Protein 4KAM (pdb70)

Nearest PDB structures (foldseek):
  4kam-assembly2_B  TM=1.003E+00  e=4.298E-89  Mycobacterium marinum M
  4kam-assembly3_C  TM=9.917E-01  e=6.248E-83  Mycobacterium marinum M
  4kam-assembly3_D  TM=9.986E-01  e=9.108E-81  Mycobacterium marinum M
  4kam-assembly2_A  TM=9.920E-01  e=3.320E-81  Mycobacterium marinum M
  8sf5-assembly1_A-2  TM=9.756E-01  e=5.756E-57  Caldicellulosiruptor hydrothermalis

Organism: Mycobacterium marinum (strain ATCC BAA-535 / M) (NCBI:txid216594)

Structure (mmCIF, N/CA/C/O backbone):
data_4KAM
#
_entry.id   4KAM
#
_cell.length_a   84.670
_cell.length_b   109.100
_cell.length_c   98.630
_cell.angle_alpha   90.00
_cell.angle_beta   98.59
_cell.angle_gamma   90.00
#
_symmetry.space_group_name_H-M   'P 1 21 1'
#
loop_
_entity.id
_entity.type
_entity.pdbx_description
1 polymer 'O-acetylhomoserine sulfhydrylase MetC'
2 non-polymer 'SULFATE ION'
3 water water
#
loop_
_atom_site.group_PDB
_atom_site.id
_atom_site.type_symbol
_atom_site.label_atom_id
_atom_site.label_alt_id
_atom_site.label_comp_id
_atom_site.label_asym_id
_atom_site.label_entity_id
_atom_site.label_seq_id
_atom_site.pdbx_PDB_ins_code
_atom_site.Cartn_x
_atom_site.Cartn_y
_atom_site.Cartn_z
_atom_site.occupancy
_atom_site.B_iso_or_equiv
_atom_site.auth_seq_id
_atom_site.auth_comp_id
_atom_site.auth_asym_id
_atom_site.auth_atom_id
_atom_site.pdbx_PDB_model_num
ATOM 1 N N . PRO A 1 16 ? -0.768 -40.454 -48.153 1.00 70.79 12 PRO A N 1
ATOM 2 C CA . PRO A 1 16 ? -0.586 -41.322 -46.989 1.00 70.15 12 PRO A CA 1
ATOM 3 C C . PRO A 1 16 ? -1.359 -40.821 -45.749 1.00 70.92 12 PRO A C 1
ATOM 4 O O . PRO A 1 16 ? -2.100 -41.567 -45.099 1.00 71.60 12 PRO A O 1
ATOM 8 N N . THR A 1 17 ? -1.176 -39.539 -45.464 1.00 66.78 13 THR A N 1
ATOM 9 C CA . THR A 1 17 ? -1.607 -38.900 -44.259 1.00 60.42 13 THR A CA 1
ATOM 10 C C . THR A 1 17 ? -2.126 -37.502 -44.614 1.00 60.16 13 THR A C 1
ATOM 11 O O . THR A 1 17 ? -2.185 -36.607 -43.765 1.00 52.85 13 THR A O 1
ATOM 15 N N . ALA A 1 18 ? -2.477 -37.318 -45.890 1.00 57.73 14 ALA A N 1
ATOM 16 C CA . ALA A 1 18 ? -2.865 -36.007 -46.412 1.00 54.79 14 ALA A CA 1
ATOM 17 C C . ALA A 1 18 ? -4.282 -35.719 -45.945 1.00 48.82 14 ALA A C 1
ATOM 18 O O . ALA A 1 18 ? -4.592 -34.592 -45.539 1.00 48.90 14 ALA A O 1
ATOM 20 N N . HIS A 1 19 ? -5.118 -36.752 -46.031 1.00 41.46 15 HIS A N 1
ATOM 21 C CA . HIS A 1 19 ? -6.469 -36.830 -45.424 1.00 39.62 15 HIS A CA 1
ATOM 22 C C . HIS A 1 19 ? -6.646 -36.688 -43.864 1.00 32.00 15 HIS A C 1
ATOM 23 O O . HIS A 1 19 ? -7.769 -36.630 -43.382 1.00 29.74 15 HIS A O 1
ATOM 30 N N . TRP A 1 20 ? -5.563 -36.709 -43.086 1.00 26.99 16 TRP A N 1
ATOM 31 C CA . TRP A 1 20 ? -5.627 -36.454 -41.623 1.00 22.22 16 TRP A CA 1
ATOM 32 C C . TRP A 1 20 ? -6.304 -35.114 -41.363 1.00 20.11 16 TRP A C 1
ATOM 33 O O . TRP A 1 20 ? -6.136 -34.190 -42.144 1.00 19.52 16 TRP A O 1
ATOM 44 N N . SER A 1 21 ? -6.998 -34.977 -40.255 1.00 17.92 17 SER A N 1
ATOM 45 C CA . SER A 1 21 ? -7.465 -33.652 -39.814 1.00 16.53 17 SER A CA 1
ATOM 46 C C . SER A 1 21 ? -6.310 -32.739 -39.316 1.00 15.89 17 SER A C 1
ATOM 47 O O . SER A 1 21 ? -5.177 -33.183 -38.983 1.00 16.35 17 SER A O 1
ATOM 50 N N . PHE A 1 22 ? -6.625 -31.459 -39.230 1.00 14.38 18 PHE A N 1
ATOM 51 C CA . PHE A 1 22 ? -5.753 -30.492 -38.681 1.00 14.43 18 PHE A CA 1
ATOM 52 C C . PHE A 1 22 ? -5.194 -30.937 -37.308 1.00 13.21 18 PHE A C 1
ATOM 53 O O . PHE A 1 22 ? -3.985 -30.847 -37.040 1.00 12.35 18 PHE A O 1
ATOM 61 N N . GLU A 1 23 ? -6.088 -31.439 -36.456 1.00 13.70 19 GLU A N 1
ATOM 62 C CA . GLU A 1 23 ? -5.766 -31.843 -35.098 1.00 13.91 19 GLU A CA 1
ATOM 63 C C . GLU A 1 23 ? -4.714 -32.950 -35.116 1.00 13.90 19 GLU A C 1
ATOM 64 O O . GLU A 1 23 ? -3.809 -33.009 -34.280 1.00 14.44 19 GLU A O 1
ATOM 70 N N . THR A 1 24 ? -4.838 -33.860 -36.064 1.00 13.63 20 THR A N 1
ATOM 71 C CA . THR A 1 24 ? -3.911 -34.942 -36.166 1.00 13.09 20 THR A CA 1
ATOM 72 C C . THR A 1 24 ? -2.560 -34.442 -36.648 1.00 12.72 20 THR A C 1
ATOM 73 O O . THR A 1 24 ? -1.537 -34.824 -36.084 1.00 12.32 20 THR A O 1
ATOM 77 N N . LYS A 1 25 ? -2.570 -33.556 -37.649 1.00 12.70 21 LYS A N 1
ATOM 78 C CA . LYS A 1 25 ? -1.398 -32.990 -38.242 1.00 13.45 21 LYS A CA 1
ATOM 79 C C . LYS A 1 25 ? -0.578 -32.199 -37.237 1.00 13.21 21 LYS A C 1
ATOM 80 O O . LYS A 1 25 ? 0.646 -32.250 -37.300 1.00 13.00 21 LYS A O 1
ATOM 86 N N . GLN A 1 26 ? -1.230 -31.472 -36.343 1.00 12.25 22 GLN A N 1
ATOM 87 C CA . GLN A 1 26 ? -0.454 -30.571 -35.467 1.00 12.87 22 GLN A CA 1
ATOM 88 C C . GLN A 1 26 ? 0.380 -31.352 -34.446 1.00 12.71 22 GLN A C 1
ATOM 89 O O . GLN A 1 26 ? 1.302 -30.808 -33.827 1.00 13.10 22 GLN A O 1
ATOM 95 N N . ILE A 1 27 ? 0.048 -32.626 -34.277 1.00 13.21 23 ILE A N 1
ATOM 96 C CA . ILE A 1 27 ? 0.829 -33.535 -33.473 1.00 14.12 23 ILE A CA 1
ATOM 97 C C . ILE A 1 27 ? 1.755 -34.421 -34.280 1.00 14.99 23 ILE A C 1
ATOM 98 O O . ILE A 1 27 ? 2.906 -34.554 -33.951 1.00 16.59 23 ILE A O 1
ATOM 103 N N . HIS A 1 28 ? 1.269 -34.999 -35.356 1.00 14.57 24 HIS A N 1
ATOM 104 C CA . HIS A 1 28 ? 1.980 -36.073 -36.049 1.00 15.07 24 HIS A CA 1
ATOM 105 C C . HIS A 1 28 ? 2.634 -35.663 -37.375 1.00 16.79 24 HIS A C 1
ATOM 106 O O . HIS A 1 28 ? 3.493 -36.391 -37.847 1.00 16.73 24 HIS A O 1
ATOM 113 N N . ALA A 1 29 ? 2.203 -34.576 -38.032 1.00 16.63 25 ALA A N 1
ATOM 114 C CA . ALA A 1 29 ? 2.776 -34.304 -39.366 1.00 19.02 25 ALA A CA 1
ATOM 115 C C . ALA A 1 29 ? 4.318 -34.086 -39.239 1.00 21.30 25 ALA A C 1
ATOM 116 O O . ALA A 1 29 ? 4.810 -33.447 -38.290 1.00 21.12 25 ALA A O 1
ATOM 118 N N . GLY A 1 30 ? 5.059 -34.634 -40.196 1.00 26.66 26 GLY A N 1
ATOM 119 C CA . GLY A 1 30 ? 6.526 -34.563 -40.199 1.00 30.04 26 GLY A CA 1
ATOM 120 C C . GLY A 1 30 ? 7.252 -35.511 -39.246 1.00 34.50 26 GLY A C 1
ATOM 121 O O . GLY A 1 30 ? 8.493 -35.508 -39.187 1.00 31.90 26 GLY A O 1
ATOM 122 N N . GLN A 1 31 ? 6.514 -36.329 -38.487 1.00 33.49 27 GLN A N 1
ATOM 123 C CA . GLN A 1 31 ? 7.147 -37.219 -37.498 1.00 33.30 27 GLN A CA 1
ATOM 124 C C . GLN A 1 31 ? 7.985 -38.272 -38.213 1.00 37.67 27 GLN A C 1
ATOM 125 O O . GLN A 1 31 ? 7.707 -38.563 -39.367 1.00 34.75 27 GLN A O 1
ATOM 131 N N . GLN A 1 32 ? 8.987 -38.833 -37.515 1.00 42.66 28 GLN A N 1
ATOM 132 C CA . GLN A 1 32 ? 9.808 -39.948 -38.035 1.00 48.55 28 GLN A CA 1
ATOM 133 C C . GLN A 1 32 ? 8.901 -41.116 -38.461 1.00 54.58 28 GLN A C 1
ATOM 134 O O . GLN A 1 32 ? 7.958 -41.445 -37.747 1.00 58.70 28 GLN A O 1
ATOM 136 N N . PRO A 1 33 ? 9.168 -41.754 -39.618 1.00 63.30 29 PRO A N 1
ATOM 137 C CA . PRO A 1 33 ? 8.270 -42.856 -40.048 1.00 63.48 29 PRO A CA 1
ATOM 138 C C . PRO A 1 33 ? 8.149 -44.047 -39.068 1.00 63.64 29 PRO A C 1
ATOM 139 O O . PRO A 1 33 ? 7.242 -44.878 -39.238 1.00 62.79 29 PRO A O 1
ATOM 143 N N . ASP A 1 34 ? 9.045 -44.137 -38.074 1.00 61.37 30 ASP A N 1
ATOM 144 C CA . ASP A 1 34 ? 8.950 -45.174 -37.011 1.00 62.83 30 ASP A CA 1
ATOM 145 C C . ASP A 1 34 ? 8.589 -44.619 -35.592 1.00 56.32 30 ASP A C 1
ATOM 146 O O . ASP A 1 34 ? 8.763 -45.301 -34.588 1.00 50.01 30 ASP A O 1
ATOM 151 N N . SER A 1 35 ? 8.073 -43.397 -35.516 1.00 55.20 31 SER A N 1
ATOM 152 C CA . SER A 1 35 ? 7.715 -42.789 -34.224 1.00 56.44 31 SER A CA 1
ATOM 153 C C . SER A 1 35 ? 6.711 -43.651 -33.405 1.00 54.91 31 SER A C 1
ATOM 154 O O . SER A 1 35 ? 6.733 -43.662 -32.162 1.00 46.50 31 SER A O 1
ATOM 157 N N . ALA A 1 36 ? 5.834 -44.350 -34.117 1.00 53.16 32 ALA A N 1
ATOM 158 C CA . ALA A 1 36 ? 4.806 -45.163 -33.490 1.00 54.77 32 ALA A CA 1
ATOM 159 C C . ALA A 1 36 ? 5.430 -46.326 -32.746 1.00 50.66 32 ALA A C 1
ATOM 160 O O . ALA A 1 36 ? 4.976 -46.673 -31.666 1.00 40.72 32 ALA A O 1
ATOM 162 N N . LEU A 1 42 ? 10.463 -36.505 -29.898 1.00 47.87 38 LEU A N 1
ATOM 163 C CA . LEU A 1 42 ? 11.300 -35.551 -30.637 1.00 51.34 38 LEU A CA 1
ATOM 164 C C . LEU A 1 42 ? 12.645 -35.165 -29.919 1.00 44.21 38 LEU A C 1
ATOM 165 O O . LEU A 1 42 ? 12.675 -34.169 -29.172 1.00 50.70 38 LEU A O 1
ATOM 170 N N . PRO A 1 43 ? 13.752 -35.917 -30.170 1.00 41.88 39 PRO A N 1
ATOM 171 C CA . PRO A 1 43 ? 15.123 -35.585 -29.587 1.00 40.16 39 PRO A CA 1
ATOM 172 C C . PRO A 1 43 ? 15.623 -34.201 -29.955 1.00 37.91 39 PRO A C 1
ATOM 173 O O . PRO A 1 43 ? 15.461 -33.811 -31.096 1.00 39.60 39 PRO A O 1
ATOM 177 N N . ILE A 1 44 ? 16.194 -33.454 -29.007 1.00 34.02 40 ILE A N 1
ATOM 178 C CA . ILE A 1 44 ? 16.688 -32.122 -29.310 1.00 28.25 40 ILE A CA 1
ATOM 179 C C . ILE A 1 44 ? 18.125 -32.248 -29.822 1.00 27.51 40 ILE A C 1
ATOM 180 O O . ILE A 1 44 ? 19.048 -32.505 -29.043 1.00 26.64 40 ILE A O 1
ATOM 185 N N . TYR A 1 45 ? 18.322 -32.066 -31.127 1.00 26.56 41 TYR A N 1
ATOM 186 C CA . TYR A 1 45 ? 19.678 -32.157 -31.737 1.00 24.46 41 TYR A CA 1
ATOM 187 C C . TYR A 1 45 ? 20.391 -30.832 -31.618 1.00 23.38 41 TYR A C 1
ATOM 188 O O . TYR A 1 45 ? 20.552 -30.048 -32.573 1.00 22.15 41 TYR A O 1
ATOM 197 N N . GLN A 1 46 ? 20.874 -30.607 -30.425 1.00 22.51 42 GLN A N 1
ATOM 198 C CA . GLN A 1 46 ? 21.530 -29.377 -30.068 1.00 24.96 42 GLN A CA 1
ATOM 199 C C . GLN A 1 46 ? 22.999 -29.540 -30.440 1.00 29.16 42 GLN A C 1
ATOM 200 O O . GLN A 1 46 ? 23.855 -29.855 -29.592 1.00 33.64 42 GLN A O 1
ATOM 206 N N . THR A 1 47 ? 23.259 -29.418 -31.740 1.00 32.70 43 THR A N 1
ATOM 207 C CA . THR A 1 47 ? 24.552 -29.767 -32.347 1.00 34.81 43 THR A CA 1
ATOM 208 C C . THR A 1 47 ? 24.820 -28.790 -33.476 1.00 37.39 43 THR A C 1
ATOM 209 O O . THR A 1 47 ? 23.896 -28.345 -34.169 1.00 44.42 43 THR A O 1
ATOM 213 N N . THR A 1 48 ? 26.092 -28.466 -33.657 1.00 39.79 44 THR A N 1
ATOM 214 C CA . THR A 1 48 ? 26.522 -27.587 -34.741 1.00 41.68 44 THR A CA 1
ATOM 215 C C . THR A 1 48 ? 27.393 -28.318 -35.772 1.00 45.53 44 THR A C 1
ATOM 216 O O . THR A 1 48 ? 28.177 -27.694 -36.493 1.00 46.04 44 THR A O 1
ATOM 220 N N . SER A 1 49 ? 27.243 -29.640 -35.845 1.00 47.84 45 SER A N 1
ATOM 221 C CA . SER A 1 49 ? 28.021 -30.456 -36.784 1.00 52.30 45 SER A CA 1
ATOM 222 C C . SER A 1 49 ? 27.338 -30.403 -38.140 1.00 50.23 45 SER A C 1
ATOM 223 O O . SER A 1 49 ? 26.154 -30.079 -38.200 1.00 50.91 45 SER A O 1
ATOM 226 N N . ASN A 1 76 ? 19.035 -29.500 -39.675 1.00 24.66 72 ASN A N 1
ATOM 227 C CA . ASN A 1 76 ? 18.855 -30.131 -38.367 1.00 23.45 72 ASN A CA 1
ATOM 228 C C . ASN A 1 76 ? 17.586 -31.052 -38.218 1.00 22.01 72 ASN A C 1
ATOM 229 O O . ASN A 1 76 ? 16.484 -30.676 -38.597 1.00 21.66 72 ASN A O 1
ATOM 234 N N . PRO A 1 77 ? 17.738 -32.267 -37.676 1.00 21.32 73 PRO A N 1
ATOM 235 C CA . PRO A 1 77 ? 16.526 -33.053 -37.634 1.00 21.61 73 PRO A CA 1
ATOM 236 C C . PRO A 1 77 ? 15.406 -32.477 -36.756 1.00 19.60 73 PRO A C 1
ATOM 237 O O . PRO A 1 77 ? 14.248 -32.653 -37.086 1.00 20.41 73 PRO A O 1
ATOM 241 N N . THR A 1 78 ? 15.719 -31.843 -35.635 1.00 18.37 74 THR A N 1
ATOM 242 C CA . THR A 1 78 ? 14.675 -31.222 -34.789 1.00 19.02 74 THR A CA 1
ATOM 243 C C . THR A 1 78 ? 13.927 -30.110 -35.554 1.00 18.65 74 THR A C 1
ATOM 244 O O . THR A 1 78 ? 12.669 -30.054 -35.615 1.00 19.55 74 THR A O 1
ATOM 248 N N . THR A 1 79 ? 14.695 -29.244 -36.192 1.00 17.27 75 THR A N 1
ATOM 249 C CA . THR A 1 79 ? 14.100 -28.177 -36.986 1.00 16.87 75 THR A CA 1
ATOM 250 C C . THR A 1 79 ? 13.275 -28.653 -38.205 1.00 16.70 75 THR A C 1
ATOM 251 O O . THR A 1 79 ? 12.196 -28.084 -38.503 1.00 14.97 75 THR A O 1
ATOM 255 N N A ASP A 1 80 ? 13.765 -29.677 -38.886 0.50 16.68 76 ASP A N 1
ATOM 256 N N B ASP A 1 80 ? 13.800 -29.677 -38.886 0.50 17.77 76 ASP A N 1
ATOM 257 C CA A ASP A 1 80 ? 13.093 -30.198 -40.070 0.50 17.41 76 ASP A CA 1
ATOM 258 C CA B ASP A 1 80 ? 13.166 -30.315 -40.052 0.50 19.31 76 ASP A CA 1
ATOM 259 C C A ASP A 1 80 ? 11.683 -30.694 -39.718 0.50 17.75 76 ASP A C 1
ATOM 260 C C B ASP A 1 80 ? 11.721 -30.723 -39.726 0.50 18.85 76 ASP A C 1
ATOM 261 O O A ASP A 1 80 ? 10.740 -30.484 -40.466 0.50 17.73 76 ASP A O 1
ATOM 262 O O B ASP A 1 80 ? 10.805 -30.518 -40.511 0.50 18.84 76 ASP A O 1
ATOM 271 N N . VAL A 1 81 ? 11.530 -31.314 -38.555 1.00 18.53 77 VAL A N 1
ATOM 272 C CA . VAL A 1 81 ? 10.216 -31.783 -38.145 1.00 19.79 77 VAL A CA 1
ATOM 273 C C . VAL A 1 81 ? 9.242 -30.626 -37.977 1.00 17.73 77 VAL A C 1
ATOM 274 O O . VAL A 1 81 ? 8.125 -30.708 -38.458 1.00 16.27 77 VAL A O 1
ATOM 278 N N . VAL A 1 82 ? 9.679 -29.561 -37.313 1.00 15.45 78 VAL A N 1
ATOM 279 C CA . VAL A 1 82 ? 8.832 -28.419 -37.115 1.00 15.55 78 VAL A CA 1
ATOM 280 C C . VAL A 1 82 ? 8.490 -27.737 -38.464 1.00 14.47 78 VAL A C 1
ATOM 281 O O . VAL A 1 82 ? 7.362 -27.306 -38.657 1.00 13.27 78 VAL A O 1
ATOM 285 N N . GLU A 1 83 ? 9.450 -27.717 -39.400 1.00 13.60 79 GLU A N 1
ATOM 286 C CA . GLU A 1 83 ? 9.238 -27.177 -40.725 1.00 13.72 79 GLU A CA 1
ATOM 287 C C . GLU A 1 83 ? 8.193 -28.006 -41.485 1.00 14.36 79 GLU A C 1
ATOM 288 O O . GLU A 1 83 ? 7.253 -27.451 -42.034 1.00 12.73 79 GLU A O 1
ATOM 294 N N . GLN A 1 84 ? 8.364 -29.335 -41.508 1.00 15.98 80 GLN A N 1
ATOM 295 C CA . GLN A 1 84 ? 7.363 -30.231 -42.126 1.00 17.40 80 GLN A CA 1
ATOM 296 C C . GLN A 1 84 ? 5.983 -30.093 -41.513 1.00 15.92 80 GLN A C 1
ATOM 297 O O . GLN A 1 84 ? 4.990 -30.112 -42.246 1.00 15.63 80 GLN A O 1
ATOM 303 N N . ARG A 1 85 ? 5.906 -29.949 -40.194 1.00 15.08 81 ARG A N 1
ATOM 304 C CA . ARG A 1 85 ? 4.610 -29.819 -39.533 1.00 15.32 81 ARG A CA 1
ATOM 305 C C . ARG A 1 85 ? 3.909 -28.501 -39.936 1.00 14.77 81 ARG A C 1
ATOM 306 O O . ARG A 1 85 ? 2.738 -28.511 -40.288 1.00 15.15 81 ARG A O 1
ATOM 314 N N . ILE A 1 86 ? 4.632 -27.388 -39.949 1.00 13.23 82 ILE A N 1
ATOM 315 C CA . ILE A 1 86 ? 4.007 -26.111 -40.292 1.00 13.57 82 ILE A CA 1
ATOM 316 C C . ILE A 1 86 ? 3.594 -26.106 -41.756 1.00 13.86 82 ILE A C 1
ATOM 317 O O . ILE A 1 86 ? 2.505 -25.612 -42.079 1.00 14.27 82 ILE A O 1
ATOM 322 N N . ALA A 1 87 ? 4.413 -26.679 -42.620 1.00 13.86 83 ALA A N 1
ATOM 323 C CA . ALA A 1 87 ? 4.054 -26.812 -44.049 1.00 15.17 83 ALA A CA 1
ATOM 324 C C . ALA A 1 87 ? 2.766 -27.591 -44.234 1.00 14.97 83 ALA A C 1
ATOM 325 O O . ALA A 1 87 ? 1.869 -27.181 -44.972 1.00 14.30 83 ALA A O 1
ATOM 327 N N . ALA A 1 88 ? 2.642 -28.681 -43.480 1.00 15.50 84 ALA A N 1
ATOM 328 C CA . ALA A 1 88 ? 1.481 -29.541 -43.537 1.00 16.09 84 ALA A CA 1
ATOM 329 C C . ALA A 1 88 ? 0.236 -28.782 -43.030 1.00 15.82 84 ALA A C 1
ATOM 330 O O . ALA A 1 88 ? -0.822 -28.868 -43.641 1.00 15.42 84 ALA A O 1
ATOM 332 N N . LEU A 1 89 ? 0.366 -27.996 -41.952 1.00 15.54 85 LEU A N 1
ATOM 333 C CA . LEU A 1 89 ? -0.790 -27.255 -41.471 1.00 14.53 85 LEU A CA 1
ATOM 334 C C . LEU A 1 89 ? -1.288 -26.207 -42.478 1.00 14.96 85 LEU A C 1
ATOM 335 O O . LEU A 1 89 ? -2.487 -25.982 -42.571 1.00 15.12 85 LEU A O 1
ATOM 340 N N . GLU A 1 90 ? -0.367 -25.547 -43.189 1.00 14.04 86 GLU A N 1
ATOM 341 C CA . GLU A 1 90 ? -0.723 -24.601 -44.268 1.00 14.39 86 GLU A CA 1
ATOM 342 C C . GLU A 1 90 ? -1.064 -25.274 -45.649 1.00 15.16 86 GLU A C 1
ATOM 343 O O . GLU A 1 90 ? -1.633 -24.632 -46.530 1.00 17.03 86 GLU A O 1
ATOM 349 N N . GLY A 1 91 ? -0.726 -26.537 -45.802 1.00 15.10 87 GLY A N 1
ATOM 350 C CA . GLY A 1 91 ? -0.860 -27.253 -47.084 1.00 15.98 87 GLY A CA 1
ATOM 351 C C . GLY A 1 91 ? 0.189 -26.757 -48.074 1.00 16.59 87 GLY A C 1
ATOM 352 O O . GLY A 1 91 ? -0.065 -26.738 -49.273 1.00 16.90 87 GLY A O 1
ATOM 353 N N . GLY A 1 92 ? 1.347 -26.293 -47.563 1.00 16.61 88 GLY A N 1
ATOM 354 C CA . GLY A 1 92 ? 2.480 -25.888 -48.386 1.00 16.51 88 GLY A CA 1
ATOM 355 C C . GLY A 1 92 ? 3.368 -27.082 -48.742 1.00 17.26 88 GLY A C 1
ATOM 356 O O . GLY A 1 92 ? 3.203 -28.223 -48.208 1.00 16.28 88 GLY A O 1
ATOM 357 N N . VAL A 1 93 ? 4.331 -26.830 -49.619 1.00 16.25 89 VAL A N 1
ATOM 358 C CA . VAL A 1 93 ? 5.272 -27.891 -50.027 1.00 17.06 89 VAL A CA 1
ATOM 359 C C . VAL A 1 93 ? 6.523 -27.949 -49.204 1.00 15.91 89 VAL A C 1
ATOM 360 O O . VAL A 1 93 ? 7.222 -28.959 -49.224 1.00 16.04 89 VAL A O 1
ATOM 364 N N . ALA A 1 94 ? 6.831 -26.904 -48.441 1.00 15.02 90 ALA A N 1
ATOM 365 C CA . ALA A 1 94 ? 8.099 -26.872 -47.701 1.00 14.46 90 ALA A CA 1
ATOM 366 C C . ALA A 1 94 ? 8.114 -25.629 -46.869 1.00 13.81 90 ALA A C 1
ATOM 367 O O . ALA A 1 94 ? 7.428 -24.684 -47.204 1.00 13.86 90 ALA A O 1
ATOM 369 N N . ALA A 1 95 ? 8.890 -25.645 -45.814 1.00 13.17 91 ALA A N 1
ATOM 370 C CA . ALA A 1 95 ? 9.024 -24.472 -44.947 1.00 12.79 91 ALA A CA 1
ATOM 371 C C . ALA A 1 95 ? 10.449 -24.349 -44.434 1.00 12.76 91 ALA A C 1
ATOM 372 O O . ALA A 1 95 ? 11.216 -25.334 -44.418 1.00 12.21 91 ALA A O 1
ATOM 374 N N . LEU A 1 96 ? 10.790 -23.124 -44.014 1.00 12.16 92 LEU A N 1
ATOM 375 C CA . LEU A 1 96 ? 12.115 -22.803 -43.507 1.00 12.48 92 LEU A CA 1
ATOM 376 C C . LEU A 1 96 ? 11.966 -22.048 -42.182 1.00 12.48 92 LEU A C 1
ATOM 377 O O . LEU A 1 96 ? 11.360 -20.969 -42.158 1.00 12.13 92 LEU A O 1
ATOM 382 N N . PHE A 1 97 ? 12.464 -22.668 -41.107 1.00 12.05 93 PHE A N 1
ATOM 383 C CA . PHE A 1 97 ? 12.353 -22.155 -39.741 1.00 12.81 93 PHE A CA 1
ATOM 384 C C . PHE A 1 97 ? 13.591 -21.334 -39.398 1.00 11.82 93 PHE A C 1
ATOM 385 O O . PHE A 1 97 ? 14.712 -21.690 -39.779 1.00 12.70 93 PHE A O 1
ATOM 393 N N . LEU A 1 98 ? 13.360 -20.172 -38.794 1.00 10.73 94 LEU A N 1
ATOM 394 C CA . LEU A 1 98 ? 14.372 -19.134 -38.644 1.00 10.89 94 LEU A CA 1
ATOM 395 C C . LEU A 1 98 ? 14.375 -18.512 -37.250 1.00 10.79 94 LEU A C 1
ATOM 396 O O . LEU A 1 98 ? 13.475 -18.761 -36.429 1.00 11.02 94 LEU A O 1
ATOM 401 N N . SER A 1 99 ? 15.354 -17.682 -36.991 1.00 10.93 95 SER A N 1
ATOM 402 C CA . SER A 1 99 ? 15.589 -17.115 -35.675 1.00 11.74 95 SER A CA 1
ATOM 403 C C . SER A 1 99 ? 14.467 -16.238 -35.085 1.00 11.66 95 SER A C 1
ATOM 404 O O . SER A 1 99 ? 14.371 -16.133 -33.863 1.00 10.40 95 SER A O 1
ATOM 407 N N . SER A 1 100 ? 13.666 -15.591 -35.949 1.00 11.16 96 SER A N 1
ATOM 408 C CA . SER A 1 100 ? 12.594 -14.734 -35.502 1.00 11.54 96 SER A CA 1
ATOM 409 C C . SER A 1 100 ? 11.590 -14.471 -36.618 1.00 11.53 96 SER A C 1
ATOM 410 O O . SER A 1 100 ? 11.883 -14.696 -37.781 1.00 10.40 96 SER A O 1
ATOM 413 N N . GLY A 1 101 ? 10.444 -13.883 -36.278 1.00 12.04 97 GLY A N 1
ATOM 414 C CA . GLY A 1 101 ? 9.532 -13.412 -37.326 1.00 12.40 97 GLY A CA 1
ATOM 415 C C . GLY A 1 101 ? 10.149 -12.316 -38.205 1.00 12.63 97 GLY A C 1
ATOM 416 O O . GLY A 1 101 ? 9.970 -12.272 -39.447 1.00 11.99 97 GLY A O 1
ATOM 417 N N . GLN A 1 102 ? 10.852 -11.399 -37.564 1.00 12.41 98 GLN A N 1
ATOM 418 C CA . GLN A 1 102 ? 11.551 -10.353 -38.326 1.00 12.40 98 GLN A CA 1
ATOM 419 C C . GLN A 1 102 ? 12.450 -10.989 -39.381 1.00 12.27 98 GLN A C 1
ATOM 420 O O . GLN A 1 102 ? 12.446 -10.556 -40.530 1.00 11.84 98 GLN A O 1
ATOM 426 N N . ALA A 1 103 ? 13.214 -12.036 -39.024 1.00 12.00 99 ALA A N 1
ATOM 427 C CA . ALA A 1 103 ? 14.089 -12.647 -40.017 1.00 11.83 99 ALA A CA 1
ATOM 428 C C . ALA A 1 103 ? 13.316 -13.382 -41.109 1.00 11.95 99 ALA A C 1
ATOM 429 O O . ALA A 1 103 ? 13.773 -13.448 -42.279 1.00 11.69 99 ALA A O 1
ATOM 431 N N . ALA A 1 104 ? 12.155 -13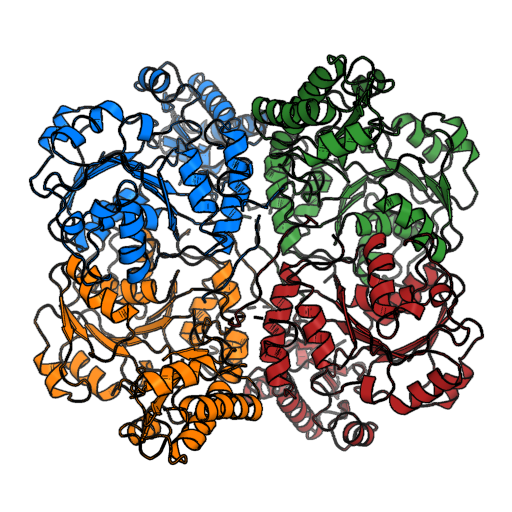.930 -40.745 1.00 11.54 100 ALA A N 1
ATOM 432 C CA . ALA A 1 104 ? 11.287 -14.571 -41.761 1.00 12.21 100 ALA A CA 1
ATOM 433 C C . ALA A 1 104 ? 10.763 -13.535 -42.765 1.00 12.68 100 ALA A C 1
ATOM 434 O O . ALA A 1 104 ? 10.754 -13.810 -43.963 1.00 11.84 100 ALA A O 1
ATOM 436 N N . GLU A 1 105 ? 10.380 -12.344 -42.298 1.00 12.71 101 GLU A N 1
ATOM 437 C CA . GLU A 1 105 ? 9.901 -11.308 -43.242 1.00 14.84 101 GLU A CA 1
ATOM 438 C C . GLU A 1 105 ? 11.066 -10.869 -44.115 1.00 13.58 101 GLU A C 1
ATOM 439 O O . GLU A 1 105 ? 10.942 -10.700 -45.312 1.00 13.82 101 GLU A O 1
ATOM 445 N N . THR A 1 106 ? 12.234 -10.732 -43.491 1.00 13.12 102 THR A N 1
ATOM 446 C CA . THR A 1 106 ? 13.440 -10.298 -44.172 1.00 12.42 102 THR A CA 1
ATOM 447 C C . THR A 1 106 ? 13.790 -11.287 -45.296 1.00 12.87 102 THR A C 1
ATOM 448 O O . THR A 1 106 ? 14.040 -10.898 -46.467 1.00 12.86 102 THR A O 1
ATOM 452 N N . PHE A 1 107 ? 13.866 -12.557 -44.942 1.00 12.11 103 PHE A N 1
ATOM 453 C CA . PHE A 1 107 ? 14.216 -13.604 -45.900 1.00 12.29 103 PHE A CA 1
ATOM 454 C C . PHE A 1 107 ? 13.146 -13.727 -46.996 1.00 12.36 103 PHE A C 1
ATOM 455 O O . PHE A 1 107 ? 13.483 -13.991 -48.160 1.00 13.60 103 PHE A O 1
ATOM 463 N N . ALA A 1 108 ? 11.877 -13.549 -46.656 1.00 12.12 104 ALA A N 1
ATOM 464 C CA . ALA A 1 108 ? 10.797 -13.734 -47.662 1.00 11.95 104 ALA A CA 1
ATOM 465 C C . ALA A 1 108 ? 10.968 -12.723 -48.803 1.00 12.10 104 ALA A C 1
ATOM 466 O O . ALA A 1 108 ? 10.789 -13.056 -49.970 1.00 11.28 104 ALA A O 1
ATOM 468 N N . ILE A 1 109 ? 11.372 -11.512 -48.438 1.00 11.96 105 ILE A N 1
ATOM 469 C CA . ILE A 1 109 ? 11.629 -10.437 -49.393 1.00 13.03 105 ILE A CA 1
ATOM 470 C C . ILE A 1 109 ? 13.002 -10.607 -50.102 1.00 13.46 105 ILE A C 1
ATOM 471 O O . ILE A 1 109 ? 13.090 -10.542 -51.358 1.00 13.00 105 ILE A O 1
ATOM 476 N N . LEU A 1 110 ? 14.063 -10.784 -49.311 1.00 13.75 106 LEU A N 1
ATOM 477 C CA . LEU A 1 110 ? 15.411 -10.881 -49.859 1.00 14.34 106 LEU A CA 1
ATOM 478 C C . LEU A 1 110 ? 15.576 -12.113 -50.761 1.00 14.39 106 LEU A C 1
ATOM 479 O O . LEU A 1 110 ? 16.525 -12.133 -51.607 1.00 13.60 106 LEU A O 1
ATOM 484 N N . ASN A 1 111 ? 14.687 -13.120 -50.629 1.00 13.38 107 ASN A N 1
ATOM 485 C CA . ASN A 1 111 ? 14.814 -14.286 -51.510 1.00 14.30 107 ASN A CA 1
ATOM 486 C C . ASN A 1 111 ? 14.493 -13.923 -52.980 1.00 15.30 107 ASN A C 1
ATOM 487 O O . ASN A 1 111 ? 14.931 -14.609 -53.889 1.00 15.23 107 ASN A O 1
ATOM 492 N N . LEU A 1 112 ? 13.721 -12.846 -53.158 1.00 14.67 108 LEU A N 1
ATOM 493 C CA . LEU A 1 112 ? 13.288 -12.317 -54.442 1.00 15.26 108 LEU A CA 1
ATOM 494 C C . LEU A 1 112 ? 13.914 -10.971 -54.835 1.00 15.66 108 LEU A C 1
ATOM 495 O O . LEU A 1 112 ? 14.090 -10.707 -56.020 1.00 16.80 108 LEU A O 1
ATOM 500 N N . ALA A 1 113 ? 14.195 -10.091 -53.878 1.00 15.25 109 ALA A N 1
ATOM 501 C CA . ALA A 1 113 ? 14.515 -8.726 -54.180 1.00 15.83 109 ALA A CA 1
ATOM 502 C C . ALA A 1 113 ? 15.884 -8.358 -53.633 1.00 16.47 109 ALA A C 1
ATOM 503 O O . ALA A 1 113 ? 16.197 -8.727 -52.504 1.00 16.52 109 ALA A O 1
ATOM 505 N N . GLY A 1 114 ? 16.677 -7.618 -54.421 1.00 15.09 110 GLY A N 1
ATOM 506 C CA . GLY A 1 114 ? 17.836 -6.920 -53.901 1.00 15.01 110 GLY A CA 1
ATOM 507 C C . GLY A 1 114 ? 17.908 -5.457 -54.355 1.00 15.29 110 GLY A C 1
ATOM 508 O O . GLY A 1 114 ? 16.885 -4.818 -54.715 1.00 15.15 110 GLY A O 1
ATOM 509 N N . ALA A 1 115 ? 19.112 -4.909 -54.349 1.00 14.39 111 ALA A N 1
ATOM 510 C CA . ALA A 1 115 ? 19.268 -3.494 -54.703 1.00 14.61 111 ALA A CA 1
ATOM 511 C C . ALA A 1 115 ? 18.655 -3.204 -56.078 1.00 14.93 111 ALA A C 1
ATOM 512 O O . ALA A 1 115 ? 18.924 -3.905 -57.034 1.00 15.72 111 ALA A O 1
ATOM 514 N N . GLY A 1 116 ? 17.809 -2.186 -56.123 1.00 15.62 112 GLY A N 1
ATOM 515 C CA . GLY A 1 116 ? 17.131 -1.740 -57.360 1.00 16.34 112 GLY A CA 1
ATOM 516 C C . GLY A 1 116 ? 15.817 -2.429 -57.650 1.00 15.59 112 GLY A C 1
ATOM 517 O O . GLY A 1 116 ? 15.230 -2.245 -58.727 1.00 15.02 112 GLY A O 1
ATOM 518 N N . ASP A 1 117 ? 15.372 -3.272 -56.722 1.00 14.97 113 ASP A N 1
ATOM 519 C CA . ASP A 1 117 ? 14.103 -3.928 -56.856 1.00 14.89 113 ASP A CA 1
ATOM 520 C C . ASP A 1 117 ? 13.037 -3.247 -55.987 1.00 14.55 113 ASP A C 1
ATOM 521 O O . ASP A 1 117 ? 13.349 -2.372 -55.176 1.00 13.80 113 ASP A O 1
ATOM 526 N N . HIS A 1 118 ? 11.794 -3.686 -56.178 1.00 14.74 114 HIS A N 1
ATOM 527 C CA . HIS A 1 118 ? 10.629 -3.005 -55.621 1.00 15.44 114 HIS A CA 1
ATOM 528 C C . HIS A 1 118 ? 9.576 -3.998 -55.134 1.00 15.23 114 HIS A C 1
ATOM 529 O O . HIS A 1 118 ? 9.433 -5.160 -55.663 1.00 15.84 114 HIS A O 1
ATOM 536 N N . ILE A 1 119 ? 8.905 -3.581 -54.079 1.00 14.20 115 ILE A N 1
ATOM 537 C CA . ILE A 1 119 ? 7.846 -4.337 -53.467 1.00 14.20 115 ILE A CA 1
ATOM 538 C C . ILE A 1 119 ? 6.616 -3.483 -53.330 1.00 14.30 115 ILE A C 1
ATOM 539 O O . ILE A 1 119 ? 6.719 -2.300 -52.939 1.00 15.24 115 ILE A O 1
ATOM 544 N N . VAL A 1 120 ? 5.438 -4.076 -53.573 1.00 14.87 116 VAL A N 1
ATOM 545 C CA . VAL A 1 120 ? 4.149 -3.381 -53.311 1.00 14.54 116 VAL A CA 1
ATOM 546 C C . VAL A 1 120 ? 3.531 -4.017 -52.056 1.00 14.42 116 VAL A C 1
ATOM 547 O O . VAL A 1 120 ? 3.308 -5.231 -52.043 1.00 14.69 116 VAL A O 1
ATOM 551 N N . SER A 1 121 ? 3.264 -3.193 -51.032 1.00 14.04 117 SER A N 1
ATOM 552 C CA . SER A 1 121 ? 2.729 -3.634 -49.734 1.00 14.18 117 SER A CA 1
ATOM 553 C C . SER A 1 121 ? 1.435 -2.930 -49.390 1.00 14.52 117 SER A C 1
ATOM 554 O O . SER A 1 121 ? 1.223 -1.745 -49.748 1.00 14.08 117 SER A O 1
ATOM 557 N N . SER A 1 122 ? 0.584 -3.635 -48.677 1.00 15.02 118 SER A N 1
ATOM 558 C CA . SER A 1 122 ? -0.493 -3.014 -47.942 1.00 15.96 118 SER A CA 1
ATOM 559 C C . SER A 1 122 ? 0.094 -2.039 -46.932 1.00 16.31 118 SER A C 1
ATOM 560 O O . SER A 1 122 ? 1.171 -2.312 -46.367 1.00 15.23 118 SER A O 1
ATOM 563 N N . PRO A 1 123 ? -0.618 -0.937 -46.659 1.00 16.68 119 PRO A N 1
ATOM 564 C CA . PRO A 1 123 ? -0.151 -0.011 -45.608 1.00 17.90 119 PRO A CA 1
ATOM 565 C C . PRO A 1 123 ? -0.532 -0.529 -44.238 1.00 17.98 119 PRO A C 1
ATOM 566 O O . PRO A 1 123 ? -0.068 -0.020 -43.240 1.00 17.08 119 PRO A O 1
ATOM 570 N N . ARG A 1 124 ? -1.385 -1.554 -44.173 1.00 18.20 120 ARG A N 1
ATOM 571 C CA . ARG A 1 124 ? -1.805 -2.071 -42.867 1.00 18.21 120 ARG A CA 1
ATOM 572 C C . ARG A 1 124 ? -0.789 -3.124 -42.401 1.00 18.64 120 ARG A C 1
ATOM 573 O O . ARG A 1 124 ? -0.891 -4.320 -42.731 1.00 17.10 120 ARG A O 1
ATOM 581 N N . LEU A 1 125 ? 0.183 -2.679 -41.630 1.00 17.51 121 LEU A N 1
ATOM 582 C CA . LEU A 1 125 ? 1.304 -3.518 -41.298 1.00 18.40 121 LEU A CA 1
ATOM 583 C C . LEU A 1 125 ? 1.613 -3.436 -39.833 1.00 18.10 121 LEU A C 1
ATOM 584 O O . LEU A 1 125 ? 1.562 -2.368 -39.230 1.00 17.60 121 LEU A O 1
ATOM 589 N N . TYR A 1 126 ? 2.112 -4.544 -39.335 1.00 17.62 122 TYR A N 1
ATOM 590 C CA . TYR A 1 126 ? 2.758 -4.602 -38.042 1.00 17.17 122 TYR A CA 1
ATOM 591 C C . TYR A 1 126 ? 3.935 -3.668 -38.022 1.00 16.34 122 TYR A C 1
ATOM 592 O O . TYR A 1 126 ? 4.688 -3.612 -38.974 1.00 14.37 122 TYR A O 1
ATOM 601 N N . GLY A 1 127 ? 4.106 -2.935 -36.918 1.00 15.41 123 GLY A N 1
ATOM 602 C CA . GLY A 1 127 ? 5.144 -1.917 -36.842 1.00 15.49 123 GLY A CA 1
ATOM 603 C C . GLY A 1 127 ? 6.544 -2.470 -37.117 1.00 15.09 123 GLY A C 1
ATOM 604 O O . GLY A 1 127 ? 7.357 -1.807 -37.779 1.00 15.31 123 GLY A O 1
ATOM 605 N N . GLY A 1 128 ? 6.835 -3.671 -36.599 1.00 14.49 124 GLY A N 1
ATOM 606 C CA . GLY A 1 128 ? 8.139 -4.300 -36.875 1.00 15.08 124 GLY A CA 1
ATOM 607 C C . GLY A 1 128 ? 8.378 -4.568 -38.388 1.00 14.57 124 GLY A C 1
ATOM 608 O O . GLY A 1 128 ? 9.496 -4.399 -38.913 1.00 15.28 124 GLY A O 1
ATOM 609 N N . THR A 1 129 ? 7.334 -4.923 -39.123 1.00 13.98 125 THR A N 1
ATOM 610 C CA . THR A 1 129 ? 7.471 -5.110 -40.569 1.00 13.95 125 THR A CA 1
ATOM 611 C C . THR A 1 129 ? 7.608 -3.757 -41.272 1.00 15.05 125 THR A C 1
ATOM 612 O O . THR A 1 129 ? 8.454 -3.604 -42.158 1.00 13.20 125 THR A O 1
ATOM 616 N N . TYR A 1 130 ? 6.798 -2.768 -40.876 1.00 14.95 126 TYR A N 1
ATOM 617 C CA . TYR A 1 130 ? 6.962 -1.436 -41.463 1.00 16.88 126 TYR A CA 1
ATOM 618 C C . TYR A 1 130 ? 8.399 -0.894 -41.313 1.00 16.60 126 TYR A C 1
ATOM 619 O O . TYR A 1 130 ? 8.976 -0.367 -42.281 1.00 15.72 126 TYR A O 1
ATOM 628 N N . ASN A 1 131 ? 8.970 -1.036 -40.115 1.00 16.53 127 ASN A N 1
ATOM 629 C CA . ASN A 1 131 ? 10.333 -0.530 -39.831 1.00 16.90 127 ASN A CA 1
ATOM 630 C C . ASN A 1 131 ? 11.374 -1.225 -40.738 1.00 15.62 127 ASN A C 1
ATOM 631 O O . ASN A 1 131 ? 12.215 -0.562 -41.354 1.00 15.61 127 ASN A O 1
ATOM 636 N N . LEU A 1 132 ? 11.233 -2.532 -40.872 1.00 13.46 128 LEU A N 1
ATOM 637 C CA . LEU A 1 132 ? 12.071 -3.316 -41.775 1.00 13.84 128 LEU A CA 1
ATOM 638 C C . LEU A 1 132 ? 11.960 -2.821 -43.212 1.00 14.16 128 LEU A C 1
ATOM 639 O O . LEU A 1 132 ? 12.970 -2.587 -43.884 1.00 15.16 128 LEU A O 1
ATOM 644 N N . PHE A 1 133 ? 10.735 -2.683 -43.690 1.00 15.15 129 PHE A N 1
ATOM 645 C CA . PHE A 1 133 ? 10.525 -2.305 -45.082 1.00 16.56 129 PHE A CA 1
ATOM 646 C C . PHE A 1 133 ? 11.008 -0.877 -45.380 1.00 16.85 129 PHE A C 1
ATOM 647 O O . PHE A 1 133 ? 11.571 -0.609 -46.430 1.00 18.09 129 PHE A O 1
ATOM 655 N N . HIS A 1 134 ? 10.673 0.034 -44.481 1.00 18.39 130 HIS A N 1
ATOM 656 C CA . HIS A 1 134 ? 10.861 1.454 -44.667 1.00 19.39 130 HIS A CA 1
ATOM 657 C C . HIS A 1 134 ? 12.286 1.922 -44.306 1.00 19.64 130 HIS A C 1
ATOM 658 O O . HIS A 1 134 ? 12.802 2.813 -44.941 1.00 18.61 130 HIS A O 1
ATOM 665 N N . TYR A 1 135 ? 12.939 1.289 -43.345 1.00 17.90 131 TYR A N 1
ATOM 666 C CA . TYR A 1 135 ? 14.300 1.689 -42.972 1.00 18.99 131 TYR A CA 1
ATOM 667 C C . TYR A 1 135 ? 15.371 0.727 -43.460 1.00 17.78 131 TYR A C 1
ATOM 668 O O . TYR A 1 135 ? 16.093 1.067 -44.375 1.00 15.61 131 TYR A O 1
ATOM 677 N N . SER A 1 136 ? 15.476 -0.464 -42.876 1.00 17.74 132 SER A N 1
ATOM 678 C CA . SER A 1 136 ? 16.629 -1.353 -43.193 1.00 18.47 132 SER A CA 1
ATOM 679 C C . SER A 1 136 ? 16.615 -1.826 -44.661 1.00 17.72 132 SER A C 1
ATOM 680 O O . SER A 1 136 ? 17.652 -1.778 -45.307 1.00 18.01 132 SER A O 1
ATOM 683 N N . LEU A 1 137 ? 15.457 -2.206 -45.222 1.00 17.05 133 LEU A N 1
ATOM 684 C CA . LEU A 1 137 ? 15.439 -2.640 -46.640 1.00 17.26 133 LEU A CA 1
ATOM 685 C C . LEU A 1 137 ? 15.752 -1.491 -47.626 1.00 17.24 133 LEU A C 1
ATOM 686 O O . LEU A 1 137 ? 16.458 -1.702 -48.605 1.00 16.44 133 LEU A O 1
ATOM 691 N N . ALA A 1 138 ? 15.264 -0.290 -47.333 1.00 17.79 134 ALA A N 1
ATOM 692 C CA . ALA A 1 138 ? 15.544 0.901 -48.164 1.00 17.99 134 ALA A CA 1
ATOM 693 C C . ALA A 1 138 ? 17.070 1.110 -48.262 1.00 18.31 134 ALA A C 1
ATOM 694 O O . ALA A 1 138 ? 17.592 1.505 -49.293 1.00 16.62 134 ALA A O 1
ATOM 696 N N . LYS A 1 139 ? 17.800 0.811 -47.188 1.00 18.72 135 LYS A N 1
ATOM 697 C CA . LYS A 1 139 ? 19.265 1.027 -47.197 1.00 20.17 135 LYS A CA 1
ATOM 698 C C . LYS A 1 139 ? 19.986 -0.033 -48.040 1.00 18.80 135 LYS A C 1
ATOM 699 O O . LYS A 1 139 ? 21.139 0.160 -48.465 1.00 17.26 135 LYS A O 1
ATOM 705 N N . LEU A 1 140 ? 19.278 -1.143 -48.293 1.00 17.26 136 LEU A N 1
ATOM 706 C CA . LEU A 1 140 ? 19.748 -2.210 -49.178 1.00 16.97 136 LEU A CA 1
ATOM 707 C C . LEU A 1 140 ? 19.238 -2.027 -50.633 1.00 17.17 136 LEU A C 1
ATOM 708 O O . LEU A 1 140 ? 19.428 -2.906 -51.483 1.00 15.91 136 LEU A O 1
ATOM 713 N N . GLY A 1 141 ? 18.686 -0.842 -50.928 1.00 17.20 137 GLY A N 1
ATOM 714 C CA . GLY A 1 141 ? 18.267 -0.498 -52.279 1.00 17.01 137 GLY A CA 1
ATOM 715 C C . GLY A 1 141 ? 16.960 -1.138 -52.708 1.00 17.03 137 GLY A C 1
ATOM 716 O O . GLY A 1 141 ? 16.657 -1.103 -53.867 1.00 17.32 137 GLY A O 1
ATOM 717 N N . ILE A 1 142 ? 16.154 -1.648 -51.767 1.00 16.33 138 ILE A N 1
ATOM 718 C CA . ILE A 1 142 ? 14.835 -2.203 -52.059 1.00 16.84 138 ILE A CA 1
ATOM 719 C C . ILE A 1 142 ? 13.803 -1.156 -51.679 1.00 17.05 138 ILE A C 1
ATOM 720 O O . ILE A 1 142 ? 13.764 -0.751 -50.522 1.00 16.72 138 ILE A O 1
ATOM 725 N N . GLU A 1 143 ? 13.017 -0.701 -52.649 1.00 16.85 139 GLU A N 1
ATOM 726 C CA . GLU A 1 143 ? 11.953 0.262 -52.400 1.00 17.45 139 GLU A CA 1
ATOM 727 C C . GLU A 1 143 ? 10.630 -0.449 -52.189 1.00 17.42 139 GLU A C 1
ATOM 728 O O . GLU A 1 143 ? 10.184 -1.224 -53.041 1.00 15.83 139 GLU A O 1
ATOM 734 N N . VAL A 1 144 ? 10.029 -0.214 -51.037 1.00 17.57 140 VAL A N 1
ATOM 735 C CA . VAL A 1 144 ? 8.722 -0.767 -50.735 1.00 18.15 140 VAL A CA 1
ATOM 736 C C . VAL A 1 144 ? 7.719 0.321 -50.863 1.00 19.07 140 VAL A C 1
ATOM 737 O O . VAL A 1 144 ? 7.811 1.271 -50.110 1.00 19.52 140 VAL A O 1
ATOM 741 N N . SER A 1 145 ? 6.775 0.203 -51.808 1.00 19.33 141 SER A N 1
ATOM 742 C CA . SER A 1 145 ? 5.674 1.149 -51.915 1.00 19.59 141 SER A CA 1
ATOM 743 C C . SER A 1 145 ? 4.433 0.623 -51.221 1.00 20.54 141 SER A C 1
ATOM 744 O O . SER A 1 145 ? 4.158 -0.559 -51.299 1.00 21.22 141 SER A O 1
ATOM 747 N N . PHE A 1 146 ? 3.659 1.514 -50.607 1.00 19.61 142 PHE A N 1
ATOM 748 C CA . PHE A 1 146 ? 2.435 1.170 -49.912 1.00 19.58 142 PHE A CA 1
ATOM 749 C C . PHE A 1 146 ? 1.253 1.624 -50.708 1.00 21.29 142 PHE A C 1
ATOM 750 O O . PHE A 1 146 ? 1.193 2.800 -51.065 1.00 22.49 142 PHE A O 1
ATOM 758 N N . VAL A 1 147 ? 0.290 0.756 -50.976 1.00 21.12 143 VAL A N 1
ATOM 759 C CA . VAL A 1 147 ? -0.938 1.225 -51.648 1.00 21.98 143 VAL A CA 1
ATOM 760 C C . VAL A 1 147 ? -1.770 2.119 -50.705 1.00 22.62 143 VAL A C 1
ATOM 761 O O . VAL A 1 147 ? -1.627 2.055 -49.470 1.00 20.84 143 VAL A O 1
ATOM 765 N N . ASP A 1 148 ? -2.585 2.993 -51.277 1.00 25.31 144 ASP A N 1
ATOM 766 C CA . ASP A 1 148 ? -3.405 3.938 -50.429 1.00 28.46 144 ASP A CA 1
ATOM 767 C C . ASP A 1 148 ? -4.438 3.143 -49.669 1.00 27.44 144 ASP A C 1
ATOM 768 O O . ASP A 1 148 ? -4.644 3.309 -48.473 1.00 26.38 144 ASP A O 1
ATOM 773 N N . ASP A 1 149 ? -5.046 2.198 -50.363 1.00 27.27 145 ASP A N 1
ATOM 774 C CA . ASP A 1 149 ? -6.148 1.466 -49.770 1.00 28.22 145 ASP A CA 1
ATOM 775 C C . ASP A 1 149 ? -6.040 0.029 -50.256 1.00 24.98 145 ASP A C 1
ATOM 776 O O . ASP A 1 149 ? -6.194 -0.232 -51.437 1.00 24.46 145 ASP A O 1
ATOM 781 N N . PRO A 1 150 ? -5.701 -0.886 -49.350 1.00 23.63 146 PRO A N 1
ATOM 782 C CA . PRO A 1 150 ? -5.467 -2.238 -49.773 1.00 22.29 146 PRO A CA 1
ATOM 783 C C . PRO A 1 150 ? -6.746 -2.947 -50.225 1.00 21.21 146 PRO A C 1
ATOM 784 O O . PRO A 1 150 ? -6.657 -3.977 -50.866 1.00 20.10 146 PRO A O 1
ATOM 788 N N . ASP A 1 151 ? -7.921 -2.388 -49.935 1.00 21.44 147 ASP A N 1
ATOM 789 C CA . ASP A 1 151 ? -9.166 -2.932 -50.478 1.00 22.56 147 ASP A CA 1
ATOM 790 C C . ASP A 1 151 ? -9.446 -2.491 -51.915 1.00 23.45 147 ASP A C 1
ATOM 791 O O . ASP A 1 151 ? -10.397 -2.969 -52.526 1.00 24.21 147 ASP A O 1
ATOM 796 N N . ASN A 1 152 ? -8.610 -1.626 -52.469 1.00 22.55 148 ASN A N 1
ATOM 797 C CA . ASN A 1 152 ? -8.863 -1.130 -53.821 1.00 24.56 148 ASN A CA 1
ATOM 798 C C . ASN A 1 152 ? -7.894 -1.832 -54.759 1.00 23.23 148 ASN A C 1
ATOM 799 O O . ASN A 1 152 ? -6.735 -1.502 -54.842 1.00 22.83 148 ASN A O 1
ATOM 804 N N . LEU A 1 153 ? -8.396 -2.825 -55.450 1.00 23.30 149 LEU A N 1
ATOM 805 C CA . LEU A 1 153 ? -7.571 -3.666 -56.313 1.00 23.10 149 LEU A CA 1
ATOM 806 C C . LEU A 1 153 ? -6.902 -2.883 -57.428 1.00 24.25 149 LEU A C 1
ATOM 807 O O . LEU A 1 153 ? -5.787 -3.202 -57.809 1.00 24.49 149 LEU A O 1
ATOM 812 N N . ASP A 1 154 ? -7.562 -1.863 -57.937 1.00 24.33 150 ASP A N 1
ATOM 813 C CA . ASP A 1 154 ? -6.946 -1.016 -58.942 1.00 26.02 150 ASP A CA 1
ATOM 814 C C . ASP A 1 154 ? -5.718 -0.324 -58.378 1.00 25.20 150 ASP A C 1
ATOM 815 O O . ASP A 1 154 ? -4.783 -0.053 -59.136 1.00 24.68 150 ASP A O 1
ATOM 820 N N . SER A 1 155 ? -5.697 -0.031 -57.066 1.00 24.21 151 SER A N 1
ATOM 821 C CA . SER A 1 155 ? -4.551 0.637 -56.493 1.00 24.27 151 SER A CA 1
ATOM 822 C C . SER A 1 155 ? -3.329 -0.280 -56.532 1.00 21.95 151 SER A C 1
ATOM 823 O O . SER A 1 155 ? -2.212 0.182 -56.661 1.00 19.67 151 SER A O 1
ATOM 826 N N . TRP A 1 156 ? -3.539 -1.581 -56.365 1.00 20.94 152 TRP A N 1
ATOM 827 C CA . TRP A 1 156 ? -2.425 -2.515 -56.429 1.00 19.54 152 TRP A CA 1
ATOM 828 C C . TRP A 1 156 ? -1.832 -2.576 -57.843 1.00 19.91 152 TRP A C 1
ATOM 829 O O . TRP A 1 156 ? -0.610 -2.527 -58.045 1.00 19.19 152 TRP A O 1
ATOM 840 N N . GLN A 1 157 ? -2.706 -2.709 -58.828 1.00 20.47 153 GLN A N 1
ATOM 841 C CA . GLN A 1 157 ? -2.290 -2.672 -60.221 1.00 20.89 153 GLN A CA 1
ATOM 842 C C . GLN A 1 157 ? -1.461 -1.420 -60.541 1.00 20.81 153 GLN A C 1
ATOM 843 O O . GLN A 1 157 ? -0.414 -1.528 -61.203 1.00 20.83 153 GLN A O 1
ATOM 849 N N . ALA A 1 158 ? -1.908 -0.253 -60.088 1.00 21.62 154 ALA A N 1
ATOM 850 C CA . ALA A 1 158 ? -1.262 1.034 -60.437 1.00 21.80 154 ALA A CA 1
ATOM 851 C C . ALA A 1 158 ? 0.131 1.168 -59.837 1.00 21.56 154 ALA A C 1
ATOM 852 O O . ALA A 1 158 ? 0.952 1.936 -60.319 1.00 20.76 154 ALA A O 1
ATOM 854 N N . ALA A 1 159 ? 0.371 0.456 -58.731 1.00 20.66 155 ALA A N 1
ATOM 855 C CA . ALA A 1 159 ? 1.649 0.472 -58.057 1.00 20.27 155 ALA A CA 1
ATOM 856 C C . ALA A 1 159 ? 2.683 -0.455 -58.691 1.00 19.47 155 ALA A C 1
ATOM 857 O O . ALA A 1 159 ? 3.888 -0.333 -58.413 1.00 19.84 155 ALA A O 1
ATOM 859 N N . VAL A 1 160 ? 2.244 -1.351 -59.567 1.00 19.16 156 VAL A N 1
ATOM 860 C CA . VAL A 1 160 ? 3.164 -2.278 -60.245 1.00 19.11 156 VAL A CA 1
ATOM 861 C C . VAL A 1 160 ? 4.207 -1.541 -61.067 1.00 19.65 156 VAL A C 1
ATOM 862 O O . VAL A 1 160 ? 3.868 -0.622 -61.850 1.00 20.22 156 VAL A O 1
ATOM 866 N N A ARG A 1 161 ? 5.477 -1.896 -60.882 0.50 18.82 157 ARG A N 1
ATOM 867 N N B ARG A 1 161 ? 5.458 -1.957 -60.902 0.50 19.48 157 ARG A N 1
ATOM 868 C CA A ARG A 1 161 ? 6.561 -1.351 -61.710 0.50 19.33 157 ARG A CA 1
ATOM 869 C CA B ARG A 1 161 ? 6.566 -1.449 -61.696 0.50 20.41 157 ARG A CA 1
ATOM 870 C C A ARG A 1 161 ? 7.415 -2.496 -62.310 0.50 19.29 157 ARG A C 1
ATOM 871 C C B ARG A 1 161 ? 7.281 -2.573 -62.452 0.50 20.01 157 ARG A C 1
ATOM 872 O O A ARG A 1 161 ? 7.330 -3.631 -61.861 0.50 18.41 157 ARG A O 1
ATOM 873 O O B ARG A 1 161 ? 6.964 -3.758 -62.256 0.50 19.07 157 ARG A O 1
ATOM 888 N N . PRO A 1 162 ? 8.222 -2.203 -63.344 1.00 19.80 158 PRO A N 1
ATOM 889 C CA . PRO A 1 162 ? 9.013 -3.231 -63.992 1.00 19.55 158 PRO A CA 1
ATOM 890 C C . PRO A 1 162 ? 9.935 -3.981 -63.052 1.00 18.68 158 PRO A C 1
ATOM 891 O O . PRO A 1 162 ? 10.190 -5.136 -63.284 1.00 20.24 158 PRO A O 1
ATOM 895 N N . ASN A 1 163 ? 10.401 -3.350 -61.976 1.00 18.08 159 ASN A N 1
ATOM 896 C CA . ASN A 1 163 ? 11.248 -4.009 -61.027 1.00 16.94 159 ASN A CA 1
ATOM 897 C C . ASN A 1 163 ? 10.483 -4.581 -59.807 1.00 16.23 159 ASN A C 1
ATOM 898 O O . ASN A 1 163 ? 11.083 -5.014 -58.849 1.00 15.81 159 ASN A O 1
ATOM 903 N N . THR A 1 164 ? 9.169 -4.602 -59.848 1.00 16.44 160 THR A N 1
ATOM 904 C CA . THR A 1 164 ? 8.380 -5.137 -58.722 1.00 15.91 160 THR A CA 1
ATOM 905 C C . THR A 1 164 ? 8.620 -6.654 -58.643 1.00 16.22 160 THR A C 1
ATOM 906 O O . THR A 1 164 ? 8.509 -7.352 -59.663 1.00 16.29 160 THR A O 1
ATOM 910 N N . LYS A 1 165 ? 8.944 -7.141 -57.457 1.00 15.26 161 LYS A N 1
ATOM 911 C CA . LYS A 1 165 ? 9.231 -8.562 -57.251 1.00 15.50 161 LYS A CA 1
ATOM 912 C C . LYS A 1 165 ? 8.229 -9.317 -56.405 1.00 14.76 161 LYS A C 1
ATOM 913 O O . LYS A 1 165 ? 8.316 -10.516 -56.343 1.00 14.81 161 LYS A O 1
ATOM 919 N N . ALA A 1 166 ? 7.353 -8.616 -55.693 1.00 14.58 162 ALA A N 1
ATOM 920 C CA . ALA A 1 166 ? 6.331 -9.249 -54.873 1.00 13.48 162 ALA A CA 1
ATOM 921 C C . ALA A 1 166 ? 5.298 -8.253 -54.457 1.00 13.75 162 ALA A C 1
ATOM 922 O O . ALA A 1 166 ? 5.536 -7.030 -54.423 1.00 13.79 162 ALA A O 1
ATOM 924 N N . PHE A 1 167 ? 4.130 -8.797 -54.123 1.00 13.54 163 PHE A N 1
ATOM 925 C CA . PHE A 1 167 ? 3.138 -8.098 -53.363 1.00 13.61 163 PHE A CA 1
ATOM 926 C C . PHE A 1 167 ? 3.186 -8.655 -51.930 1.00 13.40 163 PHE A C 1
ATOM 927 O O . PHE A 1 167 ? 3.501 -9.839 -51.732 1.00 14.09 163 PHE A O 1
ATOM 935 N N . PHE A 1 168 ? 2.848 -7.824 -50.943 1.00 13.37 164 PHE A N 1
ATOM 936 C CA . PHE A 1 168 ? 2.848 -8.229 -49.519 1.00 13.11 164 PHE A CA 1
ATOM 937 C C . PHE A 1 168 ? 1.638 -7.686 -48.779 1.00 13.65 164 PHE A C 1
ATOM 938 O O . PHE A 1 168 ? 1.303 -6.511 -48.899 1.00 13.5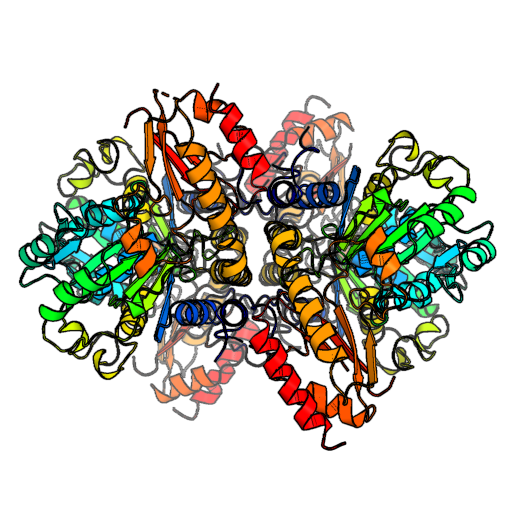9 164 PHE A O 1
ATOM 946 N N . GLY A 1 169 ? 1.005 -8.537 -47.978 1.00 13.43 165 GLY A N 1
ATOM 947 C CA . GLY A 1 169 ? 0.017 -8.067 -47.014 1.00 13.42 165 GLY A CA 1
ATOM 948 C C . GLY A 1 169 ? -0.145 -9.013 -45.874 1.00 12.99 165 GLY A C 1
ATOM 949 O O . GLY A 1 169 ? 0.436 -10.086 -45.866 1.00 13.35 165 GLY A O 1
ATOM 950 N N . GLU A 1 170 ? -0.929 -8.602 -44.887 1.00 12.92 166 GLU A N 1
ATOM 951 C CA . GLU A 1 170 ? -1.232 -9.402 -43.725 1.00 12.78 166 GLU A CA 1
ATOM 952 C C . GLU A 1 170 ? -2.682 -9.899 -43.834 1.00 13.46 166 GLU A C 1
ATOM 953 O O . GLU A 1 170 ? -3.587 -9.103 -44.139 1.00 13.22 166 GLU A O 1
ATOM 959 N N . THR A 1 171 ? -2.920 -11.174 -43.543 1.00 12.54 167 THR A N 1
ATOM 960 C CA . THR A 1 171 ? -4.268 -11.725 -43.722 1.00 13.42 167 THR A CA 1
ATOM 961 C C . THR A 1 171 ? -5.332 -11.062 -42.811 1.00 13.68 167 THR A C 1
ATOM 962 O O . THR A 1 171 ? -6.501 -10.879 -43.251 1.00 13.49 167 THR A O 1
ATOM 966 N N . ILE A 1 172 ? -4.922 -10.726 -41.583 1.00 12.91 168 ILE A N 1
ATOM 967 C CA . ILE A 1 172 ? -5.712 -9.917 -40.667 1.00 13.62 168 ILE A CA 1
ATOM 968 C C . ILE A 1 172 ? -4.716 -8.915 -40.097 1.00 14.26 168 ILE A C 1
ATOM 969 O O . ILE A 1 172 ? -3.680 -9.338 -39.583 1.00 16.12 168 ILE A O 1
ATOM 974 N N . SER A 1 173 ? -4.995 -7.609 -40.151 1.00 14.91 169 SER A N 1
ATOM 975 C CA . SER A 1 173 ? -4.027 -6.636 -39.601 1.00 15.57 169 SER A CA 1
ATOM 976 C C . SER A 1 173 ? -4.552 -6.093 -38.289 1.00 17.25 169 SER A C 1
ATOM 977 O O . SER A 1 173 ? -5.749 -6.223 -37.992 1.00 16.69 169 SER A O 1
ATOM 980 N N . ASN A 1 174 ? -3.676 -5.453 -37.519 1.00 17.84 170 ASN A N 1
ATOM 981 C CA . ASN A 1 174 ? -4.058 -4.950 -36.204 1.00 20.03 170 ASN A CA 1
ATOM 982 C C . ASN A 1 174 ? -3.442 -3.584 -36.080 1.00 18.95 170 ASN A C 1
ATOM 983 O O . ASN A 1 174 ? -2.282 -3.415 -36.382 1.00 18.14 170 ASN A O 1
ATOM 988 N N . PRO A 1 175 ? -4.200 -2.588 -35.634 1.00 18.74 171 PRO A N 1
ATOM 989 C CA . PRO A 1 175 ? -5.417 -2.631 -34.867 1.00 18.91 171 PRO A CA 1
ATOM 990 C C . PRO A 1 175 ? -6.743 -2.647 -35.624 1.00 18.49 171 PRO A C 1
ATOM 991 O O . PRO A 1 175 ? -7.771 -2.657 -34.976 1.00 16.95 171 PRO A O 1
ATOM 995 N N . GLN A 1 176 ? -6.710 -2.585 -36.954 1.00 17.46 172 GLN A N 1
ATOM 996 C CA . GLN A 1 176 ? -7.950 -2.475 -37.722 1.00 18.56 172 GLN A CA 1
ATOM 997 C C . GLN A 1 176 ? -8.826 -3.729 -37.635 1.00 17.36 172 GLN A C 1
ATOM 998 O O . GLN A 1 176 ? -10.090 -3.640 -37.646 1.00 17.48 172 GLN A O 1
ATOM 1004 N N . ILE A 1 177 ? -8.177 -4.881 -37.557 1.00 15.36 173 ILE A N 1
ATOM 1005 C CA . ILE A 1 177 ? -8.846 -6.176 -37.691 1.00 14.95 173 ILE A CA 1
ATOM 1006 C C . ILE A 1 177 ? -9.725 -6.227 -38.955 1.00 15.74 173 ILE A C 1
ATOM 1007 O O . ILE A 1 177 ? -10.898 -6.682 -38.935 1.00 16.37 173 ILE A O 1
ATOM 1012 N N . ASP A 1 178 ? -9.119 -5.806 -40.063 1.00 15.85 174 ASP A N 1
ATOM 1013 C CA . ASP A 1 178 ? -9.638 -6.052 -41.398 1.00 16.35 174 ASP A CA 1
ATOM 1014 C C . ASP A 1 178 ? -9.233 -7.475 -41.804 1.00 16.84 174 ASP A C 1
ATOM 1015 O O . ASP A 1 178 ? -8.498 -8.162 -41.072 1.00 15.42 174 ASP A O 1
ATOM 1020 N N . LEU A 1 179 ? -9.705 -7.914 -42.967 1.00 15.75 175 LEU A N 1
ATOM 1021 C CA . LEU A 1 179 ? -9.115 -9.069 -43.648 1.00 15.61 175 LEU A CA 1
ATOM 1022 C C . LEU A 1 179 ? -8.620 -8.614 -44.990 1.00 15.06 175 LEU A C 1
ATOM 1023 O O . LEU A 1 179 ? -9.294 -7.874 -45.707 1.00 16.11 175 LEU A O 1
ATOM 1028 N N . LEU A 1 180 ? -7.432 -9.051 -45.369 1.00 14.40 176 LEU A N 1
ATOM 1029 C CA . LEU A 1 180 ? -6.966 -8.806 -46.694 1.00 14.08 176 LEU A CA 1
ATOM 1030 C C . LEU A 1 180 ? -7.866 -9.547 -47.671 1.00 14.35 176 LEU A C 1
ATOM 1031 O O . LEU A 1 180 ? -8.312 -10.645 -47.383 1.00 14.56 176 LEU A O 1
ATOM 1036 N N . ASP A 1 181 ? -8.106 -8.939 -48.822 1.00 14.94 177 ASP A N 1
ATOM 1037 C CA . ASP A 1 181 ? -8.737 -9.605 -49.935 1.00 16.45 177 ASP A CA 1
ATOM 1038 C C . ASP A 1 181 ? -7.717 -10.448 -50.657 1.00 15.66 177 ASP A C 1
ATOM 1039 O O . ASP A 1 181 ? -7.285 -10.120 -51.765 1.00 16.94 177 ASP A O 1
ATOM 1044 N N . THR A 1 182 ? -7.378 -11.572 -50.059 1.00 15.22 178 THR A N 1
ATOM 1045 C CA . THR A 1 182 ? -6.267 -12.394 -50.590 1.00 15.58 178 THR A CA 1
ATOM 1046 C C . THR A 1 182 ? -6.553 -12.877 -52.052 1.00 16.33 178 THR A C 1
ATOM 1047 O O . THR A 1 182 ? -5.704 -12.750 -52.911 1.00 15.90 178 THR A O 1
ATOM 1051 N N . PRO A 1 183 ? -7.788 -13.342 -52.353 1.00 17.01 179 PRO A N 1
ATOM 1052 C CA . PRO A 1 183 ? -8.033 -13.741 -53.749 1.00 17.78 179 PRO A CA 1
ATOM 1053 C C . PRO A 1 183 ? -7.895 -12.610 -54.766 1.00 18.05 179 PRO A C 1
ATOM 1054 O O . PRO A 1 183 ? -7.275 -12.801 -55.770 1.00 16.86 179 PRO A O 1
ATOM 1058 N N . GLY A 1 184 ? -8.445 -11.448 -54.462 1.00 17.80 180 GLY A N 1
ATOM 1059 C CA . GLY A 1 184 ? -8.364 -10.306 -55.358 1.00 18.82 180 GLY A CA 1
ATOM 1060 C C . GLY A 1 184 ? -6.977 -9.714 -55.491 1.00 18.07 180 GLY A C 1
ATOM 1061 O O . GLY A 1 184 ? -6.536 -9.350 -56.595 1.00 18.38 180 GLY A O 1
ATOM 1062 N N . VAL A 1 185 ? -6.251 -9.639 -54.385 1.00 16.81 181 VAL A N 1
ATOM 1063 C CA . VAL A 1 185 ? -4.859 -9.153 -54.478 1.00 16.54 181 VAL A CA 1
ATOM 1064 C C . VAL A 1 185 ? -3.984 -10.146 -55.222 1.00 16.67 181 VAL A C 1
ATOM 1065 O O . VAL A 1 185 ? -3.161 -9.756 -56.046 1.00 16.33 181 VAL A O 1
ATOM 1069 N N . ALA A 1 186 ? -4.156 -11.437 -54.912 1.00 16.59 182 ALA A N 1
ATOM 1070 C CA . ALA A 1 186 ? -3.421 -12.461 -55.606 1.00 17.30 182 ALA A CA 1
ATOM 1071 C C . ALA A 1 186 ? -3.697 -12.428 -57.130 1.00 19.34 182 ALA A C 1
ATOM 1072 O O . ALA A 1 186 ? -2.775 -12.611 -57.937 1.00 18.33 182 ALA A O 1
ATOM 1074 N N A GLU A 1 187 ? -4.953 -12.202 -57.504 0.50 20.37 183 GLU A N 1
ATOM 1075 N N B GLU A 1 187 ? -4.949 -12.204 -57.532 0.50 20.22 183 GLU A N 1
ATOM 1076 C CA A GLU A 1 187 ? -5.337 -12.153 -58.919 0.50 22.01 183 GLU A CA 1
ATOM 1077 C CA B GLU A 1 187 ? -5.269 -12.167 -58.972 0.50 21.70 183 GLU A CA 1
ATOM 1078 C C A GLU A 1 187 ? -4.575 -11.034 -59.638 0.50 21.54 183 GLU A C 1
ATOM 1079 C C B GLU A 1 187 ? -4.495 -11.039 -59.634 0.50 21.39 183 GLU A C 1
ATOM 1080 O O A GLU A 1 187 ? -4.066 -11.243 -60.732 0.50 21.20 183 GLU A O 1
ATOM 1081 O O B GLU A 1 187 ? -3.894 -11.244 -60.684 0.50 21.06 183 GLU A O 1
ATOM 1092 N N . VAL A 1 188 ? -4.477 -9.861 -59.014 1.00 20.44 184 VAL A N 1
ATOM 1093 C CA . VAL A 1 188 ? -3.696 -8.720 -59.580 1.00 19.99 184 VAL A CA 1
ATOM 1094 C C . VAL A 1 188 ? -2.194 -9.071 -59.669 1.00 19.72 184 VAL A C 1
ATOM 1095 O O . VAL A 1 188 ? -1.540 -8.851 -60.685 1.00 19.61 184 VAL A O 1
ATOM 1099 N N . ALA A 1 189 ? -1.636 -9.642 -58.608 1.00 17.62 185 ALA A N 1
ATOM 1100 C CA . ALA A 1 189 ? -0.225 -10.005 -58.625 1.00 17.55 185 ALA A CA 1
ATOM 1101 C C . ALA A 1 189 ? 0.066 -10.979 -59.787 1.00 18.13 185 ALA A C 1
ATOM 1102 O O . ALA A 1 189 ? 0.955 -10.766 -60.655 1.00 18.08 185 ALA A O 1
ATOM 1104 N N . HIS A 1 190 ? -0.680 -12.070 -59.785 1.00 17.72 186 HIS A N 1
ATOM 1105 C CA . HIS A 1 190 ? -0.445 -13.121 -60.757 1.00 18.61 186 HIS A CA 1
ATOM 1106 C C . HIS A 1 190 ? -0.613 -12.680 -62.201 1.00 20.18 186 HIS A C 1
ATOM 1107 O O . HIS A 1 190 ? 0.145 -13.124 -63.063 1.00 19.51 186 HIS A O 1
ATOM 1114 N N . ARG A 1 191 ? -1.561 -11.797 -62.479 1.00 20.22 187 ARG A N 1
ATOM 1115 C CA . ARG A 1 191 ? -1.693 -11.403 -63.869 1.00 23.17 187 ARG A CA 1
ATOM 1116 C C . ARG A 1 191 ? -0.487 -10.591 -64.345 1.00 21.88 187 ARG A C 1
ATOM 1117 O O . ARG A 1 191 ? -0.274 -10.520 -65.518 1.00 21.20 187 ARG A O 1
ATOM 1125 N N . ASN A 1 192 ? 0.290 -10.002 -63.419 1.00 19.65 188 ASN A N 1
ATOM 1126 C CA . ASN A 1 192 ? 1.548 -9.298 -63.741 1.00 19.79 188 ASN A CA 1
ATOM 1127 C C . ASN A 1 192 ? 2.803 -10.156 -63.637 1.00 18.94 188 ASN A C 1
ATOM 1128 O O . ASN A 1 192 ? 3.905 -9.672 -63.798 1.00 20.24 188 ASN A O 1
ATOM 1133 N N . GLY A 1 193 ? 2.627 -11.434 -63.315 1.00 18.49 189 GLY A N 1
ATOM 1134 C CA . GLY A 1 193 ? 3.711 -12.343 -63.111 1.00 17.97 189 GLY A CA 1
ATOM 1135 C C . GLY A 1 193 ? 4.442 -12.118 -61.792 1.00 17.16 189 GLY A C 1
ATOM 1136 O O . GLY A 1 193 ? 5.652 -12.325 -61.742 1.00 16.21 189 GLY A O 1
ATOM 1137 N N . ILE A 1 194 ? 3.698 -11.729 -60.752 1.00 16.62 190 ILE A N 1
ATOM 1138 C CA . ILE A 1 194 ? 4.235 -11.360 -59.456 1.00 16.30 190 ILE A CA 1
ATOM 1139 C C . ILE A 1 194 ? 3.627 -12.278 -58.380 1.00 16.09 190 ILE A C 1
ATOM 1140 O O . ILE A 1 194 ? 2.442 -12.570 -58.433 1.00 16.37 190 ILE A O 1
ATOM 1145 N N . PRO A 1 195 ? 4.447 -12.748 -57.439 1.00 15.06 191 PRO A N 1
ATOM 1146 C CA . PRO A 1 195 ? 3.874 -13.574 -56.384 1.00 14.60 191 PRO A CA 1
ATOM 1147 C C . PRO A 1 195 ? 3.373 -12.755 -55.212 1.00 13.59 191 PRO A C 1
ATOM 1148 O O . PRO A 1 195 ? 3.801 -11.606 -55.022 1.00 13.35 191 PRO A O 1
ATOM 1152 N N . LEU A 1 196 ? 2.440 -13.344 -54.481 1.00 13.46 192 LEU A N 1
ATOM 1153 C CA . LEU A 1 196 ? 1.910 -12.745 -53.262 1.00 13.28 192 LEU A CA 1
ATOM 1154 C C . LEU A 1 196 ? 2.437 -13.443 -52.017 1.00 13.10 192 LEU A C 1
ATOM 1155 O O . LEU A 1 196 ? 2.218 -14.661 -51.823 1.00 12.66 192 LEU A O 1
ATOM 1160 N N . ILE A 1 197 ? 3.089 -12.641 -51.176 1.00 13.32 193 ILE A N 1
ATOM 1161 C CA . ILE A 1 197 ? 3.568 -13.034 -49.838 1.00 13.14 193 ILE A CA 1
ATOM 1162 C C . ILE A 1 197 ? 2.559 -12.504 -48.829 1.00 12.76 193 ILE A C 1
ATOM 1163 O O . ILE A 1 197 ? 2.188 -11.311 -48.880 1.00 12.38 193 ILE A O 1
ATOM 1168 N N . VAL A 1 198 ? 2.068 -13.355 -47.926 1.00 11.45 194 VAL A N 1
ATOM 1169 C CA . VAL A 1 198 ? 1.216 -12.840 -46.834 1.00 11.50 194 VAL A CA 1
ATOM 1170 C C . VAL A 1 198 ? 1.752 -13.283 -45.486 1.00 12.00 194 VAL A C 1
ATOM 1171 O O . VAL A 1 198 ? 2.357 -14.354 -45.365 1.00 12.52 194 VAL A O 1
ATOM 1175 N N . ASP A 1 199 ? 1.565 -12.432 -44.493 1.00 12.05 195 ASP A N 1
ATOM 1176 C CA . ASP A 1 199 ? 1.796 -12.770 -43.158 1.00 12.45 195 ASP A CA 1
ATOM 1177 C C . ASP A 1 199 ? 0.465 -13.287 -42.622 1.00 12.16 195 ASP A C 1
ATOM 1178 O O . ASP A 1 199 ? -0.527 -12.550 -42.609 1.00 12.71 195 ASP A O 1
ATOM 1183 N N . ASN A 1 200 ? 0.472 -14.511 -42.109 1.00 11.42 196 ASN A N 1
ATOM 1184 C CA . ASN A 1 200 ? -0.727 -15.165 -41.562 1.00 11.32 196 ASN A CA 1
ATOM 1185 C C . ASN A 1 200 ? -0.684 -15.385 -40.063 1.00 11.79 196 ASN A C 1
ATOM 1186 O O . ASN A 1 200 ? -1.363 -16.238 -39.544 1.00 12.14 196 ASN A O 1
ATOM 1191 N N . THR A 1 201 ? 0.147 -14.597 -39.350 1.00 12.32 197 THR A N 1
ATOM 1192 C CA . THR A 1 201 ? 0.415 -14.801 -37.949 1.00 11.74 197 THR A CA 1
ATOM 1193 C C . THR A 1 201 ? -0.829 -14.741 -37.074 1.00 12.61 197 THR A C 1
ATOM 1194 O O . THR A 1 201 ? -1.071 -15.655 -36.274 1.00 11.66 197 THR A O 1
ATOM 1198 N N . ILE A 1 202 ? -1.570 -13.651 -37.202 1.00 13.14 198 ILE A N 1
ATOM 1199 C CA . ILE A 1 202 ? -2.764 -13.435 -36.400 1.00 14.66 198 ILE A CA 1
ATOM 1200 C C . ILE A 1 202 ? -3.860 -14.465 -36.705 1.00 14.16 198 ILE A C 1
ATOM 1201 O O . ILE A 1 202 ? -4.502 -14.982 -35.769 1.00 15.14 198 ILE A O 1
ATOM 1206 N N . ALA A 1 203 ? -4.147 -14.729 -37.968 1.00 12.69 199 ALA A N 1
ATOM 1207 C CA . ALA A 1 203 ? -5.182 -15.749 -38.260 1.00 12.88 199 ALA A CA 1
ATOM 1208 C C . ALA A 1 203 ? -4.785 -17.160 -37.822 1.00 13.02 199 ALA A C 1
ATOM 1209 O O . ALA A 1 203 ? -5.624 -17.919 -37.256 1.00 13.40 199 ALA A O 1
ATOM 1211 N N . THR A 1 204 ? -3.514 -17.488 -38.088 1.00 12.29 200 THR A N 1
ATOM 1212 C CA . THR A 1 204 ? -2.932 -18.840 -37.965 1.00 12.36 200 THR A CA 1
ATOM 1213 C C . THR A 1 204 ? -3.513 -19.745 -39.058 1.00 12.74 200 THR A C 1
ATOM 1214 O O . THR A 1 204 ? -4.624 -19.479 -39.552 1.00 13.50 200 THR A O 1
ATOM 1218 N N . PRO A 1 205 ? -2.840 -20.880 -39.359 1.00 13.67 201 PRO A N 1
ATOM 1219 C CA . PRO A 1 205 ? -3.370 -21.868 -40.294 1.00 14.20 201 PRO A CA 1
ATOM 1220 C C . PRO A 1 205 ? -4.665 -22.528 -39.860 1.00 14.26 201 PRO A C 1
ATOM 1221 O O . PRO A 1 205 ? -5.354 -23.090 -40.713 1.00 14.21 201 PRO A O 1
ATOM 1225 N N . TYR A 1 206 ? -5.033 -22.407 -38.591 1.00 14.36 202 TYR A N 1
ATOM 1226 C CA . TYR A 1 206 ? -6.311 -22.956 -38.119 1.00 15.18 202 TYR A CA 1
ATOM 1227 C C . TYR A 1 206 ? -7.508 -22.190 -38.678 1.00 15.42 202 TYR A C 1
ATOM 1228 O O . TYR A 1 206 ? -8.544 -22.776 -38.994 1.00 15.66 202 TYR A O 1
ATOM 1237 N N . LEU A 1 207 ? -7.350 -20.889 -38.845 1.00 14.98 203 LEU A N 1
ATOM 1238 C CA . LEU A 1 207 ? -8.412 -20.082 -39.376 1.00 14.45 203 LEU A CA 1
ATOM 1239 C C . LEU A 1 207 ? -8.369 -19.858 -40.890 1.00 14.23 203 LEU A C 1
ATOM 1240 O O . LEU A 1 207 ? -9.443 -19.734 -41.537 1.00 14.11 203 LEU A O 1
ATOM 1245 N N . ILE A 1 208 ? -7.173 -19.663 -41.436 1.00 14.62 204 ILE A N 1
ATOM 1246 C CA . ILE A 1 208 ? -7.004 -19.363 -42.862 1.00 15.11 204 ILE A CA 1
ATOM 1247 C C . ILE A 1 208 ? -5.817 -20.085 -43.404 1.00 14.69 204 ILE A C 1
ATOM 1248 O O . ILE A 1 208 ? -4.768 -20.023 -42.799 1.00 13.19 204 ILE A O 1
ATOM 1253 N N A ARG A 1 209 ? -5.980 -20.767 -44.539 0.50 14.65 205 ARG A N 1
ATOM 1254 N N B ARG A 1 209 ? -6.003 -20.757 -44.546 0.50 14.27 205 ARG A N 1
ATOM 1255 C CA A ARG A 1 209 ? -4.858 -21.325 -45.272 0.50 15.15 205 ARG A CA 1
ATOM 1256 C CA B ARG A 1 209 ? -4.932 -21.350 -45.335 0.50 14.53 205 ARG A CA 1
ATOM 1257 C C A ARG A 1 209 ? -4.770 -20.553 -46.596 0.50 15.35 205 ARG A C 1
ATOM 1258 C C B ARG A 1 209 ? -4.820 -20.514 -46.617 0.50 14.96 205 ARG A C 1
ATOM 1259 O O A ARG A 1 209 ? -5.412 -20.926 -47.600 0.50 14.31 205 ARG A O 1
ATOM 1260 O O B ARG A 1 209 ? -5.485 -20.818 -47.623 0.50 13.96 205 ARG A O 1
ATOM 1275 N N . PRO A 1 210 ? -4.001 -19.453 -46.582 1.00 14.12 206 PRO A N 1
ATOM 1276 C CA . PRO A 1 210 ? -3.960 -18.514 -47.699 1.00 14.99 206 PRO A CA 1
ATOM 1277 C C . PRO A 1 210 ? -3.547 -19.097 -49.048 1.00 14.87 206 PRO A C 1
ATOM 1278 O O . PRO A 1 210 ? -3.893 -18.506 -50.092 1.00 14.51 206 PRO A O 1
ATOM 1282 N N . PHE A 1 211 ? -2.832 -20.231 -49.062 1.00 14.80 207 PHE A N 1
ATOM 1283 C CA . PHE A 1 211 ? -2.519 -20.852 -50.353 1.00 15.71 207 PHE A CA 1
ATOM 1284 C C . PHE A 1 211 ? -3.812 -21.226 -51.071 1.00 17.11 207 PHE A C 1
ATOM 1285 O O . PHE A 1 211 ? -3.857 -21.187 -52.324 1.00 17.69 207 PHE A O 1
ATOM 1293 N N . THR A 1 212 ? -4.882 -21.535 -50.311 1.00 16.97 208 THR A N 1
ATOM 1294 C CA . THR A 1 212 ? -6.146 -21.908 -50.947 1.00 17.94 208 THR A CA 1
ATOM 1295 C C . THR A 1 212 ? -6.829 -20.676 -51.512 1.00 18.73 208 THR A C 1
ATOM 1296 O O . THR A 1 212 ? -7.847 -20.790 -52.169 1.00 17.58 208 THR A O 1
ATOM 1300 N N . GLN A 1 213 ? -6.286 -19.499 -51.198 1.00 17.98 209 GLN A N 1
ATOM 1301 C CA . GLN A 1 213 ? -6.897 -18.264 -51.565 1.00 18.54 209 GLN A CA 1
ATOM 1302 C C . GLN A 1 213 ? -6.075 -17.454 -52.537 1.00 19.06 209 GLN A C 1
ATOM 1303 O O . GLN A 1 213 ? -6.429 -16.325 -52.861 1.00 20.73 209 GLN A O 1
ATOM 1309 N N . GLY A 1 214 ? -4.997 -18.023 -53.023 1.00 19.12 210 GLY A N 1
ATOM 1310 C CA . GLY A 1 214 ? -4.165 -17.356 -54.006 1.00 18.31 210 GLY A CA 1
ATOM 1311 C C . GLY A 1 214 ? -2.778 -16.956 -53.546 1.00 17.25 210 GLY A C 1
ATOM 1312 O O . GLY A 1 214 ? -1.951 -16.575 -54.386 1.00 16.29 210 GLY A O 1
ATOM 1313 N N . ALA A 1 215 ? -2.506 -16.957 -52.234 1.00 15.79 211 ALA A N 1
ATOM 1314 C CA . ALA A 1 215 ? -1.160 -16.566 -51.784 1.00 14.89 211 ALA A CA 1
ATOM 1315 C C . ALA A 1 215 ? -0.152 -17.608 -52.254 1.00 15.01 211 ALA A C 1
ATOM 1316 O O . ALA A 1 215 ? -0.506 -18.781 -52.352 1.00 14.24 211 ALA A O 1
ATOM 1318 N N . ASP A 1 216 ? 1.094 -17.184 -52.509 1.00 14.30 212 ASP A N 1
ATOM 1319 C CA . ASP A 1 216 ? 2.190 -18.085 -52.911 1.00 14.13 212 ASP A CA 1
ATOM 1320 C C . ASP A 1 216 ? 3.176 -18.371 -51.828 1.00 14.11 212 ASP A C 1
ATOM 1321 O O . ASP A 1 216 ? 3.768 -19.434 -51.803 1.00 13.52 212 ASP A O 1
ATOM 1326 N N . ILE A 1 217 ? 3.354 -17.424 -50.887 1.00 13.90 213 ILE A N 1
ATOM 1327 C CA . ILE A 1 217 ? 4.324 -17.559 -49.797 1.00 13.85 213 ILE A CA 1
ATOM 1328 C C . ILE A 1 217 ? 3.639 -17.068 -48.510 1.00 14.09 213 ILE A C 1
ATOM 1329 O O . ILE A 1 217 ? 2.939 -16.038 -48.547 1.00 12.91 213 ILE A O 1
ATOM 1334 N N . VAL A 1 218 ? 3.784 -17.823 -47.418 1.00 13.03 214 VAL A N 1
ATOM 1335 C CA . VAL A 1 218 ? 3.193 -17.504 -46.130 1.00 13.56 214 VAL A CA 1
ATOM 1336 C C . VAL A 1 218 ? 4.278 -17.358 -45.087 1.00 13.51 214 VAL A C 1
ATOM 1337 O O . VAL A 1 218 ? 5.148 -18.257 -44.956 1.00 14.36 214 VAL A O 1
ATOM 1341 N N . VAL A 1 219 ? 4.206 -16.279 -44.300 1.00 13.16 215 VAL A N 1
ATOM 1342 C CA . VAL A 1 219 ? 5.141 -16.034 -43.233 1.00 12.66 215 VAL A CA 1
ATOM 1343 C C . VAL A 1 219 ? 4.386 -16.033 -41.904 1.00 12.65 215 VAL A C 1
ATOM 1344 O O . VAL A 1 219 ? 3.287 -15.484 -41.833 1.00 12.76 215 VAL A O 1
ATOM 1348 N N . HIS A 1 220 ? 4.971 -16.646 -40.883 1.00 12.21 216 HIS A N 1
ATOM 1349 C CA . HIS A 1 220 ? 4.533 -16.509 -39.528 1.00 12.76 216 HIS A CA 1
ATOM 1350 C C . HIS A 1 220 ? 5.634 -16.022 -38.595 1.00 12.45 216 HIS A C 1
ATOM 1351 O O . HIS A 1 220 ? 6.794 -16.499 -38.682 1.00 12.20 216 HIS A O 1
ATOM 1358 N N . SER A 1 221 ? 5.250 -15.162 -37.641 1.00 12.11 217 SER A N 1
ATOM 1359 C CA . SER A 1 221 ? 6.048 -15.012 -36.413 1.00 12.29 217 SER A CA 1
ATOM 1360 C C . SER A 1 221 ? 5.635 -16.183 -35.498 1.00 11.72 217 SER A C 1
ATOM 1361 O O . SER A 1 221 ? 4.590 -16.139 -34.839 1.00 11.45 217 SER A O 1
ATOM 1364 N N . ALA A 1 222 ? 6.419 -17.255 -35.528 1.00 10.72 218 ALA A N 1
ATOM 1365 C CA . ALA A 1 222 ? 6.152 -18.464 -34.709 1.00 11.51 218 ALA A CA 1
ATOM 1366 C C . ALA A 1 222 ? 6.322 -18.182 -33.235 1.00 11.80 218 ALA A C 1
ATOM 1367 O O . ALA A 1 222 ? 5.815 -18.916 -32.404 1.00 12.44 218 ALA A O 1
ATOM 1369 N N . THR A 1 223 ? 7.031 -17.103 -32.928 1.00 11.44 219 THR A N 1
ATOM 1370 C CA . THR A 1 223 ? 7.074 -16.519 -31.572 1.00 12.76 219 THR A CA 1
ATOM 1371 C C . THR A 1 223 ? 5.690 -16.423 -30.926 1.00 13.02 219 THR A C 1
ATOM 1372 O O . THR A 1 223 ? 5.526 -16.539 -29.711 1.00 13.22 219 THR A O 1
ATOM 1376 N N . LYS A 1 224 ? 4.715 -16.131 -31.770 1.00 12.31 220 LYS A N 1
ATOM 1377 C CA . LYS A 1 224 ? 3.402 -15.766 -31.335 1.00 12.48 220 LYS A CA 1
ATOM 1378 C C . LYS A 1 224 ? 2.519 -17.010 -31.215 1.00 12.05 220 LYS A C 1
ATOM 1379 O O . LYS A 1 224 ? 2.848 -17.862 -30.403 1.00 12.85 220 LYS A O 1
ATOM 1385 N N . TYR A 1 225 ? 1.395 -17.105 -31.933 1.00 11.75 221 TYR A N 1
ATOM 1386 C CA . TYR A 1 225 ? 0.430 -18.219 -31.721 1.00 12.16 221 TYR A CA 1
ATOM 1387 C C . TYR A 1 225 ? 1.005 -19.637 -31.960 1.00 12.56 221 TYR A C 1
ATOM 1388 O O . TYR A 1 225 ? 0.602 -20.595 -31.303 1.00 13.09 221 TYR A O 1
ATOM 1397 N N . LEU A 1 226 ? 1.883 -19.815 -32.947 1.00 12.79 222 LEU A N 1
ATOM 1398 C CA . LEU A 1 226 ? 2.345 -21.194 -33.292 1.00 11.94 222 LEU A CA 1
ATOM 1399 C C . LEU A 1 226 ? 3.020 -21.828 -32.075 1.00 12.45 222 LEU A C 1
ATOM 1400 O O . LEU A 1 226 ? 2.652 -22.930 -31.651 1.00 11.95 222 LEU A O 1
ATOM 1405 N N . GLY A 1 227 ? 3.962 -21.115 -31.462 1.00 12.05 223 GLY A N 1
ATOM 1406 C CA . GLY A 1 227 ? 4.594 -21.642 -30.225 1.00 12.31 223 GLY A CA 1
ATOM 1407 C C . GLY A 1 227 ? 3.684 -21.484 -29.035 1.00 13.30 223 GLY A C 1
ATOM 1408 O O . GLY A 1 227 ? 3.544 -22.412 -28.215 1.00 13.35 223 GLY A O 1
ATOM 1409 N N . GLY A 1 228 ? 3.053 -20.315 -28.937 1.00 13.70 224 GLY A N 1
ATOM 1410 C CA . GLY A 1 228 ? 1.934 -20.095 -28.050 1.00 14.42 224 GLY A CA 1
ATOM 1411 C C . GLY A 1 228 ? 2.133 -19.802 -26.584 1.00 14.46 224 GLY A C 1
ATOM 1412 O O . GLY A 1 228 ? 1.168 -19.491 -25.882 1.00 14.50 224 GLY A O 1
ATOM 1413 N N . HIS A 1 229 ? 3.352 -19.889 -26.098 1.00 15.83 225 HIS A N 1
ATOM 1414 C CA . HIS A 1 229 ? 3.611 -19.833 -24.662 1.00 16.44 225 HIS A CA 1
ATOM 1415 C C . HIS A 1 229 ? 4.644 -18.772 -24.296 1.00 16.38 225 HIS A C 1
ATOM 1416 O O . HIS A 1 229 ? 5.181 -18.770 -23.173 1.00 17.55 225 HIS A O 1
ATOM 1423 N N . GLY A 1 230 ? 4.986 -17.916 -25.250 1.00 14.73 226 GLY A N 1
ATOM 1424 C CA . GLY A 1 230 ? 5.900 -16.848 -24.991 1.00 15.19 226 GLY A CA 1
ATOM 1425 C C . GLY A 1 230 ? 7.303 -17.318 -24.630 1.00 15.03 226 GLY A C 1
ATOM 1426 O O . GLY A 1 230 ? 8.025 -16.636 -23.910 1.00 14.52 226 GLY A O 1
ATOM 1427 N N . ALA A 1 231 ? 7.686 -18.478 -25.144 1.00 14.18 227 ALA A N 1
ATOM 1428 C CA . ALA A 1 231 ? 8.889 -19.133 -24.683 1.00 14.78 227 ALA A CA 1
ATOM 1429 C C . ALA A 1 231 ? 9.913 -19.370 -25.784 1.00 15.57 227 ALA A C 1
ATOM 1430 O O . ALA A 1 231 ? 10.979 -19.991 -25.524 1.00 16.10 227 ALA A O 1
ATOM 1432 N N . ALA A 1 232 ? 9.619 -18.926 -27.006 1.00 13.55 228 ALA A N 1
ATOM 1433 C CA . ALA A 1 232 ? 10.560 -19.173 -28.069 1.00 13.27 228 ALA A CA 1
ATOM 1434 C C . ALA A 1 232 ? 10.370 -18.215 -29.231 1.00 13.85 228 ALA A C 1
ATOM 1435 O O . ALA A 1 232 ? 9.390 -18.293 -29.987 1.00 12.91 228 ALA A O 1
ATOM 1437 N N . ILE A 1 233 ? 11.369 -17.368 -29.421 1.00 13.78 229 ILE A N 1
ATOM 1438 C CA . ILE A 1 233 ? 11.377 -16.457 -30.584 1.00 13.76 229 ILE A CA 1
ATOM 1439 C C . ILE A 1 233 ? 11.695 -17.321 -31.812 1.00 12.07 229 ILE A C 1
ATOM 1440 O O . ILE A 1 233 ? 12.600 -18.176 -31.797 1.00 11.76 229 ILE A O 1
ATOM 1445 N N . ALA A 1 234 ? 10.924 -17.118 -32.850 1.00 11.55 230 ALA A N 1
ATOM 1446 C CA . ALA A 1 234 ? 11.046 -17.928 -34.067 1.00 10.49 230 ALA A CA 1
ATOM 1447 C C . ALA A 1 234 ? 10.269 -17.346 -35.224 1.00 10.43 230 ALA A C 1
ATOM 1448 O O . ALA A 1 234 ? 9.238 -16.699 -35.010 1.00 10.34 230 ALA A O 1
ATOM 1450 N N . GLY A 1 235 ? 10.726 -17.597 -36.454 1.00 10.42 231 GLY A N 1
ATOM 1451 C CA . GLY A 1 235 ? 9.980 -17.228 -37.673 1.00 10.61 231 GLY A CA 1
ATOM 1452 C C . GLY A 1 235 ? 9.940 -18.427 -38.570 1.00 11.04 231 GLY A C 1
ATOM 1453 O O . GLY A 1 235 ? 10.741 -19.353 -38.396 1.00 11.66 231 GLY A O 1
ATOM 1454 N N . VAL A 1 236 ? 9.007 -18.431 -39.499 1.00 11.70 232 VAL A N 1
ATOM 1455 C CA . VAL A 1 236 ? 8.912 -19.487 -40.469 1.00 11.61 232 VAL A CA 1
ATOM 1456 C C . VAL A 1 236 ? 8.359 -18.925 -41.769 1.00 11.64 232 VAL A C 1
ATOM 1457 O O . VAL A 1 236 ? 7.479 -18.017 -41.765 1.00 11.65 232 VAL A O 1
ATOM 1461 N N . ILE A 1 237 ? 8.941 -19.384 -42.881 1.00 11.86 233 ILE A N 1
ATOM 1462 C CA . ILE A 1 237 ? 8.445 -19.112 -44.243 1.00 12.35 233 ILE A CA 1
ATOM 1463 C C . ILE A 1 237 ? 7.965 -20.416 -44.812 1.00 12.23 233 ILE A C 1
ATOM 1464 O O . ILE A 1 237 ? 8.680 -21.411 -44.702 1.00 12.29 233 ILE A O 1
ATOM 1469 N N . VAL A 1 238 ? 6.759 -20.407 -45.379 1.00 12.56 234 VAL A N 1
ATOM 1470 C CA . VAL A 1 238 ? 6.158 -21.570 -45.995 1.00 13.40 234 VAL A CA 1
ATOM 1471 C C . VAL A 1 238 ? 5.958 -21.289 -47.497 1.00 13.12 234 VAL A C 1
ATOM 1472 O O . VAL A 1 238 ? 5.406 -20.259 -47.846 1.00 12.93 234 VAL A O 1
ATOM 1476 N N . ASP A 1 239 ? 6.400 -22.226 -48.333 1.00 13.38 235 ASP A N 1
ATOM 1477 C CA . ASP A 1 239 ? 6.383 -22.135 -49.792 1.00 14.73 235 ASP A CA 1
ATOM 1478 C C . ASP A 1 239 ? 5.179 -22.925 -50.242 1.00 15.42 235 ASP A C 1
ATOM 1479 O O . ASP A 1 239 ? 5.043 -24.115 -49.913 1.00 14.50 235 ASP A O 1
ATOM 1484 N N . GLY A 1 240 ? 4.266 -22.240 -50.915 1.00 15.31 236 GLY A N 1
ATOM 1485 C CA . GLY A 1 240 ? 3.043 -22.845 -51.406 1.00 15.99 236 GLY A CA 1
ATOM 1486 C C . GLY A 1 240 ? 3.259 -23.786 -52.576 1.00 17.36 236 GLY A C 1
ATOM 1487 O O . GLY A 1 240 ? 2.395 -24.632 -52.829 1.00 15.95 236 GLY A O 1
ATOM 1488 N N . GLY A 1 241 ? 4.351 -23.576 -53.328 1.00 17.93 237 GLY A N 1
ATOM 1489 C CA . GLY A 1 241 ? 4.602 -24.349 -54.537 1.00 19.39 237 GLY A CA 1
ATOM 1490 C C . GLY A 1 241 ? 3.584 -24.113 -55.646 1.00 20.89 237 GLY A C 1
ATOM 1491 O O . GLY A 1 241 ? 3.409 -24.976 -56.479 1.00 20.41 237 GLY A O 1
ATOM 1492 N N . THR A 1 242 ? 2.981 -22.925 -55.651 1.00 20.43 238 THR A N 1
ATOM 1493 C CA . THR A 1 242 ? 1.844 -22.540 -56.473 1.00 22.77 238 THR A CA 1
ATOM 1494 C C . THR A 1 242 ? 2.271 -21.571 -57.596 1.00 22.00 238 THR A C 1
ATOM 1495 O O . THR A 1 242 ? 1.475 -21.240 -58.446 1.00 24.96 238 THR A O 1
ATOM 1499 N N . PHE A 1 243 ? 3.507 -21.072 -57.575 1.00 20.91 239 PHE A N 1
ATOM 1500 C CA . PHE A 1 243 ? 3.923 -19.984 -58.468 1.00 18.96 239 PHE A CA 1
ATOM 1501 C C . PHE A 1 243 ? 4.930 -20.389 -59.545 1.00 18.89 239 PHE A C 1
ATOM 1502 O O . PHE A 1 243 ? 5.947 -21.029 -59.264 1.00 19.70 239 PHE A O 1
ATOM 1510 N N . ASP A 1 244 ? 4.676 -19.995 -60.780 1.00 18.61 240 ASP A N 1
ATOM 1511 C CA . ASP A 1 244 ? 5.656 -20.237 -61.852 1.00 19.55 240 ASP A CA 1
ATOM 1512 C C . ASP A 1 244 ? 6.742 -19.167 -61.848 1.00 18.51 240 ASP A C 1
ATOM 1513 O O . ASP A 1 244 ? 6.500 -18.039 -62.196 1.00 19.06 240 ASP A O 1
ATOM 1518 N N . TRP A 1 245 ? 7.957 -19.575 -61.511 1.00 18.41 241 TRP A N 1
ATOM 1519 C CA . TRP A 1 245 ? 9.156 -18.692 -61.375 1.00 18.81 241 TRP A CA 1
ATOM 1520 C C . TRP A 1 245 ? 9.857 -18.338 -62.698 1.00 18.84 241 TRP A C 1
ATOM 1521 O O . TRP A 1 245 ? 10.867 -17.631 -62.695 1.00 17.86 241 TRP A O 1
ATOM 1532 N N . THR A 1 246 ? 9.314 -18.830 -63.810 1.00 19.83 242 THR A N 1
ATOM 1533 C CA . THR A 1 246 ? 9.959 -18.715 -65.116 1.00 20.98 242 THR A CA 1
ATOM 1534 C C . THR A 1 246 ? 9.285 -17.724 -66.051 1.00 22.59 242 THR A C 1
ATOM 1535 O O . THR A 1 246 ? 9.605 -17.682 -67.242 1.00 23.47 242 THR A O 1
ATOM 1539 N N . GLN A 1 247 ? 8.373 -16.915 -65.538 1.00 22.64 243 GLN A N 1
ATOM 1540 C CA . GLN A 1 247 ? 7.633 -16.025 -66.407 1.00 23.26 243 GLN A CA 1
ATOM 1541 C C . GLN A 1 247 ? 8.395 -14.754 -66.786 1.00 23.95 243 GLN A C 1
ATOM 1542 O O . GLN A 1 247 ? 7.991 -14.082 -67.708 1.00 24.65 243 GLN A O 1
ATOM 1548 N N . GLY A 1 248 ? 9.547 -14.455 -66.173 1.00 23.36 244 GLY A N 1
ATOM 1549 C CA . GLY A 1 248 ? 10.319 -13.282 -66.625 1.00 22.45 244 GLY A CA 1
ATOM 1550 C C . GLY A 1 248 ? 10.911 -12.420 -65.514 1.00 21.76 244 GLY A C 1
ATOM 1551 O O . GLY A 1 248 ? 12.016 -11.909 -65.637 1.00 21.22 244 GLY A O 1
ATOM 1552 N N . ARG A 1 249 ? 10.221 -12.251 -64.393 1.00 20.70 245 ARG A N 1
ATOM 1553 C CA . ARG A 1 249 ? 10.743 -11.291 -63.419 1.00 19.93 245 ARG A CA 1
ATOM 1554 C C . ARG A 1 249 ? 11.811 -11.876 -62.526 1.00 19.56 245 ARG A C 1
ATOM 1555 O O . ARG A 1 249 ? 12.406 -11.141 -61.716 1.00 18.69 245 ARG A O 1
ATOM 1563 N N . PHE A 1 250 ? 12.036 -13.199 -62.616 1.00 19.01 246 PHE A N 1
ATOM 1564 C CA . PHE A 1 250 ? 12.934 -13.854 -61.687 1.00 18.63 246 PHE A CA 1
ATOM 1565 C C . PHE A 1 250 ? 14.111 -14.606 -62.294 1.00 19.10 246 PHE A C 1
ATOM 1566 O O . PHE A 1 250 ? 14.231 -15.847 -62.128 1.00 19.23 246 PHE A O 1
ATOM 1574 N N . PRO A 1 251 ? 15.047 -13.862 -62.882 1.00 19.27 247 PRO A N 1
ATOM 1575 C CA . PRO A 1 251 ? 16.209 -14.530 -63.480 1.00 20.16 247 PRO A CA 1
ATOM 1576 C C . PRO A 1 251 ? 17.050 -15.305 -62.499 1.00 19.75 247 PRO A C 1
ATOM 1577 O O . PRO A 1 251 ? 17.786 -16.200 -62.907 1.00 19.60 247 PRO A O 1
ATOM 1581 N N . GLU A 1 252 ? 16.995 -14.961 -61.222 1.00 19.64 248 GLU A N 1
ATOM 1582 C CA . GLU A 1 252 ? 17.725 -15.749 -60.196 1.00 20.98 248 GLU A CA 1
ATOM 1583 C C . GLU A 1 252 ? 17.205 -17.181 -60.041 1.00 20.29 248 GLU A C 1
ATOM 1584 O O . GLU A 1 252 ? 17.885 -18.016 -59.436 1.00 21.19 248 GLU A O 1
ATOM 1590 N N . PHE A 1 253 ? 15.986 -17.432 -60.497 1.00 19.47 249 PHE A N 1
ATOM 1591 C CA . PHE A 1 253 ? 15.412 -18.777 -60.485 1.00 19.47 249 PHE A CA 1
ATOM 1592 C C . PHE A 1 253 ? 15.687 -19.577 -61.771 1.00 20.37 249 PHE A C 1
ATOM 1593 O O . PHE A 1 253 ? 15.480 -20.790 -61.785 1.00 20.60 249 PHE A O 1
ATOM 1601 N N . THR A 1 254 ? 16.117 -18.899 -62.844 1.00 21.56 250 THR A N 1
ATOM 1602 C CA . THR A 1 254 ? 16.294 -19.567 -64.145 1.00 23.43 250 THR A CA 1
ATOM 1603 C C . THR A 1 254 ? 17.747 -19.538 -64.633 1.00 24.90 250 THR A C 1
ATOM 1604 O O . THR A 1 254 ? 18.015 -20.056 -65.702 1.00 25.06 250 THR A O 1
ATOM 1608 N N . THR A 1 255 ? 18.666 -18.942 -63.871 1.00 24.60 251 THR A N 1
ATOM 1609 C CA . THR A 1 255 ? 20.075 -18.897 -64.238 1.00 27.10 251 THR A CA 1
ATOM 1610 C C . THR A 1 255 ? 20.873 -19.800 -63.295 1.00 27.49 251 THR A C 1
ATOM 1611 O O . THR A 1 255 ? 20.692 -19.716 -62.084 1.00 25.31 251 THR A O 1
ATOM 1615 N N . PRO A 1 256 ? 21.788 -20.636 -63.836 1.00 27.95 252 PRO A N 1
ATOM 1616 C CA . PRO A 1 256 ? 22.628 -21.445 -62.969 1.00 29.73 252 PRO A CA 1
ATOM 1617 C C . PRO A 1 256 ? 23.329 -20.602 -61.892 1.00 29.65 252 PRO A C 1
ATOM 1618 O O . PRO A 1 256 ? 23.800 -19.512 -62.169 1.00 29.70 252 PRO A O 1
ATOM 1622 N N . ASP A 1 257 ? 23.306 -21.099 -60.674 1.00 29.11 253 ASP A N 1
ATOM 1623 C CA . ASP A 1 257 ? 23.855 -20.414 -59.528 1.00 30.52 253 ASP A CA 1
ATOM 1624 C C . ASP A 1 257 ? 25.242 -20.946 -59.286 1.00 31.18 253 ASP A C 1
ATOM 1625 O O . ASP A 1 257 ? 25.410 -22.065 -58.803 1.00 30.95 253 ASP A O 1
ATOM 1630 N N . PRO A 1 258 ? 26.257 -20.144 -59.609 1.00 33.24 254 PRO A N 1
ATOM 1631 C CA . PRO A 1 258 ? 27.575 -20.712 -59.384 1.00 35.21 254 PRO A CA 1
ATOM 1632 C C . PRO A 1 258 ? 27.890 -20.857 -57.894 1.00 36.09 254 PRO A C 1
ATOM 1633 O O . PRO A 1 258 ? 28.814 -21.556 -57.562 1.00 38.35 254 PRO A O 1
ATOM 1637 N N . SER A 1 259 ? 27.104 -20.250 -57.001 1.00 37.05 255 SER A N 1
ATOM 1638 C CA . SER A 1 259 ? 27.309 -20.440 -55.555 1.00 37.62 255 SER A CA 1
ATOM 1639 C C . SER A 1 259 ? 26.888 -21.847 -55.106 1.00 38.51 255 SER A C 1
ATOM 1640 O O . SER A 1 259 ? 27.267 -22.296 -54.023 1.00 35.72 255 SER A O 1
ATOM 1643 N N . TYR A 1 260 ? 26.091 -22.531 -55.929 1.00 38.07 256 TYR A N 1
ATOM 1644 C CA . TYR A 1 260 ? 25.577 -23.849 -55.562 1.00 36.12 256 TYR A CA 1
ATOM 1645 C C . TYR A 1 260 ? 25.507 -24.813 -56.753 1.00 36.82 256 TYR A C 1
ATOM 1646 O O . TYR A 1 260 ? 24.422 -25.101 -57.283 1.00 34.02 256 TYR A O 1
ATOM 1655 N N . HIS A 1 261 ? 26.683 -25.247 -57.207 1.00 35.76 257 HIS A N 1
ATOM 1656 C CA . HIS A 1 261 ? 26.819 -26.296 -58.213 1.00 38.40 257 HIS A CA 1
ATOM 1657 C C . HIS A 1 261 ? 26.152 -25.988 -59.541 1.00 34.42 257 HIS A C 1
ATOM 1658 O O . HIS A 1 261 ? 25.845 -26.876 -60.302 1.00 34.99 257 HIS A O 1
ATOM 1665 N N . GLY A 1 262 ? 25.945 -24.725 -59.830 1.00 32.54 258 GLY A N 1
ATOM 1666 C CA . GLY A 1 262 ? 25.258 -24.333 -61.056 1.00 31.90 258 GLY A CA 1
ATOM 1667 C C . GLY A 1 262 ? 23.802 -24.745 -61.079 1.00 29.52 258 GLY A C 1
ATOM 1668 O O . GLY A 1 262 ? 23.206 -24.839 -62.131 1.00 29.13 258 GLY A O 1
ATOM 1669 N N . VAL A 1 263 ? 23.196 -24.936 -59.925 1.00 28.34 259 VAL A N 1
ATOM 1670 C CA . VAL A 1 263 ? 21.782 -25.287 -59.883 1.00 27.84 259 VAL A CA 1
ATOM 1671 C C . VAL A 1 263 ? 20.886 -24.178 -60.451 1.00 26.40 259 VAL A C 1
ATOM 1672 O O . VAL A 1 263 ? 21.162 -23.006 -60.270 1.00 25.91 259 VAL A O 1
ATOM 1676 N N . VAL A 1 264 ? 19.831 -24.574 -61.155 1.00 25.01 260 VAL A N 1
ATOM 1677 C CA . VAL A 1 264 ? 18.794 -23.661 -61.636 1.00 24.80 260 VAL A CA 1
ATOM 1678 C C . VAL A 1 264 ? 17.575 -23.905 -60.752 1.00 21.87 260 VAL A C 1
ATOM 1679 O O . VAL A 1 264 ? 16.945 -24.954 -60.827 1.00 20.52 260 VAL A O 1
ATOM 1683 N N . PHE A 1 265 ? 17.227 -22.952 -59.893 1.00 20.47 261 PHE A N 1
ATOM 1684 C CA . PHE A 1 265 ? 16.252 -23.279 -58.851 1.00 20.62 261 PHE A CA 1
ATOM 1685 C C . PHE A 1 265 ? 14.884 -23.687 -59.364 1.00 19.44 261 PHE A C 1
ATOM 1686 O O . PHE A 1 265 ? 14.261 -24.577 -58.780 1.00 18.64 261 PHE A O 1
ATOM 1694 N N . ALA A 1 266 ? 14.421 -23.055 -60.424 1.00 19.31 262 ALA A N 1
ATOM 1695 C CA . ALA A 1 266 ? 13.132 -23.387 -60.984 1.00 20.72 262 ALA A CA 1
ATOM 1696 C C . ALA A 1 266 ? 13.068 -24.839 -61.444 1.00 22.41 262 ALA A C 1
ATOM 1697 O O . ALA A 1 266 ? 12.008 -25.398 -61.415 1.00 21.88 262 ALA A O 1
ATOM 1699 N N . GLU A 1 267 ? 14.192 -25.428 -61.857 1.00 24.67 263 GLU A N 1
ATOM 1700 C CA . GLU A 1 267 ? 14.217 -26.854 -62.223 1.00 26.52 263 GLU A CA 1
ATOM 1701 C C . GLU A 1 267 ? 14.005 -27.768 -61.014 1.00 26.40 263 GLU A C 1
ATOM 1702 O O . GLU A 1 267 ? 13.746 -28.936 -61.185 1.00 27.25 263 GLU A O 1
ATOM 1708 N N . LEU A 1 268 ? 14.021 -27.237 -59.795 1.00 25.70 264 LEU A N 1
ATOM 1709 C CA . LEU A 1 268 ? 13.722 -28.071 -58.614 1.00 25.46 264 LEU A CA 1
ATOM 1710 C C . LEU A 1 268 ? 12.226 -28.264 -58.378 1.00 24.08 264 LEU A C 1
ATOM 1711 O O . LEU A 1 268 ? 11.805 -28.925 -57.416 1.00 25.94 264 LEU A O 1
ATOM 1716 N N . GLY A 1 269 ? 11.412 -27.636 -59.205 1.00 21.47 265 GLY A N 1
ATOM 1717 C CA . GLY A 1 269 ? 9.991 -27.792 -59.119 1.00 21.10 265 GLY A CA 1
ATOM 1718 C C . GLY A 1 269 ? 9.362 -27.047 -57.950 1.00 19.57 265 GLY A C 1
ATOM 1719 O O . GLY A 1 269 ? 9.789 -25.952 -57.605 1.00 18.13 265 GLY A O 1
ATOM 1720 N N . ALA A 1 270 ? 8.351 -27.655 -57.343 1.00 19.44 266 ALA A N 1
ATOM 1721 C CA . ALA A 1 270 ? 7.430 -26.938 -56.462 1.00 19.48 266 ALA A CA 1
ATOM 1722 C C . ALA A 1 270 ? 8.167 -26.183 -55.306 1.00 19.29 266 ALA A C 1
ATOM 1723 O O . ALA A 1 270 ? 7.839 -25.054 -55.043 1.00 18.56 266 ALA A O 1
ATOM 1725 N N . PRO A 1 271 ? 9.169 -26.803 -54.646 1.00 19.13 267 PRO A N 1
ATOM 1726 C CA . PRO A 1 271 ? 9.769 -26.111 -53.480 1.00 18.19 267 PRO A CA 1
ATOM 1727 C C . PRO A 1 271 ? 10.965 -25.233 -53.825 1.00 16.78 267 PRO A C 1
ATOM 1728 O O . PRO A 1 271 ? 11.750 -24.936 -52.938 1.00 17.46 267 PRO A O 1
ATOM 1732 N N . ALA A 1 272 ? 11.094 -24.836 -55.090 1.00 16.82 268 ALA A N 1
ATOM 1733 C CA . ALA A 1 272 ? 12.131 -23.903 -55.535 1.00 16.29 268 ALA A CA 1
ATOM 1734 C C . ALA A 1 272 ? 12.448 -22.735 -54.608 1.00 15.76 268 ALA A C 1
ATOM 1735 O O . ALA A 1 272 ? 13.591 -22.473 -54.274 1.00 15.42 268 ALA A O 1
ATOM 1737 N N . TYR A 1 273 ? 11.431 -21.993 -54.262 1.00 16.13 269 TYR A N 1
ATOM 1738 C CA . TYR A 1 273 ? 11.620 -20.818 -53.427 1.00 15.67 269 TYR A CA 1
ATOM 1739 C C . TYR A 1 273 ? 12.200 -21.146 -52.043 1.00 14.92 269 TYR A C 1
ATOM 1740 O O . TYR A 1 273 ? 13.177 -20.503 -51.598 1.00 15.03 269 TYR A O 1
ATOM 1749 N N . ALA A 1 274 ? 11.623 -22.145 -51.381 1.00 14.62 270 ALA A N 1
ATOM 1750 C CA . ALA A 1 274 ? 12.103 -22.575 -50.069 1.00 14.31 270 ALA A CA 1
ATOM 1751 C C . ALA A 1 274 ? 13.547 -23.087 -50.097 1.00 14.45 270 ALA A C 1
ATOM 1752 O O . ALA A 1 274 ? 14.354 -22.728 -49.211 1.00 13.97 270 ALA A O 1
ATOM 1754 N N . LEU A 1 275 ? 13.885 -23.846 -51.140 1.00 15.45 271 LEU A N 1
ATOM 1755 C CA . LEU A 1 275 ? 15.256 -24.365 -51.267 1.00 16.74 271 LEU A CA 1
ATOM 1756 C C . LEU A 1 275 ? 16.255 -23.249 -51.541 1.00 15.86 271 LEU A C 1
ATOM 1757 O O . LEU A 1 275 ? 17.317 -23.234 -50.957 1.00 16.05 271 LEU A O 1
ATOM 1762 N N . LYS A 1 276 ? 15.910 -22.315 -52.416 1.00 15.56 272 LYS A N 1
ATOM 1763 C CA . LYS A 1 276 ? 16.739 -21.158 -52.659 1.00 17.01 272 LYS A CA 1
ATOM 1764 C C . LYS A 1 276 ? 17.008 -20.323 -51.384 1.00 15.48 272 LYS A C 1
ATOM 1765 O O . LYS A 1 276 ? 18.123 -19.870 -51.146 1.00 15.35 272 LYS A O 1
ATOM 1771 N N . ALA A 1 277 ? 15.971 -20.111 -50.568 1.00 14.23 273 ALA A N 1
ATOM 1772 C CA . ALA A 1 277 ? 16.118 -19.385 -49.308 1.00 13.68 273 ALA A CA 1
ATOM 1773 C C . ALA A 1 277 ? 17.093 -20.093 -48.348 1.00 13.74 273 ALA A C 1
ATOM 1774 O O . ALA A 1 277 ? 17.928 -19.440 -47.714 1.00 13.22 273 ALA A O 1
ATOM 1776 N N . ARG A 1 278 ? 17.019 -21.415 -48.299 1.00 14.72 274 ARG A N 1
ATOM 1777 C CA . ARG A 1 278 ? 17.862 -22.169 -47.411 1.00 15.69 274 ARG A CA 1
ATOM 1778 C C . ARG A 1 278 ? 19.329 -22.125 -47.891 1.00 16.18 274 ARG A C 1
ATOM 1779 O O . ARG A 1 278 ? 20.207 -21.829 -47.105 1.00 15.67 274 ARG A O 1
ATOM 1787 N N . VAL A 1 279 ? 19.565 -22.402 -49.172 1.00 17.14 275 VAL A N 1
ATOM 1788 C CA . VAL A 1 279 ? 20.947 -22.562 -49.649 1.00 18.79 275 VAL A CA 1
ATOM 1789 C C . VAL A 1 279 ? 21.653 -21.228 -49.913 1.00 18.33 275 VAL A C 1
ATOM 1790 O O . VAL A 1 279 ? 22.859 -21.179 -49.909 1.00 18.41 275 VAL A O 1
ATOM 1794 N N . GLN A 1 280 ? 20.918 -20.153 -50.135 1.00 16.71 276 GLN A N 1
ATOM 1795 C CA . GLN A 1 280 ? 21.556 -18.880 -50.295 1.00 18.12 276 GLN A CA 1
ATOM 1796 C C . GLN A 1 280 ? 21.440 -18.015 -49.033 1.00 17.76 276 GLN A C 1
ATOM 1797 O O . GLN A 1 280 ? 22.461 -17.600 -48.495 1.00 17.32 276 GLN A O 1
ATOM 1803 N N . LEU A 1 281 ? 20.217 -17.725 -48.596 1.00 15.35 277 LEU A N 1
ATOM 1804 C CA . LEU A 1 281 ? 20.041 -16.778 -47.504 1.00 15.39 277 LEU A CA 1
ATOM 1805 C C . LEU A 1 281 ? 20.446 -17.316 -46.122 1.00 15.07 277 LEU A C 1
ATOM 1806 O O . LEU A 1 281 ? 21.178 -16.650 -45.400 1.00 15.25 277 LEU A O 1
ATOM 1811 N N . LEU A 1 282 ? 19.928 -18.479 -45.739 1.00 15.77 278 LEU A N 1
ATOM 1812 C CA . LEU A 1 282 ? 20.294 -19.073 -44.451 1.00 16.13 278 LEU A CA 1
ATOM 1813 C C . LEU A 1 282 ? 21.788 -19.300 -44.378 1.00 16.95 278 LEU A C 1
ATOM 1814 O O . LEU A 1 282 ? 22.430 -18.922 -43.392 1.00 16.84 278 LEU A O 1
ATOM 1819 N N . ARG A 1 283 ? 22.347 -19.848 -45.446 1.00 18.32 279 ARG A N 1
ATOM 1820 C CA . ARG A 1 283 ? 23.767 -20.085 -45.544 1.00 19.21 279 ARG A CA 1
ATOM 1821 C C . ARG A 1 283 ? 24.569 -18.788 -45.341 1.00 18.00 279 ARG A C 1
ATOM 1822 O O . ARG A 1 283 ? 25.517 -18.789 -44.581 1.00 16.80 279 ARG A O 1
ATOM 1830 N N . ASP A 1 284 ? 24.203 -17.704 -46.040 1.00 16.00 280 ASP A N 1
ATOM 1831 C CA . ASP A 1 284 ? 25.014 -16.486 -46.048 1.00 16.88 280 ASP A CA 1
ATOM 1832 C C . ASP A 1 284 ? 24.679 -15.528 -44.894 1.00 15.10 280 ASP A C 1
ATOM 1833 O O . ASP A 1 284 ? 25.582 -14.984 -44.252 1.00 14.58 280 ASP A O 1
ATOM 1838 N N . LEU A 1 285 ? 23.384 -15.315 -44.656 1.00 14.95 281 LEU A N 1
ATOM 1839 C CA . LEU A 1 285 ? 22.942 -14.301 -43.702 1.00 14.60 281 LEU A CA 1
ATOM 1840 C C . LEU A 1 285 ? 22.762 -14.838 -42.292 1.00 14.23 281 LEU A C 1
ATOM 1841 O O . LEU A 1 285 ? 22.835 -14.076 -41.332 1.00 13.85 281 LEU A O 1
ATOM 1846 N N . GLY A 1 286 ? 22.540 -16.131 -42.182 1.00 14.15 282 GLY A N 1
ATOM 1847 C CA . GLY A 1 286 ? 22.703 -16.838 -40.925 1.00 14.33 282 GLY A CA 1
ATOM 1848 C C . GLY A 1 286 ? 21.690 -16.662 -39.808 1.00 14.02 282 GLY A C 1
ATOM 1849 O O . GLY A 1 286 ? 22.042 -16.871 -38.656 1.00 14.29 282 GLY A O 1
ATOM 1850 N N . SER A 1 287 ? 20.448 -16.311 -40.147 1.00 14.33 283 SER A N 1
ATOM 1851 C CA . SER A 1 287 ? 19.360 -16.188 -39.193 1.00 12.98 283 SER A CA 1
ATOM 1852 C C . SER A 1 287 ? 18.795 -17.559 -38.776 1.00 12.98 283 SER A C 1
ATOM 1853 O O . SER A 1 287 ? 17.610 -17.835 -38.906 1.00 12.17 283 SER A O 1
ATOM 1856 N N . ALA A 1 288 ? 19.669 -18.385 -38.231 1.00 12.97 284 ALA A N 1
ATOM 1857 C CA . ALA A 1 288 ? 19.342 -19.753 -37.897 1.00 13.46 284 ALA A CA 1
ATOM 1858 C C . ALA A 1 288 ? 18.557 -19.791 -36.609 1.00 13.14 284 ALA A C 1
ATOM 1859 O O . ALA A 1 288 ? 18.825 -19.001 -35.706 1.00 12.57 284 ALA A O 1
ATOM 1861 N N . ALA A 1 289 ? 17.631 -20.762 -36.516 1.00 13.33 285 ALA A N 1
ATOM 1862 C CA . ALA A 1 289 ? 16.919 -21.074 -35.308 1.00 12.61 285 ALA A CA 1
ATOM 1863 C C . ALA A 1 289 ? 17.715 -22.033 -34.436 1.00 13.90 285 ALA A C 1
ATOM 1864 O O . ALA A 1 289 ? 18.271 -23.003 -34.944 1.00 13.37 285 ALA A O 1
ATOM 1866 N N . SER A 1 290 ? 17.728 -21.789 -33.120 1.00 14.17 286 SER A N 1
ATOM 1867 C CA . SER A 1 290 ? 18.186 -22.807 -32.158 1.00 14.98 286 SER A CA 1
ATOM 1868 C C . SER A 1 290 ? 17.294 -24.041 -32.233 1.00 14.89 286 SER A C 1
ATOM 1869 O O . SER A 1 290 ? 16.060 -23.908 -32.254 1.00 13.64 286 SER A O 1
ATOM 1872 N N . PRO A 1 291 ? 17.894 -25.234 -32.239 1.00 15.00 287 PRO A N 1
ATOM 1873 C CA . PRO A 1 291 ? 17.070 -26.493 -32.196 1.00 15.19 287 PRO A CA 1
ATOM 1874 C C . PRO A 1 291 ? 16.162 -26.567 -30.950 1.00 14.63 287 PRO A C 1
ATOM 1875 O O . PRO A 1 291 ? 15.047 -27.088 -30.993 1.00 14.19 287 PRO A O 1
ATOM 1879 N N . PHE A 1 292 ? 16.628 -25.966 -29.870 1.00 14.91 288 PHE A N 1
ATOM 1880 C CA . PHE A 1 292 ? 15.857 -25.874 -28.645 1.00 15.48 288 PHE A CA 1
ATOM 1881 C C . PHE A 1 292 ? 14.594 -25.064 -28.889 1.00 13.76 288 PHE A C 1
ATOM 1882 O O . PHE A 1 292 ? 13.501 -25.491 -28.472 1.00 13.21 288 PHE A O 1
ATOM 1890 N N . ASN A 1 293 ? 14.697 -23.936 -29.613 1.00 12.93 289 ASN A N 1
ATOM 1891 C CA . ASN A 1 293 ? 13.506 -23.155 -29.940 1.00 12.20 289 ASN A CA 1
ATOM 1892 C C . ASN A 1 293 ? 12.562 -23.903 -30.858 1.00 11.84 289 ASN A C 1
ATOM 1893 O O . ASN A 1 293 ? 11.332 -23.815 -30.683 1.00 12.57 289 ASN A O 1
ATOM 1898 N N . ALA A 1 294 ? 13.120 -24.644 -31.811 1.00 11.80 290 ALA A N 1
ATOM 1899 C CA . ALA A 1 294 ? 12.318 -25.518 -32.672 1.00 11.79 290 ALA A CA 1
ATOM 1900 C C . ALA A 1 294 ? 11.495 -26.553 -31.871 1.00 12.49 290 ALA A C 1
ATOM 1901 O O . ALA A 1 294 ? 10.304 -26.720 -32.087 1.00 13.11 290 ALA A O 1
ATOM 1903 N N . PHE A 1 295 ? 12.148 -27.188 -30.915 1.00 12.71 291 PHE A N 1
ATOM 1904 C CA . PHE A 1 295 ? 11.547 -28.113 -29.985 1.00 13.34 291 PHE A CA 1
ATOM 1905 C C . PHE A 1 295 ? 10.386 -27.472 -29.244 1.00 13.62 291 PHE A C 1
ATOM 1906 O O . PHE A 1 295 ? 9.279 -28.045 -29.177 1.00 12.76 291 PHE A O 1
ATOM 1914 N N . LEU A 1 296 ? 10.627 -26.285 -28.684 1.00 12.88 292 LEU A N 1
ATOM 1915 C CA . LEU A 1 296 ? 9.573 -25.575 -27.949 1.00 13.30 292 LEU A CA 1
ATOM 1916 C C . LEU A 1 296 ? 8.353 -25.190 -28.840 1.00 12.64 292 LEU A C 1
ATOM 1917 O O . LEU A 1 296 ? 7.195 -25.306 -28.413 1.00 12.27 292 LEU A O 1
ATOM 1922 N N . VAL A 1 297 ? 8.597 -24.741 -30.065 1.00 11.81 293 VAL A N 1
ATOM 1923 C CA . VAL A 1 297 ? 7.506 -24.365 -30.953 1.00 11.58 293 VAL A CA 1
ATOM 1924 C C . VAL A 1 297 ? 6.737 -25.635 -31.352 1.00 12.14 293 VAL A C 1
ATOM 1925 O O . VAL A 1 297 ? 5.507 -25.636 -31.421 1.00 12.43 293 VAL A O 1
ATOM 1929 N N . ALA A 1 298 ? 7.447 -26.710 -31.583 1.00 12.85 294 ALA A N 1
ATOM 1930 C CA . ALA A 1 298 ? 6.784 -27.994 -31.932 1.00 14.45 294 ALA A CA 1
ATOM 1931 C C . ALA A 1 298 ? 5.888 -28.420 -30.790 1.00 15.59 294 ALA A C 1
ATOM 1932 O O . ALA A 1 298 ? 4.787 -28.951 -30.995 1.00 15.57 294 ALA A O 1
ATOM 1934 N N . GLN A 1 299 ? 6.364 -28.218 -29.565 1.00 17.28 295 GLN A N 1
ATOM 1935 C CA . GLN A 1 299 ? 5.579 -28.548 -28.414 1.00 19.74 295 GLN A CA 1
ATOM 1936 C C . GLN A 1 299 ? 4.310 -27.662 -28.336 1.00 18.65 295 GLN A C 1
ATOM 1937 O O . GLN A 1 299 ? 3.215 -28.171 -28.064 1.00 18.80 295 GLN A O 1
ATOM 1943 N N . GLY A 1 300 ? 4.424 -26.379 -28.638 1.00 15.69 296 GLY A N 1
ATOM 1944 C CA . GLY A 1 300 ? 3.253 -25.541 -28.658 1.00 15.63 296 GLY A CA 1
ATOM 1945 C C . GLY A 1 300 ? 2.282 -25.881 -29.763 1.00 14.87 296 GLY A C 1
ATOM 1946 O O . GLY A 1 300 ? 1.072 -25.777 -29.570 1.00 14.63 296 GLY A O 1
ATOM 1947 N N . LEU A 1 301 ? 2.802 -26.318 -30.911 1.00 13.22 297 LEU A N 1
ATOM 1948 C CA . LEU A 1 301 ? 1.948 -26.676 -32.072 1.00 13.51 297 LEU A CA 1
ATOM 1949 C C . LEU A 1 301 ? 1.002 -27.838 -31.783 1.00 12.86 297 LEU A C 1
ATOM 1950 O O . LEU A 1 301 ? -0.099 -27.901 -32.314 1.00 11.72 297 LEU A O 1
ATOM 1955 N N . GLU A 1 302 ? 1.409 -28.689 -30.847 1.00 12.72 298 GLU A N 1
ATOM 1956 C CA . GLU A 1 302 ? 0.601 -29.832 -30.447 1.00 13.53 298 GLU A CA 1
ATOM 1957 C C . GLU A 1 302 ? -0.765 -29.503 -29.921 1.00 13.72 298 GLU A C 1
ATOM 1958 O O . GLU A 1 302 ? -1.667 -30.390 -30.000 1.00 14.33 298 GLU A O 1
ATOM 1964 N N . THR A 1 303 ? -0.974 -28.252 -29.469 1.00 12.34 299 THR A N 1
ATOM 1965 C CA . THR A 1 303 ? -2.257 -27.802 -29.000 1.00 11.49 299 THR A CA 1
ATOM 1966 C C . THR A 1 303 ? -2.793 -26.627 -29.789 1.00 11.60 299 THR A C 1
ATOM 1967 O O . THR A 1 303 ? -3.726 -25.957 -29.327 1.00 11.23 299 THR A O 1
ATOM 1971 N N . LEU A 1 304 ? -2.203 -26.318 -30.958 1.00 11.78 300 LEU A N 1
ATOM 1972 C CA . LEU A 1 304 ? -2.602 -25.107 -31.696 1.00 11.60 300 LEU A CA 1
ATOM 1973 C C . LEU A 1 304 ? -4.126 -24.880 -31.893 1.00 12.43 300 LEU A C 1
ATOM 1974 O O . LEU A 1 304 ? -4.680 -23.838 -31.485 1.00 11.89 300 LEU A O 1
ATOM 1979 N N . SER A 1 305 ? -4.824 -25.879 -32.438 1.00 12.17 301 SER A N 1
ATOM 1980 C CA . SER A 1 305 ? -6.249 -25.735 -32.708 1.00 12.05 301 SER A CA 1
ATOM 1981 C C . SER A 1 305 ? -7.022 -25.524 -31.424 1.00 12.05 301 SER A C 1
ATOM 1982 O O . SER A 1 305 ? -7.950 -24.758 -31.389 1.00 12.22 301 SER A O 1
ATOM 1985 N N A LEU A 1 306 ? -6.654 -26.234 -30.370 0.50 12.15 302 LEU A N 1
ATOM 1986 N N B LEU A 1 306 ? -6.641 -26.231 -30.374 0.50 12.64 302 LEU A N 1
ATOM 1987 C CA A LEU A 1 306 ? -7.349 -26.092 -29.091 0.50 12.12 302 LEU A CA 1
ATOM 1988 C CA B LEU A 1 306 ? -7.330 -26.109 -29.093 0.50 12.93 302 LEU A CA 1
ATOM 1989 C C A LEU A 1 306 ? -7.219 -24.674 -28.539 0.50 11.97 302 LEU A C 1
ATOM 1990 C C B LEU A 1 306 ? -7.210 -24.689 -28.529 0.50 12.42 302 LEU A C 1
ATOM 1991 O O A LEU A 1 306 ? -8.201 -24.061 -28.067 0.50 12.38 302 LEU A O 1
ATOM 1992 O O B LEU A 1 306 ? -8.191 -24.087 -28.050 0.50 12.83 302 LEU A O 1
ATOM 2001 N N . ARG A 1 307 ? -6.010 -24.149 -28.617 1.00 11.98 303 ARG A N 1
ATOM 2002 C CA . ARG A 1 307 ? -5.749 -22.798 -28.166 1.00 12.22 303 ARG A CA 1
ATOM 2003 C C . ARG A 1 307 ? -6.485 -21.778 -29.012 1.00 12.03 303 ARG A C 1
ATOM 2004 O O . ARG A 1 307 ? -7.193 -20.936 -28.478 1.00 12.06 303 ARG A O 1
ATOM 2012 N N . ILE A 1 308 ? -6.380 -21.884 -30.320 1.00 11.50 304 ILE A N 1
ATOM 2013 C CA . ILE A 1 308 ? -7.003 -20.895 -31.159 1.00 11.69 304 ILE A CA 1
ATOM 2014 C C . ILE A 1 308 ? -8.515 -20.926 -30.961 1.00 11.87 304 ILE A C 1
ATOM 2015 O O . ILE A 1 308 ? -9.165 -19.880 -30.927 1.00 12.25 304 ILE A O 1
ATOM 2020 N N A GLU A 1 309 ? -9.088 -22.105 -30.798 0.50 12.77 305 GLU A N 1
ATOM 2021 N N B GLU A 1 309 ? -9.069 -22.114 -30.786 0.50 12.36 305 GLU A N 1
ATOM 2022 C CA A GLU A 1 309 ? -10.542 -22.181 -30.590 0.50 13.48 305 GLU A CA 1
ATOM 2023 C CA B GLU A 1 309 ? -10.515 -22.230 -30.564 0.50 12.81 305 GLU A CA 1
ATOM 2024 C C A GLU A 1 309 ? -10.957 -21.356 -29.384 0.50 13.17 305 GLU A C 1
ATOM 2025 C C B GLU A 1 309 ? -10.945 -21.375 -29.391 0.50 12.80 305 GLU A C 1
ATOM 2026 O O A GLU A 1 309 ? -11.965 -20.638 -29.410 0.50 13.01 305 GLU A O 1
ATOM 2027 O O B GLU A 1 309 ? -11.929 -20.628 -29.461 0.50 12.74 305 GLU A O 1
ATOM 2038 N N . ARG A 1 310 ? -10.193 -21.483 -28.312 1.00 12.25 306 ARG A N 1
ATOM 2039 C CA . ARG A 1 310 ? -10.503 -20.740 -27.063 1.00 12.92 306 ARG A CA 1
ATOM 2040 C C . ARG A 1 310 ? -10.152 -19.273 -27.145 1.00 12.29 306 ARG A C 1
ATOM 2041 O O . ARG A 1 310 ? -10.898 -18.447 -26.597 1.00 11.84 306 ARG A O 1
ATOM 2049 N N . HIS A 1 311 ? -9.015 -18.934 -27.761 1.00 12.65 307 HIS A N 1
ATOM 2050 C CA . HIS A 1 311 ? -8.663 -17.534 -28.015 1.00 13.19 307 HIS A CA 1
ATOM 2051 C C . HIS A 1 311 ? -9.810 -16.840 -28.773 1.00 13.67 307 HIS A C 1
ATOM 2052 O O . HIS A 1 311 ? -10.265 -15.735 -28.424 1.00 13.44 307 HIS A O 1
ATOM 2059 N N . VAL A 1 312 ? -10.288 -17.497 -29.814 1.00 14.26 308 VAL A N 1
ATOM 2060 C CA . VAL A 1 312 ? -11.284 -16.927 -30.683 1.00 14.50 308 VAL A CA 1
ATOM 2061 C C . VAL A 1 312 ? -12.649 -16.803 -29.978 1.00 14.60 308 VAL A C 1
ATOM 2062 O O . VAL A 1 312 ? -13.297 -15.781 -30.094 1.00 14.98 308 VAL A O 1
ATOM 2066 N N . SER A 1 313 ? -13.099 -17.800 -29.232 1.00 15.08 309 SER A N 1
ATOM 2067 C CA . SER A 1 313 ? -14.375 -17.682 -28.614 1.00 15.98 309 SER A CA 1
ATOM 2068 C C . SER A 1 313 ? -14.332 -16.618 -27.482 1.00 15.05 309 SER A C 1
ATOM 2069 O O . SER A 1 313 ? -15.288 -15.890 -27.313 1.00 15.22 309 SER A O 1
ATOM 2072 N N . ASN A 1 314 ? -13.245 -16.570 -26.724 1.00 13.90 310 ASN A N 1
ATOM 2073 C CA . ASN A 1 314 ? -12.991 -15.466 -25.758 1.00 13.91 310 ASN A CA 1
ATOM 2074 C C . ASN A 1 314 ? -12.985 -14.096 -26.429 1.00 14.07 310 ASN A C 1
ATOM 2075 O O . ASN A 1 314 ? -13.745 -13.221 -26.016 1.00 15.14 310 ASN A O 1
ATOM 2080 N N . ALA A 1 315 ? -12.262 -13.949 -27.550 1.00 13.69 311 ALA A N 1
ATOM 2081 C CA . ALA A 1 315 ? -12.234 -12.673 -28.280 1.00 13.52 311 ALA A CA 1
ATOM 2082 C C . ALA A 1 315 ? -13.578 -12.210 -28.795 1.00 14.09 311 ALA A C 1
ATOM 2083 O O . ALA A 1 315 ? -13.912 -11.022 -28.708 1.00 14.67 311 ALA A O 1
ATOM 2085 N N . GLN A 1 316 ? -14.353 -13.136 -29.369 1.00 14.43 312 GLN A N 1
ATOM 2086 C CA . GLN A 1 316 ? -15.696 -12.864 -29.804 1.00 15.52 312 GLN A CA 1
ATOM 2087 C C . GLN A 1 316 ? -16.549 -12.332 -28.647 1.00 16.35 312 GLN A C 1
ATOM 2088 O O . GLN A 1 316 ? -17.236 -11.313 -28.787 1.00 16.40 312 GLN A O 1
ATOM 2094 N N . ARG A 1 317 ? -16.461 -12.985 -27.499 1.00 16.95 313 ARG A N 1
ATOM 2095 C CA . ARG A 1 317 ? -17.183 -12.533 -26.346 1.00 18.60 313 ARG A CA 1
ATOM 2096 C C . ARG A 1 317 ? -16.698 -11.154 -25.813 1.00 17.15 313 ARG A C 1
ATOM 2097 O O . ARG A 1 317 ? -17.540 -10.296 -25.487 1.00 16.63 313 ARG A O 1
ATOM 2105 N N . VAL A 1 318 ? -15.396 -10.914 -25.798 1.00 15.72 314 VAL A N 1
ATOM 2106 C CA . VAL A 1 318 ? -14.899 -9.619 -25.367 1.00 14.72 314 VAL A CA 1
ATOM 2107 C C . VAL A 1 318 ? -15.393 -8.569 -26.344 1.00 15.66 314 VAL A C 1
ATOM 2108 O O . VAL A 1 318 ? -15.892 -7.553 -25.921 1.00 15.31 314 VAL A O 1
ATOM 2112 N N . ALA A 1 319 ? -15.308 -8.835 -27.656 1.00 15.27 315 ALA A N 1
ATOM 2113 C CA . ALA A 1 319 ? -15.772 -7.890 -28.637 1.00 16.15 315 ALA A CA 1
ATOM 2114 C C . ALA A 1 319 ? -17.232 -7.475 -28.430 1.00 17.62 315 ALA A C 1
ATOM 2115 O O . ALA A 1 319 ? -17.573 -6.281 -28.546 1.00 16.45 315 ALA A O 1
ATOM 2117 N N . GLU A 1 320 ? -18.076 -8.489 -28.226 1.00 18.27 316 GLU A N 1
ATOM 2118 C CA . GLU A 1 320 ? -19.510 -8.293 -28.098 1.00 18.88 316 GLU A CA 1
ATOM 2119 C C . GLU A 1 320 ? -19.815 -7.464 -26.800 1.00 19.25 316 GLU A C 1
ATOM 2120 O O . GLU A 1 320 ? -20.666 -6.549 -26.791 1.00 20.41 316 GLU A O 1
ATOM 2126 N N . PHE A 1 321 ? -19.162 -7.856 -25.728 1.00 18.96 317 PHE A N 1
ATOM 2127 C CA . PHE A 1 321 ? -19.199 -7.168 -24.445 1.00 20.12 317 PHE A CA 1
ATOM 2128 C C . PHE A 1 321 ? -18.900 -5.691 -24.656 1.00 19.38 317 PHE A C 1
ATOM 2129 O O . PHE A 1 321 ? -19.674 -4.832 -24.234 1.00 20.89 317 PHE A O 1
ATOM 2137 N N . LEU A 1 322 ? -17.808 -5.405 -25.346 1.00 18.13 318 LEU A N 1
ATOM 2138 C CA . LEU A 1 322 ? -17.371 -4.046 -25.582 1.00 18.90 318 LEU A CA 1
ATOM 2139 C C . LEU A 1 322 ? -18.370 -3.292 -26.468 1.00 20.55 318 LEU A C 1
ATOM 2140 O O . LEU A 1 322 ? -18.688 -2.127 -26.213 1.00 19.71 318 LEU A O 1
ATOM 2145 N N . ALA A 1 323 ? -18.861 -3.960 -27.496 1.00 20.41 319 ALA A N 1
ATOM 2146 C CA . ALA A 1 323 ? -19.749 -3.316 -28.447 1.00 21.85 319 ALA A CA 1
ATOM 2147 C C . ALA A 1 323 ? -21.057 -2.920 -27.813 1.00 24.95 319 ALA A C 1
ATOM 2148 O O . ALA A 1 323 ? -21.763 -2.071 -28.332 1.00 25.66 319 ALA A O 1
ATOM 2150 N N . ASP A 1 324 ? -21.427 -3.583 -26.735 1.00 27.15 320 ASP A N 1
ATOM 2151 C CA . ASP A 1 324 ? -22.682 -3.268 -26.099 1.00 30.06 320 ASP A CA 1
ATOM 2152 C C . ASP A 1 324 ? -22.578 -2.161 -25.033 1.00 29.15 320 ASP A C 1
ATOM 2153 O O . ASP A 1 324 ? -23.573 -1.762 -24.470 1.00 29.76 320 ASP A O 1
ATOM 2158 N N . ARG A 1 325 ? -21.403 -1.624 -24.784 1.00 27.57 321 ARG A N 1
ATOM 2159 C CA . ARG A 1 325 ? -21.242 -0.649 -23.704 1.00 27.31 321 ARG A CA 1
ATOM 2160 C C . ARG A 1 325 ? -21.401 0.763 -24.207 1.00 26.38 321 ARG A C 1
ATOM 2161 O O . ARG A 1 325 ? -20.806 1.152 -25.208 1.00 25.52 321 ARG A O 1
ATOM 2169 N N . GLU A 1 326 ? -22.171 1.554 -23.457 1.00 26.03 322 GLU A N 1
ATOM 2170 C CA . GLU A 1 326 ? -22.370 2.969 -23.740 1.00 26.31 322 GLU A CA 1
ATOM 2171 C C . GLU A 1 326 ? -21.048 3.757 -23.717 1.00 26.20 322 GLU A C 1
ATOM 2172 O O . GLU A 1 326 ? -20.937 4.743 -24.394 1.00 27.21 322 GLU A O 1
ATOM 2174 N N . ASP A 1 327 ? -20.078 3.347 -22.896 1.00 26.74 323 ASP A N 1
ATOM 2175 C CA . ASP A 1 327 ? -18.827 4.093 -22.704 1.00 27.24 323 ASP A CA 1
ATOM 2176 C C . ASP A 1 327 ? -17.715 3.635 -23.716 1.00 27.91 323 ASP A C 1
ATOM 2177 O O . ASP A 1 327 ? -16.564 4.045 -23.621 1.00 27.32 323 ASP A O 1
ATOM 2182 N N . VAL A 1 328 ? -18.090 2.809 -24.689 1.00 26.52 324 VAL A N 1
ATOM 2183 C CA . VAL A 1 328 ? -17.202 2.429 -25.811 1.00 24.52 324 VAL A CA 1
ATOM 2184 C C . VAL A 1 328 ? -17.750 3.010 -27.106 1.00 24.26 324 VAL A C 1
ATOM 2185 O O . VAL A 1 328 ? -18.870 2.712 -27.465 1.00 24.14 324 VAL A O 1
ATOM 2189 N N . VAL A 1 329 ? -16.962 3.840 -27.787 1.00 24.71 325 VAL A N 1
ATOM 2190 C CA . VAL A 1 329 ? -17.367 4.516 -29.011 1.00 25.71 325 VAL A CA 1
ATOM 2191 C C . VAL A 1 329 ? -17.348 3.548 -30.196 1.00 27.14 325 VAL A C 1
ATOM 2192 O O . VAL A 1 329 ? -18.263 3.501 -31.010 1.00 26.50 325 VAL A O 1
ATOM 2196 N N . THR A 1 330 ? -16.314 2.727 -30.284 1.00 26.44 326 THR A N 1
ATOM 2197 C CA . THR A 1 330 ? -16.309 1.763 -31.358 1.00 26.53 326 THR A CA 1
ATOM 2198 C C . THR A 1 330 ? -15.387 0.606 -31.033 1.00 22.93 326 THR A C 1
ATOM 2199 O O . THR A 1 330 ? -14.455 0.768 -30.256 1.00 20.95 326 THR A O 1
ATOM 2203 N N . VAL A 1 331 ? -15.695 -0.542 -31.620 1.00 20.60 327 VAL A N 1
ATOM 2204 C CA . VAL A 1 331 ? -14.907 -1.736 -31.526 1.00 19.64 327 VAL A CA 1
ATOM 2205 C C . VAL A 1 331 ? -14.473 -2.173 -32.921 1.00 18.97 327 VAL A C 1
ATOM 2206 O O . VAL A 1 331 ? -15.291 -2.279 -33.810 1.00 18.84 327 VAL A O 1
ATOM 2210 N N . ASN A 1 332 ? -13.191 -2.449 -33.081 1.00 17.50 328 ASN A N 1
ATOM 2211 C CA . ASN A 1 332 ? -12.658 -3.054 -34.301 1.00 16.63 328 ASN A CA 1
ATOM 2212 C C . ASN A 1 332 ? -12.417 -4.547 -34.073 1.00 16.00 328 ASN A C 1
ATOM 2213 O O . ASN A 1 332 ? -11.535 -4.919 -33.247 1.00 14.84 328 ASN A O 1
ATOM 2218 N N . TYR A 1 333 ? -13.209 -5.388 -34.751 1.00 15.84 329 TYR A N 1
ATOM 2219 C CA . TYR A 1 333 ? -13.108 -6.859 -34.673 1.00 16.05 329 TYR A CA 1
ATOM 2220 C C . TYR A 1 333 ? -13.980 -7.449 -35.799 1.00 17.14 329 TYR A C 1
ATOM 2221 O O . TYR A 1 333 ? -15.189 -7.266 -35.758 1.00 17.71 329 TYR A O 1
ATOM 2230 N N . ALA A 1 334 ? -13.363 -8.123 -36.786 1.00 16.54 330 ALA A N 1
ATOM 2231 C CA . ALA A 1 334 ? -14.092 -8.581 -37.983 1.00 17.29 330 ALA A CA 1
ATOM 2232 C C . ALA A 1 334 ? -15.213 -9.561 -37.664 1.00 17.22 330 ALA A C 1
ATOM 2233 O O . ALA A 1 334 ? -16.179 -9.696 -38.441 1.00 17.99 330 ALA A O 1
ATOM 2235 N N . GLY A 1 335 ? -15.108 -10.225 -36.519 1.00 16.53 331 GLY A N 1
ATOM 2236 C CA . GLY A 1 335 ? -16.133 -11.129 -36.057 1.00 17.30 331 GLY A CA 1
ATOM 2237 C C . GLY A 1 335 ? -17.435 -10.457 -35.615 1.00 18.05 331 GLY A C 1
ATOM 2238 O O . GLY A 1 335 ? -18.441 -11.160 -35.374 1.00 18.03 331 GLY A O 1
ATOM 2239 N N . LEU A 1 336 ? -17.437 -9.127 -35.486 1.00 17.98 332 LEU A N 1
ATOM 2240 C CA . LEU A 1 336 ? -18.664 -8.432 -35.133 1.00 20.04 332 LEU A CA 1
ATOM 2241 C C . LEU A 1 336 ? -19.480 -8.166 -36.409 1.00 21.54 332 LEU A C 1
ATOM 2242 O O . LEU A 1 336 ? -18.923 -7.735 -37.411 1.00 20.07 332 LEU A O 1
ATOM 2247 N N . PRO A 1 337 ? -20.812 -8.369 -36.362 1.00 24.36 333 PRO A N 1
ATOM 2248 C CA . PRO A 1 337 ? -21.670 -8.004 -37.495 1.00 25.10 333 PRO A CA 1
ATOM 2249 C C . PRO A 1 337 ? -21.443 -6.637 -38.087 1.00 25.84 333 PRO A C 1
ATOM 2250 O O . PRO A 1 337 ? -21.513 -6.471 -39.295 1.00 27.51 333 PRO A O 1
ATOM 2254 N N . GLY A 1 338 ? -21.168 -5.632 -37.297 1.00 26.14 334 GLY A N 1
ATOM 2255 C CA . GLY A 1 338 ? -20.947 -4.297 -37.905 1.00 26.29 334 GLY A CA 1
ATOM 2256 C C . GLY A 1 338 ? -19.555 -3.989 -38.514 1.00 25.12 334 GLY A C 1
ATOM 2257 O O . GLY A 1 338 ? -19.327 -2.901 -39.068 1.00 24.30 334 GLY A O 1
ATOM 2258 N N . SER A 1 339 ? -18.597 -4.898 -38.411 1.00 23.08 335 SER A N 1
ATOM 2259 C CA . SER A 1 339 ? -17.304 -4.630 -39.038 1.00 20.88 335 SER A CA 1
ATOM 2260 C C . SER A 1 339 ? -17.462 -4.553 -40.574 1.00 20.76 335 SER A C 1
ATOM 2261 O O . SER A 1 339 ? -18.153 -5.388 -41.168 1.00 19.41 335 SER A O 1
ATOM 2264 N N . PRO A 1 340 ? -16.742 -3.636 -41.208 1.00 20.32 336 PRO A N 1
ATOM 2265 C CA . PRO A 1 340 ? -16.753 -3.633 -42.678 1.00 20.75 336 PRO A CA 1
ATOM 2266 C C . PRO A 1 340 ? -16.156 -4.908 -43.283 1.00 19.66 336 PRO A C 1
ATOM 2267 O O . PRO A 1 340 ? -16.410 -5.205 -44.462 1.00 18.86 336 PRO A O 1
ATOM 2271 N N . TRP A 1 341 ? -15.422 -5.697 -42.494 1.00 18.60 337 TRP A N 1
ATOM 2272 C CA . TRP A 1 341 ? -14.796 -6.939 -43.042 1.00 18.46 337 TRP A CA 1
ATOM 2273 C C . TRP A 1 341 ? -15.453 -8.200 -42.551 1.00 19.29 337 TRP A C 1
ATOM 2274 O O . TRP A 1 341 ? -14.955 -9.310 -42.798 1.00 18.31 337 TRP A O 1
ATOM 2285 N N . HIS A 1 342 ? -16.647 -8.054 -41.969 1.00 19.34 338 HIS A N 1
ATOM 2286 C CA . HIS A 1 342 ? -17.368 -9.236 -41.441 1.00 19.82 338 HIS A CA 1
ATOM 2287 C C . HIS A 1 342 ? -17.826 -10.206 -42.558 1.00 20.48 338 HIS A C 1
ATOM 2288 O O . HIS A 1 342 ? -17.683 -11.400 -42.428 1.00 19.79 338 HIS A O 1
ATOM 2295 N N . GLU A 1 343 ? -18.402 -9.679 -43.632 1.00 21.60 339 GLU A N 1
ATOM 2296 C CA . GLU A 1 343 ? -18.827 -10.507 -44.764 1.00 23.39 339 GLU A CA 1
ATOM 2297 C C . GLU A 1 343 ? -17.624 -11.214 -45.397 1.00 21.38 339 GLU A C 1
ATOM 2298 O O . GLU A 1 343 ? -17.705 -12.408 -45.713 1.00 20.75 339 GLU A O 1
ATOM 2304 N N . ARG A 1 344 ? -16.521 -10.480 -45.584 1.00 20.18 340 ARG A N 1
ATOM 2305 C CA . ARG A 1 344 ? -15.315 -11.095 -46.066 1.00 18.96 340 ARG A CA 1
ATOM 2306 C C . ARG A 1 344 ? -14.871 -12.227 -45.135 1.00 19.55 340 ARG A C 1
ATOM 2307 O O . ARG A 1 344 ? -14.497 -13.326 -45.604 1.00 18.65 340 ARG A O 1
ATOM 2315 N N . ALA A 1 345 ? -14.962 -11.986 -43.820 1.00 18.55 341 ALA A N 1
ATOM 2316 C CA . ALA A 1 345 ? -14.598 -13.024 -42.834 1.00 18.66 341 ALA A CA 1
ATOM 2317 C C . ALA A 1 345 ? -15.445 -14.285 -42.995 1.00 19.72 341 ALA A C 1
ATOM 2318 O O . ALA A 1 345 ? -14.931 -15.424 -42.873 1.00 19.45 341 ALA A O 1
ATOM 2320 N N . LYS A 1 346 ? -16.729 -14.116 -43.290 1.00 20.37 342 LYS A N 1
ATOM 2321 C CA . LYS A 1 346 ? -17.583 -15.304 -43.463 1.00 22.66 342 LYS A CA 1
ATOM 2322 C C . LYS A 1 346 ? -17.088 -16.133 -44.659 1.00 22.32 342 LYS A C 1
ATOM 2323 O O . LYS A 1 346 ? -17.216 -17.339 -44.689 1.00 21.19 342 LYS A O 1
ATOM 2329 N N . LYS A 1 347 ? -16.564 -15.455 -45.654 1.00 22.86 343 LYS A N 1
ATOM 2330 C CA . LYS A 1 347 ? -16.086 -16.100 -46.873 1.00 25.15 343 LYS A CA 1
ATOM 2331 C C . LYS A 1 347 ? -14.658 -16.673 -46.690 1.00 22.10 343 LYS A C 1
ATOM 2332 O O . LYS A 1 347 ? -14.401 -17.820 -47.056 1.00 19.84 343 LYS A O 1
ATOM 2338 N N . LEU A 1 348 ? -13.740 -15.898 -46.084 1.00 18.61 344 LEU A N 1
ATOM 2339 C CA . LEU A 1 348 ? -12.340 -16.290 -46.071 1.00 17.92 344 LEU A CA 1
ATOM 2340 C C . LEU A 1 348 ? -11.866 -16.961 -44.775 1.00 17.92 344 LEU A C 1
ATOM 2341 O O . LEU A 1 348 ? -10.844 -17.716 -44.775 1.00 18.89 344 LEU A O 1
ATOM 2346 N N . SER A 1 349 ? -12.602 -16.734 -43.695 1.00 18.05 345 SER A N 1
ATOM 2347 C CA . SER A 1 349 ? -12.193 -17.201 -42.384 1.00 17.32 345 SER A CA 1
ATOM 2348 C C . SER A 1 349 ? -13.400 -17.528 -41.519 1.00 18.09 345 SER A C 1
ATOM 2349 O O . SER A 1 349 ? -13.576 -16.897 -40.468 1.00 16.82 345 SER A O 1
ATOM 2352 N N . PRO A 1 350 ? -14.238 -18.496 -41.947 1.00 19.02 346 PRO A N 1
ATOM 2353 C CA . PRO A 1 350 ? -15.519 -18.713 -41.279 1.00 18.94 346 PRO A CA 1
ATOM 2354 C C . PRO A 1 350 ? -15.449 -19.149 -39.809 1.00 18.97 346 PRO A C 1
ATOM 2355 O O . PRO A 1 350 ? -16.395 -18.900 -39.075 1.00 19.35 346 PRO A O 1
ATOM 2359 N N . LYS A 1 351 ? -14.359 -19.737 -39.350 1.00 18.03 347 LYS A N 1
ATOM 2360 C CA . LYS A 1 351 ? -14.296 -20.143 -37.941 1.00 19.06 347 LYS A CA 1
ATOM 2361 C C . LYS A 1 351 ? -13.997 -18.994 -36.941 1.00 19.19 347 LYS A C 1
ATOM 2362 O O . LYS A 1 351 ? -13.963 -19.254 -35.739 1.00 19.66 347 LYS A O 1
ATOM 2368 N N . GLY A 1 352 ? -13.773 -17.765 -37.408 1.00 17.86 348 GLY A N 1
ATOM 2369 C CA . GLY A 1 352 ? -13.365 -16.668 -36.510 1.00 17.44 348 GLY A CA 1
ATOM 2370 C C . GLY A 1 352 ? -12.294 -15.787 -37.108 1.00 17.37 348 GLY A C 1
ATOM 2371 O O . GLY A 1 352 ? -11.728 -16.101 -38.179 1.00 16.09 348 GLY A O 1
ATOM 2372 N N . THR A 1 353 ? -12.023 -14.668 -36.411 1.00 15.87 349 THR A N 1
ATOM 2373 C CA . THR A 1 353 ? -11.219 -13.610 -36.940 1.00 15.80 349 THR A CA 1
ATOM 2374 C C . THR A 1 353 ? -10.052 -13.246 -36.022 1.00 15.30 349 THR A C 1
ATOM 2375 O O . THR A 1 353 ? -9.748 -12.068 -35.854 1.00 15.70 349 THR A O 1
ATOM 2379 N N . GLY A 1 354 ? -9.445 -14.263 -35.422 1.00 16.03 350 GLY A N 1
ATOM 2380 C CA . GLY A 1 354 ? -8.313 -14.154 -34.527 1.00 15.53 350 GLY A CA 1
ATOM 2381 C C . GLY A 1 354 ? -8.704 -13.666 -33.136 1.00 15.62 350 GLY A C 1
ATOM 2382 O O . GLY A 1 354 ? -9.880 -13.630 -32.748 1.00 16.11 350 GLY A O 1
ATOM 2383 N N . ALA A 1 355 ? -7.681 -13.396 -32.356 1.00 15.61 351 ALA A N 1
ATOM 2384 C CA . ALA A 1 355 ? -7.820 -13.089 -30.904 1.00 16.30 351 ALA A CA 1
ATOM 2385 C C . ALA A 1 355 ? -7.439 -11.665 -30.558 1.00 14.75 351 ALA A C 1
ATOM 2386 O O . ALA A 1 355 ? -7.408 -11.320 -29.378 1.00 14.80 351 ALA A O 1
ATOM 2388 N N . VAL A 1 356 ? -7.074 -10.867 -31.552 1.00 14.36 352 VAL A N 1
ATOM 2389 C CA . VAL A 1 356 ? -6.699 -9.464 -31.347 1.00 15.23 352 VAL A CA 1
ATOM 2390 C C . VAL A 1 356 ? -7.837 -8.503 -31.692 1.00 15.01 352 VAL A C 1
ATOM 2391 O O . VAL A 1 356 ? -8.571 -8.665 -32.671 1.00 14.53 352 VAL A O 1
ATOM 2395 N N . LEU A 1 357 ? -7.999 -7.464 -30.874 1.00 14.66 353 LEU A N 1
ATOM 2396 C CA . LEU A 1 357 ? -9.005 -6.466 -31.144 1.00 14.45 353 LEU A CA 1
ATOM 2397 C C . LEU A 1 357 ? -8.546 -5.114 -30.639 1.00 14.96 353 LEU A C 1
ATOM 2398 O O . LEU A 1 357 ? -7.514 -5.014 -29.992 1.00 14.45 353 LEU A O 1
ATOM 2403 N N . SER A 1 358 ? -9.301 -4.068 -30.995 1.00 16.02 354 SER A N 1
ATOM 2404 C CA . SER A 1 358 ? -9.087 -2.740 -30.464 1.00 15.79 354 SER A CA 1
ATOM 2405 C C . SER A 1 358 ? -10.395 -2.017 -30.300 1.00 16.76 354 SER A C 1
ATOM 2406 O O . SER A 1 358 ? -11.405 -2.392 -30.871 1.00 16.74 354 SER A O 1
ATOM 2409 N N . PHE A 1 359 ? -10.390 -1.033 -29.413 1.00 18.32 355 PHE A N 1
ATOM 2410 C CA . PHE A 1 359 ? -11.578 -0.234 -29.215 1.00 18.75 355 PHE A CA 1
ATOM 2411 C C . PHE A 1 359 ? -11.211 1.177 -28.716 1.00 20.07 355 PHE A C 1
ATOM 2412 O O . PHE A 1 359 ? -10.114 1.412 -28.144 1.00 18.68 355 PHE A O 1
ATOM 2420 N N . GLU A 1 360 ? -12.161 2.084 -28.885 1.00 21.64 356 GLU A N 1
ATOM 2421 C CA . GLU A 1 360 ? -11.999 3.465 -28.484 1.00 25.31 356 GLU A CA 1
ATOM 2422 C C . GLU A 1 360 ? -12.954 3.784 -27.349 1.00 23.97 356 GLU A C 1
ATOM 2423 O O . GLU A 1 360 ? -14.134 3.531 -27.452 1.00 22.57 356 GLU A O 1
ATOM 2429 N N . LEU A 1 361 ? -12.421 4.357 -26.283 1.00 26.08 357 LEU A N 1
ATOM 2430 C CA . LEU A 1 361 ? -13.214 4.886 -25.183 1.00 28.25 357 LEU A CA 1
ATOM 2431 C C . LEU A 1 361 ? -13.711 6.296 -25.457 1.00 30.91 357 LEU A C 1
ATOM 2432 O O . LEU A 1 361 ? -13.006 7.103 -26.044 1.00 28.92 357 LEU A O 1
ATOM 2437 N N . ALA A 1 362 ? -14.914 6.558 -24.969 1.00 34.11 358 ALA A N 1
ATOM 2438 C CA . ALA A 1 362 ? -15.530 7.887 -24.966 1.00 39.40 358 ALA A CA 1
ATOM 2439 C C . ALA A 1 362 ? -14.615 8.981 -24.437 1.00 39.04 358 ALA A C 1
ATOM 2440 O O . ALA A 1 362 ? -14.605 10.072 -24.969 1.00 41.94 358 ALA A O 1
ATOM 2442 N N . GLY A 1 363 ? -13.816 8.699 -23.426 1.00 40.29 359 GLY A N 1
ATOM 2443 C CA . GLY A 1 363 ? -13.024 9.786 -22.827 1.00 37.87 359 GLY A CA 1
ATOM 2444 C C . GLY A 1 363 ? -11.689 10.100 -23.474 1.00 36.04 359 GLY A C 1
ATOM 2445 O O . GLY A 1 363 ? -10.928 10.907 -22.953 1.00 36.57 359 GLY A O 1
ATOM 2446 N N . GLY A 1 364 ? -11.365 9.458 -24.590 1.00 31.87 360 GLY A N 1
ATOM 2447 C CA . GLY A 1 364 ? -10.201 9.843 -25.331 1.00 29.19 360 GLY A CA 1
ATOM 2448 C C . GLY A 1 364 ? -8.900 9.264 -24.811 1.00 30.42 360 GLY A C 1
ATOM 2449 O O . GLY A 1 364 ? -8.860 8.170 -24.196 1.00 27.88 360 GLY A O 1
ATOM 2450 N N . VAL A 1 365 ? -7.818 9.974 -25.083 1.00 27.32 361 VAL A N 1
ATOM 2451 C CA . VAL A 1 365 ? -6.498 9.448 -24.863 1.00 26.29 361 VAL A CA 1
ATOM 2452 C C . VAL A 1 365 ? -6.279 9.161 -23.375 1.00 25.66 361 VAL A C 1
ATOM 2453 O O . VAL A 1 365 ? -5.676 8.141 -23.020 1.00 23.71 361 VAL A O 1
ATOM 2457 N N . GLU A 1 366 ? -6.765 10.052 -22.507 1.00 25.24 362 GLU A N 1
ATOM 2458 C CA . GLU A 1 366 ? -6.565 9.869 -21.074 1.00 24.77 362 GLU A CA 1
ATOM 2459 C C . GLU A 1 366 ? -7.396 8.741 -20.528 1.00 23.22 362 GLU A C 1
ATOM 2460 O O . GLU A 1 366 ? -6.936 8.020 -19.647 1.00 22.19 362 GLU A O 1
ATOM 2466 N N . ALA A 1 367 ? -8.613 8.591 -21.028 1.00 22.29 363 ALA A N 1
ATOM 2467 C CA . ALA A 1 367 ? -9.396 7.425 -20.700 1.00 22.44 363 ALA A CA 1
ATOM 2468 C C . ALA A 1 367 ? -8.658 6.121 -21.081 1.00 21.10 363 ALA A C 1
ATOM 2469 O O . ALA A 1 367 ? -8.578 5.183 -20.284 1.00 20.44 363 ALA A O 1
ATOM 2471 N N . GLY A 1 368 ? -8.101 6.077 -22.287 1.00 20.72 364 GLY A N 1
ATOM 2472 C CA . GLY A 1 368 ? -7.364 4.885 -22.777 1.00 20.74 364 GLY A CA 1
ATOM 2473 C C . GLY A 1 368 ? -6.194 4.474 -21.887 1.00 19.98 364 GLY A C 1
ATOM 2474 O O . GLY A 1 368 ? -6.065 3.297 -21.456 1.00 17.75 364 GLY A O 1
ATOM 2475 N N . LYS A 1 369 ? -5.373 5.457 -21.549 1.00 20.74 365 LYS A N 1
ATOM 2476 C CA . LYS A 1 369 ? -4.279 5.242 -20.601 1.00 21.69 365 LYS A CA 1
ATOM 2477 C C . LYS A 1 369 ? -4.751 4.784 -19.240 1.00 20.23 365 LYS A C 1
ATOM 2478 O O . LYS A 1 369 ? -4.153 3.867 -18.678 1.00 18.81 365 LYS A O 1
ATOM 2484 N N . ALA A 1 370 ? -5.758 5.462 -18.671 1.00 19.50 366 ALA A N 1
ATOM 2485 C CA . ALA A 1 370 ? -6.248 5.100 -17.356 1.00 19.02 366 ALA A CA 1
ATOM 2486 C C . ALA A 1 370 ? -6.786 3.644 -17.373 1.00 18.77 366 ALA A C 1
ATOM 2487 O O . ALA A 1 370 ? -6.579 2.856 -16.436 1.00 18.39 366 ALA A O 1
ATOM 2489 N N . PHE A 1 371 ? -7.491 3.320 -18.444 1.00 18.24 367 PHE A N 1
ATOM 2490 C CA . PHE A 1 371 ? -8.086 2.018 -18.596 1.00 18.02 367 PHE A CA 1
ATOM 2491 C C . PHE A 1 371 ? -6.983 0.955 -18.571 1.00 17.81 367 PHE A C 1
ATOM 2492 O O . PHE A 1 371 ? -7.008 0.040 -17.753 1.00 17.02 367 PHE A O 1
ATOM 2500 N N . VAL A 1 372 ? -5.985 1.099 -19.440 1.00 18.52 368 VAL A N 1
ATOM 2501 C CA . VAL A 1 372 ? -4.964 0.056 -19.520 1.00 18.92 368 VAL A CA 1
ATOM 2502 C C . VAL A 1 372 ? -4.118 -0.085 -18.254 1.00 18.80 368 VAL A C 1
ATOM 2503 O O . VAL A 1 372 ? -3.744 -1.207 -17.878 1.00 17.24 368 VAL A O 1
ATOM 2507 N N . ASN A 1 373 ? -3.807 1.050 -17.622 1.00 19.22 369 ASN A N 1
ATOM 2508 C CA . ASN A 1 373 ? -2.936 1.070 -16.439 1.00 19.98 369 ASN A CA 1
ATOM 2509 C C . ASN A 1 373 ? -3.634 0.463 -15.234 1.00 20.07 369 ASN A C 1
ATOM 2510 O O . ASN A 1 373 ? -2.981 0.106 -14.263 1.00 20.61 369 ASN A O 1
ATOM 2515 N N . ALA A 1 374 ? -4.963 0.336 -15.276 1.00 18.94 370 ALA A N 1
ATOM 2516 C CA . ALA A 1 374 ? -5.707 -0.242 -14.156 1.00 19.18 370 ALA A CA 1
ATOM 2517 C C . ALA A 1 374 ? -5.833 -1.766 -14.248 1.00 19.83 370 ALA A C 1
ATOM 2518 O O . ALA A 1 374 ? -6.166 -2.404 -13.281 1.00 19.01 370 ALA A O 1
ATOM 2520 N N . LEU A 1 375 ? -5.560 -2.339 -15.409 1.00 19.10 371 LEU A N 1
ATOM 2521 C CA . LEU A 1 375 ? -5.771 -3.792 -15.581 1.00 19.89 371 LEU A CA 1
ATOM 2522 C C . LEU A 1 375 ? -4.791 -4.559 -14.742 1.00 19.80 371 LEU A C 1
ATOM 2523 O O . LEU A 1 375 ? -3.635 -4.189 -14.685 1.00 20.83 371 LEU A O 1
ATOM 2528 N N . LYS A 1 376 ? -5.258 -5.607 -14.075 1.00 20.84 372 LYS A N 1
ATOM 2529 C CA . LYS A 1 376 ? -4.384 -6.412 -13.210 1.00 21.18 372 LYS A CA 1
ATOM 2530 C C . LYS A 1 376 ? -4.077 -7.781 -13.837 1.00 21.12 372 LYS A C 1
ATOM 2531 O O . LYS A 1 376 ? -2.945 -8.240 -13.825 1.00 21.57 372 LYS A O 1
ATOM 2537 N N . LEU A 1 377 ? -5.081 -8.425 -14.403 1.00 19.12 373 LEU A N 1
ATOM 2538 C CA . LEU A 1 377 ? -4.882 -9.716 -15.024 1.00 18.90 373 LEU A CA 1
ATOM 2539 C C . LEU A 1 377 ? -4.195 -9.621 -16.380 1.00 17.99 373 LEU A C 1
ATOM 2540 O O . LEU A 1 377 ? -3.338 -10.442 -16.681 1.00 17.46 373 LEU A O 1
ATOM 2545 N N . HIS A 1 378 ? -4.602 -8.664 -17.215 1.00 16.46 374 HIS A N 1
ATOM 2546 C CA . HIS A 1 378 ? -3.943 -8.458 -18.497 1.00 15.78 374 HIS A CA 1
ATOM 2547 C C . HIS A 1 378 ? -2.482 -8.104 -18.278 1.00 17.30 374 HIS A C 1
ATOM 2548 O O . HIS A 1 378 ? -2.159 -7.214 -17.465 1.00 15.97 374 HIS A O 1
ATOM 2555 N N . SER A 1 379 ? -1.593 -8.776 -19.004 1.00 15.94 375 SER A N 1
ATOM 2556 C CA . SER A 1 379 ? -0.163 -8.452 -18.965 1.00 17.23 375 SER A CA 1
ATOM 2557 C C . SER A 1 379 ? 0.141 -7.179 -19.788 1.00 17.63 375 SER A C 1
ATOM 2558 O O . SER A 1 379 ? -0.570 -6.882 -20.768 1.00 16.37 375 SER A O 1
ATOM 2561 N N . HIS A 1 380 ? 1.163 -6.443 -19.343 1.00 18.12 376 HIS A N 1
ATOM 2562 C CA . HIS A 1 380 ? 1.752 -5.306 -20.050 1.00 21.24 376 HIS A CA 1
ATOM 2563 C C . HIS A 1 380 ? 3.080 -5.646 -20.683 1.00 21.37 376 HIS A C 1
ATOM 2564 O O . HIS A 1 380 ? 3.624 -4.825 -21.400 1.00 19.98 376 HIS A O 1
ATOM 2571 N N . VAL A 1 381 ? 3.587 -6.860 -20.456 1.00 21.42 377 VAL A N 1
ATOM 2572 C CA . VAL A 1 381 ? 4.870 -7.262 -20.994 1.00 22.27 377 VAL A CA 1
ATOM 2573 C C . VAL A 1 381 ? 4.841 -8.481 -21.971 1.00 22.56 377 VAL A C 1
ATOM 2574 O O . VAL A 1 381 ? 5.786 -8.678 -22.715 1.00 23.99 377 VAL A O 1
ATOM 2578 N N . ALA A 1 382 ? 3.780 -9.274 -21.949 1.00 21.06 378 ALA A N 1
ATOM 2579 C CA . ALA A 1 382 ? 3.647 -10.448 -22.804 1.00 19.38 378 ALA A CA 1
ATOM 2580 C C . ALA A 1 382 ? 3.499 -10.033 -24.282 1.00 19.33 378 ALA A C 1
ATOM 2581 O O . ALA A 1 382 ? 3.011 -8.926 -24.596 1.00 21.02 378 ALA A O 1
ATOM 2583 N N A ASN A 1 383 ? 3.916 -10.954 -25.155 0.50 17.21 379 ASN A N 1
ATOM 2584 N N B ASN A 1 383 ? 3.917 -10.887 -25.200 0.50 17.58 379 ASN A N 1
ATOM 2585 C CA A ASN A 1 383 ? 3.809 -10.841 -26.613 0.50 16.77 379 ASN A CA 1
ATOM 2586 C CA B ASN A 1 383 ? 3.681 -10.589 -26.606 0.50 17.35 379 ASN A CA 1
ATOM 2587 C C A ASN A 1 383 ? 2.456 -11.387 -27.107 0.50 16.25 379 ASN A C 1
ATOM 2588 C C B ASN A 1 383 ? 2.443 -11.315 -27.084 0.50 16.67 379 ASN A C 1
ATOM 2589 O O A ASN A 1 383 ? 1.919 -12.319 -26.502 0.50 14.01 379 ASN A O 1
ATOM 2590 O O B ASN A 1 383 ? 1.995 -12.297 -26.485 0.50 14.29 379 ASN A O 1
ATOM 2599 N N . ILE A 1 384 ? 1.882 -10.760 -28.147 1.00 15.54 380 ILE A N 1
ATOM 2600 C CA . ILE A 1 384 ? 0.740 -11.300 -28.863 1.00 16.64 380 ILE A CA 1
ATOM 2601 C C . ILE A 1 384 ? 0.968 -12.783 -29.143 1.00 15.17 380 ILE A C 1
ATOM 2602 O O . ILE A 1 384 ? 2.073 -13.202 -29.498 1.00 13.92 380 ILE A O 1
ATOM 2607 N N . GLY A 1 385 ? -0.040 -13.584 -28.884 1.00 14.36 381 GLY A N 1
ATOM 2608 C CA . GLY A 1 385 ? 0.092 -15.006 -29.219 1.00 15.32 381 GLY A CA 1
ATOM 2609 C C . GLY A 1 385 ? 0.485 -15.869 -28.058 1.00 14.66 381 GLY A C 1
ATOM 2610 O O . GLY A 1 385 ? 0.575 -17.096 -28.191 1.00 16.73 381 GLY A O 1
ATOM 2611 N N . ASP A 1 386 ? 0.743 -15.247 -26.921 1.00 14.10 382 ASP A N 1
ATOM 2612 C CA . ASP A 1 386 ? 0.890 -15.997 -25.657 1.00 14.74 382 ASP A CA 1
ATOM 2613 C C . ASP A 1 386 ? -0.483 -16.549 -25.262 1.00 13.90 382 ASP A C 1
ATOM 2614 O O . ASP A 1 386 ? -1.500 -15.980 -25.646 1.00 13.74 382 ASP A O 1
ATOM 2619 N N . VAL A 1 387 ? -0.533 -17.567 -24.414 1.00 13.20 383 VAL A N 1
ATOM 2620 C CA . VAL A 1 387 ? -1.800 -17.964 -23.779 1.00 14.24 383 VAL A CA 1
ATOM 2621 C C . VAL A 1 387 ? -2.425 -16.855 -22.916 1.00 14.30 383 VAL A C 1
ATOM 2622 O O . VAL A 1 387 ? -3.646 -16.813 -22.769 1.00 14.42 383 VAL A O 1
ATOM 2626 N N . ARG A 1 388 ? -1.577 -15.963 -22.401 1.00 14.54 384 ARG A N 1
ATOM 2627 C CA . ARG A 1 388 ? -1.950 -14.844 -21.520 1.00 15.90 384 ARG A CA 1
ATOM 2628 C C . ARG A 1 388 ? -2.651 -13.734 -22.281 1.00 14.92 384 ARG A C 1
ATOM 2629 O O . ARG A 1 388 ? -2.133 -13.328 -2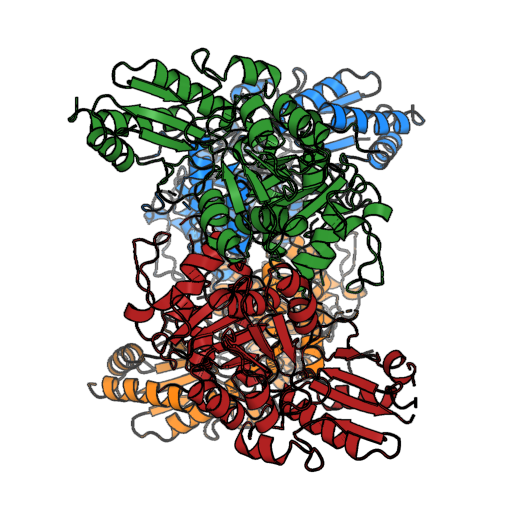3.324 1.00 13.72 384 ARG A O 1
ATOM 2637 N N . SER A 1 389 ? -3.733 -13.187 -21.704 1.00 14.21 385 SER A N 1
ATOM 2638 C CA . SER A 1 389 ? -4.277 -11.907 -22.134 1.00 13.70 385 SER A CA 1
ATOM 2639 C C . SER A 1 389 ? -3.295 -10.751 -21.939 1.00 14.18 385 SER A C 1
ATOM 2640 O O . SER A 1 389 ? -2.546 -10.700 -20.971 1.00 14.07 385 SER A O 1
ATOM 2643 N N . LEU A 1 390 ? -3.307 -9.811 -22.869 1.00 14.13 386 LEU A N 1
ATOM 2644 C CA . LEU A 1 390 ? -2.398 -8.699 -22.775 1.00 15.49 386 LEU A CA 1
ATOM 2645 C C . LEU A 1 390 ? -2.863 -7.442 -23.455 1.00 15.31 386 LEU A C 1
ATOM 2646 O O . LEU A 1 390 ? -3.716 -7.488 -24.324 1.00 13.98 386 LEU A O 1
ATOM 2651 N N . VAL A 1 391 ? -2.342 -6.332 -22.958 1.00 16.89 387 VAL A N 1
ATOM 2652 C CA . VAL A 1 391 ? -2.383 -5.034 -23.627 1.00 19.27 387 VAL A CA 1
ATOM 2653 C C . VAL A 1 391 ? -1.196 -4.965 -24.607 1.00 20.82 387 VAL A C 1
ATOM 2654 O O . VAL A 1 391 ? -0.035 -5.225 -24.223 1.00 20.21 387 VAL A O 1
ATOM 2658 N N . ILE A 1 392 ? -1.517 -4.703 -25.873 1.00 20.73 388 ILE A N 1
ATOM 2659 C CA . ILE A 1 392 ? -0.528 -4.562 -26.924 1.00 24.03 388 ILE A CA 1
ATOM 2660 C C . ILE A 1 392 ? 0.054 -3.154 -26.817 1.00 27.83 388 ILE A C 1
ATOM 2661 O O . ILE A 1 392 ? -0.692 -2.193 -26.894 1.00 28.68 388 ILE A O 1
ATOM 2666 N N . HIS A 1 393 ? 1.363 -3.057 -26.637 1.00 34.50 389 HIS A N 1
ATOM 2667 C CA . HIS A 1 393 ? 2.109 -1.760 -26.577 1.00 43.84 389 HIS A CA 1
ATOM 2668 C C . HIS A 1 393 ? 2.127 -0.956 -27.887 1.00 48.44 389 HIS A C 1
ATOM 2669 O O . HIS A 1 393 ? 3.036 -1.132 -28.705 1.00 55.11 389 HIS A O 1
ATOM 2671 N N . GLY A 1 415 ? -7.068 7.707 -28.166 1.00 39.34 411 GLY A N 1
ATOM 2672 C CA . GLY A 1 415 ? -7.936 6.908 -27.287 1.00 41.88 411 GLY A CA 1
ATOM 2673 C C . GLY A 1 415 ? -8.099 5.374 -27.509 1.00 37.38 411 GLY A C 1
ATOM 2674 O O . GLY A 1 415 ? -9.019 4.774 -26.917 1.00 39.51 411 GLY A O 1
ATOM 2675 N N . LEU A 1 416 ? -7.242 4.753 -28.332 1.00 34.29 412 LEU A N 1
ATOM 2676 C CA . LEU A 1 416 ? -7.423 3.329 -28.746 1.00 28.71 412 LEU A CA 1
ATOM 2677 C C . LEU A 1 416 ? -6.809 2.364 -27.761 1.00 26.51 412 LEU A C 1
ATOM 2678 O O . LEU A 1 416 ? -5.628 2.469 -27.450 1.00 29.92 412 LEU A O 1
ATOM 2683 N N . VAL A 1 417 ? -7.571 1.389 -27.302 1.00 22.42 413 VAL A N 1
ATOM 2684 C CA . VAL A 1 417 ? -7.008 0.332 -26.484 1.00 19.85 413 VAL A CA 1
ATOM 2685 C C . VAL A 1 417 ? -6.923 -0.933 -27.353 1.00 19.55 413 VAL A C 1
ATOM 2686 O O . VAL A 1 417 ? -7.888 -1.273 -28.002 1.00 16.90 413 VAL A O 1
ATOM 2690 N N . ARG A 1 418 ? -5.766 -1.619 -27.312 1.00 18.12 414 ARG A N 1
ATOM 2691 C CA . ARG A 1 418 ? -5.482 -2.761 -28.141 1.00 18.99 414 ARG A CA 1
ATOM 2692 C C . ARG A 1 418 ? -5.221 -3.978 -27.254 1.00 17.69 414 ARG A C 1
ATOM 2693 O O . ARG A 1 418 ? -4.371 -3.927 -26.389 1.00 18.13 414 ARG A O 1
ATOM 2701 N N . LEU A 1 419 ? -5.974 -5.048 -27.455 1.00 16.49 415 LEU A N 1
ATOM 2702 C CA . LEU A 1 419 ? -5.869 -6.249 -26.614 1.00 15.36 415 LEU A CA 1
ATOM 2703 C C . LEU A 1 419 ? -5.571 -7.470 -27.467 1.00 14.94 415 LEU A C 1
ATOM 2704 O O . LEU A 1 419 ? -6.099 -7.577 -28.562 1.00 13.94 415 LEU A O 1
ATOM 2709 N N . ALA A 1 420 ? -4.748 -8.397 -26.942 1.00 14.16 416 ALA A N 1
ATOM 2710 C CA . ALA A 1 420 ? -4.681 -9.744 -27.474 1.00 14.20 416 ALA A CA 1
ATOM 2711 C C . ALA A 1 420 ? -5.306 -10.574 -26.380 1.00 14.00 416 ALA A C 1
ATOM 2712 O O . ALA A 1 420 ? -4.736 -10.654 -25.240 1.00 14.05 416 ALA A O 1
ATOM 2714 N N . VAL A 1 421 ? -6.433 -11.195 -26.721 1.00 12.61 417 VAL A N 1
ATOM 2715 C CA . VAL A 1 421 ? -7.267 -11.918 -25.743 1.00 13.18 417 VAL A CA 1
ATOM 2716 C C . VAL A 1 421 ? -6.738 -13.309 -25.550 1.00 12.72 417 VAL A C 1
ATOM 2717 O O . VAL A 1 421 ? -6.502 -14.015 -26.544 1.00 12.14 417 VAL A O 1
ATOM 2721 N N . GLY A 1 422 ? -6.500 -13.680 -24.267 1.00 12.79 418 GLY A N 1
ATOM 2722 C CA . GLY A 1 422 ? -5.918 -14.954 -23.921 1.00 12.35 418 GLY A CA 1
ATOM 2723 C C . GLY A 1 422 ? -6.962 -16.080 -23.731 1.00 13.25 418 GLY A C 1
ATOM 2724 O O . GLY A 1 422 ? -8.160 -15.920 -24.061 1.00 13.23 418 GLY A O 1
ATOM 2725 N N . ILE A 1 423 ? -6.503 -17.206 -23.194 1.00 13.61 419 ILE A N 1
ATOM 2726 C CA . ILE A 1 423 ? -7.362 -18.337 -22.918 1.00 14.42 419 ILE A CA 1
ATOM 2727 C C . ILE A 1 423 ? -7.767 -18.515 -21.478 1.00 14.78 419 ILE A C 1
ATOM 2728 O O . ILE A 1 423 ? -8.241 -19.621 -21.061 1.00 14.02 419 ILE A O 1
ATOM 2733 N N . GLU A 1 424 ? -7.595 -17.441 -20.688 1.00 14.09 420 GLU A N 1
ATOM 2734 C CA . GLU A 1 424 ? -8.074 -17.484 -19.324 1.00 14.14 420 GLU A CA 1
ATOM 2735 C C . GLU A 1 424 ? -9.578 -17.637 -19.334 1.00 13.97 420 GLU A C 1
ATOM 2736 O O . GLU A 1 424 ? -10.234 -17.536 -20.396 1.00 13.50 420 GLU A O 1
ATOM 2742 N N . GLY A 1 425 ? -10.140 -17.879 -18.150 1.00 13.87 421 GLY A N 1
ATOM 2743 C CA . GLY A 1 425 ? -11.597 -17.850 -17.998 1.00 14.32 421 GLY A CA 1
ATOM 2744 C C . GLY A 1 425 ? -12.202 -16.494 -18.427 1.00 14.47 421 GLY A C 1
ATOM 2745 O O . GLY A 1 425 ? -11.784 -15.411 -17.959 1.00 12.59 421 GLY A O 1
ATOM 2746 N N . ILE A 1 426 ? -13.214 -16.573 -19.272 1.00 14.35 422 ILE A N 1
ATOM 2747 C CA . ILE A 1 426 ? -13.778 -15.399 -19.885 1.00 15.08 422 ILE A CA 1
ATOM 2748 C C . ILE A 1 426 ? -14.324 -14.451 -18.790 1.00 15.92 422 ILE A C 1
ATOM 2749 O O . ILE A 1 426 ? -14.206 -13.253 -18.912 1.00 13.36 422 ILE A O 1
ATOM 2754 N N . GLU A 1 427 ? -14.852 -15.006 -17.709 1.00 16.86 423 GLU A N 1
ATOM 2755 C CA . GLU A 1 427 ? -15.424 -14.174 -16.659 1.00 18.24 423 GLU A CA 1
ATOM 2756 C C . GLU A 1 427 ? -14.325 -13.393 -15.933 1.00 18.22 423 GLU A C 1
ATOM 2757 O O . GLU A 1 427 ? -14.571 -12.278 -15.507 1.00 16.57 423 GLU A O 1
ATOM 2763 N N . ASP A 1 428 ? -13.096 -13.950 -15.828 1.00 16.49 424 ASP A N 1
ATOM 2764 C CA . ASP A 1 428 ? -11.994 -13.267 -15.188 1.00 16.02 424 ASP A CA 1
ATOM 2765 C C . ASP A 1 428 ? -11.499 -12.199 -16.108 1.00 15.09 424 ASP A C 1
ATOM 2766 O O . ASP A 1 428 ? -11.079 -11.157 -15.669 1.00 14.77 424 ASP A O 1
ATOM 2771 N N . ILE A 1 429 ? -11.524 -12.451 -17.407 1.00 14.75 425 ILE A N 1
ATOM 2772 C CA . ILE A 1 429 ? -11.095 -11.462 -18.368 1.00 14.59 425 ILE A CA 1
ATOM 2773 C C . ILE A 1 429 ? -12.047 -10.268 -18.331 1.00 15.51 425 ILE A C 1
ATOM 2774 O O . ILE A 1 429 ? -11.577 -9.088 -18.263 1.00 15.39 425 ILE A O 1
ATOM 2779 N N . LEU A 1 430 ? -13.356 -10.537 -18.314 1.00 15.48 426 LEU A N 1
ATOM 2780 C CA . LEU A 1 430 ? -14.335 -9.442 -18.312 1.00 16.46 426 LEU A CA 1
ATOM 2781 C C . LEU A 1 430 ? -14.292 -8.666 -16.980 1.00 17.35 426 LEU A C 1
ATOM 2782 O O . LEU A 1 430 ? -14.426 -7.462 -16.984 1.00 16.51 426 LEU A O 1
ATOM 2787 N N . ALA A 1 431 ? -14.029 -9.356 -15.859 1.00 17.73 427 ALA A N 1
ATOM 2788 C CA . ALA A 1 431 ? -13.938 -8.696 -14.563 1.00 18.04 427 ALA A CA 1
ATOM 2789 C C . ALA A 1 431 ? -12.718 -7.756 -14.576 1.00 17.63 427 ALA A C 1
ATOM 2790 O O . ALA A 1 431 ? -12.761 -6.662 -14.041 1.00 17.06 427 ALA A O 1
ATOM 2792 N N . ASP A 1 432 ? -11.657 -8.149 -15.250 1.00 16.24 428 ASP A N 1
ATOM 2793 C CA . ASP A 1 432 ? -10.478 -7.315 -15.331 1.00 16.51 428 ASP A CA 1
ATOM 2794 C C . ASP A 1 432 ? -10.755 -6.059 -16.154 1.00 16.37 428 ASP A C 1
ATOM 2795 O O . ASP A 1 432 ? -10.386 -4.925 -15.761 1.00 16.62 428 ASP A O 1
ATOM 2800 N N . LEU A 1 433 ? -11.429 -6.227 -17.276 1.00 16.30 429 LEU A N 1
ATOM 2801 C CA . LEU A 1 433 ? -11.836 -5.067 -18.092 1.00 16.55 429 LEU A CA 1
ATOM 2802 C C . LEU A 1 433 ? -12.706 -4.072 -17.289 1.00 18.27 429 LEU A C 1
ATOM 2803 O O . LEU A 1 433 ? -12.608 -2.825 -17.506 1.00 17.40 429 LEU A O 1
ATOM 2808 N N . GLU A 1 434 ? -13.532 -4.587 -16.369 1.00 18.55 430 GLU A N 1
ATOM 2809 C CA . GLU A 1 434 ? -14.373 -3.697 -15.525 1.00 20.71 430 GLU A CA 1
ATOM 2810 C C . GLU A 1 434 ? -13.490 -2.789 -14.656 1.00 19.49 430 GLU A C 1
ATOM 2811 O O . GLU A 1 434 ? -13.875 -1.667 -14.420 1.00 19.51 430 GLU A O 1
ATOM 2817 N N . LEU A 1 435 ? -12.306 -3.253 -14.248 1.00 17.39 431 LEU A N 1
ATOM 2818 C CA . LEU A 1 435 ? -11.333 -2.412 -13.559 1.00 18.66 431 LEU A CA 1
ATOM 2819 C C . LEU A 1 435 ? -10.937 -1.221 -14.419 1.00 18.82 431 LEU A C 1
ATOM 2820 O O . LEU A 1 435 ? -10.899 -0.074 -13.932 1.00 18.89 431 LEU A O 1
ATOM 2825 N N . GLY A 1 436 ? -10.690 -1.487 -15.688 1.00 17.12 432 GLY A N 1
ATOM 2826 C CA . GLY A 1 436 ? -10.331 -0.439 -16.633 1.00 18.49 432 GLY A CA 1
ATOM 2827 C C . GLY A 1 436 ? -11.464 0.546 -16.864 1.00 18.33 432 GLY A C 1
ATOM 2828 O O . GLY A 1 436 ? -11.224 1.772 -16.883 1.00 19.58 432 GLY A O 1
ATOM 2829 N N . PHE A 1 437 ? -12.693 0.050 -16.970 1.00 17.97 433 PHE A N 1
ATOM 2830 C CA . PHE A 1 437 ? -13.847 0.945 -17.066 1.00 18.57 433 PHE A CA 1
ATOM 2831 C C . PHE A 1 437 ? -14.067 1.857 -15.841 1.00 18.88 433 PHE A C 1
ATOM 2832 O O . PHE A 1 437 ? -14.425 3.034 -16.010 1.00 19.78 433 PHE A O 1
ATOM 2840 N N . ALA A 1 438 ? -13.823 1.329 -14.660 1.00 18.28 434 ALA A N 1
ATOM 2841 C CA . ALA A 1 438 ? -13.917 2.097 -13.429 1.00 19.60 434 ALA A CA 1
ATOM 2842 C C . ALA A 1 438 ? -12.886 3.224 -13.405 1.00 19.97 434 ALA A C 1
ATOM 2843 O O . ALA A 1 438 ? -13.207 4.368 -13.095 1.00 21.49 434 ALA A O 1
ATOM 2845 N N . ALA A 1 439 ? -11.689 2.926 -13.872 1.00 19.77 435 ALA A N 1
ATOM 2846 C CA . ALA A 1 439 ? -10.630 3.912 -13.961 1.00 20.41 435 ALA A CA 1
ATOM 2847 C C . ALA A 1 439 ? -10.888 4.992 -15.005 1.00 21.08 435 ALA A C 1
ATOM 2848 O O . ALA A 1 439 ? -10.468 6.134 -14.867 1.00 20.32 435 ALA A O 1
ATOM 2850 N N . ALA A 1 440 ? -11.515 4.605 -16.105 1.00 21.21 436 ALA A N 1
ATOM 2851 C CA . ALA A 1 440 ? -11.783 5.552 -17.208 1.00 21.20 436 ALA A CA 1
ATOM 2852 C C . ALA A 1 440 ? -12.928 6.506 -16.910 1.00 22.91 436 ALA A C 1
ATOM 2853 O O . ALA A 1 440 ? -13.111 7.511 -17.614 1.00 23.59 436 ALA A O 1
ATOM 2855 N N . ARG A 1 441 ? -13.734 6.139 -15.927 1.00 24.19 437 ARG A N 1
ATOM 2856 C CA . ARG A 1 441 ? -14.909 6.869 -15.559 1.00 28.26 437 ARG A CA 1
ATOM 2857 C C . ARG A 1 441 ? -14.634 8.329 -15.204 1.00 28.93 437 ARG A C 1
ATOM 2858 O O . ARG A 1 441 ? -15.418 9.179 -15.528 1.00 29.12 437 ARG A O 1
ATOM 2866 N N . LYS A 1 442 ? -13.511 8.634 -14.576 1.00 29.17 438 LYS A N 1
ATOM 2867 C CA . LYS A 1 442 ? -13.183 10.045 -14.310 1.00 29.58 438 LYS A CA 1
ATOM 2868 C C . LYS A 1 442 ? -13.011 10.870 -15.600 1.00 31.57 438 LYS A C 1
ATOM 2869 O O . LYS A 1 442 ? -13.039 12.092 -15.538 1.00 32.13 438 LYS A O 1
ATOM 2875 N N . PHE A 1 443 ? -12.802 10.210 -16.745 1.00 31.97 439 PHE A N 1
ATOM 2876 C CA . PHE A 1 443 ? -12.636 10.881 -18.035 1.00 34.48 439 PHE A CA 1
ATOM 2877 C C . PHE A 1 443 ? -13.865 10.610 -18.891 1.00 40.06 439 PHE A C 1
ATOM 2878 O O . PHE A 1 443 ? -13.787 9.983 -19.922 1.00 46.53 439 PHE A O 1
ATOM 2886 N N . SER A 1 444 ? -15.011 11.034 -18.410 1.00 47.20 440 SER A N 1
ATOM 2887 C CA . SER A 1 444 ? -16.199 11.184 -19.224 1.00 53.12 440 SER A CA 1
ATOM 2888 C C . SER A 1 444 ? -15.860 11.613 -20.660 1.00 53.53 440 SER A C 1
ATOM 2889 O O . SER A 1 444 ? -16.527 11.209 -21.606 1.00 54.50 440 SER A O 1
ATOM 2892 N N . PRO B 1 16 ? 36.484 -0.960 -12.958 1.00 60.03 12 PRO B N 1
ATOM 2893 C CA . PRO B 1 16 ? 36.169 -1.605 -11.667 1.00 59.82 12 PRO B CA 1
ATOM 2894 C C . PRO B 1 16 ? 36.836 -2.978 -11.498 1.00 58.40 12 PRO B C 1
ATOM 2895 O O . PRO B 1 16 ? 37.626 -3.165 -10.587 1.00 61.85 12 PRO B O 1
ATOM 2899 N N . THR B 1 17 ? 36.536 -3.913 -12.397 1.00 56.18 13 THR B N 1
ATOM 2900 C CA . THR B 1 17 ? 37.135 -5.248 -12.392 1.00 51.33 13 THR B CA 1
ATOM 2901 C C . THR B 1 17 ? 37.893 -5.520 -13.704 1.00 47.55 13 THR B C 1
ATOM 2902 O O . THR B 1 17 ? 38.103 -6.680 -14.106 1.00 43.18 13 THR B O 1
ATOM 2906 N N . ALA B 1 18 ? 38.271 -4.437 -14.390 1.00 42.01 14 ALA B N 1
ATOM 2907 C CA . ALA B 1 18 ? 39.092 -4.530 -15.584 1.00 39.34 14 ALA B CA 1
ATOM 2908 C C . ALA B 1 18 ? 40.457 -5.116 -15.236 1.00 37.17 14 ALA B C 1
ATOM 2909 O O . ALA B 1 18 ? 41.070 -5.748 -16.070 1.00 38.00 14 ALA B O 1
ATOM 2911 N N . HIS B 1 19 ? 40.924 -4.930 -13.996 1.00 34.93 15 HIS B N 1
ATOM 2912 C CA . HIS B 1 19 ? 42.205 -5.505 -13.535 1.00 34.95 15 HIS B CA 1
ATOM 2913 C C . HIS B 1 19 ? 42.235 -7.062 -13.279 1.00 33.84 15 HIS B C 1
ATOM 2914 O O . HIS B 1 19 ? 43.293 -7.639 -13.082 1.00 30.78 15 HIS B O 1
ATOM 2921 N N . TRP B 1 20 ? 41.085 -7.736 -13.251 1.00 31.43 16 TRP B N 1
ATOM 2922 C CA . TRP B 1 20 ? 41.087 -9.198 -13.162 1.00 30.12 16 TRP B CA 1
ATOM 2923 C C . TRP B 1 20 ? 41.886 -9.874 -14.263 1.00 27.42 16 TRP B C 1
ATOM 2924 O O . TRP B 1 20 ? 41.987 -9.343 -15.353 1.00 26.66 16 TRP B O 1
ATOM 2935 N N . SER B 1 21 ? 42.450 -11.040 -13.981 1.00 25.96 17 SER B N 1
ATOM 2936 C CA . SER B 1 21 ? 42.982 -11.918 -15.018 1.00 26.52 17 SER B CA 1
ATOM 2937 C C . SER B 1 21 ? 41.878 -12.450 -16.002 1.00 25.86 17 SER B C 1
ATOM 2938 O O . SER B 1 21 ? 40.667 -12.411 -15.700 1.00 24.53 17 SER B O 1
ATOM 2941 N N . PHE B 1 22 ? 42.331 -12.904 -17.177 1.00 25.86 18 PHE B N 1
ATOM 2942 C CA . PHE B 1 22 ? 41.473 -13.459 -18.240 1.00 25.79 18 PHE B CA 1
ATOM 2943 C C . PHE B 1 22 ? 40.628 -14.621 -17.631 1.00 25.80 18 PHE B C 1
ATOM 2944 O O . PHE B 1 22 ? 39.409 -14.741 -17.864 1.00 25.02 18 PHE B O 1
ATOM 2952 N N . GLU B 1 23 ? 41.306 -15.471 -16.855 1.00 24.53 19 GLU B N 1
ATOM 2953 C CA . GLU B 1 23 ? 40.675 -16.608 -16.139 1.00 24.68 19 GLU B CA 1
ATOM 2954 C C . GLU B 1 23 ? 39.557 -16.199 -15.226 1.00 23.37 19 GLU B C 1
ATOM 2955 O O . GLU B 1 23 ? 38.505 -16.857 -15.153 1.00 22.99 19 GLU B O 1
ATOM 2961 N N . THR B 1 24 ? 39.745 -15.112 -14.507 1.00 23.04 20 THR B N 1
ATOM 2962 C CA . THR B 1 24 ? 38.667 -14.630 -13.627 1.00 23.14 20 THR B CA 1
ATOM 2963 C C . THR B 1 24 ? 37.495 -14.042 -14.427 1.00 23.30 20 THR B C 1
ATOM 2964 O O . THR B 1 24 ? 36.311 -14.271 -14.122 1.00 21.67 20 THR B O 1
ATOM 2968 N N . LYS B 1 25 ? 37.829 -13.284 -15.468 1.00 22.50 21 LYS B N 1
ATOM 2969 C CA . LYS B 1 25 ? 36.825 -12.634 -16.279 1.00 22.37 21 LYS B CA 1
ATOM 2970 C C . LYS B 1 25 ? 35.902 -13.632 -16.980 1.00 20.71 21 LYS B C 1
ATOM 2971 O O . LYS B 1 25 ? 34.715 -13.405 -17.035 1.00 21.06 21 LYS B O 1
ATOM 2977 N N . GLN B 1 26 ? 36.452 -14.724 -17.490 1.00 20.15 22 GLN B N 1
ATOM 2978 C CA . GLN B 1 26 ? 35.678 -15.713 -18.252 1.00 19.90 22 GLN B CA 1
ATOM 2979 C C . GLN B 1 26 ? 34.576 -16.402 -17.420 1.00 19.82 22 GLN B C 1
ATOM 2980 O O . GLN B 1 26 ? 33.676 -16.979 -17.975 1.00 19.26 22 GLN B O 1
ATOM 2986 N N . ILE B 1 27 ? 34.701 -16.336 -16.100 1.00 21.29 23 ILE B N 1
ATOM 2987 C CA . ILE B 1 27 ? 33.732 -16.839 -15.143 1.00 21.87 23 ILE B CA 1
ATOM 2988 C C . ILE B 1 27 ? 32.879 -15.720 -14.610 1.00 22.18 23 ILE B C 1
ATOM 2989 O O . ILE B 1 27 ? 31.671 -15.843 -14.565 1.00 21.60 23 ILE B O 1
ATOM 2994 N N . HIS B 1 28 ? 33.476 -14.585 -14.270 1.00 22.65 24 HIS B N 1
ATOM 2995 C CA . HIS B 1 28 ? 32.739 -13.570 -13.557 1.00 23.12 24 HIS B CA 1
ATOM 2996 C C . HIS B 1 28 ? 32.389 -12.294 -14.320 1.00 23.01 24 HIS B C 1
ATOM 2997 O O . HIS B 1 28 ? 31.609 -11.517 -13.817 1.00 21.26 24 HIS B O 1
ATOM 3004 N N . ALA B 1 29 ? 33.005 -12.006 -15.462 1.00 24.16 25 ALA B N 1
ATOM 3005 C CA . ALA B 1 29 ? 32.796 -10.680 -16.014 1.00 25.45 25 ALA B CA 1
ATOM 3006 C C . ALA B 1 29 ? 31.334 -10.507 -16.415 1.00 27.26 25 ALA B C 1
ATOM 3007 O O . ALA B 1 29 ? 30.705 -11.443 -16.898 1.00 25.55 25 ALA B O 1
ATOM 3009 N N . GLY B 1 30 ? 30.803 -9.300 -16.210 1.00 31.37 26 GLY B N 1
ATOM 3010 C CA . GLY B 1 30 ? 29.430 -8.976 -16.535 1.00 36.30 26 GLY B CA 1
ATOM 3011 C C . GLY B 1 30 ? 28.397 -9.325 -15.468 1.00 43.08 26 GLY B C 1
ATOM 3012 O O . GLY B 1 30 ? 27.256 -8.897 -15.583 1.00 47.58 26 GLY B O 1
ATOM 3013 N N . GLN B 1 31 ? 28.778 -10.108 -14.448 1.00 47.79 27 GLN B N 1
ATOM 3014 C CA . GLN B 1 31 ? 27.813 -10.712 -13.485 1.00 49.56 27 GLN B CA 1
ATOM 3015 C C . GLN B 1 31 ? 26.895 -9.683 -12.834 1.00 50.29 27 GLN B C 1
ATOM 3016 O O . GLN B 1 31 ? 27.313 -8.550 -12.572 1.00 55.48 27 GLN B O 1
ATOM 3022 N N . ASN B 1 38 ? 27.548 -13.236 -4.123 1.00 49.39 34 ASN B N 1
ATOM 3023 C CA . ASN B 1 38 ? 26.551 -14.237 -4.460 1.00 49.82 34 ASN B CA 1
ATOM 3024 C C . ASN B 1 38 ? 26.604 -14.770 -5.914 1.00 45.43 34 ASN B C 1
ATOM 3025 O O . ASN B 1 38 ? 25.581 -15.141 -6.505 1.00 43.66 34 ASN B O 1
ATOM 3030 N N . ALA B 1 39 ? 27.824 -14.882 -6.436 1.00 42.72 35 ALA B N 1
ATOM 3031 C CA . ALA B 1 39 ? 28.078 -15.427 -7.787 1.00 41.23 35 ALA B CA 1
ATOM 3032 C C . ALA B 1 39 ? 27.657 -16.889 -7.904 1.00 39.89 35 ALA B C 1
ATOM 3033 O O . ALA B 1 39 ? 27.996 -17.721 -7.043 1.00 34.42 35 ALA B O 1
ATOM 3035 N N . ARG B 1 40 ? 26.957 -17.180 -9.000 1.00 37.83 36 ARG B N 1
ATOM 3036 C CA . ARG B 1 40 ? 26.473 -18.511 -9.315 1.00 37.57 36 ARG B CA 1
ATOM 3037 C C . ARG B 1 40 ? 26.217 -18.638 -10.847 1.00 34.88 36 ARG B C 1
ATOM 3038 O O . ARG B 1 40 ? 26.437 -17.690 -11.631 1.00 30.35 36 ARG B O 1
ATOM 3046 N N . ALA B 1 41 ? 25.760 -19.819 -11.271 1.00 33.08 37 ALA B N 1
ATOM 3047 C CA . ALA B 1 41 ? 25.381 -20.026 -12.668 1.00 31.65 37 ALA B CA 1
ATOM 3048 C C . ALA B 1 41 ? 24.329 -19.016 -13.154 1.00 29.95 37 ALA B C 1
ATOM 3049 O O . ALA B 1 41 ? 23.582 -18.421 -12.378 1.00 29.08 37 ALA B O 1
ATOM 3051 N N . LEU B 1 42 ? 24.287 -18.866 -14.463 1.00 30.20 38 LEU B N 1
ATOM 3052 C CA . LEU B 1 42 ? 23.451 -17.889 -15.129 1.00 34.17 38 LEU B CA 1
ATOM 3053 C C . LEU B 1 42 ? 22.044 -18.483 -15.321 1.00 34.15 38 LEU B C 1
ATOM 3054 O O . LEU B 1 42 ? 21.922 -19.603 -15.831 1.00 36.81 38 LEU B O 1
ATOM 3059 N N . PRO B 1 43 ? 20.979 -17.778 -14.866 1.00 30.73 39 PRO B N 1
ATOM 3060 C CA . PRO B 1 43 ? 19.652 -18.304 -15.212 1.00 29.88 39 PRO B CA 1
ATOM 3061 C C . PRO B 1 43 ? 19.342 -18.196 -16.718 1.00 27.50 39 PRO B C 1
ATOM 3062 O O . PRO B 1 43 ? 19.979 -17.402 -17.443 1.00 25.91 39 PRO B O 1
ATOM 3066 N N . ILE B 1 44 ? 18.346 -18.958 -17.164 1.00 24.66 40 ILE B N 1
ATOM 3067 C CA . ILE B 1 44 ? 17.938 -18.905 -18.547 1.00 21.89 40 ILE B CA 1
ATOM 3068 C C . ILE B 1 44 ? 16.616 -18.159 -18.689 1.00 20.64 40 ILE B C 1
ATOM 3069 O O . ILE B 1 44 ? 15.564 -18.688 -18.327 1.00 19.74 40 ILE B O 1
ATOM 3074 N N . TYR B 1 45 ? 16.653 -16.949 -19.237 1.00 19.10 41 TYR B N 1
ATOM 3075 C CA . TYR B 1 45 ? 15.437 -16.185 -19.431 1.00 20.59 41 TYR B CA 1
ATOM 3076 C C . TYR B 1 45 ? 14.785 -16.598 -20.761 1.00 20.22 41 TYR B C 1
ATOM 3077 O O . TYR B 1 45 ? 14.765 -15.828 -21.741 1.00 19.32 41 TYR B O 1
ATOM 3086 N N . GLN B 1 46 ? 14.238 -17.804 -20.783 1.00 19.84 42 GLN B N 1
ATOM 3087 C CA . GLN B 1 46 ? 13.686 -18.365 -22.021 1.00 22.69 42 GLN B CA 1
ATOM 3088 C C . GLN B 1 46 ? 12.278 -17.816 -22.224 1.00 26.83 42 GLN B C 1
ATOM 3089 O O . GLN B 1 46 ? 11.276 -18.404 -21.821 1.00 33.67 42 GLN B O 1
ATOM 3095 N N . THR B 1 47 ? 12.228 -16.655 -22.814 1.00 29.25 43 THR B N 1
ATOM 3096 C CA . THR B 1 47 ? 11.036 -15.818 -22.832 1.00 31.93 43 THR B CA 1
ATOM 3097 C C . THR B 1 47 ? 11.175 -14.820 -23.973 1.00 34.14 43 THR B C 1
ATOM 3098 O O . THR B 1 47 ? 12.282 -14.238 -24.213 1.00 38.18 43 THR B O 1
ATOM 3102 N N . THR B 1 48 ? 10.040 -14.623 -24.638 1.00 33.11 44 THR B N 1
ATOM 3103 C CA . THR B 1 48 ? 9.854 -13.567 -25.611 1.00 33.59 44 THR B CA 1
ATOM 3104 C C . THR B 1 48 ? 9.121 -12.314 -25.136 1.00 34.61 44 THR B C 1
ATOM 3105 O O . THR B 1 48 ? 8.893 -11.421 -25.948 1.00 32.35 44 THR B O 1
ATOM 3109 N N . SER B 1 49 ? 8.744 -12.212 -23.850 1.00 38.16 45 SER B N 1
ATOM 3110 C CA . SER B 1 49 ? 8.170 -10.926 -23.331 1.00 37.12 45 SER B CA 1
ATOM 3111 C C . SER B 1 49 ? 9.226 -9.836 -23.450 1.00 36.15 45 SER B C 1
ATOM 3112 O O . SER B 1 49 ? 10.413 -10.177 -23.597 1.00 31.05 45 SER B O 1
ATOM 3115 N N . THR B 1 72 ? 12.290 -4.129 -22.969 1.00 49.42 68 THR B N 1
ATOM 3116 C CA . THR B 1 72 ? 12.749 -4.379 -24.334 1.00 50.55 68 THR B CA 1
ATOM 3117 C C . THR B 1 72 ? 12.590 -5.838 -24.717 1.00 51.09 68 THR B C 1
ATOM 3118 O O . THR B 1 72 ? 12.818 -6.741 -23.908 1.00 54.49 68 THR B O 1
ATOM 3120 N N . ARG B 1 73 ? 12.229 -6.061 -25.979 1.00 50.50 69 ARG B N 1
ATOM 3121 C CA . ARG B 1 73 ? 12.401 -7.356 -26.618 1.00 44.92 69 ARG B CA 1
ATOM 3122 C C . ARG B 1 73 ? 13.777 -7.374 -27.276 1.00 46.92 69 ARG B C 1
ATOM 3123 O O . ARG B 1 73 ? 14.184 -8.387 -27.842 1.00 51.46 69 ARG B O 1
ATOM 3125 N N . LEU B 1 74 ? 14.505 -6.258 -27.185 1.00 45.85 70 LEU B N 1
ATOM 3126 C CA . LEU B 1 74 ? 15.769 -6.102 -27.891 1.00 46.17 70 LEU B CA 1
ATOM 3127 C C . LEU B 1 74 ? 17.005 -6.368 -27.028 1.00 44.61 70 LEU B C 1
ATOM 3128 O O . LEU B 1 74 ? 18.133 -6.180 -27.522 1.00 38.49 70 LEU B O 1
ATOM 3133 N N . GLY B 1 75 ? 16.758 -6.808 -25.782 1.00 38.23 71 GLY B N 1
ATOM 3134 C CA . GLY B 1 75 ? 17.766 -7.339 -24.836 1.00 36.76 71 GLY B CA 1
ATOM 3135 C C . GLY B 1 75 ? 17.210 -8.575 -24.107 1.00 35.23 71 GLY B C 1
ATOM 3136 O O . GLY B 1 75 ? 16.026 -8.906 -24.240 1.00 35.36 71 GLY B O 1
ATOM 3137 N N . ASN B 1 76 ? 18.057 -9.276 -23.371 1.00 27.32 72 ASN B N 1
ATOM 3138 C CA . ASN B 1 76 ? 17.652 -10.433 -22.581 1.00 23.17 72 ASN B CA 1
ATOM 3139 C C . ASN B 1 76 ? 18.691 -10.553 -21.472 1.00 20.77 72 ASN B C 1
ATOM 3140 O O . ASN B 1 76 ? 19.870 -10.488 -21.749 1.00 19.66 72 ASN B O 1
ATOM 3145 N N . PRO B 1 77 ? 18.275 -10.769 -20.237 1.00 21.89 73 PRO B N 1
ATOM 3146 C CA . PRO B 1 77 ? 19.252 -10.791 -19.149 1.00 22.02 73 PRO B CA 1
ATOM 3147 C C . PRO B 1 77 ? 20.300 -11.886 -19.292 1.00 22.94 73 PRO B C 1
ATOM 3148 O O . PRO B 1 77 ? 21.486 -11.669 -18.930 1.00 21.92 73 PRO B O 1
ATOM 3152 N N . THR B 1 78 ? 19.915 -13.043 -19.836 1.00 20.76 74 THR B N 1
ATOM 3153 C CA . THR B 1 78 ? 20.920 -14.093 -20.071 1.00 20.93 74 THR B CA 1
ATOM 3154 C C . THR B 1 78 ? 21.916 -13.618 -21.148 1.00 19.80 74 THR B C 1
ATOM 3155 O O . THR B 1 78 ? 23.138 -13.661 -20.968 1.00 20.76 74 THR B O 1
ATOM 3159 N N . THR B 1 79 ? 21.402 -13.181 -22.283 1.00 19.02 75 THR B N 1
ATOM 3160 C CA . THR B 1 79 ? 22.269 -12.790 -23.367 1.00 18.82 75 THR B CA 1
ATOM 3161 C C . THR B 1 79 ? 23.160 -11.566 -22.993 1.00 19.28 75 THR B C 1
ATOM 3162 O O . THR B 1 79 ? 24.320 -11.517 -23.391 1.00 18.10 75 THR B O 1
ATOM 3166 N N A ASP B 1 80 ? 22.609 -10.615 -22.224 0.50 18.96 76 ASP B N 1
ATOM 3167 N N B ASP B 1 80 ? 22.614 -10.625 -22.230 0.50 18.69 76 ASP B N 1
ATOM 3168 C CA A ASP B 1 80 ? 23.355 -9.422 -21.765 0.50 20.31 76 ASP B CA 1
ATOM 3169 C CA B ASP B 1 80 ? 23.367 -9.432 -21.878 0.50 19.68 76 ASP B CA 1
ATOM 3170 C C A ASP B 1 80 ? 24.643 -9.816 -21.069 0.50 20.07 76 ASP B C 1
ATOM 3171 C C B ASP B 1 80 ? 24.616 -9.773 -21.041 0.50 19.73 76 ASP B C 1
ATOM 3172 O O A ASP B 1 80 ? 25.719 -9.265 -21.336 0.50 19.62 76 ASP B O 1
ATOM 3173 O O B ASP B 1 80 ? 25.663 -9.143 -21.216 0.50 19.38 76 ASP B O 1
ATOM 3182 N N . VAL B 1 81 ? 24.551 -10.807 -20.193 1.00 20.04 77 VAL B N 1
ATOM 3183 C CA . VAL B 1 81 ? 25.712 -11.224 -19.460 1.00 21.64 77 VAL B CA 1
ATOM 3184 C C . VAL B 1 81 ? 26.776 -11.825 -20.377 1.00 20.28 77 VAL B C 1
ATOM 3185 O O . VAL B 1 81 ? 27.938 -11.493 -20.264 1.00 21.10 77 VAL B O 1
ATOM 3189 N N . VAL B 1 82 ? 26.383 -12.641 -21.322 1.00 19.26 78 VAL B N 1
ATOM 3190 C CA . VAL B 1 82 ? 27.332 -13.222 -22.238 1.00 19.99 78 VAL B CA 1
ATOM 3191 C C . VAL B 1 82 ? 28.018 -12.164 -23.119 1.00 19.51 78 VAL B C 1
ATOM 3192 O O . VAL B 1 82 ? 29.235 -12.252 -23.341 1.00 19.97 78 VAL B O 1
ATOM 3196 N N . GLU B 1 83 ? 27.238 -11.172 -23.565 1.00 17.83 79 GLU B N 1
ATOM 3197 C CA . GLU B 1 83 ? 27.753 -10.017 -24.283 1.00 18.15 79 GLU B CA 1
ATOM 3198 C C . GLU B 1 83 ? 28.812 -9.278 -23.448 1.00 18.87 79 GLU B C 1
ATOM 3199 O O . GLU B 1 83 ? 29.937 -9.067 -23.890 1.00 18.87 79 GLU B O 1
ATOM 3205 N N . GLN B 1 84 ? 28.430 -8.883 -22.251 1.00 20.75 80 GLN B N 1
ATOM 3206 C CA . GLN B 1 84 ? 29.334 -8.164 -21.389 1.00 24.59 80 GLN B CA 1
ATOM 3207 C C . GLN B 1 84 ? 30.618 -8.945 -21.139 1.00 24.57 80 GLN B C 1
ATOM 3208 O O . GLN B 1 84 ? 31.671 -8.333 -21.038 1.00 22.65 80 GLN B O 1
ATOM 3214 N N . ARG B 1 85 ? 30.500 -10.276 -20.992 1.00 22.59 81 ARG B N 1
ATOM 3215 C CA . ARG B 1 85 ? 31.669 -11.144 -20.721 1.00 21.44 81 ARG B CA 1
ATOM 3216 C C . ARG B 1 85 ? 32.637 -11.216 -21.895 1.00 19.75 81 ARG B C 1
ATOM 3217 O O . ARG B 1 85 ? 33.866 -11.095 -21.733 1.00 20.71 81 ARG B O 1
ATOM 3225 N N . ILE B 1 86 ? 32.086 -11.376 -23.089 1.00 17.80 82 ILE B N 1
ATOM 3226 C CA . ILE B 1 86 ? 32.906 -11.473 -24.293 1.00 18.55 82 ILE B CA 1
ATOM 3227 C C . ILE B 1 86 ? 33.598 -10.125 -24.554 1.00 18.05 82 ILE B C 1
ATOM 3228 O O . ILE B 1 86 ? 34.778 -10.108 -24.880 1.00 18.38 82 ILE B O 1
ATOM 3233 N N . ALA B 1 87 ? 32.858 -9.033 -24.370 1.00 17.77 83 ALA B N 1
ATOM 3234 C CA . ALA B 1 87 ? 33.418 -7.695 -24.447 1.00 18.21 83 ALA B CA 1
ATOM 3235 C C . ALA B 1 87 ? 34.583 -7.525 -23.471 1.00 19.87 83 ALA B C 1
ATOM 3236 O O . ALA B 1 87 ? 35.636 -7.054 -23.878 1.00 19.69 83 ALA B O 1
ATOM 3238 N N . ALA B 1 88 ? 34.398 -7.964 -22.218 1.00 20.65 84 ALA B N 1
ATOM 3239 C CA . ALA B 1 88 ? 35.469 -7.919 -21.224 1.00 21.56 84 ALA B CA 1
ATOM 3240 C C . ALA B 1 88 ? 36.705 -8.716 -21.638 1.00 21.22 84 ALA B C 1
ATOM 3241 O O . ALA B 1 88 ? 37.799 -8.209 -21.539 1.00 22.44 84 ALA B O 1
ATOM 3243 N N . LEU B 1 89 ? 36.530 -9.903 -22.174 1.00 20.21 85 LEU B N 1
ATOM 3244 C CA . LEU B 1 89 ? 37.646 -10.717 -22.641 1.00 20.95 85 LEU B CA 1
ATOM 3245 C C . LEU B 1 89 ? 38.467 -10.104 -23.827 1.00 21.75 85 LEU B C 1
ATOM 3246 O O . LEU B 1 89 ? 39.689 -10.307 -23.912 1.00 22.40 85 LEU B O 1
ATOM 3251 N N . GLU B 1 90 ? 37.796 -9.374 -24.719 1.00 20.76 86 GLU B N 1
ATOM 3252 C CA . GLU B 1 90 ? 38.480 -8.664 -25.817 1.00 21.77 86 GLU B CA 1
ATOM 3253 C C . GLU B 1 90 ? 38.953 -7.253 -25.425 1.00 22.22 86 GLU B C 1
ATOM 3254 O O . GLU B 1 90 ? 39.705 -6.608 -26.184 1.00 23.44 86 GLU B O 1
ATOM 3260 N N . GLY B 1 91 ? 38.470 -6.761 -24.286 1.00 22.38 87 GLY B N 1
ATOM 3261 C CA . GLY B 1 91 ? 38.744 -5.393 -23.850 1.00 22.98 87 GLY B CA 1
ATOM 3262 C C . GLY B 1 91 ? 37.940 -4.358 -24.618 1.00 23.49 87 GLY B C 1
ATOM 3263 O O . GLY B 1 91 ? 38.387 -3.217 -24.793 1.00 23.56 87 GLY B O 1
ATOM 3264 N N . GLY B 1 92 ? 36.770 -4.744 -25.101 1.00 22.33 88 GLY B N 1
ATOM 3265 C CA . GLY B 1 92 ? 35.909 -3.850 -25.899 1.00 22.32 88 GLY B CA 1
ATOM 3266 C C . GLY B 1 92 ? 34.925 -3.160 -24.991 1.00 21.32 88 GLY B C 1
ATOM 3267 O O . GLY B 1 92 ? 34.944 -3.407 -23.805 1.00 21.96 88 GLY B O 1
ATOM 3268 N N . VAL B 1 93 ? 34.093 -2.275 -25.531 1.00 20.13 89 VAL B N 1
ATOM 3269 C CA . VAL B 1 93 ? 33.142 -1.517 -24.735 1.00 20.21 89 VAL B CA 1
ATOM 3270 C C . VAL B 1 93 ? 31.733 -2.091 -24.740 1.00 19.53 89 VAL B C 1
ATOM 3271 O O . VAL B 1 93 ? 30.961 -1.774 -23.873 1.00 20.28 89 VAL B O 1
ATOM 3275 N N . ALA B 1 94 ? 31.390 -2.910 -25.722 1.00 18.15 90 ALA B N 1
ATOM 3276 C CA . ALA B 1 94 ? 30.041 -3.485 -25.819 1.00 18.42 90 ALA B CA 1
ATOM 3277 C C . ALA B 1 94 ? 30.116 -4.643 -26.771 1.00 17.97 90 ALA B C 1
ATOM 3278 O O . ALA B 1 94 ? 31.008 -4.676 -27.626 1.00 20.39 90 ALA B O 1
ATOM 3280 N N . ALA B 1 95 ? 29.157 -5.570 -26.668 1.00 16.97 91 ALA B N 1
ATOM 3281 C CA . ALA B 1 95 ? 29.008 -6.605 -27.652 1.00 16.50 91 ALA B CA 1
ATOM 3282 C C . ALA B 1 95 ? 27.552 -6.932 -27.930 1.00 16.85 91 ALA B C 1
ATOM 3283 O O . ALA B 1 95 ? 26.667 -6.620 -27.151 1.00 15.76 91 ALA B O 1
ATOM 3285 N N . LEU B 1 96 ? 27.333 -7.566 -29.085 1.00 17.08 92 LEU B N 1
ATOM 3286 C CA . LEU B 1 96 ? 26.038 -7.936 -29.516 1.00 16.71 92 LEU B CA 1
ATOM 3287 C C . LEU B 1 96 ? 26.064 -9.390 -29.939 1.00 16.07 92 LEU B C 1
ATOM 3288 O O . LEU B 1 96 ? 26.747 -9.734 -30.905 1.00 15.48 92 LEU B O 1
ATOM 3293 N N . PHE B 1 97 ? 25.270 -10.210 -29.243 1.00 15.85 93 PHE B N 1
ATOM 3294 C CA . PHE B 1 97 ? 25.221 -11.665 -29.439 1.00 14.83 93 PHE B CA 1
ATOM 3295 C C . PHE B 1 97 ? 24.062 -12.001 -30.391 1.00 13.57 93 PHE B C 1
ATOM 3296 O O . PHE B 1 97 ? 22.968 -11.468 -30.263 1.00 14.67 93 PHE B O 1
ATOM 3304 N N . LEU B 1 98 ? 24.322 -12.891 -31.344 1.00 12.72 94 LEU B N 1
ATOM 3305 C CA . LEU B 1 98 ? 23.443 -13.148 -32.481 1.00 12.79 94 LEU B CA 1
ATOM 3306 C C . LEU B 1 98 ? 23.300 -14.654 -32.777 1.00 12.99 94 LEU B C 1
ATOM 3307 O O . LEU B 1 98 ? 23.987 -15.491 -32.200 1.00 13.29 94 LEU B O 1
ATOM 3312 N N . SER B 1 99 ? 22.414 -14.951 -33.704 1.00 13.05 95 SER B N 1
ATOM 3313 C CA . SER B 1 99 ? 22.015 -16.310 -34.080 1.00 13.10 95 SER B CA 1
ATOM 3314 C C . SER B 1 99 ? 23.144 -17.176 -34.594 1.00 13.91 95 SER B C 1
ATOM 3315 O O . SER B 1 99 ? 23.127 -18.409 -34.389 1.00 13.65 95 SER B O 1
ATOM 3318 N N . SER B 1 100 ? 24.084 -16.567 -35.302 1.00 13.71 96 SER B N 1
ATOM 3319 C CA . SER B 1 100 ? 25.239 -17.298 -35.865 1.00 13.85 96 SER B CA 1
ATOM 3320 C C . SER B 1 100 ? 26.421 -16.382 -36.186 1.00 13.78 96 SER B C 1
ATOM 3321 O O . SER B 1 100 ? 26.291 -15.160 -36.206 1.00 12.53 96 SER B O 1
ATOM 3324 N N . GLY B 1 101 ? 27.567 -17.003 -36.444 1.00 13.13 97 GLY B N 1
ATOM 3325 C CA . GLY B 1 101 ? 28.750 -16.288 -36.906 1.00 13.82 97 GLY B CA 1
ATOM 3326 C C . GLY B 1 101 ? 28.462 -15.616 -38.236 1.00 13.68 97 GLY B C 1
ATOM 3327 O O . GLY B 1 101 ? 28.848 -14.481 -38.441 1.00 13.65 97 GLY B O 1
ATOM 3328 N N . GLN B 1 102 ? 27.740 -16.300 -39.116 1.00 14.13 98 GLN B N 1
ATOM 3329 C CA . GLN B 1 102 ? 27.368 -15.719 -40.383 1.00 14.33 98 GLN B CA 1
ATOM 3330 C C . GLN B 1 102 ? 26.574 -14.430 -40.204 1.00 14.39 98 GLN B C 1
ATOM 3331 O O . GLN B 1 102 ? 26.791 -13.473 -40.943 1.00 13.27 98 GLN B O 1
ATOM 3337 N N . ALA B 1 103 ? 25.662 -14.424 -39.234 1.00 13.88 99 ALA B N 1
ATOM 3338 C CA . ALA B 1 103 ? 24.845 -13.229 -38.971 1.00 13.69 99 ALA B CA 1
ATOM 3339 C C . ALA B 1 103 ? 25.670 -12.135 -38.376 1.00 13.77 99 ALA B C 1
ATOM 3340 O O . ALA B 1 103 ? 25.423 -10.943 -38.660 1.00 13.25 99 ALA B O 1
ATOM 3342 N N . ALA B 1 104 ? 26.635 -12.503 -37.548 1.00 13.51 100 ALA B N 1
ATOM 3343 C CA . ALA B 1 104 ? 27.556 -11.482 -37.031 1.00 14.62 100 ALA B CA 1
ATOM 3344 C C . ALA B 1 104 ? 28.393 -10.833 -38.132 1.00 15.20 100 ALA B C 1
ATOM 3345 O O . ALA B 1 104 ? 28.606 -9.613 -38.105 1.00 15.03 100 ALA B O 1
ATOM 3347 N N . GLU B 1 105 ? 28.905 -11.613 -39.071 1.00 16.89 101 GLU B N 1
ATOM 3348 C CA . GLU B 1 105 ? 29.621 -11.000 -40.195 1.00 17.77 101 GLU B CA 1
ATOM 3349 C C . GLU B 1 105 ? 28.675 -10.089 -40.948 1.00 16.77 101 GLU B C 1
ATOM 3350 O O . GLU B 1 105 ? 29.053 -8.997 -41.317 1.00 15.52 101 GLU B O 1
ATOM 3356 N N . THR B 1 106 ? 27.475 -10.611 -41.265 1.00 15.22 102 THR B N 1
ATOM 3357 C CA . THR B 1 106 ? 26.465 -9.844 -41.978 1.00 15.00 102 THR B CA 1
ATOM 3358 C C . THR B 1 106 ? 26.182 -8.514 -41.294 1.00 15.14 102 THR B C 1
ATOM 3359 O O . THR B 1 106 ? 26.243 -7.467 -41.932 1.00 14.84 102 THR B O 1
ATOM 3363 N N . PHE B 1 107 ? 25.878 -8.559 -40.000 1.00 14.31 103 PHE B N 1
ATOM 3364 C CA . PHE B 1 107 ? 25.527 -7.346 -39.279 1.00 14.96 103 PHE B CA 1
ATOM 3365 C C . PHE B 1 107 ? 26.754 -6.421 -39.175 1.00 15.47 103 PHE B C 1
ATOM 3366 O O . PHE B 1 107 ? 26.628 -5.195 -39.168 1.00 16.50 103 PHE B O 1
ATOM 3374 N N . ALA B 1 108 ? 27.939 -6.990 -39.112 1.00 15.89 104 ALA B N 1
ATOM 3375 C CA . ALA B 1 108 ? 29.115 -6.121 -38.900 1.00 16.31 104 ALA B CA 1
ATOM 3376 C C . ALA B 1 108 ? 29.293 -5.204 -40.143 1.00 16.64 104 ALA B C 1
ATOM 3377 O O . ALA B 1 108 ? 29.546 -3.992 -40.016 1.00 18.01 104 ALA B O 1
ATOM 3379 N N . ILE B 1 109 ? 29.079 -5.776 -41.326 1.00 16.07 105 ILE B N 1
ATOM 3380 C CA . ILE B 1 109 ? 29.111 -5.047 -42.593 1.00 15.91 105 ILE B CA 1
ATOM 3381 C C . ILE B 1 109 ? 27.893 -4.137 -42.777 1.00 15.97 105 ILE B C 1
ATOM 3382 O O . ILE B 1 109 ? 28.046 -2.937 -43.090 1.00 15.33 105 ILE B O 1
ATOM 3387 N N . LEU B 1 110 ? 26.682 -4.663 -42.550 1.00 15.21 106 LEU B N 1
ATOM 3388 C CA . LEU B 1 110 ? 25.492 -3.899 -42.843 1.00 15.13 106 LEU B CA 1
ATOM 3389 C C . LEU B 1 110 ? 25.297 -2.727 -41.889 1.00 15.69 106 LEU B C 1
ATOM 3390 O O . LEU B 1 110 ? 24.520 -1.778 -42.190 1.00 15.63 106 LEU B O 1
ATOM 3395 N N . ASN B 1 111 ? 25.946 -2.771 -40.734 1.00 15.29 107 ASN B N 1
ATOM 3396 C CA . ASN B 1 111 ? 25.823 -1.668 -39.813 1.00 15.64 107 ASN B CA 1
ATOM 3397 C C . ASN B 1 111 ? 26.530 -0.443 -40.406 1.00 16.86 107 ASN B C 1
ATOM 3398 O O . ASN B 1 111 ? 26.267 0.664 -39.968 1.00 16.67 107 ASN B O 1
ATOM 3403 N N . LEU B 1 112 ? 27.430 -0.664 -41.382 1.00 18.30 108 LEU B N 1
ATOM 3404 C CA . LEU B 1 112 ? 28.217 0.421 -42.022 1.00 18.93 108 LEU B CA 1
ATOM 3405 C C . LEU B 1 112 ? 27.926 0.690 -43.489 1.00 19.84 108 LEU B C 1
ATOM 3406 O O . LEU B 1 112 ? 28.076 1.804 -43.949 1.00 21.92 108 LEU B O 1
ATOM 3411 N N . ALA B 1 113 ? 27.519 -0.336 -44.225 1.00 20.18 109 ALA B N 1
ATOM 3412 C CA . ALA B 1 113 ? 27.421 -0.324 -45.647 1.00 18.56 109 ALA B CA 1
ATOM 3413 C C . ALA B 1 113 ? 26.049 -0.747 -46.115 1.00 19.24 109 ALA B C 1
ATOM 3414 O O . ALA B 1 113 ? 25.443 -1.704 -45.583 1.00 18.53 109 ALA B O 1
ATOM 3416 N N . GLY B 1 114 ? 25.559 -0.040 -47.133 1.00 17.99 110 GLY B N 1
ATOM 3417 C CA . GLY B 1 114 ? 24.316 -0.391 -47.820 1.00 17.83 110 GLY B CA 1
ATOM 3418 C C . GLY B 1 114 ? 24.555 -0.361 -49.321 1.00 17.84 110 GLY B C 1
ATOM 3419 O O . GLY B 1 114 ? 25.705 -0.288 -49.770 1.00 17.36 110 GLY B O 1
ATOM 3420 N N . ALA B 1 115 ? 23.475 -0.435 -50.093 1.00 17.51 111 ALA B N 1
ATOM 3421 C CA . ALA B 1 115 ? 23.531 -0.404 -51.546 1.00 17.31 111 ALA B CA 1
ATOM 3422 C C . ALA B 1 115 ? 24.336 0.788 -52.019 1.00 17.82 111 ALA B C 1
ATOM 3423 O O . ALA B 1 115 ? 24.149 1.911 -51.546 1.00 17.69 111 ALA B O 1
ATOM 3425 N N . GLY B 1 116 ? 25.230 0.537 -52.947 1.00 18.06 112 GLY B N 1
ATOM 3426 C CA . GLY B 1 116 ? 26.143 1.570 -53.493 1.00 18.47 112 GLY B CA 1
ATOM 3427 C C . GLY B 1 116 ? 27.450 1.722 -52.702 1.00 18.30 112 GLY B C 1
ATOM 3428 O O . GLY B 1 116 ? 28.330 2.471 -53.108 1.00 17.02 112 GLY B O 1
ATOM 3429 N N . ASP B 1 117 ? 27.619 0.969 -51.602 1.00 17.66 113 ASP B N 1
ATOM 3430 C CA . ASP B 1 117 ? 28.831 1.060 -50.823 1.00 17.77 113 ASP B CA 1
ATOM 3431 C C . ASP B 1 117 ? 29.889 -0.028 -51.150 1.00 17.35 113 ASP B C 1
ATOM 3432 O O . ASP B 1 117 ? 29.641 -0.961 -51.882 1.00 16.87 113 ASP B O 1
ATOM 3437 N N . HIS B 1 118 ? 31.059 0.081 -50.533 1.00 17.86 114 HIS B N 1
ATOM 3438 C CA . HIS B 1 118 ? 32.235 -0.711 -50.911 1.00 18.08 114 HIS B CA 1
ATOM 3439 C C . HIS B 1 118 ? 32.940 -1.162 -49.636 1.00 18.44 114 HIS B C 1
ATOM 3440 O O . HIS B 1 118 ? 32.846 -0.479 -48.616 1.00 19.22 114 HIS B O 1
ATOM 3447 N N . ILE B 1 119 ? 33.591 -2.318 -49.706 1.00 18.07 115 ILE B N 1
ATOM 3448 C CA . ILE B 1 119 ? 34.334 -2.936 -48.612 1.00 18.37 115 ILE B CA 1
ATOM 3449 C C . ILE B 1 119 ? 35.667 -3.466 -49.242 1.00 18.15 115 ILE B C 1
ATOM 3450 O O . ILE B 1 119 ? 35.665 -3.992 -50.357 1.00 18.24 115 ILE B O 1
ATOM 3455 N N . VAL B 1 120 ? 36.764 -3.359 -48.516 1.00 18.11 116 VAL B N 1
ATOM 3456 C CA . VAL B 1 120 ? 38.030 -3.991 -48.905 1.00 19.00 116 VAL B CA 1
ATOM 3457 C C . VAL B 1 120 ? 38.341 -5.167 -47.961 1.00 18.52 116 VAL B C 1
ATOM 3458 O O . VAL B 1 120 ? 38.393 -4.984 -46.775 1.00 18.93 116 VAL B O 1
ATOM 3462 N N . SER B 1 121 ? 38.549 -6.349 -48.516 1.00 18.52 117 SER B N 1
ATOM 3463 C CA . SER B 1 121 ? 38.759 -7.541 -47.743 1.00 18.32 117 SER B CA 1
ATOM 3464 C C . SER B 1 121 ? 40.040 -8.227 -48.122 1.00 19.36 117 SER B C 1
ATOM 3465 O O . SER B 1 121 ? 40.462 -8.158 -49.276 1.00 20.64 117 SER B O 1
ATOM 3468 N N . SER B 1 122 ? 40.619 -8.964 -47.166 1.00 19.51 118 SER B N 1
ATOM 3469 C CA . SER B 1 122 ? 41.621 -9.930 -47.467 1.00 20.39 118 SER B CA 1
ATOM 3470 C C . SER B 1 122 ? 40.982 -11.036 -48.302 1.00 21.11 118 SER B C 1
ATOM 3471 O O . SER B 1 122 ? 39.804 -11.349 -48.119 1.00 21.07 118 SER B O 1
ATOM 3474 N N . PRO B 1 123 ? 41.736 -11.640 -49.234 1.00 21.88 119 PRO B N 1
ATOM 3475 C CA . PRO B 1 123 ? 41.263 -12.806 -49.962 1.00 22.17 119 PRO B CA 1
ATOM 3476 C C . PRO B 1 123 ? 41.355 -14.103 -49.112 1.00 22.01 119 PRO B C 1
ATOM 3477 O O . PRO B 1 123 ? 40.926 -15.150 -49.540 1.00 22.14 119 PRO B O 1
ATOM 3481 N N . ARG B 1 124 ? 42.006 -14.045 -47.973 1.00 22.96 120 ARG B N 1
ATOM 3482 C CA . ARG B 1 124 ? 42.157 -15.236 -47.117 1.00 23.97 120 ARG B CA 1
ATOM 3483 C C . ARG B 1 124 ? 40.942 -15.288 -46.213 1.00 23.14 120 ARG B C 1
ATOM 3484 O O . ARG B 1 124 ? 40.923 -14.718 -45.122 1.00 24.49 120 ARG B O 1
ATOM 3492 N N . LEU B 1 125 ? 39.910 -15.957 -46.700 1.00 23.17 121 LEU B N 1
ATOM 3493 C CA . LEU B 1 125 ? 38.648 -15.951 -46.007 1.00 22.31 121 LEU B CA 1
ATOM 3494 C C . LEU B 1 125 ? 38.054 -17.328 -45.807 1.00 21.00 121 LEU B C 1
ATOM 3495 O O . LEU B 1 125 ? 38.036 -18.148 -46.686 1.00 20.99 121 LEU B O 1
ATOM 3500 N N . TYR B 1 126 ? 37.469 -17.520 -44.647 1.00 21.63 122 TYR B N 1
ATOM 3501 C CA . TYR B 1 126 ? 36.528 -18.588 -44.429 1.00 22.12 122 TYR B CA 1
ATOM 3502 C C . TYR B 1 126 ? 35.501 -18.631 -45.568 1.00 22.82 122 TYR B C 1
ATOM 3503 O O . TYR B 1 126 ? 34.893 -17.589 -45.901 1.00 21.61 122 TYR B O 1
ATOM 3512 N N . GLY B 1 127 ? 35.311 -19.823 -46.145 1.00 21.16 123 GLY B N 1
ATOM 3513 C CA . GLY B 1 127 ? 34.342 -20.062 -47.223 1.00 21.22 123 GLY B CA 1
ATOM 3514 C C . GLY B 1 127 ? 32.951 -19.435 -47.036 1.00 20.13 123 GLY B C 1
ATOM 3515 O O . GLY B 1 127 ? 32.403 -18.861 -47.970 1.00 18.61 123 GLY B O 1
ATOM 3516 N N . GLY B 1 128 ? 32.389 -19.524 -45.830 1.00 19.99 124 GLY B N 1
ATOM 3517 C CA . GLY B 1 128 ? 31.111 -18.851 -45.552 1.00 20.00 124 GLY B CA 1
ATOM 3518 C C . GLY B 1 128 ? 31.118 -17.325 -45.656 1.00 19.49 124 GLY B C 1
ATOM 3519 O O . GLY B 1 128 ? 30.155 -16.713 -46.156 1.00 18.48 124 GLY B O 1
ATOM 3520 N N . THR B 1 129 ? 32.237 -16.714 -45.261 1.00 19.42 125 THR B N 1
ATOM 3521 C CA . THR B 1 129 ? 32.393 -15.262 -45.362 1.00 17.86 125 THR B CA 1
ATOM 3522 C C . THR B 1 129 ? 32.612 -14.847 -46.790 1.00 18.26 125 THR B C 1
ATOM 3523 O O . THR B 1 129 ? 32.033 -13.851 -47.246 1.00 18.59 125 THR B O 1
ATOM 3527 N N . TYR B 1 130 ? 33.408 -15.623 -47.512 1.00 18.52 126 TYR B N 1
ATOM 3528 C CA . TYR B 1 130 ? 33.558 -15.426 -48.934 1.00 19.53 126 TYR B CA 1
ATOM 3529 C C . TYR B 1 130 ? 32.194 -15.399 -49.661 1.00 18.67 126 TYR B C 1
ATOM 3530 O O . TYR B 1 130 ? 31.943 -14.509 -50.473 1.00 17.43 126 TYR B O 1
ATOM 3539 N N . ASN B 1 131 ? 31.353 -16.387 -49.393 1.00 18.71 127 ASN B N 1
ATOM 3540 C CA . ASN B 1 131 ? 30.072 -16.490 -50.083 1.00 18.79 127 ASN B CA 1
ATOM 3541 C C . ASN B 1 131 ? 29.162 -15.337 -49.760 1.00 17.35 127 ASN B C 1
ATOM 3542 O O . ASN B 1 131 ? 28.500 -14.779 -50.659 1.00 17.87 127 ASN B O 1
ATOM 3547 N N . LEU B 1 132 ? 29.175 -14.952 -48.495 1.00 15.97 128 LEU B N 1
ATOM 3548 C CA . LEU B 1 132 ? 28.414 -13.797 -48.046 1.00 16.08 128 LEU B CA 1
ATOM 3549 C C . LEU B 1 132 ? 28.873 -12.551 -48.824 1.00 17.29 128 LEU B C 1
ATOM 3550 O O . LEU B 1 132 ? 28.052 -11.837 -49.413 1.00 16.35 128 LEU B O 1
ATOM 3555 N N . PHE B 1 133 ? 30.193 -12.337 -48.858 1.00 17.46 129 PHE B N 1
ATOM 3556 C CA . PHE B 1 133 ? 30.767 -11.131 -49.425 1.00 18.60 129 PHE B CA 1
ATOM 3557 C C . PHE B 1 133 ? 30.518 -11.100 -50.924 1.00 19.54 129 PHE B C 1
ATOM 3558 O O . PHE B 1 133 ? 30.127 -10.056 -51.488 1.00 20.61 129 PHE B O 1
ATOM 3566 N N . HIS B 1 134 ? 30.753 -12.231 -51.575 1.00 20.51 130 HIS B N 1
ATOM 3567 C CA . HIS B 1 134 ? 30.762 -12.299 -53.011 1.00 21.33 130 HIS B CA 1
ATOM 3568 C C . HIS B 1 134 ? 29.395 -12.509 -53.635 1.00 20.96 130 HIS B C 1
ATOM 3569 O O . HIS B 1 134 ? 29.149 -12.037 -54.729 1.00 18.72 130 HIS B O 1
ATOM 3576 N N . TYR B 1 135 ? 28.487 -13.209 -52.966 1.00 20.07 131 TYR B N 1
ATOM 3577 C CA . TYR B 1 135 ? 27.173 -13.461 -53.530 1.00 20.54 131 TYR B CA 1
ATOM 3578 C C . TYR B 1 135 ? 26.071 -12.628 -52.885 1.00 19.63 131 TYR B C 1
ATOM 3579 O O . TYR B 1 135 ? 25.510 -11.741 -53.532 1.00 19.00 131 TYR B O 1
ATOM 3588 N N . SER B 1 136 ? 25.795 -12.845 -51.604 1.00 18.22 132 SER B N 1
ATOM 3589 C CA . SER B 1 136 ? 24.648 -12.238 -50.986 1.00 18.59 132 SER B CA 1
ATOM 3590 C C . SER B 1 136 ? 24.840 -10.714 -50.856 1.00 18.01 132 SER B C 1
ATOM 3591 O O . SER B 1 136 ? 23.895 -9.996 -51.134 1.00 16.28 132 SER B O 1
ATOM 3594 N N . LEU B 1 137 ? 26.029 -10.225 -50.492 1.00 16.48 133 LEU B N 1
ATOM 3595 C CA . LEU B 1 137 ? 26.171 -8.764 -50.362 1.00 16.94 133 LEU B CA 1
ATOM 3596 C C . LEU B 1 137 ? 26.112 -8.032 -51.710 1.00 16.39 133 LEU B C 1
ATOM 3597 O O . LEU B 1 137 ? 25.563 -6.922 -51.819 1.00 16.76 133 LEU B O 1
ATOM 3602 N N . ALA B 1 138 ? 26.631 -8.658 -52.743 1.00 16.22 134 ALA B N 1
ATOM 3603 C CA . ALA B 1 138 ? 26.537 -8.133 -54.077 1.00 16.07 134 ALA B CA 1
ATOM 3604 C C . ALA B 1 138 ? 25.072 -7.913 -54.462 1.00 17.36 134 ALA B C 1
ATOM 3605 O O . ALA B 1 138 ? 24.738 -6.964 -55.125 1.00 15.81 134 ALA B O 1
ATOM 3607 N N . LYS B 1 139 ? 24.194 -8.809 -54.033 1.00 17.85 135 LYS B N 1
ATOM 3608 C CA . LYS B 1 139 ? 22.804 -8.686 -54.347 1.00 19.16 135 LYS B CA 1
ATOM 3609 C C . LYS B 1 139 ? 22.202 -7.493 -53.694 1.00 17.42 135 LYS B C 1
ATOM 3610 O O . LYS B 1 139 ? 21.244 -6.970 -54.219 1.00 17.35 135 LYS B O 1
ATOM 3616 N N . LEU B 1 140 ? 22.766 -7.092 -52.563 1.00 15.69 136 LEU B N 1
ATOM 3617 C CA . LEU B 1 140 ? 22.293 -5.962 -51.807 1.00 15.35 136 LEU B CA 1
ATOM 3618 C C . LEU B 1 140 ? 23.000 -4.683 -52.277 1.00 15.51 136 LEU B C 1
ATOM 3619 O O . LEU B 1 140 ? 22.937 -3.650 -51.597 1.00 14.90 136 LEU B O 1
ATOM 3624 N N . GLY B 1 141 ? 23.670 -4.751 -53.431 1.00 15.24 137 GLY B N 1
ATOM 3625 C CA . GLY B 1 141 ? 24.361 -3.584 -53.935 1.00 16.00 137 GLY B CA 1
ATOM 3626 C C . GLY B 1 141 ? 25.695 -3.227 -53.341 1.00 15.60 137 GLY B C 1
ATOM 3627 O O . GLY B 1 141 ? 26.159 -2.132 -53.556 1.00 15.07 137 GLY B O 1
ATOM 3628 N N . ILE B 1 142 ? 26.291 -4.126 -52.561 1.00 16.21 138 ILE B N 1
ATOM 3629 C CA . ILE B 1 142 ? 27.562 -3.874 -51.882 1.00 17.04 138 ILE B CA 1
ATOM 3630 C C . ILE B 1 142 ? 28.672 -4.606 -52.601 1.00 18.70 138 ILE B C 1
ATOM 3631 O O . ILE B 1 142 ? 28.591 -5.818 -52.833 1.00 18.10 138 ILE B O 1
ATOM 3636 N N . GLU B 1 143 ? 29.666 -3.827 -53.045 1.00 19.64 139 GLU B N 1
ATOM 3637 C CA . GLU B 1 143 ? 30.821 -4.358 -53.743 1.00 20.30 139 GLU B CA 1
ATOM 3638 C C . GLU B 1 143 ? 31.946 -4.658 -52.765 1.00 20.99 139 GLU B C 1
ATOM 3639 O O . GLU B 1 143 ? 32.428 -3.748 -52.092 1.00 21.14 139 GLU B O 1
ATOM 3645 N N . VAL B 1 144 ? 32.363 -5.925 -52.698 1.00 21.05 140 VAL B N 1
ATOM 3646 C CA . VAL B 1 144 ? 33.512 -6.320 -51.881 1.00 20.93 140 VAL B CA 1
ATOM 3647 C C . VAL B 1 144 ? 34.677 -6.599 -52.818 1.00 22.11 140 VAL B C 1
ATOM 3648 O O . VAL B 1 144 ? 34.579 -7.451 -53.705 1.00 22.74 140 VAL B O 1
ATOM 3652 N N . SER B 1 145 ? 35.766 -5.857 -52.641 1.00 21.78 141 SER B N 1
ATOM 3653 C CA . SER B 1 145 ? 36.958 -6.017 -53.470 1.00 21.77 141 SER B CA 1
ATOM 3654 C C . SER B 1 145 ? 37.973 -6.712 -52.599 1.00 22.51 141 SER B C 1
ATOM 3655 O O . SER B 1 145 ? 38.107 -6.348 -51.443 1.00 24.35 141 SER B O 1
ATOM 3658 N N . PHE B 1 146 ? 38.697 -7.688 -53.142 1.00 24.87 142 PHE B N 1
ATOM 3659 C CA . PHE B 1 146 ? 39.745 -8.435 -52.389 1.00 25.05 142 PHE B CA 1
ATOM 3660 C C . PHE B 1 146 ? 41.147 -7.972 -52.760 1.00 26.53 142 PHE B C 1
ATOM 3661 O O . PHE B 1 146 ? 41.460 -7.917 -53.933 1.00 24.43 142 PHE B O 1
ATOM 3669 N N . VAL B 1 147 ? 41.995 -7.602 -51.795 1.00 27.39 143 VAL B N 1
ATOM 3670 C CA . VAL B 1 147 ? 43.376 -7.292 -52.162 1.00 28.83 143 VAL B CA 1
ATOM 3671 C C . VAL B 1 147 ? 44.074 -8.525 -52.749 1.00 29.35 143 VAL B C 1
ATOM 3672 O O . VAL B 1 147 ? 43.710 -9.646 -52.456 1.00 27.17 143 VAL B O 1
ATOM 3676 N N . ASP B 1 148 ? 45.037 -8.324 -53.628 1.00 30.80 144 ASP B N 1
ATOM 3677 C CA . ASP B 1 148 ? 45.776 -9.463 -54.207 1.00 34.01 144 ASP B CA 1
ATOM 3678 C C . ASP B 1 148 ? 46.569 -10.221 -53.131 1.00 36.65 144 ASP B C 1
ATOM 3679 O O . ASP B 1 148 ? 46.555 -11.463 -53.037 1.00 36.86 144 ASP B O 1
ATOM 3684 N N . ASP B 1 149 ? 47.182 -9.467 -52.242 1.00 37.99 145 ASP B N 1
ATOM 3685 C CA . ASP B 1 149 ? 48.013 -10.075 -51.214 1.00 37.79 145 ASP B CA 1
ATOM 3686 C C . ASP B 1 149 ? 47.844 -9.240 -49.967 1.00 33.13 145 ASP B C 1
ATOM 3687 O O . ASP B 1 149 ? 48.266 -8.098 -49.925 1.00 34.69 145 ASP B O 1
ATOM 3692 N N . PRO B 1 150 ? 47.204 -9.804 -48.942 1.00 31.47 146 PRO B N 1
ATOM 3693 C CA . PRO B 1 150 ? 46.912 -9.014 -47.757 1.00 29.35 146 PRO B CA 1
ATOM 3694 C C . PRO B 1 150 ? 48.146 -8.632 -46.907 1.00 28.80 146 PRO B C 1
ATOM 3695 O O . PRO B 1 150 ? 48.051 -7.800 -45.991 1.00 26.94 146 PRO B O 1
ATOM 3699 N N . ASP B 1 151 ? 49.302 -9.202 -47.202 1.00 29.75 147 ASP B N 1
ATOM 3700 C CA . ASP B 1 151 ? 50.517 -8.755 -46.528 1.00 30.94 147 ASP B CA 1
ATOM 3701 C C . ASP B 1 151 ? 51.120 -7.531 -47.230 1.00 31.42 147 ASP B C 1
ATOM 3702 O O . ASP B 1 151 ? 52.040 -6.890 -46.714 1.00 31.38 147 ASP B O 1
ATOM 3707 N N . ASN B 1 152 ? 50.620 -7.189 -48.406 1.00 31.34 148 ASN B N 1
ATOM 3708 C CA . ASN B 1 152 ? 51.128 -5.977 -49.085 1.00 30.98 148 ASN B CA 1
ATOM 3709 C C . ASN B 1 152 ? 50.262 -4.806 -48.693 1.00 28.79 148 ASN B C 1
ATOM 3710 O O . ASN B 1 152 ? 49.149 -4.646 -49.170 1.00 28.02 148 ASN B O 1
ATOM 3715 N N . LEU B 1 153 ? 50.782 -3.974 -47.820 1.00 28.07 149 LEU B N 1
ATOM 3716 C CA . LEU B 1 153 ? 50.025 -2.879 -47.314 1.00 27.87 149 LEU B CA 1
ATOM 3717 C C . LEU B 1 153 ? 49.653 -1.836 -48.389 1.00 28.97 149 LEU B C 1
ATOM 3718 O O . LEU B 1 153 ? 48.619 -1.202 -48.282 1.00 28.56 149 LEU B O 1
ATOM 3723 N N . ASP B 1 154 ? 50.478 -1.673 -49.418 1.00 30.25 150 ASP B N 1
ATOM 3724 C CA . ASP B 1 154 ? 50.171 -0.718 -50.494 1.00 31.82 150 ASP B CA 1
ATOM 3725 C C . ASP B 1 154 ? 48.944 -1.164 -51.258 1.00 30.57 150 ASP B C 1
ATOM 3726 O O . ASP B 1 154 ? 48.151 -0.327 -51.646 1.00 29.88 150 ASP B O 1
ATOM 3731 N N . SER B 1 155 ? 48.771 -2.480 -51.407 1.00 30.34 151 SER B N 1
ATOM 3732 C CA . SER B 1 155 ? 47.560 -3.041 -52.007 1.00 31.03 151 SER B CA 1
ATOM 3733 C C . SER B 1 155 ? 46.265 -2.668 -51.294 1.00 29.81 151 SER B C 1
ATOM 3734 O O . SER B 1 155 ? 45.235 -2.433 -51.945 1.00 30.01 151 SER B O 1
ATOM 3737 N N . TRP B 1 156 ? 46.298 -2.633 -49.968 1.00 28.78 152 TRP B N 1
ATOM 3738 C CA . TRP B 1 156 ? 45.113 -2.194 -49.221 1.00 27.09 152 TRP B CA 1
ATOM 3739 C C . TRP B 1 156 ? 44.853 -0.715 -49.550 1.00 26.47 152 TRP B C 1
ATOM 3740 O O . TRP B 1 156 ? 43.719 -0.300 -49.784 1.00 25.46 152 TRP B O 1
ATOM 3751 N N . GLN B 1 157 ? 45.905 0.090 -49.549 1.00 27.23 153 GLN B N 1
ATOM 3752 C CA . GLN B 1 157 ? 45.755 1.517 -49.887 1.00 27.29 153 GLN B CA 1
ATOM 3753 C C . GLN B 1 157 ? 45.169 1.677 -51.280 1.00 27.64 153 GLN B C 1
ATOM 3754 O O . GLN B 1 157 ? 44.232 2.463 -51.480 1.00 27.39 153 GLN B O 1
ATOM 3760 N N . ALA B 1 158 ? 45.670 0.898 -52.237 1.00 28.46 154 ALA B N 1
ATOM 3761 C CA . ALA B 1 158 ? 45.221 1.045 -53.631 1.00 29.25 154 ALA B CA 1
ATOM 3762 C C . ALA B 1 158 ? 43.775 0.672 -53.863 1.00 27.92 154 ALA B C 1
ATOM 3763 O O . ALA B 1 158 ? 43.182 1.120 -54.833 1.00 28.24 154 ALA B O 1
ATOM 3765 N N . ALA B 1 159 ? 43.195 -0.139 -52.982 1.00 27.01 155 ALA B N 1
ATOM 3766 C CA . ALA B 1 159 ? 41.803 -0.612 -53.146 1.00 25.89 155 ALA B CA 1
ATOM 3767 C C . ALA B 1 159 ? 40.799 0.369 -52.532 1.00 26.09 155 ALA B C 1
ATOM 3768 O O . ALA B 1 159 ? 39.598 0.210 -52.713 1.00 25.93 155 ALA B O 1
ATOM 3770 N N . VAL B 1 160 ? 41.296 1.409 -51.848 1.00 26.02 156 VAL B N 1
ATOM 3771 C CA . VAL B 1 160 ? 40.433 2.385 -51.207 1.00 25.30 156 VAL B CA 1
ATOM 3772 C C . VAL B 1 160 ? 39.664 3.181 -52.246 1.00 26.13 156 VAL B C 1
ATOM 3773 O O . VAL B 1 160 ? 40.249 3.664 -53.202 1.00 25.33 156 VAL B O 1
ATOM 3777 N N . ARG B 1 161 ? 38.348 3.319 -52.055 1.00 24.03 157 ARG B N 1
ATOM 3778 C CA . ARG B 1 161 ? 37.523 4.103 -52.949 1.00 24.32 157 ARG B CA 1
ATOM 3779 C C . ARG B 1 161 ? 36.734 5.096 -52.124 1.00 24.21 157 ARG B C 1
ATOM 3780 O O . ARG B 1 161 ? 36.640 4.937 -50.898 1.00 23.66 157 ARG B O 1
ATOM 3788 N N . PRO B 1 162 ? 36.115 6.094 -52.785 1.00 24.63 158 PRO B N 1
ATOM 3789 C CA . PRO B 1 162 ? 35.404 7.072 -52.001 1.00 25.25 158 PRO B CA 1
ATOM 3790 C C . PRO B 1 162 ? 34.206 6.468 -51.246 1.00 23.72 158 PRO B C 1
ATOM 3791 O O . PRO B 1 162 ? 33.838 6.965 -50.199 1.00 22.26 158 PRO B O 1
ATOM 3795 N N . ASN B 1 163 ? 33.624 5.394 -51.774 1.00 23.41 159 ASN B N 1
ATOM 3796 C CA . ASN B 1 163 ? 32.527 4.719 -51.094 1.00 21.74 159 ASN B CA 1
ATOM 3797 C C . ASN B 1 163 ? 32.925 3.540 -50.160 1.00 22.52 159 ASN B C 1
ATOM 3798 O O . ASN B 1 163 ? 32.027 2.774 -49.685 1.00 19.76 159 ASN B O 1
ATOM 3803 N N . THR B 1 164 ? 34.223 3.410 -49.857 1.00 21.73 160 THR B N 1
ATOM 3804 C CA . THR B 1 164 ? 34.677 2.320 -48.984 1.00 20.31 160 THR B CA 1
ATOM 3805 C C . THR B 1 164 ? 34.253 2.596 -47.561 1.00 20.46 160 THR B C 1
ATOM 3806 O O . THR B 1 164 ? 34.429 3.731 -47.059 1.00 20.41 160 THR B O 1
ATOM 3810 N N . LYS B 1 165 ? 33.674 1.581 -46.914 1.00 19.15 161 LYS B N 1
ATOM 3811 C CA . LYS B 1 165 ? 33.135 1.743 -45.585 1.00 18.84 161 LYS B CA 1
ATOM 3812 C C . LYS B 1 165 ? 33.840 0.917 -44.498 1.00 19.12 161 LYS B C 1
ATOM 3813 O O . LYS B 1 165 ? 33.594 1.139 -43.313 1.00 18.47 161 LYS B O 1
ATOM 3819 N N . ALA B 1 166 ? 34.663 -0.042 -44.905 1.00 18.76 162 ALA B N 1
ATOM 3820 C CA . ALA B 1 166 ? 35.421 -0.824 -43.939 1.00 19.25 162 ALA B CA 1
ATOM 3821 C C . ALA B 1 166 ? 36.479 -1.642 -44.624 1.00 19.06 162 ALA B C 1
ATOM 3822 O O . ALA B 1 166 ? 36.375 -1.891 -45.804 1.00 18.20 162 ALA B O 1
ATOM 3824 N N . PHE B 1 167 ? 37.477 -2.062 -43.824 1.00 19.00 163 PHE B N 1
ATOM 3825 C CA . PHE B 1 167 ? 38.416 -3.090 -44.202 1.00 19.02 163 PHE B CA 1
ATOM 3826 C C . PHE B 1 167 ? 38.022 -4.342 -43.374 1.00 19.23 163 PHE B C 1
ATOM 3827 O O . PHE B 1 167 ? 37.473 -4.227 -42.269 1.00 19.29 163 PHE B O 1
ATOM 3835 N N . PHE B 1 168 ? 38.320 -5.516 -43.911 1.00 19.24 164 PHE B N 1
ATOM 3836 C CA . PHE B 1 168 ? 38.010 -6.794 -43.244 1.00 19.19 164 PHE B CA 1
ATOM 3837 C C . PHE B 1 168 ? 39.129 -7.800 -43.442 1.00 18.92 164 PHE B C 1
ATOM 3838 O O . PHE B 1 168 ? 39.691 -7.941 -44.528 1.00 18.74 164 PHE B O 1
ATOM 3846 N N . GLY B 1 169 ? 39.463 -8.515 -42.368 1.00 21.23 165 GLY B N 1
ATOM 3847 C CA . GLY B 1 169 ? 40.391 -9.649 -42.463 1.00 19.88 165 GLY B CA 1
ATOM 3848 C C . GLY B 1 169 ? 40.235 -10.570 -41.257 1.00 19.31 165 GLY B C 1
ATOM 3849 O O . GLY B 1 169 ? 39.603 -10.221 -40.283 1.00 18.07 165 GLY B O 1
ATOM 3850 N N . GLU B 1 170 ? 40.843 -11.729 -41.335 1.00 19.77 166 GLU B N 1
ATOM 3851 C CA . GLU B 1 170 ? 40.810 -12.732 -40.250 1.00 19.84 166 GLU B CA 1
ATOM 3852 C C . GLU B 1 170 ? 42.158 -12.723 -39.548 1.00 20.87 166 GLU B C 1
ATOM 3853 O O . GLU B 1 170 ? 43.198 -12.766 -40.208 1.00 20.29 166 GLU B O 1
ATOM 3859 N N . THR B 1 171 ? 42.180 -12.666 -38.222 1.00 20.78 167 THR B N 1
ATOM 3860 C CA . THR B 1 171 ? 43.468 -12.545 -37.560 1.00 21.71 167 THR B CA 1
ATOM 3861 C C . THR B 1 171 ? 44.367 -13.764 -37.811 1.00 22.04 167 THR B C 1
ATOM 3862 O O . THR B 1 171 ? 45.577 -13.586 -37.970 1.00 23.08 167 THR B O 1
ATOM 3866 N N . ILE B 1 172 ? 43.781 -14.962 -37.885 1.00 21.22 168 ILE B N 1
ATOM 3867 C CA . ILE B 1 172 ? 44.467 -16.158 -38.376 1.00 21.12 168 ILE B CA 1
ATOM 3868 C C . ILE B 1 172 ? 43.558 -16.789 -39.403 1.00 21.48 168 ILE B C 1
ATOM 3869 O O . ILE B 1 172 ? 42.395 -17.076 -39.112 1.00 21.49 168 ILE B O 1
ATOM 3874 N N . SER B 1 173 ? 44.043 -17.037 -40.608 1.00 22.63 169 SER B N 1
ATOM 3875 C CA . SER B 1 173 ? 43.194 -17.651 -41.623 1.00 23.06 169 SER B CA 1
ATOM 3876 C C . SER B 1 173 ? 43.557 -19.092 -41.781 1.00 24.75 169 SER B C 1
ATOM 3877 O O . SER B 1 173 ? 44.625 -19.511 -41.370 1.00 25.64 169 SER B O 1
ATOM 3880 N N . ASN B 1 174 ? 42.666 -19.832 -42.428 1.00 25.56 170 ASN B N 1
ATOM 3881 C CA . ASN B 1 174 ? 42.714 -21.262 -42.483 1.00 28.99 170 ASN B CA 1
ATOM 3882 C C . ASN B 1 174 ? 42.294 -21.650 -43.877 1.00 27.04 170 ASN B C 1
ATOM 3883 O O . ASN B 1 174 ? 41.239 -21.242 -44.310 1.00 27.76 170 ASN B O 1
ATOM 3888 N N . PRO B 1 175 ? 43.053 -22.502 -44.571 1.00 27.46 171 PRO B N 1
ATOM 3889 C CA . PRO B 1 175 ? 44.145 -23.407 -44.171 1.00 28.16 171 PRO B CA 1
ATOM 3890 C C . PRO B 1 175 ? 45.580 -22.830 -44.252 1.00 28.69 171 PRO B C 1
ATOM 3891 O O . PRO B 1 175 ? 46.532 -23.552 -43.963 1.00 29.30 171 PRO B O 1
ATOM 3895 N N . GLN B 1 176 ? 45.750 -21.566 -44.593 1.00 27.80 172 GLN B N 1
ATOM 3896 C CA . GLN B 1 176 ? 47.093 -21.020 -44.681 1.00 29.00 172 GLN B CA 1
ATOM 3897 C C . GLN B 1 176 ? 47.805 -20.960 -43.334 1.00 28.81 172 GLN B C 1
ATOM 3898 O O . GLN B 1 176 ? 49.041 -21.116 -43.246 1.00 29.72 172 GLN B O 1
ATOM 3904 N N . ILE B 1 177 ? 47.019 -20.719 -42.299 1.00 26.17 173 ILE B N 1
ATOM 3905 C CA . ILE B 1 177 ? 47.521 -20.355 -40.989 1.00 25.27 173 ILE B CA 1
ATOM 3906 C C . ILE B 1 177 ? 48.545 -19.216 -41.080 1.00 27.16 173 ILE B C 1
ATOM 3907 O O . ILE B 1 177 ? 49.647 -19.284 -40.506 1.00 27.10 173 ILE B O 1
ATOM 3912 N N . ASP B 1 178 ? 48.185 -18.148 -41.797 1.00 27.87 174 ASP B N 1
ATOM 3913 C CA . ASP B 1 178 ? 48.948 -16.898 -41.687 1.00 30.13 174 ASP B CA 1
ATOM 3914 C C . ASP B 1 178 ? 48.421 -16.148 -40.482 1.00 28.81 174 ASP B C 1
ATOM 3915 O O . ASP B 1 178 ? 47.443 -16.577 -39.834 1.00 29.82 174 ASP B O 1
ATOM 3920 N N . LEU B 1 179 ? 49.077 -15.046 -40.154 1.00 27.25 175 LEU B N 1
ATOM 3921 C CA . LEU B 1 179 ? 48.469 -14.038 -39.334 1.00 25.79 175 LEU B CA 1
ATOM 3922 C C . LEU B 1 179 ? 48.289 -12.787 -40.159 1.00 26.41 175 LEU B C 1
ATOM 3923 O O . LEU B 1 179 ? 49.189 -12.394 -40.946 1.00 28.15 175 LEU B O 1
ATOM 3928 N N . LEU B 1 180 ? 47.147 -12.135 -39.969 1.00 24.70 176 LEU B N 1
ATOM 3929 C CA . LEU B 1 180 ? 46.926 -10.792 -40.488 1.00 24.94 176 LEU B CA 1
ATOM 3930 C C . LEU B 1 180 ? 47.842 -9.778 -39.806 1.00 24.62 176 LEU B C 1
ATOM 3931 O O . LEU B 1 180 ? 48.125 -9.904 -38.603 1.00 23.86 176 LEU B O 1
ATOM 3936 N N . ASP B 1 181 ? 48.312 -8.777 -40.570 1.00 24.88 177 ASP B N 1
ATOM 3937 C CA . ASP B 1 181 ? 49.140 -7.713 -40.022 1.00 25.32 177 ASP B CA 1
ATOM 3938 C C . ASP B 1 181 ? 48.185 -6.636 -39.517 1.00 24.38 177 ASP B C 1
ATOM 3939 O O . ASP B 1 181 ? 48.021 -5.548 -40.096 1.00 22.91 177 ASP B O 1
ATOM 3944 N N . THR B 1 182 ? 47.587 -6.924 -38.375 1.00 23.62 178 THR B N 1
ATOM 3945 C CA . THR B 1 182 ? 46.557 -6.081 -37.826 1.00 23.81 178 THR B CA 1
ATOM 3946 C C . THR B 1 182 ? 47.031 -4.648 -37.634 1.00 25.60 178 THR B C 1
ATOM 3947 O O . THR B 1 182 ? 46.346 -3.732 -38.107 1.00 24.08 178 THR B O 1
ATOM 3951 N N . PRO B 1 183 ? 48.218 -4.435 -37.014 1.00 26.68 179 PRO B N 1
ATOM 3952 C CA . PRO B 1 183 ? 48.700 -3.056 -36.929 1.00 27.46 179 PRO B CA 1
ATOM 3953 C C . PRO B 1 183 ? 48.862 -2.325 -38.266 1.00 27.04 179 PRO B C 1
ATOM 3954 O O . PRO B 1 183 ? 48.418 -1.187 -38.411 1.00 26.44 179 PRO B O 1
ATOM 3958 N N . GLY B 1 184 ? 49.483 -2.989 -39.222 1.00 26.86 180 GLY B N 1
ATOM 3959 C CA . GLY B 1 184 ? 49.743 -2.402 -40.498 1.00 27.52 180 GLY B CA 1
ATOM 3960 C C . GLY B 1 184 ? 48.480 -2.111 -41.275 1.00 27.73 180 GLY B C 1
ATOM 3961 O O . GLY B 1 184 ? 48.331 -1.018 -41.872 1.00 26.20 180 GLY B O 1
ATOM 3962 N N . VAL B 1 185 ? 47.551 -3.079 -41.272 1.00 25.50 181 VAL B N 1
ATOM 3963 C CA . VAL B 1 185 ? 46.303 -2.929 -42.015 1.00 24.44 181 VAL B CA 1
ATOM 3964 C C . VAL B 1 185 ? 45.435 -1.863 -41.359 1.00 24.50 181 VAL B C 1
ATOM 3965 O O . VAL B 1 185 ? 44.844 -1.036 -42.059 1.00 23.56 181 VAL B O 1
ATOM 3969 N N . ALA B 1 186 ? 45.367 -1.876 -40.023 1.00 23.83 182 ALA B N 1
ATOM 3970 C CA . ALA B 1 186 ? 44.649 -0.857 -39.286 1.00 23.79 182 ALA B CA 1
ATOM 3971 C C . ALA B 1 186 ? 45.149 0.543 -39.598 1.00 25.68 182 ALA B C 1
ATOM 3972 O O . ALA B 1 186 ? 44.381 1.500 -39.632 1.00 25.70 182 ALA B O 1
ATOM 3974 N N . GLU B 1 187 ? 46.461 0.684 -39.680 1.00 26.87 183 GLU B N 1
ATOM 3975 C CA . GLU B 1 187 ? 47.041 2.009 -39.939 1.00 29.49 183 GLU B CA 1
ATOM 3976 C C . GLU B 1 187 ? 46.589 2.562 -41.319 1.00 27.03 183 GLU B C 1
ATOM 3977 O O . GLU B 1 187 ? 46.214 3.709 -41.436 1.00 28.12 183 GLU B O 1
ATOM 3983 N N . VAL B 1 188 ? 46.638 1.748 -42.357 1.00 26.14 184 VAL B N 1
ATOM 3984 C CA . VAL B 1 188 ? 46.122 2.153 -43.658 1.00 25.75 184 VAL B CA 1
ATOM 3985 C C . VAL B 1 188 ? 44.626 2.529 -43.578 1.00 25.49 184 VAL B C 1
ATOM 3986 O O . VAL B 1 188 ? 44.179 3.575 -44.088 1.00 24.39 184 VAL B O 1
ATOM 3990 N N . ALA B 1 189 ? 43.833 1.666 -42.953 1.00 24.12 185 ALA B N 1
ATOM 3991 C CA . ALA B 1 189 ? 42.395 1.968 -42.782 1.00 24.07 185 ALA B CA 1
ATOM 3992 C C . ALA B 1 189 ? 42.180 3.322 -42.094 1.00 24.25 185 ALA B C 1
ATOM 3993 O O . ALA B 1 189 ? 41.421 4.215 -42.594 1.00 25.97 185 ALA B O 1
ATOM 3995 N N . HIS B 1 190 ? 42.836 3.504 -40.964 1.00 24.05 186 HIS B N 1
ATOM 3996 C CA . HIS B 1 190 ? 42.621 4.728 -40.190 1.00 24.92 186 HIS B CA 1
ATOM 3997 C C . HIS B 1 190 ? 43.097 6.004 -40.883 1.00 27.13 186 HIS B C 1
ATOM 3998 O O . HIS B 1 190 ? 42.467 7.049 -40.740 1.00 27.74 186 HIS B O 1
ATOM 4005 N N . ARG B 1 191 ? 44.179 5.935 -41.632 1.00 28.14 187 ARG B N 1
ATOM 4006 C CA . ARG B 1 191 ? 44.642 7.175 -42.281 1.00 31.50 187 ARG B CA 1
ATOM 4007 C C . ARG B 1 191 ? 43.678 7.579 -43.421 1.00 30.33 187 ARG B C 1
ATOM 4008 O O . ARG B 1 191 ? 43.732 8.686 -43.881 1.00 29.36 187 ARG B O 1
ATOM 4016 N N . ASN B 1 192 ? 42.800 6.667 -43.859 1.00 28.94 188 ASN B N 1
ATOM 4017 C CA . ASN B 1 192 ? 41.739 6.987 -44.832 1.00 27.56 188 ASN B CA 1
ATOM 4018 C C . ASN B 1 192 ? 40.371 7.212 -44.204 1.00 26.82 188 ASN B C 1
ATOM 4019 O O . ASN B 1 192 ? 39.351 7.336 -44.922 1.00 27.12 188 ASN B O 1
ATOM 4024 N N . GLY B 1 193 ? 40.319 7.266 -42.878 1.00 26.05 189 GLY B N 1
ATOM 4025 C CA . GLY B 1 193 ? 39.048 7.423 -42.165 1.00 25.75 189 GLY B CA 1
ATOM 4026 C C . GLY B 1 193 ? 38.120 6.200 -42.220 1.00 24.16 189 GLY B C 1
ATOM 4027 O O . GLY B 1 193 ? 36.903 6.336 -42.257 1.00 24.26 189 GLY B O 1
ATOM 4028 N N . ILE B 1 194 ? 38.714 5.018 -42.244 1.00 25.15 190 ILE B N 1
ATOM 4029 C CA . ILE B 1 194 ? 37.994 3.748 -42.436 1.00 23.39 190 ILE B CA 1
ATOM 4030 C C . ILE B 1 194 ? 38.274 2.857 -41.224 1.00 23.55 190 ILE B C 1
ATOM 4031 O O . ILE B 1 194 ? 39.409 2.815 -40.742 1.00 23.63 190 ILE B O 1
ATOM 4036 N N . PRO B 1 195 ? 37.242 2.131 -40.720 1.00 22.46 191 PRO B N 1
ATOM 4037 C CA . PRO B 1 195 ? 37.524 1.256 -39.579 1.00 21.34 191 PRO B CA 1
ATOM 4038 C C . PRO B 1 195 ? 37.937 -0.116 -40.056 1.00 20.43 191 PRO B C 1
ATOM 4039 O O . PRO B 1 195 ? 37.608 -0.511 -41.169 1.00 20.21 191 PRO B O 1
ATOM 4043 N N . LEU B 1 196 ? 38.638 -0.847 -39.191 1.00 19.85 192 LEU B N 1
ATOM 4044 C CA . LEU B 1 196 ? 39.015 -2.214 -39.477 1.00 19.10 192 LEU B CA 1
ATOM 4045 C C . LEU B 1 196 ? 38.158 -3.181 -38.676 1.00 19.57 192 LEU B C 1
ATOM 4046 O O . LEU B 1 196 ? 38.123 -3.090 -37.461 1.00 20.19 192 LEU B O 1
ATOM 4051 N N . ILE B 1 197 ? 37.506 -4.095 -39.386 1.00 19.41 193 ILE B N 1
ATOM 4052 C CA . ILE B 1 197 ? 36.779 -5.199 -38.783 1.00 18.37 193 ILE B CA 1
ATOM 4053 C C . ILE B 1 197 ? 37.642 -6.438 -38.936 1.00 17.55 193 ILE B C 1
ATOM 4054 O O . ILE B 1 197 ? 38.096 -6.683 -40.023 1.00 17.46 193 ILE B O 1
ATOM 4059 N N . VAL B 1 198 ? 37.871 -7.199 -37.850 1.00 16.66 194 VAL B N 1
ATOM 4060 C CA . VAL B 1 198 ? 38.527 -8.493 -37.959 1.00 17.15 194 VAL B CA 1
ATOM 4061 C C . VAL B 1 198 ? 37.706 -9.616 -37.334 1.00 17.30 194 VAL B C 1
ATOM 4062 O O . VAL B 1 198 ? 37.012 -9.437 -36.314 1.00 16.14 194 VAL B O 1
ATOM 4066 N N . ASP B 1 199 ? 37.794 -10.769 -37.969 1.00 17.84 195 ASP B N 1
ATOM 4067 C CA . ASP B 1 199 ? 37.243 -12.006 -37.399 1.00 18.64 195 ASP B CA 1
ATOM 4068 C C . ASP B 1 199 ? 38.361 -12.630 -36.564 1.00 18.89 195 ASP B C 1
ATOM 4069 O O . ASP B 1 199 ? 39.447 -12.812 -37.079 1.00 19.00 195 ASP B O 1
ATOM 4074 N N . ASN B 1 200 ? 38.119 -12.855 -35.279 1.00 19.01 196 ASN B N 1
ATOM 4075 C CA . ASN B 1 200 ? 39.161 -13.347 -34.347 1.00 19.23 196 ASN B CA 1
ATOM 4076 C C . ASN B 1 200 ? 38.782 -14.714 -33.822 1.00 20.05 196 ASN B C 1
ATOM 4077 O O . ASN B 1 200 ? 39.214 -15.128 -32.713 1.00 21.27 196 ASN B O 1
ATOM 4082 N N . THR B 1 201 ? 38.014 -15.438 -34.629 1.00 18.73 197 THR B N 1
ATOM 4083 C CA . THR B 1 201 ? 37.487 -16.741 -34.240 1.00 19.20 197 THR B CA 1
ATOM 4084 C C . THR B 1 201 ? 38.561 -17.816 -33.899 1.00 19.99 197 THR B C 1
ATOM 4085 O O . THR B 1 201 ? 38.533 -18.450 -32.837 1.00 18.17 197 THR B O 1
ATOM 4089 N N . ILE B 1 202 ? 39.482 -18.034 -34.818 1.00 20.62 198 ILE B N 1
ATOM 4090 C CA . ILE B 1 202 ? 40.495 -19.105 -34.661 1.00 22.03 198 ILE B CA 1
ATOM 4091 C C . ILE B 1 202 ? 41.467 -18.747 -33.529 1.00 21.86 198 ILE B C 1
ATOM 4092 O O . ILE B 1 202 ? 41.836 -19.582 -32.727 1.00 23.69 198 ILE B O 1
ATOM 4097 N N . ALA B 1 203 ? 41.857 -17.493 -33.433 1.00 21.72 199 ALA B N 1
ATOM 4098 C CA . ALA B 1 203 ? 42.815 -17.076 -32.401 1.00 22.23 199 ALA B CA 1
ATOM 4099 C C . ALA B 1 203 ? 42.198 -17.120 -31.013 1.00 22.26 199 ALA B C 1
ATOM 4100 O O . ALA B 1 203 ? 42.810 -17.574 -30.042 1.00 21.44 199 ALA B O 1
ATOM 4102 N N . THR B 1 204 ? 40.968 -16.628 -30.943 1.00 20.68 200 THR B N 1
ATOM 4103 C CA . THR B 1 204 ? 40.275 -16.318 -29.699 1.00 20.47 200 THR B CA 1
ATOM 4104 C C . THR B 1 204 ? 40.903 -15.171 -28.962 1.00 21.02 200 THR B C 1
ATOM 4105 O O . THR B 1 204 ? 42.103 -14.852 -29.155 1.00 22.40 200 THR B O 1
ATOM 4109 N N . PRO B 1 205 ? 40.134 -14.554 -28.067 1.00 21.58 201 PRO B N 1
ATOM 4110 C CA . PRO B 1 205 ? 40.676 -13.471 -27.245 1.00 21.78 201 PRO B CA 1
ATOM 4111 C C . PRO B 1 205 ? 41.808 -13.914 -26.304 1.00 22.74 201 PRO B C 1
ATOM 4112 O O . PRO B 1 205 ? 42.475 -13.079 -25.732 1.00 23.22 201 PRO B O 1
ATOM 4116 N N . TYR B 1 206 ? 41.925 -15.218 -26.062 1.00 22.92 202 TYR B N 1
ATOM 4117 C CA . TYR B 1 206 ? 42.986 -15.722 -25.212 1.00 23.90 202 TYR B CA 1
ATOM 4118 C C . TYR B 1 206 ? 44.339 -15.529 -25.886 1.00 23.73 202 TYR B C 1
ATOM 4119 O O . TYR B 1 206 ? 45.332 -15.355 -25.192 1.00 24.18 202 TYR B O 1
ATOM 4128 N N . LEU B 1 207 ? 44.375 -15.613 -27.215 1.00 23.74 203 LEU B N 1
ATOM 4129 C CA . LEU B 1 207 ? 45.628 -15.472 -27.950 1.00 25.06 203 LEU B CA 1
ATOM 4130 C C . LEU B 1 207 ? 45.890 -14.088 -28.518 1.00 25.27 203 LEU B C 1
ATOM 4131 O O . LEU B 1 207 ? 47.048 -13.652 -28.537 1.00 24.74 203 LEU B O 1
ATOM 4136 N N . ILE B 1 208 ? 44.853 -13.408 -28.991 1.00 23.43 204 ILE B N 1
ATOM 4137 C CA . ILE B 1 208 ? 45.001 -12.044 -29.568 1.00 24.45 204 ILE B CA 1
ATOM 4138 C C . ILE B 1 208 ? 43.801 -11.204 -29.169 1.00 23.84 204 ILE B C 1
ATOM 4139 O O . ILE B 1 208 ? 42.656 -11.653 -29.321 1.00 20.46 204 ILE B O 1
ATOM 4144 N N . ARG B 1 209 ? 44.070 -10.007 -28.652 1.00 23.86 205 ARG B N 1
ATOM 4145 C CA . ARG B 1 209 ? 43.060 -9.002 -28.412 1.00 23.95 205 ARG B CA 1
ATOM 4146 C C . ARG B 1 209 ? 43.288 -7.927 -29.466 1.00 23.37 205 ARG B C 1
ATOM 4147 O O . ARG B 1 209 ? 44.100 -7.039 -29.292 1.00 23.34 205 ARG B O 1
ATOM 4155 N N . PRO B 1 210 ? 42.587 -8.043 -30.596 1.00 23.22 206 PRO B N 1
ATOM 4156 C CA . PRO B 1 210 ? 42.904 -7.190 -31.762 1.00 22.95 206 PRO B CA 1
ATOM 4157 C C . PRO B 1 210 ? 42.674 -5.722 -31.548 1.00 22.23 206 PRO B C 1
ATOM 4158 O O . PRO B 1 210 ? 43.327 -4.880 -32.223 1.00 23.87 206 PRO B O 1
ATOM 4162 N N . PHE B 1 211 ? 41.816 -5.362 -30.605 1.00 21.18 207 PHE B N 1
ATOM 4163 C CA . PHE B 1 211 ? 41.675 -3.948 -30.282 1.00 21.46 207 PHE B CA 1
ATOM 4164 C C . PHE B 1 211 ? 43.036 -3.298 -29.899 1.00 23.87 207 PHE B C 1
ATOM 4165 O O . PHE B 1 211 ? 43.224 -2.089 -30.107 1.00 23.70 207 PHE B O 1
ATOM 4173 N N . THR B 1 212 ? 43.966 -4.084 -29.366 1.00 24.09 208 THR B N 1
ATOM 4174 C CA . THR B 1 212 ? 45.238 -3.549 -28.882 1.00 25.84 208 THR B CA 1
ATOM 4175 C C . THR B 1 212 ? 46.215 -3.424 -30.064 1.00 27.43 208 THR B C 1
ATOM 4176 O O . THR B 1 212 ? 47.308 -2.914 -29.922 1.00 27.01 208 THR B O 1
ATOM 4180 N N . GLN B 1 213 ? 45.800 -3.915 -31.228 1.00 27.56 209 GLN B N 1
ATOM 4181 C CA . GLN B 1 213 ? 46.623 -3.929 -32.400 1.00 28.05 209 GLN B CA 1
ATOM 4182 C C . GLN B 1 213 ? 45.996 -3.091 -33.509 1.00 27.46 209 GLN B C 1
ATOM 4183 O O . GLN B 1 213 ? 46.458 -3.127 -34.640 1.00 30.65 209 GLN B O 1
ATOM 4189 N N . GLY B 1 214 ? 44.979 -2.312 -33.175 1.00 25.50 210 GLY B N 1
ATOM 4190 C CA . GLY B 1 214 ? 44.369 -1.371 -34.129 1.00 23.90 210 GLY B CA 1
ATOM 4191 C C . GLY B 1 214 ? 43.028 -1.710 -34.709 1.00 22.15 210 GLY B C 1
ATOM 4192 O O . GLY B 1 214 ? 42.420 -0.893 -35.421 1.00 20.97 210 GLY B O 1
ATOM 4193 N N . ALA B 1 215 ? 42.542 -2.911 -34.465 1.00 20.77 211 ALA B N 1
ATOM 4194 C CA . ALA B 1 215 ? 41.204 -3.253 -34.953 1.00 20.42 211 ALA B CA 1
ATOM 4195 C C . ALA B 1 215 ? 40.158 -2.427 -34.232 1.00 19.59 211 ALA B C 1
ATOM 4196 O O . ALA B 1 215 ? 40.344 -2.057 -33.085 1.00 19.97 211 ALA B O 1
ATOM 4198 N N . ASP B 1 216 ? 39.061 -2.103 -34.925 1.00 19.27 212 ASP B N 1
ATOM 4199 C CA . ASP B 1 216 ? 37.964 -1.344 -34.303 1.00 18.78 212 ASP B CA 1
ATOM 4200 C C . ASP B 1 216 ? 36.769 -2.208 -33.922 1.00 18.62 212 ASP B C 1
ATOM 4201 O O . ASP B 1 216 ? 36.011 -1.838 -33.036 1.00 18.85 212 ASP B O 1
ATOM 4206 N N . ILE B 1 217 ? 36.582 -3.301 -34.656 1.00 19.29 213 ILE B N 1
ATOM 4207 C CA . ILE B 1 217 ? 35.433 -4.198 -34.519 1.00 20.11 213 ILE B CA 1
ATOM 4208 C C . ILE B 1 217 ? 35.942 -5.614 -34.630 1.00 19.00 213 ILE B C 1
ATOM 4209 O O . ILE B 1 217 ? 36.761 -5.948 -35.545 1.00 19.00 213 ILE B O 1
ATOM 4214 N N . VAL B 1 218 ? 35.473 -6.453 -33.701 1.00 18.95 214 VAL B N 1
ATOM 4215 C CA . VAL B 1 218 ? 35.851 -7.830 -33.674 1.00 18.20 214 VAL B CA 1
ATOM 4216 C C . VAL B 1 218 ? 34.633 -8.728 -33.812 1.00 18.41 214 VAL B C 1
ATOM 4217 O O . VAL B 1 218 ? 33.687 -8.527 -33.096 1.00 18.08 214 VAL B O 1
ATOM 4221 N N . VAL B 1 219 ? 34.681 -9.704 -34.721 1.00 18.19 215 VAL B N 1
ATOM 4222 C CA . VAL B 1 219 ? 33.625 -10.694 -34.871 1.00 18.29 215 VAL B CA 1
ATOM 4223 C C . VAL B 1 219 ? 34.118 -12.080 -34.446 1.00 18.25 215 VAL B C 1
ATOM 4224 O O . VAL B 1 219 ? 35.229 -12.448 -34.778 1.00 16.78 215 VAL B O 1
ATOM 4228 N N . HIS B 1 220 ? 33.278 -12.845 -33.726 1.00 17.77 216 HIS B N 1
ATOM 4229 C CA . HIS B 1 220 ? 33.527 -14.299 -33.530 1.00 16.84 216 HIS B CA 1
ATOM 4230 C C . HIS B 1 220 ? 32.340 -15.121 -33.989 1.00 16.32 216 HIS B C 1
ATOM 4231 O O . HIS B 1 220 ? 31.189 -14.770 -33.732 1.00 15.60 216 HIS B O 1
ATOM 4238 N N . SER B 1 221 ? 32.612 -16.258 -34.616 1.00 16.56 217 SER B N 1
ATOM 4239 C CA . SER B 1 221 ? 31.671 -17.358 -34.584 1.00 15.73 217 SER B CA 1
ATOM 4240 C C . SER B 1 221 ? 31.814 -18.032 -33.235 1.00 15.47 217 SER B C 1
ATOM 4241 O O . SER B 1 221 ? 32.698 -18.904 -33.034 1.00 16.54 217 SER B O 1
ATOM 4244 N N . ALA B 1 222 ? 30.940 -17.667 -32.319 1.00 14.89 218 ALA B N 1
ATOM 4245 C CA . ALA B 1 222 ? 30.890 -18.284 -31.006 1.00 14.78 218 ALA B CA 1
ATOM 4246 C C . ALA B 1 222 ? 30.473 -19.733 -31.019 1.00 15.20 218 ALA B C 1
ATOM 4247 O O . ALA B 1 222 ? 30.657 -20.444 -30.021 1.00 14.21 218 ALA B O 1
ATOM 4249 N N . THR B 1 223 ? 29.835 -20.146 -32.110 1.00 15.53 219 THR B N 1
ATOM 4250 C CA . THR B 1 223 ? 29.653 -21.552 -32.430 1.00 16.26 219 THR B CA 1
ATOM 4251 C C . THR B 1 223 ? 30.912 -22.385 -32.168 1.00 18.08 219 THR B C 1
ATOM 4252 O O . THR B 1 223 ? 30.845 -23.564 -31.751 1.00 16.80 219 THR B O 1
ATOM 4256 N N . LYS B 1 224 ? 32.068 -21.777 -32.451 1.00 18.53 220 LYS B N 1
ATOM 4257 C CA . LYS B 1 224 ? 33.314 -22.524 -32.405 1.00 19.69 220 LYS B CA 1
ATOM 4258 C C . LYS B 1 224 ? 33.945 -22.519 -30.986 1.00 18.93 220 LYS B C 1
ATOM 4259 O O . LYS B 1 224 ? 33.346 -23.049 -30.048 1.00 18.85 220 LYS B O 1
ATOM 4265 N N . TYR B 1 225 ? 35.139 -21.937 -30.824 1.00 18.84 221 TYR B N 1
ATOM 4266 C CA . TYR B 1 225 ? 35.907 -22.006 -29.580 1.00 19.53 221 TYR B CA 1
ATOM 4267 C C . TYR B 1 225 ? 35.254 -21.391 -28.387 1.00 17.98 221 TYR B C 1
ATOM 4268 O O . TYR B 1 225 ? 35.373 -21.899 -27.279 1.00 18.67 221 TYR B O 1
ATOM 4277 N N . LEU B 1 226 ? 34.573 -20.284 -28.567 1.00 17.57 222 LEU B N 1
ATOM 4278 C CA . LEU B 1 226 ? 33.993 -19.604 -27.395 1.00 17.99 222 LEU B CA 1
ATOM 4279 C C . LEU B 1 226 ? 33.008 -20.527 -26.633 1.00 18.96 222 LEU B C 1
ATOM 4280 O O . LEU B 1 226 ? 33.092 -20.648 -25.423 1.00 18.01 222 LEU B O 1
ATOM 4285 N N . GLY B 1 227 ? 32.036 -21.103 -27.354 1.00 19.73 223 GLY B N 1
ATOM 4286 C CA . GLY B 1 227 ? 31.114 -22.092 -26.754 1.00 21.02 223 GLY B CA 1
ATOM 4287 C C . GLY B 1 227 ? 31.849 -23.411 -26.494 1.00 21.65 223 GLY B C 1
ATOM 4288 O O . GLY B 1 227 ? 31.616 -24.062 -25.460 1.00 21.65 223 GLY B O 1
ATOM 4289 N N . GLY B 1 228 ? 32.674 -23.836 -27.446 1.00 20.30 224 GLY B N 1
ATOM 4290 C CA . GLY B 1 228 ? 33.637 -24.906 -27.166 1.00 22.49 224 GLY B CA 1
ATOM 4291 C C . GLY B 1 228 ? 33.154 -26.349 -27.249 1.00 21.61 224 GLY B C 1
ATOM 4292 O O . GLY B 1 228 ? 33.988 -27.236 -27.355 1.00 22.08 224 GLY B O 1
ATOM 4293 N N . HIS B 1 229 ? 31.831 -26.596 -27.264 1.00 19.72 225 HIS B N 1
ATOM 4294 C CA . HIS B 1 229 ? 31.327 -27.977 -27.150 1.00 20.07 225 HIS B CA 1
ATOM 4295 C C . HIS B 1 229 ? 30.452 -28.433 -28.301 1.00 19.76 225 HIS B C 1
ATOM 4296 O O . HIS B 1 229 ? 29.798 -29.450 -28.203 1.00 18.72 225 HIS B O 1
ATOM 4303 N N . GLY B 1 230 ? 30.473 -27.715 -29.427 1.00 18.10 226 GLY B N 1
ATOM 4304 C CA . GLY B 1 230 ? 29.661 -28.126 -30.559 1.00 17.57 226 GLY B CA 1
ATOM 4305 C C . GLY B 1 230 ? 28.171 -28.136 -30.282 1.00 17.49 226 GLY B C 1
ATOM 4306 O O . GLY B 1 230 ? 27.448 -28.891 -30.923 1.00 17.51 226 GLY B O 1
ATOM 4307 N N . ALA B 1 231 ? 27.692 -27.280 -29.363 1.00 16.81 227 ALA B N 1
ATOM 4308 C CA . ALA B 1 231 ? 26.347 -27.420 -28.873 1.00 19.02 227 ALA B CA 1
ATOM 4309 C C . ALA B 1 231 ? 25.489 -26.168 -29.087 1.00 19.75 227 ALA B C 1
ATOM 4310 O O . ALA B 1 231 ? 24.352 -26.173 -28.686 1.00 22.94 227 ALA B O 1
ATOM 4312 N N . ALA B 1 232 ? 26.018 -25.105 -29.687 1.00 17.61 228 ALA B N 1
ATOM 4313 C CA . ALA B 1 232 ? 25.272 -23.857 -29.761 1.00 16.85 228 ALA B CA 1
ATOM 4314 C C . ALA B 1 232 ? 25.797 -22.967 -30.896 1.00 16.49 228 ALA B C 1
ATOM 4315 O O . ALA B 1 232 ? 26.852 -22.338 -30.768 1.00 15.68 228 ALA B O 1
ATOM 4317 N N . ILE B 1 233 ? 25.031 -22.882 -31.964 1.00 16.90 229 ILE B N 1
ATOM 4318 C CA . ILE B 1 233 ? 25.325 -21.961 -33.063 1.00 17.06 229 ILE B CA 1
ATOM 4319 C C . ILE B 1 233 ? 25.101 -20.528 -32.546 1.00 16.39 229 ILE B C 1
ATOM 4320 O O . ILE B 1 233 ? 24.066 -20.248 -31.921 1.00 14.99 229 ILE B O 1
ATOM 4325 N N . ALA B 1 234 ? 26.095 -19.662 -32.750 1.00 14.91 230 ALA B N 1
ATOM 4326 C CA . ALA B 1 234 ? 26.043 -18.284 -32.267 1.00 13.99 230 ALA B CA 1
ATOM 4327 C C . ALA B 1 234 ? 27.147 -17.426 -32.861 1.00 13.14 230 ALA B C 1
ATOM 4328 O O . ALA B 1 234 ? 28.190 -17.904 -33.250 1.00 12.18 230 ALA B O 1
ATOM 4330 N N . GLY B 1 235 ? 26.867 -16.134 -32.938 1.00 13.40 231 GLY B N 1
ATOM 4331 C CA . GLY B 1 235 ? 27.827 -15.126 -33.388 1.00 12.61 231 GLY B CA 1
ATOM 4332 C C . GLY B 1 235 ? 27.876 -13.975 -32.419 1.00 13.02 231 GLY B C 1
ATOM 4333 O O . GLY B 1 235 ? 26.936 -13.740 -31.619 1.00 13.49 231 GLY B O 1
ATOM 4334 N N . VAL B 1 236 ? 28.977 -13.222 -32.451 1.00 13.27 232 VAL B N 1
ATOM 4335 C CA . VAL B 1 236 ? 29.065 -12.056 -31.606 1.00 13.96 232 VAL B CA 1
ATOM 4336 C C . VAL B 1 236 ? 29.914 -10.999 -32.321 1.00 14.69 232 VAL B C 1
ATOM 4337 O O . VAL B 1 236 ? 30.837 -11.344 -33.079 1.00 15.29 232 VAL B O 1
ATOM 4341 N N . ILE B 1 237 ? 29.491 -9.752 -32.166 1.00 14.92 233 ILE B N 1
ATOM 4342 C CA . ILE B 1 237 ? 30.215 -8.596 -32.648 1.00 15.64 233 ILE B CA 1
ATOM 4343 C C . ILE B 1 237 ? 30.621 -7.808 -31.421 1.00 15.93 233 ILE B C 1
ATOM 4344 O O . ILE B 1 237 ? 29.789 -7.523 -30.568 1.00 15.35 233 ILE B O 1
ATOM 4349 N N . VAL B 1 238 ? 31.909 -7.485 -31.325 1.00 16.20 234 VAL B N 1
ATOM 4350 C CA . VAL B 1 238 ? 32.390 -6.680 -30.224 1.00 17.11 234 VAL B CA 1
ATOM 4351 C C . VAL B 1 238 ? 32.901 -5.331 -30.776 1.00 17.26 234 VAL B C 1
ATOM 4352 O O . VAL B 1 238 ? 33.703 -5.308 -31.736 1.00 18.08 234 VAL B O 1
ATOM 4356 N N . ASP B 1 239 ? 32.466 -4.265 -30.119 1.00 17.73 235 ASP B N 1
ATOM 4357 C CA . ASP B 1 239 ? 32.763 -2.877 -30.477 1.00 19.26 235 ASP B CA 1
ATOM 4358 C C . ASP B 1 239 ? 33.928 -2.405 -29.608 1.00 20.25 235 ASP B C 1
ATOM 4359 O O . ASP B 1 239 ? 33.836 -2.408 -28.367 1.00 20.88 235 ASP B O 1
ATOM 4364 N N . GLY B 1 240 ? 35.041 -2.062 -30.251 1.00 22.35 236 GLY B N 1
ATOM 4365 C CA . GLY B 1 240 ? 36.244 -1.592 -29.511 1.00 23.99 236 GLY B CA 1
ATOM 4366 C C . GLY B 1 240 ? 36.051 -0.225 -28.886 1.00 24.51 236 GLY B C 1
ATOM 4367 O O . GLY B 1 240 ? 36.706 0.113 -27.906 1.00 25.47 236 GLY B O 1
ATOM 4368 N N . GLY B 1 241 ? 35.176 0.579 -29.480 1.00 25.50 237 GLY B N 1
ATOM 4369 C CA . GLY B 1 241 ? 34.951 1.961 -29.023 1.00 27.56 237 GLY B CA 1
ATOM 4370 C C . GLY B 1 241 ? 36.148 2.883 -29.284 1.00 28.04 237 GLY B C 1
ATOM 4371 O O . GLY B 1 241 ? 36.289 3.883 -28.624 1.00 30.07 237 GLY B O 1
ATOM 4372 N N . THR B 1 242 ? 36.971 2.542 -30.270 1.00 28.04 238 THR B N 1
ATOM 4373 C CA . THR B 1 242 ? 38.232 3.248 -30.580 1.00 30.22 238 THR B CA 1
ATOM 4374 C C . THR B 1 242 ? 38.168 4.075 -31.850 1.00 29.56 238 THR B C 1
ATOM 4375 O O . THR B 1 242 ? 39.178 4.579 -32.268 1.00 30.78 238 THR B O 1
ATOM 4379 N N . PHE B 1 243 ? 37.020 4.131 -32.524 1.00 27.09 239 PHE B N 1
ATOM 4380 C CA . PHE B 1 243 ? 36.966 4.762 -33.854 1.00 25.96 239 PHE B CA 1
ATOM 4381 C C . PHE B 1 243 ? 36.093 5.986 -33.823 1.00 25.71 239 PHE B C 1
ATOM 4382 O O . PHE B 1 243 ? 35.023 5.972 -33.241 1.00 24.06 239 PHE B O 1
ATOM 4390 N N . ASP B 1 244 ? 36.553 7.066 -34.451 1.00 26.21 240 ASP B N 1
ATOM 4391 C CA . ASP B 1 244 ? 35.776 8.287 -34.544 1.00 26.41 240 ASP B CA 1
ATOM 4392 C C . ASP B 1 244 ? 34.883 8.180 -35.754 1.00 25.22 240 ASP B C 1
ATOM 4393 O O . ASP B 1 244 ? 35.365 8.154 -36.885 1.00 24.03 240 ASP B O 1
ATOM 4398 N N . TRP B 1 245 ? 33.572 8.159 -35.496 1.00 25.05 241 TRP B N 1
ATOM 4399 C CA . TRP B 1 245 ? 32.543 7.935 -36.526 1.00 24.71 241 TRP B CA 1
ATOM 4400 C C . TRP B 1 245 ? 32.139 9.219 -37.271 1.00 25.66 241 TRP B C 1
ATOM 4401 O O . TRP B 1 245 ? 31.258 9.145 -38.116 1.00 25.02 241 TRP B O 1
ATOM 4412 N N . THR B 1 246 ? 32.778 10.363 -36.948 1.00 26.89 242 THR B N 1
ATOM 4413 C CA . THR B 1 246 ? 32.384 11.718 -37.433 1.00 27.13 242 THR B CA 1
ATOM 4414 C C . THR B 1 246 ? 33.350 12.312 -38.462 1.00 27.57 242 THR B C 1
ATOM 4415 O O . THR B 1 246 ? 33.189 13.480 -38.846 1.00 29.58 242 THR B O 1
ATOM 4419 N N . GLN B 1 247 ? 34.329 11.533 -38.928 1.00 27.37 243 GLN B N 1
ATOM 4420 C CA . GLN B 1 247 ? 35.328 12.013 -39.883 1.00 28.64 243 GLN B CA 1
ATOM 4421 C C . GLN B 1 247 ? 34.790 12.247 -41.298 1.00 29.08 243 GLN B C 1
ATOM 4422 O O . GLN B 1 247 ? 35.398 12.999 -42.052 1.00 28.70 243 GLN B O 1
ATOM 4428 N N . GLY B 1 248 ? 33.683 11.597 -41.675 1.00 27.21 244 GLY B N 1
ATOM 4429 C CA . GLY B 1 248 ? 32.922 12.001 -42.824 1.00 27.08 244 GLY B CA 1
ATOM 4430 C C . GLY B 1 248 ? 32.357 10.886 -43.699 1.00 27.92 244 GLY B C 1
ATOM 4431 O O . GLY B 1 248 ? 31.417 11.108 -44.466 1.00 26.15 244 GLY B O 1
ATOM 4432 N N . ARG B 1 249 ? 32.904 9.679 -43.602 1.00 27.47 245 ARG B N 1
ATOM 4433 C CA . ARG B 1 249 ? 32.350 8.563 -44.369 1.00 26.69 245 ARG B CA 1
ATOM 4434 C C . ARG B 1 249 ? 31.066 7.946 -43.768 1.00 25.13 245 ARG B C 1
ATOM 4435 O O . ARG B 1 249 ? 30.503 7.041 -44.378 1.00 24.46 245 ARG B O 1
ATOM 4443 N N . PHE B 1 250 ? 30.592 8.444 -42.621 1.00 24.23 246 PHE B N 1
ATOM 4444 C CA . PHE B 1 250 ? 29.536 7.780 -41.869 1.00 23.91 246 PHE B CA 1
ATOM 4445 C C . PHE B 1 250 ? 28.392 8.674 -41.442 1.00 24.30 246 PHE B C 1
ATOM 4446 O O . PHE B 1 250 ? 28.158 8.849 -40.251 1.00 23.58 246 PHE B O 1
ATOM 4454 N N . PRO B 1 251 ? 27.653 9.232 -42.421 1.00 25.19 247 PRO B N 1
ATOM 4455 C CA . PRO B 1 251 ? 26.579 10.161 -42.066 1.00 26.77 247 PRO B CA 1
ATOM 4456 C C . PRO B 1 251 ? 25.420 9.482 -41.320 1.00 26.77 247 PRO B C 1
ATOM 4457 O O . PRO B 1 251 ? 24.676 10.143 -40.580 1.00 26.44 247 PRO B O 1
ATOM 4461 N N . GLU B 1 252 ? 25.283 8.172 -41.479 1.00 26.55 248 GLU B N 1
ATOM 4462 C CA . GLU B 1 252 ? 24.357 7.411 -40.608 1.00 27.71 248 GLU B CA 1
ATOM 4463 C C . GLU B 1 252 ? 24.691 7.487 -39.122 1.00 26.85 248 GLU B C 1
ATOM 4464 O O . GLU B 1 252 ? 23.813 7.258 -38.263 1.00 27.94 248 GLU B O 1
ATOM 4470 N N . PHE B 1 253 ? 25.950 7.776 -38.803 1.00 25.61 249 PHE B N 1
ATOM 4471 C CA . PHE B 1 253 ? 26.347 8.004 -37.411 1.00 26.63 249 PHE B CA 1
ATOM 4472 C C . PHE B 1 253 ? 26.176 9.461 -36.944 1.00 28.00 249 PHE B C 1
ATOM 4473 O O . PHE B 1 253 ? 26.211 9.724 -35.730 1.00 30.36 249 PHE B O 1
ATOM 4481 N N . THR B 1 254 ? 25.990 10.403 -37.881 1.00 29.12 250 THR B N 1
ATOM 4482 C CA . THR B 1 254 ? 25.995 11.845 -37.533 1.00 30.61 250 THR B CA 1
ATOM 4483 C C . THR B 1 254 ? 24.672 12.537 -37.842 1.00 32.42 250 THR B C 1
ATOM 4484 O O . THR B 1 254 ? 24.549 13.763 -37.680 1.00 32.44 250 THR B O 1
ATOM 4488 N N . THR B 1 255 ? 23.686 11.739 -38.257 1.00 32.65 251 THR B N 1
ATOM 4489 C CA . THR B 1 255 ? 22.398 12.221 -38.706 1.00 34.93 251 THR B CA 1
ATOM 4490 C C . THR B 1 255 ? 21.301 11.684 -37.786 1.00 33.81 251 THR B C 1
ATOM 4491 O O . THR B 1 255 ? 21.250 10.489 -37.556 1.00 31.74 251 THR B O 1
ATOM 4495 N N . PRO B 1 256 ? 20.429 12.573 -37.244 1.00 36.35 252 PRO B N 1
ATOM 4496 C CA . PRO B 1 256 ? 19.328 12.128 -36.392 1.00 35.37 252 PRO B CA 1
ATOM 4497 C C . PRO B 1 256 ? 18.590 10.983 -37.049 1.00 33.32 252 PRO B C 1
ATOM 4498 O O . PRO B 1 256 ? 18.308 11.066 -38.224 1.00 34.23 252 PRO B O 1
ATOM 4502 N N . ASP B 1 257 ? 18.329 9.899 -36.331 1.00 32.33 253 ASP B N 1
ATOM 4503 C CA . ASP B 1 257 ? 17.718 8.710 -36.950 1.00 32.34 253 ASP B CA 1
ATOM 4504 C C . ASP B 1 257 ? 16.209 8.741 -36.796 1.00 30.89 253 ASP B C 1
ATOM 4505 O O . ASP B 1 257 ? 15.700 8.595 -35.692 1.00 28.98 253 ASP B O 1
ATOM 4510 N N . PRO B 1 258 ? 15.478 8.931 -37.903 1.00 32.46 254 PRO B N 1
ATOM 4511 C CA . PRO B 1 258 ? 14.027 8.977 -37.758 1.00 33.47 254 PRO B CA 1
ATOM 4512 C C . PRO B 1 258 ? 13.437 7.668 -37.202 1.00 34.27 254 PRO B C 1
ATOM 4513 O O . PRO B 1 258 ? 12.384 7.695 -36.613 1.00 32.52 254 PRO B O 1
ATOM 4517 N N . SER B 1 259 ? 14.138 6.551 -37.361 1.00 35.84 255 SER B N 1
ATOM 4518 C CA . SER B 1 259 ? 13.629 5.266 -36.839 1.00 36.28 255 SER B CA 1
ATOM 4519 C C . SER B 1 259 ? 13.776 5.156 -35.334 1.00 37.27 255 SER B C 1
ATOM 4520 O O . SER B 1 259 ? 13.143 4.309 -34.713 1.00 38.91 255 SER B O 1
ATOM 4523 N N . TYR B 1 260 ? 14.617 5.991 -34.737 1.00 34.71 256 TYR B N 1
ATOM 4524 C CA . TYR B 1 260 ? 14.937 5.802 -33.337 1.00 35.58 256 TYR B CA 1
ATOM 4525 C C . TYR B 1 260 ? 15.065 7.138 -32.617 1.00 35.60 256 TYR B C 1
ATOM 4526 O O . TYR B 1 260 ? 16.136 7.512 -32.165 1.00 32.53 256 TYR B O 1
ATOM 4535 N N . HIS B 1 261 ? 13.940 7.849 -32.570 1.00 38.40 257 HIS B N 1
ATOM 4536 C CA . HIS B 1 261 ? 13.753 9.046 -31.758 1.00 38.63 257 HIS B CA 1
ATOM 4537 C C . HIS B 1 261 ? 14.720 10.170 -32.130 1.00 36.26 257 HIS B C 1
ATOM 4538 O O . HIS B 1 261 ? 15.044 10.972 -31.276 1.00 38.25 257 HIS B O 1
ATOM 4545 N N . GLY B 1 262 ? 15.235 10.193 -33.353 1.00 33.63 258 GLY B N 1
ATOM 4546 C CA . GLY B 1 262 ? 16.153 11.244 -33.777 1.00 34.09 258 GLY B CA 1
ATOM 4547 C C . GLY B 1 262 ? 17.529 11.151 -33.135 1.00 34.73 258 GLY B C 1
ATOM 4548 O O . GLY B 1 262 ? 18.326 12.088 -33.202 1.00 33.85 258 GLY B O 1
ATOM 4549 N N . VAL B 1 263 ? 17.841 10.007 -32.540 1.00 32.24 259 VAL B N 1
ATOM 4550 C CA . VAL B 1 263 ? 19.145 9.818 -31.969 1.00 32.79 259 VAL B CA 1
ATOM 4551 C C . VAL B 1 263 ? 20.236 9.996 -33.031 1.00 31.16 259 VAL B C 1
ATOM 4552 O O . VAL B 1 263 ? 20.045 9.664 -34.200 1.00 31.88 259 VAL B O 1
ATOM 4556 N N . VAL B 1 264 ? 21.342 10.602 -32.620 1.00 30.81 260 VAL B N 1
ATOM 4557 C CA . VAL B 1 264 ? 22.540 10.727 -33.433 1.00 30.18 260 VAL B CA 1
ATOM 4558 C C . VAL B 1 264 ? 23.532 9.775 -32.796 1.00 28.42 260 VAL B C 1
ATOM 4559 O O . VAL B 1 264 ? 24.023 10.031 -31.697 1.00 27.30 260 VAL B O 1
ATOM 4563 N N . PHE B 1 265 ? 23.795 8.650 -33.462 1.00 26.12 261 PHE B N 1
ATOM 4564 C CA . PHE B 1 265 ? 24.544 7.590 -32.840 1.00 25.05 261 PHE B CA 1
ATOM 4565 C C . PHE B 1 265 ? 25.909 8.006 -32.325 1.00 26.64 261 PHE B C 1
ATOM 4566 O O . PHE B 1 265 ? 26.287 7.598 -31.225 1.00 25.90 261 PHE B O 1
ATOM 4574 N N . ALA B 1 266 ? 26.646 8.832 -33.072 1.00 27.25 262 ALA B N 1
ATOM 4575 C CA . ALA B 1 266 ? 27.991 9.241 -32.624 1.00 27.37 262 ALA B CA 1
ATOM 4576 C C . ALA B 1 266 ? 27.973 9.956 -31.279 1.00 29.12 262 ALA B C 1
ATOM 4577 O O . ALA B 1 266 ? 28.938 9.880 -30.515 1.00 31.29 262 ALA B O 1
ATOM 4579 N N . GLU B 1 267 ? 26.878 10.634 -30.976 1.00 30.73 263 GLU B N 1
ATOM 4580 C CA . GLU B 1 267 ? 26.722 11.313 -29.685 1.00 31.63 263 GLU B CA 1
ATOM 4581 C C . GLU B 1 267 ? 26.526 10.345 -28.525 1.00 31.53 263 GLU B C 1
ATOM 4582 O O . GLU B 1 267 ? 26.487 10.757 -27.386 1.00 32.15 263 GLU B O 1
ATOM 4588 N N . LEU B 1 268 ? 26.367 9.064 -28.803 1.00 29.90 264 LEU B N 1
ATOM 4589 C CA . LEU B 1 268 ? 26.308 8.096 -27.744 1.00 29.86 264 LEU B CA 1
ATOM 4590 C C . LEU B 1 268 ? 27.701 7.684 -27.318 1.00 28.66 264 LEU B C 1
ATOM 4591 O O . LEU B 1 268 ? 27.833 6.913 -26.409 1.00 29.76 264 LEU B O 1
ATOM 4596 N N . GLY B 1 269 ? 28.744 8.221 -27.934 1.00 29.36 265 GLY B N 1
ATOM 4597 C CA . GLY B 1 269 ? 30.086 7.987 -27.452 1.00 28.82 265 GLY B CA 1
ATOM 4598 C C . GLY B 1 269 ? 30.625 6.623 -27.874 1.00 27.82 265 GLY B C 1
ATOM 4599 O O . GLY B 1 269 ? 30.263 6.107 -28.948 1.00 26.25 265 GLY B O 1
ATOM 4600 N N . ALA B 1 270 ? 31.438 6.025 -27.001 1.00 25.87 266 ALA B N 1
ATOM 4601 C CA . ALA B 1 270 ? 32.235 4.854 -27.341 1.00 25.51 266 ALA B CA 1
ATOM 4602 C C . ALA B 1 270 ? 31.457 3.661 -27.953 1.00 24.32 266 ALA B C 1
ATOM 4603 O O . ALA B 1 270 ? 31.952 3.061 -28.881 1.00 24.16 266 ALA B O 1
ATOM 4605 N N . PRO B 1 271 ? 30.261 3.309 -27.436 1.00 23.95 267 PRO B N 1
ATOM 4606 C CA . PRO B 1 271 ? 29.584 2.125 -28.014 1.00 23.00 267 PRO B CA 1
ATOM 4607 C C . PRO B 1 271 ? 28.536 2.451 -29.084 1.00 21.51 267 PRO B C 1
ATOM 4608 O O . PRO B 1 271 ? 27.584 1.709 -29.270 1.00 21.07 267 PRO B O 1
ATOM 4612 N N . ALA B 1 272 ? 28.732 3.541 -29.802 1.00 20.68 268 ALA B N 1
ATOM 4613 C CA . ALA B 1 272 ? 27.834 3.964 -30.847 1.00 20.72 268 ALA B CA 1
ATOM 4614 C C . ALA B 1 272 ? 27.551 2.827 -31.835 1.00 20.02 268 ALA B C 1
ATOM 4615 O O . ALA B 1 272 ? 26.396 2.598 -32.235 1.00 20.26 268 ALA B O 1
ATOM 4617 N N . TYR B 1 273 ? 28.593 2.131 -32.266 1.00 19.51 269 TYR B N 1
ATOM 4618 C CA . TYR B 1 273 ? 28.421 1.110 -33.289 1.00 18.69 269 TYR B CA 1
ATOM 4619 C C . TYR B 1 273 ? 27.606 -0.053 -32.789 1.00 18.78 269 TYR B C 1
ATOM 4620 O O . TYR B 1 273 ? 26.706 -0.516 -33.476 1.00 18.32 269 TYR B O 1
ATOM 4629 N N . ALA B 1 274 ? 27.918 -0.543 -31.595 1.00 18.85 270 ALA B N 1
ATOM 4630 C CA . ALA B 1 274 ? 27.120 -1.601 -31.000 1.00 18.15 270 ALA B CA 1
ATOM 4631 C C . ALA B 1 274 ? 25.656 -1.224 -30.817 1.00 18.65 270 ALA B C 1
ATOM 4632 O O . ALA B 1 274 ? 24.759 -2.070 -31.067 1.00 17.22 270 ALA B O 1
ATOM 4634 N N . LEU B 1 275 ? 25.411 -0.003 -30.358 1.00 18.21 271 LEU B N 1
ATOM 4635 C CA . LEU B 1 275 ? 24.053 0.418 -30.093 1.00 19.64 271 LEU B CA 1
ATOM 4636 C C . LEU B 1 275 ? 23.265 0.531 -31.378 1.00 18.77 271 LEU B C 1
ATOM 4637 O O . LEU B 1 275 ? 22.121 0.071 -31.459 1.00 19.55 271 LEU B O 1
ATOM 4642 N N . LYS B 1 276 ? 23.866 1.151 -32.380 1.00 18.33 272 LYS B N 1
ATOM 4643 C CA . LYS B 1 276 ? 23.249 1.230 -33.690 1.00 17.97 272 LYS B CA 1
ATOM 4644 C C . LYS B 1 276 ? 22.894 -0.147 -34.223 1.00 17.52 272 LYS B C 1
ATOM 4645 O O . LYS B 1 276 ? 21.842 -0.323 -34.863 1.00 18.43 272 LYS B O 1
ATOM 4651 N N . ALA B 1 277 ? 23.796 -1.102 -34.069 1.00 16.66 273 ALA B N 1
ATOM 4652 C CA . ALA B 1 277 ? 23.551 -2.423 -34.657 1.00 17.20 273 ALA B CA 1
ATOM 4653 C C . ALA B 1 277 ? 22.344 -3.053 -33.946 1.00 17.56 273 ALA B C 1
ATOM 4654 O O . ALA B 1 277 ? 21.536 -3.719 -34.583 1.00 16.52 273 ALA B O 1
ATOM 4656 N N . ARG B 1 278 ? 22.259 -2.879 -32.625 1.00 17.39 274 ARG B N 1
ATOM 4657 C CA . ARG B 1 278 ? 21.135 -3.463 -31.894 1.00 17.64 274 ARG B CA 1
ATOM 4658 C C . ARG B 1 278 ? 19.792 -2.807 -32.262 1.00 17.81 274 ARG B C 1
ATOM 4659 O O . ARG B 1 278 ? 18.800 -3.482 -32.510 1.00 16.34 274 ARG B O 1
ATOM 4667 N N . VAL B 1 279 ? 19.746 -1.484 -32.309 1.00 18.17 275 VAL B N 1
ATOM 4668 C CA . VAL B 1 279 ? 18.465 -0.826 -32.422 1.00 19.54 275 VAL B CA 1
ATOM 4669 C C . VAL B 1 279 ? 17.955 -0.768 -33.852 1.00 19.24 275 VAL B C 1
ATOM 4670 O O . VAL B 1 279 ? 16.760 -0.566 -34.055 1.00 18.63 275 VAL B O 1
ATOM 4674 N N . GLN B 1 280 ? 18.843 -0.941 -34.826 1.00 17.83 276 GLN B N 1
ATOM 4675 C CA . GLN B 1 280 ? 18.469 -0.932 -36.217 1.00 18.05 276 GLN B CA 1
ATOM 4676 C C . GLN B 1 280 ? 18.488 -2.354 -36.778 1.00 17.31 276 GLN B C 1
ATOM 4677 O O . GLN B 1 280 ? 17.445 -2.835 -37.190 1.00 17.58 276 GLN B O 1
ATOM 4683 N N . LEU B 1 281 ? 19.633 -3.034 -36.763 1.00 15.90 277 LEU B N 1
ATOM 4684 C CA . LEU B 1 281 ? 19.755 -4.326 -37.469 1.00 16.90 277 LEU B CA 1
ATOM 4685 C C . LEU B 1 281 ? 19.070 -5.486 -36.749 1.00 16.25 277 LEU B C 1
ATOM 4686 O O . LEU B 1 281 ? 18.294 -6.236 -37.350 1.00 16.00 277 LEU B O 1
ATOM 4691 N N . LEU B 1 282 ? 19.297 -5.611 -35.457 1.00 16.52 278 LEU B N 1
ATOM 4692 C CA . LEU B 1 282 ? 18.661 -6.693 -34.714 1.00 16.00 278 LEU B CA 1
ATOM 4693 C C . LEU B 1 282 ? 17.164 -6.473 -34.680 1.00 16.60 278 LEU B C 1
ATOM 4694 O O . LEU B 1 282 ? 16.395 -7.403 -34.877 1.00 15.65 278 LEU B O 1
ATOM 4699 N N . ARG B 1 283 ? 16.760 -5.239 -34.432 1.00 17.30 279 ARG B N 1
ATOM 4700 C CA . ARG B 1 283 ? 15.374 -4.869 -34.543 1.00 17.96 279 ARG B CA 1
ATOM 4701 C C . ARG B 1 283 ? 14.720 -5.279 -35.869 1.00 17.34 279 ARG B C 1
ATOM 4702 O O . ARG B 1 283 ? 13.641 -5.904 -35.840 1.00 16.85 279 ARG B O 1
ATOM 4710 N N . ASP B 1 284 ? 15.293 -4.858 -37.010 1.00 15.75 280 ASP B N 1
ATOM 4711 C CA . ASP B 1 284 ? 14.647 -5.098 -38.324 1.00 15.93 280 ASP B CA 1
ATOM 4712 C C . ASP B 1 284 ? 14.883 -6.471 -38.928 1.00 15.13 280 ASP B C 1
ATOM 4713 O O . ASP B 1 284 ? 13.932 -7.154 -39.429 1.00 15.06 280 ASP B O 1
ATOM 4718 N N . LEU B 1 285 ? 16.139 -6.894 -38.868 1.00 14.08 281 LEU B N 1
ATOM 4719 C CA . LEU B 1 285 ? 16.588 -8.117 -39.574 1.00 13.37 281 LEU B CA 1
ATOM 4720 C C . LEU B 1 285 ? 16.467 -9.380 -38.711 1.00 12.68 281 LEU B C 1
ATOM 4721 O O . LEU B 1 285 ? 16.358 -10.453 -39.259 1.00 12.03 281 LEU B O 1
ATOM 4726 N N . GLY B 1 286 ? 16.520 -9.243 -37.403 1.00 12.24 282 GLY B N 1
ATOM 4727 C CA . GLY B 1 286 ? 16.019 -10.298 -36.499 1.00 12.80 282 GLY B CA 1
ATOM 4728 C C . GLY B 1 286 ? 16.860 -11.543 -36.347 1.00 12.76 282 GLY B C 1
ATOM 4729 O O . GLY B 1 286 ? 16.304 -12.646 -36.047 1.00 13.27 282 GLY B O 1
ATOM 4730 N N . SER B 1 287 ? 18.178 -11.398 -36.524 1.00 12.04 283 SER B N 1
ATOM 4731 C CA . SER B 1 287 ? 19.122 -12.482 -36.287 1.00 12.15 283 SER B CA 1
ATOM 4732 C C . SER B 1 287 ? 19.410 -12.694 -34.796 1.00 12.37 283 SER B C 1
ATOM 4733 O O . SER B 1 287 ? 20.537 -12.677 -34.389 1.00 11.45 283 SER B O 1
ATOM 4736 N N . ALA B 1 288 ? 18.345 -12.928 -34.030 1.00 13.78 284 ALA B N 1
ATOM 4737 C CA . ALA B 1 288 ? 18.391 -13.009 -32.580 1.00 14.15 284 ALA B CA 1
ATOM 4738 C C . ALA B 1 288 ? 18.924 -14.379 -32.128 1.00 13.66 284 ALA B C 1
ATOM 4739 O O . ALA B 1 288 ? 18.670 -15.401 -32.766 1.00 11.89 284 ALA B O 1
ATOM 4741 N N . ALA B 1 289 ? 19.626 -14.373 -30.999 1.00 13.30 285 ALA B N 1
ATOM 4742 C CA . ALA B 1 289 ? 20.019 -15.609 -30.349 1.00 14.65 285 ALA B CA 1
ATOM 4743 C C . ALA B 1 289 ? 18.970 -16.096 -29.372 1.00 15.10 285 ALA B C 1
ATOM 4744 O O . ALA B 1 289 ? 18.363 -15.328 -28.654 1.00 15.17 285 ALA B O 1
ATOM 4746 N N . SER B 1 290 ? 18.799 -17.399 -29.298 1.00 15.42 286 SER B N 1
ATOM 4747 C CA . SER B 1 290 ? 18.020 -17.968 -28.205 1.00 15.13 286 SER B CA 1
ATOM 4748 C C . SER B 1 290 ? 18.741 -17.759 -26.901 1.00 14.87 286 SER B C 1
ATOM 4749 O O . SER B 1 290 ? 19.955 -17.974 -26.854 1.00 14.70 286 SER B O 1
ATOM 4752 N N . PRO B 1 291 ? 18.029 -17.394 -25.830 1.00 14.75 287 PRO B N 1
ATOM 4753 C CA . PRO B 1 291 ? 18.675 -17.353 -24.501 1.00 14.60 287 PRO B CA 1
ATOM 4754 C C . PRO B 1 291 ? 19.318 -18.688 -24.068 1.00 14.58 287 PRO B C 1
ATOM 4755 O O . PRO B 1 291 ? 20.315 -18.672 -23.374 1.00 14.29 287 PRO B O 1
ATOM 4759 N N . PHE B 1 292 ? 18.797 -19.811 -24.535 1.00 14.27 288 PHE B N 1
ATOM 4760 C CA . PHE B 1 292 ? 19.389 -21.115 -24.236 1.00 15.07 288 PHE B CA 1
ATOM 4761 C C . PHE B 1 292 ? 20.767 -21.271 -24.885 1.00 14.79 288 PHE B C 1
ATOM 4762 O O . PHE B 1 292 ? 21.707 -21.774 -24.264 1.00 14.14 288 PHE B O 1
ATOM 4770 N N . ASN B 1 293 ? 20.879 -20.866 -26.156 1.00 13.31 289 ASN B N 1
ATOM 4771 C CA . ASN B 1 293 ? 22.191 -20.808 -26.812 1.00 13.58 289 ASN B CA 1
ATOM 4772 C C . ASN B 1 293 ? 23.212 -19.860 -26.139 1.00 13.13 289 ASN B C 1
ATOM 4773 O O . ASN B 1 293 ? 24.379 -20.195 -26.003 1.00 14.14 289 ASN B O 1
ATOM 4778 N N . ALA B 1 294 ? 22.762 -18.736 -25.628 1.00 13.21 290 ALA B N 1
ATOM 4779 C CA . ALA B 1 294 ? 23.638 -17.847 -24.866 1.00 12.69 290 ALA B CA 1
ATOM 4780 C C . ALA B 1 294 ? 24.091 -18.500 -23.564 1.00 13.48 290 ALA B C 1
ATOM 4781 O O . ALA B 1 294 ? 25.255 -18.419 -23.202 1.00 13.26 290 ALA B O 1
ATOM 4783 N N . PHE B 1 295 ? 23.167 -19.143 -22.865 1.00 13.61 291 PHE B N 1
ATOM 4784 C CA . PHE B 1 295 ? 23.514 -19.930 -21.662 1.00 14.40 291 PHE B CA 1
ATOM 4785 C C . PHE B 1 295 ? 24.569 -20.985 -21.972 1.00 14.80 291 PHE B C 1
ATOM 4786 O O . PHE B 1 295 ? 25.524 -21.131 -21.204 1.00 16.04 291 PHE B O 1
ATOM 4794 N N . LEU B 1 296 ? 24.401 -21.739 -23.066 1.00 14.43 292 LEU B N 1
ATOM 4795 C CA . LEU B 1 296 ? 25.399 -22.754 -23.437 1.00 15.80 292 LEU B CA 1
ATOM 4796 C C . LEU B 1 296 ? 26.737 -22.126 -23.773 1.00 15.82 292 LEU B C 1
ATOM 4797 O O . LEU B 1 296 ? 27.749 -22.651 -23.424 1.00 16.30 292 LEU B O 1
ATOM 4802 N N . VAL B 1 297 ? 26.744 -20.983 -24.433 1.00 15.83 293 VAL B N 1
ATOM 4803 C CA . VAL B 1 297 ? 28.006 -20.336 -24.721 1.00 15.58 293 VAL B CA 1
ATOM 4804 C C . VAL B 1 297 ? 28.672 -19.878 -23.438 1.00 16.18 293 VAL B C 1
ATOM 4805 O O . VAL B 1 297 ? 29.885 -20.038 -23.304 1.00 17.15 293 VAL B O 1
ATOM 4809 N N . ALA B 1 298 ? 27.911 -19.317 -22.523 1.00 15.88 294 ALA B N 1
ATOM 4810 C CA . ALA B 1 298 ? 28.443 -18.914 -21.213 1.00 18.44 294 ALA B CA 1
ATOM 4811 C C . ALA B 1 298 ? 29.140 -20.070 -20.491 1.00 19.97 294 ALA B C 1
ATOM 4812 O O . ALA B 1 298 ? 30.186 -19.885 -19.859 1.00 18.96 294 ALA B O 1
ATOM 4814 N N A GLN B 1 299 ? 28.569 -21.257 -20.620 0.50 20.29 295 GLN B N 1
ATOM 4815 N N B GLN B 1 299 ? 28.515 -21.250 -20.577 0.50 19.28 295 GLN B N 1
ATOM 4816 C CA A GLN B 1 299 ? 29.104 -22.419 -19.974 0.50 21.50 295 GLN B CA 1
ATOM 4817 C CA B GLN B 1 299 ? 29.055 -22.487 -20.036 0.50 19.65 295 GLN B CA 1
ATOM 4818 C C A GLN B 1 299 ? 30.427 -22.832 -20.614 0.50 21.38 295 GLN B C 1
ATOM 4819 C C B GLN B 1 299 ? 30.444 -22.692 -20.587 0.50 20.42 295 GLN B C 1
ATOM 4820 O O A GLN B 1 299 ? 31.313 -23.405 -19.956 0.50 22.08 295 GLN B O 1
ATOM 4821 O O B GLN B 1 299 ? 31.396 -22.934 -19.826 0.50 21.80 295 GLN B O 1
ATOM 4832 N N . GLY B 1 300 ? 30.560 -22.565 -21.899 1.00 19.78 296 GLY B N 1
ATOM 4833 C CA . GLY B 1 300 ? 31.821 -22.801 -22.585 1.00 20.71 296 GLY B CA 1
ATOM 4834 C C . GLY B 1 300 ? 32.866 -21.772 -22.182 1.00 21.82 296 GLY B C 1
ATOM 4835 O O . GLY B 1 300 ? 34.042 -22.104 -22.026 1.00 22.65 296 GLY B O 1
ATOM 4836 N N . LEU B 1 301 ? 32.440 -20.519 -22.049 1.00 20.29 297 LEU B N 1
ATOM 4837 C CA . LEU B 1 301 ? 33.338 -19.440 -21.652 1.00 19.85 297 LEU B CA 1
ATOM 4838 C C . LEU B 1 301 ? 34.032 -19.679 -20.309 1.00 19.54 297 LEU B C 1
ATOM 4839 O O . LEU B 1 301 ? 35.227 -19.330 -20.122 1.00 17.95 297 LEU B O 1
ATOM 4844 N N . GLU B 1 302 ? 33.303 -20.326 -19.410 1.00 18.92 298 GLU B N 1
ATOM 4845 C CA . GLU B 1 302 ? 33.830 -20.593 -18.106 1.00 20.54 298 GLU B CA 1
ATOM 4846 C C . GLU B 1 302 ? 35.101 -21.402 -18.146 1.00 20.77 298 GLU B C 1
ATOM 4847 O O . GLU B 1 302 ? 35.844 -21.330 -17.177 1.00 24.34 298 GLU B O 1
ATOM 4853 N N . THR B 1 303 ? 35.380 -22.137 -19.230 1.00 19.70 299 THR B N 1
ATOM 4854 C CA . THR B 1 303 ? 36.650 -22.869 -19.367 1.00 20.22 299 THR B CA 1
ATOM 4855 C C . THR B 1 303 ? 37.504 -22.443 -20.579 1.00 19.68 299 THR B C 1
ATOM 4856 O O . THR B 1 303 ? 38.463 -23.128 -20.966 1.00 20.51 299 THR B O 1
ATOM 4860 N N . LEU B 1 304 ? 37.173 -21.322 -21.192 1.00 19.62 300 LEU B N 1
ATOM 4861 C CA . LEU B 1 304 ? 37.830 -20.959 -22.481 1.00 19.20 300 LEU B CA 1
ATOM 4862 C C . LEU B 1 304 ? 39.360 -21.060 -22.465 1.00 18.94 300 LEU B C 1
ATOM 4863 O O . LEU B 1 304 ? 39.966 -21.793 -23.269 1.00 19.19 300 LEU B O 1
ATOM 4868 N N . SER B 1 305 ? 39.974 -20.332 -21.549 1.00 19.75 301 SER B N 1
ATOM 4869 C CA . SER B 1 305 ? 41.467 -20.277 -21.478 1.00 21.71 301 SER B CA 1
ATOM 4870 C C . SER B 1 305 ? 42.094 -21.666 -21.248 1.00 22.28 301 SER B C 1
ATOM 4871 O O . SER B 1 305 ? 43.122 -22.029 -21.868 1.00 21.71 301 SER B O 1
ATOM 4874 N N . LEU B 1 306 ? 41.448 -22.478 -20.397 1.00 22.64 302 LEU B N 1
ATOM 4875 C CA . LEU B 1 306 ? 41.939 -23.853 -20.146 1.00 23.08 302 LEU B CA 1
ATOM 4876 C C . LEU B 1 306 ? 41.910 -24.677 -21.421 1.00 23.33 302 LEU B C 1
ATOM 4877 O O . LEU B 1 306 ? 42.877 -25.413 -21.782 1.00 22.80 302 LEU B O 1
ATOM 4882 N N . ARG B 1 307 ? 40.789 -24.568 -22.126 1.00 20.92 303 ARG B N 1
ATOM 4883 C CA . ARG B 1 307 ? 40.640 -25.309 -23.348 1.00 20.88 303 ARG B CA 1
ATOM 4884 C C . ARG B 1 307 ? 41.617 -24.792 -24.413 1.00 21.37 303 ARG B C 1
ATOM 4885 O O . ARG B 1 307 ? 42.221 -25.599 -25.093 1.00 20.78 303 ARG B O 1
ATOM 4893 N N . ILE B 1 308 ? 41.698 -23.469 -24.614 1.00 20.83 304 ILE B N 1
ATOM 4894 C CA . ILE B 1 308 ? 42.644 -22.959 -25.666 1.00 22.08 304 ILE B CA 1
ATOM 4895 C C . ILE B 1 308 ? 44.093 -23.387 -25.334 1.00 22.25 304 ILE B C 1
ATOM 4896 O O . ILE B 1 308 ? 44.806 -23.783 -26.205 1.00 23.61 304 ILE B O 1
ATOM 4901 N N A GLU B 1 309 ? 44.478 -23.365 -24.070 0.50 23.69 305 GLU B N 1
ATOM 4902 N N B GLU B 1 309 ? 44.475 -23.344 -24.061 0.50 23.96 305 GLU B N 1
ATOM 4903 C CA A GLU B 1 309 ? 45.825 -23.802 -23.697 0.50 24.64 305 GLU B CA 1
ATOM 4904 C CA B GLU B 1 309 ? 45.816 -23.783 -23.641 0.50 25.08 305 GLU B CA 1
ATOM 4905 C C A GLU B 1 309 ? 46.148 -25.183 -24.186 0.50 25.18 305 GLU B C 1
ATOM 4906 C C B GLU B 1 309 ? 46.145 -25.169 -24.162 0.50 25.42 305 GLU B C 1
ATOM 4907 O O A GLU B 1 309 ? 47.227 -25.403 -24.726 0.50 24.52 305 GLU B O 1
ATOM 4908 O O B GLU B 1 309 ? 47.228 -25.376 -24.700 0.50 24.71 305 GLU B O 1
ATOM 4919 N N . ARG B 1 310 ? 45.201 -26.112 -24.032 1.00 24.70 306 ARG B N 1
ATOM 4920 C CA . ARG B 1 310 ? 45.446 -27.512 -24.413 1.00 24.56 306 ARG B CA 1
ATOM 4921 C C . ARG B 1 310 ? 45.252 -27.708 -25.900 1.00 23.58 306 ARG B C 1
ATOM 4922 O O . ARG B 1 310 ? 45.961 -28.490 -26.542 1.00 23.56 306 ARG B O 1
ATOM 4930 N N . HIS B 1 311 ? 44.282 -27.020 -26.480 1.00 22.70 307 HIS B N 1
ATOM 4931 C CA . HIS B 1 311 ? 44.106 -27.080 -27.952 1.00 22.95 307 HIS B CA 1
ATOM 4932 C C . HIS B 1 311 ? 45.440 -26.652 -28.600 1.00 23.90 307 HIS B C 1
ATOM 4933 O O . HIS B 1 311 ? 45.957 -27.318 -29.537 1.00 24.57 307 HIS B O 1
ATOM 4940 N N . VAL B 1 312 ? 45.996 -25.570 -28.086 1.00 24.54 308 VAL B N 1
ATOM 4941 C CA . VAL B 1 312 ? 47.238 -24.994 -28.666 1.00 27.24 308 VAL B CA 1
ATOM 4942 C C . VAL B 1 312 ? 48.483 -25.867 -28.405 1.00 28.21 308 VAL B C 1
ATOM 4943 O O . VAL B 1 312 ? 49.257 -26.123 -29.332 1.00 28.51 308 VAL B O 1
ATOM 4947 N N . SER B 1 313 ? 48.674 -26.357 -27.171 1.00 30.02 309 SER B N 1
ATOM 4948 C CA . SER B 1 313 ? 49.820 -27.231 -26.914 1.00 29.13 309 SER B CA 1
ATOM 4949 C C . SER B 1 313 ? 49.703 -28.513 -27.756 1.00 29.22 309 SER B C 1
ATOM 4950 O O . SER B 1 313 ? 50.686 -28.958 -28.371 1.00 27.10 309 SER B O 1
ATOM 4953 N N . ASN B 1 314 ? 48.495 -29.073 -27.880 1.00 26.92 310 ASN B N 1
ATOM 4954 C CA . ASN B 1 314 ? 48.304 -30.240 -28.765 1.00 27.04 310 ASN B CA 1
ATOM 4955 C C . ASN B 1 314 ? 48.610 -29.946 -30.241 1.00 27.07 310 ASN B C 1
ATOM 4956 O O . ASN B 1 314 ? 49.232 -30.746 -30.930 1.00 28.48 310 ASN B O 1
ATOM 4961 N N . ALA B 1 315 ? 48.096 -28.835 -30.746 1.00 26.24 311 ALA B N 1
ATOM 4962 C CA . ALA B 1 315 ? 48.250 -28.459 -32.140 1.00 26.19 311 ALA B CA 1
ATOM 4963 C C . ALA B 1 315 ? 49.728 -28.215 -32.504 1.00 27.25 311 ALA B C 1
ATOM 4964 O O . ALA B 1 315 ? 50.184 -28.612 -33.574 1.00 27.14 311 ALA B O 1
ATOM 4966 N N . GLN B 1 316 ? 50.437 -27.526 -31.620 1.00 28.16 312 GLN B N 1
ATOM 4967 C CA . GLN B 1 316 ? 51.884 -27.341 -31.763 1.00 30.35 312 GLN B CA 1
ATOM 4968 C C . GLN B 1 316 ? 52.619 -28.692 -31.929 1.00 32.38 312 GLN B C 1
ATOM 4969 O O . GLN B 1 316 ? 53.385 -28.902 -32.913 1.00 32.47 312 GLN B O 1
ATOM 4975 N N . ARG B 1 317 ? 52.340 -29.619 -31.005 1.00 31.13 313 ARG B N 1
ATOM 4976 C CA . ARG B 1 317 ? 52.915 -30.962 -31.074 1.00 31.30 313 ARG B CA 1
ATOM 4977 C C . ARG B 1 317 ? 52.501 -31.666 -32.352 1.00 31.13 313 ARG B C 1
ATOM 4978 O O . ARG B 1 317 ? 53.332 -32.315 -32.998 1.00 33.02 313 ARG B O 1
ATOM 4980 N N . VAL B 1 318 ? 51.243 -31.546 -32.764 1.00 28.29 314 VAL B N 1
ATOM 4981 C CA . VAL B 1 318 ? 50.845 -32.210 -34.029 1.00 28.67 314 VAL B CA 1
ATOM 4982 C C . VAL B 1 318 ? 51.639 -31.594 -35.221 1.00 30.82 314 VAL B C 1
ATOM 4983 O O . VAL B 1 318 ? 52.134 -32.303 -36.138 1.00 31.48 314 VAL B O 1
ATOM 4987 N N . ALA B 1 319 ? 51.759 -30.275 -35.201 1.00 31.06 315 ALA B N 1
ATOM 4988 C CA . ALA B 1 319 ? 52.467 -29.582 -36.289 1.00 33.17 315 ALA B CA 1
ATOM 4989 C C . ALA B 1 319 ? 53.937 -30.035 -36.392 1.00 34.33 315 ALA B C 1
ATOM 4990 O O . ALA B 1 319 ? 54.427 -30.327 -37.492 1.00 35.22 315 ALA B O 1
ATOM 4992 N N . GLU B 1 320 ? 54.606 -30.095 -35.237 1.00 35.42 316 GLU B N 1
ATOM 4993 C CA . GLU B 1 320 ? 56.010 -30.543 -35.132 1.00 36.95 316 GLU B CA 1
ATOM 4994 C C . GLU B 1 320 ? 56.147 -31.976 -35.558 1.00 38.58 316 GLU B C 1
ATOM 4995 O O . GLU B 1 320 ? 57.012 -32.328 -36.369 1.00 40.47 316 GLU B O 1
ATOM 5001 N N . PHE B 1 321 ? 55.295 -32.813 -34.985 1.00 37.13 317 PHE B N 1
ATOM 5002 C CA . PHE B 1 321 ? 55.173 -34.187 -35.413 1.00 37.00 317 PHE B CA 1
ATOM 5003 C C . PHE B 1 321 ? 55.149 -34.261 -36.936 1.00 37.78 317 PHE B C 1
ATOM 5004 O O . PHE B 1 321 ? 55.966 -34.949 -37.585 1.00 40.07 317 PHE B O 1
ATOM 5012 N N . LEU B 1 322 ? 54.245 -33.507 -37.526 1.00 36.44 318 LEU B N 1
ATOM 5013 C CA . LEU B 1 322 ? 54.089 -33.539 -38.967 1.00 36.32 318 LEU B CA 1
ATOM 5014 C C . LEU B 1 322 ? 55.310 -32.956 -39.724 1.00 37.40 318 LEU B C 1
ATOM 5015 O O . LEU B 1 322 ? 55.660 -33.453 -40.794 1.00 37.03 318 LEU B O 1
ATOM 5020 N N . ALA B 1 323 ? 55.928 -31.909 -39.186 1.00 36.71 319 ALA B N 1
ATOM 5021 C CA . ALA B 1 323 ? 57.008 -31.218 -39.901 1.00 37.75 319 ALA B CA 1
ATOM 5022 C C . ALA B 1 323 ? 58.260 -32.097 -39.972 1.00 40.51 319 ALA B C 1
ATOM 5023 O O . ALA B 1 323 ? 59.095 -31.910 -40.840 1.00 41.11 319 ALA B O 1
ATOM 5025 N N . ASP B 1 324 ? 58.370 -33.043 -39.046 1.00 42.00 320 ASP B N 1
ATOM 5026 C CA . ASP B 1 324 ? 59.496 -33.944 -38.967 1.00 44.49 320 ASP B CA 1
ATOM 5027 C C . ASP B 1 324 ? 59.343 -35.210 -39.835 1.00 47.18 320 ASP B C 1
ATOM 5028 O O . ASP B 1 324 ? 60.285 -36.019 -39.914 1.00 49.38 320 ASP B O 1
ATOM 5030 N N . ARG B 1 325 ? 58.201 -35.397 -40.491 1.00 46.05 321 ARG B N 1
ATOM 5031 C CA . ARG B 1 325 ? 57.995 -36.617 -41.291 1.00 47.18 321 ARG B CA 1
ATOM 5032 C C . ARG B 1 325 ? 58.400 -36.450 -42.731 1.00 46.81 321 ARG B C 1
ATOM 5033 O O . ARG B 1 325 ? 58.137 -35.406 -43.347 1.00 46.04 321 ARG B O 1
ATOM 5041 N N . GLU B 1 326 ? 58.992 -37.506 -43.280 1.00 46.31 322 GLU B N 1
ATOM 5042 C CA . GLU B 1 326 ? 59.464 -37.510 -44.660 1.00 46.37 322 GLU B CA 1
ATOM 5043 C C . GLU B 1 326 ? 58.301 -37.703 -45.637 1.00 46.40 322 GLU B C 1
ATOM 5044 O O . GLU B 1 326 ? 58.410 -37.275 -46.766 1.00 48.75 322 GLU B O 1
ATOM 5046 N N . ASP B 1 327 ? 57.175 -38.302 -45.218 1.00 45.40 323 ASP B N 1
ATOM 5047 C CA . ASP B 1 327 ? 56.035 -38.480 -46.138 1.00 45.67 323 ASP B CA 1
ATOM 5048 C C . ASP B 1 327 ? 55.060 -37.258 -46.076 1.00 45.22 323 ASP B C 1
ATOM 5049 O O . ASP B 1 327 ? 53.984 -37.272 -46.666 1.00 44.43 323 ASP B O 1
ATOM 5054 N N . VAL B 1 328 ? 55.482 -36.196 -45.395 1.00 44.60 324 VAL B N 1
ATOM 5055 C CA . VAL B 1 328 ? 54.755 -34.931 -45.407 1.00 46.26 324 VAL B CA 1
ATOM 5056 C C . VAL B 1 328 ? 55.539 -33.863 -46.168 1.00 47.24 324 VAL B C 1
ATOM 5057 O O . VAL B 1 328 ? 56.643 -33.485 -45.752 1.00 48.20 324 VAL B O 1
ATOM 5061 N N . VAL B 1 329 ? 54.932 -33.365 -47.250 1.00 47.87 325 VAL B N 1
ATOM 5062 C CA . VAL B 1 329 ? 55.562 -32.385 -48.167 1.00 48.17 325 VAL B CA 1
ATOM 5063 C C . VAL B 1 329 ? 55.653 -30.993 -47.538 1.00 47.09 325 VAL B C 1
ATOM 5064 O O . VAL B 1 329 ? 56.706 -30.350 -47.571 1.00 45.04 325 VAL B O 1
ATOM 5068 N N . THR B 1 330 ? 54.555 -30.503 -46.974 1.00 42.44 326 THR B N 1
ATOM 5069 C CA . THR B 1 330 ? 54.662 -29.287 -46.199 1.00 41.29 326 THR B CA 1
ATOM 5070 C C . THR B 1 330 ? 53.596 -29.208 -45.131 1.00 37.96 326 THR B C 1
ATOM 5071 O O . THR B 1 330 ? 52.567 -29.849 -45.267 1.00 34.44 326 THR B O 1
ATOM 5075 N N . VAL B 1 331 ? 53.898 -28.473 -44.060 1.00 36.34 327 VAL B N 1
ATOM 5076 C CA . VAL B 1 331 ? 52.942 -28.215 -42.998 1.00 37.31 327 VAL B CA 1
ATOM 5077 C C . VAL B 1 331 ? 52.679 -26.711 -42.927 1.00 35.53 327 VAL B C 1
ATOM 5078 O O . VAL B 1 331 ? 53.591 -25.909 -43.002 1.00 37.20 327 VAL B O 1
ATOM 5082 N N . ASN B 1 332 ? 51.426 -26.339 -42.758 1.00 32.04 328 ASN B N 1
ATOM 5083 C CA . ASN B 1 332 ? 51.084 -24.948 -42.520 1.00 30.01 328 ASN B CA 1
ATOM 5084 C C . ASN B 1 332 ? 50.651 -24.758 -41.087 1.00 28.75 328 ASN B C 1
ATOM 5085 O O . ASN B 1 332 ? 49.630 -25.319 -40.674 1.00 28.48 328 ASN B O 1
ATOM 5090 N N . TYR B 1 333 ? 51.378 -23.927 -40.357 1.00 27.44 329 TYR B N 1
ATOM 5091 C CA . TYR B 1 333 ? 51.061 -23.624 -38.959 1.00 28.51 329 TYR B CA 1
ATOM 5092 C C . TYR B 1 333 ? 52.052 -22.575 -38.468 1.00 29.91 329 TYR B C 1
ATOM 5093 O O . TYR B 1 333 ? 53.271 -22.825 -38.439 1.00 31.16 329 TYR B O 1
ATOM 5102 N N . ALA B 1 334 ? 51.551 -21.402 -38.098 1.00 29.58 330 ALA B N 1
ATOM 5103 C CA . ALA B 1 334 ? 52.412 -20.261 -37.775 1.00 30.59 330 ALA B CA 1
ATOM 5104 C C . ALA B 1 334 ? 53.364 -20.453 -36.576 1.00 32.11 330 ALA B C 1
ATOM 5105 O O . ALA B 1 334 ? 54.345 -19.717 -36.409 1.00 29.35 330 ALA B O 1
ATOM 5107 N N . GLY B 1 335 ? 53.006 -21.386 -35.698 1.00 32.21 331 GLY B N 1
ATOM 5108 C CA . GLY B 1 335 ? 53.844 -21.735 -34.570 1.00 32.66 331 GLY B CA 1
ATOM 5109 C C . GLY B 1 335 ? 55.102 -22.519 -34.922 1.00 33.43 331 GLY B C 1
ATOM 5110 O O . GLY B 1 335 ? 55.961 -22.693 -34.060 1.00 34.80 331 GLY B O 1
ATOM 5111 N N . LEU B 1 336 ? 55.196 -23.043 -36.146 1.00 33.93 332 LEU B N 1
ATOM 5112 C CA . LEU B 1 336 ? 56.431 -23.692 -36.609 1.00 33.77 332 LEU B CA 1
ATOM 5113 C C . LEU B 1 336 ? 57.406 -22.612 -37.043 1.00 34.63 332 LEU B C 1
ATOM 5114 O O . LEU B 1 336 ? 57.010 -21.670 -37.743 1.00 34.19 332 LEU B O 1
ATOM 5119 N N . PRO B 1 337 ? 58.684 -22.750 -36.650 1.00 37.29 333 PRO B N 1
ATOM 5120 C CA . PRO B 1 337 ? 59.740 -21.839 -37.069 1.00 37.90 333 PRO B CA 1
ATOM 5121 C C . PRO B 1 337 ? 59.777 -21.594 -38.564 1.00 37.77 333 PRO B C 1
ATOM 5122 O O . PRO B 1 337 ? 60.035 -20.480 -38.973 1.00 41.94 333 PRO B O 1
ATOM 5126 N N . GLY B 1 338 ? 59.535 -22.623 -39.371 1.00 37.67 334 GLY B N 1
ATOM 5127 C CA . GLY B 1 338 ? 59.546 -22.498 -40.824 1.00 36.05 334 GLY B CA 1
ATOM 5128 C C . GLY B 1 338 ? 58.433 -21.649 -41.448 1.00 35.32 334 GLY B C 1
ATOM 5129 O O . GLY B 1 338 ? 58.519 -21.286 -42.611 1.00 34.55 334 GLY B O 1
ATOM 5130 N N . SER B 1 339 ? 57.381 -21.323 -40.698 1.00 33.49 335 SER B N 1
ATOM 5131 C CA . SER B 1 339 ? 56.302 -20.534 -41.256 1.00 31.30 335 SER B CA 1
ATOM 5132 C C . SER B 1 339 ? 56.711 -19.075 -41.559 1.00 30.48 335 SER B C 1
ATOM 5133 O O . SER B 1 339 ? 57.299 -18.402 -40.718 1.00 30.92 335 SER B O 1
ATOM 5136 N N . PRO B 1 340 ? 56.325 -18.556 -42.732 1.00 30.78 336 PRO B N 1
ATOM 5137 C CA . PRO B 1 340 ? 56.572 -17.154 -42.993 1.00 30.98 336 PRO B CA 1
ATOM 5138 C C . PRO B 1 340 ? 55.885 -16.218 -42.023 1.00 31.02 336 PRO B C 1
ATOM 5139 O O . PRO B 1 340 ? 56.267 -15.044 -41.929 1.00 30.25 336 PRO B O 1
ATOM 5143 N N . TRP B 1 341 ? 54.851 -16.695 -41.323 1.00 29.61 337 TRP B N 1
ATOM 5144 C CA . TRP B 1 341 ? 54.185 -15.851 -40.333 1.00 29.66 337 TRP B CA 1
ATOM 5145 C C . TRP B 1 341 ? 54.614 -16.145 -38.918 1.00 30.74 337 TRP B C 1
ATOM 5146 O O . TRP B 1 341 ? 54.023 -15.631 -37.973 1.00 32.90 337 TRP B O 1
ATOM 5157 N N . HIS B 1 342 ? 55.689 -16.915 -38.763 1.00 32.70 338 HIS B N 1
ATOM 5158 C CA . HIS B 1 342 ? 56.177 -17.270 -37.423 1.00 33.19 338 HIS B CA 1
ATOM 5159 C C . HIS B 1 342 ? 56.612 -16.066 -36.614 1.00 33.36 338 HIS B C 1
ATOM 5160 O O . HIS B 1 342 ? 56.218 -15.921 -35.443 1.00 31.17 338 HIS B O 1
ATOM 5167 N N . GLU B 1 343 ? 57.402 -15.185 -37.243 1.00 32.64 339 GLU B N 1
ATOM 5168 C CA . GLU B 1 343 ? 57.872 -13.969 -36.571 1.00 32.10 339 GLU B CA 1
ATOM 5169 C C . GLU B 1 343 ? 56.722 -13.057 -36.239 1.00 30.37 339 GLU B C 1
ATOM 5170 O O . GLU B 1 343 ? 56.681 -12.454 -35.174 1.00 30.46 339 GLU B O 1
ATOM 5176 N N . ARG B 1 344 ? 55.769 -12.923 -37.160 1.00 30.48 340 ARG B N 1
ATOM 5177 C CA . ARG B 1 344 ? 54.598 -12.116 -36.856 1.00 29.36 340 ARG B CA 1
ATOM 5178 C C . ARG B 1 344 ? 53.863 -12.693 -35.606 1.00 28.48 340 ARG B C 1
ATOM 5179 O O . ARG B 1 344 ? 53.427 -11.951 -34.711 1.00 27.53 340 ARG B O 1
ATOM 5187 N N . ALA B 1 345 ? 53.800 -14.008 -35.522 1.00 28.45 341 ALA B N 1
ATOM 5188 C CA . ALA B 1 345 ? 53.144 -14.670 -34.358 1.00 28.23 341 ALA B CA 1
ATOM 5189 C C . ALA B 1 345 ? 53.864 -14.355 -33.060 1.00 28.85 341 ALA B C 1
ATOM 5190 O O . ALA B 1 345 ? 53.245 -14.141 -32.025 1.00 27.00 341 ALA B O 1
ATOM 5192 N N . LYS B 1 346 ? 55.195 -14.237 -33.124 1.00 31.55 342 LYS B N 1
ATOM 5193 C CA . LYS B 1 346 ? 55.967 -13.882 -31.934 1.00 32.66 342 LYS B CA 1
ATOM 5194 C C . LYS B 1 346 ? 55.605 -12.486 -31.449 1.00 31.39 342 LYS B C 1
ATOM 5195 O O . LYS B 1 346 ? 55.564 -12.244 -30.244 1.00 32.10 342 LYS B O 1
ATOM 5201 N N . LYS B 1 347 ? 55.299 -11.571 -32.367 1.00 31.42 343 LYS B N 1
ATOM 5202 C CA . LYS B 1 347 ? 54.917 -10.201 -31.985 1.00 30.68 343 LYS B CA 1
ATOM 5203 C C . LYS B 1 347 ? 53.426 -10.090 -31.641 1.00 29.96 343 LYS B C 1
ATOM 5204 O O . LYS B 1 347 ? 53.054 -9.409 -30.695 1.00 29.58 343 LYS B O 1
ATOM 5206 N N . LEU B 1 348 ? 52.560 -10.689 -32.443 1.00 29.28 344 LEU B N 1
ATOM 5207 C CA . LEU B 1 348 ? 51.112 -10.439 -32.281 1.00 28.14 344 LEU B CA 1
ATOM 5208 C C . LEU B 1 348 ? 50.395 -11.490 -31.464 1.00 28.16 344 LEU B C 1
ATOM 5209 O O . LEU B 1 348 ? 49.274 -11.241 -30.963 1.00 30.20 344 LEU B O 1
ATOM 5214 N N . SER B 1 349 ? 50.983 -12.680 -31.370 1.00 27.62 345 SER B N 1
ATOM 5215 C CA . SER B 1 349 ? 50.318 -13.805 -30.716 1.00 27.44 345 SER B CA 1
ATOM 5216 C C . SER B 1 349 ? 51.295 -14.700 -29.979 1.00 26.78 345 SER B C 1
ATOM 5217 O O . SER B 1 349 ? 51.450 -15.840 -30.369 1.00 25.22 345 SER B O 1
ATOM 5220 N N . PRO B 1 350 ? 51.971 -14.168 -28.944 1.00 27.76 346 PRO B N 1
ATOM 5221 C CA . PRO B 1 350 ? 53.145 -14.962 -28.464 1.00 29.87 346 PRO B CA 1
ATOM 5222 C C . PRO B 1 350 ? 52.777 -16.318 -27.826 1.00 31.80 346 PRO B C 1
ATOM 5223 O O . PRO B 1 350 ? 53.632 -17.222 -27.779 1.00 31.35 346 PRO B O 1
ATOM 5227 N N . LYS B 1 351 ? 51.527 -16.482 -27.379 1.00 30.85 347 LYS B N 1
ATOM 5228 C CA . LYS B 1 351 ? 51.150 -17.723 -26.700 1.00 33.96 347 LYS B CA 1
ATOM 5229 C C . LYS B 1 351 ? 50.861 -18.866 -27.623 1.00 32.47 347 LYS B C 1
ATOM 5230 O O . LYS B 1 351 ? 50.814 -20.014 -27.193 1.00 32.93 347 LYS B O 1
ATOM 5236 N N . GLY B 1 352 ? 50.696 -18.577 -28.902 1.00 29.39 348 GLY B N 1
ATOM 5237 C CA . GLY B 1 352 ? 50.467 -19.629 -29.840 1.00 28.34 348 GLY B CA 1
ATOM 5238 C C . GLY B 1 352 ? 49.584 -19.146 -30.957 1.00 26.20 348 GLY B C 1
ATOM 5239 O O . GLY B 1 352 ? 49.112 -18.018 -30.927 1.00 25.84 348 GLY B O 1
ATOM 5240 N N . THR B 1 353 ? 49.396 -20.013 -31.937 1.00 25.48 349 THR B N 1
ATOM 5241 C CA . THR B 1 353 ? 48.750 -19.640 -33.180 1.00 27.18 349 THR B CA 1
ATOM 5242 C C . THR B 1 353 ? 47.536 -20.492 -33.499 1.00 25.49 349 THR B C 1
ATOM 5243 O O . THR B 1 353 ? 47.391 -20.999 -34.606 1.00 25.69 349 THR B O 1
ATOM 5247 N N . GLY B 1 354 ? 46.693 -20.689 -32.497 1.00 26.97 350 GLY B N 1
ATOM 5248 C CA . GLY B 1 354 ? 45.412 -21.449 -32.690 1.00 26.98 350 GLY B CA 1
ATOM 5249 C C . GLY B 1 354 ? 45.581 -22.943 -32.842 1.00 26.35 350 GLY B C 1
ATOM 5250 O O . GLY B 1 354 ? 46.682 -23.465 -32.712 1.00 29.74 350 GLY B O 1
ATOM 5251 N N . ALA B 1 355 ? 44.496 -23.642 -33.150 1.00 24.97 351 ALA B N 1
ATOM 5252 C CA . ALA B 1 355 ? 44.483 -25.101 -33.133 1.00 23.82 351 ALA B CA 1
ATOM 5253 C C . ALA B 1 355 ? 44.111 -25.693 -34.436 1.00 23.52 351 ALA B C 1
ATOM 5254 O O . ALA B 1 355 ? 43.871 -26.908 -34.529 1.00 21.36 351 ALA B O 1
ATOM 5256 N N . VAL B 1 356 ? 44.098 -24.877 -35.489 1.00 22.55 352 VAL B N 1
ATOM 5257 C CA . VAL B 1 356 ? 43.806 -25.412 -36.760 1.00 23.28 352 VAL B CA 1
ATOM 5258 C C . VAL B 1 356 ? 45.128 -25.477 -37.519 1.00 25.05 352 VAL B C 1
ATOM 5259 O O . VAL B 1 356 ? 45.995 -24.611 -37.363 1.00 26.45 352 VAL B O 1
ATOM 5263 N N . LEU B 1 357 ? 45.273 -26.500 -38.348 1.00 25.93 353 LEU B N 1
ATOM 5264 C CA . LEU B 1 357 ? 46.423 -26.587 -39.229 1.00 27.37 353 LEU B CA 1
ATOM 5265 C C . LEU B 1 357 ? 46.095 -27.367 -40.452 1.00 26.42 353 LEU B C 1
ATOM 5266 O O . LEU B 1 357 ? 45.024 -28.010 -40.549 1.00 25.77 353 LEU B O 1
ATOM 5271 N N . SER B 1 358 ? 47.009 -27.310 -41.417 1.00 25.78 354 SER B N 1
ATOM 5272 C CA . SER B 1 358 ? 46.901 -28.115 -42.620 1.00 26.06 354 SER B CA 1
ATOM 5273 C C . SER B 1 358 ? 48.291 -28.602 -43.056 1.00 27.30 354 SER B C 1
ATOM 5274 O O . SER B 1 358 ? 49.300 -28.106 -42.608 1.00 25.38 354 SER B O 1
ATOM 5277 N N . PHE B 1 359 ? 48.303 -29.619 -43.889 1.00 30.21 355 PHE B N 1
ATOM 5278 C CA . PHE B 1 359 ? 49.562 -30.209 -44.346 1.00 33.77 355 PHE B CA 1
ATOM 5279 C C . PHE B 1 359 ? 49.310 -30.974 -45.628 1.00 37.38 355 PHE B C 1
ATOM 5280 O O . PHE B 1 359 ? 48.162 -31.335 -45.935 1.00 36.69 355 PHE B O 1
ATOM 5288 N N . GLU B 1 360 ? 50.392 -31.195 -46.374 1.00 40.43 356 GLU B N 1
ATOM 5289 C CA . GLU B 1 360 ? 50.323 -31.746 -47.703 1.00 43.76 356 GLU B CA 1
ATOM 5290 C C . GLU B 1 360 ? 50.985 -33.121 -47.738 1.00 44.46 356 GLU B C 1
ATOM 5291 O O . GLU B 1 360 ? 52.102 -33.282 -47.252 1.00 41.29 356 GLU B O 1
ATOM 5297 N N . LEU B 1 361 ? 50.280 -34.095 -48.313 1.00 48.69 357 LEU B N 1
ATOM 5298 C CA . LEU B 1 361 ? 50.783 -35.464 -48.484 1.00 52.56 357 LEU B CA 1
ATOM 5299 C C . LEU B 1 361 ? 51.372 -35.676 -49.862 1.00 55.00 357 LEU B C 1
ATOM 5300 O O . LEU B 1 361 ? 50.905 -35.082 -50.819 1.00 55.47 357 LEU B O 1
ATOM 5305 N N . ALA B 1 362 ? 52.323 -36.603 -49.972 1.00 59.99 358 ALA B N 1
ATOM 5306 C CA . ALA B 1 362 ? 53.021 -36.856 -51.236 1.00 63.48 358 ALA B CA 1
ATOM 5307 C C . ALA B 1 362 ? 52.135 -37.270 -52.429 1.00 63.79 358 ALA B C 1
ATOM 5308 O O . ALA B 1 362 ? 52.466 -36.946 -53.574 1.00 72.52 358 ALA B O 1
ATOM 5310 N N . GLY B 1 363 ? 51.029 -37.971 -52.182 1.00 60.98 359 GLY B N 1
ATOM 5311 C CA . GLY B 1 363 ? 50.254 -38.606 -53.262 1.00 60.34 359 GLY B CA 1
ATOM 5312 C C . GLY B 1 363 ? 48.984 -37.928 -53.746 1.00 60.80 359 GLY B C 1
ATOM 5313 O O . GLY B 1 363 ? 48.131 -38.570 -54.381 1.00 59.06 359 GLY B O 1
ATOM 5314 N N . GLY B 1 364 ? 48.819 -36.642 -53.442 1.00 61.03 360 GLY B N 1
ATOM 5315 C CA . GLY B 1 364 ? 47.620 -35.923 -53.871 1.00 61.42 360 GLY B CA 1
ATOM 5316 C C . GLY B 1 364 ? 46.294 -36.523 -53.402 1.00 62.19 360 GLY B C 1
ATOM 5317 O O . GLY B 1 364 ? 46.244 -37.256 -52.412 1.00 62.90 360 GLY B O 1
ATOM 5318 N N . VAL B 1 365 ? 45.223 -36.222 -54.141 1.00 63.55 361 VAL B N 1
ATOM 5319 C CA . VAL B 1 365 ? 43.849 -36.528 -53.732 1.00 63.23 361 VAL B CA 1
ATOM 5320 C C . VAL B 1 365 ? 43.709 -37.938 -53.181 1.00 66.97 361 VAL B C 1
ATOM 5321 O O . VAL B 1 365 ? 43.098 -38.156 -52.137 1.00 69.87 361 VAL B O 1
ATOM 5323 N N . GLU B 1 366 ? 44.299 -38.895 -53.877 1.00 67.57 362 GLU B N 1
ATOM 5324 C CA . GLU B 1 366 ? 44.094 -40.289 -53.553 1.00 68.06 362 GLU B CA 1
ATOM 5325 C C . GLU B 1 366 ? 44.758 -40.709 -52.241 1.00 65.15 362 GLU B C 1
ATOM 5326 O O . GLU B 1 366 ? 44.165 -41.464 -51.481 1.00 65.93 362 GLU B O 1
ATOM 5332 N N . ALA B 1 367 ? 45.964 -40.226 -51.962 1.00 62.13 363 ALA B N 1
ATOM 5333 C CA . ALA B 1 367 ? 46.584 -40.480 -50.658 1.00 60.44 363 ALA B CA 1
ATOM 5334 C C . ALA B 1 367 ? 45.782 -39.800 -49.514 1.00 60.43 363 ALA B C 1
ATOM 5335 O O . ALA B 1 367 ? 45.663 -40.338 -48.407 1.00 54.74 363 ALA B O 1
ATOM 5337 N N . GLY B 1 368 ? 45.235 -38.624 -49.802 1.00 58.92 364 GLY B N 1
ATOM 5338 C CA . GLY B 1 368 ? 44.474 -37.868 -48.814 1.00 59.45 364 GLY B CA 1
ATOM 5339 C C . GLY B 1 368 ? 43.111 -38.467 -48.536 1.00 57.93 364 GLY B C 1
ATOM 5340 O O . GLY B 1 368 ? 42.680 -38.477 -47.391 1.00 56.96 364 GLY B O 1
ATOM 5341 N N . LYS B 1 369 ? 42.439 -38.970 -49.576 1.00 57.72 365 LYS B N 1
ATOM 5342 C CA . LYS B 1 369 ? 41.133 -39.628 -49.421 1.00 54.97 365 LYS B CA 1
ATOM 5343 C C . LYS B 1 369 ? 41.228 -40.837 -48.502 1.00 56.83 365 LYS B C 1
ATOM 5344 O O . LYS B 1 369 ? 40.387 -41.017 -47.597 1.00 55.19 365 LYS B O 1
ATOM 5346 N N . ALA B 1 370 ? 42.256 -41.659 -48.719 1.00 52.50 366 ALA B N 1
ATOM 5347 C CA . ALA B 1 370 ? 42.473 -42.827 -47.860 1.00 49.89 366 ALA B CA 1
ATOM 5348 C C . ALA B 1 370 ? 43.092 -42.446 -46.513 1.00 47.20 366 ALA B C 1
ATOM 5349 O O . ALA B 1 370 ? 42.953 -43.198 -45.534 1.00 45.73 366 ALA B O 1
ATOM 5351 N N . PHE B 1 371 ? 43.796 -41.310 -46.452 1.00 44.98 367 PHE B N 1
ATOM 5352 C CA . PHE B 1 371 ? 44.329 -40.845 -45.161 1.00 43.78 367 PHE B CA 1
ATOM 5353 C C . PHE B 1 371 ? 43.125 -40.545 -44.244 1.00 43.80 367 PHE B C 1
ATOM 5354 O O . PHE B 1 371 ? 42.955 -41.190 -43.228 1.00 45.06 367 PHE B O 1
ATOM 5362 N N . VAL B 1 372 ? 42.262 -39.616 -44.641 1.00 45.49 368 VAL B N 1
ATOM 5363 C CA . VAL B 1 372 ? 41.139 -39.225 -43.783 1.00 46.84 368 VAL B CA 1
ATOM 5364 C C . VAL B 1 372 ? 40.203 -40.403 -43.522 1.00 48.63 368 VAL B C 1
ATOM 5365 O O . VAL B 1 372 ? 39.723 -40.572 -42.393 1.00 47.66 368 VAL B O 1
ATOM 5369 N N . ASN B 1 373 ? 39.974 -41.239 -44.536 1.00 49.43 369 ASN B N 1
ATOM 5370 C CA . ASN B 1 373 ? 39.141 -42.451 -44.376 1.00 49.46 369 ASN B CA 1
ATOM 5371 C C . ASN B 1 373 ? 39.645 -43.476 -43.344 1.00 46.69 369 ASN B C 1
ATOM 5372 O O . ASN B 1 373 ? 38.863 -44.267 -42.849 1.00 48.91 369 ASN B O 1
ATOM 5374 N N . ALA B 1 374 ? 40.930 -43.456 -43.003 1.00 45.37 370 ALA B N 1
ATOM 5375 C CA . ALA B 1 374 ? 41.494 -44.403 -42.025 1.00 43.74 370 ALA B CA 1
ATOM 5376 C C . ALA B 1 374 ? 41.404 -43.986 -40.551 1.00 43.28 370 ALA B C 1
ATOM 5377 O O . ALA B 1 374 ? 41.538 -44.813 -39.655 1.00 42.33 370 ALA B O 1
ATOM 5379 N N . LEU B 1 375 ? 41.194 -42.702 -40.294 1.00 42.18 371 LEU B N 1
ATOM 5380 C CA . LEU B 1 375 ? 41.230 -42.198 -38.920 1.00 39.68 371 LEU B CA 1
ATOM 5381 C C . LEU B 1 375 ? 40.038 -42.735 -38.100 1.00 37.96 371 LEU B C 1
ATOM 5382 O O . LEU B 1 375 ? 38.908 -42.791 -38.570 1.00 38.23 371 LEU B O 1
ATOM 5387 N N . LYS B 1 376 ? 40.307 -43.119 -36.868 1.00 38.12 372 LYS B N 1
ATOM 5388 C CA . LYS B 1 376 ? 39.293 -43.707 -36.007 1.00 38.45 372 LYS B CA 1
ATOM 5389 C C . LYS B 1 376 ? 38.877 -42.733 -34.872 1.00 38.22 372 LYS B C 1
ATOM 5390 O O . LYS B 1 376 ? 37.761 -42.809 -34.369 1.00 44.02 372 LYS B O 1
ATOM 5392 N N . LEU B 1 377 ? 39.739 -41.814 -34.473 1.00 34.79 373 LEU B N 1
ATOM 5393 C CA . LEU B 1 377 ? 39.421 -40.894 -33.386 1.00 32.84 373 LEU B CA 1
ATOM 5394 C C . LEU B 1 377 ? 38.934 -39.513 -33.872 1.00 32.39 373 LEU B C 1
ATOM 5395 O O . LEU B 1 377 ? 38.019 -38.889 -33.274 1.00 30.87 373 LEU B O 1
ATOM 5400 N N . HIS B 1 378 ? 39.539 -39.033 -34.948 1.00 30.30 374 HIS B N 1
ATOM 5401 C CA . HIS B 1 378 ? 39.121 -37.761 -35.546 1.00 28.27 374 HIS B CA 1
ATOM 5402 C C . HIS B 1 378 ? 37.714 -37.797 -36.121 1.00 27.99 374 HIS B C 1
ATOM 5403 O O . HIS B 1 378 ? 37.387 -38.692 -36.896 1.00 29.43 374 HIS B O 1
ATOM 5410 N N . SER B 1 379 ? 36.900 -36.789 -35.813 1.00 25.40 375 SER B N 1
ATOM 5411 C CA . SER B 1 379 ? 35.572 -36.705 -36.360 1.00 26.47 375 SER B CA 1
ATOM 5412 C C . SER B 1 379 ? 35.606 -36.145 -37.778 1.00 28.37 375 SER B C 1
ATOM 5413 O O . SER B 1 379 ? 36.417 -35.284 -38.072 1.00 30.96 375 SER B O 1
ATOM 5416 N N . HIS B 1 380 ? 34.709 -36.612 -38.642 1.00 29.62 376 HIS B N 1
ATOM 5417 C CA . HIS B 1 380 ? 34.519 -36.021 -39.962 1.00 34.11 376 HIS B CA 1
ATOM 5418 C C . HIS B 1 380 ? 33.343 -35.042 -39.970 1.00 35.73 376 HIS B C 1
ATOM 5419 O O . HIS B 1 380 ? 33.098 -34.395 -40.982 1.00 33.95 376 HIS B O 1
ATOM 5426 N N . VAL B 1 381 ? 32.604 -34.960 -38.857 1.00 36.11 377 VAL B N 1
ATOM 5427 C CA . VAL B 1 381 ? 31.401 -34.112 -38.782 1.00 35.85 377 VAL B CA 1
ATOM 5428 C C . VAL B 1 381 ? 31.434 -32.976 -37.772 1.00 34.91 377 VAL B C 1
ATOM 5429 O O . VAL B 1 381 ? 30.626 -32.039 -37.898 1.00 36.28 377 VAL B O 1
ATOM 5433 N N . ALA B 1 382 ? 32.344 -33.022 -36.796 1.00 33.26 378 ALA B N 1
ATOM 5434 C CA . ALA B 1 382 ? 32.398 -31.960 -35.791 1.00 30.89 378 ALA B CA 1
ATOM 5435 C C . ALA B 1 382 ? 32.863 -30.638 -36.389 1.00 31.55 378 ALA B C 1
ATOM 5436 O O . ALA B 1 382 ? 33.680 -30.630 -37.330 1.00 33.03 378 ALA B O 1
ATOM 5438 N N . ASN B 1 383 ? 32.384 -29.534 -35.813 1.00 28.63 379 ASN B N 1
ATOM 5439 C CA . ASN B 1 383 ? 32.755 -28.164 -36.246 1.00 27.37 379 ASN B CA 1
ATOM 5440 C C . ASN B 1 383 ? 34.065 -27.797 -35.668 1.00 23.90 379 ASN B C 1
ATOM 5441 O O . ASN B 1 383 ? 34.361 -28.199 -34.554 1.00 23.55 379 ASN B O 1
ATOM 5446 N N . ILE B 1 384 ? 34.870 -27.028 -36.407 1.00 22.76 380 ILE B N 1
ATOM 5447 C CA . ILE B 1 384 ? 36.012 -26.351 -35.789 1.00 23.22 380 ILE B CA 1
ATOM 5448 C C . ILE B 1 384 ? 35.675 -25.731 -34.427 1.00 22.06 380 ILE B C 1
ATOM 5449 O O . ILE B 1 384 ? 34.647 -25.077 -34.250 1.00 21.79 380 ILE B O 1
ATOM 5454 N N . GLY B 1 385 ? 36.545 -25.884 -33.450 1.00 22.16 381 GLY B N 1
ATOM 5455 C CA . GLY B 1 385 ? 36.307 -25.229 -32.167 1.00 21.73 381 GLY B CA 1
ATOM 5456 C C . GLY B 1 385 ? 35.538 -26.070 -31.164 1.00 22.72 381 GLY B C 1
ATOM 5457 O O . GLY B 1 385 ? 35.250 -25.607 -30.050 1.00 23.78 381 GLY B O 1
ATOM 5458 N N . ASP B 1 386 ? 35.189 -27.289 -31.563 1.00 22.11 382 ASP B N 1
ATOM 5459 C CA . ASP B 1 386 ? 34.657 -28.297 -30.627 1.00 22.96 382 ASP B CA 1
ATOM 5460 C C . ASP B 1 386 ? 35.830 -28.885 -29.828 1.00 22.43 382 ASP B C 1
ATOM 5461 O O . ASP B 1 386 ? 36.970 -28.814 -30.241 1.00 22.64 382 ASP B O 1
ATOM 5466 N N . VAL B 1 387 ? 35.548 -29.479 -28.677 1.00 22.60 383 VAL B N 1
ATOM 5467 C CA . VAL B 1 387 ? 36.577 -30.235 -27.930 1.00 21.74 383 VAL B CA 1
ATOM 5468 C C . VAL B 1 387 ? 37.147 -31.435 -28.708 1.00 22.61 383 VAL B C 1
ATOM 5469 O O . VAL B 1 387 ? 38.294 -31.825 -28.505 1.00 22.16 383 VAL B O 1
ATOM 5473 N N . ARG B 1 388 ? 36.326 -31.981 -29.596 1.00 23.16 384 ARG B N 1
ATOM 5474 C CA . ARG B 1 388 ? 36.622 -33.121 -30.455 1.00 24.14 384 ARG B CA 1
ATOM 5475 C C . ARG B 1 388 ? 37.576 -32.709 -31.592 1.00 24.62 384 ARG B C 1
ATOM 5476 O O . ARG B 1 388 ? 37.306 -31.721 -32.275 1.00 24.04 384 ARG B O 1
ATOM 5484 N N . SER B 1 389 ? 38.659 -33.468 -31.821 1.00 24.40 385 SER B N 1
ATOM 5485 C CA . SER B 1 389 ? 39.512 -33.285 -33.011 1.00 23.77 385 SER B CA 1
ATOM 5486 C C . SER B 1 389 ? 38.693 -33.590 -34.264 1.00 25.61 385 SER B C 1
ATOM 5487 O O . SER B 1 389 ? 37.865 -34.516 -34.279 1.00 24.97 385 SER B O 1
ATOM 5490 N N . LEU B 1 390 ? 38.919 -32.824 -35.333 1.00 26.77 386 LEU B N 1
ATOM 5491 C CA . LEU B 1 390 ? 38.240 -33.134 -36.587 1.00 28.92 386 LEU B CA 1
ATOM 5492 C C . LEU B 1 390 ? 39.150 -33.014 -37.808 1.00 28.02 386 LEU B C 1
ATOM 5493 O O . LEU B 1 390 ? 40.191 -32.342 -37.779 1.00 25.14 386 LEU B O 1
ATOM 5498 N N . VAL B 1 391 ? 38.747 -33.702 -38.855 1.00 32.03 387 VAL B N 1
ATOM 5499 C CA . VAL B 1 391 ? 39.570 -33.876 -40.039 1.00 39.35 387 VAL B CA 1
ATOM 5500 C C . VAL B 1 391 ? 38.712 -33.585 -41.257 1.00 45.38 387 VAL B C 1
ATOM 5501 O O . VAL B 1 391 ? 37.484 -33.745 -41.207 1.00 49.69 387 VAL B O 1
ATOM 5505 N N . ILE B 1 392 ? 39.373 -33.089 -42.315 1.00 52.33 388 ILE B N 1
ATOM 5506 C CA . ILE B 1 392 ? 38.768 -32.639 -43.602 1.00 54.60 388 ILE B CA 1
ATOM 5507 C C . ILE B 1 392 ? 39.871 -32.745 -44.692 1.00 59.06 388 ILE B C 1
ATOM 5508 O O . ILE B 1 392 ? 41.031 -32.335 -44.484 1.00 51.01 388 ILE B O 1
ATOM 5513 N N . HIS B 1 393 ? 39.522 -33.290 -45.852 1.00 61.51 389 HIS B N 1
ATOM 5514 C CA . HIS B 1 393 ? 40.480 -33.380 -46.942 1.00 66.67 389 HIS B CA 1
ATOM 5515 C C . HIS B 1 393 ? 40.453 -32.147 -47.870 1.00 66.02 389 HIS B C 1
ATOM 5516 O O . HIS B 1 393 ? 39.451 -31.859 -48.528 1.00 66.43 389 HIS B O 1
ATOM 5523 N N . SER B 1 413 ? 46.389 -27.592 -52.839 1.00 64.99 409 SER B N 1
ATOM 5524 C CA . SER B 1 413 ? 47.109 -28.842 -52.997 1.00 64.31 409 SER B CA 1
ATOM 5525 C C . SER B 1 413 ? 46.106 -29.990 -52.951 1.00 66.33 409 SER B C 1
ATOM 5526 O O . SER B 1 413 ? 45.245 -30.022 -52.073 1.00 67.50 409 SER B O 1
ATOM 5528 N N . PRO B 1 414 ? 46.197 -30.941 -53.896 1.00 68.89 410 PRO B N 1
ATOM 5529 C CA . PRO B 1 414 ? 45.195 -32.015 -53.892 1.00 66.26 410 PRO B CA 1
ATOM 5530 C C . PRO B 1 414 ? 45.420 -33.045 -52.785 1.00 62.64 410 PRO B C 1
ATOM 5531 O O . PRO B 1 414 ? 44.480 -33.740 -52.410 1.00 58.49 410 PRO B O 1
ATOM 5535 N N . GLY B 1 415 ? 46.650 -33.132 -52.268 1.00 57.70 411 GLY B N 1
ATOM 5536 C CA . GLY B 1 415 ? 46.939 -33.935 -51.084 1.00 53.37 411 GLY B CA 1
ATOM 5537 C C . GLY B 1 415 ? 46.879 -33.128 -49.794 1.00 50.06 411 GLY B C 1
ATOM 5538 O O . GLY B 1 415 ? 47.583 -33.457 -48.830 1.00 48.01 411 GLY B O 1
ATOM 5539 N N . LEU B 1 416 ? 46.051 -32.078 -49.766 1.00 43.88 412 LEU B N 1
ATOM 5540 C CA . LEU B 1 416 ? 45.974 -31.201 -48.599 1.00 41.45 412 LEU B CA 1
ATOM 5541 C C . LEU B 1 416 ? 44.977 -31.736 -47.571 1.00 38.74 412 LEU B C 1
ATOM 5542 O O . LEU B 1 416 ? 43.774 -31.810 -47.851 1.00 39.16 412 LEU B O 1
ATOM 5547 N N . VAL B 1 417 ? 45.471 -32.043 -46.381 1.00 35.73 413 VAL B N 1
ATOM 5548 C CA . VAL B 1 417 ? 44.612 -32.429 -45.248 1.00 34.80 413 VAL B CA 1
ATOM 5549 C C . VAL B 1 417 ? 44.568 -31.303 -44.222 1.00 32.52 413 VAL B C 1
ATOM 5550 O O . VAL B 1 417 ? 45.594 -30.755 -43.872 1.00 32.65 413 VAL B O 1
ATOM 5554 N N . ARG B 1 418 ? 43.381 -31.037 -43.686 1.00 32.12 414 ARG B N 1
ATOM 5555 C CA . ARG B 1 418 ? 43.123 -29.972 -42.726 1.00 30.23 414 ARG B CA 1
ATOM 5556 C C . ARG B 1 418 ? 42.607 -30.553 -41.405 1.00 30.49 414 ARG B C 1
ATOM 5557 O O . ARG B 1 418 ? 41.677 -31.391 -41.413 1.00 30.73 414 ARG B O 1
ATOM 5565 N N . LEU B 1 419 ? 43.204 -30.142 -40.281 1.00 28.79 415 LEU B N 1
ATOM 5566 C CA . LEU B 1 419 ? 42.765 -30.614 -38.971 1.00 26.15 415 LEU B CA 1
ATOM 5567 C C . LEU B 1 419 ? 42.431 -29.467 -38.068 1.00 24.57 415 LEU B C 1
ATOM 5568 O O . LEU B 1 419 ? 43.073 -28.440 -38.091 1.00 22.43 415 LEU B O 1
ATOM 5573 N N . ALA B 1 420 ? 41.425 -29.666 -37.236 1.00 23.41 416 ALA B N 1
ATOM 5574 C CA . ALA B 1 420 ? 41.233 -28.806 -36.076 1.00 22.88 416 ALA B CA 1
ATOM 5575 C C . ALA B 1 420 ? 41.579 -29.724 -34.945 1.00 23.26 416 ALA B C 1
ATOM 5576 O O . ALA B 1 420 ? 40.865 -30.700 -34.685 1.00 23.73 416 ALA B O 1
ATOM 5578 N N . VAL B 1 421 ? 42.649 -29.399 -34.232 1.00 23.67 417 VAL B N 1
ATOM 5579 C CA . VAL B 1 421 ? 43.167 -30.299 -33.206 1.00 24.36 417 VAL B CA 1
ATOM 5580 C C . VAL B 1 421 ? 42.420 -30.106 -31.876 1.00 23.61 417 VAL B C 1
ATOM 5581 O O . VAL B 1 421 ? 42.285 -28.976 -31.346 1.00 23.31 417 VAL B O 1
ATOM 5585 N N . GLY B 1 422 ? 41.959 -31.221 -31.334 1.00 23.90 418 GLY B N 1
ATOM 5586 C CA . GLY B 1 422 ? 41.028 -31.197 -30.210 1.00 24.84 418 GLY B CA 1
ATOM 5587 C C . GLY B 1 422 ? 41.787 -31.219 -28.912 1.00 26.03 418 GLY B C 1
ATOM 5588 O O . GLY B 1 422 ? 43.015 -31.001 -28.875 1.00 25.77 418 GLY B O 1
ATOM 5589 N N . ILE B 1 423 ? 41.072 -31.498 -27.823 1.00 24.62 419 ILE B N 1
ATOM 5590 C CA . ILE B 1 423 ? 41.761 -31.575 -26.544 1.00 25.14 419 ILE B CA 1
ATOM 5591 C C . ILE B 1 423 ? 41.863 -33.008 -25.990 1.00 25.05 419 ILE B C 1
ATOM 5592 O O . ILE B 1 423 ? 42.053 -33.206 -24.800 1.00 26.17 419 ILE B O 1
ATOM 5597 N N . GLU B 1 424 ? 41.776 -33.998 -26.874 1.00 24.67 420 GLU B N 1
ATOM 5598 C CA . GLU B 1 424 ? 42.075 -35.373 -26.509 1.00 26.05 420 GLU B CA 1
ATOM 5599 C C . GLU B 1 424 ? 43.545 -35.502 -26.104 1.00 27.11 420 GLU B C 1
ATOM 5600 O O . GLU B 1 424 ? 44.357 -34.593 -26.344 1.00 27.23 420 GLU B O 1
ATOM 5606 N N . GLY B 1 425 ? 43.873 -36.635 -25.498 1.00 28.92 421 GLY B N 1
ATOM 5607 C CA . GLY B 1 425 ? 45.274 -36.945 -25.135 1.00 29.33 421 GLY B CA 1
ATOM 5608 C C . GLY B 1 425 ? 46.129 -36.907 -26.385 1.00 29.08 421 GLY B C 1
ATOM 5609 O O . GLY B 1 425 ? 45.784 -37.509 -27.400 1.00 29.81 421 GLY B O 1
ATOM 5610 N N . ILE B 1 426 ? 47.235 -36.192 -26.330 1.00 31.02 422 ILE B N 1
ATOM 5611 C CA . ILE B 1 426 ? 48.079 -36.043 -27.535 1.00 32.08 422 ILE B CA 1
ATOM 5612 C C . ILE B 1 426 ? 48.525 -37.369 -28.137 1.00 32.83 422 ILE B C 1
ATOM 5613 O O . ILE B 1 426 ? 48.523 -37.542 -29.364 1.00 31.74 422 ILE B O 1
ATOM 5618 N N . GLU B 1 427 ? 48.873 -38.332 -27.286 1.00 33.89 423 GLU B N 1
ATOM 5619 C CA . GLU B 1 427 ? 49.385 -39.599 -27.797 1.00 35.34 423 GLU B CA 1
ATOM 5620 C C . GLU B 1 427 ? 48.315 -40.362 -28.555 1.00 34.21 423 GLU B C 1
ATOM 5621 O O . GLU B 1 427 ? 48.623 -41.059 -29.541 1.00 34.12 423 GLU B O 1
ATOM 5627 N N . ASP B 1 428 ? 47.054 -40.201 -28.152 1.00 32.09 424 ASP B N 1
ATOM 5628 C CA . ASP B 1 428 ? 45.926 -40.791 -28.888 1.00 31.62 424 ASP B CA 1
ATOM 5629 C C . ASP B 1 428 ? 45.737 -40.110 -30.246 1.00 32.21 424 ASP B C 1
ATOM 5630 O O . ASP B 1 428 ? 45.498 -40.771 -31.264 1.00 32.70 424 ASP B O 1
ATOM 5635 N N . ILE B 1 429 ? 45.822 -38.784 -30.261 1.00 30.97 425 ILE B N 1
ATOM 5636 C CA . ILE B 1 429 ? 45.723 -38.044 -31.516 1.00 30.41 425 ILE B CA 1
ATOM 5637 C C . ILE B 1 429 ? 46.775 -38.540 -32.509 1.00 32.51 425 ILE B C 1
ATOM 5638 O O . ILE B 1 429 ? 46.448 -38.887 -33.643 1.00 33.28 425 ILE B O 1
ATOM 5643 N N . LEU B 1 430 ? 48.023 -38.599 -32.057 1.00 34.32 426 LEU B N 1
ATOM 5644 C CA . LEU B 1 430 ? 49.178 -38.992 -32.933 1.00 36.19 426 LEU B CA 1
ATOM 5645 C C . LEU B 1 430 ? 49.115 -40.426 -33.427 1.00 36.35 426 LEU B C 1
ATOM 5646 O O . LEU B 1 430 ? 49.349 -40.704 -34.619 1.00 35.10 426 LEU B O 1
ATOM 5651 N N . ALA B 1 431 ? 48.706 -41.324 -32.531 1.00 37.19 427 ALA B N 1
ATOM 5652 C CA . ALA B 1 431 ? 48.445 -42.711 -32.912 1.00 36.18 427 ALA B CA 1
ATOM 5653 C C . ALA B 1 431 ? 47.421 -42.765 -34.003 1.00 35.48 427 ALA B C 1
ATOM 5654 O O . ALA B 1 431 ? 47.550 -43.547 -34.927 1.00 35.56 427 ALA B O 1
ATOM 5656 N N . ASP B 1 432 ? 46.374 -41.935 -33.904 1.00 35.00 428 ASP B N 1
ATOM 5657 C CA . ASP B 1 432 ? 45.315 -41.958 -34.909 1.00 33.76 428 ASP B CA 1
ATOM 5658 C C . ASP B 1 432 ? 45.847 -41.516 -36.285 1.00 34.12 428 ASP B C 1
ATOM 5659 O O . ASP B 1 432 ? 45.457 -42.054 -37.338 1.00 35.47 428 ASP B O 1
ATOM 5664 N N . LEU B 1 433 ? 46.707 -40.506 -36.277 1.00 34.48 429 LEU B N 1
ATOM 5665 C CA . LEU B 1 433 ? 47.295 -39.988 -37.522 1.00 35.56 429 LEU B CA 1
ATOM 5666 C C . LEU B 1 433 ? 48.171 -41.068 -38.184 1.00 39.37 429 LEU B C 1
ATOM 5667 O O . LEU B 1 433 ? 48.188 -41.171 -39.419 1.00 41.48 429 LEU B O 1
ATOM 5672 N N . GLU B 1 434 ? 48.835 -41.908 -37.389 1.00 41.03 430 GLU B N 1
ATOM 5673 C CA . GLU B 1 434 ? 49.682 -42.988 -37.984 1.00 43.19 430 GLU B CA 1
ATOM 5674 C C . GLU B 1 434 ? 48.824 -43.909 -38.814 1.00 43.52 430 GLU B C 1
ATOM 5675 O O . GLU B 1 434 ? 49.232 -44.357 -39.875 1.00 40.80 430 GLU B O 1
ATOM 5681 N N . LEU B 1 435 ? 47.596 -44.143 -38.358 1.00 42.25 431 LEU B N 1
ATOM 5682 C CA . LEU B 1 435 ? 46.654 -44.943 -39.132 1.00 43.11 431 LEU B CA 1
ATOM 5683 C C . LEU B 1 435 ? 46.456 -44.324 -40.505 1.00 43.10 431 LEU B C 1
ATOM 5684 O O . LEU B 1 435 ? 46.485 -45.021 -41.513 1.00 45.21 431 LEU B O 1
ATOM 5689 N N . GLY B 1 436 ? 46.268 -43.007 -40.549 1.00 40.98 432 GLY B N 1
ATOM 5690 C CA . GLY B 1 436 ? 46.168 -42.288 -41.820 1.00 40.17 432 GLY B CA 1
ATOM 5691 C C . GLY B 1 436 ? 47.387 -42.456 -42.724 1.00 40.44 432 GLY B C 1
ATOM 5692 O O . GLY B 1 436 ? 47.251 -42.674 -43.921 1.00 39.85 432 GLY B O 1
ATOM 5693 N N . PHE B 1 437 ? 48.577 -42.333 -42.164 1.00 41.54 433 PHE B N 1
ATOM 5694 C CA . PHE B 1 437 ? 49.779 -42.433 -42.975 1.00 45.84 433 PHE B CA 1
ATOM 5695 C C . PHE B 1 437 ? 49.837 -43.821 -43.598 1.00 48.66 433 PHE B C 1
ATOM 5696 O O . PHE B 1 437 ? 49.976 -43.941 -44.830 1.00 49.09 433 PHE B O 1
ATOM 5704 N N . ALA B 1 438 ? 49.643 -44.856 -42.777 1.00 47.37 434 ALA B N 1
ATOM 5705 C CA . ALA B 1 438 ? 49.669 -46.225 -43.292 1.00 50.27 434 ALA B CA 1
ATOM 5706 C C . ALA B 1 438 ? 48.743 -46.359 -44.514 1.00 51.33 434 ALA B C 1
ATOM 5707 O O . ALA B 1 438 ? 49.165 -46.847 -45.571 1.00 51.06 434 ALA B O 1
ATOM 5709 N N . ALA B 1 439 ? 47.514 -45.857 -44.394 1.00 50.79 435 ALA B N 1
ATOM 5710 C CA . ALA B 1 439 ? 46.513 -45.974 -45.475 1.00 51.80 435 ALA B CA 1
ATOM 5711 C C . ALA B 1 439 ? 46.903 -45.225 -46.744 1.00 53.65 435 ALA B C 1
ATOM 5712 O O . ALA B 1 439 ? 46.766 -45.754 -47.843 1.00 54.85 435 ALA B O 1
ATOM 5714 N N . ALA B 1 440 ? 47.369 -43.988 -46.580 1.00 55.45 436 ALA B N 1
ATOM 5715 C CA . ALA B 1 440 ? 47.890 -43.174 -47.685 1.00 57.45 436 ALA B CA 1
ATOM 5716 C C . ALA B 1 440 ? 49.085 -43.827 -48.437 1.00 59.27 436 ALA B C 1
ATOM 5717 O O . ALA B 1 440 ? 49.258 -43.569 -49.637 1.00 58.11 436 ALA B O 1
ATOM 5719 N N . ARG B 1 441 ? 49.890 -44.635 -47.722 1.00 61.78 437 ARG B N 1
ATOM 5720 C CA . ARG B 1 441 ? 51.065 -45.356 -48.292 1.00 62.21 437 ARG B CA 1
ATOM 5721 C C . ARG B 1 441 ? 50.686 -46.445 -49.306 1.00 64.60 437 ARG B C 1
ATOM 5722 O O . ARG B 1 441 ? 51.571 -47.037 -49.920 1.00 64.10 437 ARG B O 1
ATOM 5724 N N . LYS B 1 442 ? 49.384 -46.717 -49.459 1.00 65.02 438 LYS B N 1
ATOM 5725 C CA . LYS B 1 442 ? 48.837 -47.314 -50.684 1.00 66.12 438 LYS B CA 1
ATOM 5726 C C . LYS B 1 442 ? 48.521 -46.198 -51.711 1.00 69.68 438 LYS B C 1
ATOM 5727 O O . LYS B 1 442 ? 47.386 -46.087 -52.190 1.00 74.19 438 LYS B O 1
ATOM 5729 N N . PHE B 1 443 ? 49.522 -45.368 -52.036 1.00 68.55 439 PHE B N 1
ATOM 5730 C CA . PHE B 1 443 ? 49.358 -44.253 -52.984 1.00 67.55 439 PHE B CA 1
ATOM 5731 C C . PHE B 1 443 ? 50.456 -43.216 -52.789 1.00 66.07 439 PHE B C 1
ATOM 5732 O O . PHE B 1 443 ? 51.627 -43.510 -53.027 1.00 69.19 439 PHE B O 1
ATOM 5734 N N . PRO C 1 16 ? -7.395 -13.226 -2.852 1.00 79.63 12 PRO C N 1
ATOM 5735 C CA . PRO C 1 16 ? -7.198 -12.230 -3.907 1.00 78.02 12 PRO C CA 1
ATOM 5736 C C . PRO C 1 16 ? -7.433 -12.803 -5.315 1.00 76.02 12 PRO C C 1
ATOM 5737 O O . PRO C 1 16 ? -7.930 -12.114 -6.211 1.00 71.29 12 PRO C O 1
ATOM 5741 N N . THR C 1 17 ? -7.064 -14.065 -5.488 1.00 72.41 13 THR C N 1
ATOM 5742 C CA . THR C 1 17 ? -7.071 -14.732 -6.768 1.00 65.25 13 THR C CA 1
ATOM 5743 C C . THR C 1 17 ? -7.624 -16.145 -6.579 1.00 63.08 13 THR C C 1
ATOM 5744 O O . THR C 1 17 ? -7.247 -17.069 -7.296 1.00 64.59 13 THR C O 1
ATOM 5748 N N . ALA C 1 18 ? -8.515 -16.298 -5.597 1.00 62.27 14 ALA C N 1
ATOM 5749 C CA . ALA C 1 18 ? -9.117 -17.594 -5.261 1.00 57.84 14 ALA C CA 1
ATOM 5750 C C . ALA C 1 18 ? -10.352 -17.835 -6.122 1.00 53.79 14 ALA C C 1
ATOM 5751 O O . ALA C 1 18 ? -10.574 -18.958 -6.587 1.00 54.74 14 ALA C O 1
ATOM 5753 N N . HIS C 1 19 ? -11.156 -16.775 -6.268 1.00 43.78 15 HIS C N 1
ATOM 5754 C CA . HIS C 1 19 ? -12.267 -16.638 -7.233 1.00 41.85 15 HIS C CA 1
ATOM 5755 C C . HIS C 1 19 ? -11.977 -16.851 -8.766 1.00 32.39 15 HIS C C 1
ATOM 5756 O O . HIS C 1 19 ? -12.904 -16.972 -9.594 1.00 30.53 15 HIS C O 1
ATOM 5763 N N . TRP C 1 20 ? -10.710 -16.807 -9.146 1.00 25.07 16 TRP C N 1
ATOM 5764 C CA . TRP C 1 20 ? -10.325 -17.155 -10.515 1.00 21.41 16 TRP C CA 1
ATOM 5765 C C . TRP C 1 20 ? -10.864 -18.519 -10.964 1.00 19.22 16 TRP C C 1
ATOM 5766 O O . TRP C 1 20 ? -10.829 -19.487 -10.214 1.00 17.91 16 TRP C O 1
ATOM 5777 N N . SER C 1 21 ? -11.230 -18.610 -12.216 1.00 18.35 17 SER C N 1
ATOM 5778 C CA . SER C 1 21 ? -11.539 -19.929 -12.812 1.00 17.48 17 SER C CA 1
ATOM 5779 C C . SER C 1 21 ? -10.286 -20.831 -12.932 1.00 17.49 17 SER C C 1
ATOM 5780 O O . SER C 1 21 ? -9.125 -20.363 -12.795 1.00 16.85 17 SER C O 1
ATOM 5783 N N . PHE C 1 22 ? -10.539 -22.119 -13.166 1.00 15.65 18 PHE C N 1
ATOM 5784 C CA . PHE C 1 22 ? -9.499 -23.131 -13.373 1.00 15.01 18 PHE C CA 1
ATOM 5785 C C . PHE C 1 22 ? -8.589 -22.709 -14.536 1.00 14.72 18 PHE C C 1
ATOM 5786 O O . PHE C 1 22 ? -7.361 -22.768 -14.423 1.00 13.40 18 PHE C O 1
ATOM 5794 N N . GLU C 1 23 ? -9.218 -22.194 -15.591 1.00 14.73 19 GLU C N 1
ATOM 5795 C CA . GLU C 1 23 ? -8.536 -21.779 -16.800 1.00 15.25 19 GLU C CA 1
ATOM 5796 C C . GLU C 1 23 ? -7.553 -20.645 -16.521 1.00 15.36 19 GLU C C 1
ATOM 5797 O O . GLU C 1 23 ? -6.441 -20.604 -17.055 1.00 15.72 19 GLU C O 1
ATOM 5803 N N . THR C 1 24 ? -7.954 -19.712 -15.674 1.00 14.98 20 THR C N 1
ATOM 5804 C CA . THR C 1 24 ? -7.055 -18.614 -15.284 1.00 14.08 20 THR C CA 1
ATOM 5805 C C . THR C 1 24 ? -5.933 -19.126 -14.423 1.00 14.08 20 THR C C 1
ATOM 5806 O O . THR C 1 24 ? -4.782 -18.774 -14.640 1.00 13.62 20 THR C O 1
ATOM 5810 N N . LYS C 1 25 ? -6.252 -19.958 -13.427 1.00 14.10 21 LYS C N 1
ATOM 5811 C CA . LYS C 1 25 ? -5.270 -20.508 -12.540 1.00 14.53 21 LYS C CA 1
ATOM 5812 C C . LYS C 1 25 ? -4.200 -21.325 -13.286 1.00 14.04 21 LYS C C 1
ATOM 5813 O O . LYS C 1 25 ? -3.025 -21.316 -12.901 1.00 13.75 21 LYS C O 1
ATOM 5819 N N . GLN C 1 26 ? -4.586 -22.072 -14.312 1.00 13.14 22 GLN C N 1
ATOM 5820 C CA . GLN C 1 26 ? -3.572 -22.986 -14.918 1.00 13.05 22 GLN C CA 1
ATOM 5821 C C . GLN C 1 26 ? -2.473 -22.181 -15.621 1.00 13.55 22 GLN C C 1
ATOM 5822 O O . GLN C 1 26 ? -1.390 -22.712 -15.927 1.00 13.37 22 GLN C O 1
ATOM 5828 N N . ILE C 1 27 ? -2.769 -20.915 -15.875 1.00 14.29 23 ILE C N 1
ATOM 5829 C CA . ILE C 1 27 ? -1.783 -19.989 -16.431 1.00 16.12 23 ILE C CA 1
ATOM 5830 C C . ILE C 1 27 ? -1.136 -19.116 -15.379 1.00 17.36 23 ILE C C 1
ATOM 5831 O O . ILE C 1 27 ? 0.077 -18.967 -15.375 1.00 17.54 23 ILE C O 1
ATOM 5836 N N . HIS C 1 28 ? -1.935 -18.560 -14.472 1.00 16.26 24 HIS C N 1
ATOM 5837 C CA . HIS C 1 28 ? -1.452 -17.491 -13.630 1.00 16.56 24 HIS C CA 1
ATOM 5838 C C . HIS C 1 28 ? -1.172 -17.851 -12.168 1.00 18.03 24 HIS C C 1
ATOM 5839 O O . HIS C 1 28 ? -0.479 -17.083 -11.481 1.00 19.34 24 HIS C O 1
ATOM 5846 N N . ALA C 1 29 ? -1.675 -18.990 -11.669 1.00 18.31 25 ALA C N 1
ATOM 5847 C CA . ALA C 1 29 ? -1.549 -19.236 -10.230 1.00 20.23 25 ALA C CA 1
ATOM 5848 C C . ALA C 1 29 ? -0.084 -19.473 -9.939 1.00 22.33 25 ALA C C 1
ATOM 5849 O O . ALA C 1 29 ? 0.630 -20.171 -10.696 1.00 23.28 25 ALA C O 1
ATOM 5851 N N . GLY C 1 30 ? 0.348 -18.898 -8.832 1.00 25.84 26 GLY C N 1
ATOM 5852 C CA . GLY C 1 30 ? 1.736 -18.930 -8.412 1.00 29.82 26 GLY C CA 1
ATOM 5853 C C . GLY C 1 30 ? 2.704 -18.002 -9.127 1.00 33.24 26 GLY C C 1
ATOM 5854 O O . GLY C 1 30 ? 3.912 -18.112 -8.905 1.00 37.32 26 GLY C O 1
ATOM 5855 N N . GLN C 1 31 ? 2.219 -17.097 -9.992 1.00 34.23 27 GLN C N 1
ATOM 5856 C CA . GLN C 1 31 ? 3.108 -16.184 -10.748 1.00 32.58 27 GLN C CA 1
ATOM 5857 C C . GLN C 1 31 ? 3.714 -15.111 -9.832 1.00 35.36 27 GLN C C 1
ATOM 5858 O O . GLN C 1 31 ? 3.132 -14.784 -8.796 1.00 34.35 27 GLN C O 1
ATOM 5864 N N . GLN C 1 32 ? 4.873 -14.546 -10.226 1.00 40.60 28 GLN C N 1
ATOM 5865 C CA . GLN C 1 32 ? 5.435 -13.353 -9.543 1.00 44.53 28 GLN C CA 1
ATOM 5866 C C . GLN C 1 32 ? 4.342 -12.274 -9.381 1.00 51.51 28 GLN C C 1
ATOM 5867 O O . GLN C 1 32 ? 3.548 -12.039 -10.309 1.00 51.09 28 GLN C O 1
ATOM 5869 N N . PRO C 1 33 ? 4.271 -11.619 -8.208 1.00 57.37 29 PRO C N 1
ATOM 5870 C CA . PRO C 1 33 ? 3.199 -10.606 -8.082 1.00 59.26 29 PRO C CA 1
ATOM 5871 C C . PRO C 1 33 ? 3.332 -9.381 -9.039 1.00 58.05 29 PRO C C 1
ATOM 5872 O O . PRO C 1 33 ? 2.395 -8.578 -9.133 1.00 55.51 29 PRO C O 1
ATOM 5876 N N . ASP C 1 34 ? 4.468 -9.247 -9.735 1.00 55.09 30 ASP C N 1
ATOM 5877 C CA . ASP C 1 34 ? 4.675 -8.178 -10.743 1.00 56.92 30 ASP C CA 1
ATOM 5878 C C . ASP C 1 34 ? 4.871 -8.723 -12.193 1.00 54.97 30 ASP C C 1
ATOM 5879 O O . ASP C 1 34 ? 5.421 -8.040 -13.066 1.00 49.68 30 ASP C O 1
ATOM 5884 N N . SER C 1 35 ? 4.412 -9.947 -12.443 1.00 53.53 31 SER C N 1
ATOM 5885 C CA . SER C 1 35 ? 4.587 -10.573 -13.752 1.00 53.44 31 SER C CA 1
ATOM 5886 C C . SER C 1 35 ? 3.790 -9.836 -14.832 1.00 49.51 31 SER C C 1
ATOM 5887 O O . SER C 1 35 ? 4.112 -9.938 -16.017 1.00 46.47 31 SER C O 1
ATOM 5890 N N . ALA C 1 36 ? 2.764 -9.092 -14.414 1.00 48.39 32 ALA C N 1
ATOM 5891 C CA . ALA C 1 36 ? 1.945 -8.292 -15.336 1.00 49.98 32 ALA C CA 1
ATOM 5892 C C . ALA C 1 36 ? 2.760 -7.154 -15.904 1.00 47.13 32 ALA C C 1
ATOM 5893 O O . ALA C 1 36 ? 2.609 -6.808 -17.057 1.00 41.60 32 ALA C O 1
ATOM 5895 N N . THR C 1 37 ? 3.620 -6.575 -15.063 1.00 51.80 33 THR C N 1
ATOM 5896 C CA . THR C 1 37 ? 4.454 -5.437 -15.442 1.00 48.67 33 THR C CA 1
ATOM 5897 C C . THR C 1 37 ? 5.902 -5.867 -15.317 1.00 49.55 33 THR C C 1
ATOM 5898 O O . THR C 1 37 ? 6.757 -5.254 -15.948 1.00 55.40 33 THR C O 1
ATOM 5900 N N . LEU C 1 42 ? 8.791 -16.618 -16.585 1.00 48.76 38 LEU C N 1
ATOM 5901 C CA . LEU C 1 42 ? 9.053 -17.955 -16.057 1.00 47.86 38 LEU C CA 1
ATOM 5902 C C . LEU C 1 42 ? 10.527 -18.425 -16.270 1.00 42.68 38 LEU C C 1
ATOM 5903 O O . LEU C 1 42 ? 10.727 -19.451 -16.958 1.00 41.69 38 LEU C O 1
ATOM 5905 N N . PRO C 1 43 ? 11.536 -17.684 -15.703 1.00 38.94 39 PRO C N 1
ATOM 5906 C CA . PRO C 1 43 ? 13.014 -18.025 -15.899 1.00 38.48 39 PRO C CA 1
ATOM 5907 C C . PRO C 1 43 ? 13.389 -19.410 -15.447 1.00 35.11 39 PRO C C 1
ATOM 5908 O O . PRO C 1 43 ? 12.742 -19.941 -14.537 1.00 40.81 39 PRO C O 1
ATOM 5912 N N . ILE C 1 44 ? 14.401 -20.010 -16.075 1.00 29.87 40 ILE C N 1
ATOM 5913 C CA . ILE C 1 44 ? 14.783 -21.369 -15.716 1.00 25.32 40 ILE C CA 1
ATOM 5914 C C . ILE C 1 44 ? 16.013 -21.232 -14.831 1.00 24.76 40 ILE C C 1
ATOM 5915 O O . ILE C 1 44 ? 17.106 -20.860 -15.333 1.00 22.28 40 ILE C O 1
ATOM 5920 N N . TYR C 1 45 ? 15.811 -21.470 -13.526 1.00 23.14 41 TYR C N 1
ATOM 5921 C CA . TYR C 1 45 ? 16.881 -21.383 -12.505 1.00 23.73 41 TYR C CA 1
ATOM 5922 C C . TYR C 1 45 ? 17.604 -22.702 -12.387 1.00 24.32 41 TYR C C 1
ATOM 5923 O O . TYR C 1 45 ? 17.429 -23.484 -11.464 1.00 20.71 41 TYR C O 1
ATOM 5932 N N . GLN C 1 46 ? 18.446 -22.921 -13.367 1.00 25.06 42 GLN C N 1
ATOM 5933 C CA . GLN C 1 46 ? 19.132 -24.162 -13.565 1.00 28.53 42 GLN C CA 1
ATOM 5934 C C . GLN C 1 46 ? 20.457 -23.957 -12.854 1.00 33.71 42 GLN C C 1
ATOM 5935 O O . GLN C 1 46 ? 21.486 -23.755 -13.522 1.00 40.62 42 GLN C O 1
ATOM 5941 N N . THR C 1 47 ? 20.376 -23.878 -11.507 1.00 34.24 43 THR C N 1
ATOM 5942 C CA . THR C 1 47 ? 21.470 -23.520 -10.556 1.00 34.69 43 THR C CA 1
ATOM 5943 C C . THR C 1 47 ? 21.394 -24.400 -9.298 1.00 38.17 43 THR C C 1
ATOM 5944 O O . THR C 1 47 ? 20.317 -24.579 -8.707 1.00 42.14 43 THR C O 1
ATOM 5948 N N . THR C 1 48 ? 22.543 -24.921 -8.881 1.00 38.93 44 THR C N 1
ATOM 5949 C CA . THR C 1 48 ? 22.652 -25.775 -7.677 1.00 38.51 44 THR C CA 1
ATOM 5950 C C . THR C 1 48 ? 23.354 -25.060 -6.523 1.00 43.89 44 THR C C 1
ATOM 5951 O O . THR C 1 48 ? 23.992 -25.697 -5.651 1.00 46.00 44 THR C O 1
ATOM 5955 N N . SER C 1 49 ? 23.240 -23.733 -6.518 1.00 45.41 45 SER C N 1
ATOM 5956 C CA . SER C 1 49 ? 23.808 -22.915 -5.454 1.00 45.27 45 SER C CA 1
ATOM 5957 C C . SER C 1 49 ? 22.959 -23.099 -4.176 1.00 47.67 45 SER C C 1
ATOM 5958 O O . SER C 1 49 ? 23.328 -22.576 -3.112 1.00 53.77 45 SER C O 1
ATOM 5961 N N . ARG C 1 73 ? 19.051 -24.894 -1.233 1.00 61.25 69 ARG C N 1
ATOM 5962 C CA . ARG C 1 73 ? 19.243 -25.971 -2.191 1.00 57.32 69 ARG C CA 1
ATOM 5963 C C . ARG C 1 73 ? 18.239 -27.126 -1.981 1.00 55.84 69 ARG C C 1
ATOM 5964 O O . ARG C 1 73 ? 18.547 -28.259 -2.327 1.00 58.88 69 ARG C O 1
ATOM 5966 N N . LEU C 1 74 ? 17.059 -26.841 -1.410 1.00 51.75 70 LEU C N 1
ATOM 5967 C CA . LEU C 1 74 ? 15.935 -27.808 -1.318 1.00 48.46 70 LEU C CA 1
ATOM 5968 C C . LEU C 1 74 ? 14.716 -27.228 -2.033 1.00 51.69 70 LEU C C 1
ATOM 5969 O O . LEU C 1 74 ? 13.559 -27.549 -1.677 1.00 49.00 70 LEU C O 1
ATOM 5971 N N . GLY C 1 75 ? 14.988 -26.385 -3.041 1.00 46.55 71 GLY C N 1
ATOM 5972 C CA . GLY C 1 75 ? 13.985 -25.454 -3.610 1.00 44.34 71 GLY C CA 1
ATOM 5973 C C . GLY C 1 75 ? 14.591 -24.458 -4.614 1.00 39.97 71 GLY C C 1
ATOM 5974 O O . GLY C 1 75 ? 15.811 -24.230 -4.648 1.00 39.01 71 GLY C O 1
ATOM 5975 N N . ASN C 1 76 ? 13.732 -23.812 -5.378 1.00 31.70 72 ASN C N 1
ATOM 5976 C CA . ASN C 1 76 ? 14.151 -23.157 -6.614 1.00 28.71 72 ASN C CA 1
ATOM 5977 C C . ASN C 1 76 ? 12.970 -22.327 -7.127 1.00 24.41 72 ASN C C 1
ATOM 5978 O O . ASN C 1 76 ? 11.864 -22.822 -7.087 1.00 21.53 72 ASN C O 1
ATOM 5983 N N . PRO C 1 77 ? 13.169 -21.066 -7.562 1.00 22.98 73 PRO C N 1
ATOM 5984 C CA . PRO C 1 77 ? 11.950 -20.350 -7.948 1.00 22.88 73 PRO C CA 1
ATOM 5985 C C . PRO C 1 77 ? 11.194 -20.966 -9.140 1.00 21.33 73 PRO C C 1
ATOM 5986 O O . PRO C 1 77 ? 10.004 -20.816 -9.220 1.00 20.97 73 PRO C O 1
ATOM 5990 N N . THR C 1 78 ? 11.868 -21.642 -10.061 1.00 20.60 74 THR C N 1
ATOM 5991 C CA . THR C 1 78 ? 11.158 -22.290 -11.173 1.00 20.23 74 THR C CA 1
ATOM 5992 C C . THR C 1 78 ? 10.240 -23.391 -10.624 1.00 19.00 74 THR C C 1
ATOM 5993 O O . THR C 1 78 ? 9.054 -23.438 -10.874 1.00 20.50 74 THR C O 1
ATOM 5997 N N . THR C 1 79 ? 10.795 -24.255 -9.797 1.00 19.25 75 THR C N 1
ATOM 5998 C CA . THR C 1 79 ? 10.018 -25.309 -9.225 1.00 18.12 75 THR C CA 1
ATOM 5999 C C . THR C 1 79 ? 8.900 -24.800 -8.278 1.00 18.54 75 THR C C 1
ATOM 6000 O O . THR C 1 79 ? 7.778 -25.371 -8.278 1.00 15.58 75 THR C O 1
ATOM 6004 N N A ASP C 1 80 ? 9.163 -23.748 -7.503 0.50 17.56 76 ASP C N 1
ATOM 6005 N N B ASP C 1 80 ? 9.188 -23.741 -7.496 0.50 18.94 76 ASP C N 1
ATOM 6006 C CA A ASP C 1 80 ? 8.131 -23.236 -6.608 0.50 18.51 76 ASP C CA 1
ATOM 6007 C CA B ASP C 1 80 ? 8.180 -23.113 -6.619 0.50 20.99 76 ASP C CA 1
ATOM 6008 C C A ASP C 1 80 ? 6.879 -22.734 -7.361 0.50 18.95 76 ASP C C 1
ATOM 6009 C C B ASP C 1 80 ? 6.897 -22.766 -7.377 0.50 20.34 76 ASP C C 1
ATOM 6010 O O A ASP C 1 80 ? 5.761 -22.895 -6.878 0.50 17.93 76 ASP C O 1
ATOM 6011 O O B ASP C 1 80 ? 5.789 -22.997 -6.892 0.50 19.08 76 ASP C O 1
ATOM 6020 N N . VAL C 1 81 ? 7.067 -22.128 -8.537 1.00 19.38 77 VAL C N 1
ATOM 6021 C CA . VAL C 1 81 ? 5.936 -21.678 -9.353 1.00 20.56 77 VAL C CA 1
ATOM 6022 C C . VAL C 1 81 ? 5.078 -22.898 -9.752 1.00 19.14 77 VAL C C 1
ATOM 6023 O O . VAL C 1 81 ? 3.891 -22.893 -9.559 1.00 19.29 77 VAL C O 1
ATOM 6027 N N . VAL C 1 82 ? 5.697 -23.962 -10.226 1.00 17.98 78 VAL C N 1
ATOM 6028 C CA . VAL C 1 82 ? 4.942 -25.141 -10.615 1.00 17.65 78 VAL C CA 1
ATOM 6029 C C . VAL C 1 82 ? 4.241 -25.796 -9.419 1.00 16.64 78 VAL C C 1
ATOM 6030 O O . VAL C 1 82 ? 3.122 -26.257 -9.556 1.00 15.78 78 VAL C O 1
ATOM 6034 N N . GLU C 1 83 ? 4.860 -25.770 -8.246 1.00 15.61 79 GLU C N 1
ATOM 6035 C CA . GLU C 1 83 ? 4.239 -26.322 -7.049 1.00 16.15 79 GLU C CA 1
ATOM 6036 C C . GLU C 1 83 ? 3.003 -25.516 -6.642 1.00 15.73 79 GLU C C 1
ATOM 6037 O O . GLU C 1 83 ? 1.960 -26.077 -6.361 1.00 13.07 79 GLU C O 1
ATOM 6043 N N . GLN C 1 84 ? 3.145 -24.196 -6.611 1.00 17.01 80 GLN C N 1
ATOM 6044 C CA . GLN C 1 84 ? 2.054 -23.342 -6.213 1.00 18.59 80 GLN C CA 1
ATOM 6045 C C . GLN C 1 84 ? 0.894 -23.437 -7.194 1.00 17.33 80 GLN C C 1
ATOM 6046 O O . GLN C 1 84 ? -0.256 -23.373 -6.787 1.00 15.46 80 GLN C O 1
ATOM 6052 N N . ARG C 1 85 ? 1.196 -23.608 -8.470 1.00 17.62 81 ARG C N 1
ATOM 6053 C CA . ARG C 1 85 ? 0.146 -23.682 -9.507 1.00 17.57 81 ARG C CA 1
ATOM 6054 C C . ARG C 1 85 ? -0.650 -24.988 -9.388 1.00 16.78 81 ARG C C 1
ATOM 6055 O O . ARG C 1 85 ? -1.860 -24.961 -9.395 1.00 17.11 81 ARG C O 1
ATOM 6063 N N . ILE C 1 86 ? 0.044 -26.124 -9.257 1.00 16.39 82 ILE C N 1
ATOM 6064 C CA . ILE C 1 86 ? -0.642 -27.419 -9.039 1.00 14.99 82 ILE C CA 1
ATOM 6065 C C . ILE C 1 86 ? -1.448 -27.417 -7.742 1.00 14.36 82 ILE C C 1
ATOM 6066 O O . ILE C 1 86 ? -2.575 -27.880 -7.708 1.00 13.60 82 ILE C O 1
ATOM 6071 N N . ALA C 1 87 ? -0.865 -26.909 -6.657 1.00 14.43 83 ALA C N 1
ATOM 6072 C CA . ALA C 1 87 ? -1.604 -26.819 -5.386 1.00 14.64 83 ALA C CA 1
ATOM 6073 C C . ALA C 1 87 ? -2.875 -25.994 -5.595 1.00 13.93 83 ALA C C 1
ATOM 6074 O O . ALA C 1 87 ? -3.951 -26.380 -5.105 1.00 14.06 83 ALA C O 1
ATOM 6076 N N . ALA C 1 88 ? -2.794 -24.890 -6.344 1.00 14.55 84 ALA C N 1
ATOM 6077 C CA . ALA C 1 88 ? -3.974 -24.036 -6.608 1.00 14.63 84 ALA C CA 1
ATOM 6078 C C . ALA C 1 88 ? -5.035 -24.769 -7.463 1.00 14.81 84 ALA C C 1
ATOM 6079 O O . ALA C 1 88 ? -6.236 -24.680 -7.207 1.00 13.46 84 ALA C O 1
ATOM 6081 N N . LEU C 1 89 ? -4.594 -25.546 -8.434 1.00 14.35 85 LEU C N 1
ATOM 6082 C CA . LEU C 1 89 ? -5.555 -26.303 -9.220 1.00 13.58 85 LEU C CA 1
ATOM 6083 C C . LEU C 1 89 ? -6.299 -27.364 -8.389 1.00 14.50 85 LEU C C 1
ATOM 6084 O O . LEU C 1 89 ? -7.481 -27.625 -8.644 1.00 14.79 85 LEU C O 1
ATOM 6089 N N . GLU C 1 90 ? -5.601 -28.021 -7.450 1.00 15.48 86 GLU C N 1
ATOM 6090 C CA . GLU C 1 90 ? -6.263 -28.935 -6.542 1.00 15.98 86 GLU C CA 1
ATOM 6091 C C . GLU C 1 90 ? -6.985 -28.269 -5.358 1.00 17.67 86 GLU C C 1
ATOM 6092 O O . GLU C 1 90 ? -7.779 -28.948 -4.684 1.00 18.32 86 GLU C O 1
ATOM 6098 N N . GLY C 1 91 ? -6.727 -26.991 -5.105 1.00 16.59 87 GLY C N 1
ATOM 6099 C CA . GLY C 1 91 ? -7.208 -26.322 -3.884 1.00 17.42 87 GLY C CA 1
ATOM 6100 C C . GLY C 1 91 ? -6.493 -26.828 -2.642 1.00 17.87 87 GLY C C 1
ATOM 6101 O O . GLY C 1 91 ? -7.091 -26.867 -1.589 1.00 18.19 87 GLY C O 1
ATOM 6102 N N . GLY C 1 92 ? -5.239 -27.279 -2.786 1.00 17.30 88 GLY C N 1
ATOM 6103 C CA . GLY C 1 92 ? -4.458 -27.711 -1.636 1.00 17.85 88 GLY C CA 1
ATOM 6104 C C . GLY C 1 92 ? -3.693 -26.560 -1.050 1.00 17.73 88 GLY C C 1
ATOM 6105 O O . GLY C 1 92 ? -3.712 -25.445 -1.631 1.00 18.45 88 GLY C O 1
ATOM 6106 N N . VAL C 1 93 ? -2.976 -26.801 0.040 1.00 17.56 89 VAL C N 1
ATOM 6107 C CA . VAL C 1 93 ? -2.223 -25.719 0.720 1.00 17.73 89 VAL C CA 1
ATOM 6108 C C . VAL C 1 93 ? -0.784 -25.655 0.313 1.00 17.75 89 VAL C C 1
ATOM 6109 O O . VAL C 1 93 ? -0.154 -24.640 0.466 1.00 17.61 89 VAL C O 1
ATOM 6113 N N . ALA C 1 94 ? -0.250 -26.714 -0.276 1.00 16.94 90 ALA C N 1
ATOM 6114 C CA . ALA C 1 94 ? 1.158 -26.709 -0.648 1.00 16.57 90 ALA C CA 1
ATOM 6115 C C . ALA C 1 94 ? 1.411 -27.938 -1.507 1.00 15.71 90 ALA C C 1
ATOM 6116 O O . ALA C 1 94 ? 0.649 -28.902 -1.393 1.00 15.78 90 ALA C O 1
ATOM 6118 N N . ALA C 1 95 ? 2.469 -27.910 -2.301 1.00 14.22 91 ALA C N 1
ATOM 6119 C CA . ALA C 1 95 ? 2.871 -29.053 -3.113 1.00 14.28 91 ALA C CA 1
ATOM 6120 C C . ALA C 1 95 ? 4.381 -29.177 -3.165 1.00 14.39 91 ALA C C 1
ATOM 6121 O O . ALA C 1 95 ? 5.128 -28.182 -2.979 1.00 14.53 91 ALA C O 1
ATOM 6123 N N . LEU C 1 96 ? 4.843 -30.392 -3.473 1.00 14.43 92 LEU C N 1
ATOM 6124 C CA . LEU C 1 96 ? 6.224 -30.711 -3.581 1.00 14.12 92 LEU C CA 1
ATOM 6125 C C . LEU C 1 96 ? 6.454 -31.463 -4.875 1.00 14.05 92 LEU C C 1
ATOM 6126 O O . LEU C 1 96 ? 5.885 -32.525 -5.075 1.00 13.50 92 LEU C O 1
ATOM 6131 N N . PHE C 1 97 ? 7.296 -30.887 -5.741 1.00 13.41 93 PHE C N 1
ATOM 6132 C CA . PHE C 1 97 ? 7.500 -31.365 -7.090 1.00 13.72 93 PHE C CA 1
ATOM 6133 C C . PHE C 1 97 ? 8.786 -32.153 -7.079 1.00 13.19 93 PHE C C 1
ATOM 6134 O O . PHE C 1 97 ? 9.767 -31.757 -6.448 1.00 12.82 93 PHE C O 1
ATOM 6142 N N . LEU C 1 98 ? 8.760 -33.310 -7.712 1.00 12.66 94 LEU C N 1
ATOM 6143 C CA . LEU C 1 98 ? 9.823 -34.323 -7.555 1.00 13.03 94 LEU C CA 1
ATOM 6144 C C . LEU C 1 98 ? 10.246 -34.964 -8.882 1.00 13.00 94 LEU C C 1
ATOM 6145 O O . LEU C 1 98 ? 9.668 -34.703 -9.923 1.00 12.93 94 LEU C O 1
ATOM 6150 N N . SER C 1 99 ? 11.264 -35.804 -8.836 1.00 13.43 95 SER C N 1
ATOM 6151 C CA . SER C 1 99 ? 11.854 -36.412 -10.017 1.00 14.32 95 SER C CA 1
ATOM 6152 C C . SER C 1 99 ? 10.943 -37.275 -10.901 1.00 14.59 95 SER C C 1
ATOM 6153 O O . SER C 1 99 ? 11.151 -37.371 -12.128 1.00 14.26 95 SER C O 1
ATOM 6156 N N . SER C 1 100 ? 9.942 -37.921 -10.300 1.00 13.69 96 SER C N 1
ATOM 6157 C CA . SER C 1 100 ? 9.046 -38.747 -11.032 1.00 13.36 96 SER C CA 1
ATOM 6158 C C . SER C 1 100 ? 7.785 -39.021 -10.223 1.00 13.73 96 SER C C 1
ATOM 6159 O O . SER C 1 100 ? 7.750 -38.781 -9.025 1.00 12.98 96 SER C O 1
ATOM 6162 N N . GLY C 1 101 ? 6.795 -39.580 -10.897 1.00 13.58 97 GLY C N 1
ATOM 6163 C CA . GLY C 1 101 ? 5.590 -40.082 -10.222 1.00 13.70 97 GLY C CA 1
ATOM 6164 C C . GLY C 1 101 ? 5.932 -41.197 -9.209 1.00 13.63 97 GLY C C 1
ATOM 6165 O O . GLY C 1 101 ? 5.409 -41.187 -8.102 1.00 12.89 97 GLY C O 1
ATOM 6166 N N . GLN C 1 102 ? 6.815 -42.130 -9.598 1.00 13.33 98 GLN C N 1
ATOM 6167 C CA . GLN C 1 102 ? 7.280 -43.187 -8.676 1.00 14.32 98 GLN C CA 1
ATOM 6168 C C . GLN C 1 102 ? 7.852 -42.527 -7.403 1.00 14.33 98 GLN C C 1
ATOM 6169 O O . GLN C 1 102 ? 7.525 -42.950 -6.288 1.00 13.75 98 GLN C O 1
ATOM 6175 N N . ALA C 1 103 ? 8.633 -41.431 -7.553 1.00 13.39 99 ALA C N 1
ATOM 6176 C CA . ALA C 1 103 ? 9.173 -40.789 -6.368 1.00 13.18 99 ALA C CA 1
ATOM 6177 C C . ALA C 1 103 ? 8.097 -40.101 -5.548 1.00 13.44 99 ALA C C 1
ATOM 6178 O O . ALA C 1 103 ? 8.175 -40.110 -4.321 1.00 13.57 99 ALA C O 1
ATOM 6180 N N . ALA C 1 104 ? 7.079 -39.524 -6.208 1.00 13.08 100 ALA C N 1
ATOM 6181 C CA . ALA C 1 104 ? 5.965 -38.948 -5.453 1.00 13.33 100 ALA C CA 1
ATOM 6182 C C . ALA C 1 104 ? 5.212 -39.996 -4.648 1.00 13.93 100 ALA C C 1
ATOM 6183 O O . ALA C 1 104 ? 4.844 -39.711 -3.514 1.00 13.64 100 ALA C O 1
ATOM 6185 N N . GLU C 1 105 ? 4.949 -41.186 -5.223 1.00 13.88 101 GLU C N 1
ATOM 6186 C CA . GLU C 1 105 ? 4.311 -42.252 -4.449 1.00 15.57 101 GLU C CA 1
ATOM 6187 C C . GLU C 1 105 ? 5.182 -42.645 -3.273 1.00 15.46 101 GLU C C 1
ATOM 6188 O O . GLU C 1 105 ? 4.694 -42.777 -2.179 1.00 17.02 101 GLU C O 1
ATOM 6194 N N . THR C 1 106 ? 6.488 -42.757 -3.499 1.00 15.20 102 THR C N 1
ATOM 6195 C CA . THR C 1 106 ? 7.453 -43.184 -2.512 1.00 14.81 102 THR C CA 1
ATOM 6196 C C . THR C 1 106 ? 7.473 -42.209 -1.319 1.00 15.63 102 THR C C 1
ATOM 6197 O O . THR C 1 106 ? 7.280 -42.608 -0.154 1.00 15.56 102 THR C O 1
ATOM 6201 N N . PHE C 1 107 ? 7.659 -40.932 -1.625 1.00 15.49 103 PHE C N 1
ATOM 6202 C CA . PHE C 1 107 ? 7.702 -39.895 -0.628 1.00 15.22 103 PHE C CA 1
ATOM 6203 C C . PHE C 1 107 ? 6.340 -39.768 0.064 1.00 15.34 103 PHE C C 1
ATOM 6204 O O . PHE C 1 107 ? 6.294 -39.547 1.267 1.00 16.31 103 PHE C O 1
ATOM 6212 N N . ALA C 1 108 ? 5.241 -39.956 -0.633 1.00 15.29 104 ALA C N 1
ATOM 6213 C CA . ALA C 1 108 ? 3.923 -39.820 0.050 1.00 15.87 104 ALA C CA 1
ATOM 6214 C C . ALA C 1 108 ? 3.728 -40.851 1.194 1.00 15.62 104 ALA C C 1
ATOM 6215 O O . ALA C 1 108 ? 3.198 -40.515 2.241 1.00 14.99 104 ALA C O 1
ATOM 6217 N N . ILE C 1 109 ? 4.210 -42.069 0.977 1.00 15.19 105 ILE C N 1
ATOM 6218 C CA . ILE C 1 109 ? 4.184 -43.117 1.976 1.00 15.63 105 ILE C CA 1
ATOM 6219 C C . ILE C 1 109 ? 5.309 -42.933 3.022 1.00 15.82 105 ILE C C 1
ATOM 6220 O O . ILE C 1 109 ? 5.030 -42.956 4.209 1.00 16.26 105 ILE C O 1
ATOM 6225 N N . LEU C 1 110 ? 6.568 -42.750 2.590 1.00 15.74 106 LEU C N 1
ATOM 6226 C CA . LEU C 1 110 ? 7.679 -42.650 3.541 1.00 16.49 106 LEU C CA 1
ATOM 6227 C C . LEU C 1 110 ? 7.570 -41.411 4.441 1.00 17.53 106 LEU C C 1
ATOM 6228 O O . LEU C 1 110 ? 8.223 -41.342 5.486 1.00 17.18 106 LEU C O 1
ATOM 6233 N N . ASN C 1 111 ? 6.772 -40.422 4.044 1.00 15.93 107 ASN C N 1
ATOM 6234 C CA . ASN C 1 111 ? 6.580 -39.276 4.907 1.00 16.71 107 ASN C CA 1
ATOM 6235 C C . ASN C 1 111 ? 5.812 -39.654 6.166 1.00 16.68 107 ASN C C 1
ATOM 6236 O O . ASN C 1 111 ? 5.909 -38.975 7.166 1.00 15.41 107 ASN C O 1
ATOM 6241 N N . LEU C 1 112 ? 5.052 -40.741 6.074 1.00 17.00 108 LEU C N 1
ATOM 6242 C CA . LEU C 1 112 ? 4.271 -41.270 7.186 1.00 17.55 108 LEU C CA 1
ATOM 6243 C C . LEU C 1 112 ? 4.750 -42.608 7.785 1.00 17.88 108 LEU C C 1
ATOM 6244 O O . LEU C 1 112 ? 4.580 -42.821 8.959 1.00 18.28 108 LEU C O 1
ATOM 6249 N N . ALA C 1 113 ? 5.308 -43.492 6.978 1.00 17.68 109 ALA C N 1
ATOM 6250 C CA . ALA C 1 113 ? 5.538 -44.885 7.352 1.00 17.40 109 ALA C CA 1
ATOM 6251 C C . ALA C 1 113 ? 7.005 -45.196 7.234 1.00 18.21 109 ALA C C 1
ATOM 6252 O O . ALA C 1 113 ? 7.650 -44.721 6.309 1.00 18.30 109 ALA C O 1
ATOM 6254 N N . GLY C 1 114 ? 7.565 -45.923 8.216 1.00 17.44 110 GLY C N 1
ATOM 6255 C CA . GLY C 1 114 ? 8.833 -46.589 8.042 1.00 16.90 110 GLY C CA 1
ATOM 6256 C C . GLY C 1 114 ? 8.783 -48.044 8.480 1.00 17.33 110 GLY C C 1
ATOM 6257 O O . GLY C 1 114 ? 7.714 -48.682 8.485 1.00 17.18 110 GLY C O 1
ATOM 6258 N N . ALA C 1 115 ? 9.927 -48.592 8.837 1.00 16.72 111 ALA C N 1
ATOM 6259 C CA . ALA C 1 115 ? 9.989 -50.003 9.195 1.00 17.39 111 ALA C CA 1
ATOM 6260 C C . ALA C 1 115 ? 8.991 -50.298 10.319 1.00 17.66 111 ALA C C 1
ATOM 6261 O O . ALA C 1 115 ? 8.970 -49.610 11.314 1.00 16.85 111 ALA C O 1
ATOM 6263 N N . GLY C 1 116 ? 8.168 -51.322 10.118 1.00 18.01 112 GLY C N 1
ATOM 6264 C CA . GLY C 1 116 ? 7.202 -51.763 11.123 1.00 18.37 112 GLY C CA 1
ATOM 6265 C C . GLY C 1 116 ? 5.827 -51.093 11.018 1.00 18.23 112 GLY C C 1
ATOM 6266 O O . GLY C 1 116 ? 4.948 -51.319 11.874 1.00 17.49 112 GLY C O 1
ATOM 6267 N N . ASP C 1 117 ? 5.653 -50.265 9.990 1.00 17.71 113 ASP C N 1
ATOM 6268 C CA . ASP C 1 117 ? 4.384 -49.624 9.726 1.00 18.08 113 ASP C CA 1
ATOM 6269 C C . ASP C 1 117 ? 3.626 -50.329 8.584 1.00 17.98 113 ASP C C 1
ATOM 6270 O O . ASP C 1 117 ? 4.157 -51.219 7.908 1.00 17.23 113 ASP C O 1
ATOM 6275 N N . HIS C 1 118 ? 2.376 -49.903 8.426 1.00 17.94 114 HIS C N 1
ATOM 6276 C CA . HIS C 1 118 ? 1.412 -50.580 7.605 1.00 17.66 114 HIS C CA 1
ATOM 6277 C C . HIS C 1 118 ? 0.597 -49.568 6.833 1.00 17.69 114 HIS C C 1
ATOM 6278 O O . HIS C 1 118 ? 0.316 -48.442 7.315 1.00 17.57 114 HIS C O 1
ATOM 6285 N N . ILE C 1 119 ? 0.239 -49.953 5.615 1.00 17.43 115 ILE C N 1
ATOM 6286 C CA . ILE C 1 119 ? -0.659 -49.191 4.774 1.00 16.97 115 ILE C CA 1
ATOM 6287 C C . ILE C 1 119 ? -1.793 -50.093 4.271 1.00 17.24 115 ILE C C 1
ATOM 6288 O O . ILE C 1 119 ? -1.547 -51.280 3.918 1.00 18.05 115 ILE C O 1
ATOM 6293 N N . VAL C 1 120 ? -3.010 -49.552 4.181 1.00 16.80 116 VAL C N 1
ATOM 6294 C CA . VAL C 1 120 ? -4.115 -50.215 3.502 1.00 17.07 116 VAL C CA 1
ATOM 6295 C C . VAL C 1 120 ? -4.320 -49.596 2.124 1.00 17.14 116 VAL C C 1
ATOM 6296 O O . VAL C 1 120 ? -4.523 -48.410 2.038 1.00 17.83 116 VAL C O 1
ATOM 6300 N N . SER C 1 121 ? -4.302 -50.405 1.062 1.00 16.89 117 SER C N 1
ATOM 6301 C CA . SER C 1 121 ? -4.467 -49.965 -0.309 1.00 16.70 117 SER C CA 1
ATOM 6302 C C . SER C 1 121 ? -5.607 -50.671 -1.040 1.00 16.57 117 SER C C 1
ATOM 6303 O O . SER C 1 121 ? -5.911 -51.829 -0.772 1.00 16.47 117 SER C O 1
ATOM 6306 N N . SER C 1 122 ? -6.228 -49.974 -1.978 1.00 16.18 118 SER C N 1
ATOM 6307 C CA . SER C 1 122 ? -6.984 -50.610 -3.004 1.00 16.44 118 SER C CA 1
ATOM 6308 C C . SER C 1 122 ? -6.101 -51.592 -3.766 1.00 16.89 118 SER C C 1
ATOM 6309 O O . SER C 1 122 ? -4.895 -51.289 -3.987 1.00 17.36 118 SER C O 1
ATOM 6312 N N . PRO C 1 123 ? -6.679 -52.740 -4.220 1.00 18.00 119 PRO C N 1
ATOM 6313 C CA . PRO C 1 123 ? -5.956 -53.645 -5.114 1.00 18.40 119 PRO C CA 1
ATOM 6314 C C . PRO C 1 123 ? -5.983 -53.087 -6.536 1.00 18.42 119 PRO C C 1
ATOM 6315 O O . PRO C 1 123 ? -5.269 -53.564 -7.352 1.00 18.01 119 PRO C O 1
ATOM 6319 N N . ARG C 1 124 ? -6.794 -52.064 -6.820 1.00 18.40 120 ARG C N 1
ATOM 6320 C CA . ARG C 1 124 ? -6.810 -51.496 -8.192 1.00 18.44 120 ARG C CA 1
ATOM 6321 C C . ARG C 1 124 ? -5.724 -50.443 -8.375 1.00 18.43 120 ARG C C 1
ATOM 6322 O O . ARG C 1 124 ? -5.930 -49.255 -8.080 1.00 18.06 120 ARG C O 1
ATOM 6330 N N . LEU C 1 125 ? -4.568 -50.888 -8.850 1.00 18.18 121 LEU C N 1
ATOM 6331 C CA . LEU C 1 125 ? -3.375 -50.069 -8.821 1.00 19.51 121 LEU C CA 1
ATOM 6332 C C . LEU C 1 125 ? -2.651 -50.149 -10.123 1.00 18.84 121 LEU C C 1
ATOM 6333 O O . LEU C 1 125 ? -2.541 -51.214 -10.694 1.00 18.46 121 LEU C O 1
ATOM 6338 N N . TYR C 1 126 ? -2.072 -49.027 -10.506 1.00 18.94 122 TYR C N 1
ATOM 6339 C CA . TYR C 1 126 ? -1.009 -48.955 -11.517 1.00 18.94 122 TYR C CA 1
ATOM 6340 C C . TYR C 1 126 ? 0.142 -49.882 -11.166 1.00 18.03 122 TYR C C 1
ATOM 6341 O O . TYR C 1 126 ? 0.602 -49.934 -10.031 1.00 18.14 122 TYR C O 1
ATOM 6350 N N . GLY C 1 127 ? 0.587 -50.668 -12.147 1.00 18.39 123 GLY C N 1
ATOM 6351 C CA . GLY C 1 127 ? 1.620 -51.665 -11.940 1.00 17.21 123 GLY C CA 1
ATOM 6352 C C . GLY C 1 127 ? 2.885 -51.075 -11.306 1.00 17.41 123 GLY C C 1
ATOM 6353 O O . GLY C 1 127 ? 3.471 -51.685 -10.436 1.00 16.36 123 GLY C O 1
ATOM 6354 N N . GLY C 1 128 ? 3.257 -49.842 -11.674 1.00 16.96 124 GLY C N 1
ATOM 6355 C CA . GLY C 1 128 ? 4.441 -49.176 -11.032 1.00 17.51 124 GLY C CA 1
ATOM 6356 C C . GLY C 1 128 ? 4.240 -48.921 -9.519 1.00 16.39 124 GLY C C 1
ATOM 6357 O O . GLY C 1 128 ? 5.155 -49.086 -8.718 1.00 17.54 124 GLY C O 1
ATOM 6358 N N . THR C 1 129 ? 3.029 -48.597 -9.121 1.00 16.28 125 THR C N 1
ATOM 6359 C CA . THR C 1 129 ? 2.724 -48.444 -7.671 1.00 16.58 125 THR C CA 1
ATOM 6360 C C . THR C 1 129 ? 2.691 -49.795 -6.952 1.00 16.45 125 THR C C 1
ATOM 6361 O O . THR C 1 129 ? 3.196 -49.942 -5.850 1.00 15.77 125 THR C O 1
ATOM 6365 N N . TYR C 1 130 ? 2.145 -50.805 -7.601 1.00 18.07 126 TYR C N 1
ATOM 6366 C CA . TYR C 1 130 ? 2.046 -52.090 -6.962 1.00 19.35 126 TYR C CA 1
ATOM 6367 C C . TYR C 1 130 ? 3.423 -52.634 -6.703 1.00 19.15 126 TYR C C 1
ATOM 6368 O O . TYR C 1 130 ? 3.654 -53.182 -5.652 1.00 18.94 126 TYR C O 1
ATOM 6377 N N . ASN C 1 131 ? 4.321 -52.510 -7.697 1.00 19.93 127 ASN C N 1
ATOM 6378 C CA . ASN C 1 131 ? 5.677 -52.969 -7.559 1.00 20.98 127 ASN C CA 1
ATOM 6379 C C . ASN C 1 131 ? 6.398 -52.263 -6.416 1.00 19.17 127 ASN C C 1
ATOM 6380 O O . ASN C 1 131 ? 7.032 -52.915 -5.557 1.00 18.99 127 ASN C O 1
ATOM 6385 N N . LEU C 1 132 ? 6.272 -50.942 -6.374 1.00 18.28 128 LEU C N 1
ATOM 6386 C CA . LEU C 1 132 ? 6.817 -50.171 -5.235 1.00 17.18 128 LEU C CA 1
ATOM 6387 C C . LEU C 1 132 ? 6.272 -50.709 -3.888 1.00 17.08 128 LEU C C 1
ATOM 6388 O O . LEU C 1 132 ? 7.024 -50.980 -2.953 1.00 17.56 128 LEU C O 1
ATOM 6393 N N . PHE C 1 133 ? 4.965 -50.847 -3.789 1.00 17.34 129 PHE C N 1
ATOM 6394 C CA . PHE C 1 133 ? 4.342 -51.238 -2.516 1.00 18.41 129 PHE C CA 1
ATOM 6395 C C . PHE C 1 133 ? 4.738 -52.640 -2.092 1.00 19.35 129 PHE C C 1
ATOM 6396 O O . PHE C 1 133 ? 5.024 -52.905 -0.935 1.00 20.45 129 PHE C O 1
ATOM 6404 N N . HIS C 1 134 ? 4.665 -53.552 -3.037 1.00 21.38 130 HIS C N 1
ATOM 6405 C CA . HIS C 1 134 ? 4.827 -54.961 -2.763 1.00 21.38 130 HIS C CA 1
ATOM 6406 C C . HIS C 1 134 ? 6.287 -55.413 -2.686 1.00 21.47 130 HIS C C 1
ATOM 6407 O O . HIS C 1 134 ? 6.604 -56.318 -1.933 1.00 19.35 130 HIS C O 1
ATOM 6414 N N . TYR C 1 1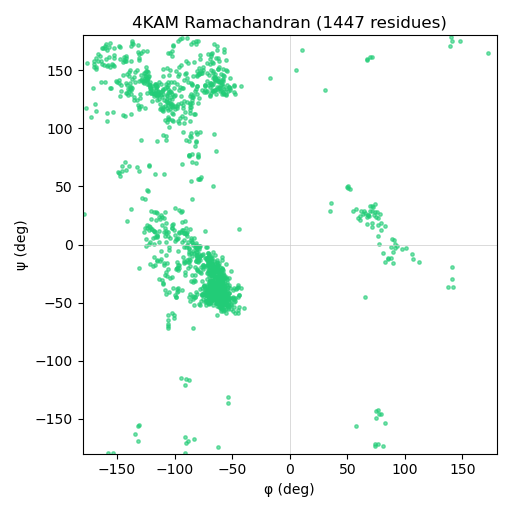35 ? 7.185 -54.791 -3.433 1.00 20.93 131 TYR C N 1
ATOM 6415 C CA . TYR C 1 135 ? 8.580 -55.204 -3.397 1.00 21.39 131 TYR C CA 1
ATOM 6416 C C . TYR C 1 135 ? 9.483 -54.253 -2.640 1.00 21.79 131 TYR C C 1
ATOM 6417 O O . TYR C 1 135 ? 10.027 -54.645 -1.617 1.00 21.38 131 TYR C O 1
ATOM 6426 N N . SER C 1 136 ? 9.715 -53.026 -3.148 1.00 20.87 132 SER C N 1
ATOM 6427 C CA . SER C 1 136 ? 10.708 -52.168 -2.519 1.00 20.53 132 SER C CA 1
ATOM 6428 C C . SER C 1 136 ? 10.305 -51.698 -1.126 1.00 20.23 132 SER C C 1
ATOM 6429 O O . SER C 1 136 ? 11.148 -51.665 -0.225 1.00 20.14 132 SER C O 1
ATOM 6432 N N . LEU C 1 137 ? 9.062 -51.281 -0.933 1.00 19.01 133 LEU C N 1
ATOM 6433 C CA . LEU C 1 137 ? 8.697 -50.825 0.405 1.00 19.27 133 LEU C CA 1
ATOM 6434 C C . LEU C 1 137 ? 8.697 -51.977 1.424 1.00 19.24 133 LEU C C 1
ATOM 6435 O O . LEU C 1 137 ? 8.977 -51.744 2.581 1.00 18.10 133 LEU C O 1
ATOM 6440 N N . ALA C 1 138 ? 8.370 -53.188 0.980 1.00 19.60 134 ALA C N 1
ATOM 6441 C CA . ALA C 1 138 ? 8.362 -54.380 1.849 1.00 21.38 134 ALA C CA 1
ATOM 6442 C C . ALA C 1 138 ? 9.747 -54.627 2.429 1.00 21.68 134 ALA C C 1
ATOM 6443 O O . ALA C 1 138 ? 9.903 -54.955 3.585 1.00 20.74 134 ALA C O 1
ATOM 6445 N N . LYS C 1 139 ? 10.768 -54.435 1.610 1.00 22.00 135 LYS C N 1
ATOM 6446 C CA . LYS C 1 139 ? 12.155 -54.536 2.070 1.00 22.84 135 LYS C CA 1
ATOM 6447 C C . LYS C 1 139 ? 12.540 -53.461 3.076 1.00 21.28 135 LYS C C 1
ATOM 6448 O O . LYS C 1 139 ? 13.481 -53.627 3.841 1.00 20.28 135 LYS C O 1
ATOM 6454 N N . LEU C 1 140 ? 11.830 -52.335 3.068 1.00 19.80 136 LEU C N 1
ATOM 6455 C CA . LEU C 1 140 ? 12.075 -51.289 4.066 1.00 19.65 136 LEU C CA 1
ATOM 6456 C C . LEU C 1 140 ? 11.221 -51.502 5.316 1.00 19.79 136 LEU C C 1
ATOM 6457 O O . LEU C 1 140 ? 11.116 -50.631 6.155 1.00 19.36 136 LEU C O 1
ATOM 6462 N N . GLY C 1 141 ? 10.586 -52.664 5.425 1.00 19.87 137 GLY C N 1
ATOM 6463 C CA . GLY C 1 141 ? 9.808 -52.998 6.634 1.00 19.76 137 GLY C CA 1
ATOM 6464 C C . GLY C 1 141 ? 8.412 -52.403 6.613 1.00 19.06 137 GLY C C 1
ATOM 6465 O O . GLY C 1 141 ? 7.741 -52.362 7.626 1.00 19.28 137 GLY C O 1
ATOM 6466 N N . ILE C 1 142 ? 7.947 -51.970 5.454 1.00 19.67 138 ILE C N 1
ATOM 6467 C CA . ILE C 1 142 ? 6.607 -51.411 5.312 1.00 19.83 138 ILE C CA 1
ATOM 6468 C C . ILE C 1 142 ? 5.678 -52.454 4.686 1.00 21.48 138 ILE C C 1
ATOM 6469 O O . ILE C 1 142 ? 5.916 -52.932 3.557 1.00 21.26 138 ILE C O 1
ATOM 6474 N N . GLU C 1 143 ? 4.622 -52.791 5.418 1.00 21.67 139 GLU C N 1
ATOM 6475 C CA . GLU C 1 143 ? 3.655 -53.795 4.951 1.00 21.89 139 GLU C CA 1
ATOM 6476 C C . GLU C 1 143 ? 2.413 -53.109 4.350 1.00 21.41 139 GLU C C 1
ATOM 6477 O O . GLU C 1 143 ? 1.677 -52.400 5.028 1.00 21.87 139 GLU C O 1
ATOM 6483 N N . VAL C 1 144 ? 2.191 -53.334 3.065 1.00 21.51 140 VAL C N 1
ATOM 6484 C CA . VAL C 1 144 ? 1.028 -52.804 2.410 1.00 20.93 140 VAL C CA 1
ATOM 6485 C C . VAL C 1 144 ? 0.056 -53.933 2.180 1.00 22.00 140 VAL C C 1
ATOM 6486 O O . VAL C 1 144 ? 0.370 -54.867 1.401 1.00 21.09 140 VAL C O 1
ATOM 6490 N N . SER C 1 145 ? -1.108 -53.860 2.818 1.00 20.61 141 SER C N 1
ATOM 6491 C CA . SER C 1 145 ? -2.199 -54.841 2.594 1.00 21.81 141 SER C CA 1
ATOM 6492 C C . SER C 1 145 ? -3.184 -54.297 1.573 1.00 21.52 141 SER C C 1
ATOM 6493 O O . SER C 1 145 ? -3.422 -53.087 1.530 1.00 21.41 141 SER C O 1
ATOM 6496 N N . PHE C 1 146 ? -3.778 -55.172 0.777 1.00 21.05 142 PHE C N 1
ATOM 6497 C CA . PHE C 1 146 ? -4.750 -54.799 -0.233 1.00 21.19 142 PHE C CA 1
ATOM 6498 C C . PHE C 1 146 ? -6.121 -55.282 0.185 1.00 23.30 142 PHE C C 1
ATOM 6499 O O . PHE C 1 146 ? -6.294 -56.471 0.544 1.00 22.21 142 PHE C O 1
ATOM 6507 N N . VAL C 1 147 ? -7.121 -54.407 0.153 1.00 23.25 143 VAL C N 1
ATOM 6508 C CA . VAL C 1 147 ? -8.479 -54.863 0.483 1.00 25.30 143 VAL C CA 1
ATOM 6509 C C . VAL C 1 147 ? -8.993 -55.749 -0.690 1.00 27.61 143 VAL C C 1
ATOM 6510 O O . VAL C 1 147 ? -8.622 -55.536 -1.844 1.00 25.81 143 VAL C O 1
ATOM 6514 N N . ASP C 1 148 ? -9.817 -56.755 -0.402 1.00 30.21 144 ASP C N 1
ATOM 6515 C CA . ASP C 1 148 ? -10.384 -57.624 -1.477 1.00 32.20 144 ASP C CA 1
ATOM 6516 C C . ASP C 1 148 ? -11.207 -56.843 -2.488 1.00 32.52 144 ASP C C 1
ATOM 6517 O O . ASP C 1 148 ? -11.041 -56.991 -3.707 1.00 33.04 144 ASP C O 1
ATOM 6522 N N . ASP C 1 149 ? -12.048 -55.938 -1.997 1.00 32.90 145 ASP C N 1
ATOM 6523 C CA . ASP C 1 149 ? -12.900 -55.152 -2.880 1.00 31.66 145 ASP C CA 1
ATOM 6524 C C . ASP C 1 149 ? -12.914 -53.710 -2.377 1.00 28.79 145 ASP C C 1
ATOM 6525 O O . ASP C 1 149 ? -13.451 -53.467 -1.326 1.00 26.17 145 ASP C O 1
ATOM 6530 N N . PRO C 1 150 ? -12.318 -52.753 -3.140 1.00 26.85 146 PRO C N 1
ATOM 6531 C CA . PRO C 1 150 ? -12.268 -51.409 -2.634 1.00 25.93 146 PRO C CA 1
ATOM 6532 C C . PRO C 1 150 ? -13.631 -50.694 -2.592 1.00 24.96 146 PRO C C 1
ATOM 6533 O O . PRO C 1 150 ? -13.714 -49.614 -2.022 1.00 23.43 146 PRO C O 1
ATOM 6537 N N . ASP C 1 151 ? -14.682 -51.276 -3.159 1.00 25.52 147 ASP C N 1
ATOM 6538 C CA . ASP C 1 151 ? -16.016 -50.700 -3.042 1.00 26.55 147 ASP C CA 1
ATOM 6539 C C . ASP C 1 151 ? -16.715 -51.153 -1.764 1.00 26.29 147 ASP C C 1
ATOM 6540 O O . ASP C 1 151 ? -17.774 -50.639 -1.432 1.00 26.81 147 ASP C O 1
ATOM 6545 N N . ASN C 1 152 ? -16.124 -52.091 -1.035 1.00 25.50 148 ASN C N 1
ATOM 6546 C CA . ASN C 1 152 ? -16.739 -52.548 0.234 1.00 24.91 148 ASN C CA 1
ATOM 6547 C C . ASN C 1 152 ? -16.103 -51.792 1.386 1.00 23.13 148 ASN C C 1
ATOM 6548 O O . ASN C 1 152 ? -14.986 -52.081 1.769 1.00 23.72 148 ASN C O 1
ATOM 6553 N N . LEU C 1 153 ? -16.818 -50.833 1.940 1.00 22.83 149 LEU C N 1
ATOM 6554 C CA . LEU C 1 153 ? -16.248 -49.988 2.963 1.00 23.08 149 LEU C CA 1
ATOM 6555 C C . LEU C 1 153 ? -15.902 -50.752 4.233 1.00 24.62 149 LEU C C 1
ATOM 6556 O O . LEU C 1 153 ? -14.988 -50.347 4.953 1.00 23.96 149 LEU C O 1
ATOM 6561 N N . ASP C 1 154 ? -16.623 -51.843 4.514 1.00 25.37 150 ASP C N 1
ATOM 6562 C CA . ASP C 1 154 ? -16.332 -52.649 5.684 1.00 26.93 150 ASP C CA 1
ATOM 6563 C C . ASP C 1 154 ? -14.980 -53.369 5.486 1.00 26.45 150 ASP C C 1
ATOM 6564 O O . ASP C 1 154 ? -14.271 -53.609 6.443 1.00 24.83 150 ASP C O 1
ATOM 6569 N N . SER C 1 155 ? -14.608 -53.701 4.256 1.00 25.69 151 SER C N 1
ATOM 6570 C CA . SER C 1 155 ? -13.303 -54.307 4.048 1.00 26.88 151 SER C CA 1
ATOM 6571 C C . SER C 1 155 ? -12.189 -53.363 4.438 1.00 25.20 151 SER C C 1
ATOM 6572 O O . SER C 1 155 ? -11.198 -53.817 4.950 1.00 24.18 151 SER C O 1
ATOM 6575 N N . TRP C 1 156 ? -12.331 -52.061 4.160 1.00 23.80 152 TRP C N 1
ATOM 6576 C CA . TRP C 1 156 ? -11.303 -51.085 4.547 1.00 22.35 152 TRP C CA 1
ATOM 6577 C C . TRP C 1 156 ? -11.166 -51.062 6.060 1.00 22.72 152 TRP C C 1
ATOM 6578 O O . TRP C 1 156 ? -10.059 -51.091 6.583 1.00 21.41 152 TRP C O 1
ATOM 6589 N N . GLN C 1 157 ? -12.295 -51.011 6.761 1.00 22.67 153 GLN C N 1
ATOM 6590 C CA . GLN C 1 157 ? -12.276 -51.020 8.228 1.00 23.84 153 GLN C CA 1
ATOM 6591 C C . GLN C 1 157 ? -11.586 -52.272 8.775 1.00 24.26 153 GLN C C 1
ATOM 6592 O O . GLN C 1 157 ? -10.808 -52.196 9.753 1.00 24.31 153 GLN C O 1
ATOM 6598 N N . ALA C 1 158 ? -11.905 -53.415 8.183 1.00 24.62 154 ALA C N 1
ATOM 6599 C CA . ALA C 1 158 ? -11.407 -54.711 8.662 1.00 24.88 154 ALA C CA 1
ATOM 6600 C C . ALA C 1 158 ? -9.881 -54.864 8.492 1.00 24.17 154 ALA C C 1
ATOM 6601 O O . ALA C 1 158 ? -9.215 -55.600 9.237 1.00 22.55 154 ALA C O 1
ATOM 6603 N N . ALA C 1 159 ? -9.298 -54.099 7.566 1.00 22.76 155 ALA C N 1
ATOM 6604 C CA . ALA C 1 159 ? -7.854 -54.136 7.350 1.00 22.35 155 ALA C CA 1
ATOM 6605 C C . ALA C 1 159 ? -7.072 -53.174 8.263 1.00 21.39 155 ALA C C 1
ATOM 6606 O O . ALA C 1 159 ? -5.845 -53.206 8.290 1.00 22.30 155 ALA C O 1
ATOM 6608 N N . VAL C 1 160 ? -7.758 -52.323 9.003 1.00 20.44 156 VAL C N 1
ATOM 6609 C CA . VAL C 1 160 ? -7.064 -51.360 9.863 1.00 20.51 156 VAL C CA 1
ATOM 6610 C C . VAL C 1 160 ? -6.320 -52.067 10.986 1.00 21.96 156 VAL C C 1
ATOM 6611 O O . VAL C 1 160 ? -6.894 -52.991 11.618 1.00 22.54 156 VAL C O 1
ATOM 6615 N N . ARG C 1 161 ? -5.048 -51.694 11.190 1.00 21.35 157 ARG C N 1
ATOM 6616 C CA . ARG C 1 161 ? -4.224 -52.254 12.261 1.00 23.21 157 ARG C CA 1
ATOM 6617 C C . ARG C 1 161 ? -3.704 -51.097 13.127 1.00 22.32 157 ARG C C 1
ATOM 6618 O O . ARG C 1 161 ? -3.790 -49.948 12.714 1.00 22.78 157 ARG C O 1
ATOM 6626 N N . PRO C 1 162 ? -3.171 -51.402 14.314 1.00 22.40 158 PRO C N 1
ATOM 6627 C CA . PRO C 1 162 ? -2.632 -50.332 15.154 1.00 23.02 158 PRO C CA 1
ATOM 6628 C C . PRO C 1 162 ? -1.503 -49.545 14.505 1.00 21.19 158 PRO C C 1
ATOM 6629 O O . PRO C 1 162 ? -1.340 -48.371 14.803 1.00 21.47 158 PRO C O 1
ATOM 6633 N N . ASN C 1 163 ? -0.751 -50.173 13.608 1.00 20.54 159 ASN C N 1
ATOM 6634 C CA . ASN C 1 163 ? 0.386 -49.536 12.947 1.00 19.49 159 ASN C CA 1
ATOM 6635 C C . ASN C 1 163 ? 0.035 -48.955 11.567 1.00 19.08 159 ASN C C 1
ATOM 6636 O O . ASN C 1 163 ? 0.902 -48.521 10.807 1.00 19.06 159 ASN C O 1
ATOM 6641 N N . THR C 1 164 ? -1.243 -48.902 11.248 1.00 19.25 160 THR C N 1
ATOM 6642 C CA . THR C 1 164 ? -1.671 -48.376 9.953 1.00 18.43 160 THR C CA 1
ATOM 6643 C C . THR C 1 164 ? -1.400 -46.860 9.938 1.00 18.65 160 THR C C 1
ATOM 6644 O O . THR C 1 164 ? -1.809 -46.170 10.837 1.00 18.03 160 THR C O 1
ATOM 6648 N N . LYS C 1 165 ? -0.701 -46.384 8.908 1.00 18.83 161 LYS C N 1
ATOM 6649 C CA . LYS C 1 165 ? -0.367 -44.971 8.749 1.00 18.48 161 LYS C CA 1
ATOM 6650 C C . LYS C 1 165 ? -1.111 -44.236 7.630 1.00 18.18 161 LYS C C 1
ATOM 6651 O O . LYS C 1 165 ? -1.130 -42.996 7.626 1.00 18.08 161 LYS C O 1
ATOM 6657 N N . ALA C 1 166 ? -1.708 -44.966 6.681 1.00 16.71 162 ALA C N 1
ATOM 6658 C CA . ALA C 1 166 ? -2.427 -44.316 5.610 1.00 15.62 162 ALA C CA 1
ATOM 6659 C C . ALA C 1 166 ? -3.348 -45.293 4.893 1.00 15.58 162 ALA C C 1
ATOM 6660 O O . ALA C 1 166 ? -3.161 -46.525 4.949 1.00 15.33 162 ALA C O 1
ATOM 6662 N N . PHE C 1 167 ? -4.387 -44.731 4.278 1.00 15.43 163 PHE C N 1
ATOM 6663 C CA . PHE C 1 167 ? -5.168 -45.421 3.245 1.00 15.13 163 PHE C CA 1
ATOM 6664 C C . PHE C 1 167 ? -4.660 -44.931 1.887 1.00 15.16 163 PHE C C 1
ATOM 6665 O O . PHE C 1 167 ? -4.201 -43.791 1.795 1.00 15.03 163 PHE C O 1
ATOM 6673 N N . PHE C 1 168 ? -4.715 -45.778 0.847 1.00 14.53 164 PHE C N 1
ATOM 6674 C CA . PHE C 1 168 ? -4.330 -45.365 -0.517 1.00 14.81 164 PHE C CA 1
ATOM 6675 C C . PHE C 1 168 ? -5.272 -45.908 -1.574 1.00 15.10 164 PHE C C 1
ATOM 6676 O O . PHE C 1 168 ? -5.594 -47.093 -1.573 1.00 15.66 164 PHE C O 1
ATOM 6684 N N . GLY C 1 169 ? -5.590 -45.072 -2.550 1.00 14.57 165 GLY C N 1
ATOM 6685 C CA . GLY C 1 169 ? -6.305 -45.521 -3.717 1.00 15.08 165 GLY C CA 1
ATOM 6686 C C . GLY C 1 169 ? -6.138 -44.594 -4.882 1.00 14.72 165 GLY C C 1
ATOM 6687 O O . GLY C 1 169 ? -5.566 -43.499 -4.758 1.00 13.76 165 GLY C O 1
ATOM 6688 N N . GLU C 1 170 ? -6.633 -45.022 -6.040 1.00 15.08 166 GLU C N 1
ATOM 6689 C CA . GLU C 1 170 ? -6.539 -44.204 -7.236 1.00 14.33 166 GLU C CA 1
ATOM 6690 C C . GLU C 1 170 ? -7.940 -43.694 -7.554 1.00 14.74 166 GLU C C 1
ATOM 6691 O O . GLU C 1 170 ? -8.887 -44.464 -7.545 1.00 14.16 166 GLU C O 1
ATOM 6697 N N . THR C 1 171 ? -8.099 -42.400 -7.882 1.00 14.10 167 THR C N 1
ATOM 6698 C CA . THR C 1 171 ? -9.455 -41.889 -8.074 1.00 14.38 167 THR C CA 1
ATOM 6699 C C . THR C 1 171 ? -10.178 -42.573 -9.267 1.00 14.06 167 THR C C 1
ATOM 6700 O O . THR C 1 171 ? -11.384 -42.806 -9.211 1.00 14.60 167 THR C O 1
ATOM 6704 N N . ILE C 1 172 ? -9.449 -42.851 -10.338 1.00 14.80 168 ILE C N 1
ATOM 6705 C CA . ILE C 1 172 ? -9.920 -43.672 -11.466 1.00 15.34 168 ILE C CA 1
ATOM 6706 C C . ILE C 1 172 ? -8.766 -44.658 -11.728 1.00 16.26 168 ILE C C 1
ATOM 6707 O O . ILE C 1 172 ? -7.608 -44.243 -11.873 1.00 16.48 168 ILE C O 1
ATOM 6712 N N . SER C 1 173 ? -9.040 -45.958 -11.714 1.00 16.41 169 SER C N 1
ATOM 6713 C CA . SER C 1 173 ? -7.992 -46.935 -11.985 1.00 17.77 169 SER C CA 1
ATOM 6714 C C . SER C 1 173 ? -8.105 -47.474 -13.420 1.00 18.09 169 SER C C 1
ATOM 6715 O O . SER C 1 173 ? -9.133 -47.330 -14.046 1.00 18.75 169 SER C O 1
ATOM 6718 N N . ASN C 1 174 ? -7.061 -48.149 -13.880 1.00 18.55 170 ASN C N 1
ATOM 6719 C CA . ASN C 1 174 ? -6.954 -48.603 -15.251 1.00 20.68 170 ASN C CA 1
ATOM 6720 C C . ASN C 1 174 ? -6.345 -49.993 -15.168 1.00 20.32 170 ASN C C 1
ATOM 6721 O O . ASN C 1 174 ? -5.384 -50.196 -14.453 1.00 21.08 170 ASN C O 1
ATOM 6726 N N . PRO C 1 175 ? -6.904 -50.988 -15.864 1.00 21.30 171 PRO C N 1
ATOM 6727 C CA . PRO C 1 175 ? -7.902 -50.971 -16.945 1.00 20.71 171 PRO C CA 1
ATOM 6728 C C . PRO C 1 175 ? -9.364 -50.977 -16.588 1.00 20.08 171 PRO C C 1
ATOM 6729 O O . PRO C 1 175 ? -10.209 -50.897 -17.514 1.00 18.84 171 PRO C O 1
ATOM 6733 N N . GLN C 1 176 ? -9.708 -51.062 -15.294 1.00 20.40 172 GLN C N 1
ATOM 6734 C CA . GLN C 1 176 ? -11.117 -51.205 -14.917 1.00 19.41 172 GLN C CA 1
ATOM 6735 C C . GLN C 1 176 ? -11.927 -49.970 -15.246 1.00 19.47 172 GLN C C 1
ATOM 6736 O O . GLN C 1 176 ? -13.088 -50.063 -15.625 1.00 20.36 172 GLN C O 1
ATOM 6742 N N . ILE C 1 177 ? -11.301 -48.804 -15.132 1.00 18.19 173 ILE C N 1
ATOM 6743 C CA . ILE C 1 177 ? -11.983 -47.507 -15.207 1.00 18.00 173 ILE C CA 1
ATOM 6744 C C . ILE C 1 177 ? -13.160 -47.464 -14.240 1.00 17.92 173 ILE C C 1
ATOM 6745 O O . ILE C 1 177 ? -14.284 -47.036 -14.595 1.00 18.64 173 ILE C O 1
ATOM 6750 N N . ASP C 1 178 ? -12.886 -47.892 -13.013 1.00 18.27 174 ASP C N 1
ATOM 6751 C CA . ASP C 1 178 ? -13.801 -47.602 -11.872 1.00 19.14 174 ASP C CA 1
ATOM 6752 C C . ASP C 1 178 ? -13.564 -46.181 -11.377 1.00 18.55 174 ASP C C 1
ATOM 6753 O O . ASP C 1 178 ? -12.651 -45.465 -11.872 1.00 16.35 174 ASP C O 1
ATOM 6758 N N . LEU C 1 179 ? -14.393 -45.748 -10.418 1.00 18.24 175 LEU C N 1
ATOM 6759 C CA . LEU C 1 179 ? -14.038 -44.598 -9.581 1.00 18.05 175 LEU C CA 1
ATOM 6760 C C . LEU C 1 179 ? -13.970 -45.072 -8.123 1.00 18.14 175 LEU C C 1
ATOM 6761 O O . LEU C 1 179 ? -14.874 -45.769 -7.642 1.00 17.73 175 LEU C O 1
ATOM 6766 N N . LEU C 1 180 ? -12.895 -44.711 -7.425 1.00 17.13 176 LEU C N 1
ATOM 6767 C CA . LEU C 1 180 ? -12.816 -44.891 -5.989 1.00 16.78 176 LEU C CA 1
ATOM 6768 C C . LEU C 1 180 ? -13.972 -44.148 -5.335 1.00 17.62 176 LEU C C 1
ATOM 6769 O O . LEU C 1 180 ? -14.315 -43.048 -5.760 1.00 17.09 176 LEU C O 1
ATOM 6774 N N . ASP C 1 181 ? -14.558 -44.754 -4.306 1.00 18.01 177 ASP C N 1
ATOM 6775 C CA . ASP C 1 181 ? -15.536 -44.094 -3.449 1.00 18.64 177 ASP C CA 1
ATOM 6776 C C . ASP C 1 181 ? -14.784 -43.229 -2.448 1.00 18.19 177 ASP C C 1
ATOM 6777 O O . ASP C 1 181 ? -14.645 -43.553 -1.248 1.00 18.42 177 ASP C O 1
ATOM 6782 N N . THR C 1 182 ? -14.295 -42.093 -2.933 1.00 17.88 178 THR C N 1
ATOM 6783 C CA . THR C 1 182 ? -13.420 -41.264 -2.138 1.00 16.97 178 THR C CA 1
ATOM 6784 C C . THR C 1 182 ? -14.111 -40.752 -0.828 1.00 17.19 178 THR C C 1
ATOM 6785 O O . THR C 1 182 ? -13.498 -40.804 0.203 1.00 16.66 178 THR C O 1
ATOM 6789 N N . PRO C 1 183 ? -15.360 -40.260 -0.863 1.00 18.74 179 PRO C N 1
ATOM 6790 C CA . PRO C 1 183 ? -15.993 -39.841 0.400 1.00 19.33 179 PRO C CA 1
ATOM 6791 C C . PRO C 1 183 ? -16.123 -40.988 1.413 1.00 19.70 179 PRO C C 1
ATOM 6792 O O . PRO C 1 183 ? -15.836 -40.811 2.579 1.00 19.64 179 PRO C O 1
ATOM 6796 N N . GLY C 1 184 ? -16.520 -42.160 0.949 1.00 20.02 180 GLY C N 1
ATOM 6797 C CA . GLY C 1 184 ? -16.776 -43.310 1.848 1.00 20.53 180 GLY C CA 1
ATOM 6798 C C . GLY C 1 184 ? -15.493 -43.906 2.388 1.00 19.48 180 GLY C C 1
ATOM 6799 O O . GLY C 1 184 ? -15.372 -44.197 3.571 1.00 19.04 180 GLY C O 1
ATOM 6800 N N . VAL C 1 185 ? -14.488 -44.013 1.528 1.00 18.32 181 VAL C N 1
ATOM 6801 C CA . VAL C 1 185 ? -13.177 -44.445 1.968 1.00 17.40 181 VAL C CA 1
ATOM 6802 C C . VAL C 1 185 ? -12.532 -43.449 2.938 1.00 17.52 181 VAL C C 1
ATOM 6803 O O . VAL C 1 185 ? -11.967 -43.861 3.973 1.00 17.70 181 VAL C O 1
ATOM 6807 N N . ALA C 1 186 ? -12.613 -42.154 2.605 1.00 17.27 182 ALA C N 1
ATOM 6808 C CA . ALA C 1 186 ? -12.142 -41.094 3.487 1.00 18.19 182 ALA C CA 1
ATOM 6809 C C . ALA C 1 186 ? -12.811 -41.153 4.879 1.00 20.19 182 ALA C C 1
ATOM 6810 O O . ALA C 1 186 ? -12.180 -40.913 5.904 1.00 19.84 182 ALA C O 1
ATOM 6812 N N . GLU C 1 187 ? -14.104 -41.413 4.899 1.00 21.42 183 GLU C N 1
ATOM 6813 C CA . GLU C 1 187 ? -14.823 -41.439 6.154 1.00 23.92 183 GLU C CA 1
ATOM 6814 C C . GLU C 1 187 ? -14.304 -42.564 7.030 1.00 23.00 183 GLU C C 1
ATOM 6815 O O . GLU C 1 187 ? -14.161 -42.386 8.239 1.00 22.97 183 GLU C O 1
ATOM 6821 N N . VAL C 1 188 ? -14.032 -43.731 6.442 1.00 20.71 184 VAL C N 1
ATOM 6822 C CA . VAL C 1 188 ? -13.456 -44.854 7.211 1.00 19.98 184 VAL C CA 1
ATOM 6823 C C . VAL C 1 188 ? -12.072 -44.492 7.756 1.00 19.76 184 VAL C C 1
ATOM 6824 O O . VAL C 1 188 ? -11.785 -44.682 8.960 1.00 19.51 184 VAL C O 1
ATOM 6828 N N . ALA C 1 189 ? -11.220 -43.962 6.894 1.00 17.70 185 ALA C N 1
ATOM 6829 C CA . ALA C 1 189 ? -9.878 -43.569 7.296 1.00 17.93 185 ALA C CA 1
ATOM 6830 C C . ALA C 1 189 ? -9.975 -42.633 8.488 1.00 18.84 185 ALA C C 1
ATOM 6831 O O . ALA C 1 189 ? -9.360 -42.868 9.546 1.00 17.79 185 ALA C O 1
ATOM 6833 N N . HIS C 1 190 ? -10.762 -41.583 8.313 1.00 19.27 186 HIS C N 1
ATOM 6834 C CA . HIS C 1 190 ? -10.794 -40.512 9.324 1.00 20.59 186 HIS C CA 1
ATOM 6835 C C . HIS C 1 190 ? -11.365 -40.938 10.685 1.00 21.66 186 HIS C C 1
ATOM 6836 O O . HIS C 1 190 ? -10.956 -40.419 11.732 1.00 21.44 186 HIS C O 1
ATOM 6843 N N . ARG C 1 191 ? -12.342 -41.814 10.694 1.00 23.12 187 ARG C N 1
ATOM 6844 C CA . ARG C 1 191 ? -12.849 -42.221 11.999 1.00 25.44 187 ARG C CA 1
ATOM 6845 C C . ARG C 1 191 ? -11.820 -43.069 12.748 1.00 24.17 187 ARG C C 1
ATOM 6846 O O . ARG C 1 191 ? -11.934 -43.232 13.932 1.00 23.21 187 ARG C O 1
ATOM 6854 N N . ASN C 1 192 ? -10.810 -43.598 12.060 1.00 22.16 188 ASN C N 1
ATOM 6855 C CA . ASN C 1 192 ? -9.718 -44.298 12.698 1.00 21.59 188 ASN C CA 1
ATOM 6856 C C . ASN C 1 192 ? -8.475 -43.443 12.937 1.00 21.28 188 ASN C C 1
ATOM 6857 O O . ASN C 1 192 ? -7.418 -43.987 13.364 1.00 19.75 188 ASN C O 1
ATOM 6862 N N . GLY C 1 193 ? -8.557 -42.131 12.650 1.00 20.59 189 GLY C N 1
ATOM 6863 C CA . GLY C 1 193 ? -7.405 -41.248 12.800 1.00 20.18 189 GLY C CA 1
ATOM 6864 C C . GLY C 1 193 ? -6.335 -41.483 11.738 1.00 19.56 189 GLY C C 1
ATOM 6865 O O . GLY C 1 193 ? -5.149 -41.293 11.985 1.00 20.29 189 GLY C O 1
ATOM 6866 N N . ILE C 1 194 ? -6.768 -41.851 10.538 1.00 20.11 190 ILE C N 1
ATOM 6867 C CA . ILE C 1 194 ? -5.875 -42.206 9.409 1.00 18.97 190 ILE C CA 1
ATOM 6868 C C . ILE C 1 194 ? -6.155 -41.280 8.213 1.00 18.94 190 ILE C C 1
ATOM 6869 O O . ILE C 1 194 ? -7.337 -41.063 7.864 1.00 18.73 190 ILE C O 1
ATOM 6874 N N . PRO C 1 195 ? -5.094 -40.747 7.574 1.00 17.38 191 PRO C N 1
ATOM 6875 C CA . PRO C 1 195 ? -5.233 -39.952 6.365 1.00 16.77 191 PRO C CA 1
ATOM 6876 C C . PRO C 1 195 ? -5.455 -40.812 5.105 1.00 16.50 191 PRO C C 1
ATOM 6877 O O . PRO C 1 195 ? -4.987 -41.969 5.035 1.00 16.36 191 PRO C O 1
ATOM 6881 N N . LEU C 1 196 ? -6.147 -40.235 4.121 1.00 15.79 192 LEU C N 1
ATOM 6882 C CA . LEU C 1 196 ? -6.329 -40.844 2.804 1.00 15.07 192 LEU C CA 1
ATOM 6883 C C . LEU C 1 196 ? -5.470 -40.133 1.756 1.00 15.39 192 LEU C C 1
ATOM 6884 O O . LEU C 1 196 ? -5.607 -38.904 1.529 1.00 14.24 192 LEU C O 1
ATOM 6889 N N . ILE C 1 197 ? -4.539 -40.910 1.190 1.00 15.66 193 ILE C N 1
ATOM 6890 C CA . ILE C 1 197 ? -3.751 -40.532 0.024 1.00 15.12 193 ILE C CA 1
ATOM 6891 C C . ILE C 1 197 ? -4.428 -41.073 -1.239 1.00 15.20 193 ILE C C 1
ATOM 6892 O O . ILE C 1 197 ? -4.726 -42.278 -1.294 1.00 14.14 193 ILE C O 1
ATOM 6897 N N . VAL C 1 198 ? -4.671 -40.208 -2.253 1.00 13.67 194 VAL C N 1
ATOM 6898 C CA . VAL C 1 198 ? -5.136 -40.718 -3.537 1.00 13.70 194 VAL C CA 1
ATOM 6899 C C . VAL C 1 198 ? -4.227 -40.262 -4.661 1.00 14.40 194 VAL C C 1
ATOM 6900 O O . VAL C 1 198 ? -3.637 -39.172 -4.600 1.00 13.39 194 VAL C O 1
ATOM 6904 N N . ASP C 1 199 ? -4.141 -41.109 -5.683 1.00 15.12 195 ASP C N 1
ATOM 6905 C CA . ASP C 1 199 ? -3.472 -40.767 -6.908 1.00 15.52 195 ASP C CA 1
ATOM 6906 C C . ASP C 1 199 ? -4.572 -40.321 -7.830 1.00 15.33 195 ASP C C 1
ATOM 6907 O O . ASP C 1 199 ? -5.546 -41.090 -8.096 1.00 15.66 195 ASP C O 1
ATOM 6912 N N . ASN C 1 200 ? -4.462 -39.067 -8.288 1.00 14.14 196 ASN C N 1
ATOM 6913 C CA . ASN C 1 200 ? -5.469 -38.434 -9.122 1.00 13.93 196 ASN C CA 1
ATOM 6914 C C . ASN C 1 200 ? -4.967 -38.209 -10.533 1.00 14.05 196 ASN C C 1
ATOM 6915 O O . ASN C 1 200 ? -5.487 -37.365 -11.247 1.00 14.01 196 ASN C O 1
ATOM 6920 N N . THR C 1 201 ? -3.974 -39.007 -10.951 1.00 13.66 197 THR C N 1
ATOM 6921 C CA . THR C 1 201 ? -3.299 -38.813 -12.231 1.00 13.79 197 THR C CA 1
ATOM 6922 C C . THR C 1 201 ? -4.248 -38.856 -13.445 1.00 14.22 197 THR C C 1
ATOM 6923 O O . THR C 1 201 ? -4.306 -37.913 -14.266 1.00 12.55 197 THR C O 1
ATOM 6927 N N . ILE C 1 202 ? -4.957 -39.979 -13.567 1.00 14.27 198 ILE C N 1
ATOM 6928 C CA . ILE C 1 202 ? -5.836 -40.168 -14.688 1.00 15.62 198 ILE C CA 1
ATOM 6929 C C . ILE C 1 202 ? -6.980 -39.137 -14.720 1.00 14.88 198 ILE C C 1
ATOM 6930 O O . ILE C 1 202 ? -7.303 -38.618 -15.792 1.00 13.86 198 ILE C O 1
ATOM 6935 N N . ALA C 1 203 ? -7.604 -38.837 -13.592 1.00 14.28 199 ALA C N 1
ATOM 6936 C CA . ALA C 1 203 ? -8.713 -37.848 -13.644 1.00 14.91 199 ALA C CA 1
ATOM 6937 C C . ALA C 1 203 ? -8.248 -36.401 -13.930 1.00 15.33 199 ALA C C 1
ATOM 6938 O O . ALA C 1 203 ? -8.917 -35.652 -14.651 1.00 16.18 199 ALA C O 1
ATOM 6940 N N . THR C 1 204 ? -7.119 -36.030 -13.312 1.00 14.71 200 THR C N 1
ATOM 6941 C CA . THR C 1 204 ? -6.584 -34.685 -13.211 1.00 14.41 200 THR C CA 1
ATOM 6942 C C . THR C 1 204 ? -7.471 -33.814 -12.353 1.00 14.62 200 THR C C 1
ATOM 6943 O O . THR C 1 204 ? -8.655 -34.107 -12.189 1.00 14.34 200 THR C O 1
ATOM 6947 N N . PRO C 1 205 ? -6.910 -32.717 -11.824 1.00 14.70 201 PRO C N 1
ATOM 6948 C CA . PRO C 1 205 ? -7.669 -31.732 -11.114 1.00 15.88 201 PRO C CA 1
ATOM 6949 C C . PRO C 1 205 ? -8.813 -31.105 -11.932 1.00 15.00 201 PRO C C 1
ATOM 6950 O O . PRO C 1 205 ? -9.708 -30.544 -11.356 1.00 15.45 201 PRO C O 1
ATOM 6954 N N . TYR C 1 206 ? -8.754 -31.157 -13.240 1.00 13.91 202 TYR C N 1
ATOM 6955 C CA . TYR C 1 206 ? -9.886 -30.641 -14.083 1.00 14.66 202 TYR C CA 1
ATOM 6956 C C . TYR C 1 206 ? -11.175 -31.449 -13.894 1.00 14.67 202 TYR C C 1
ATOM 6957 O O . TYR C 1 206 ? -12.270 -30.894 -13.913 1.00 14.88 202 TYR C O 1
ATOM 6966 N N . LEU C 1 207 ? -11.050 -32.741 -13.656 1.00 14.93 203 LEU C N 1
ATOM 6967 C CA . LEU C 1 207 ? -12.239 -33.575 -13.497 1.00 14.66 203 LEU C CA 1
ATOM 6968 C C . LEU C 1 207 ? -12.589 -33.799 -12.044 1.00 14.95 203 LEU C C 1
ATOM 6969 O O . LEU C 1 207 ? -13.763 -33.833 -11.705 1.00 14.46 203 LEU C O 1
ATOM 6974 N N . ILE C 1 208 ? -11.592 -34.018 -11.191 1.00 15.22 204 ILE C N 1
ATOM 6975 C CA . ILE C 1 208 ? -11.854 -34.276 -9.771 1.00 15.36 204 ILE C CA 1
ATOM 6976 C C . ILE C 1 208 ? -10.876 -33.541 -8.903 1.00 15.63 204 ILE C C 1
ATOM 6977 O O . ILE C 1 208 ? -9.655 -33.619 -9.151 1.00 14.71 204 ILE C O 1
ATOM 6982 N N A ARG C 1 209 ? -11.392 -32.872 -7.866 0.50 16.27 205 ARG C N 1
ATOM 6983 N N B ARG C 1 209 ? -11.376 -32.859 -7.870 0.50 16.40 205 ARG C N 1
ATOM 6984 C CA A ARG C 1 209 ? -10.587 -32.271 -6.801 0.50 16.56 205 ARG C CA 1
ATOM 6985 C CA B ARG C 1 209 ? -10.524 -32.296 -6.823 0.50 16.72 205 ARG C CA 1
ATOM 6986 C C A ARG C 1 209 ? -10.807 -33.091 -5.526 0.50 16.83 205 ARG C C 1
ATOM 6987 C C B ARG C 1 209 ? -10.786 -33.080 -5.538 0.50 16.94 205 ARG C C 1
ATOM 6988 O O A ARG C 1 209 ? -11.699 -32.752 -4.733 0.50 16.25 205 ARG C O 1
ATOM 6989 O O B ARG C 1 209 ? -11.685 -32.721 -4.759 0.50 16.36 205 ARG C O 1
ATOM 7004 N N . PRO C 1 210 ? -9.995 -34.139 -5.298 1.00 15.96 206 PRO C N 1
ATOM 7005 C CA . PRO C 1 210 ? -10.330 -35.086 -4.236 1.00 16.71 206 PRO C CA 1
ATOM 7006 C C . PRO C 1 210 ? -10.312 -34.497 -2.804 1.00 17.46 206 PRO C C 1
ATOM 7007 O O . PRO C 1 210 ? -10.932 -35.084 -1.901 1.00 18.73 206 PRO C O 1
ATOM 7011 N N . PHE C 1 211 ? -9.612 -33.391 -2.578 1.00 17.06 207 PHE C N 1
ATOM 7012 C CA . PHE C 1 211 ? -9.714 -32.733 -1.252 1.00 17.56 207 PHE C CA 1
ATOM 7013 C C . PHE C 1 211 ? -11.183 -32.349 -0.943 1.00 18.29 207 PHE C C 1
ATOM 7014 O O . PHE C 1 211 ? -11.609 -32.377 0.211 1.00 18.95 207 PHE C O 1
ATOM 7022 N N . THR C 1 212 ? -11.994 -32.084 -1.967 1.00 18.45 208 THR C N 1
ATOM 7023 C CA . THR C 1 212 ? -13.402 -31.751 -1.729 1.00 18.99 208 THR C CA 1
ATOM 7024 C C . THR C 1 212 ? -14.250 -32.977 -1.386 1.00 18.97 208 THR C C 1
ATOM 7025 O O . THR C 1 212 ? -15.392 -32.839 -1.067 1.00 19.31 208 THR C O 1
ATOM 7029 N N . GLN C 1 213 ? -13.691 -34.173 -1.528 1.00 18.56 209 GLN C N 1
ATOM 7030 C CA . GLN C 1 213 ? -14.393 -35.427 -1.336 1.00 18.52 209 GLN C CA 1
ATOM 7031 C C . GLN C 1 213 ? -13.782 -36.221 -0.178 1.00 19.42 209 GLN C C 1
ATOM 7032 O O . GLN C 1 213 ? -14.088 -37.389 0.017 1.00 19.55 209 GLN C O 1
ATOM 7038 N N . GLY C 1 214 ? -12.899 -35.598 0.592 1.00 19.60 210 GLY C N 1
ATOM 7039 C CA . GLY C 1 214 ? -12.325 -36.247 1.781 1.00 19.10 210 GLY C CA 1
ATOM 7040 C C . GLY C 1 214 ? -10.887 -36.712 1.744 1.00 18.32 210 GLY C C 1
ATOM 7041 O O . GLY C 1 214 ? -10.331 -37.074 2.792 1.00 17.61 210 GLY C O 1
ATOM 7042 N N . ALA C 1 215 ? -10.259 -36.756 0.569 1.00 17.01 211 ALA C N 1
ATOM 7043 C CA . ALA C 1 215 ? -8.833 -37.066 0.519 1.00 16.19 211 ALA C CA 1
ATOM 7044 C C . ALA C 1 215 ? -8.001 -35.998 1.268 1.00 15.67 211 ALA C C 1
ATOM 7045 O O . ALA C 1 215 ? -8.348 -34.830 1.256 1.00 15.27 211 ALA C O 1
ATOM 7047 N N . ASP C 1 216 ? -6.859 -36.387 1.806 1.00 15.25 212 ASP C N 1
ATOM 7048 C CA . ASP C 1 216 ? -5.947 -35.487 2.521 1.00 15.34 212 ASP C CA 1
ATOM 7049 C C . ASP C 1 216 ? -4.660 -35.184 1.767 1.00 15.65 212 ASP C C 1
ATOM 7050 O O . ASP C 1 216 ? -4.056 -34.148 1.976 1.00 16.17 212 ASP C O 1
ATOM 7055 N N A ILE C 1 217 ? -4.244 -36.119 0.915 0.50 15.30 213 ILE C N 1
ATOM 7056 N N B ILE C 1 217 ? -4.212 -36.136 0.945 0.50 15.62 213 ILE C N 1
ATOM 7057 C CA A ILE C 1 217 ? -3.025 -36.019 0.167 0.50 15.20 213 ILE C CA 1
ATOM 7058 C CA B ILE C 1 217 ? -2.984 -36.033 0.190 0.50 15.78 213 ILE C CA 1
ATOM 7059 C C A ILE C 1 217 ? -3.338 -36.492 -1.250 0.50 15.52 213 ILE C C 1
ATOM 7060 C C B ILE C 1 217 ? -3.296 -36.509 -1.238 0.50 15.87 213 ILE C C 1
ATOM 7061 O O A ILE C 1 217 ? -4.047 -37.495 -1.443 0.50 14.51 213 ILE C O 1
ATOM 7062 O O B ILE C 1 217 ? -3.965 -37.536 -1.427 0.50 14.83 213 ILE C O 1
ATOM 7071 N N . VAL C 1 218 ? -2.856 -35.738 -2.236 1.00 15.39 214 VAL C N 1
ATOM 7072 C CA . VAL C 1 218 ? -3.022 -36.112 -3.647 1.00 15.71 214 VAL C CA 1
ATOM 7073 C C . VAL C 1 218 ? -1.682 -36.278 -4.311 1.00 15.36 214 VAL C C 1
ATOM 7074 O O . VAL C 1 218 ? -0.805 -35.438 -4.144 1.00 17.65 214 VAL C O 1
ATOM 7078 N N . VAL C 1 219 ? -1.528 -37.351 -5.083 1.00 14.81 215 VAL C N 1
ATOM 7079 C CA . VAL C 1 219 ? -0.332 -37.591 -5.890 1.00 14.93 215 VAL C CA 1
ATOM 7080 C C . VAL C 1 219 ? -0.674 -37.593 -7.362 1.00 14.17 215 VAL C C 1
ATOM 7081 O O . VAL C 1 219 ? -1.668 -38.170 -7.781 1.00 13.25 215 VAL C O 1
ATOM 7085 N N . HIS C 1 220 ? 0.184 -36.957 -8.138 1.00 14.06 216 HIS C N 1
ATOM 7086 C CA . HIS C 1 220 ? 0.192 -37.085 -9.579 1.00 14.00 216 HIS C CA 1
ATOM 7087 C C . HIS C 1 220 ? 1.529 -37.503 -10.131 1.00 14.21 216 HIS C C 1
ATOM 7088 O O . HIS C 1 220 ? 2.581 -36.971 -9.699 1.00 13.98 216 HIS C O 1
ATOM 7095 N N . SER C 1 221 ? 1.470 -38.375 -11.161 1.00 13.69 217 SER C N 1
ATOM 7096 C CA . SER C 1 221 ? 2.566 -38.547 -12.102 1.00 13.36 217 SER C CA 1
ATOM 7097 C C . SER C 1 221 ? 2.415 -37.377 -13.085 1.00 13.40 217 SER C C 1
ATOM 7098 O O . SER C 1 221 ? 1.593 -37.423 -13.994 1.00 12.31 217 SER C O 1
ATOM 7101 N N . ALA C 1 222 ? 3.150 -36.294 -12.825 1.00 13.14 218 ALA C N 1
ATOM 7102 C CA . ALA C 1 222 ? 3.122 -35.092 -13.691 1.00 13.10 218 ALA C CA 1
ATOM 7103 C C . ALA C 1 222 ? 3.708 -35.375 -15.053 1.00 13.27 218 ALA C C 1
ATOM 7104 O O . ALA C 1 222 ? 3.512 -34.616 -15.982 1.00 14.06 218 ALA C O 1
ATOM 7106 N N . THR C 1 223 ? 4.453 -36.458 -15.141 1.00 14.35 219 THR C N 1
ATOM 7107 C CA . THR C 1 223 ? 4.900 -37.044 -16.394 1.00 15.20 219 THR C CA 1
ATOM 7108 C C . THR C 1 223 ? 3.778 -37.142 -17.415 1.00 15.30 219 THR C C 1
ATOM 7109 O O . THR C 1 223 ? 3.988 -36.975 -18.596 1.00 16.68 219 THR C O 1
ATOM 7113 N N . LYS C 1 224 ? 2.580 -37.451 -16.927 1.00 14.82 220 LYS C N 1
ATOM 7114 C CA . LYS C 1 224 ? 1.478 -37.775 -17.776 1.00 14.58 220 LYS C CA 1
ATOM 7115 C C . LYS C 1 224 ? 0.679 -36.502 -18.147 1.00 13.82 220 LYS C C 1
ATOM 7116 O O . LYS C 1 224 ? 1.235 -35.599 -18.789 1.00 12.13 220 LYS C O 1
ATOM 7122 N N . TYR C 1 225 ? -0.580 -36.395 -17.728 1.00 13.00 221 TYR C N 1
ATOM 7123 C CA . TYR C 1 225 ? -1.475 -35.320 -18.220 1.00 13.39 221 TYR C CA 1
ATOM 7124 C C . TYR C 1 225 ? -1.077 -33.895 -17.794 1.00 13.35 221 TYR C C 1
ATOM 7125 O O . TYR C 1 225 ? -1.301 -32.934 -18.545 1.00 13.65 221 TYR C O 1
ATOM 7134 N N . LEU C 1 226 ? -0.485 -33.729 -16.613 1.00 13.06 222 LEU C N 1
ATOM 7135 C CA . LEU C 1 226 ? -0.122 -32.372 -16.157 1.00 12.69 222 LEU C CA 1
ATOM 7136 C C . LEU C 1 226 ? 0.865 -31.714 -17.124 1.00 13.23 222 LEU C C 1
ATOM 7137 O O . LEU C 1 226 ? 0.631 -30.616 -17.625 1.00 13.01 222 LEU C O 1
ATOM 7142 N N . GLY C 1 227 ? 1.971 -32.385 -17.421 1.00 13.94 223 GLY C N 1
ATOM 7143 C CA . GLY C 1 227 ? 2.887 -31.895 -18.431 1.00 14.40 223 GLY C CA 1
ATOM 7144 C C . GLY C 1 227 ? 2.328 -32.053 -19.843 1.00 14.95 223 GLY C C 1
ATOM 7145 O O . GLY C 1 227 ? 2.473 -31.159 -20.709 1.00 14.25 223 GLY C O 1
ATOM 7146 N N . GLY C 1 228 ? 1.784 -33.238 -20.117 1.00 14.14 224 GLY C N 1
ATOM 7147 C CA . GLY C 1 228 ? 0.950 -33.433 -21.279 1.00 14.96 224 GLY C CA 1
ATOM 7148 C C . GLY C 1 228 ? 1.615 -33.752 -22.618 1.00 15.83 224 GLY C C 1
ATOM 7149 O O . GLY C 1 228 ? 0.935 -34.099 -23.579 1.00 16.02 224 GLY C O 1
ATOM 7150 N N . HIS C 1 229 ? 2.930 -33.609 -22.705 1.00 17.28 225 HIS C N 1
ATOM 7151 C CA . HIS C 1 229 ? 3.606 -33.677 -24.004 1.00 17.73 225 HIS C CA 1
ATOM 7152 C C . HIS C 1 229 ? 4.693 -34.729 -24.020 1.00 16.55 225 HIS C C 1
ATOM 7153 O O . HIS C 1 229 ? 5.580 -34.710 -24.898 1.00 17.39 225 HIS C O 1
ATOM 7160 N N . GLY C 1 230 ? 4.683 -35.648 -23.072 1.00 15.70 226 GLY C N 1
ATOM 7161 C CA . GLY C 1 230 ? 5.674 -36.702 -23.084 1.00 15.26 226 GLY C CA 1
ATOM 7162 C C . GLY C 1 230 ? 7.106 -36.211 -23.051 1.00 15.93 226 GLY C C 1
ATOM 7163 O O . GLY C 1 230 ? 8.030 -36.883 -23.507 1.00 15.46 226 GLY C O 1
ATOM 7164 N N . ALA C 1 231 ? 7.333 -35.076 -22.412 1.00 17.21 227 ALA C N 1
ATOM 7165 C CA . ALA C 1 231 ? 8.634 -34.439 -22.510 1.00 17.39 227 ALA C CA 1
ATOM 7166 C C . ALA C 1 231 ? 9.328 -34.161 -21.133 1.00 17.78 227 ALA C C 1
ATOM 7167 O O . ALA C 1 231 ? 10.418 -33.568 -21.090 1.00 18.40 227 ALA C O 1
ATOM 7169 N N . ALA C 1 232 ? 8.679 -34.493 -20.026 1.00 15.55 228 ALA C N 1
ATOM 7170 C CA . ALA C 1 232 ? 9.299 -34.283 -18.751 1.00 16.37 228 ALA C CA 1
ATOM 7171 C C . ALA C 1 232 ? 8.781 -35.245 -17.686 1.00 16.65 228 ALA C C 1
ATOM 7172 O O . ALA C 1 232 ? 7.632 -35.152 -17.227 1.00 16.50 228 ALA C O 1
ATOM 7174 N N . ILE C 1 233 ? 9.662 -36.113 -17.217 1.00 16.04 229 ILE C N 1
ATOM 7175 C CA . ILE C 1 233 ? 9.290 -37.011 -16.123 1.00 15.28 229 ILE C CA 1
ATOM 7176 C C . ILE C 1 233 ? 9.249 -36.158 -14.869 1.00 14.25 229 ILE C C 1
ATOM 7177 O O . ILE C 1 233 ? 10.160 -35.349 -14.617 1.00 13.28 229 ILE C O 1
ATOM 7182 N N . ALA C 1 234 ? 8.221 -36.377 -14.066 1.00 13.19 230 ALA C N 1
ATOM 7183 C CA . ALA C 1 234 ? 7.995 -35.604 -12.852 1.00 12.16 230 ALA C CA 1
ATOM 7184 C C . ALA C 1 234 ? 6.914 -36.188 -11.994 1.00 11.34 230 ALA C C 1
ATOM 7185 O O . ALA C 1 234 ? 5.951 -36.836 -12.504 1.00 11.90 230 ALA C O 1
ATOM 7187 N N . GLY C 1 235 ? 7.012 -35.941 -10.701 1.00 11.02 231 GLY C N 1
ATOM 7188 C CA . GLY C 1 235 ? 5.912 -36.290 -9.785 1.00 11.11 231 GLY C CA 1
ATOM 7189 C C . GLY C 1 235 ? 5.598 -35.120 -8.929 1.00 11.46 231 GLY C C 1
ATOM 7190 O O . GLY C 1 235 ? 6.403 -34.172 -8.860 1.00 12.15 231 GLY C O 1
ATOM 7191 N N . VAL C 1 236 ? 4.452 -35.141 -8.303 1.00 11.70 232 VAL C N 1
ATOM 7192 C CA . VAL C 1 236 ? 4.082 -34.061 -7.407 1.00 12.72 232 VAL C CA 1
ATOM 7193 C C . VAL C 1 236 ? 3.168 -34.629 -6.314 1.00 13.16 232 VAL C C 1
ATOM 7194 O O . VAL C 1 236 ? 2.366 -35.563 -6.579 1.00 12.96 232 VAL C O 1
ATOM 7198 N N . ILE C 1 237 ? 3.382 -34.149 -5.094 1.00 13.05 233 ILE C N 1
ATOM 7199 C CA . ILE C 1 237 ? 2.558 -34.453 -3.937 1.00 14.07 233 ILE C CA 1
ATOM 7200 C C . ILE C 1 237 ? 1.888 -33.151 -3.508 1.00 14.42 233 ILE C C 1
ATOM 7201 O O . ILE C 1 237 ? 2.582 -32.130 -3.347 1.00 14.16 233 ILE C O 1
ATOM 7206 N N . VAL C 1 238 ? 0.572 -33.198 -3.349 1.00 13.63 234 VAL C N 1
ATOM 7207 C CA . VAL C 1 238 ? -0.196 -32.053 -2.931 1.00 14.14 234 VAL C CA 1
ATOM 7208 C C . VAL C 1 238 ? -0.811 -32.320 -1.548 1.00 14.71 234 VAL C C 1
ATOM 7209 O O . VAL C 1 238 ? -1.476 -33.338 -1.371 1.00 13.96 234 VAL C O 1
ATOM 7213 N N . ASP C 1 239 ? -0.613 -31.360 -0.617 1.00 14.99 235 ASP C N 1
ATOM 7214 C CA . ASP C 1 239 ? -1.095 -31.413 0.781 1.00 15.76 235 ASP C CA 1
ATOM 7215 C C . ASP C 1 239 ? -2.398 -30.604 0.847 1.00 16.70 235 ASP C C 1
ATOM 7216 O O . ASP C 1 239 ? -2.463 -29.406 0.488 1.00 16.46 235 ASP C O 1
ATOM 7221 N N . GLY C 1 240 ? -3.463 -31.299 1.227 1.00 17.03 236 GLY C N 1
ATOM 7222 C CA . GLY C 1 240 ? -4.806 -30.732 1.361 1.00 16.87 236 GLY C CA 1
ATOM 7223 C C . GLY C 1 240 ? -4.920 -29.790 2.554 1.00 18.69 236 GLY C C 1
ATOM 7224 O O . GLY C 1 240 ? -5.789 -28.890 2.540 1.00 18.36 236 GLY C O 1
ATOM 7225 N N . GLY C 1 241 ? -4.052 -29.971 3.558 1.00 18.96 237 GLY C N 1
ATOM 7226 C CA . GLY C 1 241 ? -4.106 -29.154 4.772 1.00 20.49 237 GLY C CA 1
ATOM 7227 C C . GLY C 1 241 ? -5.366 -29.445 5.602 1.00 22.63 237 GLY C C 1
ATOM 7228 O O . GLY C 1 241 ? -5.798 -28.600 6.366 1.00 22.93 237 GLY C O 1
ATOM 7229 N N . THR C 1 242 ? -5.920 -30.652 5.453 1.00 22.26 238 THR C N 1
ATOM 7230 C CA . THR C 1 242 ? -7.287 -31.012 5.901 1.00 23.82 238 THR C CA 1
ATOM 7231 C C . THR C 1 242 ? -7.265 -32.009 7.065 1.00 23.89 238 THR C C 1
ATOM 7232 O O . THR C 1 242 ? -8.334 -32.341 7.591 1.00 24.72 238 THR C O 1
ATOM 7236 N N . PHE C 1 243 ? -6.072 -32.508 7.451 1.00 22.41 239 PHE C N 1
ATOM 7237 C CA . PHE C 1 243 ? -5.970 -33.584 8.403 1.00 21.70 239 PHE C CA 1
ATOM 7238 C C . PHE C 1 243 ? -5.264 -33.184 9.704 1.00 21.56 239 PHE C C 1
ATOM 7239 O O . PHE C 1 243 ? -4.195 -32.578 9.697 1.00 19.57 239 PHE C O 1
ATOM 7247 N N . ASP C 1 244 ? -5.854 -33.556 10.840 1.00 20.51 240 ASP C N 1
ATOM 7248 C CA . ASP C 1 244 ? -5.228 -33.279 12.131 1.00 21.08 240 ASP C CA 1
ATOM 7249 C C . ASP C 1 244 ? -4.208 -34.368 12.449 1.00 20.20 240 ASP C C 1
ATOM 7250 O O . ASP C 1 244 ? -4.566 -35.522 12.688 1.00 20.01 240 ASP C O 1
ATOM 7255 N N . TRP C 1 245 ? -2.928 -33.982 12.460 1.00 19.79 241 TRP C N 1
ATOM 7256 C CA . TRP C 1 245 ? -1.803 -34.895 12.657 1.00 19.30 241 TRP C CA 1
ATOM 7257 C C . TRP C 1 245 ? -1.484 -35.228 14.141 1.00 19.80 241 TRP C C 1
ATOM 7258 O O . TRP C 1 245 ? -0.532 -35.940 14.409 1.00 18.39 241 TRP C O 1
ATOM 7269 N N . THR C 1 246 ? -2.307 -34.755 15.073 1.00 20.18 242 THR C N 1
ATOM 7270 C CA . THR C 1 246 ? -1.997 -34.841 16.486 1.00 21.42 242 THR C CA 1
ATOM 7271 C C . THR C 1 246 ? -2.841 -35.871 17.223 1.00 22.01 242 THR C C 1
ATOM 7272 O O . THR C 1 246 ? -2.786 -35.920 18.433 1.00 21.93 242 THR C O 1
ATOM 7276 N N . GLN C 1 247 ? -3.588 -36.691 16.501 1.00 22.57 243 GLN C N 1
ATOM 7277 C CA . GLN C 1 247 ? -4.571 -37.565 17.097 1.00 23.51 243 GLN C CA 1
ATOM 7278 C C . GLN C 1 247 ? -3.979 -38.822 17.714 1.00 24.10 243 GLN C C 1
ATOM 7279 O O . GLN C 1 247 ? -4.673 -39.476 18.488 1.00 24.87 243 GLN C O 1
ATOM 7285 N N . GLY C 1 248 ? -2.725 -39.169 17.411 1.00 22.67 244 GLY C N 1
ATOM 7286 C CA . GLY C 1 248 ? -2.114 -40.304 18.069 1.00 22.76 244 GLY C CA 1
ATOM 7287 C C . GLY C 1 248 ? -1.230 -41.174 17.204 1.00 23.00 244 GLY C C 1
ATOM 7288 O O . GLY C 1 248 ? -0.189 -41.652 17.677 1.00 23.50 244 GLY C O 1
ATOM 7289 N N . ARG C 1 249 ? -1.591 -41.380 15.931 1.00 22.09 245 ARG C N 1
ATOM 7290 C CA . ARG C 1 249 ? -0.796 -42.323 15.119 1.00 22.48 245 ARG C CA 1
ATOM 7291 C C . ARG C 1 249 ? 0.466 -41.691 14.548 1.00 21.67 245 ARG C C 1
ATOM 7292 O O . ARG C 1 249 ? 1.274 -42.414 13.909 1.00 20.79 245 ARG C O 1
ATOM 7300 N N . PHE C 1 250 ? 0.635 -40.367 14.719 1.00 20.97 246 PHE C N 1
ATOM 7301 C CA . PHE C 1 250 ? 1.770 -39.664 14.061 1.00 20.41 246 PHE C CA 1
ATOM 7302 C C . PHE C 1 250 ? 2.736 -38.910 14.984 1.00 21.44 246 PHE C C 1
ATOM 7303 O O . PHE C 1 250 ? 2.862 -37.646 14.918 1.00 20.89 246 PHE C O 1
ATOM 7311 N N . PRO C 1 251 ? 3.479 -39.662 15.794 1.00 21.31 247 PRO C N 1
ATOM 7312 C CA . PRO C 1 251 ? 4.384 -38.997 16.703 1.00 22.46 247 PRO C CA 1
ATOM 7313 C C . PRO C 1 251 ? 5.499 -38.228 16.019 1.00 22.55 247 PRO C C 1
ATOM 7314 O O . PRO C 1 251 ? 6.069 -37.352 16.634 1.00 21.92 247 PRO C O 1
ATOM 7318 N N . GLU C 1 252 ? 5.847 -38.585 14.784 1.00 22.68 248 GLU C N 1
ATOM 7319 C CA . GLU C 1 252 ? 6.825 -37.809 14.021 1.00 22.99 248 GLU C CA 1
ATOM 7320 C C . GLU C 1 252 ? 6.405 -36.381 13.744 1.00 22.18 248 GLU C C 1
ATOM 7321 O O . GLU C 1 252 ? 7.264 -35.535 13.358 1.00 21.75 248 GLU C O 1
ATOM 7327 N N . PHE C 1 253 ? 5.116 -36.118 13.894 1.00 20.97 249 PHE C N 1
ATOM 7328 C CA . PHE C 1 253 ? 4.564 -34.786 13.673 1.00 21.02 249 PHE C CA 1
ATOM 7329 C C . PHE C 1 253 ? 4.385 -33.988 14.956 1.00 22.25 249 PHE C C 1
ATOM 7330 O O . PHE C 1 253 ? 4.130 -32.781 14.876 1.00 22.10 249 PHE C O 1
ATOM 7338 N N . THR C 1 254 ? 4.440 -34.659 16.107 1.00 23.13 250 THR C N 1
ATOM 7339 C CA . THR C 1 254 ? 4.248 -34.011 17.416 1.00 24.72 250 THR C CA 1
ATOM 7340 C C . THR C 1 254 ? 5.467 -34.079 18.334 1.00 25.68 250 THR C C 1
ATOM 7341 O O . THR C 1 254 ? 5.363 -33.702 19.476 1.00 26.05 250 THR C O 1
ATOM 7345 N N . THR C 1 255 ? 6.603 -34.574 17.836 1.00 27.38 251 THR C N 1
ATOM 7346 C CA . THR C 1 255 ? 7.830 -34.671 18.600 1.00 28.78 251 THR C CA 1
ATOM 7347 C C . THR C 1 255 ? 8.858 -33.777 17.950 1.00 29.36 251 THR C C 1
ATOM 7348 O O . THR C 1 255 ? 8.977 -33.791 16.712 1.00 27.25 251 THR C O 1
ATOM 7352 N N . PRO C 1 256 ? 9.594 -32.981 18.756 1.00 29.30 252 PRO C N 1
ATOM 7353 C CA . PRO C 1 256 ? 10.607 -32.109 18.171 1.00 30.92 252 PRO C CA 1
ATOM 7354 C C . PRO C 1 256 ? 11.617 -32.881 17.323 1.00 31.84 252 PRO C C 1
ATOM 7355 O O . PRO C 1 256 ? 12.064 -33.926 17.726 1.00 33.08 252 PRO C O 1
ATOM 7359 N N . ASP C 1 257 ? 11.926 -32.396 16.136 1.00 33.38 253 ASP C N 1
ATOM 7360 C CA . ASP C 1 257 ? 12.828 -33.088 15.230 1.00 34.97 253 ASP C CA 1
ATOM 7361 C C . ASP C 1 257 ? 14.244 -32.547 15.382 1.00 35.05 253 ASP C C 1
ATOM 7362 O O . ASP C 1 257 ? 14.547 -31.425 14.969 1.00 33.71 253 ASP C O 1
ATOM 7367 N N . PRO C 1 258 ? 15.129 -33.356 15.960 1.00 36.72 254 PRO C N 1
ATOM 7368 C CA . PRO C 1 258 ? 16.492 -32.874 16.083 1.00 38.74 254 PRO C CA 1
ATOM 7369 C C . PRO C 1 258 ? 17.217 -32.720 14.743 1.00 40.30 254 PRO C C 1
ATOM 7370 O O . PRO C 1 258 ? 18.225 -32.064 14.722 1.00 40.83 254 PRO C O 1
ATOM 7374 N N . SER C 1 259 ? 16.734 -33.330 13.652 1.00 40.57 255 SER C N 1
ATOM 7375 C CA . SER C 1 259 ? 17.355 -33.131 12.324 1.00 39.51 255 SER C CA 1
ATOM 7376 C C . SER C 1 259 ? 17.065 -31.737 11.787 1.00 40.00 255 SER C C 1
ATOM 7377 O O . SER C 1 259 ? 17.747 -31.264 10.895 1.00 44.14 255 SER C O 1
ATOM 7380 N N . TYR C 1 260 ? 16.037 -31.088 12.322 1.00 39.31 256 TYR C N 1
ATOM 7381 C CA . TYR C 1 260 ? 15.623 -29.791 11.839 1.00 39.43 256 TYR C CA 1
ATOM 7382 C C . TYR C 1 260 ? 15.215 -28.816 12.961 1.00 38.83 256 TYR C C 1
ATOM 7383 O O . TYR C 1 260 ? 14.042 -28.453 13.114 1.00 38.72 256 TYR C O 1
ATOM 7392 N N . HIS C 1 261 ? 16.206 -28.417 13.752 1.00 41.10 257 HIS C N 1
ATOM 7393 C CA . HIS C 1 261 ? 16.070 -27.354 14.762 1.00 43.23 257 HIS C CA 1
ATOM 7394 C C . HIS C 1 261 ? 15.060 -27.605 15.868 1.00 39.95 257 HIS C C 1
ATOM 7395 O O . HIS C 1 261 ? 14.614 -26.660 16.484 1.00 40.75 257 HIS C O 1
ATOM 7402 N N . GLY C 1 262 ? 14.694 -28.854 16.131 1.00 37.06 258 GLY C N 1
ATOM 7403 C CA . GLY C 1 262 ? 13.658 -29.149 17.129 1.00 34.83 258 GLY C CA 1
ATOM 7404 C C . GLY C 1 262 ? 12.246 -28.761 16.695 1.00 32.98 258 GLY C C 1
ATOM 7405 O O . GLY C 1 262 ? 11.330 -28.654 17.520 1.00 32.29 258 GLY C O 1
ATOM 7406 N N . VAL C 1 263 ? 12.032 -28.569 15.400 1.00 30.72 259 VAL C N 1
ATOM 7407 C CA . VAL C 1 263 ? 10.695 -28.227 14.932 1.00 29.45 259 VAL C CA 1
ATOM 7408 C C . VAL C 1 263 ? 9.678 -29.341 15.265 1.00 27.18 259 VAL C C 1
ATOM 7409 O O . VAL C 1 263 ? 10.001 -30.540 15.223 1.00 26.24 259 VAL C O 1
ATOM 7413 N N . VAL C 1 264 ? 8.476 -28.926 15.650 1.00 25.34 260 VAL C N 1
ATOM 7414 C CA . VAL C 1 264 ? 7.322 -29.806 15.765 1.00 25.91 260 VAL C CA 1
ATOM 7415 C C . VAL C 1 264 ? 6.420 -29.594 14.550 1.00 23.79 260 VAL C C 1
ATOM 7416 O O . VAL C 1 264 ? 5.754 -28.546 14.444 1.00 22.37 260 VAL C O 1
ATOM 7420 N N . PHE C 1 265 ? 6.389 -30.560 13.625 1.00 22.59 261 PHE C N 1
ATOM 7421 C CA . PHE C 1 265 ? 5.772 -30.287 12.330 1.00 23.03 261 PHE C CA 1
ATOM 7422 C C . PHE C 1 265 ? 4.317 -29.907 12.419 1.00 22.59 261 PHE C C 1
ATOM 7423 O O . PHE C 1 265 ? 3.873 -29.020 11.681 1.00 22.90 261 PHE C O 1
ATOM 7431 N N . ALA C 1 266 ? 3.576 -30.534 13.333 1.00 22.11 262 ALA C N 1
ATOM 7432 C CA . ALA C 1 266 ? 2.172 -30.190 13.496 1.00 23.81 262 ALA C CA 1
ATOM 7433 C C . ALA C 1 266 ? 1.963 -28.718 13.847 1.00 25.49 262 ALA C C 1
ATOM 7434 O O . ALA C 1 266 ? 0.919 -28.148 13.496 1.00 24.76 262 ALA C O 1
ATOM 7436 N N . GLU C 1 267 ? 2.929 -28.131 14.565 1.00 25.55 263 GLU C N 1
ATOM 7437 C CA . GLU C 1 267 ? 2.851 -26.711 14.962 1.00 27.50 263 GLU C CA 1
ATOM 7438 C C . GLU C 1 267 ? 2.985 -25.762 13.761 1.00 28.09 263 GLU C C 1
ATOM 7439 O O . GLU C 1 267 ? 2.729 -24.590 13.886 1.00 29.03 263 GLU C O 1
ATOM 7445 N N . LEU C 1 268 ? 3.374 -26.263 12.591 1.00 26.87 264 LEU C N 1
ATOM 7446 C CA . LEU C 1 268 ? 3.396 -25.442 11.409 1.00 26.04 264 LEU C CA 1
ATOM 7447 C C . LEU C 1 268 ? 2.033 -25.322 10.774 1.00 25.50 264 LEU C C 1
ATOM 7448 O O . LEU C 1 268 ? 1.911 -24.652 9.751 1.00 26.96 264 LEU C O 1
ATOM 7453 N N . GLY C 1 269 ? 0.998 -25.963 11.329 1.00 22.57 265 GLY C N 1
ATOM 7454 C CA . GLY C 1 269 ? -0.347 -25.775 10.812 1.00 22.27 265 GLY C CA 1
ATOM 7455 C C . GLY C 1 269 ? -0.621 -26.550 9.522 1.00 22.52 265 GLY C C 1
ATOM 7456 O O . GLY C 1 269 ? -0.051 -27.629 9.306 1.00 20.93 265 GLY C O 1
ATOM 7457 N N . ALA C 1 270 ? -1.432 -25.953 8.650 1.00 21.48 266 ALA C N 1
ATOM 7458 C CA . ALA C 1 270 ? -2.005 -26.610 7.489 1.00 22.99 266 ALA C CA 1
ATOM 7459 C C . ALA C 1 270 ? -0.995 -27.395 6.600 1.00 21.27 266 ALA C C 1
ATOM 7460 O O . ALA C 1 270 ? -1.314 -28.516 6.207 1.00 22.11 266 ALA C O 1
ATOM 7462 N N . PRO C 1 271 ? 0.189 -26.816 6.289 1.00 19.59 267 PRO C N 1
ATOM 7463 C CA . PRO C 1 271 ? 1.103 -27.467 5.354 1.00 18.58 267 PRO C CA 1
ATOM 7464 C C . PRO C 1 271 ? 2.159 -28.347 6.019 1.00 18.08 267 PRO C C 1
ATOM 7465 O O . PRO C 1 271 ? 3.159 -28.669 5.372 1.00 17.80 267 PRO C O 1
ATOM 7469 N N . ALA C 1 272 ? 1.922 -28.753 7.265 1.00 17.72 268 ALA C N 1
ATOM 7470 C CA . ALA C 1 272 ? 2.901 -29.586 8.012 1.00 17.88 268 ALA C CA 1
ATOM 7471 C C . ALA C 1 272 ? 3.407 -30.765 7.202 1.00 17.34 268 ALA C C 1
ATOM 7472 O O . ALA C 1 272 ? 4.613 -31.057 7.177 1.00 18.19 268 ALA C O 1
ATOM 7474 N N . TYR C 1 273 ? 2.499 -31.485 6.559 1.00 17.57 269 TYR C N 1
ATOM 7475 C CA . TYR C 1 273 ? 2.918 -32.677 5.799 1.00 16.27 269 TYR C CA 1
ATOM 7476 C C . TYR C 1 273 ? 3.855 -32.359 4.631 1.00 16.00 269 TYR C C 1
ATOM 7477 O O . TYR C 1 273 ? 4.917 -32.973 4.501 1.00 14.38 269 TYR C O 1
ATOM 7486 N N . ALA C 1 274 ? 3.490 -31.384 3.806 1.00 15.58 270 ALA C N 1
ATOM 7487 C CA . ALA C 1 274 ? 4.372 -30.965 2.702 1.00 16.74 270 ALA C CA 1
ATOM 7488 C C . ALA C 1 274 ? 5.739 -30.451 3.146 1.00 17.25 270 ALA C C 1
ATOM 7489 O O . ALA C 1 274 ? 6.772 -30.817 2.577 1.00 18.16 270 ALA C O 1
ATOM 7491 N N . LEU C 1 275 ? 5.757 -29.640 4.207 1.00 18.84 271 LEU C N 1
ATOM 7492 C CA . LEU C 1 275 ? 6.998 -29.139 4.732 1.00 19.23 271 LEU C CA 1
ATOM 7493 C C . LEU C 1 275 ? 7.893 -30.235 5.281 1.00 19.05 271 LEU C C 1
ATOM 7494 O O . LEU C 1 275 ? 9.106 -30.234 5.040 1.00 18.29 271 LEU C O 1
ATOM 7499 N N . LYS C 1 276 ? 7.307 -31.167 6.023 1.00 18.13 272 LYS C N 1
ATOM 7500 C CA . LYS C 1 276 ? 8.049 -32.304 6.540 1.00 19.10 272 LYS C CA 1
ATOM 7501 C C . LYS C 1 276 ? 8.665 -33.154 5.405 1.00 18.79 272 LYS C C 1
ATOM 7502 O O . LYS C 1 276 ? 9.809 -33.609 5.496 1.00 18.02 272 LYS C O 1
ATOM 7508 N N . ALA C 1 277 ? 7.903 -33.348 4.327 1.00 17.86 273 ALA C N 1
ATOM 7509 C CA . ALA C 1 277 ? 8.407 -34.124 3.169 1.00 16.29 273 ALA C CA 1
ATOM 7510 C C . ALA C 1 277 ? 9.572 -33.434 2.481 1.00 16.46 273 ALA C C 1
ATOM 7511 O O . ALA C 1 277 ? 10.529 -34.092 2.054 1.00 15.97 273 ALA C O 1
ATOM 7513 N N . ARG C 1 278 ? 9.536 -32.103 2.449 1.00 17.30 274 ARG C N 1
ATOM 7514 C CA . ARG C 1 278 ? 10.625 -31.349 1.856 1.00 18.49 274 ARG C CA 1
ATOM 7515 C C . ARG C 1 278 ? 11.880 -31.404 2.713 1.00 18.45 274 ARG C C 1
ATOM 7516 O O . ARG C 1 278 ? 12.956 -31.620 2.189 1.00 17.45 274 ARG C O 1
ATOM 7524 N N . VAL C 1 279 ? 11.754 -31.119 4.002 1.00 19.71 275 VAL C N 1
ATOM 7525 C CA . VAL C 1 279 ? 12.952 -30.954 4.832 1.00 21.63 275 VAL C CA 1
ATOM 7526 C C . VAL C 1 279 ? 13.546 -32.254 5.283 1.00 20.74 275 VAL C C 1
ATOM 7527 O O . VAL C 1 279 ? 14.712 -32.272 5.639 1.00 20.70 275 VAL C O 1
ATOM 7531 N N . GLN C 1 280 ? 12.764 -33.334 5.278 1.00 20.19 276 GLN C N 1
ATOM 7532 C CA . GLN C 1 280 ? 13.315 -34.639 5.610 1.00 19.76 276 GLN C CA 1
ATOM 7533 C C . GLN C 1 280 ? 13.625 -35.506 4.366 1.00 19.27 276 GLN C C 1
ATOM 7534 O O . GLN C 1 280 ? 14.773 -35.909 4.172 1.00 18.86 276 GLN C O 1
ATOM 7540 N N . LEU C 1 281 ? 12.608 -35.816 3.571 1.00 17.67 277 LEU C N 1
ATOM 7541 C CA . LEU C 1 281 ? 12.778 -36.761 2.518 1.00 17.98 277 LEU C CA 1
ATOM 7542 C C . LEU C 1 281 ? 13.518 -36.157 1.321 1.00 17.45 277 LEU C C 1
ATOM 7543 O O . LEU C 1 281 ? 14.399 -36.790 0.761 1.00 18.29 277 LEU C O 1
ATOM 7548 N N . LEU C 1 282 ? 13.120 -34.997 0.858 1.00 17.70 278 LEU C N 1
ATOM 7549 C CA . LEU C 1 282 ? 13.843 -34.432 -0.289 1.00 18.39 278 LEU C CA 1
ATOM 7550 C C . LEU C 1 282 ? 15.305 -34.191 0.126 1.00 18.88 278 LEU C C 1
ATOM 7551 O O . LEU C 1 282 ? 16.219 -34.517 -0.609 1.00 18.53 278 LEU C O 1
ATOM 7556 N N . ARG C 1 283 ? 15.506 -33.666 1.325 1.00 20.64 279 ARG C N 1
ATOM 7557 C CA . ARG C 1 283 ? 16.845 -33.380 1.849 1.00 21.75 279 ARG C CA 1
ATOM 7558 C C . ARG C 1 283 ? 17.701 -34.636 1.830 1.00 21.18 279 ARG C C 1
ATOM 7559 O O . ARG C 1 283 ? 18.827 -34.612 1.319 1.00 19.29 279 ARG C O 1
ATOM 7567 N N . ASP C 1 284 ? 17.191 -35.732 2.424 1.00 20.24 280 ASP C N 1
ATOM 7568 C CA . ASP C 1 284 ? 17.983 -36.963 2.599 1.00 18.78 280 ASP C CA 1
ATOM 7569 C C . ASP C 1 284 ? 18.002 -37.909 1.400 1.00 17.60 280 ASP C C 1
ATOM 7570 O O . ASP C 1 284 ? 19.051 -38.436 1.036 1.00 17.21 280 ASP C O 1
ATOM 7575 N N . LEU C 1 285 ? 16.823 -38.178 0.834 1.00 16.69 281 LEU C N 1
ATOM 7576 C CA . LEU C 1 285 ? 16.662 -39.177 -0.241 1.00 16.29 281 LEU C CA 1
ATOM 7577 C C . LEU C 1 285 ? 16.861 -38.611 -1.655 1.00 16.12 281 LEU C C 1
ATOM 7578 O O . LEU C 1 285 ? 17.076 -39.348 -2.575 1.00 15.49 281 LEU C O 1
ATOM 7583 N N . GLY C 1 286 ? 16.744 -37.313 -1.817 1.00 16.32 282 GLY C N 1
ATOM 7584 C CA . GLY C 1 286 ? 17.302 -36.671 -3.011 1.00 16.47 282 GLY C CA 1
ATOM 7585 C C . GLY C 1 286 ? 16.543 -36.854 -4.323 1.00 16.19 282 GLY C C 1
ATOM 7586 O O . GLY C 1 286 ? 17.116 -36.656 -5.349 1.00 16.21 282 GLY C O 1
ATOM 7587 N N . SER C 1 287 ? 15.235 -37.148 -4.279 1.00 15.91 283 SER C N 1
ATOM 7588 C CA . SER C 1 287 ? 14.435 -37.286 -5.511 1.00 15.44 283 SER C CA 1
ATOM 7589 C C . SER C 1 287 ? 14.027 -35.941 -6.114 1.00 15.26 283 SER C C 1
ATOM 7590 O O . SER C 1 287 ? 12.853 -35.710 -6.394 1.00 15.75 283 SER C O 1
ATOM 7593 N N . ALA C 1 288 ? 15.028 -35.112 -6.389 1.00 15.15 284 ALA C N 1
ATOM 7594 C CA . ALA C 1 288 ? 14.824 -33.745 -6.848 1.00 15.54 284 ALA C CA 1
ATOM 7595 C C . ALA C 1 288 ? 14.437 -33.695 -8.322 1.00 14.90 284 ALA C C 1
ATOM 7596 O O . ALA C 1 288 ? 14.905 -34.487 -9.111 1.00 14.73 284 ALA C O 1
ATOM 7598 N N . ALA C 1 289 ? 13.623 -32.714 -8.682 1.00 14.71 285 ALA C N 1
ATOM 7599 C CA . ALA C 1 289 ? 13.304 -32.436 -10.087 1.00 15.48 285 ALA C CA 1
ATOM 7600 C C . ALA C 1 289 ? 14.326 -31.468 -10.672 1.00 15.16 285 ALA C C 1
ATOM 7601 O O . ALA C 1 289 ? 14.635 -30.477 -10.065 1.00 14.49 285 ALA C O 1
ATOM 7603 N N . SER C 1 290 ? 14.728 -31.691 -11.904 1.00 16.05 286 SER C N 1
ATOM 7604 C CA . SER C 1 290 ? 15.441 -30.636 -12.674 1.00 16.53 286 SER C CA 1
ATOM 7605 C C . SER C 1 290 ? 14.526 -29.444 -12.874 1.00 16.11 286 SER C C 1
ATOM 7606 O O . SER C 1 290 ? 13.339 -29.651 -13.225 1.00 14.45 286 SER C O 1
ATOM 7609 N N . PRO C 1 291 ? 15.052 -28.215 -12.660 1.00 16.00 287 PRO C N 1
ATOM 7610 C CA . PRO C 1 291 ? 14.294 -26.979 -12.963 1.00 16.03 287 PRO C CA 1
ATOM 7611 C C . PRO C 1 291 ? 13.751 -26.944 -14.392 1.00 15.27 287 PRO C C 1
ATOM 7612 O O . PRO C 1 291 ? 12.641 -26.455 -14.654 1.00 13.97 287 PRO C O 1
ATOM 7616 N N . PHE C 1 292 ? 14.532 -27.514 -15.298 1.00 15.09 288 PHE C N 1
ATOM 7617 C CA . PHE C 1 292 ? 14.138 -27.619 -16.675 1.00 15.26 288 PHE C CA 1
ATOM 7618 C C . PHE C 1 292 ? 12.822 -28.411 -16.815 1.00 14.00 288 PHE C C 1
ATOM 7619 O O . PHE C 1 292 ? 11.921 -27.985 -17.510 1.00 13.07 288 PHE C O 1
ATOM 7627 N N . ASN C 1 293 ? 12.734 -29.566 -16.147 1.00 13.66 289 ASN C N 1
ATOM 7628 C CA . ASN C 1 293 ? 11.496 -30.343 -16.103 1.00 13.40 289 ASN C CA 1
ATOM 7629 C C . ASN C 1 293 ? 10.322 -29.555 -15.521 1.00 13.43 289 ASN C C 1
ATOM 7630 O O . ASN C 1 293 ? 9.216 -29.650 -16.045 1.00 14.30 289 ASN C O 1
ATOM 7635 N N . ALA C 1 294 ? 10.545 -28.781 -14.464 1.00 12.88 290 ALA C N 1
ATOM 7636 C CA . ALA C 1 294 ? 9.490 -27.975 -13.872 1.00 12.76 290 ALA C CA 1
ATOM 7637 C C . ALA C 1 294 ? 8.953 -26.940 -14.872 1.00 13.25 290 ALA C C 1
ATOM 7638 O O . ALA C 1 294 ? 7.725 -26.746 -15.013 1.00 13.73 290 ALA C O 1
ATOM 7640 N N . PHE C 1 295 ? 9.886 -26.311 -15.588 1.00 13.31 291 PHE C N 1
ATOM 7641 C CA . PHE C 1 295 ? 9.581 -25.371 -16.638 1.00 13.99 291 PHE C CA 1
ATOM 7642 C C . PHE C 1 295 ? 8.672 -26.052 -17.662 1.00 13.82 291 PHE C C 1
ATOM 7643 O O . PHE C 1 295 ? 7.635 -25.485 -18.063 1.00 13.80 291 PHE C O 1
ATOM 7651 N N . LEU C 1 296 ? 9.081 -27.221 -18.125 1.00 12.76 292 LEU C N 1
ATOM 7652 C CA . LEU C 1 296 ? 8.302 -27.946 -19.123 1.00 13.23 292 LEU C CA 1
ATOM 7653 C C . LEU C 1 296 ? 6.886 -28.333 -18.643 1.00 13.01 292 LEU C C 1
ATOM 7654 O O . LEU C 1 296 ? 5.924 -28.171 -19.365 1.00 13.13 292 LEU C O 1
ATOM 7659 N N . VAL C 1 297 ? 6.763 -28.802 -17.415 1.00 13.28 293 VAL C N 1
ATOM 7660 C CA . VAL C 1 297 ? 5.453 -29.131 -16.880 1.00 13.53 293 VAL C CA 1
ATOM 7661 C C . VAL C 1 297 ? 4.602 -27.866 -16.746 1.00 14.13 293 VAL C C 1
ATOM 7662 O O . VAL C 1 297 ? 3.416 -27.887 -17.087 1.00 14.13 293 VAL C O 1
ATOM 7666 N N . ALA C 1 298 ? 5.200 -26.791 -16.255 1.00 15.61 294 ALA C N 1
ATOM 7667 C CA . ALA C 1 298 ? 4.491 -25.504 -16.115 1.00 17.10 294 ALA C CA 1
ATOM 7668 C C . ALA C 1 298 ? 3.930 -25.116 -17.479 1.00 17.44 294 ALA C C 1
ATOM 7669 O O . ALA C 1 298 ? 2.810 -24.651 -17.586 1.00 15.92 294 ALA C O 1
ATOM 7671 N N . GLN C 1 299 ? 4.735 -25.276 -18.520 1.00 17.75 295 GLN C N 1
ATOM 7672 C CA . GLN C 1 299 ? 4.257 -24.961 -19.834 1.00 20.47 295 GLN C CA 1
ATOM 7673 C C . GLN C 1 299 ? 3.069 -25.827 -20.251 1.00 19.30 295 GLN C C 1
ATOM 7674 O O . GLN C 1 299 ? 2.099 -25.328 -20.799 1.00 18.94 295 GLN C O 1
ATOM 7680 N N . GLY C 1 300 ? 3.135 -27.129 -19.997 1.00 16.34 296 GLY C N 1
ATOM 7681 C CA . GLY C 1 300 ? 2.009 -27.971 -20.317 1.00 15.96 296 GLY C CA 1
ATOM 7682 C C . GLY C 1 300 ? 0.771 -27.617 -19.517 1.00 15.20 296 GLY C C 1
ATOM 7683 O O . GLY C 1 300 ? -0.345 -27.747 -20.022 1.00 15.68 296 GLY C O 1
ATOM 7684 N N . LEU C 1 301 ? 0.947 -27.167 -18.276 1.00 13.61 297 LEU C N 1
ATOM 7685 C CA . LEU C 1 301 ? -0.205 -26.868 -17.424 1.00 13.39 297 LEU C CA 1
ATOM 7686 C C . LEU C 1 301 ? -1.037 -25.736 -18.020 1.00 12.90 297 LEU C C 1
ATOM 7687 O O . LEU C 1 301 ? -2.228 -25.669 -17.797 1.00 12.55 297 LEU C O 1
ATOM 7692 N N . GLU C 1 302 ? -0.396 -24.864 -18.803 1.00 13.19 298 GLU C N 1
ATOM 7693 C CA . GLU C 1 302 ? -1.059 -23.713 -19.409 1.00 13.70 298 GLU C CA 1
ATOM 7694 C C . GLU C 1 302 ? -2.241 -24.043 -20.289 1.00 13.80 298 GLU C C 1
ATOM 7695 O O . GLU C 1 302 ? -3.098 -23.161 -20.507 1.00 14.29 298 GLU C O 1
ATOM 7701 N N . THR C 1 303 ? -2.265 -25.271 -20.835 1.00 12.21 299 THR C N 1
ATOM 7702 C CA . THR C 1 303 ? -3.373 -25.755 -21.629 1.00 11.38 299 THR C CA 1
ATOM 7703 C C . THR C 1 303 ? -4.130 -26.919 -20.976 1.00 11.61 299 THR C C 1
ATOM 7704 O O . THR C 1 303 ? -4.897 -27.622 -21.653 1.00 12.19 299 THR C O 1
ATOM 7708 N N . LEU C 1 304 ? -3.879 -27.203 -19.706 1.00 11.51 300 LEU C N 1
ATOM 7709 C CA . LEU C 1 304 ? -4.470 -28.440 -19.123 1.00 11.82 300 LEU C CA 1
ATOM 7710 C C . LEU C 1 304 ? -5.954 -28.686 -19.378 1.00 11.61 300 LEU C C 1
ATOM 7711 O O . LEU C 1 304 ? -6.347 -29.732 -19.925 1.00 10.47 300 LEU C O 1
ATOM 7716 N N . SER C 1 305 ? -6.792 -27.742 -18.950 1.00 12.02 301 SER C N 1
ATOM 7717 C CA . SER C 1 305 ? -8.241 -27.850 -19.150 1.00 12.38 301 SER C CA 1
ATOM 7718 C C . SER C 1 305 ? -8.611 -28.097 -20.614 1.00 12.43 301 SER C C 1
ATOM 7719 O O . SER C 1 305 ? -9.513 -28.846 -20.894 1.00 11.40 301 SER C O 1
ATOM 7722 N N . LEU C 1 306 ? -7.966 -27.403 -21.537 1.00 13.04 302 LEU C N 1
ATOM 7723 C CA . LEU C 1 306 ? -8.296 -27.533 -22.958 1.00 13.24 302 LEU C CA 1
ATOM 7724 C C . LEU C 1 306 ? -7.949 -28.940 -23.460 1.00 12.95 302 LEU C C 1
ATOM 7725 O O . LEU C 1 306 ? -8.722 -29.567 -24.192 1.00 13.54 302 LEU C O 1
ATOM 7730 N N . ARG C 1 307 ? -6.797 -29.440 -23.054 1.00 12.56 303 ARG C N 1
ATOM 7731 C CA . ARG C 1 307 ? -6.401 -30.777 -23.459 1.00 12.52 303 ARG C CA 1
ATOM 7732 C C . ARG C 1 307 ? -7.352 -31.786 -22.840 1.00 12.53 303 ARG C C 1
ATOM 7733 O O . ARG C 1 307 ? -7.845 -32.698 -23.522 1.00 11.87 303 ARG C O 1
ATOM 7741 N N . ILE C 1 308 ? -7.628 -31.650 -21.547 1.00 12.57 304 ILE C N 1
ATOM 7742 C CA . ILE C 1 308 ? -8.449 -32.659 -20.901 1.00 13.20 304 ILE C CA 1
ATOM 7743 C C . ILE C 1 308 ? -9.846 -32.652 -21.537 1.00 13.53 304 ILE C C 1
ATOM 7744 O O . ILE C 1 308 ? -10.430 -33.743 -21.793 1.00 13.20 304 ILE C O 1
ATOM 7749 N N A GLU C 1 309 ? -10.402 -31.478 -21.821 0.50 13.63 305 GLU C N 1
ATOM 7750 N N B GLU C 1 309 ? -10.386 -31.468 -21.817 0.50 13.34 305 GLU C N 1
ATOM 7751 C CA A GLU C 1 309 ? -11.722 -31.444 -22.500 0.50 14.47 305 GLU C CA 1
ATOM 7752 C CA B GLU C 1 309 ? -11.702 -31.388 -22.499 0.50 13.99 305 GLU C CA 1
ATOM 7753 C C A GLU C 1 309 ? -11.750 -32.292 -23.780 0.50 13.93 305 GLU C C 1
ATOM 7754 C C B GLU C 1 309 ? -11.750 -32.259 -23.775 0.50 13.67 305 GLU C C 1
ATOM 7755 O O A GLU C 1 309 ? -12.694 -33.036 -24.026 0.50 13.34 305 GLU C O 1
ATOM 7756 O O B GLU C 1 309 ? -12.689 -33.019 -23.989 0.50 13.13 305 GLU C O 1
ATOM 7767 N N . ARG C 1 310 ? -10.719 -32.158 -24.605 1.00 13.63 306 ARG C N 1
ATOM 7768 C CA . ARG C 1 310 ? -10.670 -32.873 -25.886 1.00 13.98 306 ARG C CA 1
ATOM 7769 C C . ARG C 1 310 ? -10.315 -34.339 -25.689 1.00 13.53 306 ARG C C 1
ATOM 7770 O O . ARG C 1 310 ? -10.892 -35.176 -26.378 1.00 13.18 306 ARG C O 1
ATOM 7778 N N . HIS C 1 311 ? -9.384 -34.660 -24.781 1.00 13.51 307 HIS C N 1
ATOM 7779 C CA . HIS C 1 311 ? -9.115 -36.068 -24.411 1.00 13.71 307 HIS C CA 1
ATOM 7780 C C . HIS C 1 311 ? -10.403 -36.774 -24.048 1.00 14.27 307 HIS C C 1
ATOM 7781 O O . HIS C 1 311 ? -10.697 -37.881 -24.517 1.00 14.36 307 HIS C O 1
ATOM 7788 N N . VAL C 1 312 ? -11.139 -36.151 -23.146 1.00 15.52 308 VAL C N 1
ATOM 7789 C CA . VAL C 1 312 ? -12.364 -36.726 -22.625 1.00 15.27 308 VAL C CA 1
ATOM 7790 C C . VAL C 1 312 ? -13.482 -36.836 -23.697 1.00 15.38 308 VAL C C 1
ATOM 7791 O O . VAL C 1 312 ? -14.129 -37.887 -23.776 1.00 14.78 308 VAL C O 1
ATOM 7795 N N . SER C 1 313 ? -13.744 -35.818 -24.532 1.00 16.10 309 SER C N 1
ATOM 7796 C CA . SER C 1 313 ? -14.797 -35.985 -25.505 1.00 17.84 309 SER C CA 1
ATOM 7797 C C . SER C 1 313 ? -14.350 -37.021 -26.550 1.00 16.30 309 SER C C 1
ATOM 7798 O O . SER C 1 313 ? -15.174 -37.769 -26.993 1.00 15.54 309 SER C O 1
ATOM 7801 N N . ASN C 1 314 ? -13.044 -37.086 -26.894 1.00 14.68 310 ASN C N 1
ATOM 7802 C CA . ASN C 1 314 ? -12.554 -38.172 -27.774 1.00 13.76 310 ASN C CA 1
ATOM 7803 C C . ASN C 1 314 ? -12.754 -39.555 -27.138 1.00 14.10 310 ASN C C 1
ATOM 7804 O O . ASN C 1 314 ? -13.246 -40.514 -27.806 1.00 14.52 310 ASN C O 1
ATOM 7809 N N . ALA C 1 315 ? -12.398 -39.681 -25.860 1.00 13.41 311 ALA C N 1
ATOM 7810 C CA . ALA C 1 315 ? -12.464 -40.959 -25.193 1.00 13.25 311 ALA C CA 1
ATOM 7811 C C . ALA C 1 315 ? -13.930 -41.434 -25.072 1.00 13.82 311 ALA C C 1
ATOM 7812 O O . ALA C 1 315 ? -14.250 -42.601 -25.358 1.00 13.75 311 ALA C O 1
ATOM 7814 N N . GLN C 1 316 ? -14.837 -40.536 -24.728 1.00 15.03 312 GLN C N 1
ATOM 7815 C CA . GLN C 1 316 ? -16.260 -40.876 -24.687 1.00 16.08 312 GLN C CA 1
ATOM 7816 C C . GLN C 1 316 ? -16.775 -41.388 -26.058 1.00 16.49 312 GLN C C 1
ATOM 7817 O O . GLN C 1 316 ? -17.513 -42.397 -26.139 1.00 15.47 312 GLN C O 1
ATOM 7823 N N . ARG C 1 317 ? -16.382 -40.724 -27.145 1.00 16.59 313 ARG C N 1
ATOM 7824 C CA . ARG C 1 317 ? -16.730 -41.197 -28.489 1.00 18.99 313 ARG C CA 1
ATOM 7825 C C . ARG C 1 317 ? -16.112 -42.578 -28.846 1.00 17.70 313 ARG C C 1
ATOM 7826 O O . ARG C 1 317 ? -16.807 -43.421 -29.389 1.00 18.54 313 ARG C O 1
ATOM 7834 N N . VAL C 1 318 ? -14.854 -42.812 -28.500 1.00 16.37 314 VAL C N 1
ATOM 7835 C CA . VAL C 1 318 ? -14.224 -44.078 -28.747 1.00 15.90 314 VAL C CA 1
ATOM 7836 C C . VAL C 1 318 ? -14.979 -45.169 -27.951 1.00 17.19 314 VAL C C 1
ATOM 7837 O O . VAL C 1 318 ? -15.312 -46.210 -28.501 1.00 16.63 314 VAL C O 1
ATOM 7841 N N . ALA C 1 319 ? -15.315 -44.882 -26.699 1.00 17.72 315 ALA C N 1
ATOM 7842 C CA . ALA C 1 319 ? -16.032 -45.843 -25.871 1.00 18.36 315 ALA C CA 1
ATOM 7843 C C . ALA C 1 319 ? -17.379 -46.223 -26.458 1.00 19.54 315 ALA C C 1
ATOM 7844 O O . ALA C 1 319 ? -17.702 -47.418 -26.544 1.00 19.32 315 ALA C O 1
ATOM 7846 N N . GLU C 1 320 ? -18.148 -45.223 -26.892 1.00 19.28 316 GLU C N 1
ATOM 7847 C CA . GLU C 1 320 ? -19.466 -45.467 -27.455 1.00 19.62 316 GLU C CA 1
ATOM 7848 C C . GLU C 1 320 ? -19.346 -46.268 -28.781 1.00 20.49 316 GLU C C 1
ATOM 7849 O O . GLU C 1 320 ? -20.117 -47.198 -29.047 1.00 18.87 316 GLU C O 1
ATOM 7855 N N . PHE C 1 321 ? -18.352 -45.900 -29.592 1.00 19.32 317 PHE C N 1
ATOM 7856 C CA . PHE C 1 321 ? -18.069 -46.568 -30.864 1.00 19.81 317 PHE C CA 1
ATOM 7857 C C . PHE C 1 321 ? -17.784 -48.029 -30.612 1.00 20.68 317 PHE C C 1
ATOM 7858 O O . PHE C 1 321 ? -18.363 -48.911 -31.278 1.00 21.99 317 PHE C O 1
ATOM 7866 N N . LEU C 1 322 ? -16.926 -48.308 -29.639 1.00 20.32 318 LEU C N 1
ATOM 7867 C CA . LEU C 1 322 ? -16.585 -49.687 -29.316 1.00 21.27 318 LEU C CA 1
ATOM 7868 C C . LEU C 1 322 ? -17.775 -50.471 -28.767 1.00 21.84 318 LEU C C 1
ATOM 7869 O O . LEU C 1 322 ? -17.957 -51.620 -29.113 1.00 21.05 318 LEU C O 1
ATOM 7874 N N . ALA C 1 323 ? -18.550 -49.836 -27.894 1.00 21.55 319 ALA C N 1
ATOM 7875 C CA . ALA C 1 323 ? -19.671 -50.489 -27.235 1.00 23.41 319 ALA C CA 1
ATOM 7876 C C . ALA C 1 323 ? -20.724 -50.863 -28.231 1.00 24.95 319 ALA C C 1
ATOM 7877 O O . ALA C 1 323 ? -21.494 -51.765 -27.994 1.00 25.29 319 ALA C O 1
ATOM 7879 N N . ASP C 1 324 ? -20.756 -50.185 -29.360 1.00 26.06 320 ASP C N 1
ATOM 7880 C CA . ASP C 1 324 ? -21.771 -50.459 -30.331 1.00 29.50 320 ASP C CA 1
ATOM 7881 C C . ASP C 1 324 ? -21.375 -51.582 -31.324 1.00 29.45 320 ASP C C 1
ATOM 7882 O O . ASP C 1 324 ? -22.174 -51.920 -32.195 1.00 29.66 320 ASP C O 1
ATOM 7887 N N . ARG C 1 325 ? -20.200 -52.197 -31.167 1.00 26.36 321 ARG C N 1
ATOM 7888 C CA . ARG C 1 325 ? -19.695 -53.177 -32.149 1.00 26.27 321 ARG C CA 1
ATOM 7889 C C . ARG C 1 325 ? -19.956 -54.605 -31.740 1.00 24.94 321 ARG C C 1
ATOM 7890 O O . ARG C 1 325 ? -19.702 -54.996 -30.593 1.00 22.44 321 ARG C O 1
ATOM 7898 N N . GLU C 1 326 ? -20.359 -55.422 -32.722 1.00 26.03 322 GLU C N 1
ATOM 7899 C CA . GLU C 1 326 ? -20.640 -56.846 -32.483 1.00 26.04 322 GLU C CA 1
ATOM 7900 C C . GLU C 1 326 ? -19.356 -57.618 -32.175 1.00 27.24 322 GLU C C 1
ATOM 7901 O O . GLU C 1 326 ? -19.408 -58.624 -31.497 1.00 26.20 322 GLU C O 1
ATOM 7903 N N . ASP C 1 327 ? -18.200 -57.140 -32.662 1.00 26.00 323 ASP C N 1
ATOM 7904 C CA . ASP C 1 327 ? -16.933 -57.877 -32.472 1.00 26.41 323 ASP C CA 1
ATOM 7905 C C . ASP C 1 327 ? -16.183 -57.416 -31.180 1.00 25.36 323 ASP C C 1
ATOM 7906 O O . ASP C 1 327 ? -15.039 -57.792 -30.946 1.00 25.13 323 ASP C O 1
ATOM 7911 N N . VAL C 1 328 ? -16.846 -56.615 -30.365 1.00 24.43 324 VAL C N 1
ATOM 7912 C CA . VAL C 1 328 ? -16.347 -56.215 -29.030 1.00 22.87 324 VAL C CA 1
ATOM 7913 C C . VAL C 1 328 ? -17.261 -56.820 -27.976 1.00 23.18 324 VAL C C 1
ATOM 7914 O O . VAL C 1 328 ? -18.451 -56.583 -27.986 1.00 24.57 324 VAL C O 1
ATOM 7918 N N . VAL C 1 329 ? -16.709 -57.566 -27.045 1.00 23.17 325 VAL C N 1
ATOM 7919 C CA . VAL C 1 329 ? -17.486 -58.234 -26.014 1.00 24.83 325 VAL C CA 1
ATOM 7920 C C . VAL C 1 329 ? -17.835 -57.295 -24.858 1.00 26.23 325 VAL C C 1
ATOM 7921 O O . VAL C 1 329 ? -18.926 -57.316 -24.344 1.00 24.17 325 VAL C O 1
ATOM 7925 N N . THR C 1 330 ? -16.874 -56.461 -24.456 1.00 25.61 326 THR C N 1
ATOM 7926 C CA . THR C 1 330 ? -17.149 -55.487 -23.429 1.00 26.55 326 THR C CA 1
ATOM 7927 C C . THR C 1 330 ? -16.174 -54.329 -23.494 1.00 23.54 326 THR C C 1
ATOM 7928 O O . THR C 1 330 ? -15.028 -54.477 -23.981 1.00 21.09 326 THR C O 1
ATOM 7932 N N . VAL C 1 331 ? -16.661 -53.198 -22.988 1.00 21.52 327 VAL C N 1
ATOM 7933 C CA . VAL C 1 331 ? -15.909 -51.967 -22.863 1.00 20.74 327 VAL C CA 1
ATOM 7934 C C . VAL C 1 331 ? -15.937 -51.502 -21.406 1.00 20.96 327 VAL C C 1
ATOM 7935 O O . VAL C 1 331 ? -16.998 -51.406 -20.814 1.00 19.63 327 VAL C O 1
ATOM 7939 N N . ASN C 1 332 ? -14.763 -51.187 -20.866 1.00 19.91 328 ASN C N 1
ATOM 7940 C CA . ASN C 1 332 ? -14.610 -50.595 -19.549 1.00 19.83 328 ASN C CA 1
ATOM 7941 C C . ASN C 1 332 ? -14.328 -49.101 -19.741 1.00 19.81 328 ASN C C 1
ATOM 7942 O O . ASN C 1 332 ? -13.281 -48.725 -20.278 1.00 17.29 328 ASN C O 1
ATOM 7947 N N . TYR C 1 333 ? -15.295 -48.282 -19.311 1.00 19.46 329 TYR C N 1
ATOM 7948 C CA . TYR C 1 333 ? -15.176 -46.848 -19.295 1.00 18.68 329 TYR C CA 1
ATOM 7949 C C . TYR C 1 333 ? -16.370 -46.310 -18.494 1.00 19.65 329 TYR C C 1
ATOM 7950 O O . TYR C 1 333 ? -17.518 -46.548 -18.855 1.00 18.57 329 TYR C O 1
ATOM 7959 N N . ALA C 1 334 ? -16.082 -45.577 -17.412 1.00 18.36 330 ALA C N 1
ATOM 7960 C CA . ALA C 1 334 ? -17.126 -45.105 -16.517 1.00 18.32 330 ALA C CA 1
ATOM 7961 C C . ALA C 1 334 ? -18.098 -44.159 -17.144 1.00 17.86 330 ALA C C 1
ATOM 7962 O O . ALA C 1 334 ? -19.202 -44.009 -16.632 1.00 18.78 330 ALA C O 1
ATOM 7964 N N . GLY C 1 335 ? -17.713 -43.511 -18.218 1.00 17.50 331 GLY C N 1
ATOM 7965 C CA . GLY C 1 335 ? -18.599 -42.578 -18.906 1.00 17.68 331 GLY C CA 1
ATOM 7966 C C . GLY C 1 335 ? -19.697 -43.228 -19.695 1.00 19.20 331 GLY C C 1
ATOM 7967 O O . GLY C 1 335 ? -20.606 -42.526 -20.166 1.00 18.63 331 GLY C O 1
ATOM 7968 N N . LEU C 1 336 ? -19.598 -44.543 -19.880 1.00 19.98 332 LEU C N 1
ATOM 7969 C CA . LEU C 1 336 ? -20.680 -45.309 -20.495 1.00 22.39 332 LEU C CA 1
ATOM 7970 C C . LEU C 1 336 ? -21.802 -45.638 -19.485 1.00 24.55 332 LEU C C 1
ATOM 7971 O O . LEU C 1 336 ? -21.511 -46.086 -18.357 1.00 21.16 332 LEU C O 1
ATOM 7976 N N . PRO C 1 337 ? -23.079 -45.471 -19.914 1.00 26.43 333 PRO C N 1
ATOM 7977 C CA . PRO C 1 337 ? -24.242 -45.761 -19.080 1.00 27.72 333 PRO C CA 1
ATOM 7978 C C . PRO C 1 337 ? -24.176 -47.152 -18.495 1.00 27.61 333 PRO C C 1
ATOM 7979 O O . PRO C 1 337 ? -24.501 -47.341 -17.341 1.00 28.07 333 PRO C O 1
ATOM 7983 N N . GLY C 1 338 ? -23.688 -48.116 -19.249 1.00 27.01 334 GLY C N 1
ATOM 7984 C CA . GLY C 1 338 ? -23.541 -49.459 -18.705 1.00 28.25 334 GLY C CA 1
ATOM 7985 C C . GLY C 1 338 ? -22.505 -49.722 -17.623 1.00 25.86 334 GLY C C 1
ATOM 7986 O O . GLY C 1 338 ? -22.504 -50.776 -17.020 1.00 25.03 334 GLY C O 1
ATOM 7987 N N . SER C 1 339 ? -21.578 -48.807 -17.382 1.00 24.61 335 SER C N 1
ATOM 7988 C CA . SER C 1 339 ? -20.530 -49.068 -16.369 1.00 22.63 335 SER C CA 1
ATOM 7989 C C . SER C 1 339 ? -21.096 -49.112 -14.933 1.00 22.05 335 SER C C 1
ATOM 7990 O O . SER C 1 339 ? -21.909 -48.267 -14.555 1.00 22.28 335 SER C O 1
ATOM 7993 N N . PRO C 1 340 ? -20.620 -50.048 -14.119 1.00 21.70 336 PRO C N 1
ATOM 7994 C CA . PRO C 1 340 ? -21.028 -50.079 -12.722 1.00 22.94 336 PRO C CA 1
ATOM 7995 C C . PRO C 1 340 ? -20.619 -48.800 -11.983 1.00 22.63 336 PRO C C 1
ATOM 7996 O O . PRO C 1 340 ? -21.142 -48.556 -10.905 1.00 21.10 336 PRO C O 1
ATOM 8000 N N . TRP C 1 341 ? -19.690 -47.994 -12.551 1.00 21.30 337 TRP C N 1
ATOM 8001 C CA . TRP C 1 341 ? -19.256 -46.740 -11.868 1.00 20.38 337 TRP C CA 1
ATOM 8002 C C . TRP C 1 341 ? -19.809 -45.506 -12.507 1.00 20.70 337 TRP C C 1
ATOM 8003 O O . TRP C 1 341 ? -19.464 -44.403 -12.106 1.00 22.01 337 TRP C O 1
ATOM 8014 N N . HIS C 1 342 ? -20.758 -45.665 -13.424 1.00 20.59 338 HIS C N 1
ATOM 8015 C CA . HIS C 1 342 ? -21.298 -44.504 -14.107 1.00 22.03 338 HIS C CA 1
ATOM 8016 C C . HIS C 1 342 ? -22.076 -43.547 -13.166 1.00 22.44 338 HIS C C 1
ATOM 8017 O O . HIS C 1 342 ? -21.890 -42.318 -13.232 1.00 18.98 338 HIS C O 1
ATOM 8024 N N . GLU C 1 343 ? -22.947 -44.106 -12.303 1.00 22.72 339 GLU C N 1
ATOM 8025 C CA . GLU C 1 343 ? -23.660 -43.276 -11.328 1.00 23.01 339 GLU C CA 1
ATOM 8026 C C . GLU C 1 343 ? -22.671 -42.590 -10.402 1.00 21.35 339 GLU C C 1
ATOM 8027 O O . GLU C 1 343 ? -22.827 -41.430 -10.079 1.00 19.59 339 GLU C O 1
ATOM 8033 N N . ARG C 1 344 ? -21.645 -43.309 -9.967 1.00 21.53 340 ARG C N 1
ATOM 8034 C CA . ARG C 1 344 ? -20.670 -42.686 -9.115 1.00 20.55 340 ARG C CA 1
ATOM 8035 C C . ARG C 1 344 ? -19.995 -41.533 -9.909 1.00 21.31 340 ARG C C 1
ATOM 8036 O O . ARG C 1 344 ? -19.814 -40.429 -9.370 1.00 20.59 340 ARG C O 1
ATOM 8044 N N . ALA C 1 345 ? -19.654 -41.752 -11.184 1.00 20.90 341 ALA C N 1
ATOM 8045 C CA . ALA C 1 345 ? -19.095 -40.650 -12.004 1.00 20.52 341 ALA C CA 1
ATOM 8046 C C . ALA C 1 345 ? -19.976 -39.395 -12.068 1.00 22.09 341 ALA C C 1
ATOM 8047 O O . ALA C 1 345 ? -19.485 -38.235 -11.944 1.00 20.81 341 ALA C O 1
ATOM 8049 N N . LYS C 1 346 ? -21.277 -39.608 -12.248 1.00 23.14 342 LYS C N 1
ATOM 8050 C CA . LYS C 1 346 ? -22.214 -38.495 -12.228 1.00 25.25 342 LYS C CA 1
ATOM 8051 C C . LYS C 1 346 ? -22.111 -37.665 -10.947 1.00 23.56 342 LYS C C 1
ATOM 8052 O O . LYS C 1 346 ? -22.221 -36.486 -11.021 1.00 23.64 342 LYS C O 1
ATOM 8058 N N . LYS C 1 347 ? -21.837 -38.283 -9.801 1.00 22.91 343 LYS C N 1
ATOM 8059 C CA . LYS C 1 347 ? -21.691 -37.575 -8.538 1.00 22.28 343 LYS C CA 1
ATOM 8060 C C . LYS C 1 347 ? -20.282 -36.996 -8.314 1.00 20.82 343 LYS C C 1
ATOM 8061 O O . LYS C 1 347 ? -20.143 -35.878 -7.856 1.00 20.59 343 LYS C O 1
ATOM 8063 N N . LEU C 1 348 ? -19.231 -37.772 -8.583 1.00 18.61 344 LEU C N 1
ATOM 8064 C CA . LEU C 1 348 ? -17.870 -37.379 -8.207 1.00 17.50 344 LEU C CA 1
ATOM 8065 C C . LEU C 1 348 ? -17.048 -36.749 -9.302 1.00 17.45 344 LEU C C 1
ATOM 8066 O O . LEU C 1 348 ? -16.031 -36.077 -9.021 1.00 17.27 344 LEU C O 1
ATOM 8071 N N . SER C 1 349 ? -17.448 -36.986 -10.539 1.00 18.25 345 SER C N 1
ATOM 8072 C CA . SER C 1 349 ? -16.711 -36.512 -11.719 1.00 18.30 345 SER C CA 1
ATOM 8073 C C . SER C 1 349 ? -17.620 -36.220 -12.892 1.00 19.00 345 SER C C 1
ATOM 8074 O O . SER C 1 349 ? -17.501 -36.852 -13.948 1.00 18.49 345 SER C O 1
ATOM 8077 N N . PRO C 1 350 ? -18.529 -35.248 -12.735 1.00 20.68 346 PRO C N 1
ATOM 8078 C CA . PRO C 1 350 ? -19.560 -35.022 -13.740 1.00 20.72 346 PRO C CA 1
ATOM 8079 C C . PRO C 1 350 ? -19.069 -34.584 -15.117 1.00 20.77 346 PRO C C 1
ATOM 8080 O O . PRO C 1 350 ? -19.768 -34.804 -16.061 1.00 18.67 346 PRO C O 1
ATOM 8084 N N . LYS C 1 351 ? -17.874 -34.002 -15.249 1.00 19.69 347 LYS C N 1
ATOM 8085 C CA . LYS C 1 351 ? -17.436 -33.560 -16.580 1.00 20.43 347 LYS C CA 1
ATOM 8086 C C . LYS C 1 351 ? -16.878 -34.705 -17.438 1.00 20.75 347 LYS C C 1
ATOM 8087 O O . LYS C 1 351 ? -16.564 -34.464 -18.606 1.00 21.63 347 LYS C O 1
ATOM 8093 N N . GLY C 1 352 ? -16.726 -35.916 -16.867 1.00 18.03 348 GLY C N 1
ATOM 8094 C CA . GLY C 1 352 ? -16.178 -37.075 -17.605 1.00 17.29 348 GLY C CA 1
ATOM 8095 C C . GLY C 1 352 ? -15.240 -37.920 -16.770 1.00 16.34 348 GLY C C 1
ATOM 8096 O O . GLY C 1 352 ? -14.906 -37.583 -15.599 1.00 17.52 348 GLY C O 1
ATOM 8097 N N . THR C 1 353 ? -14.751 -38.991 -17.378 1.00 16.63 349 THR C N 1
ATOM 8098 C CA . THR C 1 353 ? -14.080 -40.059 -16.651 1.00 16.95 349 THR C CA 1
ATOM 8099 C C . THR C 1 353 ? -12.720 -40.426 -17.211 1.00 16.13 349 THR C C 1
ATOM 8100 O O . THR C 1 353 ? -12.353 -41.603 -17.277 1.00 16.90 349 THR C O 1
ATOM 8104 N N . GLY C 1 354 ? -11.987 -39.409 -17.608 1.00 16.05 350 GLY C N 1
ATOM 8105 C CA . GLY C 1 354 ? -10.593 -39.533 -18.064 1.00 15.72 350 GLY C CA 1
ATOM 8106 C C . GLY C 1 354 ? -10.518 -39.988 -19.515 1.00 15.94 350 GLY C C 1
ATOM 8107 O O . GLY C 1 354 ? -11.533 -40.103 -20.221 1.00 15.35 350 GLY C O 1
ATOM 8108 N N . ALA C 1 355 ? -9.308 -40.257 -19.970 1.00 16.15 351 ALA C N 1
ATOM 8109 C CA . ALA C 1 355 ? -9.084 -40.566 -21.362 1.00 16.89 351 ALA C CA 1
ATOM 8110 C C . ALA C 1 355 ? -8.599 -41.972 -21.597 1.00 16.52 351 ALA C C 1
ATOM 8111 O O . ALA C 1 355 ? -8.226 -42.298 -22.723 1.00 16.49 351 ALA C O 1
ATOM 8113 N N . VAL C 1 356 ? -8.601 -42.788 -20.557 1.00 15.22 352 VAL C N 1
ATOM 8114 C CA . VAL C 1 356 ? -8.129 -44.146 -20.645 1.00 15.26 352 VAL C CA 1
ATOM 8115 C C . VAL C 1 356 ? -9.335 -45.100 -20.631 1.00 15.41 352 VAL C C 1
ATOM 8116 O O . VAL C 1 356 ? -10.299 -44.943 -19.867 1.00 14.89 352 VAL C O 1
ATOM 8120 N N . LEU C 1 357 ? -9.243 -46.131 -21.464 1.00 15.40 353 LEU C N 1
ATOM 8121 C CA . LEU C 1 357 ? -10.268 -47.142 -21.502 1.00 15.59 353 LEU C CA 1
ATOM 8122 C C . LEU C 1 357 ? -9.674 -48.487 -21.838 1.00 15.61 353 LEU C C 1
ATOM 8123 O O . LEU C 1 357 ? -8.478 -48.601 -22.190 1.00 15.74 353 LEU C O 1
ATOM 8128 N N . SER C 1 358 ? -10.485 -49.531 -21.707 1.00 15.65 354 SER C N 1
ATOM 8129 C CA . SER C 1 358 ? -10.048 -50.840 -22.161 1.00 16.41 354 SER C CA 1
ATOM 8130 C C . SER C 1 358 ? -11.232 -51.590 -22.749 1.00 17.08 354 SER C C 1
ATOM 8131 O O . SER C 1 358 ? -12.381 -51.208 -22.556 1.00 16.52 354 SER C O 1
ATOM 8134 N N . PHE C 1 359 ? -10.942 -52.619 -23.536 1.00 18.15 355 PHE C N 1
ATOM 8135 C CA . PHE C 1 359 ? -12.009 -53.405 -24.122 1.00 18.63 355 PHE C CA 1
ATOM 8136 C C . PHE C 1 359 ? -11.495 -54.802 -24.491 1.00 20.47 355 PHE C C 1
ATOM 8137 O O . PHE C 1 359 ? -10.308 -55.036 -24.664 1.00 19.35 355 PHE C O 1
ATOM 8145 N N . GLU C 1 360 ? -12.444 -55.695 -24.657 1.00 22.44 356 GLU C N 1
ATOM 8146 C CA . GLU C 1 360 ? -12.188 -57.086 -24.915 1.00 25.68 356 GLU C CA 1
ATOM 8147 C C . GLU C 1 360 ? -12.734 -57.439 -26.265 1.00 23.79 356 GLU C C 1
ATOM 8148 O O . GLU C 1 360 ? -13.912 -57.188 -26.547 1.00 21.05 356 GLU C O 1
ATOM 8154 N N . LEU C 1 361 ? -11.916 -58.067 -27.088 1.00 25.36 357 LEU C N 1
ATOM 8155 C CA . LEU C 1 361 ? -12.360 -58.503 -28.410 1.00 26.81 357 LEU C CA 1
ATOM 8156 C C . LEU C 1 361 ? -12.904 -59.911 -28.348 1.00 26.97 357 LEU C C 1
ATOM 8157 O O . LEU C 1 361 ? -12.403 -60.725 -27.610 1.00 25.72 357 LEU C O 1
ATOM 8162 N N . ALA C 1 362 ? -13.898 -60.172 -29.185 1.00 28.95 358 ALA C N 1
ATOM 8163 C CA . ALA C 1 362 ? -14.454 -61.497 -29.417 1.00 32.00 358 ALA C CA 1
ATOM 8164 C C . ALA C 1 362 ? -13.433 -62.645 -29.583 1.00 32.29 358 ALA C C 1
ATOM 8165 O O . ALA C 1 362 ? -13.623 -63.734 -29.013 1.00 33.89 358 ALA C O 1
ATOM 8167 N N . GLY C 1 363 ? -12.366 -62.431 -30.341 1.00 30.16 359 GLY C N 1
ATOM 8168 C CA . GLY C 1 363 ? -11.431 -63.554 -30.619 1.00 29.33 359 GLY C CA 1
ATOM 8169 C C . GLY C 1 363 ? -10.340 -63.779 -29.595 1.00 28.75 359 GLY C C 1
ATOM 8170 O O . GLY C 1 363 ? -9.384 -64.504 -29.853 1.00 29.27 359 GLY C O 1
ATOM 8171 N N . GLY C 1 364 ? -10.450 -63.156 -28.424 1.00 27.18 360 GLY C N 1
ATOM 8172 C CA . GLY C 1 364 ? -9.532 -63.459 -27.350 1.00 26.71 360 GLY C CA 1
ATOM 8173 C C . GLY C 1 364 ? -8.146 -62.852 -27.569 1.00 27.07 360 GLY C C 1
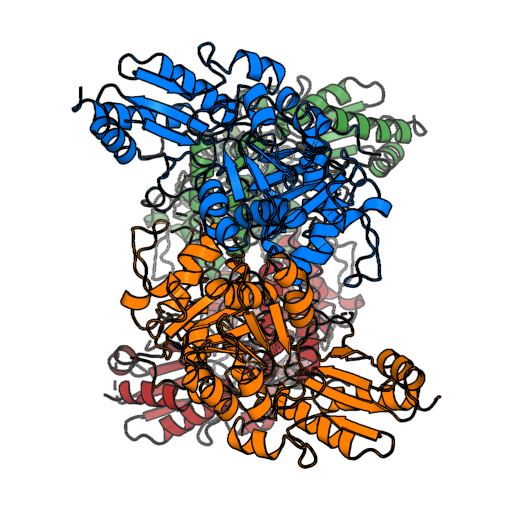ATOM 8174 O O . GLY C 1 364 ? -7.979 -61.792 -28.241 1.00 25.29 360 GLY C O 1
ATOM 8175 N N . VAL C 1 365 ? -7.151 -63.551 -27.048 1.00 25.79 361 VAL C N 1
ATOM 8176 C CA . VAL C 1 365 ? -5.814 -63.027 -26.947 1.00 25.38 361 VAL C CA 1
ATOM 8177 C C . VAL C 1 365 ? -5.145 -62.771 -28.300 1.00 24.43 361 VAL C C 1
ATOM 8178 O O . VAL C 1 365 ? -4.461 -61.738 -28.457 1.00 22.40 361 VAL C O 1
ATOM 8182 N N . GLU C 1 366 ? -5.310 -63.683 -29.264 1.00 23.14 362 GLU C N 1
ATOM 8183 C CA . GLU C 1 366 ? -4.697 -63.466 -30.573 1.00 23.43 362 GLU C CA 1
ATOM 8184 C C . GLU C 1 366 ? -5.355 -62.325 -31.305 1.00 21.82 362 GLU C C 1
ATOM 8185 O O . GLU C 1 366 ? -4.708 -61.597 -32.036 1.00 21.97 362 GLU C O 1
ATOM 8191 N N . ALA C 1 367 ? -6.646 -62.178 -31.129 1.00 20.43 363 ALA C N 1
ATOM 8192 C CA . ALA C 1 367 ? -7.338 -61.043 -31.671 1.00 19.75 363 ALA C CA 1
ATOM 8193 C C . ALA C 1 367 ? -6.783 -59.722 -31.101 1.00 18.93 363 ALA C C 1
ATOM 8194 O O . ALA C 1 367 ? -6.529 -58.790 -31.841 1.00 17.93 363 ALA C O 1
ATOM 8196 N N . GLY C 1 368 ? -6.609 -59.644 -29.789 1.00 19.74 364 GLY C N 1
ATOM 8197 C CA . GLY C 1 368 ? -6.058 -58.443 -29.145 1.00 19.01 364 GLY C CA 1
ATOM 8198 C C . GLY C 1 368 ? -4.670 -58.078 -29.641 1.00 18.82 364 GLY C C 1
ATOM 8199 O O . GLY C 1 368 ? -4.382 -56.894 -29.921 1.00 16.93 364 GLY C O 1
ATOM 8200 N N . LYS C 1 369 ? -3.796 -59.071 -29.728 1.00 19.38 365 LYS C N 1
ATOM 8201 C CA . LYS C 1 369 ? -2.464 -58.812 -30.281 1.00 20.49 365 LYS C CA 1
ATOM 8202 C C . LYS C 1 369 ? -2.531 -58.380 -31.733 1.00 18.64 365 LYS C C 1
ATOM 8203 O O . LYS C 1 369 ? -1.795 -57.479 -32.112 1.00 17.81 365 LYS C O 1
ATOM 8209 N N . ALA C 1 370 ? -3.364 -59.043 -32.553 1.00 17.93 366 ALA C N 1
ATOM 8210 C CA . ALA C 1 370 ? -3.427 -58.672 -33.953 1.00 17.31 366 ALA C CA 1
ATOM 8211 C C . ALA C 1 370 ? -3.933 -57.214 -34.084 1.00 17.87 366 ALA C C 1
ATOM 8212 O O . ALA C 1 370 ? -3.439 -56.423 -34.903 1.00 16.89 366 ALA C O 1
ATOM 8214 N N . PHE C 1 371 ? -4.967 -56.898 -33.290 1.00 17.93 367 PHE C N 1
ATOM 8215 C CA . PHE C 1 371 ? -5.571 -55.570 -33.246 1.00 17.72 367 PHE C CA 1
ATOM 8216 C C . PHE C 1 371 ? -4.504 -54.493 -32.928 1.00 17.94 367 PHE C C 1
ATOM 8217 O O . PHE C 1 371 ? -4.294 -53.582 -33.721 1.00 16.69 367 PHE C O 1
ATOM 8225 N N . VAL C 1 372 ? -3.778 -54.652 -31.803 1.00 18.99 368 VAL C N 1
ATOM 8226 C CA . VAL C 1 372 ? -2.802 -53.632 -31.414 1.00 18.62 368 VAL C CA 1
ATOM 8227 C C . VAL C 1 372 ? -1.646 -53.515 -32.411 1.00 18.66 368 VAL C C 1
ATOM 8228 O O . VAL C 1 372 ? -1.225 -52.396 -32.744 1.00 16.75 368 VAL C O 1
ATOM 8232 N N . ASN C 1 373 ? -1.159 -54.653 -32.911 1.00 18.69 369 ASN C N 1
ATOM 8233 C CA . ASN C 1 373 ? -0.051 -54.654 -33.838 1.00 19.03 369 ASN C CA 1
ATOM 8234 C C . ASN C 1 373 ? -0.373 -54.042 -35.185 1.00 18.69 369 ASN C C 1
ATOM 8235 O O . ASN C 1 373 ? 0.542 -53.768 -35.933 1.00 19.20 369 ASN C O 1
ATOM 8240 N N . ALA C 1 374 ? -1.647 -53.882 -35.529 1.00 17.48 370 ALA C N 1
ATOM 8241 C CA . ALA C 1 374 ? -1.988 -53.324 -36.826 1.00 17.53 370 ALA C CA 1
ATOM 8242 C C . ALA C 1 374 ? -2.185 -51.818 -36.779 1.00 18.02 370 ALA C C 1
ATOM 8243 O O . ALA C 1 374 ? -2.301 -51.194 -37.822 1.00 16.61 370 ALA C O 1
ATOM 8245 N N . LEU C 1 375 ? -2.253 -51.229 -35.574 1.00 16.96 371 LEU C N 1
ATOM 8246 C CA . LEU C 1 375 ? -2.537 -49.808 -35.460 1.00 18.37 371 LEU C CA 1
ATOM 8247 C C . LEU C 1 375 ? -1.354 -48.968 -35.968 1.00 18.72 371 LEU C C 1
ATOM 8248 O O . LEU C 1 375 ? -0.220 -49.323 -35.721 1.00 19.33 371 LEU C O 1
ATOM 8253 N N . LYS C 1 376 ? -1.622 -47.909 -36.736 1.00 18.73 372 LYS C N 1
ATOM 8254 C CA . LYS C 1 376 ? -0.550 -47.099 -37.310 1.00 20.19 372 LYS C CA 1
ATOM 8255 C C . LYS C 1 376 ? -0.461 -45.721 -36.630 1.00 20.44 372 LYS C C 1
ATOM 8256 O O . LYS C 1 376 ? 0.622 -45.221 -36.339 1.00 22.22 372 LYS C O 1
ATOM 8262 N N . LEU C 1 377 ? -1.590 -45.129 -36.312 1.00 18.82 373 LEU C N 1
ATOM 8263 C CA . LEU C 1 377 ? -1.552 -43.830 -35.648 1.00 18.57 373 LEU C CA 1
ATOM 8264 C C . LEU C 1 377 ? -1.301 -43.926 -34.154 1.00 18.75 373 LEU C C 1
ATOM 8265 O O . LEU C 1 377 ? -0.539 -43.123 -33.610 1.00 17.93 373 LEU C O 1
ATOM 8270 N N . HIS C 1 378 ? -1.951 -44.874 -33.477 1.00 17.22 374 HIS C N 1
ATOM 8271 C CA . HIS C 1 378 ? -1.687 -45.070 -32.058 1.00 16.16 374 HIS C CA 1
ATOM 8272 C C . HIS C 1 378 ? -0.219 -45.416 -31.899 1.00 17.03 374 HIS C C 1
ATOM 8273 O O . HIS C 1 378 ? 0.282 -46.298 -32.594 1.00 16.34 374 HIS C O 1
ATOM 8280 N N . SER C 1 379 ? 0.427 -44.755 -30.946 1.00 15.94 375 SER C N 1
ATOM 8281 C CA . SER C 1 379 ? 1.780 -45.083 -30.551 1.00 17.71 375 SER C CA 1
ATOM 8282 C C . SER C 1 379 ? 1.852 -46.349 -29.679 1.00 18.40 375 SER C C 1
ATOM 8283 O O . SER C 1 379 ? 0.937 -46.673 -28.936 1.00 19.04 375 SER C O 1
ATOM 8286 N N . HIS C 1 380 ? 2.936 -47.074 -29.828 1.00 19.76 376 HIS C N 1
ATOM 8287 C CA . HIS C 1 380 ? 3.250 -48.211 -29.001 1.00 22.76 376 HIS C CA 1
ATOM 8288 C C . HIS C 1 380 ? 4.344 -47.879 -28.004 1.00 24.04 376 HIS C C 1
ATOM 8289 O O . HIS C 1 380 ? 4.680 -48.726 -27.222 1.00 23.38 376 HIS C O 1
ATOM 8296 N N . VAL C 1 381 ? 4.894 -46.660 -28.034 1.00 22.93 377 VAL C N 1
ATOM 8297 C CA . VAL C 1 381 ? 5.960 -46.287 -27.140 1.00 24.54 377 VAL C CA 1
ATOM 8298 C C . VAL C 1 381 ? 5.651 -45.066 -26.248 1.00 25.16 377 VAL C C 1
ATOM 8299 O O . VAL C 1 381 ? 6.332 -44.861 -25.258 1.00 27.28 377 VAL C O 1
ATOM 8303 N N . ALA C 1 382 ? 4.648 -44.255 -26.563 1.00 24.95 378 ALA C N 1
ATOM 8304 C CA . ALA C 1 382 ? 4.380 -43.048 -25.741 1.00 22.77 378 ALA C CA 1
ATOM 8305 C C . ALA C 1 382 ? 3.759 -43.443 -24.392 1.00 22.40 378 ALA C C 1
ATOM 8306 O O . ALA C 1 382 ? 3.165 -44.515 -24.256 1.00 23.26 378 ALA C O 1
ATOM 8308 N N A ASN C 1 383 ? 3.871 -42.519 -23.440 0.50 20.91 379 ASN C N 1
ATOM 8309 N N B ASN C 1 383 ? 3.898 -42.615 -23.374 0.50 21.55 379 ASN C N 1
ATOM 8310 C CA A ASN C 1 383 ? 3.323 -42.641 -22.089 0.50 19.24 379 ASN C CA 1
ATOM 8311 C CA B ASN C 1 383 ? 3.237 -42.935 -22.120 0.50 20.22 379 ASN C CA 1
ATOM 8312 C C A ASN C 1 383 ? 1.882 -42.161 -22.005 0.50 18.74 379 ASN C C 1
ATOM 8313 C C B ASN C 1 383 ? 1.907 -42.237 -22.014 0.50 19.27 379 ASN C C 1
ATOM 8314 O O A ASN C 1 383 ? 1.500 -41.235 -22.700 0.50 16.99 379 ASN C O 1
ATOM 8315 O O B ASN C 1 383 ? 1.635 -41.263 -22.697 0.50 17.50 379 ASN C O 1
ATOM 8324 N N . ILE C 1 384 ? 1.085 -42.760 -21.126 1.00 19.30 380 ILE C N 1
ATOM 8325 C CA . ILE C 1 384 ? -0.223 -42.248 -20.834 1.00 18.96 380 ILE C CA 1
ATOM 8326 C C . ILE C 1 384 ? -0.128 -40.753 -20.549 1.00 17.95 380 ILE C C 1
ATOM 8327 O O . ILE C 1 384 ? 0.764 -40.311 -19.854 1.00 17.65 380 ILE C O 1
ATOM 8332 N N . GLY C 1 385 ? -1.077 -39.985 -21.038 1.00 16.94 381 GLY C N 1
ATOM 8333 C CA . GLY C 1 385 ? -1.094 -38.532 -20.712 1.00 16.76 381 GLY C CA 1
ATOM 8334 C C . GLY C 1 385 ? -0.355 -37.650 -21.702 1.00 15.68 381 GLY C C 1
ATOM 8335 O O . GLY C 1 385 ? -0.315 -36.432 -21.550 1.00 16.05 381 GLY C O 1
ATOM 8336 N N . ASP C 1 386 ? 0.261 -38.267 -22.698 1.00 15.36 382 ASP C N 1
ATOM 8337 C CA . ASP C 1 386 ? 0.735 -37.547 -23.870 1.00 16.62 382 ASP C CA 1
ATOM 8338 C C . ASP C 1 386 ? -0.481 -37.033 -24.662 1.00 15.44 382 ASP C C 1
ATOM 8339 O O . ASP C 1 386 ? -1.595 -37.583 -24.577 1.00 16.44 382 ASP C O 1
ATOM 8344 N N . VAL C 1 387 ? -0.298 -36.005 -25.469 1.00 14.38 383 VAL C N 1
ATOM 8345 C CA . VAL C 1 387 ? -1.331 -35.592 -26.415 1.00 15.40 383 VAL C CA 1
ATOM 8346 C C . VAL C 1 387 ? -1.658 -36.700 -27.444 1.00 15.11 383 VAL C C 1
ATOM 8347 O O . VAL C 1 387 ? -2.767 -36.743 -27.950 1.00 16.43 383 VAL C O 1
ATOM 8351 N N . ARG C 1 388 ? -0.694 -37.570 -27.686 1.00 14.91 384 ARG C N 1
ATOM 8352 C CA . ARG C 1 388 ? -0.776 -38.687 -28.624 1.00 17.36 384 ARG C CA 1
ATOM 8353 C C . ARG C 1 388 ? -1.647 -39.813 -28.103 1.00 15.70 384 ARG C C 1
ATOM 8354 O O . ARG C 1 388 ? -1.540 -40.196 -26.923 1.00 15.39 384 ARG C O 1
ATOM 8362 N N . SER C 1 389 ? -2.455 -40.348 -28.993 1.00 14.54 385 SER C N 1
ATOM 8363 C CA . SER C 1 389 ? -3.148 -41.644 -28.749 1.00 13.77 385 SER C CA 1
ATOM 8364 C C . SER C 1 389 ? -2.132 -42.777 -28.635 1.00 14.16 385 SER C C 1
ATOM 8365 O O . SER C 1 389 ? -1.142 -42.855 -29.374 1.00 13.69 385 SER C O 1
ATOM 8368 N N . LEU C 1 390 ? -2.402 -43.716 -27.744 1.00 15.04 386 LEU C N 1
ATOM 8369 C CA . LEU C 1 390 ? -1.498 -44.815 -27.579 1.00 16.17 386 LEU C CA 1
ATOM 8370 C C . LEU C 1 390 ? -2.157 -46.089 -27.039 1.00 17.64 386 LEU C C 1
ATOM 8371 O O . LEU C 1 390 ? -3.259 -46.060 -26.473 1.00 14.78 386 LEU C O 1
ATOM 8376 N N . VAL C 1 391 ? -1.486 -47.180 -27.374 1.00 18.55 387 VAL C N 1
ATOM 8377 C CA . VAL C 1 391 ? -1.710 -48.489 -26.805 1.00 22.68 387 VAL C CA 1
ATOM 8378 C C . VAL C 1 391 ? -0.910 -48.604 -25.523 1.00 21.85 387 VAL C C 1
ATOM 8379 O O . VAL C 1 391 ? 0.301 -48.445 -25.530 1.00 19.99 387 VAL C O 1
ATOM 8383 N N . ILE C 1 392 ? -1.587 -48.861 -24.416 1.00 23.30 388 ILE C N 1
ATOM 8384 C CA . ILE C 1 392 ? -0.877 -49.053 -23.150 1.00 24.85 388 ILE C CA 1
ATOM 8385 C C . ILE C 1 392 ? -0.375 -50.489 -23.061 1.00 27.04 388 ILE C C 1
ATOM 8386 O O . ILE C 1 392 ? -1.159 -51.383 -23.247 1.00 34.00 388 ILE C O 1
ATOM 8391 N N . HIS C 1 393 ? 0.880 -50.718 -22.700 1.00 34.84 389 HIS C N 1
ATOM 8392 C CA . HIS C 1 393 ? 1.427 -52.104 -22.616 1.00 41.15 389 HIS C CA 1
ATOM 8393 C C . HIS C 1 393 ? 1.065 -52.834 -21.302 1.00 43.96 389 HIS C C 1
ATOM 8394 O O . HIS C 1 393 ? 1.660 -52.576 -20.247 1.00 49.83 389 HIS C O 1
ATOM 8396 N N . SER C 1 413 ? -9.178 -59.800 -18.726 1.00 55.53 409 SER C N 1
ATOM 8397 C CA . SER C 1 413 ? -9.561 -60.888 -19.603 1.00 55.48 409 SER C CA 1
ATOM 8398 C C . SER C 1 413 ? -8.457 -61.193 -20.619 1.00 60.25 409 SER C C 1
ATOM 8399 O O . SER C 1 413 ? -7.509 -60.411 -20.773 1.00 63.29 409 SER C O 1
ATOM 8401 N N . PRO C 1 414 ? -8.569 -62.340 -21.312 1.00 62.00 410 PRO C N 1
ATOM 8402 C CA . PRO C 1 414 ? -7.602 -62.691 -22.349 1.00 58.79 410 PRO C CA 1
ATOM 8403 C C . PRO C 1 414 ? -7.431 -61.613 -23.446 1.00 52.82 410 PRO C C 1
ATOM 8404 O O . PRO C 1 414 ? -6.324 -61.082 -23.663 1.00 46.93 410 PRO C O 1
ATOM 8408 N N . GLY C 1 415 ? -8.515 -61.279 -24.126 1.00 47.91 411 GLY C N 1
ATOM 8409 C CA . GLY C 1 415 ? -8.403 -60.375 -25.255 1.00 47.87 411 GLY C CA 1
ATOM 8410 C C . GLY C 1 415 ? -8.435 -58.881 -24.939 1.00 41.20 411 GLY C C 1
ATOM 8411 O O . GLY C 1 415 ? -9.066 -58.154 -25.717 1.00 41.14 411 GLY C O 1
ATOM 8412 N N . LEU C 1 416 ? -7.791 -58.424 -23.846 1.00 34.63 412 LEU C N 1
ATOM 8413 C CA . LEU C 1 416 ? -7.984 -57.015 -23.377 1.00 30.89 412 LEU C CA 1
ATOM 8414 C C . LEU C 1 416 ? -7.075 -55.975 -24.045 1.00 26.82 412 LEU C C 1
ATOM 8415 O O . LEU C 1 416 ? -5.845 -56.021 -23.923 1.00 30.41 412 LEU C O 1
ATOM 8420 N N . VAL C 1 417 ? -7.675 -55.021 -24.727 1.00 22.75 413 VAL C N 1
ATOM 8421 C CA . VAL C 1 417 ? -6.907 -53.960 -25.389 1.00 20.56 413 VAL C CA 1
ATOM 8422 C C . VAL C 1 417 ? -7.058 -52.685 -24.494 1.00 19.74 413 VAL C C 1
ATOM 8423 O O . VAL C 1 417 ? -8.167 -52.364 -24.087 1.00 18.12 413 VAL C O 1
ATOM 8427 N N . ARG C 1 418 ? -5.941 -52.027 -24.182 1.00 18.90 414 ARG C N 1
ATOM 8428 C CA . ARG C 1 418 ? -5.920 -50.840 -23.343 1.00 19.63 414 ARG C CA 1
ATOM 8429 C C . ARG C 1 418 ? -5.444 -49.622 -24.136 1.00 18.79 414 ARG C C 1
ATOM 8430 O O . ARG C 1 418 ? -4.367 -49.654 -24.737 1.00 19.02 414 ARG C O 1
ATOM 8438 N N . LEU C 1 419 ? -6.246 -48.561 -24.155 1.00 17.10 415 LEU C N 1
ATOM 8439 C CA . LEU C 1 419 ? -5.914 -47.344 -24.923 1.00 16.40 415 LEU C CA 1
ATOM 8440 C C . LEU C 1 419 ? -5.881 -46.133 -24.013 1.00 15.52 415 LEU C C 1
ATOM 8441 O O . LEU C 1 419 ? -6.681 -46.047 -23.070 1.00 14.48 415 LEU C O 1
ATOM 8446 N N . ALA C 1 420 ? -4.979 -45.198 -24.301 1.00 13.97 416 ALA C N 1
ATOM 8447 C CA . ALA C 1 420 ? -5.091 -43.861 -23.778 1.00 13.89 416 ALA C CA 1
ATOM 8448 C C . ALA C 1 420 ? -5.364 -42.992 -24.978 1.00 13.60 416 ALA C C 1
ATOM 8449 O O . ALA C 1 420 ? -4.504 -42.919 -25.902 1.00 13.83 416 ALA C O 1
ATOM 8451 N N . VAL C 1 421 ? -6.547 -42.356 -24.978 1.00 12.33 417 VAL C N 1
ATOM 8452 C CA . VAL C 1 421 ? -7.071 -41.707 -26.150 1.00 12.99 417 VAL C CA 1
ATOM 8453 C C . VAL C 1 421 ? -6.473 -40.303 -26.148 1.00 13.35 417 VAL C C 1
ATOM 8454 O O . VAL C 1 421 ? -6.559 -39.601 -25.126 1.00 13.02 417 VAL C O 1
ATOM 8458 N N . GLY C 1 422 ? -5.902 -39.911 -27.293 1.00 13.69 418 GLY C N 1
ATOM 8459 C CA . GLY C 1 422 ? -5.272 -38.591 -27.477 1.00 13.85 418 GLY C CA 1
ATOM 8460 C C . GLY C 1 422 ? -6.225 -37.521 -27.981 1.00 14.21 418 GLY C C 1
ATOM 8461 O O . GLY C 1 422 ? -7.447 -37.722 -28.036 1.00 14.74 418 GLY C O 1
ATOM 8462 N N . ILE C 1 423 ? -5.657 -36.366 -28.350 1.00 14.78 419 ILE C N 1
ATOM 8463 C CA . ILE C 1 423 ? -6.413 -35.235 -28.864 1.00 14.83 419 ILE C CA 1
ATOM 8464 C C . ILE C 1 423 ? -6.366 -35.032 -30.370 1.00 14.77 419 ILE C C 1
ATOM 8465 O O . ILE C 1 423 ? -6.767 -33.945 -30.907 1.00 15.41 419 ILE C O 1
ATOM 8470 N N . GLU C 1 424 ? -5.894 -36.057 -31.071 1.00 14.20 420 GLU C N 1
ATOM 8471 C CA . GLU C 1 424 ? -6.036 -36.101 -32.518 1.00 14.09 420 GLU C CA 1
ATOM 8472 C C . GLU C 1 424 ? -7.503 -36.006 -32.922 1.00 14.00 420 GLU C C 1
ATOM 8473 O O . GLU C 1 424 ? -8.427 -36.155 -32.089 1.00 12.44 420 GLU C O 1
ATOM 8479 N N . GLY C 1 425 ? -7.709 -35.747 -34.207 1.00 14.22 421 GLY C N 1
ATOM 8480 C CA . GLY C 1 425 ? -9.057 -35.711 -34.781 1.00 14.56 421 GLY C CA 1
ATOM 8481 C C . GLY C 1 425 ? -9.742 -37.082 -34.556 1.00 14.87 421 GLY C C 1
ATOM 8482 O O . GLY C 1 425 ? -9.187 -38.130 -34.881 1.00 13.73 421 GLY C O 1
ATOM 8483 N N . ILE C 1 426 ? -10.946 -37.043 -34.022 1.00 15.30 422 ILE C N 1
ATOM 8484 C CA . ILE C 1 426 ? -11.660 -38.253 -33.673 1.00 16.23 422 ILE C CA 1
ATOM 8485 C C . ILE C 1 426 ? -11.836 -39.180 -34.886 1.00 16.79 422 ILE C C 1
ATOM 8486 O O . ILE C 1 426 ? -11.731 -40.413 -34.756 1.00 16.38 422 ILE C O 1
ATOM 8491 N N . GLU C 1 427 ? -12.064 -38.614 -36.057 1.00 17.53 423 GLU C N 1
ATOM 8492 C CA . GLU C 1 427 ? -12.279 -39.453 -37.242 1.00 17.98 423 GLU C CA 1
ATOM 8493 C C . GLU C 1 427 ? -11.034 -40.246 -37.598 1.00 17.43 423 GLU C C 1
ATOM 8494 O O . GLU C 1 427 ? -11.140 -41.421 -38.012 1.00 16.32 423 GLU C O 1
ATOM 8500 N N . ASP C 1 428 ? -9.864 -39.655 -37.348 1.00 15.16 424 ASP C N 1
ATOM 8501 C CA . ASP C 1 428 ? -8.607 -40.317 -37.611 1.00 15.33 424 ASP C CA 1
ATOM 8502 C C . ASP C 1 428 ? -8.345 -41.396 -36.602 1.00 14.20 424 ASP C C 1
ATOM 8503 O O . ASP C 1 428 ? -7.777 -42.429 -36.932 1.00 14.17 424 ASP C O 1
ATOM 8508 N N . ILE C 1 429 ? -8.709 -41.157 -35.353 1.00 14.00 425 ILE C N 1
ATOM 8509 C CA . ILE C 1 429 ? -8.554 -42.167 -34.294 1.00 13.89 425 ILE C CA 1
ATOM 8510 C C . ILE C 1 429 ? -9.450 -43.390 -34.623 1.00 14.43 425 ILE C C 1
ATOM 8511 O O . ILE C 1 429 ? -8.996 -44.550 -34.537 1.00 14.76 425 ILE C O 1
ATOM 8516 N N . LEU C 1 430 ? -10.684 -43.131 -35.019 1.00 14.16 426 LEU C N 1
ATOM 8517 C CA . LEU C 1 430 ? -11.635 -44.218 -35.362 1.00 15.22 426 LEU C CA 1
ATOM 8518 C C . LEU C 1 430 ? -11.178 -45.037 -36.578 1.00 15.82 426 LEU C C 1
ATOM 8519 O O . LEU C 1 430 ? -11.252 -46.279 -36.569 1.00 16.85 426 LEU C O 1
ATOM 8524 N N . ALA C 1 431 ? -10.620 -44.363 -37.590 1.00 16.32 427 ALA C N 1
ATOM 8525 C CA . ALA C 1 431 ? -10.121 -45.025 -38.790 1.00 16.00 427 ALA C CA 1
ATOM 8526 C C . ALA C 1 431 ? -8.934 -45.880 -38.450 1.00 16.18 427 ALA C C 1
ATOM 8527 O O . ALA C 1 431 ? -8.736 -46.969 -39.023 1.00 14.69 427 ALA C O 1
ATOM 8529 N N . ASP C 1 432 ? -8.130 -45.438 -37.483 1.00 15.06 428 ASP C N 1
ATOM 8530 C CA . ASP C 1 432 ? -6.989 -46.277 -37.053 1.00 15.04 428 ASP C CA 1
ATOM 8531 C C . ASP C 1 432 ? -7.511 -47.519 -36.359 1.00 14.65 428 ASP C C 1
ATOM 8532 O O . ASP C 1 432 ? -7.036 -48.622 -36.648 1.00 14.46 428 ASP C O 1
ATOM 8537 N N . LEU C 1 433 ? -8.486 -47.375 -35.455 1.00 14.72 429 LEU C N 1
ATOM 8538 C CA . LEU C 1 433 ? -9.049 -48.576 -34.781 1.00 15.20 429 LEU C CA 1
ATOM 8539 C C . LEU C 1 433 ? -9.615 -49.569 -35.792 1.00 16.30 429 LEU C C 1
ATOM 8540 O O . LEU C 1 433 ? -9.528 -50.764 -35.578 1.00 16.35 429 LEU C O 1
ATOM 8545 N N . GLU C 1 434 ? -10.166 -49.084 -36.903 1.00 18.08 430 GLU C N 1
ATOM 8546 C CA . GLU C 1 434 ? -10.701 -49.976 -37.971 1.00 19.74 430 GLU C CA 1
ATOM 8547 C C . GLU C 1 434 ? -9.579 -50.833 -38.590 1.00 18.55 430 GLU C C 1
ATOM 8548 O O . GLU C 1 434 ? -9.825 -51.952 -38.956 1.00 18.56 430 GLU C O 1
ATOM 8554 N N . LEU C 1 435 ? -8.353 -50.326 -38.658 1.00 16.99 431 LEU C N 1
ATOM 8555 C CA . LEU C 1 435 ? -7.180 -51.176 -39.034 1.00 17.52 431 LEU C CA 1
ATOM 8556 C C . LEU C 1 435 ? -7.070 -52.357 -38.085 1.00 16.77 431 LEU C C 1
ATOM 8557 O O . LEU C 1 435 ? -6.863 -53.477 -38.528 1.00 16.48 431 LEU C O 1
ATOM 8562 N N . GLY C 1 436 ? -7.235 -52.088 -36.795 1.00 15.39 432 GLY C N 1
ATOM 8563 C CA . GLY C 1 436 ? -7.189 -53.119 -35.785 1.00 15.87 432 GLY C CA 1
ATOM 8564 C C . GLY C 1 436 ? -8.303 -54.150 -35.924 1.00 16.37 432 GLY C C 1
ATOM 8565 O O . GLY C 1 436 ? -8.043 -55.350 -35.830 1.00 16.94 432 GLY C O 1
ATOM 8566 N N . PHE C 1 437 ? -9.537 -53.689 -36.161 1.00 16.29 433 PHE C N 1
ATOM 8567 C CA . PHE C 1 437 ? -10.667 -54.606 -36.358 1.00 16.88 433 PHE C CA 1
ATOM 8568 C C . PHE C 1 437 ? -10.524 -55.487 -37.611 1.00 16.98 433 PHE C C 1
ATOM 8569 O O . PHE C 1 437 ? -10.916 -56.674 -37.595 1.00 17.17 433 PHE C O 1
ATOM 8577 N N . ALA C 1 438 ? -9.948 -54.940 -38.679 1.00 16.48 434 ALA C N 1
ATOM 8578 C CA . ALA C 1 438 ? -9.706 -55.736 -39.893 1.00 17.11 434 ALA C CA 1
ATOM 8579 C C . ALA C 1 438 ? -8.640 -56.807 -39.622 1.00 17.78 434 ALA C C 1
ATOM 8580 O O . ALA C 1 438 ? -8.801 -57.958 -40.070 1.00 19.71 434 ALA C O 1
ATOM 8582 N N . ALA C 1 439 ? -7.636 -56.472 -38.799 1.00 17.25 435 ALA C N 1
ATOM 8583 C CA . ALA C 1 439 ? -6.599 -57.427 -38.406 1.00 17.64 435 ALA C CA 1
ATOM 8584 C C . ALA C 1 439 ? -7.147 -58.513 -37.519 1.00 18.14 435 ALA C C 1
ATOM 8585 O O . ALA C 1 439 ? -6.647 -59.651 -37.568 1.00 18.67 435 ALA C O 1
ATOM 8587 N N . ALA C 1 440 ? -8.108 -58.166 -36.657 1.00 17.65 436 ALA C N 1
ATOM 8588 C CA . ALA C 1 440 ? -8.680 -59.107 -35.674 1.00 17.95 436 ALA C CA 1
ATOM 8589 C C . ALA C 1 440 ? -9.668 -60.040 -36.344 1.00 19.50 436 ALA C C 1
ATOM 8590 O O . ALA C 1 440 ? -10.041 -61.051 -35.767 1.00 20.18 436 ALA C O 1
ATOM 8592 N N . ARG C 1 441 ? -10.068 -59.717 -37.570 1.00 21.24 437 ARG C N 1
ATOM 8593 C CA . ARG C 1 441 ? -11.107 -60.483 -38.268 1.00 23.52 437 ARG C CA 1
ATOM 8594 C C . ARG C 1 441 ? -10.760 -61.951 -38.489 1.00 22.76 437 ARG C C 1
ATOM 8595 O O . ARG C 1 441 ? -11.614 -62.806 -38.432 1.00 21.98 437 ARG C O 1
ATOM 8603 N N . LYS C 1 442 ? -9.489 -62.244 -38.709 1.00 22.25 438 LYS C N 1
ATOM 8604 C CA . LYS C 1 442 ? -9.073 -63.635 -38.894 1.00 22.99 438 LYS C CA 1
ATOM 8605 C C . LYS C 1 442 ? -9.226 -64.483 -37.583 1.00 23.74 438 LYS C C 1
ATOM 8606 O O . LYS C 1 442 ? -9.092 -65.698 -37.634 1.00 23.78 438 LYS C O 1
ATOM 8612 N N . PHE C 1 443 ? -9.459 -63.840 -36.443 1.00 24.29 439 PHE C N 1
ATOM 8613 C CA . PHE C 1 443 ? -9.770 -64.518 -35.145 1.00 27.58 439 PHE C CA 1
ATOM 8614 C C . PHE C 1 443 ? -11.215 -64.160 -34.671 1.00 31.98 439 PHE C C 1
ATOM 8615 O O . PHE C 1 443 ? -11.449 -63.158 -34.016 1.00 35.64 439 PHE C O 1
ATOM 8623 N N . SER C 1 444 ? -12.174 -64.949 -35.096 1.00 38.13 440 SER C N 1
ATOM 8624 C CA . SER C 1 444 ? -13.603 -64.743 -34.839 1.00 42.95 440 SER C CA 1
ATOM 8625 C C . SER C 1 444 ? -13.992 -64.733 -33.363 1.00 43.03 440 SER C C 1
ATOM 8626 O O . SER C 1 444 ? -13.902 -65.766 -32.679 1.00 40.56 440 SER C O 1
ATOM 8629 N N . HIS D 1 19 ? 43.364 -48.492 -23.913 1.00 45.93 15 HIS D N 1
ATOM 8630 C CA . HIS D 1 19 ? 44.241 -47.766 -24.878 1.00 44.60 15 HIS D CA 1
ATOM 8631 C C . HIS D 1 19 ? 44.233 -46.231 -24.647 1.00 44.00 15 HIS D C 1
ATOM 8632 O O . HIS D 1 19 ? 45.286 -45.592 -24.496 1.00 45.35 15 HIS D O 1
ATOM 8634 N N . TRP D 1 20 ? 43.040 -45.652 -24.608 1.00 39.18 16 TRP D N 1
ATOM 8635 C CA . TRP D 1 20 ? 42.877 -44.192 -24.564 1.00 36.18 16 TRP D CA 1
ATOM 8636 C C . TRP D 1 20 ? 43.274 -43.617 -23.223 1.00 33.31 16 TRP D C 1
ATOM 8637 O O . TRP D 1 20 ? 42.996 -44.220 -22.192 1.00 32.32 16 TRP D O 1
ATOM 8648 N N . SER D 1 21 ? 43.930 -42.462 -23.240 1.00 29.90 17 SER D N 1
ATOM 8649 C CA . SER D 1 21 ? 44.107 -41.618 -22.051 1.00 29.19 17 SER D CA 1
ATOM 8650 C C . SER D 1 21 ? 42.782 -41.103 -21.450 1.00 28.94 17 SER D C 1
ATOM 8651 O O . SER D 1 21 ? 41.741 -41.067 -22.133 1.00 28.07 17 SER D O 1
ATOM 8654 N N . PHE D 1 22 ? 42.849 -40.686 -20.184 1.00 28.29 18 PHE D N 1
ATOM 8655 C CA . PHE D 1 22 ? 41.736 -40.048 -19.465 1.00 28.45 18 PHE D CA 1
ATOM 8656 C C . PHE D 1 22 ? 41.094 -38.922 -20.318 1.00 28.40 18 PHE D C 1
ATOM 8657 O O . PHE D 1 22 ? 39.862 -38.838 -20.460 1.00 29.33 18 PHE D O 1
ATOM 8665 N N . GLU D 1 23 ? 41.943 -38.058 -20.864 1.00 26.98 19 GLU D N 1
ATOM 8666 C CA . GLU D 1 23 ? 41.529 -36.916 -21.691 1.00 26.47 19 GLU D CA 1
ATOM 8667 C C . GLU D 1 23 ? 40.689 -37.325 -22.892 1.00 24.61 19 GLU D C 1
ATOM 8668 O O . GLU D 1 23 ? 39.669 -36.707 -23.188 1.00 26.32 19 GLU D O 1
ATOM 8674 N N . THR D 1 24 ? 41.078 -38.371 -23.592 1.00 23.87 20 THR D N 1
ATOM 8675 C CA . THR D 1 24 ? 40.303 -38.820 -24.712 1.00 23.39 20 THR D CA 1
ATOM 8676 C C . THR D 1 24 ? 38.989 -39.474 -24.226 1.00 24.26 20 THR D C 1
ATOM 8677 O O . THR D 1 24 ? 37.928 -39.365 -24.878 1.00 21.58 20 THR D O 1
ATOM 8681 N N . LYS D 1 25 ? 39.058 -40.173 -23.086 1.00 24.95 21 LYS D N 1
ATOM 8682 C CA . LYS D 1 25 ? 37.861 -40.834 -22.567 1.00 24.82 21 LYS D CA 1
ATOM 8683 C C . LYS D 1 25 ? 36.776 -39.834 -22.098 1.00 23.48 21 LYS D C 1
ATOM 8684 O O . LYS D 1 25 ? 35.589 -40.089 -22.256 1.00 23.61 21 LYS D O 1
ATOM 8690 N N . GLN D 1 26 ? 37.183 -38.736 -21.472 1.00 21.92 22 GLN D N 1
ATOM 8691 C CA . GLN D 1 26 ? 36.219 -37.801 -20.937 1.00 22.96 22 GLN D CA 1
ATOM 8692 C C . GLN D 1 26 ? 35.412 -37.132 -22.060 1.00 23.35 22 GLN D C 1
ATOM 8693 O O . GLN D 1 26 ? 34.384 -36.547 -21.802 1.00 22.61 22 GLN D O 1
ATOM 8699 N N . ILE D 1 27 ? 35.870 -37.259 -23.301 1.00 24.96 23 ILE D N 1
ATOM 8700 C CA . ILE D 1 27 ? 35.168 -36.693 -24.466 1.00 25.41 23 ILE D CA 1
ATOM 8701 C C . ILE D 1 27 ? 34.466 -37.792 -25.249 1.00 24.42 23 ILE D C 1
ATOM 8702 O O . ILE D 1 27 ? 33.345 -37.629 -25.590 1.00 23.75 23 ILE D O 1
ATOM 8707 N N . HIS D 1 28 ? 35.109 -38.946 -25.425 1.00 23.61 24 HIS D N 1
ATOM 8708 C CA . HIS D 1 28 ? 34.654 -39.993 -26.322 1.00 23.36 24 HIS D CA 1
ATOM 8709 C C . HIS D 1 28 ? 34.171 -41.302 -25.673 1.00 24.09 24 HIS D C 1
ATOM 8710 O O . HIS D 1 28 ? 33.586 -42.110 -26.344 1.00 23.50 24 HIS D O 1
ATOM 8717 N N . ALA D 1 29 ? 34.400 -41.538 -24.397 1.00 25.92 25 ALA D N 1
ATOM 8718 C CA . ALA D 1 29 ? 34.031 -42.860 -23.875 1.00 28.77 25 ALA D CA 1
ATOM 8719 C C . ALA D 1 29 ? 32.529 -43.008 -23.879 1.00 30.49 25 ALA D C 1
ATOM 8720 O O . ALA D 1 29 ? 31.805 -42.118 -23.451 1.00 30.47 25 ALA D O 1
ATOM 8722 N N . GLY D 1 30 ? 32.071 -44.152 -24.379 1.00 36.10 26 GLY D N 1
ATOM 8723 C CA . GLY D 1 30 ? 30.665 -44.452 -24.439 1.00 39.44 26 GLY D CA 1
ATOM 8724 C C . GLY D 1 30 ? 29.987 -44.005 -25.721 1.00 45.00 26 GLY D C 1
ATOM 8725 O O . GLY D 1 30 ? 28.887 -44.466 -25.977 1.00 46.58 26 GLY D O 1
ATOM 8726 N N . GLN D 1 31 ? 30.625 -43.121 -26.517 1.00 45.77 27 GLN D N 1
ATOM 8727 C CA . GLN D 1 31 ? 29.943 -42.373 -27.621 1.00 45.33 27 GLN D CA 1
ATOM 8728 C C . GLN D 1 31 ? 29.220 -43.323 -28.575 1.00 45.33 27 GLN D C 1
ATOM 8729 O O . GLN D 1 31 ? 29.683 -44.448 -28.756 1.00 43.68 27 GLN D O 1
ATOM 8735 N N . ASN D 1 38 ? 32.536 -39.845 -36.822 1.00 53.48 34 ASN D N 1
ATOM 8736 C CA . ASN D 1 38 ? 31.308 -39.069 -36.703 1.00 54.50 34 ASN D CA 1
ATOM 8737 C C . ASN D 1 38 ? 30.921 -38.694 -35.278 1.00 48.91 34 ASN D C 1
ATOM 8738 O O . ASN D 1 38 ? 29.751 -38.471 -34.973 1.00 44.70 34 ASN D O 1
ATOM 8743 N N . ALA D 1 39 ? 31.934 -38.559 -34.429 1.00 44.82 35 ALA D N 1
ATOM 8744 C CA . ALA D 1 39 ? 31.769 -37.942 -33.110 1.00 41.89 35 ALA D CA 1
ATOM 8745 C C . ALA D 1 39 ? 31.192 -36.493 -33.194 1.00 40.77 35 ALA D C 1
ATOM 8746 O O . ALA D 1 39 ? 31.639 -35.663 -33.999 1.00 33.64 35 ALA D O 1
ATOM 8748 N N . ARG D 1 40 ? 30.195 -36.232 -32.345 1.00 38.79 36 ARG D N 1
ATOM 8749 C CA . ARG D 1 40 ? 29.630 -34.905 -32.169 1.00 36.58 36 ARG D CA 1
ATOM 8750 C C . ARG D 1 40 ? 29.039 -34.805 -30.744 1.00 35.58 36 ARG D C 1
ATOM 8751 O O . ARG D 1 40 ? 29.113 -35.761 -29.954 1.00 31.58 36 ARG D O 1
ATOM 8753 N N . ALA D 1 41 ? 28.471 -33.639 -30.418 1.00 35.52 37 ALA D N 1
ATOM 8754 C CA . ALA D 1 41 ? 27.837 -33.425 -29.116 1.00 34.68 37 ALA D CA 1
ATOM 8755 C C . ALA D 1 41 ? 26.645 -34.401 -28.911 1.00 32.98 37 ALA D C 1
ATOM 8756 O O . ALA D 1 41 ? 26.064 -34.934 -29.850 1.00 27.62 37 ALA D O 1
ATOM 8758 N N . LEU D 1 42 ? 26.296 -34.620 -27.660 1.00 34.02 38 LEU D N 1
ATOM 8759 C CA . LEU D 1 42 ? 25.299 -35.619 -27.293 1.00 35.01 38 LEU D CA 1
ATOM 8760 C C . LEU D 1 42 ? 23.884 -35.059 -27.554 1.00 35.83 38 LEU D C 1
ATOM 8761 O O . LEU D 1 42 ? 23.586 -33.955 -27.090 1.00 33.89 38 LEU D O 1
ATOM 8766 N N . PRO D 1 43 ? 23.019 -35.771 -28.333 1.00 32.48 39 PRO D N 1
ATOM 8767 C CA . PRO D 1 43 ? 21.658 -35.198 -28.436 1.00 31.47 39 PRO D CA 1
ATOM 8768 C C . PRO D 1 43 ? 20.878 -35.278 -27.109 1.00 29.62 39 PRO D C 1
ATOM 8769 O O . PRO D 1 43 ? 21.247 -36.052 -26.214 1.00 28.14 39 PRO D O 1
ATOM 8773 N N . ILE D 1 44 ? 19.789 -34.515 -26.991 1.00 26.59 40 ILE D N 1
ATOM 8774 C CA . ILE D 1 44 ? 18.993 -34.580 -25.753 1.00 24.33 40 ILE D CA 1
ATOM 8775 C C . ILE D 1 44 ? 17.683 -35.332 -25.981 1.00 23.02 40 ILE D C 1
ATOM 8776 O O . ILE D 1 44 ? 16.729 -34.812 -26.622 1.00 21.59 40 ILE D O 1
ATOM 8781 N N . TYR D 1 45 ? 17.629 -36.569 -25.485 1.00 22.51 41 TYR D N 1
ATOM 8782 C CA . TYR D 1 45 ? 16.413 -37.355 -25.651 1.00 22.96 41 TYR D CA 1
ATOM 8783 C C . TYR D 1 45 ? 15.408 -36.940 -24.584 1.00 22.03 41 TYR D C 1
ATOM 8784 O O . TYR D 1 45 ? 15.127 -37.704 -23.653 1.00 20.52 41 TYR D O 1
ATOM 8793 N N . GLN D 1 46 ? 14.873 -35.727 -24.713 1.00 20.96 42 GLN D N 1
ATOM 8794 C CA . GLN D 1 46 ? 13.969 -35.186 -23.695 1.00 24.12 42 GLN D CA 1
ATOM 8795 C C . GLN D 1 46 ? 12.555 -35.731 -23.906 1.00 28.31 42 GLN D C 1
ATOM 8796 O O . GLN D 1 46 ? 11.734 -35.162 -24.594 1.00 31.93 42 GLN D O 1
ATOM 8802 N N . THR D 1 47 ? 12.297 -36.849 -23.304 1.00 32.70 43 THR D N 1
ATOM 8803 C CA . THR D 1 47 ? 11.147 -37.676 -23.649 1.00 35.43 43 THR D CA 1
ATOM 8804 C C . THR D 1 47 ? 10.920 -38.667 -22.503 1.00 37.83 43 THR D C 1
ATOM 8805 O O . THR D 1 47 ? 11.894 -39.237 -21.954 1.00 43.92 43 THR D O 1
ATOM 8809 N N . THR D 1 48 ? 9.643 -38.863 -22.192 1.00 34.29 44 THR D N 1
ATOM 8810 C CA . THR D 1 48 ? 9.194 -39.932 -21.311 1.00 36.41 44 THR D CA 1
ATOM 8811 C C . THR D 1 48 ? 8.691 -41.172 -22.044 1.00 35.22 44 THR D C 1
ATOM 8812 O O . THR D 1 48 ? 8.192 -42.085 -21.405 1.00 33.58 44 THR D O 1
ATOM 8816 N N . SER D 1 49 ? 8.778 -41.230 -23.373 1.00 39.33 45 SER D N 1
ATOM 8817 C CA . SER D 1 49 ? 8.389 -42.474 -24.051 1.00 42.09 45 SER D CA 1
ATOM 8818 C C . SER D 1 49 ? 9.384 -43.553 -23.643 1.00 43.57 45 SER D C 1
ATOM 8819 O O . SER D 1 49 ? 10.412 -43.268 -23.024 1.00 36.69 45 SER D O 1
ATOM 8822 N N . TYR D 1 50 ? 9.092 -44.788 -24.036 1.00 50.19 46 TYR D N 1
ATOM 8823 C CA . TYR D 1 50 ? 10.005 -45.917 -23.808 1.00 54.29 46 TYR D CA 1
ATOM 8824 C C . TYR D 1 50 ? 11.260 -45.806 -24.703 1.00 52.14 46 TYR D C 1
ATOM 8825 O O . TYR D 1 50 ? 11.153 -45.647 -25.928 1.00 56.00 46 TYR D O 1
ATOM 8834 N N . ARG D 1 73 ? 11.627 -47.559 -20.626 1.00 51.58 69 ARG D N 1
ATOM 8835 C CA . ARG D 1 73 ? 11.482 -46.368 -19.771 1.00 50.24 69 ARG D CA 1
ATOM 8836 C C . ARG D 1 73 ? 12.569 -46.223 -18.681 1.00 52.91 69 ARG D C 1
ATOM 8837 O O . ARG D 1 73 ? 12.787 -45.110 -18.190 1.00 53.31 69 ARG D O 1
ATOM 8839 N N . LEU D 1 74 ? 13.266 -47.309 -18.308 1.00 53.26 70 LEU D N 1
ATOM 8840 C CA . LEU D 1 74 ? 14.271 -47.229 -17.216 1.00 53.31 70 LEU D CA 1
ATOM 8841 C C . LEU D 1 74 ? 15.726 -47.112 -17.746 1.00 52.21 70 LEU D C 1
ATOM 8842 O O . LEU D 1 74 ? 16.663 -47.565 -17.085 1.00 46.73 70 LEU D O 1
ATOM 8844 N N . GLY D 1 75 ? 15.866 -46.464 -18.921 1.00 47.72 71 GLY D N 1
ATOM 8845 C CA . GLY D 1 75 ? 17.138 -46.120 -19.621 1.00 40.02 71 GLY D CA 1
ATOM 8846 C C . GLY D 1 75 ? 16.831 -44.997 -20.655 1.00 37.12 71 GLY D C 1
ATOM 8847 O O . GLY D 1 75 ? 15.700 -44.837 -21.113 1.00 35.32 71 GLY D O 1
ATOM 8848 N N . ASN D 1 76 ? 17.814 -44.194 -21.005 1.00 29.04 72 ASN D N 1
ATOM 8849 C CA . ASN D 1 76 ? 17.589 -43.053 -21.892 1.00 25.40 72 ASN D CA 1
ATOM 8850 C C . ASN D 1 76 ? 18.881 -42.922 -22.692 1.00 23.25 72 ASN D C 1
ATOM 8851 O O . ASN D 1 76 ? 19.936 -43.037 -22.103 1.00 22.37 72 ASN D O 1
ATOM 8856 N N . PRO D 1 77 ? 18.812 -42.686 -24.005 1.00 23.49 73 PRO D N 1
ATOM 8857 C CA . PRO D 1 77 ? 20.108 -42.667 -24.723 1.00 23.53 73 PRO D CA 1
ATOM 8858 C C . PRO D 1 77 ? 21.066 -41.551 -24.345 1.00 22.98 73 PRO D C 1
ATOM 8859 O O . PRO D 1 77 ? 22.252 -41.753 -24.455 1.00 24.58 73 PRO D O 1
ATOM 8863 N N . THR D 1 78 ? 20.584 -40.397 -23.864 1.00 21.23 74 THR D N 1
ATOM 8864 C CA . THR D 1 78 ? 21.474 -39.347 -23.399 1.00 20.94 74 THR D CA 1
ATOM 8865 C C . THR D 1 78 ? 22.132 -39.796 -22.097 1.00 20.45 74 THR D C 1
ATOM 8866 O O . THR D 1 78 ? 23.373 -39.780 -21.970 1.00 20.91 74 THR D O 1
ATOM 8870 N N . THR D 1 79 ? 21.313 -40.254 -21.149 1.00 19.23 75 THR D N 1
ATOM 8871 C CA . THR D 1 79 ? 21.812 -40.652 -19.859 1.00 19.76 75 THR D CA 1
ATOM 8872 C C . THR D 1 79 ? 22.772 -41.875 -19.961 1.00 20.09 75 THR D C 1
ATOM 8873 O O . THR D 1 79 ? 23.749 -41.969 -19.231 1.00 19.92 75 THR D O 1
ATOM 8877 N N A ASP D 1 80 ? 22.469 -42.785 -20.881 0.50 20.60 76 ASP D N 1
ATOM 8878 N N B ASP D 1 80 ? 22.478 -42.773 -20.884 0.50 20.07 76 ASP D N 1
ATOM 8879 C CA A ASP D 1 80 ? 23.292 -43.980 -21.112 0.50 21.92 76 ASP D CA 1
ATOM 8880 C CA B ASP D 1 80 ? 23.280 -43.976 -21.054 0.50 20.85 76 ASP D CA 1
ATOM 8881 C C A ASP D 1 80 ? 24.735 -43.578 -21.370 0.50 21.73 76 ASP D C 1
ATOM 8882 C C B ASP D 1 80 ? 24.726 -43.642 -21.444 0.50 21.17 76 ASP D C 1
ATOM 8883 O O A ASP D 1 80 ? 25.653 -44.110 -20.732 0.50 21.44 76 ASP D O 1
ATOM 8884 O O B ASP D 1 80 ? 25.649 -44.319 -20.983 0.50 21.20 76 ASP D O 1
ATOM 8893 N N . VAL D 1 81 ? 24.936 -42.590 -22.249 1.00 21.07 77 VAL D N 1
ATOM 8894 C CA . VAL D 1 81 ? 26.287 -42.139 -22.596 1.00 21.54 77 VAL D CA 1
ATOM 8895 C C . VAL D 1 81 ? 27.040 -41.576 -21.412 1.00 21.37 77 VAL D C 1
ATOM 8896 O O . VAL D 1 81 ? 28.205 -41.899 -21.182 1.00 23.22 77 VAL D O 1
ATOM 8900 N N . VAL D 1 82 ? 26.370 -40.772 -20.622 1.00 21.48 78 VAL D N 1
ATOM 8901 C CA . VAL D 1 82 ? 26.977 -40.189 -19.449 1.00 21.26 78 VAL D CA 1
ATOM 8902 C C . VAL D 1 82 ? 27.352 -41.256 -18.414 1.00 21.37 78 VAL D C 1
ATOM 8903 O O . VAL D 1 82 ? 28.409 -41.167 -17.801 1.00 22.02 78 VAL D O 1
ATOM 8907 N N . GLU D 1 83 ? 26.511 -42.263 -18.254 1.00 20.90 79 GLU D N 1
ATOM 8908 C CA . GLU D 1 83 ? 26.846 -43.416 -17.423 1.00 21.24 79 GLU D CA 1
ATOM 8909 C C . GLU D 1 83 ? 28.108 -44.140 -17.934 1.00 22.34 79 GLU D C 1
ATOM 8910 O O . GLU D 1 83 ? 29.043 -44.365 -17.191 1.00 22.01 79 GLU D O 1
ATOM 8916 N N . GLN D 1 84 ? 28.099 -44.540 -19.187 1.00 24.57 80 GLN D N 1
ATOM 8917 C CA . GLN D 1 84 ? 29.258 -45.254 -19.739 1.00 28.26 80 GLN D CA 1
ATOM 8918 C C . GLN D 1 84 ? 30.521 -44.441 -19.595 1.00 28.23 80 GLN D C 1
ATOM 8919 O O . GLN D 1 84 ? 31.583 -44.977 -19.266 1.00 28.72 80 GLN D O 1
ATOM 8925 N N . ARG D 1 85 ? 30.387 -43.134 -19.839 1.00 26.59 81 ARG D N 1
ATOM 8926 C CA . ARG D 1 85 ? 31.504 -42.254 -19.765 1.00 25.83 81 ARG D CA 1
ATOM 8927 C C . ARG D 1 85 ? 32.076 -42.262 -18.353 1.00 25.06 81 ARG D C 1
ATOM 8928 O O . ARG D 1 85 ? 33.289 -42.460 -18.182 1.00 22.84 81 ARG D O 1
ATOM 8936 N N . ILE D 1 86 ? 31.228 -42.018 -17.352 1.00 22.47 82 ILE D N 1
ATOM 8937 C CA . ILE D 1 86 ? 31.711 -41.946 -15.965 1.00 21.93 82 ILE D CA 1
ATOM 8938 C C . ILE D 1 86 ? 32.311 -43.302 -15.529 1.00 22.59 82 ILE D C 1
ATOM 8939 O O . ILE D 1 86 ? 33.359 -43.317 -14.867 1.00 22.70 82 ILE D O 1
ATOM 8944 N N . ALA D 1 87 ? 31.672 -44.403 -15.944 1.00 22.77 83 ALA D N 1
ATOM 8945 C CA . ALA D 1 87 ? 32.160 -45.761 -15.665 1.00 23.67 83 ALA D CA 1
ATOM 8946 C C . ALA D 1 87 ? 33.570 -45.924 -16.283 1.00 24.65 83 ALA D C 1
ATOM 8947 O O . ALA D 1 87 ? 34.468 -46.443 -15.637 1.00 24.34 83 ALA D O 1
ATOM 8949 N N . ALA D 1 88 ? 33.765 -45.422 -17.508 1.00 24.80 84 ALA D N 1
ATOM 8950 C CA . ALA D 1 88 ? 35.091 -45.489 -18.165 1.00 25.39 84 ALA D CA 1
ATOM 8951 C C . ALA D 1 88 ? 36.133 -44.696 -17.431 1.00 25.76 84 ALA D C 1
ATOM 8952 O O . ALA D 1 88 ? 37.267 -45.117 -17.339 1.00 29.14 84 ALA D O 1
ATOM 8954 N N . LEU D 1 89 ? 35.784 -43.537 -16.906 1.00 25.70 85 LEU D N 1
ATOM 8955 C CA . LEU D 1 89 ? 36.764 -42.723 -16.185 1.00 24.86 85 LEU D CA 1
ATOM 8956 C C . LEU D 1 89 ? 37.238 -43.318 -14.844 1.00 25.87 85 LEU D C 1
ATOM 8957 O O . LEU D 1 89 ? 38.387 -43.106 -14.425 1.00 25.28 85 LEU D O 1
ATOM 8962 N N . GLU D 1 90 ? 36.333 -44.000 -14.136 1.00 25.13 86 GLU D N 1
ATOM 8963 C CA . GLU D 1 90 ? 36.668 -44.711 -12.880 1.00 25.58 86 GLU D CA 1
ATOM 8964 C C . GLU D 1 90 ? 37.185 -46.136 -13.123 1.00 27.33 86 GLU D C 1
ATOM 8965 O O . GLU D 1 90 ? 37.721 -46.748 -12.206 1.00 28.40 86 GLU D O 1
ATOM 8971 N N . GLY D 1 91 ? 37.027 -46.657 -14.346 1.00 27.77 87 GLY D N 1
ATOM 8972 C CA . GLY D 1 91 ? 37.421 -48.016 -14.701 1.00 28.08 87 GLY D CA 1
ATOM 8973 C C . GLY D 1 91 ? 36.438 -49.106 -14.239 1.00 28.16 87 GLY D C 1
ATOM 8974 O O . GLY D 1 91 ? 36.833 -50.249 -14.036 1.00 27.84 87 GLY D O 1
ATOM 8975 N N . GLY D 1 92 ? 35.172 -48.750 -14.083 1.00 25.74 88 GLY D N 1
ATOM 8976 C CA . GLY D 1 92 ? 34.152 -49.668 -13.589 1.00 26.60 88 GLY D CA 1
ATOM 8977 C C . GLY D 1 92 ? 33.504 -50.376 -14.745 1.00 26.25 88 GLY D C 1
ATOM 8978 O O . GLY D 1 92 ? 33.819 -50.106 -15.890 1.00 25.53 88 GLY D O 1
ATOM 8979 N N . VAL D 1 93 ? 32.546 -51.246 -14.455 1.00 25.56 89 VAL D N 1
ATOM 8980 C CA . VAL D 1 93 ? 31.871 -51.991 -15.478 1.00 25.29 89 VAL D CA 1
ATOM 8981 C C . VAL D 1 93 ? 30.538 -51.347 -15.921 1.00 25.36 89 VAL D C 1
ATOM 8982 O O . VAL D 1 93 ? 30.037 -51.641 -16.989 1.00 26.12 89 VAL D O 1
ATOM 8986 N N . ALA D 1 94 ? 29.954 -50.481 -15.098 1.00 24.75 90 ALA D N 1
ATOM 8987 C CA . ALA D 1 94 ? 28.633 -49.941 -15.349 1.00 23.78 90 ALA D CA 1
ATOM 8988 C C . ALA D 1 94 ? 28.384 -48.821 -14.378 1.00 23.07 90 ALA D C 1
ATOM 8989 O O . ALA D 1 94 ? 28.985 -48.786 -13.298 1.00 24.16 90 ALA D O 1
ATOM 8991 N N . ALA D 1 95 ? 27.489 -47.900 -14.763 1.00 22.11 91 ALA D N 1
ATOM 8992 C CA . ALA D 1 95 ? 27.073 -46.844 -13.873 1.00 20.69 91 ALA D CA 1
ATOM 8993 C C . ALA D 1 95 ? 25.598 -46.496 -14.028 1.00 19.79 91 ALA D C 1
ATOM 8994 O O . ALA D 1 95 ? 24.947 -46.803 -15.033 1.00 19.12 91 ALA D O 1
ATOM 8996 N N . LEU D 1 96 ? 25.062 -45.891 -12.975 1.00 19.69 92 LEU D N 1
ATOM 8997 C CA . LEU D 1 96 ? 23.662 -45.512 -12.944 1.00 18.88 92 LEU D CA 1
ATOM 8998 C C . LEU D 1 96 ? 23.546 -44.058 -12.541 1.00 17.86 92 LEU D C 1
ATOM 8999 O O . LEU D 1 96 ? 23.937 -43.711 -11.416 1.00 16.66 92 LEU D O 1
ATOM 9004 N N . PHE D 1 97 ? 22.970 -43.224 -13.432 1.00 17.23 93 PHE D N 1
ATOM 9005 C CA . PHE D 1 97 ? 22.893 -41.789 -13.245 1.00 17.39 93 PHE D CA 1
ATOM 9006 C C . PHE D 1 97 ? 21.529 -41.431 -12.649 1.00 16.36 93 PHE D C 1
ATOM 9007 O O . PHE D 1 97 ? 20.517 -41.933 -13.094 1.00 17.18 93 PHE D O 1
ATOM 9015 N N . LEU D 1 98 ? 21.517 -40.600 -11.611 1.00 15.95 94 LEU D N 1
ATOM 9016 C CA . LEU D 1 98 ? 20.332 -40.341 -10.766 1.00 15.59 94 LEU D CA 1
ATOM 9017 C C . LEU D 1 98 ? 20.073 -38.837 -10.529 1.00 15.33 94 LEU D C 1
ATOM 9018 O O . LEU D 1 98 ? 20.882 -37.977 -10.917 1.00 14.41 94 LEU D O 1
ATOM 9023 N N . SER D 1 99 ? 18.930 -38.536 -9.932 1.00 15.30 95 SER D N 1
ATOM 9024 C CA . SER D 1 99 ? 18.454 -37.161 -9.702 1.00 15.63 95 SER D CA 1
ATOM 9025 C C . SER D 1 99 ? 19.419 -36.263 -8.892 1.00 16.32 95 SER D C 1
ATOM 9026 O O . SER D 1 99 ? 19.438 -35.022 -9.088 1.00 17.21 95 SER D O 1
ATOM 9029 N N . SER D 1 100 ? 20.224 -36.878 -8.027 1.00 15.96 96 SER D N 1
ATOM 9030 C CA . SER D 1 100 ? 21.148 -36.170 -7.106 1.00 16.07 96 SER D CA 1
ATOM 9031 C C . SER D 1 100 ? 22.174 -37.091 -6.470 1.00 16.54 96 SER D C 1
ATOM 9032 O O . SER D 1 100 ? 22.000 -38.307 -6.465 1.00 15.83 96 SER D O 1
ATOM 9035 N N . GLY D 1 101 ? 23.234 -36.503 -5.907 1.00 15.96 97 GLY D N 1
ATOM 9036 C CA . GLY D 1 101 ? 24.145 -37.239 -5.062 1.00 16.66 97 GLY D CA 1
ATOM 9037 C C . GLY D 1 101 ? 23.444 -37.859 -3.863 1.00 16.42 97 GLY D C 1
ATOM 9038 O O . GLY D 1 101 ? 23.713 -38.989 -3.499 1.00 16.54 97 GLY D O 1
ATOM 9039 N N . GLN D 1 102 ? 22.497 -37.153 -3.269 1.00 15.98 98 GLN D N 1
ATOM 9040 C CA . GLN D 1 102 ? 21.759 -37.740 -2.146 1.00 17.03 98 GLN D CA 1
ATOM 9041 C C . GLN D 1 102 ? 21.033 -39.009 -2.539 1.00 16.46 98 GLN D C 1
ATOM 9042 O O . GLN D 1 102 ? 21.078 -39.984 -1.829 1.00 15.27 98 GLN D O 1
ATOM 9048 N N . ALA D 1 103 ? 20.404 -39.004 -3.719 1.00 15.80 99 ALA D N 1
ATOM 9049 C CA . ALA D 1 103 ? 19.773 -40.225 -4.233 1.00 15.73 99 ALA D CA 1
ATOM 9050 C C . ALA D 1 103 ? 20.783 -41.309 -4.568 1.00 16.97 99 ALA D C 1
ATOM 9051 O O . ALA D 1 103 ? 20.527 -42.520 -4.341 1.00 16.88 99 ALA D O 1
ATOM 9053 N N . ALA D 1 104 ? 21.961 -40.921 -5.081 1.00 17.11 100 ALA D N 1
ATOM 9054 C CA . ALA D 1 104 ? 23.023 -41.936 -5.277 1.00 18.14 100 ALA D CA 1
ATOM 9055 C C . ALA D 1 104 ? 23.488 -42.575 -3.961 1.00 18.88 100 ALA D C 1
ATOM 9056 O O . ALA D 1 104 ? 23.727 -43.803 -3.943 1.00 19.47 100 ALA D O 1
ATOM 9058 N N . GLU D 1 105 ? 23.663 -41.798 -2.888 1.00 19.33 101 GLU D N 1
ATOM 9059 C CA . GLU D 1 105 ? 24.061 -42.395 -1.604 1.00 21.06 101 GLU D CA 1
ATOM 9060 C C . GLU D 1 105 ? 22.934 -43.344 -1.169 1.00 19.75 101 GLU D C 1
ATOM 9061 O O . GLU D 1 105 ? 23.182 -44.475 -0.696 1.00 19.48 101 GLU D O 1
ATOM 9067 N N . THR D 1 106 ? 21.710 -42.859 -1.326 1.00 17.73 102 THR D N 1
ATOM 9068 C CA . THR D 1 106 ? 20.523 -43.591 -0.885 1.00 17.82 102 THR D CA 1
ATOM 9069 C C . THR D 1 106 ? 20.427 -44.900 -1.619 1.00 17.19 102 THR D C 1
ATOM 9070 O O . THR D 1 106 ? 20.297 -45.930 -0.992 1.00 17.58 102 THR D O 1
ATOM 9074 N N . PHE D 1 107 ? 20.510 -44.871 -2.939 1.00 16.73 103 PHE D N 1
ATOM 9075 C CA . PHE D 1 107 ? 20.444 -46.093 -3.720 1.00 17.08 103 PHE D CA 1
ATOM 9076 C C . PHE D 1 107 ? 21.613 -47.018 -3.429 1.00 18.31 103 PHE D C 1
ATOM 9077 O O . PHE D 1 107 ? 21.437 -48.239 -3.437 1.00 19.33 103 PHE D O 1
ATOM 9085 N N . ALA D 1 108 ? 22.800 -46.467 -3.172 1.00 18.32 104 ALA D N 1
ATOM 9086 C CA . ALA D 1 108 ? 23.968 -47.312 -3.038 1.00 19.43 104 ALA D CA 1
ATOM 9087 C C . ALA D 1 108 ? 23.786 -48.221 -1.795 1.00 19.71 104 ALA D C 1
ATOM 9088 O O . ALA D 1 108 ? 24.139 -49.404 -1.839 1.00 19.96 104 ALA D O 1
ATOM 9090 N N . ILE D 1 109 ? 23.212 -47.651 -0.740 1.00 19.52 105 ILE D N 1
ATOM 9091 C CA . ILE D 1 109 ? 22.874 -48.410 0.500 1.00 20.35 105 ILE D CA 1
ATOM 9092 C C . ILE D 1 109 ? 21.655 -49.336 0.315 1.00 19.70 105 ILE D C 1
ATOM 9093 O O . ILE D 1 109 ? 21.728 -50.549 0.593 1.00 19.54 105 ILE D O 1
ATOM 9098 N N . LEU D 1 110 ? 20.558 -48.804 -0.223 1.00 18.49 106 LEU D N 1
ATOM 9099 C CA . LEU D 1 110 ? 19.339 -49.581 -0.304 1.00 18.11 106 LEU D CA 1
ATOM 9100 C C . LEU D 1 110 ? 19.397 -50.711 -1.309 1.00 18.27 106 LEU D C 1
ATOM 9101 O O . LEU D 1 110 ? 18.560 -51.601 -1.273 1.00 18.34 106 LEU D O 1
ATOM 9106 N N . ASN D 1 111 ? 20.360 -50.696 -2.207 1.00 18.61 107 ASN D N 1
ATOM 9107 C CA . ASN D 1 111 ? 20.535 -51.830 -3.104 1.00 19.39 107 ASN D CA 1
ATOM 9108 C C . ASN D 1 111 ? 21.053 -53.061 -2.364 1.00 19.86 107 ASN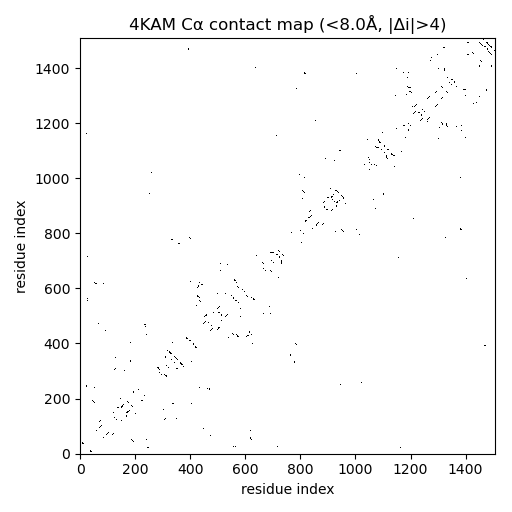 D C 1
ATOM 9109 O O . ASN D 1 111 ? 20.900 -54.164 -2.860 1.00 20.55 107 ASN D O 1
ATOM 9114 N N . LEU D 1 112 ? 21.685 -52.845 -1.206 1.00 21.30 108 LEU D N 1
ATOM 9115 C CA . LEU D 1 112 ? 22.281 -53.890 -0.366 1.00 22.26 108 LEU D CA 1
ATOM 9116 C C . LEU D 1 112 ? 21.568 -54.133 0.953 1.00 22.87 108 LEU D C 1
ATOM 9117 O O . LEU D 1 112 ? 21.657 -55.216 1.483 1.00 24.38 108 LEU D O 1
ATOM 9122 N N . ALA D 1 113 ? 20.946 -53.110 1.527 1.00 22.36 109 ALA D N 1
ATOM 9123 C CA . ALA D 1 113 ? 20.445 -53.150 2.887 1.00 21.98 109 ALA D CA 1
ATOM 9124 C C . ALA D 1 113 ? 18.977 -52.761 2.990 1.00 21.54 109 ALA D C 1
ATOM 9125 O O . ALA D 1 113 ? 18.531 -51.781 2.370 1.00 20.56 109 ALA D O 1
ATOM 9127 N N . GLY D 1 114 ? 18.234 -53.471 3.836 1.00 20.14 110 GLY D N 1
ATOM 9128 C CA . GLY D 1 114 ? 16.852 -53.057 4.146 1.00 20.12 110 GLY D CA 1
ATOM 9129 C C . GLY D 1 114 ? 16.602 -53.128 5.630 1.00 20.46 110 GLY D C 1
ATOM 9130 O O . GLY D 1 114 ? 17.540 -53.211 6.418 1.00 20.90 110 GLY D O 1
ATOM 9131 N N . ALA D 1 115 ? 15.337 -53.131 6.026 1.00 20.08 111 ALA D N 1
ATOM 9132 C CA . ALA D 1 115 ? 15.014 -53.049 7.438 1.00 20.46 111 ALA D CA 1
ATOM 9133 C C . ALA D 1 115 ? 15.636 -54.244 8.140 1.00 20.86 111 ALA D C 1
ATOM 9134 O O . ALA D 1 115 ? 15.610 -55.345 7.623 1.00 22.00 111 ALA D O 1
ATOM 9136 N N . GLY D 1 116 ? 16.230 -54.018 9.300 1.00 21.69 112 GLY D N 1
ATOM 9137 C CA . GLY D 1 116 ? 16.928 -55.075 10.073 1.00 21.69 112 GLY D CA 1
ATOM 9138 C C . GLY D 1 116 ? 18.401 -55.214 9.712 1.00 22.13 112 GLY D C 1
ATOM 9139 O O . GLY D 1 116 ? 19.108 -55.924 10.356 1.00 20.76 112 GLY D O 1
ATOM 9140 N N . ASP D 1 117 ? 18.887 -54.504 8.682 1.00 21.75 113 ASP D N 1
ATOM 9141 C CA . ASP D 1 117 ? 20.313 -54.543 8.348 1.00 22.01 113 ASP D CA 1
ATOM 9142 C C . ASP D 1 117 ? 21.132 -53.410 8.951 1.00 22.07 113 ASP D C 1
ATOM 9143 O O . ASP D 1 117 ? 20.586 -52.509 9.551 1.00 21.54 113 ASP D O 1
ATOM 9148 N N . HIS D 1 118 ? 22.453 -53.469 8.716 1.00 23.12 114 HIS D N 1
ATOM 9149 C CA . HIS D 1 118 ? 23.464 -52.673 9.378 1.00 23.30 114 HIS D CA 1
ATOM 9150 C C . HIS D 1 118 ? 24.524 -52.228 8.354 1.00 23.57 114 HIS D C 1
ATOM 9151 O O . HIS D 1 118 ? 24.791 -52.919 7.376 1.00 24.38 114 HIS D O 1
ATOM 9158 N N . ILE D 1 119 ? 25.089 -51.062 8.604 1.00 22.62 115 ILE D N 1
ATOM 9159 C CA . ILE D 1 119 ? 26.148 -50.474 7.794 1.00 22.62 115 ILE D CA 1
ATOM 9160 C C . ILE D 1 119 ? 27.225 -49.946 8.743 1.00 23.05 115 ILE D C 1
ATOM 9161 O O . ILE D 1 119 ? 26.904 -49.353 9.790 1.00 23.66 115 ILE D O 1
ATOM 9166 N N . VAL D 1 120 ? 28.494 -50.130 8.369 1.00 23.09 116 VAL D N 1
ATOM 9167 C CA . VAL D 1 120 ? 29.566 -49.514 9.089 1.00 24.47 116 VAL D CA 1
ATOM 9168 C C . VAL D 1 120 ? 30.141 -48.349 8.276 1.00 25.10 116 VAL D C 1
ATOM 9169 O O . VAL D 1 120 ? 30.543 -48.542 7.100 1.00 23.87 116 VAL D O 1
ATOM 9173 N N . SER D 1 121 ? 30.167 -47.172 8.909 1.00 24.43 117 SER D N 1
ATOM 9174 C CA . SER D 1 121 ? 30.590 -45.956 8.250 1.00 25.56 117 SER D CA 1
ATOM 9175 C C . SER D 1 121 ? 31.636 -45.206 9.022 1.00 25.81 117 SER D C 1
ATOM 9176 O O . SER D 1 121 ? 31.595 -45.160 10.228 1.00 28.09 117 SER D O 1
ATOM 9179 N N . SER D 1 122 ? 32.527 -44.566 8.276 1.00 26.53 118 SER D N 1
ATOM 9180 C CA . SER D 1 122 ? 33.414 -43.549 8.773 1.00 25.84 118 SER D CA 1
ATOM 9181 C C . SER D 1 122 ? 32.611 -42.403 9.379 1.00 25.66 118 SER D C 1
ATOM 9182 O O . SER D 1 122 ? 31.510 -42.108 8.925 1.00 24.60 118 SER D O 1
ATOM 9185 N N . PRO D 1 123 ? 33.134 -41.769 10.448 1.00 25.73 119 PRO D N 1
ATOM 9186 C CA . PRO D 1 123 ? 32.466 -40.614 11.008 1.00 25.70 119 PRO D CA 1
ATOM 9187 C C . PRO D 1 123 ? 32.799 -39.339 10.212 1.00 25.77 119 PRO D C 1
ATOM 9188 O O . PRO D 1 123 ? 32.220 -38.308 10.468 1.00 26.16 119 PRO D O 1
ATOM 9192 N N . ARG D 1 124 ? 33.746 -39.390 9.290 1.00 26.86 120 ARG D N 1
ATOM 9193 C CA . ARG D 1 124 ? 34.111 -38.175 8.556 1.00 28.82 120 ARG D CA 1
ATOM 9194 C C . ARG D 1 124 ? 33.214 -38.136 7.309 1.00 27.98 120 ARG D C 1
ATOM 9195 O O . ARG D 1 124 ? 33.550 -38.714 6.264 1.00 28.55 120 ARG D O 1
ATOM 9203 N N . LEU D 1 125 ? 32.060 -37.502 7.469 1.00 27.35 121 LEU D N 1
ATOM 9204 C CA . LEU D 1 125 ? 31.024 -37.535 6.442 1.00 27.49 121 LEU D CA 1
ATOM 9205 C C . LEU D 1 125 ? 30.532 -36.169 6.090 1.00 25.57 121 LEU D C 1
ATOM 9206 O O . LEU D 1 125 ? 30.349 -35.348 6.937 1.00 26.39 121 LEU D O 1
ATOM 9211 N N . TYR D 1 126 ? 30.278 -35.956 4.812 1.00 24.81 122 TYR D N 1
ATOM 9212 C CA . TYR D 1 126 ? 29.419 -34.860 4.375 1.00 24.57 122 TYR D CA 1
ATOM 9213 C C . TYR D 1 126 ? 28.134 -34.840 5.167 1.00 23.41 122 TYR D C 1
ATOM 9214 O O . TYR D 1 126 ? 27.509 -35.883 5.369 1.00 23.65 122 TYR D O 1
ATOM 9223 N N . GLY D 1 127 ? 27.726 -33.654 5.587 1.00 23.09 123 GLY D N 1
ATOM 9224 C CA . GLY D 1 127 ? 26.508 -33.456 6.380 1.00 23.90 123 GLY D CA 1
ATOM 9225 C C . GLY D 1 127 ? 25.238 -34.066 5.789 1.00 23.62 123 GLY D C 1
ATOM 9226 O O . GLY D 1 127 ? 24.439 -34.642 6.516 1.00 23.65 123 GLY D O 1
ATOM 9227 N N . GLY D 1 128 ? 25.033 -33.945 4.478 1.00 23.33 124 GLY D N 1
ATOM 9228 C CA . GLY D 1 128 ? 23.872 -34.602 3.864 1.00 23.50 124 GLY D CA 1
ATOM 9229 C C . GLY D 1 128 ? 23.879 -36.126 4.002 1.00 23.17 124 GLY D C 1
ATOM 9230 O O . GLY D 1 128 ? 22.827 -36.753 4.172 1.00 21.67 124 GLY D O 1
ATOM 9231 N N . THR D 1 129 ? 25.072 -36.723 3.948 1.00 23.45 125 THR D N 1
ATOM 9232 C CA . THR D 1 129 ? 25.200 -38.177 4.049 1.00 22.18 125 THR D CA 1
ATOM 9233 C C . THR D 1 129 ? 24.976 -38.596 5.494 1.00 22.90 125 THR D C 1
ATOM 9234 O O . THR D 1 129 ? 24.243 -39.537 5.747 1.00 21.85 125 THR D O 1
ATOM 9238 N N . TYR D 1 130 ? 25.542 -37.849 6.435 1.00 24.99 126 TYR D N 1
ATOM 9239 C CA . TYR D 1 130 ? 25.261 -38.059 7.845 1.00 26.01 126 TYR D CA 1
ATOM 9240 C C . TYR D 1 130 ? 23.757 -38.032 8.147 1.00 25.09 126 TYR D C 1
ATOM 9241 O O . TYR D 1 130 ? 23.257 -38.882 8.869 1.00 24.44 126 TYR D O 1
ATOM 9250 N N . ASN D 1 131 ? 23.048 -37.058 7.605 1.00 23.08 127 ASN D N 1
ATOM 9251 C CA . ASN D 1 131 ? 21.621 -36.932 7.898 1.00 23.91 127 ASN D CA 1
ATOM 9252 C C . ASN D 1 131 ? 20.834 -38.094 7.345 1.00 21.96 127 ASN D C 1
ATOM 9253 O O . ASN D 1 131 ? 19.973 -38.644 8.018 1.00 21.93 127 ASN D O 1
ATOM 9258 N N . LEU D 1 132 ? 21.183 -38.487 6.135 1.00 21.32 128 LEU D N 1
ATOM 9259 C CA . LEU D 1 132 ? 20.593 -39.660 5.508 1.00 19.83 128 LEU D CA 1
ATOM 9260 C C . LEU D 1 132 ? 20.839 -40.890 6.391 1.00 20.79 128 LEU D C 1
ATOM 9261 O O . LEU D 1 132 ? 19.927 -41.668 6.681 1.00 20.06 128 LEU D O 1
ATOM 9266 N N . PHE D 1 133 ? 22.073 -41.055 6.822 1.00 21.35 129 PHE D N 1
ATOM 9267 C CA . PHE D 1 133 ? 22.456 -42.264 7.543 1.00 22.75 129 PHE D CA 1
ATOM 9268 C C . PHE D 1 133 ? 21.800 -42.306 8.907 1.00 23.66 129 PHE D C 1
ATOM 9269 O O . PHE D 1 133 ? 21.211 -43.323 9.324 1.00 24.99 129 PHE D O 1
ATOM 9277 N N . HIS D 1 134 ? 21.923 -41.201 9.619 1.00 23.95 130 HIS D N 1
ATOM 9278 C CA . HIS D 1 134 ? 21.445 -41.120 10.972 1.00 24.63 130 HIS D CA 1
ATOM 9279 C C . HIS D 1 134 ? 19.915 -41.020 11.110 1.00 23.95 130 HIS D C 1
ATOM 9280 O O . HIS D 1 134 ? 19.363 -41.553 12.045 1.00 22.76 130 HIS D O 1
ATOM 9287 N N . TYR D 1 135 ? 19.222 -40.334 10.203 1.00 23.98 131 TYR D N 1
ATOM 9288 C CA . TYR D 1 135 ? 17.788 -40.086 10.373 1.00 24.02 131 TYR D CA 1
ATOM 9289 C C . TYR D 1 135 ? 16.933 -40.938 9.450 1.00 23.56 131 TYR D C 1
ATOM 9290 O O . TYR D 1 135 ? 16.235 -41.838 9.912 1.00 26.09 131 TYR D O 1
ATOM 9299 N N . SER D 1 136 ? 16.975 -40.655 8.145 1.00 21.21 132 SER D N 1
ATOM 9300 C CA . SER D 1 136 ? 16.099 -41.286 7.237 1.00 20.16 132 SER D CA 1
ATOM 9301 C C . SER D 1 136 ? 16.310 -42.805 7.197 1.00 20.81 132 SER D C 1
ATOM 9302 O O . SER D 1 136 ? 15.336 -43.557 7.178 1.00 20.36 132 SER D O 1
ATOM 9305 N N . LEU D 1 137 ? 17.551 -43.270 7.158 1.00 20.16 133 LEU D N 1
ATOM 9306 C CA . LEU D 1 137 ? 17.775 -44.686 7.070 1.00 20.85 133 LEU D CA 1
ATOM 9307 C C . LEU D 1 137 ? 17.349 -45.400 8.351 1.00 21.20 133 LEU D C 1
ATOM 9308 O O . LEU D 1 137 ? 16.837 -46.497 8.276 1.00 19.62 133 LEU D O 1
ATOM 9313 N N . ALA D 1 138 ? 17.531 -44.757 9.502 1.00 20.84 134 ALA D N 1
ATOM 9314 C CA . ALA D 1 138 ? 17.069 -45.309 10.753 1.00 21.96 134 ALA D CA 1
ATOM 9315 C C . ALA D 1 138 ? 15.570 -45.533 10.678 1.00 22.68 134 ALA D C 1
ATOM 9316 O O . ALA D 1 138 ? 15.058 -46.504 11.229 1.00 21.50 134 ALA D O 1
ATOM 9318 N N . LYS D 1 139 ? 14.855 -44.653 9.974 1.00 23.24 135 LYS D N 1
ATOM 9319 C CA . LYS D 1 139 ? 13.407 -44.792 9.913 1.00 24.86 135 LYS D CA 1
ATOM 9320 C C . LYS D 1 139 ? 13.032 -46.018 9.142 1.00 22.63 135 LYS D C 1
ATOM 9321 O O . LYS D 1 139 ? 11.980 -46.612 9.387 1.00 22.10 135 LYS D O 1
ATOM 9327 N N . LEU D 1 140 ? 13.925 -46.416 8.246 1.00 20.78 136 LEU D N 1
ATOM 9328 C CA . LEU D 1 140 ? 13.705 -47.546 7.392 1.00 19.98 136 LEU D CA 1
ATOM 9329 C C . LEU D 1 140 ? 14.253 -48.829 7.998 1.00 19.71 136 LEU D C 1
ATOM 9330 O O . LEU D 1 140 ? 14.343 -49.859 7.316 1.00 18.89 136 LEU D O 1
ATOM 9335 N N . GLY D 1 141 ? 14.641 -48.754 9.270 1.00 19.82 137 GLY D N 1
ATOM 9336 C CA . GLY D 1 141 ? 15.081 -49.913 10.042 1.00 20.02 137 GLY D CA 1
ATOM 9337 C C . GLY D 1 141 ? 16.500 -50.327 9.766 1.00 19.62 137 GLY D C 1
ATOM 9338 O O . GLY D 1 141 ? 16.868 -51.460 10.076 1.00 19.11 137 GLY D O 1
ATOM 9339 N N . ILE D 1 142 ? 17.285 -49.424 9.184 1.00 19.54 138 ILE D N 1
ATOM 9340 C CA . ILE D 1 142 ? 18.710 -49.640 8.907 1.00 20.41 138 ILE D CA 1
ATOM 9341 C C . ILE D 1 142 ? 19.586 -48.903 9.915 1.00 21.88 138 ILE D C 1
ATOM 9342 O O . ILE D 1 142 ? 19.485 -47.683 10.076 1.00 22.44 138 ILE D O 1
ATOM 9347 N N . GLU D 1 143 ? 20.419 -49.660 10.622 1.00 23.24 139 GLU D N 1
ATOM 9348 C CA . GLU D 1 143 ? 21.284 -49.105 11.630 1.00 24.35 139 GLU D CA 1
ATOM 9349 C C . GLU D 1 143 ? 22.631 -48.777 11.016 1.00 24.13 139 GLU D C 1
ATOM 9350 O O . GLU D 1 143 ? 23.327 -49.675 10.562 1.00 24.14 139 GLU D O 1
ATOM 9356 N N . VAL D 1 144 ? 22.998 -47.500 11.026 1.00 24.94 140 VAL D N 1
ATOM 9357 C CA . VAL D 1 144 ? 24.330 -47.102 10.562 1.00 26.25 140 VAL D CA 1
ATOM 9358 C C . VAL D 1 144 ? 25.168 -46.818 11.791 1.00 27.09 140 VAL D C 1
ATOM 9359 O O . VAL D 1 144 ? 24.792 -45.962 12.606 1.00 27.47 140 VAL D O 1
ATOM 9363 N N . SER D 1 145 ? 26.258 -47.575 11.949 1.00 27.28 141 SER D N 1
ATOM 9364 C CA . SER D 1 145 ? 27.218 -47.362 13.039 1.00 28.29 141 SER D CA 1
ATOM 9365 C C . SER D 1 145 ? 28.479 -46.644 12.506 1.00 28.55 141 SER D C 1
ATOM 9366 O O . SER D 1 145 ? 28.980 -47.004 11.465 1.00 28.52 141 SER D O 1
ATOM 9369 N N . PHE D 1 146 ? 29.019 -45.702 13.272 1.00 30.05 142 PHE D N 1
ATOM 9370 C CA . PHE D 1 146 ? 30.238 -44.936 12.897 1.00 31.86 142 PHE D CA 1
ATOM 9371 C C . PHE D 1 146 ? 31.448 -45.364 13.724 1.00 34.53 142 PHE D C 1
ATOM 9372 O O . PHE D 1 146 ? 31.394 -45.300 14.938 1.00 34.35 142 PHE D O 1
ATOM 9380 N N . VAL D 1 147 ? 32.533 -45.789 13.077 1.00 36.78 143 VAL D N 1
ATOM 9381 C CA . VAL D 1 147 ? 33.777 -46.067 13.786 1.00 37.82 143 VAL D CA 1
ATOM 9382 C C . VAL D 1 147 ? 34.297 -44.807 14.474 1.00 40.43 143 VAL D C 1
ATOM 9383 O O . VAL D 1 147 ? 33.962 -43.709 14.070 1.00 38.87 143 VAL D O 1
ATOM 9387 N N . ASP D 1 148 ? 35.046 -44.962 15.566 1.00 41.59 144 ASP D N 1
ATOM 9388 C CA . ASP D 1 148 ? 35.578 -43.799 16.314 1.00 46.00 144 ASP D CA 1
ATOM 9389 C C . ASP D 1 148 ? 36.675 -43.076 15.528 1.00 46.10 144 ASP D C 1
ATOM 9390 O O . ASP D 1 148 ? 36.636 -41.854 15.356 1.00 43.77 144 ASP D O 1
ATOM 9395 N N . ASP D 1 149 ? 37.620 -43.852 15.026 1.00 46.67 145 ASP D N 1
ATOM 9396 C CA . ASP D 1 149 ? 38.676 -43.345 14.160 1.00 46.45 145 ASP D CA 1
ATOM 9397 C C . ASP D 1 149 ? 38.679 -44.170 12.879 1.00 41.89 145 ASP D C 1
ATOM 9398 O O . ASP D 1 149 ? 38.898 -45.361 12.927 1.00 43.67 145 ASP D O 1
ATOM 9403 N N . PRO D 1 150 ? 38.419 -43.548 11.718 1.00 39.68 146 PRO D N 1
ATOM 9404 C CA . PRO D 1 150 ? 38.474 -44.372 10.492 1.00 37.65 146 PRO D CA 1
ATOM 9405 C C . PRO D 1 150 ? 39.888 -44.797 10.044 1.00 35.67 146 PRO D C 1
ATOM 9406 O O . PRO D 1 150 ? 40.024 -45.610 9.138 1.00 33.03 146 PRO D O 1
ATOM 9410 N N . ASP D 1 151 ? 40.921 -44.212 10.633 1.00 36.92 147 ASP D N 1
ATOM 9411 C CA . ASP D 1 151 ? 42.305 -44.603 10.367 1.00 37.88 147 ASP D CA 1
ATOM 9412 C C . ASP D 1 151 ? 42.685 -45.848 11.170 1.00 37.33 147 ASP D C 1
ATOM 9413 O O . ASP D 1 151 ? 43.710 -46.473 10.924 1.00 36.32 147 ASP D O 1
ATOM 9418 N N . ASN D 1 152 ? 41.849 -46.196 12.131 1.00 36.87 148 ASN D N 1
ATOM 9419 C CA . ASN D 1 152 ? 42.092 -47.372 12.972 1.00 38.54 148 ASN D CA 1
ATOM 9420 C C . ASN D 1 152 ? 41.392 -48.562 12.367 1.00 35.49 148 ASN D C 1
ATOM 9421 O O . ASN D 1 152 ? 40.197 -48.755 12.550 1.00 34.73 148 ASN D O 1
ATOM 9426 N N . LEU D 1 153 ? 42.153 -49.337 11.616 1.00 35.06 149 LEU D N 1
ATOM 9427 C CA . LEU D 1 153 ? 41.637 -50.479 10.907 1.00 35.94 149 LEU D CA 1
ATOM 9428 C C . LEU D 1 153 ? 40.998 -51.485 11.850 1.00 38.53 149 LEU D C 1
ATOM 9429 O O . LEU D 1 153 ? 40.011 -52.153 11.498 1.00 40.46 149 LEU D O 1
ATOM 9434 N N . ASP D 1 154 ? 41.542 -51.599 13.065 1.00 42.20 150 ASP D N 1
ATOM 9435 C CA . ASP D 1 154 ? 40.949 -52.513 14.043 1.00 43.81 150 ASP D CA 1
ATOM 9436 C C . ASP D 1 154 ? 39.581 -52.032 14.512 1.00 42.28 150 ASP D C 1
ATOM 9437 O O . ASP D 1 154 ? 38.761 -52.863 14.910 1.00 42.45 150 ASP D O 1
ATOM 9442 N N . SER D 1 155 ? 39.315 -50.723 14.464 1.00 40.91 151 SER D N 1
ATOM 9443 C CA . SER D 1 155 ? 37.973 -50.253 14.801 1.00 39.56 151 SER D CA 1
ATOM 9444 C C . SER D 1 155 ? 36.950 -50.726 13.777 1.00 38.70 151 SER D C 1
ATOM 9445 O O . SER D 1 155 ? 35.824 -51.054 14.142 1.00 38.10 151 SER D O 1
ATOM 9448 N N . TRP D 1 156 ? 37.334 -50.763 12.501 1.00 37.60 152 TRP D N 1
ATOM 9449 C CA . TRP D 1 156 ? 36.418 -51.200 11.448 1.00 36.80 152 TRP D CA 1
ATOM 9450 C C . TRP D 1 156 ? 35.998 -52.654 11.710 1.00 36.90 152 TRP D C 1
ATOM 9451 O O . TRP D 1 156 ? 34.815 -53.019 11.669 1.00 34.66 152 TRP D O 1
ATOM 9462 N N . GLN D 1 157 ? 37.003 -53.476 11.973 1.00 37.90 153 GLN D N 1
ATOM 9463 C CA . GLN D 1 157 ? 36.827 -54.895 12.247 1.00 37.43 153 GLN D CA 1
ATOM 9464 C C . GLN D 1 157 ? 35.880 -55.118 13.414 1.00 36.43 153 GLN D C 1
ATOM 9465 O O . GLN D 1 157 ? 34.961 -55.938 13.321 1.00 37.00 153 GLN D O 1
ATOM 9471 N N . ALA D 1 158 ? 36.114 -54.394 14.511 1.00 37.04 154 ALA D N 1
ATOM 9472 C CA . ALA D 1 158 ? 35.288 -54.510 15.716 1.00 36.81 154 ALA D CA 1
ATOM 9473 C C . ALA D 1 158 ? 33.836 -54.096 15.511 1.00 36.27 154 ALA D C 1
ATOM 9474 O O . ALA D 1 158 ? 32.959 -54.580 16.216 1.00 34.86 154 ALA D O 1
ATOM 9476 N N . ALA D 1 159 ? 33.570 -53.195 14.561 1.00 34.62 155 ALA D N 1
ATOM 9477 C CA . ALA D 1 159 ? 32.181 -52.772 14.263 1.00 32.60 155 ALA D CA 1
ATOM 9478 C C . ALA D 1 159 ? 31.398 -53.744 13.378 1.00 31.82 155 ALA D C 1
ATOM 9479 O O . ALA D 1 159 ? 30.207 -53.558 13.200 1.00 30.96 155 ALA D O 1
ATOM 9481 N N . VAL D 1 160 ? 32.055 -54.760 12.814 1.00 31.79 156 VAL D N 1
ATOM 9482 C CA . VAL D 1 160 ? 31.369 -55.753 11.994 1.00 31.72 156 VAL D CA 1
ATOM 9483 C C . VAL D 1 160 ? 30.302 -56.532 12.754 1.00 32.88 156 VAL D C 1
ATOM 9484 O O . VAL D 1 160 ? 30.544 -57.001 13.865 1.00 32.49 156 VAL D O 1
ATOM 9488 N N . ARG D 1 161 ? 29.123 -56.689 12.140 1.00 31.74 157 ARG D N 1
ATOM 9489 C CA . ARG D 1 161 ? 28.019 -57.459 12.759 1.00 31.78 157 ARG D CA 1
ATOM 9490 C C . ARG D 1 161 ? 27.490 -58.497 11.773 1.00 30.81 157 ARG D C 1
ATOM 9491 O O . ARG D 1 161 ? 27.796 -58.411 10.573 1.00 30.50 157 ARG D O 1
ATOM 9499 N N . PRO D 1 162 ? 26.708 -59.486 12.262 1.00 30.34 158 PRO D N 1
ATOM 9500 C CA . PRO D 1 162 ? 26.212 -60.503 11.322 1.00 29.75 158 PRO D CA 1
ATOM 9501 C C . PRO D 1 162 ? 25.319 -59.929 10.211 1.00 27.18 158 PRO D C 1
ATOM 9502 O O . PRO D 1 162 ? 25.279 -60.483 9.123 1.00 25.47 158 PRO D O 1
ATOM 9506 N N . ASN D 1 163 ? 24.602 -58.852 10.521 1.00 26.29 159 ASN D N 1
ATOM 9507 C CA . ASN D 1 163 ? 23.699 -58.187 9.567 1.00 25.81 159 ASN D CA 1
ATOM 9508 C C . ASN D 1 163 ? 24.320 -56.991 8.784 1.00 26.47 159 ASN D C 1
ATOM 9509 O O . ASN D 1 163 ? 23.578 -56.220 8.116 1.00 24.89 159 ASN D O 1
ATOM 9514 N N . THR D 1 164 ? 25.640 -56.827 8.883 1.00 26.26 160 THR D N 1
ATOM 9515 C CA . THR D 1 164 ? 26.337 -55.722 8.241 1.00 25.60 160 THR D CA 1
ATOM 9516 C C . THR D 1 164 ? 26.374 -55.991 6.770 1.00 25.45 160 THR D C 1
ATOM 9517 O O . THR D 1 164 ? 26.774 -57.098 6.359 1.00 25.69 160 THR D O 1
ATOM 9521 N N . LYS D 1 165 ? 25.997 -54.984 5.960 1.00 24.38 161 LYS D N 1
ATOM 9522 C CA . LYS D 1 165 ? 25.892 -55.188 4.507 1.00 23.30 161 LYS D CA 1
ATOM 9523 C C . LYS D 1 165 ? 26.848 -54.307 3.681 1.00 23.07 161 LYS D C 1
ATOM 9524 O O . LYS D 1 165 ? 27.000 -54.513 2.483 1.00 23.26 161 LYS D O 1
ATOM 9530 N N . ALA D 1 166 ? 27.474 -53.337 4.318 1.00 22.90 162 ALA D N 1
ATOM 9531 C CA . ALA D 1 166 ? 28.512 -52.553 3.669 1.00 23.15 162 ALA D CA 1
ATOM 9532 C C . ALA D 1 166 ? 29.352 -51.759 4.638 1.00 23.18 162 ALA D C 1
ATOM 9533 O O . ALA D 1 166 ? 28.968 -51.519 5.770 1.00 23.26 162 ALA D O 1
ATOM 9535 N N . PHE D 1 167 ? 30.517 -51.342 4.136 1.00 22.78 163 PHE D N 1
ATOM 9536 C CA . PHE D 1 167 ? 31.337 -50.302 4.734 1.00 23.76 163 PHE D CA 1
ATOM 9537 C C . PHE D 1 167 ? 31.222 -49.110 3.761 1.00 23.44 163 PHE D C 1
ATOM 9538 O O . PHE D 1 167 ? 31.081 -49.288 2.551 1.00 22.60 163 PHE D O 1
ATOM 9546 N N . PHE D 1 168 ? 31.350 -47.922 4.325 1.00 25.35 164 PHE D N 1
ATOM 9547 C CA . PHE D 1 168 ? 31.282 -46.665 3.612 1.00 23.80 164 PHE D CA 1
ATOM 9548 C C . PHE D 1 168 ? 32.275 -45.646 4.147 1.00 24.28 164 PHE D C 1
ATOM 9549 O O . PHE D 1 168 ? 32.442 -45.445 5.363 1.00 23.57 164 PHE D O 1
ATOM 9557 N N . GLY D 1 169 ? 32.903 -44.931 3.201 1.00 24.58 165 GLY D N 1
ATOM 9558 C CA . GLY D 1 169 ? 33.724 -43.818 3.553 1.00 24.17 165 GLY D CA 1
ATOM 9559 C C . GLY D 1 169 ? 33.930 -42.918 2.362 1.00 23.54 165 GLY D C 1
ATOM 9560 O O . GLY D 1 169 ? 33.603 -43.253 1.256 1.00 22.95 165 GLY D O 1
ATOM 9561 N N . GLU D 1 170 ? 34.504 -41.774 2.611 1.00 25.19 166 GLU D N 1
ATOM 9562 C CA . GLU D 1 170 ? 34.742 -40.797 1.550 1.00 25.20 166 GLU D CA 1
ATOM 9563 C C . GLU D 1 170 ? 36.232 -40.742 1.305 1.00 26.41 166 GLU D C 1
ATOM 9564 O O . GLU D 1 170 ? 36.989 -40.654 2.247 1.00 28.25 166 GLU D O 1
ATOM 9570 N N . THR D 1 171 ? 36.655 -40.788 0.040 1.00 26.35 167 THR D N 1
ATOM 9571 C CA . THR D 1 171 ? 38.053 -40.920 -0.272 1.00 26.83 167 THR D CA 1
ATOM 9572 C C . THR D 1 171 ? 38.866 -39.724 0.239 1.00 28.42 167 THR D C 1
ATOM 9573 O O . THR D 1 171 ? 40.004 -39.906 0.650 1.00 28.15 167 THR D O 1
ATOM 9577 N N . ILE D 1 172 ? 38.271 -38.526 0.197 1.00 28.35 168 ILE D N 1
ATOM 9578 C CA . ILE D 1 172 ? 38.816 -37.348 0.830 1.00 28.06 168 ILE D CA 1
ATOM 9579 C C . ILE D 1 172 ? 37.650 -36.694 1.536 1.00 29.05 168 ILE D C 1
ATOM 9580 O O . ILE D 1 172 ? 36.635 -36.365 0.912 1.00 29.25 168 ILE D O 1
ATOM 9585 N N . SER D 1 173 ? 37.764 -36.466 2.835 1.00 30.42 169 SER D N 1
ATOM 9586 C CA . SER D 1 173 ? 36.652 -35.857 3.587 1.00 30.43 169 SER D CA 1
ATOM 9587 C C . SER D 1 173 ? 36.918 -34.404 3.850 1.00 30.83 169 SER D C 1
ATOM 9588 O O . SER D 1 173 ? 38.057 -33.960 3.808 1.00 31.58 169 SER D O 1
ATOM 9591 N N . ASN D 1 174 ? 35.862 -33.681 4.188 1.00 31.87 170 ASN D N 1
ATOM 9592 C CA . ASN D 1 174 ? 35.874 -32.226 4.224 1.00 34.30 170 ASN D CA 1
ATOM 9593 C C . ASN D 1 174 ? 35.137 -31.763 5.456 1.00 33.77 170 ASN D C 1
ATOM 9594 O O . ASN D 1 174 ? 34.004 -32.148 5.633 1.00 32.84 170 ASN D O 1
ATOM 9599 N N . PRO D 1 175 ? 35.717 -30.870 6.278 1.00 35.27 171 PRO D N 1
ATOM 9600 C CA . PRO D 1 175 ? 36.922 -29.994 6.178 1.00 36.00 171 PRO D CA 1
ATOM 9601 C C . PRO D 1 175 ? 38.312 -30.527 6.640 1.00 37.14 171 PRO D C 1
ATOM 9602 O O . PRO D 1 175 ? 39.297 -29.736 6.685 1.00 35.71 171 PRO D O 1
ATOM 9606 N N . GLN D 1 176 ? 38.405 -31.806 6.982 1.00 35.45 172 GLN D N 1
ATOM 9607 C CA . GLN D 1 176 ? 39.638 -32.332 7.537 1.00 38.23 172 GLN D CA 1
ATOM 9608 C C . GLN D 1 176 ? 40.681 -32.524 6.443 1.00 38.48 172 GLN D C 1
ATOM 9609 O O . GLN D 1 176 ? 41.883 -32.360 6.664 1.00 39.47 172 GLN D O 1
ATOM 9615 N N . ILE D 1 177 ? 40.205 -32.835 5.249 1.00 36.81 173 ILE D N 1
ATOM 9616 C CA . ILE D 1 177 ? 41.063 -33.171 4.125 1.00 36.39 173 ILE D CA 1
ATOM 9617 C C . ILE D 1 177 ? 42.071 -34.243 4.516 1.00 36.32 173 ILE D C 1
ATOM 9618 O O . ILE D 1 177 ? 43.278 -34.100 4.298 1.00 34.44 173 ILE D O 1
ATOM 9623 N N . ASP D 1 178 ? 41.552 -35.308 5.112 1.00 36.44 174 ASP D N 1
ATOM 9624 C CA . ASP D 1 178 ? 42.251 -36.572 5.191 1.00 36.74 174 ASP D CA 1
ATOM 9625 C C . ASP D 1 178 ? 42.073 -37.326 3.899 1.00 35.74 174 ASP D C 1
ATOM 9626 O O . ASP D 1 178 ? 41.266 -36.942 3.017 1.00 37.15 174 ASP D O 1
ATOM 9631 N N . LEU D 1 179 ? 42.800 -38.419 3.800 1.00 33.22 175 LEU D N 1
ATOM 9632 C CA . LEU D 1 179 ? 42.530 -39.439 2.850 1.00 33.08 175 LEU D CA 1
ATOM 9633 C C . LEU D 1 179 ? 42.126 -40.726 3.540 1.00 36.05 175 LEU D C 1
ATOM 9634 O O . LEU D 1 179 ? 42.836 -41.214 4.449 1.00 38.24 175 LEU D O 1
ATOM 9639 N N . LEU D 1 180 ? 41.004 -41.303 3.120 1.00 34.22 176 LEU D N 1
ATOM 9640 C CA . LEU D 1 180 ? 40.615 -42.635 3.575 1.00 34.44 176 LEU D CA 1
ATOM 9641 C C . LEU D 1 180 ? 41.694 -43.640 3.215 1.00 36.36 176 LEU D C 1
ATOM 9642 O O . LEU D 1 180 ? 42.310 -43.535 2.146 1.00 36.31 176 LEU D O 1
ATOM 9647 N N . ASP D 1 181 ? 41.942 -44.597 4.118 1.00 35.47 177 ASP D N 1
ATOM 9648 C CA . ASP D 1 181 ? 42.826 -45.726 3.844 1.00 36.21 177 ASP D CA 1
ATOM 9649 C C . ASP D 1 181 ? 42.039 -46.728 3.026 1.00 35.10 177 ASP D C 1
ATOM 9650 O O . ASP D 1 181 ? 41.572 -47.727 3.532 1.00 35.76 177 ASP D O 1
ATOM 9655 N N . THR D 1 182 ? 41.880 -46.482 1.742 1.00 34.13 178 THR D N 1
ATOM 9656 C CA . THR D 1 182 ? 40.999 -47.340 0.969 1.00 32.69 178 THR D CA 1
ATOM 9657 C C . THR D 1 182 ? 41.479 -48.802 0.872 1.00 33.46 178 THR D C 1
ATOM 9658 O O . THR D 1 182 ? 40.676 -49.724 1.092 1.00 30.63 178 THR D O 1
ATOM 9662 N N . PRO D 1 183 ? 42.771 -49.028 0.557 1.00 33.16 179 PRO D N 1
ATOM 9663 C CA . PRO D 1 183 ? 43.218 -50.423 0.509 1.00 34.51 179 PRO D CA 1
ATOM 9664 C C . PRO D 1 183 ? 43.014 -51.185 1.828 1.00 34.60 179 PRO D C 1
ATOM 9665 O O . PRO D 1 183 ? 42.605 -52.341 1.803 1.00 34.48 179 PRO D O 1
ATOM 9669 N N . GLY D 1 184 ? 43.247 -50.511 2.943 1.00 34.64 180 GLY D N 1
ATOM 9670 C CA . GLY D 1 184 ? 43.220 -51.151 4.242 1.00 37.88 180 GLY D CA 1
ATOM 9671 C C . GLY D 1 184 ? 41.805 -51.378 4.748 1.00 37.65 180 GLY D C 1
ATOM 9672 O O . GLY D 1 184 ? 41.507 -52.404 5.368 1.00 36.81 180 GLY D O 1
ATOM 9673 N N . VAL D 1 185 ? 40.927 -50.413 4.482 1.00 35.70 181 VAL D N 1
ATOM 9674 C CA . VAL D 1 185 ? 39.509 -50.563 4.823 1.00 34.94 181 VAL D CA 1
ATOM 9675 C C . VAL D 1 185 ? 38.880 -51.650 3.952 1.00 34.41 181 VAL D C 1
ATOM 9676 O O . VAL D 1 185 ? 38.109 -52.491 4.453 1.00 32.08 181 VAL D O 1
ATOM 9680 N N . ALA D 1 186 ? 39.220 -51.642 2.664 1.00 32.65 182 ALA D N 1
ATOM 9681 C CA . ALA D 1 186 ? 38.749 -52.666 1.727 1.00 33.19 182 ALA D CA 1
ATOM 9682 C C . ALA D 1 186 ? 39.155 -54.088 2.112 1.00 35.09 182 ALA D C 1
ATOM 9683 O O . ALA D 1 186 ? 38.375 -55.015 1.916 1.00 35.98 182 ALA D O 1
ATOM 9685 N N . GLU D 1 187 ? 40.390 -54.283 2.548 1.00 37.34 183 GLU D N 1
ATOM 9686 C CA . GLU D 1 187 ? 40.778 -55.653 2.997 1.00 38.91 183 GLU D CA 1
ATOM 9687 C C . GLU D 1 187 ? 40.053 -56.066 4.302 1.00 36.07 183 GLU D C 1
ATOM 9688 O O . GLU D 1 187 ? 39.692 -57.205 4.452 1.00 36.47 183 GLU D O 1
ATOM 9694 N N . VAL D 1 188 ? 39.783 -55.142 5.210 1.00 33.83 184 VAL D N 1
ATOM 9695 C CA . VAL D 1 188 ? 38.944 -55.478 6.332 1.00 32.33 184 VAL D CA 1
ATOM 9696 C C . VAL D 1 188 ? 37.543 -55.862 5.873 1.00 32.99 184 VAL D C 1
ATOM 9697 O O . VAL D 1 188 ? 37.006 -56.897 6.303 1.00 32.11 184 VAL D O 1
ATOM 9701 N N . ALA D 1 189 ? 36.916 -55.024 5.037 1.00 30.47 185 ALA D N 1
ATOM 9702 C CA . ALA D 1 189 ? 35.619 -55.359 4.471 1.00 30.14 185 ALA D CA 1
ATOM 9703 C C . ALA D 1 189 ? 35.632 -56.705 3.788 1.00 30.91 185 ALA D C 1
ATOM 9704 O O . ALA D 1 189 ? 34.802 -57.572 4.112 1.00 33.40 185 ALA D O 1
ATOM 9706 N N . HIS D 1 190 ? 36.530 -56.898 2.832 1.00 30.61 186 HIS D N 1
ATOM 9707 C CA . HIS D 1 190 ? 36.449 -58.127 2.005 1.00 32.18 186 HIS D CA 1
ATOM 9708 C C . HIS D 1 190 ? 36.696 -59.459 2.756 1.00 32.38 186 HIS D C 1
ATOM 9709 O O . HIS D 1 190 ? 36.141 -60.500 2.392 1.00 32.49 186 HIS D O 1
ATOM 9716 N N . ARG D 1 191 ? 37.552 -59.442 3.754 1.00 33.49 187 ARG D N 1
ATOM 9717 C CA . ARG D 1 191 ? 37.804 -60.712 4.499 1.00 36.27 187 ARG D CA 1
ATOM 9718 C C . ARG D 1 191 ? 36.595 -61.095 5.362 1.00 35.21 187 ARG D C 1
ATOM 9719 O O . ARG D 1 191 ? 36.520 -62.198 5.824 1.00 35.85 187 ARG D O 1
ATOM 9727 N N . ASN D 1 192 ? 35.624 -60.184 5.514 1.00 34.02 188 ASN D N 1
ATOM 9728 C CA . ASN D 1 192 ? 34.383 -60.445 6.243 1.00 32.34 188 ASN D CA 1
ATOM 9729 C C . ASN D 1 192 ? 33.242 -60.661 5.269 1.00 31.89 188 ASN D C 1
ATOM 9730 O O . ASN D 1 192 ? 32.090 -60.750 5.673 1.00 30.82 188 ASN D O 1
ATOM 9735 N N . GLY D 1 193 ? 33.560 -60.704 3.976 1.00 31.73 189 GLY D N 1
ATOM 9736 C CA . GLY D 1 193 ? 32.543 -60.855 2.933 1.00 30.40 189 GLY D CA 1
ATOM 9737 C C . GLY D 1 193 ? 31.697 -59.608 2.708 1.00 29.36 189 GLY D C 1
ATOM 9738 O O . GLY D 1 193 ? 30.539 -59.719 2.383 1.00 28.69 189 GLY D O 1
ATOM 9739 N N . ILE D 1 194 ? 32.267 -58.420 2.892 1.00 28.68 190 ILE D N 1
ATOM 9740 C CA . ILE D 1 194 ? 31.477 -57.188 2.837 1.00 27.81 190 ILE D CA 1
ATOM 9741 C C . ILE D 1 194 ? 32.080 -56.245 1.773 1.00 27.92 190 ILE D C 1
ATOM 9742 O O . ILE D 1 194 ? 33.311 -56.103 1.698 1.00 27.57 190 ILE D O 1
ATOM 9747 N N . PRO D 1 195 ? 31.224 -55.584 0.973 1.00 26.96 191 PRO D N 1
ATOM 9748 C CA . PRO D 1 195 ? 31.777 -54.661 -0.056 1.00 27.04 191 PRO D CA 1
ATOM 9749 C C . PRO D 1 195 ? 32.091 -53.302 0.531 1.00 26.75 191 PRO D C 1
ATOM 9750 O O . PRO D 1 195 ? 31.508 -52.944 1.545 1.00 27.87 191 PRO D O 1
ATOM 9754 N N . LEU D 1 196 ? 32.988 -52.533 -0.102 1.00 26.73 192 LEU D N 1
ATOM 9755 C CA . LEU D 1 196 ? 33.259 -51.169 0.337 1.00 25.75 192 LEU D CA 1
ATOM 9756 C C . LEU D 1 196 ? 32.640 -50.206 -0.647 1.00 25.18 192 LEU D C 1
ATOM 9757 O O . LEU D 1 196 ? 32.902 -50.280 -1.842 1.00 25.64 192 LEU D O 1
ATOM 9762 N N . ILE D 1 197 ? 31.869 -49.274 -0.117 1.00 25.57 193 ILE D N 1
ATOM 9763 C CA . ILE D 1 197 ? 31.347 -48.166 -0.914 1.00 23.45 193 ILE D CA 1
ATOM 9764 C C . ILE D 1 197 ? 32.123 -46.926 -0.542 1.00 22.37 193 ILE D C 1
ATOM 9765 O O . ILE D 1 197 ? 32.296 -46.624 0.634 1.00 22.43 193 ILE D O 1
ATOM 9770 N N . VAL D 1 198 ? 32.626 -46.200 -1.535 1.00 22.13 194 VAL D N 1
ATOM 9771 C CA . VAL D 1 198 ? 33.245 -44.919 -1.249 1.00 22.54 194 VAL D CA 1
ATOM 9772 C C . VAL D 1 198 ? 32.637 -43.823 -2.069 1.00 22.22 194 VAL D C 1
ATOM 9773 O O . VAL D 1 198 ? 32.330 -44.040 -3.207 1.00 21.97 194 VAL D O 1
ATOM 9777 N N . ASP D 1 199 ? 32.506 -42.659 -1.467 1.00 22.38 195 ASP D N 1
ATOM 9778 C CA . ASP D 1 199 ? 32.195 -41.434 -2.167 1.00 24.58 195 ASP D CA 1
ATOM 9779 C C . ASP D 1 199 ? 33.522 -40.833 -2.660 1.00 24.07 195 ASP D C 1
ATOM 9780 O O . ASP D 1 199 ? 34.448 -40.593 -1.845 1.00 26.17 195 ASP D O 1
ATOM 9785 N N . ASN D 1 200 ? 33.641 -40.647 -3.979 1.00 23.91 196 ASN D N 1
ATOM 9786 C CA . ASN D 1 200 ? 34.857 -40.066 -4.589 1.00 24.17 196 ASN D CA 1
ATOM 9787 C C . ASN D 1 200 ? 34.631 -38.656 -5.196 1.00 25.76 196 ASN D C 1
ATOM 9788 O O . ASN D 1 200 ? 35.357 -38.215 -6.113 1.00 27.75 196 ASN D O 1
ATOM 9793 N N . THR D 1 201 ? 33.636 -37.961 -4.672 1.00 25.04 197 THR D N 1
ATOM 9794 C CA . THR D 1 201 ? 33.223 -36.646 -5.178 1.00 24.31 197 THR D CA 1
ATOM 9795 C C . THR D 1 201 ? 34.377 -35.604 -5.198 1.00 25.45 197 THR D C 1
ATOM 9796 O O . THR D 1 201 ? 34.638 -34.985 -6.237 1.00 23.52 197 THR D O 1
ATOM 9800 N N . ILE D 1 202 ? 35.066 -35.461 -4.062 1.00 27.32 198 ILE D N 1
ATOM 9801 C CA . ILE D 1 202 ? 36.071 -34.410 -3.849 1.00 28.35 198 ILE D CA 1
ATOM 9802 C C . ILE D 1 202 ? 37.327 -34.736 -4.663 1.00 28.15 198 ILE D C 1
ATOM 9803 O O . ILE D 1 202 ? 37.891 -33.861 -5.310 1.00 29.09 198 ILE D O 1
ATOM 9808 N N . ALA D 1 203 ? 37.759 -35.995 -4.658 1.00 27.68 199 ALA D N 1
ATOM 9809 C CA . ALA D 1 203 ? 39.001 -36.368 -5.362 1.00 28.52 199 ALA D CA 1
ATOM 9810 C C . ALA D 1 203 ? 38.814 -36.315 -6.870 1.00 28.13 199 ALA D C 1
ATOM 9811 O O . ALA D 1 203 ? 39.643 -35.772 -7.607 1.00 27.31 199 ALA D O 1
ATOM 9813 N N . THR D 1 204 ? 37.649 -36.832 -7.283 1.00 26.19 200 THR D N 1
ATOM 9814 C CA . THR D 1 204 ? 37.279 -37.095 -8.638 1.00 24.74 200 THR D CA 1
ATOM 9815 C C . THR D 1 204 ? 38.061 -38.267 -9.179 1.00 25.18 200 THR D C 1
ATOM 9816 O O . THR D 1 204 ? 39.152 -38.575 -8.732 1.00 27.54 200 THR D O 1
ATOM 9820 N N . PRO D 1 205 ? 37.567 -38.847 -10.263 1.00 25.77 201 PRO D N 1
ATOM 9821 C CA . PRO D 1 205 ? 38.389 -39.868 -10.888 1.00 26.55 201 PRO D CA 1
ATOM 9822 C C . PRO D 1 205 ? 39.722 -39.368 -11.436 1.00 27.49 201 PRO D C 1
ATOM 9823 O O . PRO D 1 205 ? 40.561 -40.194 -11.766 1.00 28.83 201 PRO D O 1
ATOM 9827 N N . TYR D 1 206 ? 39.921 -38.059 -11.563 1.00 27.08 202 TYR D N 1
ATOM 9828 C CA . TYR D 1 206 ? 41.186 -37.597 -12.159 1.00 27.91 202 TYR D CA 1
ATOM 9829 C C . TYR D 1 206 ? 42.332 -37.819 -11.166 1.00 27.90 202 TYR D C 1
ATOM 9830 O O . TYR D 1 206 ? 43.486 -38.063 -11.576 1.00 29.43 202 TYR D O 1
ATOM 9839 N N . LEU D 1 207 ? 41.993 -37.762 -9.883 1.00 27.24 203 LEU D N 1
ATOM 9840 C CA . LEU D 1 207 ? 42.957 -37.849 -8.801 1.00 28.35 203 LEU D CA 1
ATOM 9841 C C . LEU D 1 207 ? 43.071 -39.251 -8.212 1.00 30.00 203 LEU D C 1
ATOM 9842 O O . LEU D 1 207 ? 44.195 -39.668 -7.912 1.00 29.17 203 LEU D O 1
ATOM 9847 N N . ILE D 1 208 ? 41.936 -39.947 -8.052 1.00 28.91 204 ILE D N 1
ATOM 9848 C CA . ILE D 1 208 ? 41.867 -41.319 -7.457 1.00 30.24 204 ILE D CA 1
ATOM 9849 C C . ILE D 1 208 ? 40.866 -42.169 -8.195 1.00 29.50 204 ILE D C 1
ATOM 9850 O O . ILE D 1 208 ? 39.746 -41.727 -8.435 1.00 29.46 204 ILE D O 1
ATOM 9855 N N . ARG D 1 209 ? 41.285 -43.357 -8.607 1.00 29.58 205 ARG D N 1
ATOM 9856 C CA . ARG D 1 209 ? 40.377 -44.341 -9.118 1.00 30.42 205 ARG D CA 1
ATOM 9857 C C . ARG D 1 209 ? 40.263 -45.437 -8.045 1.00 31.00 205 ARG D C 1
ATOM 9858 O O . ARG D 1 209 ? 41.023 -46.408 -8.092 1.00 28.35 205 ARG D O 1
ATOM 9866 N N . PRO D 1 210 ? 39.290 -45.294 -7.110 1.00 28.97 206 PRO D N 1
ATOM 9867 C CA . PRO D 1 210 ? 39.258 -46.160 -5.910 1.00 28.85 206 PRO D CA 1
ATOM 9868 C C . PRO D 1 210 ? 39.071 -47.643 -6.189 1.00 28.90 206 PRO D C 1
ATOM 9869 O O . PRO D 1 210 ? 39.476 -48.475 -5.348 1.00 29.69 206 PRO D O 1
ATOM 9873 N N . PHE D 1 211 ? 38.543 -48.013 -7.346 1.00 27.16 207 PHE D N 1
ATOM 9874 C CA . PHE D 1 211 ? 38.514 -49.432 -7.710 1.00 29.08 207 PHE D CA 1
ATOM 9875 C C . PHE D 1 211 ? 39.928 -50.038 -7.725 1.00 31.40 207 PHE D C 1
ATOM 9876 O O . PHE D 1 211 ? 40.064 -51.255 -7.512 1.00 30.88 207 PHE D O 1
ATOM 9884 N N . THR D 1 212 ? 40.958 -49.211 -7.956 1.00 31.15 208 THR D N 1
ATOM 9885 C CA . THR D 1 212 ? 42.344 -49.703 -8.035 1.00 32.99 208 THR D CA 1
ATOM 9886 C C . THR D 1 212 ? 42.912 -49.965 -6.659 1.00 34.45 208 THR D C 1
ATOM 9887 O O . THR D 1 212 ? 43.992 -50.523 -6.547 1.00 35.28 208 THR D O 1
ATOM 9891 N N . GLN D 1 213 ? 42.185 -49.525 -5.635 1.00 33.85 209 GLN D N 1
ATOM 9892 C CA . GLN D 1 213 ? 42.625 -49.514 -4.274 1.00 35.12 209 GLN D CA 1
ATOM 9893 C C . GLN D 1 213 ? 41.702 -50.330 -3.364 1.00 34.05 209 GLN D C 1
ATOM 9894 O O . GLN D 1 213 ? 41.784 -50.191 -2.150 1.00 36.04 209 GLN D O 1
ATOM 9900 N N . GLY D 1 214 ? 40.850 -51.169 -3.948 1.00 33.06 210 GLY D N 1
ATOM 9901 C CA . GLY D 1 214 ? 39.961 -52.041 -3.192 1.00 32.38 210 GLY D CA 1
ATOM 9902 C C . GLY D 1 214 ? 38.500 -51.637 -3.023 1.00 31.56 210 GLY D C 1
ATOM 9903 O O . GLY D 1 214 ? 37.709 -52.399 -2.425 1.00 31.15 210 GLY D O 1
ATOM 9904 N N . ALA D 1 215 ? 38.084 -50.472 -3.514 1.00 28.60 211 ALA D N 1
ATOM 9905 C CA . ALA D 1 215 ? 36.664 -50.134 -3.382 1.00 26.86 211 ALA D CA 1
ATOM 9906 C C . ALA D 1 215 ? 35.870 -50.943 -4.386 1.00 25.73 211 ALA D C 1
ATOM 9907 O O . ALA D 1 215 ? 36.393 -51.334 -5.421 1.00 26.04 211 ALA D O 1
ATOM 9909 N N . ASP D 1 216 ? 34.615 -51.262 -4.052 1.00 26.05 212 ASP D N 1
ATOM 9910 C CA . ASP D 1 216 ? 33.760 -52.042 -4.948 1.00 25.21 212 ASP D CA 1
ATOM 9911 C C . ASP D 1 216 ? 32.671 -51.207 -5.628 1.00 24.64 212 ASP D C 1
ATOM 9912 O O . ASP D 1 216 ? 32.156 -51.598 -6.680 1.00 24.63 212 ASP D O 1
ATOM 9917 N N . ILE D 1 217 ? 32.270 -50.129 -4.964 1.00 25.08 213 ILE D N 1
ATOM 9918 C CA . ILE D 1 217 ? 31.213 -49.200 -5.453 1.00 25.23 213 ILE D CA 1
ATOM 9919 C C . ILE D 1 217 ? 31.721 -47.824 -5.161 1.00 23.34 213 ILE D C 1
ATOM 9920 O O . ILE D 1 217 ? 32.204 -47.558 -4.048 1.00 23.14 213 ILE D O 1
ATOM 9925 N N . VAL D 1 218 ? 31.571 -46.934 -6.136 1.00 24.32 214 VAL D N 1
ATOM 9926 C CA . VAL D 1 218 ? 31.948 -45.533 -6.003 1.00 23.10 214 VAL D CA 1
ATOM 9927 C C . VAL D 1 218 ? 30.714 -44.631 -6.257 1.00 22.45 214 VAL D C 1
ATOM 9928 O O . VAL D 1 218 ? 29.983 -44.828 -7.213 1.00 21.48 214 VAL D O 1
ATOM 9932 N N . VAL D 1 219 ? 30.535 -43.623 -5.411 1.00 21.66 215 VAL D N 1
ATOM 9933 C CA . VAL D 1 219 ? 29.474 -42.686 -5.537 1.00 21.75 215 VAL D CA 1
ATOM 9934 C C . VAL D 1 219 ? 30.045 -41.289 -5.808 1.00 21.85 215 VAL D C 1
ATOM 9935 O O . VAL D 1 219 ? 31.019 -40.873 -5.179 1.00 21.60 215 VAL D O 1
ATOM 9939 N N . HIS D 1 220 ? 29.447 -40.574 -6.767 1.00 21.62 216 HIS D N 1
ATOM 9940 C CA . HIS D 1 220 ? 29.728 -39.140 -6.901 1.00 21.24 216 HIS D CA 1
ATOM 9941 C C . HIS D 1 220 ? 28.457 -38.289 -6.800 1.00 20.07 216 HIS D C 1
ATOM 9942 O O . HIS D 1 220 ? 27.410 -38.657 -7.321 1.00 18.81 216 HIS D O 1
ATOM 9949 N N . SER D 1 221 ? 28.581 -37.111 -6.210 1.00 20.04 217 SER D N 1
ATOM 9950 C CA . SER D 1 221 ? 27.617 -36.052 -6.432 1.00 19.65 217 SER D CA 1
ATOM 9951 C C . SER D 1 221 ? 28.128 -35.372 -7.706 1.00 20.24 217 SER D C 1
ATOM 9952 O O . SER D 1 221 ? 29.067 -34.548 -7.665 1.00 20.14 217 SER D O 1
ATOM 9955 N N . ALA D 1 222 ? 27.560 -35.777 -8.833 1.00 19.77 218 ALA D N 1
ATOM 9956 C CA . ALA D 1 222 ? 27.874 -35.169 -10.131 1.00 18.22 218 ALA D CA 1
ATOM 9957 C C . ALA D 1 222 ? 27.447 -33.734 -10.204 1.00 18.53 218 ALA D C 1
ATOM 9958 O O . ALA D 1 222 ? 27.949 -32.974 -11.067 1.00 18.39 218 ALA D O 1
ATOM 9960 N N . THR D 1 223 ? 26.570 -33.330 -9.286 1.00 18.35 219 THR D N 1
ATOM 9961 C CA . THR D 1 223 ? 26.338 -31.929 -9.033 1.00 18.59 219 THR D CA 1
ATOM 9962 C C . THR D 1 223 ? 27.607 -31.104 -8.944 1.00 20.22 219 THR D C 1
ATOM 9963 O O . THR D 1 223 ? 27.604 -29.938 -9.362 1.00 19.09 219 THR D O 1
ATOM 9967 N N . LYS D 1 224 ? 28.694 -31.687 -8.398 1.00 20.30 220 LYS D N 1
ATOM 9968 C CA . LYS D 1 224 ? 29.849 -30.901 -8.042 1.00 21.79 220 LYS D CA 1
ATOM 9969 C C . LYS D 1 224 ? 30.865 -30.932 -9.214 1.00 21.40 220 LYS D C 1
ATOM 9970 O O . LYS D 1 224 ? 30.534 -30.483 -10.296 1.00 21.82 220 LYS D O 1
ATOM 9976 N N . TYR D 1 225 ? 32.052 -31.511 -9.043 1.00 20.84 221 TYR D N 1
ATOM 9977 C CA . TYR D 1 225 ? 33.101 -31.436 -10.041 1.00 21.57 221 TYR D CA 1
ATOM 9978 C C . TYR D 1 225 ? 32.806 -32.092 -11.375 1.00 20.84 221 TYR D C 1
ATOM 9979 O O . TYR D 1 225 ? 33.344 -31.650 -12.383 1.00 22.70 221 TYR D O 1
ATOM 9988 N N . LEU D 1 226 ? 32.029 -33.162 -11.418 1.00 19.99 222 LEU D N 1
ATOM 9989 C CA . LEU D 1 226 ? 31.831 -33.857 -12.689 1.00 20.85 222 LEU D CA 1
ATOM 9990 C C . LEU D 1 226 ? 31.147 -32.943 -13.678 1.00 20.01 222 LEU D C 1
ATOM 9991 O O . LEU D 1 226 ? 31.649 -32.801 -14.775 1.00 21.12 222 LEU D O 1
ATOM 9996 N N . GLY D 1 227 ? 30.015 -32.359 -13.300 1.00 19.31 223 GLY D N 1
ATOM 9997 C CA . GLY D 1 227 ? 29.312 -31.368 -14.132 1.00 20.06 223 GLY D CA 1
ATOM 9998 C C . GLY D 1 227 ? 30.092 -30.065 -14.167 1.00 20.95 223 GLY D C 1
ATOM 9999 O O . GLY D 1 227 ? 30.286 -29.488 -15.214 1.00 21.77 223 GLY D O 1
ATOM 10000 N N . GLY D 1 228 ? 30.513 -29.588 -12.994 1.00 20.74 224 GLY D N 1
ATOM 10001 C CA . GLY D 1 228 ? 31.526 -28.557 -12.923 1.00 22.08 224 GLY D CA 1
ATOM 10002 C C . GLY D 1 228 ? 31.048 -27.122 -12.982 1.00 22.23 224 GLY D C 1
ATOM 10003 O O . GLY D 1 228 ? 31.838 -26.231 -12.725 1.00 23.00 224 GLY D O 1
ATOM 10004 N N . HIS D 1 229 ? 29.782 -26.869 -13.326 1.00 20.10 225 HIS D N 1
ATOM 10005 C CA . HIS D 1 229 ? 29.366 -25.511 -13.606 1.00 20.81 225 HIS D CA 1
ATOM 10006 C C . HIS D 1 229 ? 28.208 -25.046 -12.761 1.00 19.95 225 HIS D C 1
ATOM 10007 O O . HIS D 1 229 ? 27.557 -24.050 -13.096 1.00 17.35 225 HIS D O 1
ATOM 10014 N N . GLY D 1 230 ? 27.904 -25.772 -11.693 1.00 18.23 226 GLY D N 1
ATOM 10015 C CA . GLY D 1 230 ? 26.821 -25.318 -10.811 1.00 17.91 226 GLY D CA 1
ATOM 10016 C C . GLY D 1 230 ? 25.458 -25.287 -11.483 1.00 17.63 226 GLY D C 1
ATOM 10017 O O . GLY D 1 230 ? 24.585 -24.532 -11.045 1.00 18.86 226 GLY D O 1
ATOM 10018 N N . ALA D 1 231 ? 25.259 -26.112 -12.512 1.00 17.14 227 ALA D N 1
ATOM 10019 C CA . ALA D 1 231 ? 24.063 -25.996 -13.360 1.00 17.85 227 ALA D CA 1
ATOM 10020 C C . ALA D 1 231 ? 23.230 -27.245 -13.487 1.00 18.58 227 ALA D C 1
ATOM 10021 O O . ALA D 1 231 ? 22.283 -27.257 -14.263 1.00 20.58 227 ALA D O 1
ATOM 10023 N N . ALA D 1 232 ? 23.575 -28.303 -12.763 1.00 17.56 228 ALA D N 1
ATOM 10024 C CA . ALA D 1 232 ? 22.851 -29.535 -12.909 1.00 16.92 228 ALA D CA 1
ATOM 10025 C C . ALA D 1 232 ? 23.028 -30.463 -11.721 1.00 17.05 228 ALA D C 1
ATOM 10026 O O . ALA D 1 232 ? 24.066 -31.138 -11.596 1.00 17.06 228 ALA D O 1
ATOM 10028 N N A ILE D 1 233 ? 21.991 -30.537 -10.882 0.50 16.42 229 ILE D N 1
ATOM 10029 N N B ILE D 1 233 ? 22.007 -30.536 -10.877 0.50 16.77 229 ILE D N 1
ATOM 10030 C CA A ILE D 1 233 ? 21.940 -31.506 -9.783 0.50 16.45 229 ILE D CA 1
ATOM 10031 C CA B ILE D 1 233 ? 22.005 -31.499 -9.793 0.50 16.99 229 ILE D CA 1
ATOM 10032 C C A ILE D 1 233 ? 21.882 -32.936 -10.326 0.50 16.16 229 ILE D C 1
ATOM 10033 C C B ILE D 1 233 ? 21.914 -32.922 -10.341 0.50 16.46 229 ILE D C 1
ATOM 10034 O O A ILE D 1 233 ? 21.095 -33.246 -11.232 0.50 15.61 229 ILE D O 1
ATOM 10035 O O B ILE D 1 233 ? 21.131 -33.214 -11.257 0.50 15.90 229 ILE D O 1
ATOM 10044 N N . ALA D 1 234 ? 22.720 -33.810 -9.788 1.00 15.94 230 ALA D N 1
ATOM 10045 C CA . ALA D 1 234 ? 22.836 -35.155 -10.319 1.00 15.98 230 ALA D CA 1
ATOM 10046 C C . ALA D 1 234 ? 23.680 -36.029 -9.415 1.00 15.94 230 ALA D C 1
ATOM 10047 O O . ALA D 1 234 ? 24.591 -35.537 -8.743 1.00 15.95 230 ALA D O 1
ATOM 10049 N N . GLY D 1 235 ? 23.414 -37.322 -9.418 1.00 16.45 231 GLY D N 1
ATOM 10050 C CA . GLY D 1 235 ? 24.298 -38.307 -8.753 1.00 16.56 231 GLY D CA 1
ATOM 10051 C C . GLY D 1 235 ? 24.593 -39.481 -9.662 1.00 17.68 231 GLY D C 1
ATOM 10052 O O . GLY D 1 235 ? 23.893 -39.732 -10.674 1.00 17.76 231 GLY D O 1
ATOM 10053 N N . VAL D 1 236 ? 25.596 -40.249 -9.276 1.00 17.46 232 VAL D N 1
ATOM 10054 C CA . VAL D 1 236 ? 25.948 -41.407 -10.024 1.00 18.08 232 VAL D CA 1
ATOM 10055 C C . VAL D 1 236 ? 26.557 -42.448 -9.106 1.00 18.22 232 VAL D C 1
ATOM 10056 O O . VAL D 1 236 ? 27.295 -42.130 -8.170 1.00 19.42 232 VAL D O 1
ATOM 10060 N N . ILE D 1 237 ? 26.183 -43.678 -9.379 1.00 18.59 233 ILE D N 1
ATOM 10061 C CA . ILE D 1 237 ? 26.791 -44.849 -8.761 1.00 19.40 233 ILE D CA 1
ATOM 10062 C C . ILE D 1 237 ? 27.561 -45.603 -9.802 1.00 19.54 233 ILE D C 1
ATOM 10063 O O . ILE D 1 237 ? 26.998 -45.950 -10.823 1.00 19.14 233 ILE D O 1
ATOM 10068 N N . VAL D 1 238 ? 28.824 -45.907 -9.495 1.00 19.59 234 VAL D N 1
ATOM 10069 C CA . VAL D 1 238 ? 29.648 -46.753 -10.365 1.00 21.50 234 VAL D CA 1
ATOM 10070 C C . VAL D 1 238 ? 29.951 -48.125 -9.723 1.00 21.43 234 VAL D C 1
ATOM 10071 O O . VAL D 1 238 ? 30.425 -48.185 -8.592 1.00 22.80 234 VAL D O 1
ATOM 10075 N N . ASP D 1 239 ? 29.652 -49.188 -10.459 1.00 22.74 235 ASP D N 1
ATOM 10076 C CA . ASP D 1 239 ? 29.917 -50.578 -10.099 1.00 24.06 235 ASP D CA 1
ATOM 10077 C C . ASP D 1 239 ? 31.309 -51.010 -10.626 1.00 26.73 235 ASP D C 1
ATOM 10078 O O . ASP D 1 239 ? 31.551 -51.051 -11.842 1.00 27.96 235 ASP D O 1
ATOM 10083 N N . GLY D 1 240 ? 32.230 -51.294 -9.706 1.00 29.16 236 GLY D N 1
ATOM 10084 C CA . GLY D 1 240 ? 33.603 -51.770 -10.062 1.00 31.13 236 GLY D CA 1
ATOM 10085 C C . GLY D 1 240 ? 33.591 -53.150 -10.679 1.00 32.25 236 GLY D C 1
ATOM 10086 O O . GLY D 1 240 ? 34.506 -53.516 -11.448 1.00 33.44 236 GLY D O 1
ATOM 10087 N N . GLY D 1 241 ? 32.542 -53.915 -10.372 1.00 32.37 237 GLY D N 1
ATOM 10088 C CA . GLY D 1 241 ? 32.419 -55.302 -10.844 1.00 34.89 237 GLY D CA 1
ATOM 10089 C C . GLY D 1 241 ? 33.460 -56.232 -10.200 1.00 36.24 237 GLY D C 1
ATOM 10090 O O . GLY D 1 241 ? 33.780 -57.244 -10.762 1.00 37.10 237 GLY D O 1
ATOM 10091 N N . THR D 1 242 ? 33.946 -55.870 -9.013 1.00 38.89 238 THR D N 1
ATOM 10092 C CA . THR D 1 242 ? 35.052 -56.553 -8.309 1.00 41.48 238 THR D CA 1
ATOM 10093 C C . THR D 1 242 ? 34.629 -57.418 -7.112 1.00 39.73 238 THR D C 1
ATOM 10094 O O . THR D 1 242 ? 35.485 -57.864 -6.366 1.00 40.94 238 THR D O 1
ATOM 10098 N N . PHE D 1 243 ? 33.333 -57.599 -6.901 1.00 35.53 239 PHE D N 1
ATOM 10099 C CA . PHE D 1 243 ? 32.839 -58.207 -5.678 1.00 34.18 239 PHE D CA 1
ATOM 10100 C C . PHE D 1 243 ? 32.054 -59.454 -5.972 1.00 34.57 239 PHE D C 1
ATOM 10101 O O . PHE D 1 243 ? 31.198 -59.473 -6.841 1.00 34.73 239 PHE D O 1
ATOM 10109 N N . ASP D 1 244 ? 32.341 -60.501 -5.201 1.00 34.71 240 ASP D N 1
ATOM 10110 C CA . ASP D 1 244 ? 31.612 -61.725 -5.279 1.00 34.32 240 ASP D CA 1
ATOM 10111 C C . ASP D 1 244 ? 30.419 -61.565 -4.359 1.00 33.19 240 ASP D C 1
ATOM 10112 O O . ASP D 1 244 ? 30.615 -61.496 -3.157 1.00 31.77 240 ASP D O 1
ATOM 10117 N N . TRP D 1 245 ? 29.217 -61.528 -4.952 1.00 32.34 241 TRP D N 1
ATOM 10118 C CA . TRP D 1 245 ? 27.944 -61.310 -4.261 1.00 32.42 241 TRP D CA 1
ATOM 10119 C C . TRP D 1 245 ? 27.350 -62.591 -3.686 1.00 33.52 241 TRP D C 1
ATOM 10120 O O . TRP D 1 245 ? 26.242 -62.534 -3.154 1.00 32.14 241 TRP D O 1
ATOM 10131 N N . THR D 1 246 ? 28.055 -63.726 -3.834 1.00 34.56 242 THR D N 1
ATOM 10132 C CA . THR D 1 246 ? 27.493 -65.056 -3.503 1.00 35.72 242 THR D CA 1
ATOM 10133 C C . THR D 1 246 ? 28.090 -65.675 -2.272 1.00 35.31 242 THR D C 1
ATOM 10134 O O . THR D 1 246 ? 27.842 -66.850 -2.016 1.00 35.17 242 THR D O 1
ATOM 10138 N N . GLN D 1 247 ? 28.862 -64.903 -1.506 1.00 35.66 243 GLN D N 1
ATOM 10139 C CA . GLN D 1 247 ? 29.616 -65.446 -0.381 1.00 36.42 243 GLN D CA 1
ATOM 10140 C C . GLN D 1 247 ? 28.727 -65.696 0.810 1.00 36.72 243 GLN D C 1
ATOM 10141 O O . GLN D 1 247 ? 29.135 -66.411 1.704 1.00 37.12 243 GLN D O 1
ATOM 10147 N N . GLY D 1 248 ? 27.551 -65.073 0.873 1.00 34.92 244 GLY D N 1
ATOM 10148 C CA . GLY D 1 248 ? 26.594 -65.417 1.918 1.00 34.09 244 GLY D CA 1
ATOM 10149 C C . GLY D 1 248 ? 25.803 -64.283 2.537 1.00 32.64 244 GLY D C 1
ATOM 10150 O O . GLY D 1 248 ? 24.674 -64.489 2.950 1.00 31.94 244 GLY D O 1
ATOM 10151 N N . ARG D 1 249 ? 26.359 -63.082 2.587 1.00 31.83 245 ARG D N 1
ATOM 10152 C CA . ARG D 1 249 ? 25.604 -61.960 3.162 1.00 31.38 245 ARG D CA 1
ATOM 10153 C C . ARG D 1 249 ? 24.531 -61.334 2.253 1.00 30.74 245 ARG D C 1
ATOM 10154 O O . ARG D 1 249 ? 23.797 -60.461 2.735 1.00 29.86 245 ARG D O 1
ATOM 10162 N N . PHE D 1 250 ? 24.389 -61.833 1.014 1.00 30.17 246 PHE D N 1
ATOM 10163 C CA . PHE D 1 250 ? 23.534 -61.218 -0.013 1.00 29.33 246 PHE D CA 1
ATOM 10164 C C . PHE D 1 250 ? 22.590 -62.147 -0.780 1.00 30.17 246 PHE D C 1
ATOM 10165 O O . PHE D 1 250 ? 22.735 -62.317 -1.982 1.00 29.62 246 PHE D O 1
ATOM 10173 N N . PRO D 1 251 ? 21.588 -62.716 -0.095 1.00 31.17 247 PRO D N 1
ATOM 10174 C CA . PRO D 1 251 ? 20.632 -63.585 -0.763 1.00 31.74 247 PRO D CA 1
ATOM 10175 C C . PRO D 1 251 ? 19.742 -62.873 -1.803 1.00 31.91 247 PRO D C 1
ATOM 10176 O O . PRO D 1 251 ? 19.187 -63.518 -2.703 1.00 31.33 247 PRO D O 1
ATOM 10180 N N . GLU D 1 252 ? 19.608 -61.560 -1.700 1.00 32.30 248 GLU D N 1
ATOM 10181 C CA . GLU D 1 252 ? 18.972 -60.800 -2.777 1.00 32.79 248 GLU D CA 1
ATOM 10182 C C . GLU D 1 252 ? 19.693 -60.931 -4.119 1.00 30.85 248 GLU D C 1
ATOM 10183 O O . GLU D 1 252 ? 19.075 -60.778 -5.151 1.00 31.85 248 GLU D O 1
ATOM 10189 N N . PHE D 1 253 ? 20.985 -61.225 -4.102 1.00 30.12 249 PHE D N 1
ATOM 10190 C CA . PHE D 1 253 ? 21.745 -61.491 -5.334 1.00 30.57 249 PHE D CA 1
ATOM 10191 C C . PHE D 1 253 ? 21.777 -62.961 -5.803 1.00 32.43 249 PHE D C 1
ATOM 10192 O O . PHE D 1 253 ? 22.165 -63.232 -6.950 1.00 32.15 249 PHE D O 1
ATOM 10200 N N . THR D 1 254 ? 21.371 -63.893 -4.938 1.00 32.85 250 THR D N 1
ATOM 10201 C CA . THR D 1 254 ? 21.415 -65.310 -5.264 1.00 36.48 250 THR D CA 1
ATOM 10202 C C . THR D 1 254 ? 20.059 -65.970 -5.265 1.00 37.12 250 THR D C 1
ATOM 10203 O O . THR D 1 254 ? 19.998 -67.156 -5.325 1.00 41.11 250 THR D O 1
ATOM 10207 N N . THR D 1 255 ? 18.984 -65.198 -5.219 1.00 37.54 251 THR D N 1
ATOM 10208 C CA . THR D 1 255 ? 17.622 -65.718 -5.173 1.00 38.63 251 THR D CA 1
ATOM 10209 C C . THR D 1 255 ? 16.833 -65.177 -6.373 1.00 37.50 251 THR D C 1
ATOM 10210 O O . THR D 1 255 ? 16.872 -63.999 -6.606 1.00 37.12 251 THR D O 1
ATOM 10214 N N . PRO D 1 256 ? 16.104 -66.032 -7.126 1.00 40.45 252 PRO D N 1
ATOM 10215 C CA . PRO D 1 256 ? 15.336 -65.466 -8.232 1.00 39.65 252 PRO D CA 1
ATOM 10216 C C . PRO D 1 256 ? 14.452 -64.329 -7.750 1.00 39.79 252 PRO D C 1
ATOM 10217 O O . PRO D 1 256 ? 13.811 -64.432 -6.696 1.00 38.47 252 PRO D O 1
ATOM 10221 N N . ASP D 1 257 ? 14.438 -63.244 -8.504 1.00 39.53 253 ASP D N 1
ATOM 10222 C CA . ASP D 1 257 ? 13.657 -62.086 -8.153 1.00 37.88 253 ASP D CA 1
ATOM 10223 C C . ASP D 1 257 ? 12.297 -62.213 -8.792 1.00 36.72 253 ASP D C 1
ATOM 10224 O O . ASP D 1 257 ? 12.165 -62.073 -10.007 1.00 33.90 253 ASP D O 1
ATOM 10229 N N . PRO D 1 258 ? 11.259 -62.463 -7.980 1.00 38.76 254 PRO D N 1
ATOM 10230 C CA . PRO D 1 258 ? 9.937 -62.519 -8.585 1.00 38.83 254 PRO D CA 1
ATOM 10231 C C . PRO D 1 258 ? 9.491 -61.167 -9.194 1.00 40.76 254 PRO D C 1
ATOM 10232 O O . PRO D 1 258 ? 8.648 -61.168 -10.070 1.00 40.56 254 PRO D O 1
ATOM 10236 N N . SER D 1 259 ? 10.071 -60.037 -8.769 1.00 40.41 255 SER D N 1
ATOM 10237 C CA . SER D 1 259 ? 9.738 -58.734 -9.402 1.00 41.00 255 SER D CA 1
ATOM 10238 C C . SER D 1 259 ? 10.315 -58.592 -10.806 1.00 39.46 255 SER D C 1
ATOM 10239 O O . SER D 1 259 ? 9.939 -57.663 -11.532 1.00 36.92 255 SER D O 1
ATOM 10242 N N . TYR D 1 260 ? 11.237 -59.479 -11.179 1.00 37.72 256 TYR D N 1
ATOM 10243 C CA . TYR D 1 260 ? 11.933 -59.337 -12.431 1.00 38.77 256 TYR D CA 1
ATOM 10244 C C . TYR D 1 260 ? 12.273 -60.670 -13.115 1.00 39.43 256 TYR D C 1
ATOM 10245 O O . TYR D 1 260 ? 13.429 -61.038 -13.255 1.00 35.27 256 TYR D O 1
ATOM 10254 N N . HIS D 1 261 ? 11.228 -61.363 -13.550 1.00 43.20 257 HIS D N 1
ATOM 10255 C CA . HIS D 1 261 ? 11.324 -62.607 -14.297 1.00 44.24 257 HIS D CA 1
ATOM 10256 C C . HIS D 1 261 ? 12.127 -63.683 -13.627 1.00 42.56 257 HIS D C 1
ATOM 10257 O O . HIS D 1 261 ? 12.724 -64.484 -14.327 1.00 45.77 257 HIS D O 1
ATOM 10264 N N . GLY D 1 262 ? 12.192 -63.707 -12.304 1.00 37.54 258 GLY D N 1
ATOM 10265 C CA . GLY D 1 262 ? 12.970 -64.737 -11.634 1.00 38.06 258 GLY D CA 1
ATOM 10266 C C . GLY D 1 262 ? 14.462 -64.621 -11.859 1.00 37.92 258 GLY D C 1
ATOM 10267 O O . GLY D 1 262 ? 15.229 -65.546 -11.592 1.00 35.63 258 GLY D O 1
ATOM 10268 N N . VAL D 1 263 ? 14.908 -63.457 -12.301 1.00 35.92 259 VAL D N 1
ATOM 10269 C CA . VAL D 1 263 ? 16.323 -63.269 -12.531 1.00 35.68 259 VAL D CA 1
ATOM 10270 C C . VAL D 1 263 ? 17.087 -63.435 -11.225 1.00 35.53 259 VAL D C 1
ATOM 10271 O O . VAL D 1 263 ? 16.586 -63.054 -10.164 1.00 36.78 259 VAL D O 1
ATOM 10275 N N . VAL D 1 264 ? 18.254 -64.071 -11.313 1.00 34.36 260 VAL D N 1
ATOM 10276 C CA . VAL D 1 264 ? 19.214 -64.185 -10.203 1.00 35.13 260 VAL D CA 1
ATOM 10277 C C . VAL D 1 264 ? 20.355 -63.211 -10.511 1.00 33.77 260 VAL D C 1
ATOM 10278 O O . VAL D 1 264 ? 21.158 -63.480 -11.401 1.00 33.17 260 VAL D O 1
ATOM 10282 N N . PHE D 1 265 ? 20.445 -62.102 -9.782 1.00 30.97 261 PHE D N 1
ATOM 10283 C CA . PHE D 1 265 ? 21.337 -61.033 -10.195 1.00 30.80 261 PHE D CA 1
ATOM 10284 C C . PHE D 1 265 ? 22.799 -61.426 -10.293 1.00 31.59 261 PHE D C 1
ATOM 10285 O O . PHE D 1 265 ? 23.484 -60.953 -11.213 1.00 30.35 261 PHE D O 1
ATOM 10293 N N . ALA D 1 266 ? 23.266 -62.304 -9.399 1.00 31.62 262 ALA D N 1
ATOM 10294 C CA . ALA D 1 266 ? 24.669 -62.745 -9.423 1.00 32.13 262 ALA D CA 1
ATOM 10295 C C . ALA D 1 266 ? 25.050 -63.438 -10.731 1.00 33.60 262 ALA D C 1
ATOM 10296 O O . ALA D 1 266 ? 26.174 -63.266 -11.211 1.00 34.89 262 ALA D O 1
ATOM 10298 N N . GLU D 1 267 ? 24.104 -64.150 -11.342 1.00 35.44 263 GLU D N 1
ATOM 10299 C CA . GLU D 1 267 ? 24.331 -64.833 -12.626 1.00 38.06 263 GLU D CA 1
ATOM 10300 C C . GLU D 1 267 ? 24.465 -63.860 -13.818 1.00 38.01 263 GLU D C 1
ATOM 10301 O O . GLU D 1 267 ? 24.765 -64.254 -14.930 1.00 38.13 263 GLU D O 1
ATOM 10307 N N . LEU D 1 268 ? 24.221 -62.586 -13.590 1.00 37.25 264 LEU D N 1
ATOM 10308 C CA . LEU D 1 268 ? 24.533 -61.587 -14.596 1.00 36.03 264 LEU D CA 1
ATOM 10309 C C . LEU D 1 268 ? 25.999 -61.171 -14.566 1.00 35.01 264 LEU D C 1
ATOM 10310 O O . LEU D 1 268 ? 26.405 -60.349 -15.375 1.00 38.67 264 LEU D O 1
ATOM 10315 N N . GLY D 1 269 ? 26.802 -61.700 -13.647 1.00 34.06 265 GLY D N 1
ATOM 10316 C CA . GLY D 1 269 ? 28.233 -61.430 -13.677 1.00 34.60 265 GLY D CA 1
ATOM 10317 C C . GLY D 1 269 ? 28.626 -60.042 -13.169 1.00 32.98 265 GLY D C 1
ATOM 10318 O O . GLY D 1 269 ? 28.021 -59.524 -12.237 1.00 31.86 265 GLY D O 1
ATOM 10319 N N . ALA D 1 270 ? 29.624 -59.433 -13.800 1.00 31.85 266 ALA D N 1
ATOM 10320 C CA . ALA D 1 270 ? 30.295 -58.255 -13.253 1.00 31.54 266 ALA D CA 1
ATOM 10321 C C . ALA D 1 270 ? 29.357 -57.076 -12.851 1.00 29.32 266 ALA D C 1
ATOM 10322 O O . ALA D 1 270 ? 29.517 -56.506 -11.784 1.00 30.60 266 ALA D O 1
ATOM 10324 N N . PRO D 1 271 ? 28.395 -56.708 -13.688 1.00 28.88 267 PRO D N 1
ATOM 10325 C CA . PRO D 1 271 ? 27.558 -55.527 -13.318 1.00 26.54 267 PRO D CA 1
ATOM 10326 C C . PRO D 1 271 ? 26.239 -55.869 -12.582 1.00 25.73 267 PRO D C 1
ATOM 10327 O O . PRO D 1 271 ? 25.233 -55.116 -12.645 1.00 24.39 267 PRO D O 1
ATOM 10331 N N . ALA D 1 272 ? 26.238 -56.993 -11.868 1.00 24.47 268 ALA D N 1
ATOM 10332 C CA . ALA D 1 272 ? 25.093 -57.420 -11.103 1.00 24.05 268 ALA D CA 1
ATOM 10333 C C . ALA D 1 272 ? 24.534 -56.284 -10.247 1.00 22.61 268 ALA D C 1
ATOM 10334 O O . ALA D 1 272 ? 23.334 -56.062 -10.217 1.00 23.46 268 ALA D O 1
ATOM 10336 N N . TYR D 1 273 ? 25.394 -55.601 -9.505 1.00 22.91 269 TYR D N 1
ATOM 10337 C CA . TYR D 1 273 ? 24.950 -54.558 -8.571 1.00 22.35 269 TYR D CA 1
ATOM 10338 C C . TYR D 1 273 ? 24.266 -53.389 -9.304 1.00 22.92 269 TYR D C 1
ATOM 10339 O O . TYR D 1 273 ? 23.184 -52.954 -8.919 1.00 22.55 269 TYR D O 1
ATOM 10348 N N . ALA D 1 274 ? 24.884 -52.912 -10.387 1.00 23.18 270 ALA D N 1
ATOM 10349 C CA . ALA D 1 274 ? 24.320 -51.801 -11.143 1.00 23.64 270 ALA D CA 1
ATOM 10350 C C . ALA D 1 274 ? 22.989 -52.175 -11.774 1.00 24.08 270 ALA D C 1
ATOM 10351 O O . ALA D 1 274 ? 22.043 -51.370 -11.773 1.00 21.96 270 ALA D O 1
ATOM 10353 N N . LEU D 1 275 ? 22.896 -53.400 -12.302 1.00 24.46 271 LEU D N 1
ATOM 10354 C CA . LEU D 1 275 ? 21.680 -53.836 -12.976 1.00 24.88 271 LEU D CA 1
ATOM 10355 C C . LEU D 1 275 ? 20.534 -53.980 -11.978 1.00 24.28 271 LEU D C 1
ATOM 10356 O O . LEU D 1 275 ? 19.407 -53.578 -12.270 1.00 23.41 271 LEU D O 1
ATOM 10361 N N . LYS D 1 276 ? 20.835 -54.558 -10.817 1.00 23.88 272 LYS D N 1
ATOM 10362 C CA . LYS D 1 276 ? 19.870 -54.668 -9.712 1.00 23.37 272 LYS D CA 1
ATOM 10363 C C . LYS D 1 276 ? 19.325 -53.304 -9.281 1.00 22.04 272 LYS D C 1
ATOM 10364 O O . LYS D 1 276 ? 18.100 -53.116 -9.098 1.00 21.33 272 LYS D O 1
ATOM 10370 N N . ALA D 1 277 ? 20.233 -52.350 -9.133 1.00 21.61 273 ALA D N 1
ATOM 10371 C CA . ALA D 1 277 ? 19.850 -50.984 -8.736 1.00 21.18 273 ALA D CA 1
ATOM 10372 C C . ALA D 1 277 ? 18.922 -50.358 -9.771 1.00 20.88 273 ALA D C 1
ATOM 10373 O O . ALA D 1 277 ? 17.999 -49.659 -9.386 1.00 19.61 273 ALA D O 1
ATOM 10375 N N . ARG D 1 278 ? 19.168 -50.609 -11.057 1.00 19.92 274 ARG D N 1
ATOM 10376 C CA . ARG D 1 278 ? 18.325 -50.032 -12.103 1.00 19.95 274 ARG D CA 1
ATOM 10377 C C . ARG D 1 278 ? 16.924 -50.629 -12.122 1.00 20.86 274 ARG D C 1
ATOM 10378 O O . ARG D 1 278 ? 15.921 -49.913 -12.092 1.00 20.23 274 ARG D O 1
ATOM 10386 N N . VAL D 1 279 ? 16.853 -51.950 -12.137 1.00 22.80 275 VAL D N 1
ATOM 10387 C CA . VAL D 1 279 ? 15.581 -52.645 -12.339 1.00 23.98 275 VAL D CA 1
ATOM 10388 C C . VAL D 1 279 ? 14.710 -52.730 -11.107 1.00 22.70 275 VAL D C 1
ATOM 10389 O O . VAL D 1 279 ? 13.522 -52.872 -11.236 1.00 23.51 275 VAL D O 1
ATOM 10393 N N . GLN D 1 280 ? 15.292 -52.614 -9.926 1.00 22.36 276 GLN D N 1
ATOM 10394 C CA . GLN D 1 280 ? 14.528 -52.534 -8.695 1.00 23.10 276 GLN D CA 1
ATOM 10395 C C . GLN D 1 280 ? 14.391 -51.114 -8.160 1.00 21.73 276 GLN D C 1
ATOM 10396 O O . GLN D 1 280 ? 13.261 -50.633 -8.021 1.00 22.52 276 GLN D O 1
ATOM 10402 N N . LEU D 1 281 ? 15.496 -50.471 -7.793 1.00 20.98 277 LEU D N 1
ATOM 10403 C CA . LEU D 1 281 ? 15.418 -49.183 -7.085 1.00 19.82 277 LEU D CA 1
ATOM 10404 C C . LEU D 1 281 ? 14.943 -48.015 -7.977 1.00 18.64 277 LEU D C 1
ATOM 10405 O O . LEU D 1 281 ? 14.052 -47.237 -7.597 1.00 17.15 277 LEU D O 1
ATOM 10410 N N . LEU D 1 282 ? 15.522 -47.891 -9.157 1.00 19.02 278 LEU D N 1
ATOM 10411 C CA . LEU D 1 282 ? 15.106 -46.824 -10.073 1.00 18.26 278 LEU D CA 1
ATOM 10412 C C . LEU D 1 282 ? 13.672 -47.011 -10.536 1.00 18.83 278 LEU D C 1
ATOM 10413 O O . LEU D 1 282 ? 12.908 -46.038 -10.607 1.00 18.93 278 LEU D O 1
ATOM 10418 N N . ARG D 1 283 ? 13.312 -48.242 -10.867 1.00 19.15 279 ARG D N 1
ATOM 10419 C CA . ARG D 1 283 ? 11.968 -48.585 -11.238 1.00 20.32 279 ARG D CA 1
ATOM 10420 C C . ARG D 1 283 ? 10.988 -48.165 -10.170 1.00 19.89 279 ARG D C 1
ATOM 10421 O O . ARG D 1 283 ? 9.994 -47.526 -10.501 1.00 18.32 279 ARG D O 1
ATOM 10429 N N . ASP D 1 284 ? 11.244 -48.562 -8.902 1.00 19.09 280 ASP D N 1
ATOM 10430 C CA . ASP D 1 284 ? 10.259 -48.396 -7.807 1.00 18.96 280 ASP D CA 1
ATOM 10431 C C . ASP D 1 284 ? 10.341 -47.019 -7.112 1.00 17.66 280 ASP D C 1
ATOM 10432 O O . ASP D 1 284 ? 9.315 -46.311 -6.919 1.00 16.55 280 ASP D O 1
ATOM 10437 N N . LEU D 1 285 ? 11.560 -46.629 -6.755 1.00 16.13 281 LEU D N 1
ATOM 10438 C CA . LEU D 1 285 ? 11.769 -45.387 -5.995 1.00 15.92 281 LEU D CA 1
ATOM 10439 C C . LEU D 1 285 ? 11.864 -44.152 -6.886 1.00 16.10 281 LEU D C 1
ATOM 10440 O O . LEU D 1 285 ? 11.506 -43.059 -6.453 1.00 15.79 281 LEU D O 1
ATOM 10445 N N . GLY D 1 286 ? 12.275 -44.308 -8.135 1.00 15.53 282 GLY D N 1
ATOM 10446 C CA . GLY D 1 286 ? 11.979 -43.218 -9.113 1.00 15.54 282 GLY D CA 1
ATOM 10447 C C . GLY D 1 286 ? 12.861 -41.959 -9.037 1.00 15.52 282 GLY D C 1
ATOM 10448 O O . GLY D 1 286 ? 12.449 -40.890 -9.511 1.00 16.33 282 GLY D O 1
ATOM 10449 N N . SER D 1 287 ? 14.067 -42.080 -8.482 1.00 15.23 283 SER D N 1
ATOM 10450 C CA . SER D 1 287 ? 15.035 -40.971 -8.411 1.00 15.08 283 SER D CA 1
ATOM 10451 C C . SER D 1 287 ? 15.789 -40.762 -9.748 1.00 14.63 283 SER D C 1
ATOM 10452 O O . SER D 1 287 ? 17.015 -40.734 -9.811 1.00 14.16 283 SER D O 1
ATOM 10455 N N . ALA D 1 288 ? 15.003 -40.553 -10.800 1.00 15.11 284 ALA D N 1
ATOM 10456 C CA . ALA D 1 288 ? 15.495 -40.480 -12.175 1.00 15.72 284 ALA D CA 1
ATOM 10457 C C . ALA D 1 288 ? 16.106 -39.113 -12.447 1.00 15.96 284 ALA D C 1
ATOM 10458 O O . ALA D 1 288 ? 15.588 -38.077 -11.933 1.00 14.50 284 ALA D O 1
ATOM 10460 N N . ALA D 1 289 ? 17.140 -39.107 -13.296 1.00 15.32 285 ALA D N 1
ATOM 10461 C CA . ALA D 1 289 ? 17.691 -37.878 -13.838 1.00 16.23 285 ALA D CA 1
ATOM 10462 C C . ALA D 1 289 ? 16.934 -37.413 -15.104 1.00 16.79 285 ALA D C 1
ATOM 10463 O O . ALA D 1 289 ? 16.581 -38.194 -15.948 1.00 16.43 285 ALA D O 1
ATOM 10465 N N . SER D 1 290 ? 16.698 -36.121 -15.209 1.00 16.61 286 SER D N 1
ATOM 10466 C CA . SER D 1 290 ? 16.333 -35.496 -16.463 1.00 16.60 286 SER D CA 1
ATOM 10467 C C . SER D 1 290 ? 17.433 -35.686 -17.511 1.00 15.91 286 SER D C 1
ATOM 10468 O O . SER D 1 290 ? 18.607 -35.440 -17.221 1.00 15.05 286 SER D O 1
ATOM 10471 N N . PRO D 1 291 ? 17.056 -36.055 -18.746 1.00 16.39 287 PRO D N 1
ATOM 10472 C CA . PRO D 1 291 ? 18.037 -36.104 -19.830 1.00 16.64 287 PRO D CA 1
ATOM 10473 C C . PRO D 1 291 ? 18.759 -34.764 -20.033 1.00 16.40 287 PRO D C 1
ATOM 10474 O O . PRO D 1 291 ? 19.954 -34.731 -20.368 1.00 15.74 287 PRO D O 1
ATOM 10478 N N . PHE D 1 292 ? 18.099 -33.660 -19.707 1.00 16.59 288 PHE D N 1
ATOM 10479 C CA . PHE D 1 292 ? 18.740 -32.327 -19.843 1.00 17.51 288 PHE D CA 1
ATOM 10480 C C . PHE D 1 292 ? 19.918 -32.159 -18.837 1.00 18.11 288 PHE D C 1
ATOM 10481 O O . PHE D 1 292 ? 21.032 -31.676 -19.183 1.00 17.81 288 PHE D O 1
ATOM 10489 N N . ASN D 1 293 ? 19.707 -32.642 -17.606 1.00 16.17 289 ASN D N 1
ATOM 10490 C CA . ASN D 1 293 ? 20.745 -32.620 -16.626 1.00 15.35 289 ASN D CA 1
ATOM 10491 C C . ASN D 1 293 ? 21.913 -33.577 -16.989 1.00 14.92 289 ASN D C 1
ATOM 10492 O O . ASN D 1 293 ? 23.061 -33.224 -16.814 1.00 14.07 289 ASN D O 1
ATOM 10497 N N . ALA D 1 294 ? 21.616 -34.717 -17.593 1.00 14.57 290 ALA D N 1
ATOM 10498 C CA . ALA D 1 294 ? 22.659 -35.606 -18.084 1.00 14.81 290 ALA D CA 1
ATOM 10499 C C . ALA D 1 294 ? 23.495 -34.936 -19.183 1.00 15.42 290 ALA D C 1
ATOM 10500 O O . ALA D 1 294 ? 24.701 -35.039 -19.176 1.00 15.27 290 ALA D O 1
ATOM 10502 N N . PHE D 1 295 ? 22.819 -34.303 -20.131 1.00 15.05 291 PHE D N 1
ATOM 10503 C CA . PHE D 1 295 ? 23.479 -33.527 -21.176 1.00 15.39 291 PHE D CA 1
ATOM 10504 C C . PHE D 1 295 ? 24.454 -32.470 -20.584 1.00 15.15 291 PHE D C 1
ATOM 10505 O O . PHE D 1 295 ? 25.600 -32.358 -21.031 1.00 15.76 291 PHE D O 1
ATOM 10513 N N . LEU D 1 296 ? 23.977 -31.708 -19.610 1.00 14.82 292 LEU D N 1
ATOM 10514 C CA . LEU D 1 296 ? 24.802 -30.681 -18.952 1.00 16.78 292 LEU D CA 1
ATOM 10515 C C . LEU D 1 296 ? 25.991 -31.300 -18.231 1.00 16.59 292 LEU D C 1
ATOM 10516 O O . LEU D 1 296 ? 27.113 -30.790 -18.309 1.00 16.51 292 LEU D O 1
ATOM 10521 N N . VAL D 1 297 ? 25.783 -32.413 -17.543 1.00 17.01 293 VAL D N 1
ATOM 10522 C CA . VAL D 1 297 ? 26.927 -33.117 -16.952 1.00 16.94 293 VAL D CA 1
ATOM 10523 C C . VAL D 1 297 ? 27.894 -33.651 -18.027 1.00 17.19 293 VAL D C 1
ATOM 10524 O O . VAL D 1 297 ? 29.099 -33.504 -17.848 1.00 17.30 293 VAL D O 1
ATOM 10528 N N . ALA D 1 298 ? 27.421 -34.232 -19.119 1.00 17.74 294 ALA D N 1
ATOM 10529 C CA . ALA D 1 298 ? 28.338 -34.623 -20.225 1.00 20.81 294 ALA D CA 1
ATOM 10530 C C . ALA D 1 298 ? 29.198 -33.431 -20.719 1.00 22.49 294 ALA D C 1
ATOM 10531 O O . ALA D 1 298 ? 30.416 -33.567 -20.976 1.00 22.16 294 ALA D O 1
ATOM 10533 N N . GLN D 1 299 ? 28.582 -32.259 -20.804 1.00 23.63 295 GLN D N 1
ATOM 10534 C CA . GLN D 1 299 ? 29.313 -31.053 -21.206 1.00 25.48 295 GLN D CA 1
ATOM 10535 C C . GLN D 1 299 ? 30.453 -30.751 -20.223 1.00 25.35 295 GLN D C 1
ATOM 10536 O O . GLN D 1 299 ? 31.521 -30.314 -20.614 1.00 24.70 295 GLN D O 1
ATOM 10542 N N . GLY D 1 300 ? 30.189 -30.931 -18.940 1.00 23.22 296 GLY D N 1
ATOM 10543 C CA . GLY D 1 300 ? 31.197 -30.671 -17.937 1.00 23.52 296 GLY D CA 1
ATOM 10544 C C . GLY D 1 300 ? 32.284 -31.731 -17.993 1.00 22.79 296 GLY D C 1
ATOM 10545 O O . GLY D 1 300 ? 33.488 -31.423 -17.859 1.00 25.53 296 GLY D O 1
ATOM 10546 N N . LEU D 1 301 ? 31.880 -32.977 -18.172 1.00 19.82 297 LEU D N 1
ATOM 10547 C CA . LEU D 1 301 ? 32.857 -34.063 -18.296 1.00 20.39 297 LEU D CA 1
ATOM 10548 C C . LEU D 1 301 ? 33.885 -33.810 -19.397 1.00 21.07 297 LEU D C 1
ATOM 10549 O O . LEU D 1 301 ? 35.044 -34.228 -19.281 1.00 21.28 297 LEU D O 1
ATOM 10554 N N . GLU D 1 302 ? 33.466 -33.118 -20.455 1.00 20.53 298 GLU D N 1
ATOM 10555 C CA . GLU D 1 302 ? 34.366 -32.876 -21.573 1.00 22.11 298 GLU D CA 1
ATOM 10556 C C . GLU D 1 302 ? 35.586 -32.066 -21.203 1.00 21.30 298 GLU D C 1
ATOM 10557 O O . GLU D 1 302 ? 36.562 -32.131 -21.932 1.00 24.11 298 GLU D O 1
ATOM 10563 N N . THR D 1 303 ? 35.550 -31.301 -20.121 1.00 21.06 299 THR D N 1
ATOM 10564 C CA . THR D 1 303 ? 36.727 -30.575 -19.650 1.00 21.44 299 THR D CA 1
ATOM 10565 C C . THR D 1 303 ? 37.252 -31.045 -18.261 1.00 22.55 299 THR D C 1
ATOM 10566 O O . THR D 1 303 ? 38.178 -30.441 -17.692 1.00 22.22 299 THR D O 1
ATOM 10570 N N . LEU D 1 304 ? 36.685 -32.131 -17.715 1.00 22.08 300 LEU D N 1
ATOM 10571 C CA . LEU D 1 304 ? 37.027 -32.551 -16.351 1.00 21.99 300 LEU D CA 1
ATOM 10572 C C . LEU D 1 304 ? 38.529 -32.530 -16.007 1.00 21.54 300 LEU D C 1
ATOM 10573 O O . LEU D 1 304 ? 38.914 -31.849 -15.073 1.00 23.61 300 LEU D O 1
ATOM 10578 N N . SER D 1 305 ? 39.376 -33.219 -16.753 1.00 22.90 301 SER D N 1
ATOM 10579 C CA . SER D 1 305 ? 40.807 -33.236 -16.399 1.00 24.07 301 SER D CA 1
ATOM 10580 C C . SER D 1 305 ? 41.426 -31.844 -16.353 1.00 24.72 301 SER D C 1
ATOM 10581 O O . SER D 1 305 ? 42.217 -31.517 -15.449 1.00 23.96 301 SER D O 1
ATOM 10584 N N . LEU D 1 306 ? 41.046 -31.021 -17.325 1.00 24.15 302 LEU D N 1
ATOM 10585 C CA . LEU D 1 306 ? 41.518 -29.647 -17.423 1.00 24.27 302 LEU D CA 1
ATOM 10586 C C . LEU D 1 306 ? 41.110 -28.805 -16.217 1.00 23.20 302 LEU D C 1
ATOM 10587 O O . LEU D 1 306 ? 41.925 -28.048 -15.648 1.00 22.68 302 LEU D O 1
ATOM 10592 N N . ARG D 1 307 ? 39.850 -28.915 -15.819 1.00 21.56 303 ARG D N 1
ATOM 10593 C CA . ARG D 1 307 ? 39.382 -28.144 -14.660 1.00 21.04 303 ARG D CA 1
ATOM 10594 C C . ARG D 1 307 ? 40.025 -28.652 -13.362 1.00 21.66 303 ARG D C 1
ATOM 10595 O O . ARG D 1 307 ? 40.526 -27.873 -12.551 1.00 23.03 303 ARG D O 1
ATOM 10603 N N . ILE D 1 308 ? 39.986 -29.965 -13.140 1.00 21.88 304 ILE D N 1
ATOM 10604 C CA . ILE D 1 308 ? 40.604 -30.492 -11.928 1.00 23.73 304 ILE D CA 1
ATOM 10605 C C . ILE D 1 308 ? 42.101 -30.089 -11.826 1.00 25.06 304 ILE D C 1
ATOM 10606 O O . ILE D 1 308 ? 42.520 -29.647 -10.775 1.00 26.10 304 ILE D O 1
ATOM 10611 N N A GLU D 1 309 ? 42.861 -30.206 -12.910 0.50 26.28 305 GLU D N 1
ATOM 10612 N N B GLU D 1 309 ? 42.862 -30.215 -12.918 0.50 26.75 305 GLU D N 1
ATOM 10613 C CA A GLU D 1 309 ? 44.262 -29.753 -12.896 0.50 27.28 305 GLU D CA 1
ATOM 10614 C CA B GLU D 1 309 ? 44.275 -29.763 -12.939 0.50 28.05 305 GLU D CA 1
ATOM 10615 C C A GLU D 1 309 ? 44.361 -28.342 -12.343 0.50 27.85 305 GLU D C 1
ATOM 10616 C C B GLU D 1 309 ? 44.388 -28.342 -12.386 0.50 28.30 305 GLU D C 1
ATOM 10617 O O A GLU D 1 309 ? 45.171 -28.064 -11.458 0.50 27.81 305 GLU D O 1
ATOM 10618 O O B GLU D 1 309 ? 45.254 -28.051 -11.561 0.50 28.16 305 GLU D O 1
ATOM 10629 N N . ARG D 1 310 ? 43.509 -27.440 -12.835 1.00 27.16 306 ARG D N 1
ATOM 10630 C CA . ARG D 1 310 ? 43.583 -26.041 -12.409 1.00 25.94 306 ARG D CA 1
ATOM 10631 C C . ARG D 1 310 ? 43.051 -25.814 -11.016 1.00 25.64 306 ARG D C 1
ATOM 10632 O O . ARG D 1 310 ? 43.592 -25.018 -10.256 1.00 27.77 306 ARG D O 1
ATOM 10640 N N . HIS D 1 311 ? 41.953 -26.470 -10.664 1.00 24.98 307 HIS D N 1
ATOM 10641 C CA . HIS D 1 311 ? 41.425 -26.395 -9.300 1.00 23.90 307 HIS D CA 1
ATOM 10642 C C . HIS D 1 311 ? 42.513 -26.784 -8.302 1.00 25.02 307 HIS D C 1
ATOM 10643 O O . HIS D 1 311 ? 42.672 -26.137 -7.283 1.00 23.98 307 HIS D O 1
ATOM 10650 N N . VAL D 1 312 ? 43.227 -27.858 -8.618 1.00 26.57 308 VAL D N 1
ATOM 10651 C CA . VAL D 1 312 ? 44.220 -28.438 -7.697 1.00 29.49 308 VAL D CA 1
ATOM 10652 C C . VAL D 1 312 ? 45.538 -27.641 -7.629 1.00 30.40 308 VAL D C 1
ATOM 10653 O O . VAL D 1 312 ? 46.087 -27.491 -6.553 1.00 31.50 308 VAL D O 1
ATOM 10657 N N . SER D 1 313 ? 46.035 -27.088 -8.736 1.00 31.67 309 SER D N 1
ATOM 10658 C CA . SER D 1 313 ? 47.230 -26.202 -8.606 1.00 31.73 309 SER D CA 1
ATOM 10659 C C . SER D 1 313 ? 46.854 -24.878 -7.899 1.00 31.29 309 SER D C 1
ATOM 10660 O O . SER D 1 313 ? 47.573 -24.399 -7.016 1.00 31.33 309 SER D O 1
ATOM 10663 N N . ASN D 1 314 ? 45.666 -24.331 -8.182 1.00 29.90 310 ASN D N 1
ATOM 10664 C CA . ASN D 1 314 ? 45.182 -23.201 -7.381 1.00 28.85 310 ASN D CA 1
ATOM 10665 C C . ASN D 1 314 ? 45.060 -23.524 -5.899 1.00 29.87 310 ASN D C 1
ATOM 10666 O O . ASN D 1 314 ? 45.483 -22.736 -5.037 1.00 30.57 310 ASN D O 1
ATOM 10671 N N . ALA D 1 315 ? 44.479 -24.680 -5.575 1.00 30.03 311 ALA D N 1
ATOM 10672 C CA . ALA D 1 315 ? 44.252 -25.013 -4.174 1.00 30.51 311 ALA D CA 1
ATOM 10673 C C . ALA D 1 315 ? 45.586 -25.309 -3.489 1.00 32.11 311 ALA D C 1
ATOM 10674 O O . ALA D 1 315 ? 45.800 -24.916 -2.354 1.00 31.20 311 ALA D O 1
ATOM 10676 N N . GLN D 1 316 ? 46.475 -26.008 -4.196 1.00 34.19 312 GLN D N 1
ATOM 10677 C CA . GLN D 1 316 ? 47.824 -26.298 -3.685 1.00 35.22 312 GLN D CA 1
ATOM 10678 C C . GLN D 1 316 ? 48.584 -25.020 -3.390 1.00 36.38 312 GLN D C 1
ATOM 10679 O O . GLN D 1 316 ? 49.215 -24.903 -2.327 1.00 36.78 312 GLN D O 1
ATOM 10685 N N . ARG D 1 317 ? 48.545 -24.065 -4.315 1.00 35.87 313 ARG D N 1
ATOM 10686 C CA . ARG D 1 317 ? 49.103 -22.742 -4.046 1.00 36.80 313 ARG D CA 1
ATOM 10687 C C . ARG D 1 317 ? 48.384 -21.980 -2.924 1.00 36.37 313 ARG D C 1
ATOM 10688 O O . ARG D 1 317 ? 49.021 -21.338 -2.092 1.00 38.37 313 ARG D O 1
ATOM 10696 N N . VAL D 1 318 ? 47.068 -22.044 -2.854 1.00 35.01 314 VAL D N 1
ATOM 10697 C CA . VAL D 1 318 ? 46.368 -21.354 -1.760 1.00 35.04 314 VAL D CA 1
ATOM 10698 C C . VAL D 1 318 ? 46.732 -22.025 -0.416 1.00 37.53 314 VAL D C 1
ATOM 10699 O O . VAL D 1 318 ? 46.846 -21.355 0.621 1.00 37.05 314 VAL D O 1
ATOM 10703 N N . ALA D 1 319 ? 46.899 -23.343 -0.432 1.00 37.28 315 ALA D N 1
ATOM 10704 C CA . ALA D 1 319 ? 47.214 -24.043 0.813 1.00 37.99 315 ALA D CA 1
ATOM 10705 C C . ALA D 1 319 ? 48.585 -23.515 1.312 1.00 39.38 315 ALA D C 1
ATOM 10706 O O . ALA D 1 319 ? 48.727 -23.137 2.464 1.00 41.00 315 ALA D O 1
ATOM 10708 N N . GLU D 1 320 ? 49.553 -23.497 0.400 1.00 41.05 316 GLU D N 1
ATOM 10709 C CA . GLU D 1 320 ? 50.938 -23.106 0.685 1.00 42.59 316 GLU D CA 1
ATOM 10710 C C . GLU D 1 320 ? 50.973 -21.670 1.171 1.00 45.02 316 GLU D C 1
ATOM 10711 O O . GLU D 1 320 ? 51.562 -21.386 2.201 1.00 47.65 316 GLU D O 1
ATOM 10717 N N . PHE D 1 321 ? 50.290 -20.783 0.449 1.00 45.60 317 PHE D N 1
ATOM 10718 C CA . PHE D 1 321 ? 50.065 -19.388 0.867 1.00 45.42 317 PHE D CA 1
ATOM 10719 C C . PHE D 1 321 ? 49.645 -19.336 2.321 1.00 45.78 317 PHE D C 1
ATOM 10720 O O . PHE D 1 321 ? 50.319 -18.752 3.142 1.00 47.36 317 PHE D O 1
ATOM 10728 N N . LEU D 1 322 ? 48.542 -19.997 2.644 1.00 45.86 318 LEU D N 1
ATOM 10729 C CA . LEU D 1 322 ? 47.965 -19.920 3.986 1.00 45.45 318 LEU D CA 1
ATOM 10730 C C . LEU D 1 322 ? 48.896 -20.427 5.102 1.00 45.95 318 LEU D C 1
ATOM 10731 O O . LEU D 1 322 ? 48.901 -19.892 6.216 1.00 44.08 318 LEU D O 1
ATOM 10736 N N . ALA D 1 323 ? 49.683 -21.447 4.787 1.00 46.10 319 ALA D N 1
ATOM 10737 C CA . ALA D 1 323 ? 50.570 -22.066 5.754 1.00 47.10 319 ALA D CA 1
ATOM 10738 C C . ALA D 1 323 ? 51.728 -21.144 6.168 1.00 50.83 319 ALA D C 1
ATOM 10739 O O . ALA D 1 323 ? 52.173 -21.200 7.294 1.00 50.09 319 ALA D O 1
ATOM 10741 N N . ASP D 1 324 ? 52.178 -20.299 5.245 1.00 56.15 320 ASP D N 1
ATOM 10742 C CA . ASP D 1 324 ? 53.246 -19.315 5.462 1.00 60.71 320 ASP D CA 1
ATOM 10743 C C . ASP D 1 324 ? 52.883 -18.130 6.340 1.00 64.26 320 ASP D C 1
ATOM 10744 O O . ASP D 1 324 ? 53.745 -17.272 6.558 1.00 66.70 320 ASP D O 1
ATOM 10749 N N . ARG D 1 325 ? 51.639 -18.035 6.812 1.00 63.05 321 ARG D N 1
ATOM 10750 C CA . ARG D 1 325 ? 51.187 -16.829 7.521 1.00 63.25 321 ARG D CA 1
ATOM 10751 C C . ARG D 1 325 ? 51.079 -16.949 9.032 1.00 64.10 321 ARG D C 1
ATOM 10752 O O . ARG D 1 325 ? 50.462 -17.879 9.553 1.00 62.75 321 ARG D O 1
ATOM 10760 N N . GLU D 1 326 ? 51.639 -15.955 9.717 1.00 66.13 322 GLU D N 1
ATOM 10761 C CA . GLU D 1 326 ? 51.682 -15.917 11.173 1.00 64.39 322 GLU D CA 1
ATOM 10762 C C . GLU D 1 326 ? 50.286 -15.752 11.754 1.00 62.82 322 GLU D C 1
ATOM 10763 O O . GLU D 1 326 ? 50.029 -16.226 12.854 1.00 65.58 322 GLU D O 1
ATOM 10765 N N . ASP D 1 327 ? 49.373 -15.112 11.023 1.00 60.23 323 ASP D N 1
ATOM 10766 C CA . ASP D 1 327 ? 48.000 -14.956 11.526 1.00 58.74 323 ASP D CA 1
ATOM 10767 C C . ASP D 1 327 ? 47.096 -16.162 11.219 1.00 55.98 323 ASP D C 1
ATOM 10768 O O . ASP D 1 327 ? 45.918 -16.143 11.566 1.00 52.03 323 ASP D O 1
ATOM 10773 N N . VAL D 1 328 ? 47.673 -17.213 10.626 1.00 55.08 324 VAL D N 1
ATOM 10774 C CA . VAL D 1 328 ? 46.974 -18.478 10.391 1.00 53.51 324 VAL D CA 1
ATOM 10775 C C . VAL D 1 328 ? 47.516 -19.603 11.269 1.00 53.85 324 VAL D C 1
ATOM 10776 O O . VAL D 1 328 ? 48.647 -20.048 11.074 1.00 53.54 324 VAL D O 1
ATOM 10780 N N . VAL D 1 329 ? 46.662 -20.108 12.162 1.00 54.70 325 VAL D N 1
ATOM 10781 C CA . VAL D 1 329 ? 47.028 -21.123 13.173 1.00 56.50 325 VAL D CA 1
ATOM 10782 C C . VAL D 1 329 ? 47.301 -22.501 12.574 1.00 55.18 325 VAL D C 1
ATOM 10783 O O . VAL D 1 329 ? 48.328 -23.121 12.860 1.00 52.07 325 VAL D O 1
ATOM 10787 N N . THR D 1 330 ? 46.370 -22.996 11.757 1.00 53.44 326 THR D N 1
ATOM 10788 C CA . THR D 1 330 ? 46.639 -24.214 10.997 1.00 49.77 326 THR D CA 1
ATOM 10789 C C . THR D 1 330 ? 45.832 -24.291 9.688 1.00 46.14 326 THR D C 1
ATOM 10790 O O . THR D 1 330 ? 44.871 -23.554 9.504 1.00 42.01 326 THR D O 1
ATOM 10794 N N . VAL D 1 331 ? 46.289 -25.180 8.805 1.00 45.27 327 VAL D N 1
ATOM 10795 C CA . VAL D 1 331 ? 45.718 -25.416 7.487 1.00 44.64 327 VAL D CA 1
ATOM 10796 C C . VAL D 1 331 ? 45.502 -26.907 7.330 1.00 43.09 327 VAL D C 1
ATOM 10797 O O . VAL D 1 331 ? 46.425 -27.691 7.549 1.00 43.69 327 VAL D O 1
ATOM 10801 N N . ASN D 1 332 ? 44.299 -27.301 6.923 1.00 39.40 328 ASN D N 1
ATOM 10802 C CA . ASN D 1 332 ? 44.047 -28.661 6.568 1.00 37.10 328 ASN D CA 1
ATOM 10803 C C . ASN D 1 332 ? 44.023 -28.787 5.057 1.00 35.86 328 ASN D C 1
ATOM 10804 O O . ASN D 1 332 ? 43.187 -28.172 4.403 1.00 35.73 328 ASN D O 1
ATOM 10809 N N . TYR D 1 333 ? 44.946 -29.578 4.528 1.00 35.80 329 TYR D N 1
ATOM 10810 C CA . TYR D 1 333 ? 45.021 -29.889 3.130 1.00 36.36 329 TYR D CA 1
ATOM 10811 C C . TYR D 1 333 ? 46.088 -30.964 2.984 1.00 36.22 329 TYR D C 1
ATOM 10812 O O . TYR D 1 333 ? 47.259 -30.712 3.207 1.00 38.92 329 TYR D O 1
ATOM 10821 N N . ALA D 1 334 ? 45.682 -32.185 2.663 1.00 36.37 330 ALA D N 1
ATOM 10822 C CA . ALA D 1 334 ? 46.628 -33.320 2.561 1.00 38.51 330 ALA D CA 1
ATOM 10823 C C . ALA D 1 334 ? 47.864 -33.066 1.668 1.00 39.88 330 ALA D C 1
ATOM 10824 O O . ALA D 1 334 ? 48.904 -33.753 1.804 1.00 38.93 330 ALA D O 1
ATOM 10826 N N . GLY D 1 335 ? 47.735 -32.113 0.738 1.00 38.25 331 GLY D N 1
ATOM 10827 C CA . GLY D 1 335 ? 48.851 -31.723 -0.129 1.00 39.52 331 GLY D CA 1
ATOM 10828 C C . GLY D 1 335 ? 49.988 -30.955 0.512 1.00 41.43 331 GLY D C 1
ATOM 10829 O O . GLY D 1 335 ? 51.047 -30.849 -0.085 1.00 42.15 331 GLY D O 1
ATOM 10830 N N . LEU D 1 336 ? 49.755 -30.393 1.701 1.00 42.37 332 LEU D N 1
ATOM 10831 C CA . LEU D 1 336 ? 50.804 -29.771 2.495 1.00 44.83 332 LEU D CA 1
ATOM 10832 C C . LEU D 1 336 ? 51.653 -30.860 3.161 1.00 45.71 332 LEU D C 1
ATOM 10833 O O . LEU D 1 336 ? 51.116 -31.811 3.718 1.00 44.80 332 LEU D O 1
ATOM 10838 N N . PRO D 1 337 ? 52.994 -30.734 3.079 1.00 49.28 333 PRO D N 1
ATOM 10839 C CA . PRO D 1 337 ? 53.888 -31.687 3.758 1.00 48.94 333 PRO D CA 1
ATOM 10840 C C . PRO D 1 337 ? 53.618 -31.902 5.260 1.00 49.40 333 PRO D C 1
ATOM 10841 O O . PRO D 1 337 ? 53.892 -32.997 5.780 1.00 50.45 333 PRO D O 1
ATOM 10845 N N . GLY D 1 338 ? 53.081 -30.896 5.954 1.00 49.97 334 GLY D N 1
ATOM 10846 C CA . GLY D 1 338 ? 52.741 -31.034 7.396 1.00 48.96 334 GLY D CA 1
ATOM 10847 C C . GLY D 1 338 ? 51.484 -31.850 7.730 1.00 50.10 334 GLY D C 1
ATOM 10848 O O . GLY D 1 338 ? 51.311 -32.304 8.864 1.00 49.10 334 GLY D O 1
ATOM 10849 N N . SER D 1 339 ? 50.581 -32.032 6.765 1.00 47.41 335 SER D N 1
ATOM 10850 C CA . SER D 1 339 ? 49.370 -32.801 7.027 1.00 44.59 335 SER D CA 1
ATOM 10851 C C . SER D 1 339 ? 49.675 -34.232 7.457 1.00 42.05 335 SER D C 1
ATOM 10852 O O . SER D 1 339 ? 50.524 -34.888 6.856 1.00 42.43 335 SER D O 1
ATOM 10855 N N . PRO D 1 340 ? 48.914 -34.755 8.437 1.00 42.09 336 PRO D N 1
ATOM 10856 C CA . PRO D 1 340 ? 49.035 -36.192 8.743 1.00 41.73 336 PRO D CA 1
ATOM 10857 C C . PRO D 1 340 ? 48.736 -37.123 7.555 1.00 41.30 336 PRO D C 1
ATOM 10858 O O . PRO D 1 340 ? 49.193 -38.270 7.548 1.00 40.18 336 PRO D O 1
ATOM 10862 N N . TRP D 1 341 ? 48.005 -36.648 6.544 1.00 39.79 337 TRP D N 1
ATOM 10863 C CA . TRP D 1 341 ? 47.645 -37.529 5.430 1.00 39.16 337 TRP D CA 1
ATOM 10864 C C . TRP D 1 341 ? 48.499 -37.300 4.180 1.00 40.41 337 TRP D C 1
ATOM 10865 O O . TRP D 1 341 ? 48.213 -37.825 3.101 1.00 39.73 337 TRP D O 1
ATOM 10876 N N . HIS D 1 342 ? 49.605 -36.572 4.350 1.00 42.50 338 HIS D N 1
ATOM 10877 C CA . HIS D 1 342 ? 50.424 -36.184 3.216 1.00 42.29 338 HIS D CA 1
ATOM 10878 C C . HIS D 1 342 ? 51.056 -37.395 2.557 1.00 43.05 338 HIS D C 1
ATOM 10879 O O . HIS D 1 342 ? 51.060 -37.536 1.319 1.00 38.31 338 HIS D O 1
ATOM 10886 N N . GLU D 1 343 ? 51.542 -38.307 3.403 1.00 42.51 339 GLU D N 1
ATOM 10887 C CA . GLU D 1 343 ? 52.211 -39.491 2.915 1.00 43.13 339 GLU D CA 1
ATOM 10888 C C . GLU D 1 343 ? 51.235 -40.465 2.258 1.00 40.65 339 GLU D C 1
ATOM 10889 O O . GLU D 1 343 ? 51.540 -41.081 1.233 1.00 40.17 339 GLU D O 1
ATOM 10895 N N . ARG D 1 344 ? 50.050 -40.612 2.838 1.00 40.14 340 ARG D N 1
ATOM 10896 C CA . ARG D 1 344 ? 49.006 -41.373 2.182 1.00 39.07 340 ARG D CA 1
ATOM 10897 C C . ARG D 1 344 ? 48.650 -40.741 0.824 1.00 38.28 340 ARG D C 1
ATOM 10898 O O . ARG D 1 344 ? 48.457 -41.440 -0.187 1.00 38.71 340 ARG D O 1
ATOM 10906 N N . ALA D 1 345 ? 48.580 -39.418 0.784 1.00 37.15 341 ALA D N 1
ATOM 10907 C CA . ALA D 1 345 ? 48.338 -38.759 -0.511 1.00 36.77 341 ALA D CA 1
ATOM 10908 C C . ALA D 1 345 ? 49.405 -39.123 -1.573 1.00 38.69 341 ALA D C 1
ATOM 10909 O O . ALA D 1 345 ? 49.052 -39.381 -2.735 1.00 38.32 341 ALA D O 1
ATOM 10911 N N . LYS D 1 346 ? 50.690 -39.219 -1.183 1.00 39.13 342 LYS D N 1
ATOM 10912 C CA . LYS D 1 346 ? 51.729 -39.581 -2.147 1.00 39.59 342 LYS D CA 1
ATOM 10913 C C . LYS D 1 346 ? 51.475 -40.981 -2.696 1.00 39.74 342 LYS D C 1
ATOM 10914 O O . LYS D 1 346 ? 51.804 -41.279 -3.839 1.00 39.87 342 LYS D O 1
ATOM 10916 N N . LYS D 1 347 ? 50.885 -41.851 -1.881 1.00 39.64 343 LYS D N 1
ATOM 10917 C CA . LYS D 1 347 ? 50.660 -43.222 -2.310 1.00 38.51 343 LYS D CA 1
ATOM 10918 C C . LYS D 1 347 ? 49.374 -43.280 -3.124 1.00 36.76 343 LYS D C 1
ATOM 10919 O O . LYS D 1 347 ? 49.377 -43.781 -4.243 1.00 38.34 343 LYS D O 1
ATOM 10921 N N . LEU D 1 348 ? 48.288 -42.745 -2.574 1.00 36.11 344 LEU D N 1
ATOM 10922 C CA . LEU D 1 348 ? 46.947 -42.939 -3.159 1.00 35.49 344 LEU D CA 1
ATOM 10923 C C . LEU D 1 348 ? 46.440 -41.802 -4.070 1.00 35.89 344 LEU D C 1
ATOM 10924 O O . LEU D 1 348 ? 45.464 -41.992 -4.805 1.00 35.00 344 LEU D O 1
ATOM 10929 N N . SER D 1 349 ? 47.045 -40.620 -3.984 1.00 36.74 345 SER D N 1
ATOM 10930 C CA . SER D 1 349 ? 46.551 -39.444 -4.750 1.00 36.59 345 SER D CA 1
ATOM 10931 C C . SER D 1 349 ? 47.722 -38.536 -5.145 1.00 35.33 345 SER D C 1
ATOM 10932 O O . SER D 1 349 ? 47.783 -37.370 -4.741 1.00 35.56 345 SER D O 1
ATOM 10935 N N . PRO D 1 350 ? 48.688 -39.086 -5.900 1.00 35.13 346 PRO D N 1
ATOM 10936 C CA . PRO D 1 350 ? 49.952 -38.349 -6.077 1.00 36.06 346 PRO D CA 1
ATOM 10937 C C . PRO D 1 350 ? 49.804 -37.004 -6.834 1.00 37.86 346 PRO D C 1
ATOM 10938 O O . PRO D 1 350 ? 50.616 -36.063 -6.627 1.00 36.51 346 PRO D O 1
ATOM 10942 N N . LYS D 1 351 ? 48.764 -36.895 -7.663 1.00 36.45 347 LYS D N 1
ATOM 10943 C CA . LYS D 1 351 ? 48.588 -35.683 -8.486 1.00 38.24 347 LYS D CA 1
ATOM 10944 C C . LYS D 1 351 ? 48.004 -34.541 -7.710 1.00 37.99 347 LYS D C 1
ATOM 10945 O O . LYS D 1 351 ? 47.930 -33.460 -8.242 1.00 38.32 347 LYS D O 1
ATOM 10951 N N . GLY D 1 352 ? 47.573 -34.779 -6.471 1.00 35.30 348 GLY D N 1
ATOM 10952 C CA . GLY D 1 352 ? 47.066 -33.713 -5.622 1.00 33.61 348 GLY D CA 1
ATOM 10953 C C . GLY D 1 352 ? 45.878 -34.202 -4.829 1.00 32.35 348 GLY D C 1
ATOM 10954 O O . GLY D 1 352 ? 45.429 -35.327 -5.025 1.00 32.85 348 GLY D O 1
ATOM 10955 N N . THR D 1 353 ? 45.380 -33.350 -3.934 1.00 32.13 349 THR D N 1
ATOM 10956 C CA . THR D 1 353 ? 44.421 -33.756 -2.928 1.00 33.46 349 THR D CA 1
ATOM 10957 C C . THR D 1 353 ? 43.120 -32.943 -2.960 1.00 32.57 349 THR D C 1
ATOM 10958 O O . THR D 1 353 ? 42.614 -32.463 -1.936 1.00 32.46 349 THR D O 1
ATOM 10962 N N . GLY D 1 354 ? 42.584 -32.780 -4.155 1.00 33.77 350 GLY D N 1
ATOM 10963 C CA . GLY D 1 354 ? 41.319 -32.043 -4.322 1.00 31.55 350 GLY D CA 1
ATOM 10964 C C . GLY D 1 354 ? 41.496 -30.554 -4.162 1.00 30.79 350 GLY D C 1
ATOM 10965 O O . GLY D 1 354 ? 42.628 -30.028 -4.070 1.00 30.86 350 GLY D O 1
ATOM 10966 N N . ALA D 1 355 ? 40.374 -29.855 -4.136 1.00 28.89 351 ALA D N 1
ATOM 10967 C CA . ALA D 1 355 ? 40.370 -28.416 -4.235 1.00 28.63 351 ALA D CA 1
ATOM 10968 C C . ALA D 1 355 ? 39.638 -27.756 -3.122 1.00 28.00 351 ALA D C 1
ATOM 10969 O O . ALA D 1 355 ? 39.364 -26.566 -3.194 1.00 26.57 351 ALA D O 1
ATOM 10971 N N . VAL D 1 356 ? 39.351 -28.521 -2.071 1.00 27.20 352 VAL D N 1
ATOM 10972 C CA . VAL D 1 356 ? 38.641 -28.012 -0.931 1.00 28.41 352 VAL D CA 1
ATOM 10973 C C . VAL D 1 356 ? 39.662 -27.955 0.243 1.00 30.41 352 VAL D C 1
ATOM 10974 O O . VAL D 1 356 ? 40.548 -28.809 0.335 1.00 31.45 352 VAL D O 1
ATOM 10978 N N . LEU D 1 357 ? 39.547 -26.958 1.111 1.00 31.06 353 LEU D N 1
ATOM 10979 C CA . LEU D 1 357 ? 40.444 -26.821 2.267 1.00 32.58 353 LEU D CA 1
ATOM 10980 C C . LEU D 1 357 ? 39.807 -25.994 3.361 1.00 32.66 353 LEU D C 1
ATOM 10981 O O . LEU D 1 357 ? 38.768 -25.380 3.179 1.00 31.16 353 LEU D O 1
ATOM 10986 N N . SER D 1 358 ? 40.449 -25.985 4.521 1.00 34.95 354 SER D N 1
ATOM 10987 C CA . SER D 1 358 ? 39.976 -25.201 5.637 1.00 35.13 354 SER D CA 1
ATOM 10988 C C . SER D 1 358 ? 41.212 -24.754 6.398 1.00 37.12 354 SER D C 1
ATOM 10989 O O . SER D 1 358 ? 42.281 -25.334 6.234 1.00 37.67 354 SER D O 1
ATOM 10992 N N . PHE D 1 359 ? 41.063 -23.705 7.197 1.00 38.96 355 PHE D N 1
ATOM 10993 C CA . PHE D 1 359 ? 42.158 -23.177 7.989 1.00 41.23 355 PHE D CA 1
ATOM 10994 C C . PHE D 1 359 ? 41.596 -22.425 9.170 1.00 42.98 355 PHE D C 1
ATOM 10995 O O . PHE D 1 359 ? 40.463 -21.926 9.103 1.00 41.93 355 PHE D O 1
ATOM 11003 N N . GLU D 1 360 ? 42.384 -22.376 10.261 1.00 47.40 356 GLU D N 1
ATOM 11004 C CA . GLU D 1 360 ? 41.992 -21.662 11.477 1.00 48.75 356 GLU D CA 1
ATOM 11005 C C . GLU D 1 360 ? 42.680 -20.307 11.547 1.00 50.44 356 GLU D C 1
ATOM 11006 O O . GLU D 1 360 ? 43.906 -20.234 11.442 1.00 49.33 356 GLU D O 1
ATOM 11008 N N . LEU D 1 361 ? 41.883 -19.253 11.756 1.00 53.95 357 LEU D N 1
ATOM 11009 C CA . LEU D 1 361 ? 42.377 -17.878 12.052 1.00 58.07 357 LEU D CA 1
ATOM 11010 C C . LEU D 1 361 ? 42.470 -17.520 13.547 1.00 59.38 357 LEU D C 1
ATOM 11011 O O . LEU D 1 361 ? 41.703 -18.025 14.347 1.00 58.40 357 LEU D O 1
ATOM 11016 N N . ALA D 1 362 ? 43.352 -16.575 13.890 1.00 65.11 358 ALA D N 1
ATOM 11017 C CA . ALA D 1 362 ? 43.486 -16.074 15.274 1.00 67.62 358 ALA D CA 1
ATOM 11018 C C . ALA D 1 362 ? 42.319 -15.155 15.708 1.00 66.57 358 ALA D C 1
ATOM 11019 O O . ALA D 1 362 ? 41.311 -15.603 16.278 1.00 64.98 358 ALA D O 1
ATOM 11021 N N . LYS D 1 369 ? 34.402 -14.267 10.725 1.00 59.23 365 LYS D N 1
ATOM 11022 C CA . LYS D 1 369 ? 33.288 -13.365 10.438 1.00 63.68 365 LYS D CA 1
ATOM 11023 C C . LYS D 1 369 ? 33.738 -12.094 9.722 1.00 67.17 365 LYS D C 1
ATOM 11024 O O . LYS D 1 369 ? 33.103 -11.673 8.751 1.00 74.18 365 LYS D O 1
ATOM 11026 N N . ALA D 1 370 ? 34.822 -11.482 10.188 1.00 68.42 366 ALA D N 1
ATOM 11027 C CA . ALA D 1 370 ? 35.369 -10.282 9.526 1.00 67.96 366 ALA D CA 1
ATOM 11028 C C . ALA D 1 370 ? 36.028 -10.629 8.188 1.00 65.77 366 ALA D C 1
ATOM 11029 O O . ALA D 1 370 ? 35.842 -9.926 7.187 1.00 68.02 366 ALA D O 1
ATOM 11031 N N . PHE D 1 371 ? 36.801 -11.712 8.204 1.00 62.03 367 PHE D N 1
ATOM 11032 C CA . PHE D 1 371 ? 37.575 -12.197 7.060 1.00 58.94 367 PHE D CA 1
ATOM 11033 C C . PHE D 1 371 ? 36.700 -12.471 5.828 1.00 59.02 367 PHE D C 1
ATOM 11034 O O . PHE D 1 371 ? 37.019 -11.999 4.734 1.00 58.54 367 PHE D O 1
ATOM 11042 N N . VAL D 1 372 ? 35.600 -13.199 6.023 1.00 58.69 368 VAL D N 1
ATOM 11043 C CA . VAL D 1 372 ? 34.676 -13.540 4.932 1.00 61.80 368 VAL D CA 1
ATOM 11044 C C . VAL D 1 372 ? 33.884 -12.334 4.459 1.00 65.24 368 VAL D C 1
ATOM 11045 O O . VAL D 1 372 ? 33.720 -12.149 3.255 1.00 72.20 368 VAL D O 1
ATOM 11049 N N . ASN D 1 373 ? 33.406 -11.513 5.396 1.00 62.60 369 ASN D N 1
ATOM 11050 C CA . ASN D 1 373 ? 32.652 -10.310 5.045 1.00 59.06 369 ASN D CA 1
ATOM 11051 C C . ASN D 1 373 ? 33.431 -9.377 4.124 1.00 56.16 369 ASN D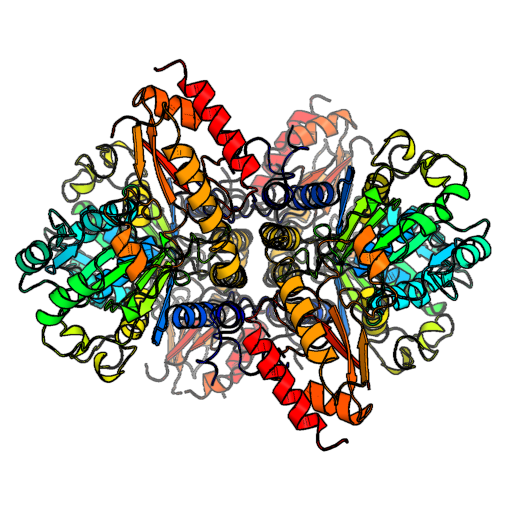 C 1
ATOM 11052 O O . ASN D 1 373 ? 32.824 -8.629 3.393 1.00 60.72 369 ASN D O 1
ATOM 11054 N N . ALA D 1 374 ? 34.761 -9.416 4.168 1.00 55.51 370 ALA D N 1
ATOM 11055 C CA . ALA D 1 374 ? 35.594 -8.554 3.324 1.00 54.63 370 ALA D CA 1
ATOM 11056 C C . ALA D 1 374 ? 35.787 -9.090 1.893 1.00 54.37 370 ALA D C 1
ATOM 11057 O O . ALA D 1 374 ? 36.024 -8.314 0.965 1.00 51.88 370 ALA D O 1
ATOM 11059 N N . LEU D 1 375 ? 35.692 -10.407 1.723 1.00 53.22 371 LEU D N 1
ATOM 11060 C CA . LEU D 1 375 ? 35.915 -11.053 0.424 1.00 49.86 371 LEU D CA 1
ATOM 11061 C C . LEU D 1 375 ? 34.970 -10.502 -0.654 1.00 46.54 371 LEU D C 1
ATOM 11062 O O . LEU D 1 375 ? 33.776 -10.362 -0.428 1.00 44.02 371 LEU D O 1
ATOM 11067 N N . LYS D 1 376 ? 35.520 -10.150 -1.811 1.00 44.89 372 LYS D N 1
ATOM 11068 C CA . LYS D 1 376 ? 34.702 -9.602 -2.902 1.00 43.57 372 LYS D CA 1
ATOM 11069 C C . LYS D 1 376 ? 34.525 -10.606 -4.072 1.00 40.76 372 LYS D C 1
ATOM 11070 O O . LYS D 1 376 ? 33.555 -10.522 -4.810 1.00 44.22 372 LYS D O 1
ATOM 11072 N N . LEU D 1 377 ? 35.437 -11.559 -4.217 1.00 36.62 373 LEU D N 1
ATOM 11073 C CA . LEU D 1 377 ? 35.428 -12.488 -5.330 1.00 33.94 373 LEU D CA 1
ATOM 11074 C C . LEU D 1 377 ? 34.861 -13.863 -4.957 1.00 33.94 373 LEU D C 1
ATOM 11075 O O . LEU D 1 377 ? 34.221 -14.490 -5.786 1.00 31.56 373 LEU D O 1
ATOM 11080 N N . HIS D 1 378 ? 35.141 -14.349 -3.753 1.00 31.68 374 HIS D N 1
ATOM 11081 C CA . HIS D 1 378 ? 34.610 -15.655 -3.320 1.00 31.80 374 HIS D CA 1
ATOM 11082 C C . HIS D 1 378 ? 33.118 -15.572 -3.219 1.00 31.45 374 HIS D C 1
ATOM 11083 O O . HIS D 1 378 ? 32.622 -14.622 -2.685 1.00 33.39 374 HIS D O 1
ATOM 11090 N N . SER D 1 379 ? 32.384 -16.545 -3.764 1.00 31.10 375 SER D N 1
ATOM 11091 C CA . SER D 1 379 ? 30.946 -16.587 -3.580 1.00 30.28 375 SER D CA 1
ATOM 11092 C C . SER D 1 379 ? 30.615 -17.188 -2.220 1.00 32.88 375 SER D C 1
ATOM 11093 O O . SER D 1 379 ? 31.381 -18.010 -1.716 1.00 32.58 375 SER D O 1
ATOM 11096 N N . HIS D 1 380 ? 29.496 -16.752 -1.644 1.00 34.39 376 HIS D N 1
ATOM 11097 C CA . HIS D 1 380 ? 28.918 -17.372 -0.448 1.00 38.08 376 HIS D CA 1
ATOM 11098 C C . HIS D 1 380 ? 27.904 -18.440 -0.831 1.00 37.69 376 HIS D C 1
ATOM 11099 O O . HIS D 1 380 ? 27.526 -19.245 0.007 1.00 37.32 376 HIS D O 1
ATOM 11106 N N . VAL D 1 381 ? 27.470 -18.476 -2.090 1.00 36.29 377 VAL D N 1
ATOM 11107 C CA . VAL D 1 381 ? 26.390 -19.388 -2.456 1.00 37.61 377 VAL D CA 1
ATOM 11108 C C . VAL D 1 381 ? 26.772 -20.480 -3.440 1.00 37.03 377 VAL D C 1
ATOM 11109 O O . VAL D 1 381 ? 26.027 -21.430 -3.560 1.00 38.02 377 VAL D O 1
ATOM 11113 N N . ALA D 1 382 ? 27.914 -20.388 -4.118 1.00 35.13 378 ALA D N 1
ATOM 11114 C CA . ALA D 1 382 ? 28.244 -21.421 -5.116 1.00 35.46 378 ALA D CA 1
ATOM 11115 C C . ALA D 1 382 ? 28.493 -22.775 -4.441 1.00 36.27 378 ALA D C 1
ATOM 11116 O O . ALA D 1 382 ? 29.066 -22.807 -3.349 1.00 40.32 378 ALA D O 1
ATOM 11118 N N . ASN D 1 383 ? 28.072 -23.875 -5.069 1.00 30.05 379 ASN D N 1
ATOM 11119 C CA . ASN D 1 383 ? 28.361 -25.222 -4.528 1.00 28.09 379 ASN D CA 1
ATOM 11120 C C . ASN D 1 383 ? 29.794 -25.611 -4.774 1.00 27.30 379 ASN D C 1
ATOM 11121 O O . ASN D 1 383 ? 30.455 -25.145 -5.723 1.00 26.59 379 ASN D O 1
ATOM 11126 N N . ILE D 1 384 ? 30.287 -26.471 -3.898 1.00 25.17 380 ILE D N 1
ATOM 11127 C CA . ILE D 1 384 ? 31.566 -27.112 -4.085 1.00 26.13 380 ILE D CA 1
ATOM 11128 C C . ILE D 1 384 ? 31.567 -27.751 -5.476 1.00 25.53 380 ILE D C 1
ATOM 11129 O O . ILE D 1 384 ? 30.607 -28.431 -5.853 1.00 25.01 380 ILE D O 1
ATOM 11134 N N . GLY D 1 385 ? 32.648 -27.584 -6.218 1.00 24.22 381 GLY D N 1
ATOM 11135 C CA . GLY D 1 385 ? 32.746 -28.206 -7.521 1.00 23.45 381 GLY D CA 1
ATOM 11136 C C . GLY D 1 385 ? 32.295 -27.329 -8.677 1.00 23.88 381 GLY D C 1
ATOM 11137 O O . GLY D 1 385 ? 32.337 -27.752 -9.843 1.00 24.24 381 GLY D O 1
ATOM 11138 N N . ASP D 1 386 ? 31.840 -26.132 -8.359 1.00 22.41 382 ASP D N 1
ATOM 11139 C CA . ASP D 1 386 ? 31.589 -25.129 -9.378 1.00 22.53 382 ASP D CA 1
ATOM 11140 C C . ASP D 1 386 ? 32.936 -24.524 -9.785 1.00 23.09 382 ASP D C 1
ATOM 11141 O O . ASP D 1 386 ? 33.955 -24.645 -9.082 1.00 23.70 382 ASP D O 1
ATOM 11146 N N . VAL D 1 387 ? 32.946 -23.854 -10.920 1.00 22.10 383 VAL D N 1
ATOM 11147 C CA . VAL D 1 387 ? 34.131 -23.160 -11.392 1.00 21.73 383 VAL D CA 1
ATOM 11148 C C . VAL D 1 387 ? 34.459 -21.989 -10.479 1.00 21.82 383 VAL D C 1
ATOM 11149 O O . VAL D 1 387 ? 35.604 -21.527 -10.405 1.00 23.29 383 VAL D O 1
ATOM 11153 N N . ARG D 1 388 ? 33.426 -21.492 -9.818 1.00 22.53 384 ARG D N 1
ATOM 11154 C CA . ARG D 1 388 ? 33.511 -20.339 -8.958 1.00 23.80 384 ARG D CA 1
ATOM 11155 C C . ARG D 1 388 ? 34.039 -20.735 -7.589 1.00 25.09 384 ARG D C 1
ATOM 11156 O O . ARG D 1 388 ? 33.543 -21.718 -6.999 1.00 22.76 384 ARG D O 1
ATOM 11164 N N . SER D 1 389 ? 35.009 -19.962 -7.067 1.00 24.95 385 SER D N 1
ATOM 11165 C CA . SER D 1 389 ? 35.511 -20.147 -5.671 1.00 25.46 385 SER D CA 1
ATOM 11166 C C . SER D 1 389 ? 34.408 -19.841 -4.665 1.00 26.33 385 SER D C 1
ATOM 11167 O O . SER D 1 389 ? 33.643 -18.872 -4.852 1.00 27.17 385 SER D O 1
ATOM 11170 N N . LEU D 1 390 ? 34.350 -20.642 -3.596 1.00 27.95 386 LEU D N 1
ATOM 11171 C CA . LEU D 1 390 ? 33.331 -20.541 -2.571 1.00 30.32 386 LEU D CA 1
ATOM 11172 C C . LEU D 1 390 ? 33.999 -20.383 -1.201 1.00 30.97 386 LEU D C 1
ATOM 11173 O O . LEU D 1 390 ? 35.015 -21.005 -0.952 1.00 30.56 386 LEU D O 1
ATOM 11178 N N . VAL D 1 391 ? 33.413 -19.556 -0.342 1.00 32.91 387 VAL D N 1
ATOM 11179 C CA . VAL D 1 391 ? 33.848 -19.413 1.046 1.00 36.72 387 VAL D CA 1
ATOM 11180 C C . VAL D 1 391 ? 32.718 -19.636 2.056 1.00 39.10 387 VAL D C 1
ATOM 11181 O O . VAL D 1 391 ? 31.571 -19.341 1.766 1.00 42.45 387 VAL D O 1
ATOM 11185 N N . ILE D 1 392 ? 33.070 -20.174 3.236 1.00 43.71 388 ILE D N 1
ATOM 11186 C CA . ILE D 1 392 ? 32.155 -20.348 4.401 1.00 47.18 388 ILE D CA 1
ATOM 11187 C C . ILE D 1 392 ? 32.912 -20.210 5.760 1.00 51.63 388 ILE D C 1
ATOM 11188 O O . ILE D 1 392 ? 33.939 -20.899 6.001 1.00 47.92 388 ILE D O 1
ATOM 11193 N N . HIS D 1 393 ? 32.384 -19.349 6.636 1.00 55.09 389 HIS D N 1
ATOM 11194 C CA . HIS D 1 393 ? 32.783 -19.299 8.052 1.00 58.91 389 HIS D CA 1
ATOM 11195 C C . HIS D 1 393 ? 31.638 -19.823 8.924 1.00 62.09 389 HIS D C 1
ATOM 11196 O O . HIS D 1 393 ? 30.749 -19.051 9.283 1.00 63.47 389 HIS D O 1
ATOM 11198 N N . PRO D 1 394 ? 31.654 -21.134 9.267 1.00 68.41 390 PRO D N 1
ATOM 11199 C CA . PRO D 1 394 ? 30.638 -21.745 10.147 1.00 69.31 390 PRO D CA 1
ATOM 11200 C C . PRO D 1 394 ? 30.934 -21.568 11.642 1.00 65.56 390 PRO D C 1
ATOM 11201 O O . PRO D 1 394 ? 30.865 -20.451 12.160 1.00 64.84 390 PRO D O 1
ATOM 11205 N N . SER D 1 413 ? 36.465 -25.358 14.840 1.00 57.64 409 SER D N 1
ATOM 11206 C CA . SER D 1 413 ? 36.992 -24.183 15.516 1.00 62.01 409 SER D CA 1
ATOM 11207 C C . SER D 1 413 ? 36.062 -22.989 15.285 1.00 65.83 409 SER D C 1
ATOM 11208 O O . SER D 1 413 ? 35.418 -22.905 14.246 1.00 68.09 409 SER D O 1
ATOM 11210 N N . PRO D 1 414 ? 35.997 -22.042 16.244 1.00 71.96 410 PRO D N 1
ATOM 11211 C CA . PRO D 1 414 ? 35.164 -20.850 16.048 1.00 70.75 410 PRO D CA 1
ATOM 11212 C C . PRO D 1 414 ? 35.843 -19.807 15.129 1.00 68.78 410 PRO D C 1
ATOM 11213 O O . PRO D 1 414 ? 35.254 -18.758 14.830 1.00 63.91 410 PRO D O 1
ATOM 11217 N N . GLY D 1 415 ? 37.083 -20.088 14.719 1.00 64.35 411 GLY D N 1
ATOM 11218 C CA . GLY D 1 415 ? 37.731 -19.351 13.644 1.00 61.90 411 GLY D CA 1
ATOM 11219 C C . GLY D 1 415 ? 38.030 -20.215 12.424 1.00 56.51 411 GLY D C 1
ATOM 11220 O O . GLY D 1 415 ? 38.962 -19.918 11.676 1.00 55.67 411 GLY D O 1
ATOM 11221 N N . LEU D 1 416 ? 37.253 -21.279 12.206 1.00 51.42 412 LEU D N 1
ATOM 11222 C CA . LEU D 1 416 ? 37.499 -22.142 11.055 1.00 49.20 412 LEU D CA 1
ATOM 11223 C C . LEU D 1 416 ? 36.899 -21.504 9.799 1.00 45.47 412 LEU D C 1
ATOM 11224 O O . LEU D 1 416 ? 35.755 -21.061 9.808 1.00 47.66 412 LEU D O 1
ATOM 11229 N N . VAL D 1 417 ? 37.709 -21.423 8.748 1.00 43.67 413 VAL D N 1
ATOM 11230 C CA . VAL D 1 417 ? 37.256 -20.965 7.423 1.00 40.61 413 VAL D CA 1
ATOM 11231 C C . VAL D 1 417 ? 37.370 -22.088 6.396 1.00 38.16 413 VAL D C 1
ATOM 11232 O O . VAL D 1 417 ? 38.390 -22.791 6.307 1.00 37.31 413 VAL D O 1
ATOM 11236 N N . ARG D 1 418 ? 36.337 -22.219 5.578 1.00 35.97 414 ARG D N 1
ATOM 11237 C CA . ARG D 1 418 ? 36.265 -23.311 4.624 1.00 35.31 414 ARG D CA 1
ATOM 11238 C C . ARG D 1 418 ? 36.247 -22.734 3.221 1.00 35.37 414 ARG D C 1
ATOM 11239 O O . ARG D 1 418 ? 35.441 -21.842 2.932 1.00 32.72 414 ARG D O 1
ATOM 11247 N N . LEU D 1 419 ? 37.117 -23.244 2.352 1.00 36.34 415 LEU D N 1
ATOM 11248 C CA . LEU D 1 419 ? 37.137 -22.803 0.962 1.00 34.64 415 LEU D CA 1
ATOM 11249 C C . LEU D 1 419 ? 36.968 -23.924 -0.007 1.00 32.34 415 LEU D C 1
ATOM 11250 O O . LEU D 1 419 ? 37.521 -24.998 0.178 1.00 30.68 415 LEU D O 1
ATOM 11255 N N . ALA D 1 420 ? 36.233 -23.642 -1.084 1.00 29.81 416 ALA D N 1
ATOM 11256 C CA . ALA D 1 420 ? 36.337 -24.446 -2.249 1.00 29.16 416 ALA D CA 1
ATOM 11257 C C . ALA D 1 420 ? 36.979 -23.518 -3.250 1.00 29.21 416 ALA D C 1
ATOM 11258 O O . ALA D 1 420 ? 36.415 -22.487 -3.631 1.00 26.94 416 ALA D O 1
ATOM 11260 N N . VAL D 1 421 ? 38.165 -23.912 -3.676 1.00 29.63 417 VAL D N 1
ATOM 11261 C CA . VAL D 1 421 ? 38.988 -23.099 -4.541 1.00 28.64 417 VAL D CA 1
ATOM 11262 C C . VAL D 1 421 ? 38.607 -23.361 -6.001 1.00 26.89 417 VAL D C 1
ATOM 11263 O O . VAL D 1 421 ? 38.728 -24.470 -6.516 1.00 25.43 417 VAL D O 1
ATOM 11267 N N . GLY D 1 422 ? 38.224 -22.296 -6.669 1.00 27.27 418 GLY D N 1
ATOM 11268 C CA . GLY D 1 422 ? 37.836 -22.336 -8.084 1.00 27.16 418 GLY D CA 1
ATOM 11269 C C . GLY D 1 422 ? 38.994 -22.282 -9.071 1.00 27.53 418 GLY D C 1
ATOM 11270 O O . GLY D 1 422 ? 40.162 -22.489 -8.699 1.00 26.19 418 GLY D O 1
ATOM 11271 N N . ILE D 1 423 ? 38.644 -22.046 -10.342 1.00 26.05 419 ILE D N 1
ATOM 11272 C CA . ILE D 1 423 ? 39.603 -21.945 -11.442 1.00 27.24 419 ILE D CA 1
ATOM 11273 C C . ILE D 1 423 ? 39.790 -20.517 -11.959 1.00 26.73 419 ILE D C 1
ATOM 11274 O O . ILE D 1 423 ? 40.325 -20.320 -13.051 1.00 26.20 419 ILE D O 1
ATOM 11279 N N . GLU D 1 424 ? 39.391 -19.541 -11.148 1.00 26.85 420 GLU D N 1
ATOM 11280 C CA . GLU D 1 424 ? 39.784 -18.162 -11.355 1.00 26.57 420 GLU D CA 1
ATOM 11281 C C . GLU D 1 424 ? 41.312 -18.050 -11.373 1.00 27.69 420 GLU D C 1
ATOM 11282 O O . GLU D 1 424 ? 42.026 -19.021 -11.050 1.00 28.33 420 GLU D O 1
ATOM 11288 N N . GLY D 1 425 ? 41.817 -16.886 -11.800 1.00 27.90 421 GLY D N 1
ATOM 11289 C CA . GLY D 1 425 ? 43.271 -16.653 -11.832 1.00 27.33 421 GLY D CA 1
ATOM 11290 C C . GLY D 1 425 ? 43.811 -16.684 -10.403 1.00 28.07 421 GLY D C 1
ATOM 11291 O O . GLY D 1 425 ? 43.293 -16.000 -9.529 1.00 26.96 421 GLY D O 1
ATOM 11292 N N . ILE D 1 426 ? 44.861 -17.461 -10.164 1.00 29.82 422 ILE D N 1
ATOM 11293 C CA . ILE D 1 426 ? 45.365 -17.598 -8.774 1.00 32.73 422 ILE D CA 1
ATOM 11294 C C . ILE D 1 426 ? 45.686 -16.284 -8.089 1.00 34.50 422 ILE D C 1
ATOM 11295 O O . ILE D 1 426 ? 45.349 -16.087 -6.922 1.00 35.42 422 ILE D O 1
ATOM 11300 N N . GLU D 1 427 ? 46.238 -15.338 -8.831 1.00 36.11 423 GLU D N 1
ATOM 11301 C CA . GLU D 1 427 ? 46.603 -14.053 -8.232 1.00 38.07 423 GLU D CA 1
ATOM 11302 C C . GLU D 1 427 ? 45.380 -13.265 -7.754 1.00 36.56 423 GLU D C 1
ATOM 11303 O O . GLU D 1 427 ? 45.454 -12.557 -6.745 1.00 35.45 423 GLU D O 1
ATOM 11309 N N . ASP D 1 428 ? 44.244 -13.421 -8.432 1.00 33.99 424 ASP D N 1
ATOM 11310 C CA . ASP D 1 428 ? 43.006 -12.734 -8.023 1.00 32.26 424 ASP D CA 1
ATOM 11311 C C . ASP D 1 428 ? 42.395 -13.389 -6.778 1.00 32.47 424 ASP D C 1
ATOM 11312 O O . ASP D 1 428 ? 41.761 -12.721 -5.940 1.00 32.67 424 ASP D O 1
ATOM 11317 N N . ILE D 1 429 ? 42.528 -14.708 -6.696 1.00 31.68 425 ILE D N 1
ATOM 11318 C CA . ILE D 1 429 ? 42.066 -15.470 -5.529 1.00 32.38 425 ILE D CA 1
ATOM 11319 C C . ILE D 1 429 ? 42.863 -15.019 -4.303 1.00 34.50 425 ILE D C 1
ATOM 11320 O O . ILE D 1 429 ? 42.265 -14.693 -3.287 1.00 35.25 425 ILE D O 1
ATOM 11325 N N . LEU D 1 430 ? 44.190 -14.956 -4.436 1.00 36.94 426 LEU D N 1
ATOM 11326 C CA . LEU D 1 430 ? 45.088 -14.577 -3.290 1.00 38.72 426 LEU D CA 1
ATOM 11327 C C . LEU D 1 430 ? 44.928 -13.108 -2.917 1.00 39.49 426 LEU D C 1
ATOM 11328 O O . LEU D 1 430 ? 44.847 -12.767 -1.748 1.00 39.45 426 LEU D O 1
ATOM 11333 N N . ALA D 1 431 ? 44.836 -12.237 -3.918 1.00 41.31 427 ALA D N 1
ATOM 11334 C CA . ALA D 1 431 ? 44.404 -10.866 -3.688 1.00 40.23 427 ALA D CA 1
ATOM 11335 C C . ALA D 1 431 ? 43.157 -10.822 -2.836 1.00 39.40 427 ALA D C 1
ATOM 11336 O O . ALA D 1 431 ? 43.076 -10.045 -1.910 1.00 39.08 427 ALA D O 1
ATOM 11338 N N . ASP D 1 432 ? 42.167 -11.653 -3.144 1.00 38.83 428 ASP D N 1
ATOM 11339 C CA . ASP D 1 432 ? 40.859 -11.549 -2.468 1.00 39.71 428 ASP D CA 1
ATOM 11340 C C . ASP D 1 432 ? 40.973 -12.009 -1.015 1.00 41.66 428 ASP D C 1
ATOM 11341 O O . ASP D 1 432 ? 40.293 -11.487 -0.137 1.00 42.33 428 ASP D O 1
ATOM 11346 N N . LEU D 1 433 ? 41.837 -12.990 -0.796 1.00 43.77 429 LEU D N 1
ATOM 11347 C CA . LEU D 1 433 ? 42.117 -13.517 0.541 1.00 47.75 429 LEU D CA 1
ATOM 11348 C C . LEU D 1 433 ? 42.830 -12.454 1.380 1.00 51.02 429 LEU D C 1
ATOM 11349 O O . LEU D 1 433 ? 42.442 -12.205 2.520 1.00 54.12 429 LEU D O 1
ATOM 11354 N N . GLU D 1 434 ? 43.811 -11.778 0.789 1.00 55.87 430 GLU D N 1
ATOM 11355 C CA . GLU D 1 434 ? 44.494 -10.655 1.471 1.00 58.52 430 GLU D CA 1
ATOM 11356 C C . GLU D 1 434 ? 43.540 -9.600 1.966 1.00 57.42 430 GLU D C 1
ATOM 11357 O O . GLU D 1 434 ? 43.813 -8.955 2.962 1.00 57.26 430 GLU D O 1
ATOM 11363 N N . LEU D 1 435 ? 42.410 -9.439 1.289 1.00 56.19 431 LEU D N 1
ATOM 11364 C CA . LEU D 1 435 ? 41.377 -8.532 1.771 1.00 56.29 431 LEU D CA 1
ATOM 11365 C C . LEU D 1 435 ? 40.767 -9.134 3.007 1.00 56.87 431 LEU D C 1
ATOM 11366 O O . LEU D 1 435 ? 40.325 -8.408 3.888 1.00 62.48 431 LEU D O 1
ATOM 11371 N N . GLY D 1 436 ? 40.715 -10.463 3.049 1.00 55.02 432 GLY D N 1
ATOM 11372 C CA . GLY D 1 436 ? 40.205 -11.180 4.219 1.00 56.79 432 GLY D CA 1
ATOM 11373 C C . GLY D 1 436 ? 41.015 -10.852 5.456 1.00 56.28 432 GLY D C 1
ATOM 11374 O O . GLY D 1 436 ? 40.479 -10.381 6.443 1.00 55.66 432 GLY D O 1
ATOM 11375 N N . PHE D 1 437 ? 42.314 -11.093 5.375 1.00 58.27 433 PHE D N 1
ATOM 11376 C CA . PHE D 1 437 ? 43.252 -10.682 6.404 1.00 62.08 433 PHE D CA 1
ATOM 11377 C C . PHE D 1 437 ? 43.271 -9.129 6.495 1.00 64.59 433 PHE D C 1
ATOM 11378 O O . PHE D 1 437 ? 44.140 -8.464 5.910 1.00 62.39 433 PHE D O 1
ATOM 11386 N N . ALA D 1 438 ? 42.270 -8.570 7.187 1.00 64.44 434 ALA D N 1
ATOM 11387 C CA . ALA D 1 438 ? 42.168 -7.127 7.415 1.00 63.11 434 ALA D CA 1
ATOM 11388 C C . ALA D 1 438 ? 41.060 -6.815 8.417 1.00 63.42 434 ALA D C 1
ATOM 11389 O O . ALA D 1 438 ? 40.964 -7.449 9.471 1.00 58.11 434 ALA D O 1
#

Sequence (1509 aa):
PTAHWSFETKQIHAGQQPDSALPIYQTTSNPTTDDVVEQRIAALEGGVAALFLSSGQAAETFAILNLAGAGDHIVSSPRLYGGTYNLFHYSLAKLGIEVSFVDDPDNLDSWQAAVRRPNTKAFFGETISNPQIDLLDTPGVAEEVAHRNGIPLIVDNTIATPYLIRRPFTQGADIVVHSATKYLGGHGAAIAGVIVDGGTFDWTQGRFPEFTTPDPSYHGVVFAELGAPAYALKARVQLLRDLGSAASPFNAFLVAQGLETLSLLRIEERHVSNAQRVAEFLADREDVVTVNYAGLPGSPWHERAKKLSPKGTGAVLSFELAGGVEAGKAFVNALKLHSHVANNIGDVRSLVIHGLVRLAVGIEGIEDILADLELGFAAARKFSPTAHWSFETKQIHAGQNARALPIYQTTSTRLGNPTTDDVVEQRIAALEGGVAALFLSSGQAAETFAILNLAGAGDHIVSSPRLYGGTYNLFHYSLAKLGIEVSFVDDPDNLDSWQAAVRPNTKAFFGETISNPQIDLLDTPGVAEVAHRNGIPLIVDNTIATPYLIRPFTQGADIVVHSATKYLGGHGAAIAGVIVDGGTFDWTQGRFPEFTTPDPSYHGVVFAELGAPAYALKARVQLLRDLGSAASPFNAFLVAQQGLETLSLRIEERHVSNAQRVAEFLADREDVVTVNYAGLPGSPWHERAKKLSPKGTGAVLSFELAGGVEAGKAFVNALKLHSHVANIGDVRSLVIHSPGLVRLAVGIEGIEDILADLELGFAAARKFPTAHWSFETKQIHAGQQPDSATLPIYQTTSRLGNPTTDDVVEQRIAALEGGVAALFLSSGQAAETFAILNLAGAGDHIVSSPRLYGGTYNLFHYSLAKLGIEVSFVDDPDNLDSWQAAVRPNTKAFFGETISNPQIDLLDTPGVAEVAHRNGIPLIVDNTIATPYLIRRPFTQGADIIVVHSATKYLGGHGAAIAGVIVDGGTFDWTQGRFPEFTTPDPSYHGVVFAELGAPAYALKARVQLLRDLGSAASPFNAFLVAQGLETLSLRIEERHVSNAQRVAEFLADREDVVTVNYAGLPGSPWHERAKKLSPKGTGAVLSFELAGGVEAGKAFVNALKLHSHVANNIGDVRSLVIHSPGLVRLAVGIEGIEDILADLELGFAAARKFSHWSFETKQIHAGQNARALPIYQTTSYRLGNPTTDDVVEQRIAALEGGVAALFLSSGQAAETFAILNLAGAGDHIVSSPRLYGGTYNLFHYSLAKLGIEVSFVDDPDNLDSWQAAVRPNTKAFFGETISNPQIDLLDTPGVAEVAHRNGIPLIVDNTIATPYLIRPFTQGADIVVHSATKYLGGHGAAIIAGVIVDGGTFDWTQGRFPEFTTPDPSYHGVVFAELGAPAYALKARVQLLRDLGSAASPFNAFLVAQGLETLSLRIEERHVSNAQRVAEFLADREDVVTVNYAGLPGSPWHERAKKLSPKGTGAVLSFELAKAFVNALKLHSHVANIGDVRSLVIHPSPGLVRLAVGIEGIEDILADLELGFA

Secondary structure (DSSP, 8-state):
--TTS-HHHHHHHTT--TT----B------HHHHHHHHHHHHHHT-SEEEEES-HHHHHHHHHHTT--TT-EEEE-S---HHHHHIIIIIHHHTT-EEEE-S-TT-HHHHHHH--TTEEEEEEESB-TTT--B--HHHHHHHHHHTT--EEEE-TTTHHHH--GGGGT-SEEEEETTTTTT-SS----EEEEE-S---TTSSS-HHHHS-BTTTTTB-GGGG-TTHHHHHIIIIIIHHH--BPPHHHHHHHHHHHTTHHHHHHHHHHHHHHHHHHHHT-TTEEEEE-TTSTTSTTHHHHHHH-TT---SEEEEEETTHHHHHHHHHHH-SSSBSS--TTSSS-EE---EEEEE--SS-HHHHHHHHHHHHHHHTT--/--TTS-HHHHHHHTT----PPPB-------S--HHHHHHHHHHHHHHT-SEEEEES-HHHHHHHHHHTT--TT-EEEE-S---HHHHHIIIIIHHHTT-EEEE-S-TT-HHHHHHT--TTEEEEEEESB-TTT--B--HHHHHHHHHHTT--EEEE-TTTHHHH--GGGGT-SEEEEETTTTTT-SS----EEEEE-S---TTSSS-HHHHS-BTTTTTB-GGGG-TTHHHHHIIIIIIHHH--BPPHHHHHHHHHHHTTHHHHHHHHHHHHHHHHHHHHT-TTEEEEE-TTSTTSTTHHHHHHH-TT---SEEEEEETTHHHHHHHHHHH-SSSBSS--TTSSS-EEE--TTEEEEE--SS-HHHHHHHHHHHHHHHT--/--SSS-HHHHHHHTT--TTTT---B---------HHHHHHHHHHHHHHT-SEEEEES-HHHHHHHHHHTT--TT-EEEE-S---HHHHHIIIIIHHHTT-EEEE-S-TT-HHHHHHT--TTEEEEEEESB-TTT--B--HHHHHHHHHHTT--EEEE-TTTHHHH--GGGGT-SEEEEETTTTTT-SS----EEEEE-S---TTSSS-HHHHS-BGGGTTB-GGGG-TTHHHHHIIIIIIHHH--PPPHHHHHHHHHHHTTHHHHHHHHHHHHHHHHHHHHT-TTEEEEE-TTSTTSTTHHHHHHH-TT---SEEEEEETTHHHHHHHHHHH-SSSBSSPPTTSSS-EE---TTEEEEE--SS-HHHHHHHHHHHHHHHTT--/---HHHHHHHTT----PPPB----------HHHHHHHHHHHHHHT-SEEEEES-HHHHHHHHHHTT--TT-EEEE-S---HHHHHIIIIIHHHTTPEEEE-S-TT-HHHHHHH--TTEEEEEEESB-TTT--B--HHHHHHHHHHTT--EEEE-TTTHHHH--GGGGT-SEEEEETTTTTT-SS----EEEEE-S---TTSSS-HHHHS-BGGGTTB-GGGG-TTHHHHHIIIIIIHHH--BPPHHHHHHHHHHHTTHHHHHHHHHHHHHHHHHHHHT-TTEEEEE-TTSTTSTTHHHHHHH-TT---SEEEEEE--HHHHH-SSSBSSPPTTSSS-EEE---TTEEEEE--SS-HHHHHHHHHHH--

CATH classification: 3.40.640.10 (+1 more: 3.90.1150.10)

B-factor: mean 25.78, std 11.35, range [10.34, 80.77]

Solvent-accessible surface area: 47261 Å² total; per-residue (Å²): 153,54,76,130,38,38,37,29,0,40,0,0,6,8,22,58,53,150,124,47,41,76,40,0,60,2,28,18,73,73,78,1,14,60,19,0,6,86,9,0,7,31,2,1,47,17,70,25,7,2,3,0,6,8,7,30,0,0,7,3,2,0,0,13,0,8,3,9,41,52,26,6,0,0,0,3,57,58,25,99,46,17,1,84,38,0,1,80,48,5,0,54,66,7,25,1,111,17,32,66,8,118,56,4,48,63,62,111,19,0,59,72,17,22,119,126,54,0,26,0,0,0,0,16,3,3,4,19,50,64,1,4,1,5,23,2,42,10,0,2,113,3,0,66,142,35,10,0,0,0,0,0,16,0,10,22,0,0,3,27,12,6,105,0,22,89,28,24,0,2,0,0,0,0,13,0,12,24,4,3,8,0,17,8,8,6,49,0,0,0,3,0,3,7,30,78,23,78,15,80,100,63,50,8,80,70,1,63,73,78,13,105,22,75,163,33,37,25,0,22,141,74,42,50,35,0,0,8,65,1,0,88,23,8,6,36,64,0,10,2,3,22,15,11,9,0,5,0,8,3,0,3,12,0,0,12,1,0,0,8,0,4,67,58,1,15,61,7,0,47,101,0,0,77,27,0,55,128,50,115,39,15,93,60,23,34,1,0,10,18,105,72,20,112,28,35,115,57,5,117,145,12,1,103,128,15,4,2,2,1,0,0,0,65,4,56,24,26,88,94,1,6,116,20,0,26,115,30,7,151,14,0,6,63,70,14,22,14,1,9,0,45,0,2,16,22,130,34,81,2,62,0,2,2,0,0,1,10,44,122,15,0,10,58,6,0,79,70,0,3,65,19,10,150,147,72,126,162,58,79,140,33,37,35,29,0,34,1,3,2,5,26,126,128,20,104,5,30,29,0,64,6,41,10,60,122,84,55,41,23,72,0,12,67,19,0,9,78,11,0,6,31,3,0,47,16,73,24,6,1,4,0,5,8,6,30,0,0,6,4,2,0,0,14,0,7,4,10,39,53,29,3,0,0,0,2,56,59,24,104,46,16,0,81,34,0,1,80,49,4,0,57,58,6,26,2,106,18,33,61,7,120,58,4,46,64,60,109,19,0,61,72,16,25,118,125,53,0,28,0,0,1,0,16,3,4,4,26,46,66,1,4,1,6,24,1,58,14,0,3,91,1,0,66,135,33,11,0,0,0,0,0,14,0,12,23,0,1,3,28,12,6,106,0,22,86,31,25,1,3,0,0,0,1,12,0,15,27,4,3,8,0,6,2,5,5,58,0,0,0,5,0,3,7,27,86,23,77,14,79,103,59,52,8,77,67,1,61,73,78,10,108,22,72,162,34,36,25,1,23,141,74,41,51,33,0,0,8,65,1,1,49,13,11,6,19,34,0,11,3,3,28,18,10,10,0,4,0,2,4,0,3,9,0,0,6,0,0,0,8,0,4,57,58,2,15,64,6,0,46,36,0,0,86,46,0,59,94,66,115,58,15,94,60,24,34,2,0,11,15,107,76,18,110,28,42,137,59,4,133,81,22,2,105,131,12,3,2,2,3,0,0,0,41,6,82,34,17,48,124,3,0,47,35,0,18,80,34,13,85,12,5,0,85,57,9,19,24,1,3,0,7,0,7,3,75,81,79,95,0,35,0,68,1,3,1,0,1,1,10,44,124,20,0,25,57,7,0,77,85,0,8,74,33,9,88,91,82,153,60,77,137,35,37,35,31,0,40,0,1,6,9,22,61,53,149,100,44,25,93,91,40,0,39,2,24,13,39,120,41,54,24,75,12,14,63,39,0,7,89,10,0,6,31,5,2,58,16,70,25,7,2,4,0,6,8,7,29,0,0,8,4,1,0,1,13,0,8,3,9,38,52,25,5,0,0,0,3,58,59,24,97,46,16,0,82,38,0,1,80,47,4,0,52,67,7,25,1,110,16,32,64,7,120,55,3,47,64,59,109,20,0,64,73,19,25,119,126,54,0,28,0,0,0,0,12,3,4,2,16,46,64,0,4,1,6,26,2,57,11,0,2,110,3,0,66,141,32,11,0,0,0,0,0,14,0,11,21,0,1,0,20,5,4,84,0,22,114,29,24,0,3,0,0,0,1,14,0,12,26,4,3,7,0,15,8,7,6,52,0,0,0,3,0,3,8,29,79,23,79,14,79,102,61,50,8,80,68,2,60,73,77,12,106,22,73,162,35,35,23,1,22,142,72,42,52,36,0,0,8,64,1,1,55,22,6,6,21,54,0,10,3,3,22,15,11,9,0,4,0,8,4,0,12,12,1,0,10,0,0,0,8,0,4,68,58,2,14,62,7,0,45,103,0,0,76,25,0,58,124,49,114,37,14,95,56,21,34,1,0,10,15,107,74,19,112,27,38,125,61,4,124,80,23,2,103,125,14,3,2,2,0,0,0,0,38,5,56,23,19,64,97,0,7,118,19,0,26,115,30,8,148,14,0,7,74,58,9,13,14,1,8,0,49,0,2,18,23,113,78,103,1,48,2,64,0,3,2,0,0,1,10,44,121,15,0,9,56,8,0,77,68,0,3,68,19,9,154,146,70,128,151,90,40,37,29,0,62,0,2,2,6,29,120,132,17,36,9,26,34,0,62,4,37,9,36,154,93,45,52,26,74,0,14,65,17,0,7,77,10,0,6,33,3,0,48,17,71,24,6,1,3,0,6,8,6,27,0,0,8,4,2,0,0,14,0,8,4,11,37,53,28,4,0,0,0,2,57,55,25,114,45,15,0,82,34,0,1,82,45,4,0,56,56,6,27,1,108,18,34,63,8,122,59,4,46,65,54,112,20,0,61,73,17,24,114,123,52,0,29,0,0,0,0,14,3,3,4,28,44,68,1,3,1,6,26,2,55,9,0,2,78,1,0,65,147,34,10,0,0,0,0,0,15,0,12,22,0,0,3,26,12,6,111,0,25,84,28,25,1,2,0,0,0,1,14,0,15,29,5,3,8,0,6,2,4,6,46,0,0,0,2,0,2,8,28,83,24,78,12,77,102,60,50,8,78,71,1,62,70,76,12,106,20,76,162,34,37,26,1,22,143,74,42,52,34,0,0,7,65,1,1,52,22,9,8,24,52,0,10,3,2,29,17,10,9,0,4,0,2,3,0,3,8,0,0,6,0,0,0,7,0,4,59,60,2,12,64,4,0,43,100,0,0,76,22,0,55,123,61,116,54,13,110,69,19,36,1,0,11,17,107,74,18,111,30,45,137,60,5,69,78,25,2,102,125,12,2,2,1,4,0,0,0,12,43,120,107,78,6,20,82,47,14,87,11,6,1,93,42,3,18,27,2,3,0,8,0,12,3,76,42,111,87,151,24,32,5,59,3,6,2,1,1,0,9,42,117,20,0,8,50,5,0,88,90,3,32,121

Radius of gyration: 33.76 Å; Cα contacts (8 Å, |Δi|>4): 3820; chains: 4; bounding box: 84×78×85 Å

Foldseek 3Di:
DCLPPDLLCLLQPFQHDPPPCADQPQDDVDSLLSSLFRSQLSLLVFDTKDKFQALLVQLVLLDVLFDFAQAEEEEAPQDDPSSVCCQVPVRVVRNYHYHHFPHQVDLVSLLVPDDLRYAAYEYEQAGPPQRAGGQLQSNLVSQVVVQHAYEYEDAQCGSLFFSSLVRRHFKYKYRLCAQLLAANPAGMIMMGGRLPHQQPPPNGVCQQFQDPLPVGDRLVVVGSCSSVVSSVSPVCVPVPRHGRSVRSNSSSVSSSCRNVFFLLLFVLQLVVQVVLCPDPQWPDKRFLCDPPRPRVVVCCVGGVSGRGNKIKTAGPLPPVLCVQLQVQFDQADDPGDHRHLGWHFDVVMTMIRGHNDPSVSVVVRSVSSVVRSVVRD/DCLVDDLLVLLQDFQHVDDADDFPQDCDVNLDDRLLQSLFRSLLSLLVADTKDKFQALLVQLVLLDVLFDFAPAEEEEAPQDDPSSCCCQPPVRVVRNYHYDHFPHQVPLVSLLVVDDLRYAAYEYEQAGPQQRAGGQLLSNLVSQVVVQHAYEYEDAQCGSLFFSSLVRRHFKYKYQLCAALLAANPAHMIMMGGRLPHQQVPPSHVCQQFQDPQPRGDRLNVVGSCSSVVSSSSPVCVPVVRHGRSVRSSSSSVSSSCRNVFFLLLFVLQLVVQVVQCPDPQWPFKRFLCDPPRPRVVVCVVGGVSGRGNKIKTFGPPFQQLQVQLQVQFDQADCPGDHRHQGKHWDQVRRMIMIRGHNPDSVSVVVRSVSSNVRSVVD/DCLPPDLLCLLQPFQHDPCPVCQDQCQDVVDLDDSNLSSLFRSQLSLLVADTKDKFQALLVQLVLVDVLFDFAQAEEEEAPQDDPSNCCCQVPVRVVRNYYYHHFPHQVDLVSLLVPDDLRYAAYEYEQAGPAQRAGGQLLSNLVSQVVVLHAYEYEDAQCGSLFFSSLVRRHFKYKYQLCAQLLAANPAHMIMMGGRLNHQQPPPNGVVQQFQDPLPPGDRLNVVGSCSSVVSSSSPVCVPVVRHGRSVRSNSSSVSSSCRNVFFLLLFVLQLVVQVVLCVDPQWPDKRFLCDPPRPRVVVCVVGGVSGRGNKIKTFGNLFQVLLVQLQVQFDQADDPGDHRHLGKHFDPSRNMTIIRGHNPDSVVVVVRSVSSVVRSVVRD/DDDLLVLLQDFQHVDDAQDQQQDCDDHLDGRLLQSLFRSLLVLLVADTKDKFQALLVQLVLLDVLFDFAPAEEEEAPQDDPSSCCCQVPVRVVRNYHYHHFPHQVPLVSLLVPDDLRYAEYEEEQAGPAQRAGGQLLSNLVSQVVVQHAYEYEDAQCGSLFFSSLVRRHAKYKYQLCAALLAANPAHMIMMGGRLPHQQPPPSHVVQQFQDPLPRGDRLNVVGRCSSVVSSSSPVCVPVVRHGRSVRSSSSSVSSSCRNVFFLLLFVLQLVVQVVLCPDPQWPDKRFLCDPPRPRVVVCVVGGVSGRGNKIKTFGCVQLVVQQDQADCDGDHRYQGKHWDCPVVRMIIIRGHNPDSVVVVVRNVSSVD

InterPro domains:
  IPR000277 Cys/Met metabolism, pyridoxal phosphate-dependent enzyme [PF01053] (19-433)
  IPR000277 Cys/Met metabolism, pyridoxal phosphate-dependent enzyme [PIRSF001434] (9-436)
  IPR000277 Cys/Met metabolism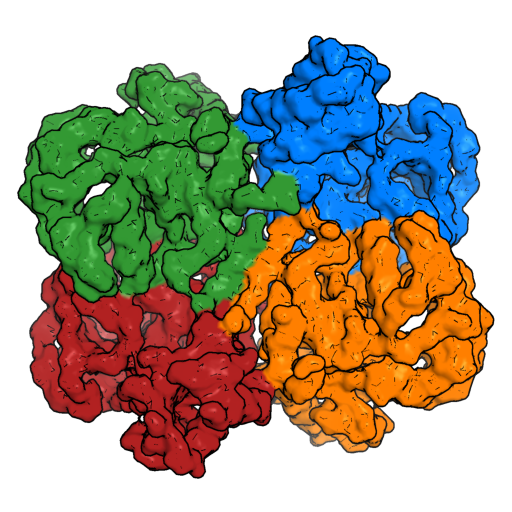, pyridoxal phosphate-dependent enzyme [cd00614] (34-434)
  IPR006235 O-acetylhomoserine/O-acetylserine sulfhydrylase [PTHR43797] (12-434)
  IPR006235 O-acetylhomoserine/O-acetylserine sulfhydrylase [TIGR01326] (18-433)
  IPR015421 Pyridoxal phosphate-dependent transferase, major domain [G3DSA:3.40.640.10] (17-298)
  IPR015422 Pyridoxal phosphate-dependent transferase, small domain [G3DSA:3.90.1150.10] (302-449)
  IPR015424 Pyridoxal phosphate-dependent transferase [SSF53383] (16-430)
  IPR054542 Cys/Met metabolism enzyme, pyridoxal-phosphate attachment site [PS00868] (212-226)